Protein 1N8P (pdb70)

InterPro domains:
  IPR000277 Cys/Met metabolism, pyridoxal phosphate-dependent enzyme [PF01053] (10-390)
  IPR000277 Cys/Met metabolism, pyridoxal phosphate-dependent enzyme [PIRSF001434] (4-392)
  IPR000277 Cys/Met metabolism, pyridoxal phosphate-dependent enzyme [PTHR11808] (8-392)
  IPR000277 Cys/Met metabolism, pyridoxal phosphate-dependent enzyme [cd00614] (24-390)
  IPR015421 Pyridoxal phosphate-dependent transferase, major domain [G3DSA:3.40.640.10] (7-254)
  IPR015422 Pyridoxal phosphate-dependent transferase, small domain [G3DSA:3.90.1150.10] (255-394)
  IPR015424 Pyridoxal phosphate-dependent transferase [SSF53383] (8-391)
  IPR054542 Cys/Met metabolism enzyme, pyridoxal-phosphate attachment site [PS00868] (196-210)

Sequence (1572 aa):
TLQESDKFATKAIHAGEHVDVHGSVIEPISLSTTFKQSSPANPIGTYEYSRSQNPNRENLERAVAALENAQYGLAFSSGSATTATILQSLPQGSHAVSIGDVYGGTHRYFTKVANAHGVETSFTNDLLNDLPQLIKENTKLVWIETPTNPTLKVTDIQKVADLIKKHAAGQDVILVVDNTFLSPYISNPLNFGADIVVHSATKYINGHSDVVLGVLATNNKPLYERLQFLQNAIGAIPSPFDAWLTHRGLKTLHLRVRQAALSANKIAEFLAADKENVVAVNYPGLKTHPNYDVVLKQHRDALGGGMISFRIKGGAEAASKFASSTRLFTLAESLGGIESLLEVPAVMTHGGIPKEAREASGVFDDLVRISVGIEDTDDLLEDIKQALKQATNTLQESDKFATKAIHAGEHVDVHGSVIEPISLSTTFKQSSPANPIGTYEYSRSQNPNRENLERAVAALENAQYGLAFSSGSATTATILQSLPQGSHAVSIGDVYGGTHRYFTKVANAHGVETSFTNDLLNDLPQLIKENTKLVWIETPTNPTLKVTDIQKVADLIKKHAAGQDVILVVDNTFLSPYISNPLNFGADIVVHSATKYINGHSDVVLGVLATNNKPLYERLQFLQNAIGAIPSPFDAWLTHRGLKTLHLRVRQAALSANKIAEFLAADKENVVAVNYPGLKTHPNYDVVLKQHRDALGGGMISFRIKGGAEAASKFASSTRLFTLAESLGGIESLLEVPAVMTHGGIPKEAREASGVFDDLVRISVGIEDTDDLLEDIKQALKQATNTLQESDKFATKAIHAGEHVDVHGSVIEPISLSTTFKQSSPANPIGTYEYSRSQNPNRENLERAVAALENAQYGLAFSSGSATTATILQSLPQGSHAVSIGDVYGGTHRYFTKVANAHGVETSFTNDLLNDLPQLIKENTKLVWIETPTNPTLKVTDIQKVADLIKKHAAGQDVILVVDNTFLSPYISNPLNFGADIVVHSATKYINGHSDVVLGVLATNNKPLYERLQFLQNAIGAIPSPFDAWLTHRGLKTLHLRVRQAALSANKIAEFLAADKENVVAVNYPGLKTHPNYDVVLKQHRDALGGGMISFRIKGGAEAASKFASSTRLFTLAESLGGIESLLEVPAVMTHGGIPKEAREASGVFDDLVRISVGIEDTDDLLEDIKQALKQATNTLQESDKFATKAIHAGEHVDVHGSVIEPISLSTTFKQSSPANPIGTYEYSRSQNPNRENLERAVAALENAQYGLAFSSGSATTATILQSLPQGSHAVSIGDVYGGTHRYFTKVANAHGVETSFTNDLLNDLPQLIKENTKLVWIETPTNPTLKVTDIQKVADLIKKHAAGQDVILVVDNTFLSPYISNPLNFGADIVVHSATKYINGHSDVVLGVLATNNKPLYERLQFLQNAIGAIPSPFDAWLTHRGLKTLHLRVRQAALSANKIAEFLAADKENVVAVNYPGLKTHPNYDVVLKQHRDALGGGMISFRIKGGAEAASKFASSTRLFTLAESLGGIESLLEVPAVMTHGGIPKEAREASGVFDDLVRISVGIEDTDDLLEDIKQALKQATN

Radius of gyration: 33.55 Å; Cα contacts (8 Å, |Δi|>4): 3952; chains: 4; bounding box: 98×76×87 Å

Structure (mmCIF, N/CA/C/O backbone):
data_1N8P
#
_entry.id   1N8P
#
_cell.length_a   153.819
_cell.length_b   62.164
_cell.length_c   160.837
_cell.angle_alpha   90.00
_cell.angle_beta   105.42
_cell.angle_gamma   90.00
#
_symmetry.space_group_name_H-M   'C 1 2 1'
#
loop_
_entity.id
_entity.type
_entity.pdbx_description
1 polymer 'Cystathionine gamma-lyase'
2 non-polymer "PYRIDOXAL-5'-PHOSPHATE"
3 water water
#
loop_
_atom_site.group_PDB
_atom_site.id
_atom_site.type_symbol
_atom_site.label_atom_id
_atom_site.label_alt_id
_atom_site.label_comp_id
_atom_site.label_asym_id
_atom_site.label_entity_id
_atom_site.label_seq_id
_atom_site.pdbx_PDB_ins_code
_atom_site.Cartn_x
_atom_site.Cartn_y
_atom_site.Cartn_z
_atom_site.occupancy
_atom_site.B_iso_or_equiv
_atom_site.auth_seq_id
_atom_site.auth_comp_id
_atom_site.auth_asym_id
_atom_site.auth_atom_id
_atom_site.pdbx_PDB_model_num
ATOM 1 N N . THR A 1 1 ? 67.811 23.498 22.615 1.00 70.00 1 THR A N 1
ATOM 2 C CA . THR A 1 1 ? 67.178 23.164 21.307 1.00 69.97 1 THR A CA 1
ATOM 3 C C . THR A 1 1 ? 65.709 23.584 21.302 1.00 70.00 1 THR A C 1
ATOM 4 O O . THR A 1 1 ? 65.045 23.607 22.353 1.00 70.00 1 THR A O 1
ATOM 8 N N . LEU A 1 2 ? 65.223 23.923 20.107 1.00 69.78 2 LEU A N 1
ATOM 9 C CA . LEU A 1 2 ? 63.833 24.301 19.905 1.00 69.40 2 LEU A CA 1
ATOM 10 C C . LEU A 1 2 ? 63.433 23.983 18.464 1.00 70.00 2 LEU A C 1
ATOM 11 O O . LEU A 1 2 ? 63.697 24.765 17.541 1.00 70.00 2 LEU A O 1
ATOM 16 N N . GLN A 1 3 ? 62.794 22.828 18.280 1.00 70.00 3 GLN A N 1
ATOM 17 C CA . GLN A 1 3 ? 62.356 22.381 16.961 1.00 68.34 3 GLN A CA 1
ATOM 18 C C . GLN A 1 3 ? 61.573 23.443 16.224 1.00 65.35 3 GLN A C 1
ATOM 19 O O . GLN A 1 3 ? 60.868 24.242 16.829 1.00 63.83 3 GLN A O 1
ATOM 25 N N . GLU A 1 4 ? 61.683 23.418 14.903 1.00 66.12 4 GLU A N 1
ATOM 26 C CA . GLU A 1 4 ? 61.006 24.379 14.056 1.00 66.54 4 GLU A CA 1
ATOM 27 C C . GLU A 1 4 ? 60.740 23.747 12.691 1.00 70.00 4 GLU A C 1
ATOM 28 O O . GLU A 1 4 ? 61.239 24.223 11.661 1.00 70.00 4 GLU A O 1
ATOM 34 N N . SER A 1 5 ? 59.947 22.674 12.688 1.00 70.00 5 SER A N 1
ATOM 35 C CA . SER A 1 5 ? 59.605 21.949 11.461 1.00 66.16 5 SER A CA 1
ATOM 36 C C . SER A 1 5 ? 60.849 21.336 10.831 1.00 66.29 5 SER A C 1
ATOM 37 O O . SER A 1 5 ? 61.060 21.405 9.614 1.00 61.33 5 SER A O 1
ATOM 40 N N . ASP A 1 6 ? 61.667 20.746 11.708 1.00 61.03 6 ASP A N 1
ATOM 41 C CA . ASP A 1 6 ? 62.896 20.062 11.348 1.00 51.20 6 ASP A CA 1
ATOM 42 C C . ASP A 1 6 ? 62.527 18.647 10.896 1.00 49.65 6 ASP A C 1
ATOM 43 O O . ASP A 1 6 ? 61.347 18.291 10.844 1.00 49.88 6 ASP A O 1
ATOM 48 N N . LYS A 1 7 ? 63.526 17.835 10.581 1.00 45.25 7 LYS A N 1
ATOM 49 C CA . LYS A 1 7 ? 63.272 16.479 10.125 1.00 35.54 7 LYS A CA 1
ATOM 50 C C . LYS A 1 7 ? 63.038 15.493 11.273 1.00 40.06 7 LYS A C 1
ATOM 51 O O . LYS A 1 7 ? 63.408 15.740 12.432 1.00 37.46 7 LYS A O 1
ATOM 57 N N . PHE A 1 8 ? 62.442 14.355 10.927 1.00 41.72 8 PHE A N 1
ATOM 58 C CA . PHE A 1 8 ? 62.109 13.291 11.886 1.00 38.28 8 PHE A CA 1
ATOM 59 C C . PHE A 1 8 ? 63.189 12.903 12.888 1.00 32.95 8 PHE A C 1
ATOM 60 O O . PHE A 1 8 ? 62.878 12.676 14.046 1.00 32.66 8 PHE A O 1
ATOM 68 N N . ALA A 1 9 ? 64.436 12.780 12.449 1.00 30.23 9 ALA A N 1
ATOM 69 C CA . ALA A 1 9 ? 65.499 12.414 13.382 1.00 35.89 9 ALA A CA 1
ATOM 70 C C . ALA A 1 9 ? 65.683 13.532 14.401 1.00 40.17 9 ALA A C 1
ATOM 71 O O . ALA A 1 9 ? 65.961 13.253 15.570 1.00 47.95 9 ALA A O 1
ATOM 73 N N . THR A 1 10 ? 65.507 14.790 13.968 1.00 39.47 10 THR A N 1
ATOM 74 C CA . THR A 1 10 ? 65.654 15.942 14.865 1.00 34.76 10 THR A CA 1
ATOM 75 C C . THR A 1 10 ? 64.530 15.964 15.890 1.00 36.19 10 THR A C 1
ATOM 76 O O . THR A 1 10 ? 64.731 16.265 17.074 1.00 40.51 10 THR A O 1
ATOM 80 N N . LYS A 1 11 ? 63.322 15.661 15.452 1.00 35.91 11 LYS A N 1
ATOM 81 C CA . LYS A 1 11 ? 62.241 15.662 16.411 1.00 37.48 11 LYS A CA 1
ATOM 82 C C . LYS A 1 11 ? 62.435 14.537 17.414 1.00 42.92 11 LYS A C 1
ATOM 83 O O . LYS A 1 11 ? 62.212 14.732 18.602 1.00 46.40 11 LYS A O 1
ATOM 89 N N . ALA A 1 12 ? 62.882 13.371 16.934 1.00 44.88 12 ALA A N 1
ATOM 90 C CA . ALA A 1 12 ? 63.117 12.200 17.785 1.00 33.40 12 ALA A CA 1
ATOM 91 C C . ALA A 1 12 ? 64.010 12.579 18.930 1.00 30.65 12 ALA A C 1
ATOM 92 O O . ALA A 1 12 ? 63.708 12.292 20.077 1.00 38.99 12 ALA A O 1
ATOM 94 N N . ILE A 1 13 ? 65.109 13.243 18.617 1.00 30.52 13 ILE A N 1
ATOM 95 C CA . ILE A 1 13 ? 66.072 13.664 19.636 1.00 28.05 13 ILE A CA 1
ATOM 96 C C . ILE A 1 13 ? 65.690 14.829 20.517 1.00 26.29 13 ILE A C 1
ATOM 97 O O . ILE A 1 13 ? 66.256 14.972 21.584 1.00 37.15 13 ILE A O 1
ATOM 102 N N . HIS A 1 14 ? 64.742 15.666 20.102 1.00 33.84 14 HIS A N 1
ATOM 103 C CA . HIS A 1 14 ? 64.418 16.840 20.915 1.00 24.98 14 HIS A CA 1
ATOM 104 C C . HIS A 1 14 ? 62.984 17.040 21.322 1.00 28.36 14 HIS A C 1
ATOM 105 O O . HIS A 1 14 ? 62.724 17.630 22.372 1.00 38.29 14 HIS A O 1
ATOM 112 N N . ALA A 1 15 ? 62.045 16.561 20.516 1.00 28.57 15 ALA A N 1
ATOM 113 C CA . ALA A 1 15 ? 60.636 16.693 20.844 1.00 28.93 15 ALA A CA 1
ATOM 114 C C . ALA A 1 15 ? 60.452 15.992 22.153 1.00 35.99 15 ALA A C 1
ATOM 115 O O . ALA A 1 15 ? 60.877 14.856 22.290 1.00 51.10 15 ALA A O 1
ATOM 117 N N . GLY A 1 16 ? 59.827 16.655 23.116 1.00 46.21 16 GLY A N 1
ATOM 118 C CA . GLY A 1 16 ? 59.602 16.042 24.415 1.00 44.81 16 GLY A CA 1
ATOM 119 C C . GLY A 1 16 ? 60.625 16.455 25.460 1.00 49.05 16 GLY A C 1
ATOM 120 O O . GLY A 1 16 ? 60.676 15.887 26.555 1.00 45.12 16 GLY A O 1
ATOM 121 N N . GLU A 1 17 ? 61.447 17.444 25.132 1.00 52.96 17 GLU A N 1
ATOM 122 C CA . GLU A 1 17 ? 62.456 17.922 26.071 1.00 58.91 17 GLU A CA 1
ATOM 123 C C . GLU A 1 17 ? 61.799 18.212 27.415 1.00 61.03 17 GLU A C 1
ATOM 124 O O . GLU A 1 17 ? 60.591 18.448 27.480 1.00 67.45 17 GLU A O 1
ATOM 130 N N . HIS A 1 18 ? 62.583 18.209 28.490 1.00 62.76 18 HIS A N 1
ATOM 131 C CA . HIS A 1 18 ? 62.023 18.437 29.828 1.00 63.36 18 HIS A CA 1
ATOM 132 C C . HIS A 1 18 ? 62.475 19.747 30.467 1.00 66.16 18 HIS A C 1
ATOM 133 O O . HIS A 1 18 ? 63.297 20.482 29.893 1.00 69.83 18 HIS A O 1
ATOM 140 N N . VAL A 1 19 ? 61.945 20.021 31.662 1.00 63.17 19 VAL A N 1
ATOM 141 C CA . VAL A 1 19 ? 62.291 21.234 32.401 1.00 66.89 19 VAL A CA 1
ATOM 142 C C . VAL A 1 19 ? 63.077 20.949 33.696 1.00 67.93 19 VAL A C 1
ATOM 143 O O . VAL A 1 19 ? 62.568 20.346 34.643 1.00 62.88 19 VAL A O 1
ATOM 147 N N . ASP A 1 20 ? 64.327 21.401 33.726 1.00 70.00 20 ASP A N 1
ATOM 148 C CA . ASP A 1 20 ? 65.183 21.211 34.891 1.00 69.41 20 ASP A CA 1
ATOM 149 C C . ASP A 1 20 ? 65.994 22.461 35.204 1.00 69.86 20 ASP A C 1
ATOM 150 O O . ASP A 1 20 ? 66.810 22.908 34.384 1.00 63.23 20 ASP A O 1
ATOM 155 N N . VAL A 1 21 ? 65.767 23.015 36.393 1.00 70.00 21 VAL A N 1
ATOM 156 C CA . VAL A 1 21 ? 66.501 24.197 36.825 1.00 70.00 21 VAL A CA 1
ATOM 157 C C . VAL A 1 21 ? 67.989 23.867 36.803 1.00 70.00 21 VAL A C 1
ATOM 158 O O . VAL A 1 21 ? 68.799 24.676 36.340 1.00 70.00 21 VAL A O 1
ATOM 162 N N . HIS A 1 22 ? 68.329 22.671 37.291 1.00 69.73 22 HIS A N 1
ATOM 163 C CA . HIS A 1 22 ? 69.712 22.202 37.338 1.00 67.83 22 HIS A CA 1
ATOM 164 C C . HIS A 1 22 ? 70.327 22.311 35.945 1.00 66.04 22 HIS A C 1
ATOM 165 O O . HIS A 1 22 ? 71.477 22.726 35.785 1.00 63.15 22 HIS A O 1
ATOM 172 N N . GLY A 1 23 ? 69.540 21.966 34.933 1.00 66.44 23 GLY A N 1
ATOM 173 C CA . GLY A 1 23 ? 70.024 22.066 33.564 1.00 70.00 23 GLY A CA 1
ATOM 174 C C . GLY A 1 23 ? 70.426 20.749 32.914 1.00 70.00 23 GLY A C 1
ATOM 175 O O . GLY A 1 23 ? 71.165 20.717 31.911 1.00 69.32 23 GLY A O 1
ATOM 176 N N . SER A 1 24 ? 69.934 19.661 33.501 1.00 70.00 24 SER A N 1
ATOM 177 C CA . SER A 1 24 ? 70.190 18.310 33.022 1.00 67.50 24 SER A CA 1
ATOM 178 C C . SER A 1 24 ? 69.913 18.136 31.521 1.00 67.47 24 SER A C 1
ATOM 179 O O . SER A 1 24 ? 68.800 18.387 31.047 1.00 62.74 24 SER A O 1
ATOM 182 N N . VAL A 1 25 ? 70.933 17.714 30.777 1.00 67.26 25 VAL A N 1
ATOM 183 C CA . VAL A 1 25 ? 70.763 17.466 29.356 1.00 62.13 25 VAL A CA 1
ATOM 184 C C . VAL A 1 25 ? 69.884 16.233 29.312 1.00 61.74 25 VAL A C 1
ATOM 185 O O . VAL A 1 25 ? 69.155 16.014 28.357 1.00 67.98 25 VAL A O 1
ATOM 189 N N . ILE A 1 26 ? 69.944 15.426 30.365 1.00 60.98 26 ILE A N 1
ATOM 190 C CA . ILE A 1 26 ? 69.130 14.219 30.406 1.00 59.73 26 ILE A CA 1
ATOM 191 C C . ILE A 1 26 ? 67.975 14.252 31.403 1.00 57.76 26 ILE A C 1
ATOM 192 O O . ILE A 1 26 ? 68.163 14.483 32.605 1.00 59.27 26 ILE A O 1
ATOM 197 N N . GLU A 1 27 ? 66.774 14.005 30.892 1.00 51.38 27 GLU A N 1
ATOM 198 C CA . GLU A 1 27 ? 65.587 13.996 31.721 1.00 51.39 27 GLU A CA 1
ATOM 199 C C . GLU A 1 27 ? 65.708 12.997 32.873 1.00 58.17 27 GLU A C 1
ATOM 200 O O . GLU A 1 27 ? 65.994 11.820 32.648 1.00 62.69 27 GLU A O 1
ATOM 206 N N . PRO A 1 28 ? 65.490 13.455 34.127 1.00 59.71 28 PRO A N 1
ATOM 207 C CA . PRO A 1 28 ? 65.564 12.603 35.321 1.00 53.86 28 PRO A CA 1
ATOM 208 C C . PRO A 1 28 ? 64.278 11.784 35.486 1.00 51.35 28 PRO A C 1
ATOM 209 O O . PRO A 1 28 ? 63.257 12.103 34.894 1.00 50.90 28 PRO A O 1
ATOM 213 N N . ILE A 1 29 ? 64.331 10.741 36.309 1.00 51.12 29 ILE A N 1
ATOM 214 C CA . ILE A 1 29 ? 63.174 9.889 36.538 1.00 46.18 29 ILE A CA 1
ATOM 215 C C . ILE A 1 29 ? 62.336 10.369 37.706 1.00 48.79 29 ILE A C 1
ATOM 216 O O . ILE A 1 29 ? 62.728 10.245 38.857 1.00 44.96 29 ILE A O 1
ATOM 221 N N . SER A 1 30 ? 61.163 10.903 37.402 1.00 48.73 30 SER A N 1
ATOM 222 C CA . SER A 1 30 ? 60.293 11.404 38.439 1.00 56.67 30 SER A CA 1
ATOM 223 C C . SER A 1 30 ? 59.234 10.381 38.825 1.00 58.52 30 SER A C 1
ATOM 224 O O . SER A 1 30 ? 58.276 10.147 38.086 1.00 59.39 30 SER A O 1
ATOM 227 N N . LEU A 1 31 ? 59.421 9.779 39.997 1.00 57.73 31 LEU A N 1
ATOM 228 C CA . LEU A 1 31 ? 58.504 8.769 40.506 1.00 57.95 31 LEU A CA 1
ATOM 229 C C . LEU A 1 31 ? 57.627 9.382 41.569 1.00 64.06 31 LEU A C 1
ATOM 230 O O . LEU A 1 31 ? 56.625 8.787 41.966 1.00 67.69 31 LEU A O 1
ATOM 235 N N . SER A 1 32 ? 58.003 10.566 42.042 1.00 66.41 32 SER A N 1
ATOM 236 C CA . SER A 1 32 ? 57.227 11.197 43.093 1.00 65.91 32 SER A CA 1
ATOM 237 C C . SER A 1 32 ? 55.731 11.004 42.856 1.00 66.64 32 SER A C 1
ATOM 238 O O . SER A 1 32 ? 55.228 11.098 41.729 1.00 65.67 32 SER A O 1
ATOM 241 N N . THR A 1 33 ? 55.036 10.680 43.933 1.00 66.38 33 THR A N 1
ATOM 242 C CA . THR A 1 33 ? 53.603 10.491 43.883 1.00 68.41 33 THR A CA 1
ATOM 243 C C . THR A 1 33 ? 53.006 11.885 43.743 1.00 70.00 33 THR A C 1
ATOM 244 O O . THR A 1 33 ? 52.259 12.186 42.794 1.00 70.00 33 THR A O 1
ATOM 248 N N . THR A 1 34 ? 53.383 12.735 44.697 1.00 70.00 34 THR A N 1
ATOM 249 C CA . THR A 1 34 ? 52.873 14.090 44.793 1.00 70.00 34 THR A CA 1
ATOM 250 C C . THR A 1 34 ? 53.913 15.193 44.663 1.00 70.00 34 THR A C 1
ATOM 251 O O . THR A 1 34 ? 55.112 14.929 44.471 1.00 67.78 34 THR A O 1
ATOM 255 N N . PHE A 1 35 ? 53.422 16.429 44.786 1.00 70.00 35 PHE A N 1
ATOM 256 C CA . PHE A 1 35 ? 54.241 17.628 44.684 1.00 68.42 35 PHE A CA 1
ATOM 257 C C . PHE A 1 35 ? 53.716 18.668 45.687 1.00 70.00 35 PHE A C 1
ATOM 258 O O . PHE A 1 35 ? 52.507 18.709 45.952 1.00 70.00 35 PHE A O 1
ATOM 266 N N . LYS A 1 36 ? 54.619 19.495 46.234 1.00 70.00 36 LYS A N 1
ATOM 267 C CA . LYS A 1 36 ? 54.276 20.553 47.203 1.00 67.70 36 LYS A CA 1
ATOM 268 C C . LYS A 1 36 ? 53.469 21.660 46.521 1.00 70.00 36 LYS A C 1
ATOM 269 O O . LYS A 1 36 ? 53.432 21.758 45.282 1.00 65.81 36 LYS A O 1
ATOM 275 N N . GLN A 1 37 ? 52.832 22.505 47.329 1.00 70.00 37 GLN A N 1
ATOM 276 C CA . GLN A 1 37 ? 52.009 23.588 46.781 1.00 70.00 37 GLN A CA 1
ATOM 277 C C . GLN A 1 37 ? 52.263 24.970 47.375 1.00 70.00 37 GLN A C 1
ATOM 278 O O . GLN A 1 37 ? 52.535 25.122 48.576 1.00 69.47 37 GLN A O 1
ATOM 284 N N . SER A 1 38 ? 52.172 25.974 46.511 1.00 69.94 38 SER A N 1
ATOM 285 C CA . SER A 1 38 ? 52.382 27.355 46.921 1.00 70.00 38 SER A CA 1
ATOM 286 C C . SER A 1 38 ? 51.316 27.705 47.949 1.00 70.00 38 SER A C 1
ATOM 287 O O . SER A 1 38 ? 51.618 28.190 49.062 1.00 70.00 38 SER A O 1
ATOM 290 N N . SER A 1 39 ? 50.071 27.454 47.538 1.00 69.33 39 SER A N 1
ATOM 291 C CA . SER A 1 39 ? 48.873 27.683 48.347 1.00 70.00 39 SER A CA 1
ATOM 292 C C . SER A 1 39 ? 48.008 26.428 48.229 1.00 70.00 39 SER A C 1
ATOM 293 O O . SER A 1 39 ? 48.019 25.755 47.189 1.00 70.00 39 SER A O 1
ATOM 296 N N . PRO A 1 40 ? 47.256 26.086 49.292 1.00 70.00 40 PRO A N 1
ATOM 297 C CA . PRO A 1 40 ? 46.393 24.899 49.255 1.00 68.57 40 PRO A CA 1
ATOM 298 C C . PRO A 1 40 ? 45.745 24.692 47.889 1.00 69.15 40 PRO A C 1
ATOM 299 O O . PRO A 1 40 ? 45.657 23.564 47.408 1.00 69.81 40 PRO A O 1
ATOM 303 N N . ALA A 1 41 ? 45.314 25.784 47.257 1.00 70.00 41 ALA A N 1
ATOM 304 C CA . ALA A 1 41 ? 44.688 25.716 45.931 1.00 70.00 41 ALA A CA 1
ATOM 305 C C . ALA A 1 41 ? 45.602 25.130 44.845 1.00 70.00 41 ALA A C 1
ATOM 306 O O . ALA A 1 41 ? 45.370 24.020 44.363 1.00 70.00 41 ALA A O 1
ATOM 308 N N . ASN A 1 42 ? 46.647 25.864 44.467 1.00 69.38 42 ASN A N 1
ATOM 309 C CA . ASN A 1 42 ? 47.536 25.386 43.415 1.00 69.38 42 ASN A CA 1
ATOM 310 C C . ASN A 1 42 ? 49.034 25.273 43.764 1.00 70.00 42 ASN A C 1
ATOM 311 O O . ASN A 1 42 ? 49.636 26.195 44.335 1.00 70.00 42 ASN A O 1
ATOM 316 N N . PRO A 1 43 ? 49.650 24.125 43.401 1.00 70.00 43 PRO A N 1
ATOM 317 C CA . PRO A 1 43 ? 51.044 23.702 43.590 1.00 69.70 43 PRO A CA 1
ATOM 318 C C . PRO A 1 43 ? 52.154 24.752 43.566 1.00 70.00 43 PRO A C 1
ATOM 319 O O . PRO A 1 43 ? 51.915 25.959 43.623 1.00 68.81 43 PRO A O 1
ATOM 323 N N . ILE A 1 44 ? 53.381 24.236 43.504 1.00 70.00 44 ILE A N 1
ATOM 324 C CA . ILE A 1 44 ? 54.613 25.019 43.422 1.00 70.00 44 ILE A CA 1
ATOM 325 C C . ILE A 1 44 ? 55.261 24.507 42.132 1.00 70.00 44 ILE A C 1
ATOM 326 O O . ILE A 1 44 ? 56.488 24.403 42.017 1.00 70.00 44 ILE A O 1
ATOM 328 N N . GLY A 1 45 ? 54.401 24.179 41.169 1.00 70.00 45 GLY A N 1
ATOM 329 C CA . GLY A 1 45 ? 54.840 23.654 39.888 1.00 70.00 45 GLY A CA 1
ATOM 330 C C . GLY A 1 45 ? 53.672 22.922 39.237 1.00 70.00 45 GLY A C 1
ATOM 331 O O . GLY A 1 45 ? 52.970 22.148 39.898 1.00 65.51 45 GLY A O 1
ATOM 332 N N . THR A 1 46 ? 53.481 23.170 37.941 1.00 69.52 46 THR A N 1
ATOM 333 C CA . THR A 1 46 ? 52.394 22.599 37.143 1.00 70.00 46 THR A CA 1
ATOM 334 C C . THR A 1 46 ? 51.962 21.147 37.429 1.00 70.00 46 THR A C 1
ATOM 335 O O . THR A 1 46 ? 50.978 20.667 36.846 1.00 69.99 46 THR A O 1
ATOM 339 N N . TYR A 1 47 ? 52.679 20.445 38.308 1.00 70.00 47 TYR A N 1
ATOM 340 C CA . TYR A 1 47 ? 52.311 19.069 38.636 1.00 69.23 47 TYR A CA 1
ATOM 341 C C . TYR A 1 47 ? 51.699 18.974 40.032 1.00 70.00 47 TYR A C 1
ATOM 342 O O . TYR A 1 47 ? 52.242 19.529 40.996 1.00 70.00 47 TYR A O 1
ATOM 351 N N . GLU A 1 48 ? 50.569 18.268 40.129 1.00 70.00 48 GLU A N 1
ATOM 352 C CA . GLU A 1 48 ? 49.851 18.087 41.397 1.00 70.00 48 GLU A CA 1
ATOM 353 C C . GLU A 1 48 ? 49.808 16.625 41.830 1.00 70.00 48 GLU A C 1
ATOM 354 O O . GLU A 1 48 ? 50.027 16.311 43.004 1.00 70.00 48 GLU A O 1
ATOM 360 N N . TYR A 1 49 ? 49.505 15.736 40.887 1.00 69.17 49 TYR A N 1
ATOM 361 C CA . TYR A 1 49 ? 49.471 14.310 41.196 1.00 69.23 49 TYR A CA 1
ATOM 362 C C . TYR A 1 49 ? 49.959 13.421 40.048 1.00 70.00 49 TYR A C 1
ATOM 363 O O . TYR A 1 49 ? 49.454 13.493 38.916 1.00 68.18 49 TYR A O 1
ATOM 372 N N . SER A 1 50 ? 50.946 12.584 40.359 1.00 67.71 50 SER A N 1
ATOM 373 C CA . SER A 1 50 ? 51.534 11.658 39.393 1.00 68.85 50 SER A CA 1
ATOM 374 C C . SER A 1 50 ? 50.552 11.152 38.321 1.00 70.00 50 SER A C 1
ATOM 375 O O . SER A 1 50 ? 50.772 11.333 37.104 1.00 70.00 50 SER A O 1
ATOM 378 N N . ARG A 1 51 ? 49.473 10.523 38.788 1.00 70.00 51 ARG A N 1
ATOM 379 C CA . ARG A 1 51 ? 48.453 9.950 37.913 1.00 68.92 51 ARG A CA 1
ATOM 380 C C . ARG A 1 51 ? 47.866 10.962 36.942 1.00 69.11 51 ARG A C 1
ATOM 381 O O . ARG A 1 51 ? 47.852 10.740 35.722 1.00 65.08 51 ARG A O 1
ATOM 389 N N . SER A 1 52 ? 47.385 12.075 37.482 1.00 68.85 52 SER A N 1
ATOM 390 C CA . SER A 1 52 ? 46.818 13.114 36.636 1.00 68.42 52 SER A CA 1
ATOM 391 C C . SER A 1 52 ? 47.855 13.583 35.625 1.00 66.70 52 SER A C 1
ATOM 392 O O . SER A 1 52 ? 47.494 14.109 34.565 1.00 63.93 52 SER A O 1
ATOM 395 N N . GLN A 1 53 ? 49.133 13.397 35.964 1.00 63.84 53 GLN A N 1
ATOM 396 C CA . GLN A 1 53 ? 50.247 13.773 35.084 1.00 65.79 53 GLN A CA 1
ATOM 397 C C . GLN A 1 53 ? 51.576 13.848 35.818 1.00 65.74 53 GLN A C 1
ATOM 398 O O . GLN A 1 53 ? 51.628 14.312 36.958 1.00 69.47 53 GLN A O 1
ATOM 404 N N . ASN A 1 54 ? 52.638 13.389 35.150 1.00 61.65 54 ASN A N 1
ATOM 405 C CA . ASN A 1 54 ? 54.006 13.424 35.675 1.00 54.02 54 ASN A CA 1
ATOM 406 C C . ASN A 1 54 ? 54.930 13.682 34.486 1.00 48.75 54 ASN A C 1
ATOM 407 O O . ASN A 1 54 ? 54.653 13.242 33.377 1.00 55.97 54 ASN A O 1
ATOM 412 N N . PRO A 1 55 ? 56.049 14.371 34.703 1.00 38.49 55 PRO A N 1
ATOM 413 C CA . PRO A 1 55 ? 57.006 14.693 33.636 1.00 38.70 55 PRO A CA 1
ATOM 414 C C . PRO A 1 55 ? 57.401 13.612 32.622 1.00 43.07 55 PRO A C 1
ATOM 415 O O . PRO A 1 55 ? 57.394 13.838 31.394 1.00 38.31 55 PRO A O 1
ATOM 419 N N . ASN A 1 56 ? 57.771 12.443 33.130 1.00 43.74 56 ASN A N 1
ATOM 420 C CA . ASN A 1 56 ? 58.197 11.352 32.251 1.00 44.51 56 ASN A CA 1
ATOM 421 C C . ASN A 1 56 ? 57.146 10.895 31.232 1.00 40.94 56 ASN A C 1
ATOM 422 O O . ASN A 1 56 ? 57.473 10.630 30.083 1.00 48.03 56 ASN A O 1
ATOM 427 N N . ARG A 1 57 ? 55.890 10.811 31.648 1.00 43.24 57 ARG A N 1
ATOM 428 C CA . ARG A 1 57 ? 54.820 10.406 30.756 1.00 37.70 57 ARG A CA 1
ATOM 429 C C . ARG A 1 57 ? 54.626 11.532 29.762 1.00 43.84 57 ARG A C 1
ATOM 430 O O . ARG A 1 57 ? 54.836 11.358 28.557 1.00 47.16 57 ARG A O 1
ATOM 438 N N . GLU A 1 58 ? 54.229 12.693 30.284 1.00 46.21 58 GLU A N 1
ATOM 439 C CA . GLU A 1 58 ? 53.993 13.885 29.474 1.00 42.84 58 GLU A CA 1
ATOM 440 C C . GLU A 1 58 ? 55.077 14.085 28.429 1.00 37.72 58 GLU A C 1
ATOM 441 O O . GLU A 1 58 ? 54.798 14.229 27.246 1.00 39.26 58 GLU A O 1
ATOM 447 N N . ASN A 1 59 ? 56.329 14.090 28.851 1.00 38.58 59 ASN A N 1
ATOM 448 C CA . ASN A 1 59 ? 57.385 14.289 27.876 1.00 35.89 59 ASN A CA 1
ATOM 449 C C . ASN A 1 59 ? 57.381 13.219 26.818 1.00 29.75 59 ASN A C 1
ATOM 450 O O . ASN A 1 59 ? 57.659 13.506 25.667 1.00 41.56 59 ASN A O 1
ATOM 455 N N . LEU A 1 60 ? 57.085 11.980 27.202 1.00 25.99 60 LEU A N 1
ATOM 456 C CA . LEU A 1 60 ? 57.045 10.883 26.243 1.00 15.07 60 LEU A CA 1
ATOM 457 C C . LEU A 1 60 ? 55.975 11.227 25.259 1.00 14.97 60 LEU A C 1
ATOM 458 O O . LEU A 1 60 ? 56.223 11.335 24.060 1.00 15.60 60 LEU A O 1
ATOM 463 N N . GLU A 1 61 ? 54.774 11.417 25.786 1.00 19.84 61 GLU A N 1
ATOM 464 C CA . GLU A 1 61 ? 53.617 11.788 24.993 1.00 22.88 61 GLU A CA 1
ATOM 465 C C . GLU A 1 61 ? 53.881 12.896 23.978 1.00 27.70 61 GLU A C 1
ATOM 466 O O . GLU A 1 61 ? 53.488 12.795 22.832 1.00 33.84 61 GLU A O 1
ATOM 472 N N . ARG A 1 62 ? 54.569 13.952 24.393 1.00 37.23 62 ARG A N 1
ATOM 473 C CA . ARG A 1 62 ? 54.889 15.053 23.489 1.00 36.59 62 ARG A CA 1
ATOM 474 C C . ARG A 1 62 ? 55.743 14.540 22.356 1.00 35.32 62 ARG A C 1
ATOM 475 O O . ARG A 1 62 ? 55.525 14.855 21.179 1.00 38.60 62 ARG A O 1
ATOM 483 N N . ALA A 1 63 ? 56.746 13.751 22.719 1.00 42.16 63 ALA A N 1
ATOM 484 C CA . ALA A 1 63 ? 57.657 13.199 21.719 1.00 39.05 63 ALA A CA 1
ATOM 485 C C . ALA A 1 63 ? 56.920 12.305 20.736 1.00 34.30 63 ALA A C 1
ATOM 486 O O . ALA A 1 63 ? 57.024 12.514 19.537 1.00 33.10 63 ALA A O 1
ATOM 488 N N . VAL A 1 64 ? 56.159 11.324 21.224 1.00 32.54 64 VAL A N 1
ATOM 489 C CA . VAL A 1 64 ? 55.450 10.451 20.292 1.00 36.71 64 VAL A CA 1
ATOM 490 C C . VAL A 1 64 ? 54.540 11.248 19.346 1.00 42.22 64 VAL A C 1
ATOM 491 O O . VAL A 1 64 ? 54.607 11.071 18.127 1.00 44.14 64 VAL A O 1
ATOM 495 N N . ALA A 1 65 ? 53.706 12.126 19.903 1.00 42.40 65 ALA A N 1
ATOM 496 C CA . ALA A 1 65 ? 52.808 12.962 19.107 1.00 40.05 65 ALA A CA 1
ATOM 497 C C . ALA A 1 65 ? 53.582 13.688 18.005 1.00 43.95 65 ALA A C 1
ATOM 498 O O . ALA A 1 65 ? 53.175 13.682 16.836 1.00 43.38 65 ALA A O 1
ATOM 500 N N . ALA A 1 66 ? 54.699 14.311 18.380 1.00 38.40 66 ALA A N 1
ATOM 501 C CA . ALA A 1 66 ? 55.535 15.027 17.419 1.00 33.10 66 ALA A CA 1
ATOM 502 C C . ALA A 1 66 ? 56.004 14.121 16.318 1.00 29.84 66 ALA A C 1
ATOM 503 O O . ALA A 1 66 ? 55.997 14.497 15.151 1.00 37.35 66 ALA A O 1
ATOM 505 N N . LEU A 1 67 ? 56.439 12.922 16.673 1.00 35.89 67 LEU A N 1
ATOM 506 C CA . LEU A 1 67 ? 56.935 12.018 15.640 1.00 35.91 67 LEU A CA 1
ATOM 507 C C . LEU A 1 67 ? 55.739 11.570 14.807 1.00 34.72 67 LEU A C 1
ATOM 508 O O . LEU A 1 67 ? 55.860 11.261 13.614 1.00 37.71 67 LEU A O 1
ATOM 513 N N . GLU A 1 68 ? 54.568 11.566 15.434 1.00 36.26 68 GLU A N 1
ATOM 514 C CA . GLU A 1 68 ? 53.367 11.157 14.736 1.00 36.20 68 GLU A CA 1
ATOM 515 C C . GLU A 1 68 ? 52.684 12.328 14.038 1.00 44.90 68 GLU A C 1
ATOM 516 O O . GLU A 1 68 ? 51.528 12.216 13.638 1.00 53.94 68 GLU A O 1
ATOM 522 N N . ASN A 1 69 ? 53.408 13.437 13.877 1.00 48.11 69 ASN A N 1
ATOM 523 C CA . ASN A 1 69 ? 52.894 14.652 13.236 1.00 43.70 69 ASN A CA 1
ATOM 524 C C . ASN A 1 69 ? 51.545 14.944 13.801 1.00 41.89 69 ASN A C 1
ATOM 525 O O . ASN A 1 69 ? 50.609 15.171 13.058 1.00 52.32 69 ASN A O 1
ATOM 530 N N . ALA A 1 70 ? 51.443 14.935 15.119 1.00 38.97 70 ALA A N 1
ATOM 531 C CA . ALA A 1 70 ? 50.170 15.152 15.772 1.00 40.10 70 ALA A CA 1
ATOM 532 C C . ALA A 1 70 ? 50.197 16.171 16.900 1.00 42.63 70 ALA A C 1
ATOM 533 O O . ALA A 1 70 ? 51.225 16.445 17.513 1.00 38.98 70 ALA A O 1
ATOM 535 N N . GLN A 1 71 ? 49.031 16.719 17.183 1.00 44.79 71 GLN A N 1
ATOM 536 C CA . GLN A 1 71 ? 48.921 17.703 18.231 1.00 55.65 71 GLN A CA 1
ATOM 537 C C . GLN A 1 71 ? 48.931 17.077 19.625 1.00 54.35 71 GLN A C 1
ATOM 538 O O . GLN A 1 71 ? 49.505 17.639 20.558 1.00 56.75 71 GLN A O 1
ATOM 544 N N . TYR A 1 72 ? 48.318 15.903 19.755 1.00 55.60 72 TYR A N 1
ATOM 545 C CA . TYR A 1 72 ? 48.221 15.241 21.050 1.00 52.30 72 TYR A CA 1
ATOM 546 C C . TYR A 1 72 ? 48.735 13.795 21.175 1.00 48.93 72 TYR A C 1
ATOM 547 O O . TYR A 1 72 ? 48.746 13.034 20.211 1.00 45.22 72 TYR A O 1
ATOM 556 N N . GLY A 1 73 ? 49.149 13.441 22.394 1.00 48.94 73 GLY A N 1
ATOM 557 C CA . GLY A 1 73 ? 49.627 12.102 22.706 1.00 45.31 73 GLY A CA 1
ATOM 558 C C . GLY A 1 73 ? 49.170 11.667 24.094 1.00 44.82 73 GLY A C 1
ATOM 559 O O . GLY A 1 73 ? 48.896 12.498 24.963 1.00 46.02 73 GLY A O 1
ATOM 560 N N . LEU A 1 74 ? 49.071 10.359 24.307 1.00 45.13 74 LEU A N 1
ATOM 561 C CA . LEU A 1 74 ? 48.639 9.805 25.602 1.00 44.45 74 LEU A CA 1
ATOM 562 C C . LEU A 1 74 ? 49.184 8.383 25.779 1.00 42.92 74 LEU A C 1
ATOM 563 O O . LEU A 1 74 ? 48.936 7.515 24.956 1.00 42.83 74 LEU A O 1
ATOM 568 N N . ALA A 1 75 ? 49.928 8.134 26.845 1.00 40.47 75 ALA A N 1
ATOM 569 C CA . ALA A 1 75 ? 50.460 6.800 27.029 1.00 34.92 75 ALA A CA 1
ATOM 570 C C . ALA A 1 75 ? 49.578 6.066 27.991 1.00 35.98 75 ALA A C 1
ATOM 571 O O . ALA A 1 75 ? 48.837 6.681 28.740 1.00 35.68 75 ALA A O 1
ATOM 573 N N . PHE A 1 76 ? 49.635 4.742 27.930 1.00 36.55 76 PHE A N 1
ATOM 574 C CA . PHE A 1 76 ? 48.858 3.869 28.811 1.00 36.49 76 PHE A CA 1
ATOM 575 C C . PHE A 1 76 ? 49.670 2.602 29.143 1.00 35.17 76 PHE A C 1
ATOM 576 O O . PHE A 1 76 ? 50.736 2.362 28.559 1.00 31.30 76 PHE A O 1
ATOM 584 N N . SER A 1 77 ? 49.168 1.798 30.079 1.00 33.19 77 SER A N 1
ATOM 585 C CA . SER A 1 77 ? 49.834 0.565 30.497 1.00 21.21 77 SER A CA 1
ATOM 586 C C . SER A 1 77 ? 50.232 -0.329 29.330 1.00 22.85 77 SER A C 1
ATOM 587 O O . SER A 1 77 ? 51.327 -0.844 29.276 1.00 30.27 77 SER A O 1
ATOM 590 N N . SER A 1 78 ? 49.349 -0.490 28.368 1.00 25.49 78 SER A N 1
ATOM 591 C CA . SER A 1 78 ? 49.630 -1.364 27.232 1.00 31.52 78 SER A CA 1
ATOM 592 C C . SER A 1 78 ? 48.924 -0.895 25.974 1.00 37.28 78 SER A C 1
ATOM 593 O O . SER A 1 78 ? 48.105 0.029 26.023 1.00 45.20 78 SER A O 1
ATOM 596 N N . GLY A 1 79 ? 49.255 -1.516 24.843 1.00 33.69 79 GLY A N 1
ATOM 597 C CA . GLY A 1 79 ? 48.533 -1.191 23.636 1.00 23.03 79 GLY A CA 1
ATOM 598 C C . GLY A 1 79 ? 47.101 -1.498 24.037 1.00 32.49 79 GLY A C 1
ATOM 599 O O . GLY A 1 79 ? 46.235 -0.638 23.954 1.00 40.33 79 GLY A O 1
ATOM 600 N N . SER A 1 80 ? 46.869 -2.714 24.536 1.00 26.52 80 SER A N 1
ATOM 601 C CA . SER A 1 80 ? 45.550 -3.156 24.963 1.00 26.77 80 SER A CA 1
ATOM 602 C C . SER A 1 80 ? 44.748 -2.161 25.790 1.00 29.84 80 SER A C 1
ATOM 603 O O . SER A 1 80 ? 43.543 -2.011 25.580 1.00 38.85 80 SER A O 1
ATOM 606 N N . ALA A 1 81 ? 45.399 -1.519 26.749 1.00 30.12 81 ALA A N 1
ATOM 607 C CA . ALA A 1 81 ? 44.745 -0.537 27.599 1.00 31.99 81 ALA A CA 1
ATOM 608 C C . ALA A 1 81 ? 44.341 0.676 26.767 1.00 35.53 81 ALA A C 1
ATOM 609 O O . ALA A 1 81 ? 43.335 1.324 27.051 1.00 40.32 81 ALA A O 1
ATOM 611 N N . THR A 1 82 ? 45.142 0.951 25.737 1.00 35.06 82 THR A N 1
ATOM 612 C CA . THR A 1 82 ? 44.965 2.074 24.821 1.00 35.83 82 THR A CA 1
ATOM 613 C C . THR A 1 82 ? 43.796 1.839 23.878 1.00 41.65 82 THR A C 1
ATOM 614 O O . THR A 1 82 ? 43.120 2.784 23.448 1.00 50.47 82 THR A O 1
ATOM 618 N N . THR A 1 83 ? 43.564 0.580 23.540 1.00 40.49 83 THR A N 1
ATOM 619 C CA . THR A 1 83 ? 42.457 0.226 22.668 1.00 37.02 83 THR A CA 1
ATOM 620 C C . THR A 1 83 ? 41.229 0.237 23.552 1.00 37.67 83 THR A C 1
ATOM 621 O O . THR A 1 83 ? 40.124 0.562 23.117 1.00 38.38 83 THR A O 1
ATOM 625 N N . ALA A 1 84 ? 41.452 -0.120 24.813 1.00 33.77 84 ALA A N 1
ATOM 626 C CA . ALA A 1 84 ? 40.386 -0.195 25.799 1.00 36.09 84 ALA A CA 1
ATOM 627 C C . ALA A 1 84 ? 39.791 1.151 26.131 1.00 35.40 84 ALA A C 1
ATOM 628 O O . ALA A 1 84 ? 38.573 1.285 26.218 1.00 40.72 84 ALA A O 1
ATOM 630 N N . THR A 1 85 ? 40.646 2.139 26.338 1.00 34.78 85 THR A N 1
ATOM 631 C CA . THR A 1 85 ? 40.178 3.467 26.665 1.00 38.34 85 THR A CA 1
ATOM 632 C C . THR A 1 85 ? 39.373 3.991 25.482 1.00 38.81 85 THR A C 1
ATOM 633 O O . THR A 1 85 ? 38.358 4.660 25.662 1.00 35.07 85 THR A O 1
ATOM 637 N N . ILE A 1 86 ? 39.813 3.663 24.272 1.00 36.98 86 ILE A N 1
ATOM 638 C CA . ILE A 1 86 ? 39.108 4.123 23.093 1.00 38.98 86 ILE A CA 1
ATOM 639 C C . ILE A 1 86 ? 37.720 3.472 22.983 1.00 43.63 86 ILE A C 1
ATOM 640 O O . ILE A 1 86 ? 36.737 4.138 22.648 1.00 47.28 86 ILE A O 1
ATOM 645 N N . LEU A 1 87 ? 37.623 2.183 23.269 1.00 39.35 87 LEU A N 1
ATOM 646 C CA . LEU A 1 87 ? 36.337 1.544 23.182 1.00 40.15 87 LEU A CA 1
ATOM 647 C C . LEU A 1 87 ? 35.372 1.979 24.286 1.00 48.12 87 LEU A C 1
ATOM 648 O O . LEU A 1 87 ? 34.165 2.032 24.071 1.00 57.95 87 LEU A O 1
ATOM 653 N N . GLN A 1 88 ? 35.880 2.294 25.472 1.00 55.37 88 GLN A N 1
ATOM 654 C CA . GLN A 1 88 ? 34.992 2.684 26.559 1.00 53.07 88 GLN A CA 1
ATOM 655 C C . GLN A 1 88 ? 34.626 4.154 26.470 1.00 54.01 88 GLN A C 1
ATOM 656 O O . GLN A 1 88 ? 33.785 4.629 27.225 1.00 57.54 88 GLN A O 1
ATOM 662 N N . SER A 1 89 ? 35.257 4.872 25.547 1.00 51.53 89 SER A N 1
ATOM 663 C CA . SER A 1 89 ? 34.961 6.282 25.358 1.00 54.83 89 SER A CA 1
ATOM 664 C C . SER A 1 89 ? 33.771 6.341 24.405 1.00 59.77 89 SER A C 1
ATOM 665 O O . SER A 1 89 ? 33.182 7.409 24.185 1.00 66.11 89 SER A O 1
ATOM 668 N N . LEU A 1 90 ? 33.414 5.189 23.843 1.00 55.17 90 LEU A N 1
ATOM 669 C CA . LEU A 1 90 ? 32.281 5.137 22.929 1.00 57.33 90 LEU A CA 1
ATOM 670 C C . LEU A 1 90 ? 30.953 5.259 23.677 1.00 60.84 90 LEU A C 1
ATOM 671 O O . LEU A 1 90 ? 30.865 4.967 24.871 1.00 60.58 90 LEU A O 1
ATOM 676 N N . PRO A 1 91 ? 29.898 5.697 22.973 1.00 61.73 91 PRO A N 1
ATOM 677 C CA . PRO A 1 91 ? 28.599 5.830 23.633 1.00 63.23 91 PRO A CA 1
ATOM 678 C C . PRO A 1 91 ? 28.051 4.440 23.940 1.00 64.77 91 PRO A C 1
ATOM 679 O O . PRO A 1 91 ? 28.170 3.532 23.117 1.00 61.13 91 PRO A O 1
ATOM 683 N N . GLN A 1 92 ? 27.470 4.275 25.125 1.00 64.77 92 GLN A N 1
ATOM 684 C CA . GLN A 1 92 ? 26.925 2.984 25.534 1.00 64.52 92 GLN A CA 1
ATOM 685 C C . GLN A 1 92 ? 26.080 2.357 24.429 1.00 65.57 92 GLN A C 1
ATOM 686 O O . GLN A 1 92 ? 25.203 3.000 23.855 1.00 61.79 92 GLN A O 1
ATOM 692 N N . GLY A 1 93 ? 26.359 1.092 24.133 1.00 69.25 93 GLY A N 1
ATOM 693 C CA . GLY A 1 93 ? 25.634 0.405 23.077 1.00 68.64 93 GLY A CA 1
ATOM 694 C C . GLY A 1 93 ? 25.968 0.975 21.702 1.00 70.00 93 GLY A C 1
ATOM 695 O O . GLY A 1 93 ? 25.144 1.668 21.105 1.00 68.91 93 GLY A O 1
ATOM 696 N N . SER A 1 94 ? 27.177 0.689 21.206 1.00 69.95 94 SER A N 1
ATOM 697 C CA . SER A 1 94 ? 27.644 1.164 19.897 1.00 62.70 94 SER A CA 1
ATOM 698 C C . SER A 1 94 ? 28.126 -0.005 19.057 1.00 61.88 94 SER A C 1
ATOM 699 O O . SER A 1 94 ? 28.081 -1.160 19.486 1.00 60.08 94 SER A O 1
ATOM 702 N N . HIS A 1 95 ? 28.620 0.309 17.866 1.00 60.17 95 HIS A N 1
ATOM 703 C CA . HIS A 1 95 ? 29.118 -0.710 16.950 1.00 59.75 95 HIS A CA 1
ATOM 704 C C . HIS A 1 95 ? 30.418 -0.247 16.295 1.00 59.30 95 HIS A C 1
ATOM 705 O O . HIS A 1 95 ? 30.628 0.943 16.078 1.00 60.15 95 HIS A O 1
ATOM 712 N N . ALA A 1 96 ? 31.304 -1.186 15.996 1.00 59.58 96 ALA A N 1
ATOM 713 C CA . ALA A 1 96 ? 32.571 -0.829 15.385 1.00 60.30 96 ALA A CA 1
ATOM 714 C C . ALA A 1 96 ? 32.884 -1.789 14.264 1.00 61.79 96 ALA A C 1
ATOM 715 O O . ALA A 1 96 ? 32.278 -2.851 14.159 1.00 67.15 96 ALA A O 1
ATOM 717 N N . VAL A 1 97 ? 33.836 -1.408 13.423 1.00 61.26 97 VAL A N 1
ATOM 718 C CA . VAL A 1 97 ? 34.258 -2.255 12.328 1.00 57.85 97 VAL A CA 1
ATOM 719 C C . VAL A 1 97 ? 35.795 -2.271 12.271 1.00 61.72 97 VAL A C 1
ATOM 720 O O . VAL A 1 97 ? 36.452 -1.242 12.484 1.00 58.83 97 VAL A O 1
ATOM 724 N N . SER A 1 98 ? 36.363 -3.443 11.996 1.00 58.42 98 SER A N 1
ATOM 725 C CA . SER A 1 98 ? 37.809 -3.581 11.912 1.00 60.33 98 SER A CA 1
ATOM 726 C C . SER A 1 98 ? 38.207 -4.680 10.929 1.00 61.61 98 SER A C 1
ATOM 727 O O . SER A 1 98 ? 37.447 -5.622 10.709 1.00 57.09 98 SER A O 1
ATOM 730 N N . ILE A 1 99 ? 39.408 -4.562 10.355 1.00 65.13 99 ILE A N 1
ATOM 731 C CA . ILE A 1 99 ? 39.920 -5.554 9.410 1.00 68.35 99 ILE A CA 1
ATOM 732 C C . ILE A 1 99 ? 40.010 -6.934 10.039 1.00 67.84 99 ILE A C 1
ATOM 733 O O . ILE A 1 99 ? 40.302 -7.064 11.216 1.00 70.00 99 ILE A O 1
ATOM 738 N N . GLY A 1 100 ? 39.770 -7.965 9.243 1.00 69.26 100 GLY A N 1
ATOM 739 C CA . GLY A 1 100 ? 39.812 -9.318 9.761 1.00 69.79 100 GLY A CA 1
ATOM 740 C C . GLY A 1 100 ? 41.154 -9.643 10.374 1.00 70.00 100 GLY A C 1
ATOM 741 O O . GLY A 1 100 ? 41.229 -9.964 11.566 1.00 70.00 100 GLY A O 1
ATOM 742 N N . ASP A 1 101 ? 42.209 -9.564 9.561 1.00 69.79 101 ASP A N 1
ATOM 743 C CA . ASP A 1 101 ? 43.560 -9.852 10.027 1.00 68.67 101 ASP A CA 1
ATOM 744 C C . ASP A 1 101 ? 43.925 -8.916 11.184 1.00 66.62 101 ASP A C 1
ATOM 745 O O . ASP A 1 101 ? 44.544 -7.870 10.968 1.00 63.49 101 ASP A O 1
ATOM 750 N N . VAL A 1 102 ? 43.556 -9.307 12.404 1.00 69.97 102 VAL A N 1
ATOM 751 C CA . VAL A 1 102 ? 43.825 -8.508 13.612 1.00 70.00 102 VAL A CA 1
ATOM 752 C C . VAL A 1 102 ? 44.428 -9.360 14.740 1.00 70.00 102 VAL A C 1
ATOM 753 O O . VAL A 1 102 ? 44.488 -10.589 14.630 1.00 68.23 102 VAL A O 1
ATOM 757 N N . TYR A 1 103 ? 44.898 -8.684 15.797 1.00 70.00 103 TYR A N 1
ATOM 758 C CA . TYR A 1 103 ? 45.449 -9.320 17.005 1.00 69.52 103 TYR A CA 1
ATOM 759 C C . TYR A 1 103 ? 44.195 -9.682 17.804 1.00 70.00 103 TYR A C 1
ATOM 760 O O . TYR A 1 103 ? 43.190 -8.974 17.711 1.00 70.00 103 TYR A O 1
ATOM 769 N N . GLY A 1 104 ? 44.228 -10.760 18.584 1.00 70.00 104 GLY A N 1
ATOM 770 C CA . GLY A 1 104 ? 43.047 -11.117 19.359 1.00 67.33 104 GLY A CA 1
ATOM 771 C C . GLY A 1 104 ? 42.603 -9.930 20.203 1.00 69.67 104 GLY A C 1
ATOM 772 O O . GLY A 1 104 ? 41.558 -9.968 20.871 1.00 63.61 104 GLY A O 1
ATOM 773 N N . GLY A 1 105 ? 43.425 -8.876 20.151 1.00 69.57 105 GLY A N 1
ATOM 774 C CA . GLY A 1 105 ? 43.196 -7.641 20.886 1.00 70.00 105 GLY A CA 1
ATOM 775 C C . GLY A 1 105 ? 41.835 -7.003 20.706 1.00 70.00 105 GLY A C 1
ATOM 776 O O . GLY A 1 105 ? 41.191 -6.627 21.700 1.00 70.00 105 GLY A O 1
ATOM 777 N N . THR A 1 106 ? 41.400 -6.836 19.457 1.00 69.13 106 THR A N 1
ATOM 778 C CA . THR A 1 106 ? 40.072 -6.270 19.236 1.00 68.74 106 THR A CA 1
ATOM 779 C C . THR A 1 106 ? 39.156 -7.250 19.954 1.00 68.95 106 THR A C 1
ATOM 780 O O . THR A 1 106 ? 38.530 -6.913 20.968 1.00 66.94 106 THR A O 1
ATOM 784 N N . HIS A 1 107 ? 39.138 -8.479 19.430 1.00 70.00 107 HIS A N 1
ATOM 785 C CA . HIS A 1 107 ? 38.350 -9.590 19.955 1.00 70.00 107 HIS A CA 1
ATOM 786 C C . HIS A 1 107 ? 38.177 -9.417 21.467 1.00 70.00 107 HIS A C 1
ATOM 787 O O . HIS A 1 107 ? 37.088 -9.057 21.942 1.00 70.00 107 HIS A O 1
ATOM 794 N N . ARG A 1 108 ? 39.245 -9.651 22.222 1.00 68.34 108 ARG A N 1
ATOM 795 C CA . ARG A 1 108 ? 39.161 -9.506 23.672 1.00 69.02 108 ARG A CA 1
ATOM 796 C C . ARG A 1 108 ? 38.547 -8.161 24.065 1.00 70.00 108 ARG A C 1
ATOM 797 O O . ARG A 1 108 ? 37.383 -8.093 24.478 1.00 70.00 108 ARG A O 1
ATOM 805 N N . TYR A 1 109 ? 39.342 -7.100 23.926 1.00 68.94 109 TYR A N 1
ATOM 806 C CA . TYR A 1 109 ? 38.930 -5.741 24.276 1.00 70.00 109 TYR A CA 1
ATOM 807 C C . TYR A 1 109 ? 37.497 -5.381 23.847 1.00 69.98 109 TYR A C 1
ATOM 808 O O . TYR A 1 109 ? 36.592 -5.234 24.692 1.00 54.37 109 TYR A O 1
ATOM 810 N N . PHE A 1 110 ? 37.328 -5.228 22.528 1.00 69.88 110 PHE A N 1
ATOM 811 C CA . PHE A 1 110 ? 36.049 -4.873 21.900 1.00 70.00 110 PHE A CA 1
ATOM 812 C C . PHE A 1 110 ? 34.880 -5.497 22.650 1.00 70.00 110 PHE A C 1
ATOM 813 O O . PHE A 1 110 ? 33.834 -4.869 22.849 1.00 63.81 110 PHE A O 1
ATOM 821 N N . THR A 1 111 ? 35.099 -6.740 23.070 1.00 70.00 111 THR A N 1
ATOM 822 C CA . THR A 1 111 ? 34.129 -7.544 23.807 1.00 70.00 111 THR A CA 1
ATOM 823 C C . THR A 1 111 ? 34.036 -7.202 25.307 1.00 69.94 111 THR A C 1
ATOM 824 O O . THR A 1 111 ? 32.940 -7.022 25.847 1.00 66.12 111 THR A O 1
ATOM 828 N N . LYS A 1 112 ? 35.183 -7.116 25.976 1.00 69.90 112 LYS A N 1
ATOM 829 C CA . LYS A 1 112 ? 35.204 -6.816 27.410 1.00 70.00 112 LYS A CA 1
ATOM 830 C C . LYS A 1 112 ? 34.468 -5.518 27.778 1.00 70.00 112 LYS A C 1
ATOM 831 O O . LYS A 1 112 ? 33.493 -5.537 28.551 1.00 67.89 112 LYS A O 1
ATOM 833 N N . VAL A 1 113 ? 34.939 -4.391 27.243 1.00 69.16 113 VAL A N 1
ATOM 834 C CA . VAL A 1 113 ? 34.286 -3.122 27.534 1.00 67.15 113 VAL A CA 1
ATOM 835 C C . VAL A 1 113 ? 32.868 -3.210 26.987 1.00 68.95 113 VAL A C 1
ATOM 836 O O . VAL A 1 113 ? 31.990 -2.431 27.367 1.00 67.35 113 VAL A O 1
ATOM 840 N N . ALA A 1 114 ? 32.660 -4.176 26.093 1.00 69.68 114 ALA A N 1
ATOM 841 C CA . ALA A 1 114 ? 31.342 -4.433 25.517 1.00 69.53 114 ALA A CA 1
ATOM 842 C C . ALA A 1 114 ? 30.682 -5.375 26.517 1.00 66.34 114 ALA A C 1
ATOM 843 O O . ALA A 1 114 ? 30.048 -6.365 26.151 1.00 59.44 114 ALA A O 1
ATOM 845 N N . ASN A 1 115 ? 30.883 -5.052 27.790 1.00 68.65 115 ASN A N 1
ATOM 846 C CA . ASN A 1 115 ? 30.351 -5.818 28.912 1.00 70.00 115 ASN A CA 1
ATOM 847 C C . ASN A 1 115 ? 29.087 -6.598 28.540 1.00 70.00 115 ASN A C 1
ATOM 848 O O . ASN A 1 115 ? 28.058 -6.022 28.135 1.00 70.00 115 ASN A O 1
ATOM 853 N N . ALA A 1 116 ? 29.184 -7.919 28.675 1.00 70.00 116 ALA A N 1
ATOM 854 C CA . ALA A 1 116 ? 28.090 -8.812 28.344 1.00 70.00 116 ALA A CA 1
ATOM 855 C C . ALA A 1 116 ? 27.901 -8.815 26.832 1.00 68.21 116 ALA A C 1
ATOM 856 O O . ALA A 1 116 ? 28.106 -9.838 26.183 1.00 70.00 116 ALA A O 1
ATOM 858 N N . HIS A 1 117 ? 27.546 -7.662 26.271 1.00 67.48 117 HIS A N 1
ATOM 859 C CA . HIS A 1 117 ? 27.306 -7.556 24.829 1.00 70.00 117 HIS A CA 1
ATOM 860 C C . HIS A 1 117 ? 27.377 -6.092 24.331 1.00 70.00 117 HIS A C 1
ATOM 861 O O . HIS A 1 117 ? 27.085 -5.817 23.154 1.00 67.25 117 HIS A O 1
ATOM 868 N N . GLY A 1 118 ? 27.767 -5.184 25.240 1.00 70.00 118 GLY A N 1
ATOM 869 C CA . GLY A 1 118 ? 27.873 -3.740 24.991 1.00 70.00 118 GLY A CA 1
ATOM 870 C C . GLY A 1 118 ? 28.243 -3.118 23.641 1.00 70.00 118 GLY A C 1
ATOM 871 O O . GLY A 1 118 ? 27.372 -2.642 22.899 1.00 70.00 118 GLY A O 1
ATOM 872 N N . VAL A 1 119 ? 29.536 -3.068 23.333 1.00 68.81 119 VAL A N 1
ATOM 873 C CA . VAL A 1 119 ? 29.973 -2.500 22.064 1.00 66.69 119 VAL A CA 1
ATOM 874 C C . VAL A 1 119 ? 30.002 -3.583 20.988 1.00 66.72 119 VAL A C 1
ATOM 875 O O . VAL A 1 119 ? 30.797 -4.521 21.062 1.00 64.41 119 VAL A O 1
ATOM 879 N N . GLU A 1 120 ? 29.122 -3.452 20.001 1.00 64.01 120 GLU A N 1
ATOM 880 C CA . GLU A 1 120 ? 29.069 -4.396 18.896 1.00 66.46 120 GLU A CA 1
ATOM 881 C C . GLU A 1 120 ? 30.409 -4.458 18.180 1.00 67.13 120 GLU A C 1
ATOM 882 O O . GLU A 1 120 ? 31.267 -3.603 18.375 1.00 70.00 120 GLU A O 1
ATOM 888 N N . THR A 1 121 ? 30.570 -5.451 17.315 1.00 65.00 121 THR A N 1
ATOM 889 C CA . THR A 1 121 ? 31.820 -5.616 16.598 1.00 65.28 121 THR A CA 1
ATOM 890 C C . THR A 1 121 ? 31.630 -6.581 15.446 1.00 68.41 121 THR A C 1
ATOM 891 O O . THR A 1 121 ? 31.385 -7.769 15.681 1.00 70.00 121 THR A O 1
ATOM 895 N N . SER A 1 122 ? 31.737 -6.088 14.213 1.00 64.71 122 SER A N 1
ATOM 896 C CA . SER A 1 122 ? 31.616 -6.959 13.044 1.00 64.97 122 SER A CA 1
ATOM 897 C C . SER A 1 122 ? 32.942 -6.978 12.272 1.00 64.63 122 SER A C 1
ATOM 898 O O . SER A 1 122 ? 33.266 -6.042 11.542 1.00 65.55 122 SER A O 1
ATOM 901 N N . PHE A 1 123 ? 33.712 -8.051 12.467 1.00 65.79 123 PHE A N 1
ATOM 902 C CA . PHE A 1 123 ? 35.013 -8.208 11.817 1.00 66.18 123 PHE A CA 1
ATOM 903 C C . PHE A 1 123 ? 34.827 -8.382 10.333 1.00 69.16 123 PHE A C 1
ATOM 904 O O . PHE A 1 123 ? 33.996 -9.171 9.891 1.00 70.00 123 PHE A O 1
ATOM 912 N N . THR A 1 124 ? 35.617 -7.649 9.561 1.00 69.75 124 THR A N 1
ATOM 913 C CA . THR A 1 124 ? 35.526 -7.704 8.117 1.00 66.18 124 THR A CA 1
ATOM 914 C C . THR A 1 124 ? 36.885 -7.754 7.508 1.00 64.24 124 THR A C 1
ATOM 915 O O . THR A 1 124 ? 37.784 -7.055 7.938 1.00 65.68 124 THR A O 1
ATOM 919 N N . ASN A 1 125 ? 37.031 -8.584 6.494 1.00 66.89 125 ASN A N 1
ATOM 920 C CA . ASN A 1 125 ? 38.289 -8.687 5.783 1.00 67.06 125 ASN A CA 1
ATOM 921 C C . ASN A 1 125 ? 37.976 -7.838 4.554 1.00 67.81 125 ASN A C 1
ATOM 922 O O . ASN A 1 125 ? 36.799 -7.565 4.300 1.00 69.92 125 ASN A O 1
ATOM 927 N N . ASP A 1 126 ? 38.985 -7.394 3.809 1.00 63.75 126 ASP A N 1
ATOM 928 C CA . ASP A 1 126 ? 38.713 -6.574 2.625 1.00 66.31 126 ASP A CA 1
ATOM 929 C C . ASP A 1 126 ? 37.803 -5.428 3.082 1.00 66.10 126 ASP A C 1
ATOM 930 O O . ASP A 1 126 ? 36.583 -5.476 2.922 1.00 61.66 126 ASP A O 1
ATOM 935 N N . LEU A 1 127 ? 38.417 -4.399 3.655 1.00 65.80 127 LEU A N 1
ATOM 936 C CA . LEU A 1 127 ? 37.693 -3.252 4.186 1.00 64.42 127 LEU A CA 1
ATOM 937 C C . LEU A 1 127 ? 36.919 -2.405 3.177 1.00 66.28 127 LEU A C 1
ATOM 938 O O . LEU A 1 127 ? 35.712 -2.213 3.328 1.00 64.81 127 LEU A O 1
ATOM 943 N N . LEU A 1 128 ? 37.605 -1.904 2.150 1.00 68.92 128 LEU A N 1
ATOM 944 C CA . LEU A 1 128 ? 36.976 -1.051 1.135 1.00 65.22 128 LEU A CA 1
ATOM 945 C C . LEU A 1 128 ? 35.784 -1.596 0.351 1.00 64.87 128 LEU A C 1
ATOM 946 O O . LEU A 1 128 ? 35.169 -0.859 -0.401 1.00 66.87 128 LEU A O 1
ATOM 951 N N . ASN A 1 129 ? 35.440 -2.868 0.522 1.00 68.77 129 ASN A N 1
ATOM 952 C CA . ASN A 1 129 ? 34.298 -3.432 -0.194 1.00 67.25 129 ASN A CA 1
ATOM 953 C C . ASN A 1 129 ? 33.121 -3.817 0.694 1.00 67.72 129 ASN A C 1
ATOM 954 O O . ASN A 1 129 ? 31.991 -3.903 0.230 1.00 69.23 129 ASN A O 1
ATOM 959 N N . ASP A 1 130 ? 33.370 -4.039 1.976 1.00 68.37 130 ASP A N 1
ATOM 960 C CA . ASP A 1 130 ? 32.292 -4.426 2.869 1.00 65.01 130 ASP A CA 1
ATOM 961 C C . ASP A 1 130 ? 31.969 -3.347 3.874 1.00 64.33 130 ASP A C 1
ATOM 962 O O . ASP A 1 130 ? 31.007 -3.466 4.649 1.00 66.74 130 ASP A O 1
ATOM 967 N N . LEU A 1 131 ? 32.764 -2.284 3.858 1.00 64.10 131 LEU A N 1
ATOM 968 C CA . LEU A 1 131 ? 32.553 -1.196 4.798 1.00 65.86 131 LEU A CA 1
ATOM 969 C C . LEU A 1 131 ? 31.231 -0.462 4.597 1.00 65.74 131 LEU A C 1
ATOM 970 O O . LEU A 1 131 ? 30.591 -0.085 5.570 1.00 66.65 131 LEU A O 1
ATOM 975 N N . PRO A 1 132 ? 30.800 -0.253 3.337 1.00 66.19 132 PRO A N 1
ATOM 976 C CA . PRO A 1 132 ? 29.532 0.448 3.103 1.00 65.05 132 PRO A CA 1
ATOM 977 C C . PRO A 1 132 ? 28.369 -0.384 3.610 1.00 65.48 132 PRO A C 1
ATOM 978 O O . PRO A 1 132 ? 27.526 0.099 4.363 1.00 65.00 132 PRO A O 1
ATOM 982 N N . GLN A 1 133 ? 28.347 -1.647 3.211 1.00 62.53 133 GLN A N 1
ATOM 983 C CA . GLN A 1 133 ? 27.306 -2.565 3.643 1.00 61.33 133 GLN A CA 1
ATOM 984 C C . GLN A 1 133 ? 27.207 -2.712 5.158 1.00 59.96 133 GLN A C 1
ATOM 985 O O . GLN A 1 133 ? 26.117 -2.927 5.694 1.00 60.44 133 GLN A O 1
ATOM 991 N N . LEU A 1 134 ? 28.341 -2.600 5.851 1.00 58.63 134 LEU A N 1
ATOM 992 C CA . LEU A 1 134 ? 28.358 -2.745 7.309 1.00 49.18 134 LEU A CA 1
ATOM 993 C C . LEU A 1 134 ? 28.440 -1.433 8.068 1.00 49.74 134 LEU A C 1
ATOM 994 O O . LEU A 1 134 ? 28.061 -1.378 9.219 1.00 47.68 134 LEU A O 1
ATOM 999 N N . ILE A 1 135 ? 28.957 -0.390 7.426 1.00 59.09 135 ILE A N 1
ATOM 1000 C CA . ILE A 1 135 ? 29.173 0.889 8.093 1.00 63.23 135 ILE A CA 1
ATOM 1001 C C . ILE A 1 135 ? 28.240 1.197 9.219 1.00 66.49 135 ILE A C 1
ATOM 1002 O O . ILE A 1 135 ? 28.627 1.927 10.123 1.00 70.00 135 ILE A O 1
ATOM 1007 N N . LYS A 1 136 ? 27.020 0.667 9.182 1.00 66.74 136 LYS A N 1
ATOM 1008 C CA . LYS A 1 136 ? 26.103 0.902 10.292 1.00 66.66 136 LYS A CA 1
ATOM 1009 C C . LYS A 1 136 ? 25.763 -0.397 11.003 1.00 68.30 136 LYS A C 1
ATOM 1010 O O . LYS A 1 136 ? 26.520 -1.369 10.912 1.00 70.00 136 LYS A O 1
ATOM 1016 N N . GLU A 1 137 ? 24.624 -0.424 11.684 1.00 62.06 137 GLU A N 1
ATOM 1017 C CA . GLU A 1 137 ? 24.212 -1.572 12.490 1.00 64.97 137 GLU A CA 1
ATOM 1018 C C . GLU A 1 137 ? 24.563 -1.072 13.881 1.00 64.79 137 GLU A C 1
ATOM 1019 O O . GLU A 1 137 ? 24.642 -1.856 14.823 1.00 63.96 137 GLU A O 1
ATOM 1025 N N . ASN A 1 138 ? 24.789 0.248 13.971 1.00 64.67 138 ASN A N 1
ATOM 1026 C CA . ASN A 1 138 ? 25.136 0.937 15.219 1.00 64.52 138 ASN A CA 1
ATOM 1027 C C . ASN A 1 138 ? 26.604 1.457 15.300 1.00 70.00 138 ASN A C 1
ATOM 1028 O O . ASN A 1 138 ? 27.020 2.003 16.343 1.00 70.00 138 ASN A O 1
ATOM 1033 N N . THR A 1 139 ? 27.372 1.299 14.210 1.00 70.00 139 THR A N 1
ATOM 1034 C CA . THR A 1 139 ? 28.796 1.685 14.167 1.00 70.00 139 THR A CA 1
ATOM 1035 C C . THR A 1 139 ? 29.237 3.129 14.441 1.00 70.00 139 THR A C 1
ATOM 1036 O O . THR A 1 139 ? 28.657 4.099 13.931 1.00 64.70 139 THR A O 1
ATOM 1040 N N . LYS A 1 140 ? 30.309 3.236 15.228 1.00 62.80 140 LYS A N 1
ATOM 1041 C CA . LYS A 1 140 ? 30.879 4.509 15.615 1.00 59.23 140 LYS A CA 1
ATOM 1042 C C . LYS A 1 140 ? 32.396 4.492 15.440 1.00 59.56 140 LYS A C 1
ATOM 1043 O O . LYS A 1 140 ? 33.037 5.544 15.409 1.00 57.39 140 LYS A O 1
ATOM 1049 N N . LEU A 1 141 ? 32.967 3.296 15.316 1.00 57.18 141 LEU A N 1
ATOM 1050 C CA . LEU A 1 141 ? 34.413 3.165 15.177 1.00 52.08 141 LEU A CA 1
ATOM 1051 C C . LEU A 1 141 ? 34.747 2.307 13.975 1.00 48.60 141 LEU A C 1
ATOM 1052 O O . LEU A 1 141 ? 34.008 1.399 13.640 1.00 42.37 141 LEU A O 1
ATOM 1057 N N . VAL A 1 142 ? 35.860 2.624 13.323 1.00 50.44 142 VAL A N 1
ATOM 1058 C CA . VAL A 1 142 ? 36.379 1.844 12.195 1.00 51.06 142 VAL A CA 1
ATOM 1059 C C . VAL A 1 142 ? 37.844 1.658 12.580 1.00 44.94 142 VAL A C 1
ATOM 1060 O O . VAL A 1 142 ? 38.596 2.643 12.680 1.00 38.07 142 VAL A O 1
ATOM 1064 N N . TRP A 1 143 ? 38.230 0.407 12.819 1.00 37.32 143 TRP A N 1
ATOM 1065 C CA . TRP A 1 143 ? 39.591 0.106 13.225 1.00 40.71 143 TRP A CA 1
ATOM 1066 C C . TRP A 1 143 ? 40.381 -0.490 12.081 1.00 42.21 143 TRP A C 1
ATOM 1067 O O . TRP A 1 143 ? 39.987 -1.496 11.510 1.00 46.60 143 TRP A O 1
ATOM 1078 N N . ILE A 1 144 ? 41.493 0.153 11.746 1.00 42.79 144 ILE A N 1
ATOM 1079 C CA . ILE A 1 144 ? 42.361 -0.300 10.672 1.00 46.98 144 ILE A CA 1
ATOM 1080 C C . ILE A 1 144 ? 43.759 -0.634 11.178 1.00 44.60 144 ILE A C 1
ATOM 1081 O O . ILE A 1 144 ? 44.410 0.182 11.810 1.00 43.75 144 ILE A O 1
ATOM 1086 N N . GLU A 1 145 ? 44.205 -1.843 10.876 1.00 42.57 145 GLU A N 1
ATOM 1087 C CA . GLU A 1 145 ? 45.513 -2.315 11.274 1.00 45.87 145 GLU A CA 1
ATOM 1088 C C . GLU A 1 145 ? 46.290 -2.296 9.962 1.00 48.25 145 GLU A C 1
ATOM 1089 O O . GLU A 1 145 ? 46.511 -3.329 9.360 1.00 43.19 145 GLU A O 1
ATOM 1095 N N . THR A 1 146 ? 46.706 -1.105 9.534 1.00 56.15 146 THR A N 1
ATOM 1096 C CA . THR A 1 146 ? 47.392 -0.948 8.255 1.00 58.03 146 THR A CA 1
ATOM 1097 C C . THR A 1 146 ? 48.136 -2.182 7.810 1.00 55.76 146 THR A C 1
ATOM 1098 O O . THR A 1 146 ? 47.650 -2.880 6.920 1.00 70.00 146 THR A O 1
ATOM 1102 N N . PRO A 1 147 ? 49.320 -2.475 8.369 1.00 39.99 147 PRO A N 1
ATOM 1103 C CA . PRO A 1 147 ? 49.798 -3.722 7.758 1.00 39.33 147 PRO A CA 1
ATOM 1104 C C . PRO A 1 147 ? 49.275 -4.860 8.643 1.00 39.06 147 PRO A C 1
ATOM 1105 O O . PRO A 1 147 ? 49.602 -4.962 9.821 1.00 38.60 147 PRO A O 1
ATOM 1109 N N . THR A 1 148 ? 48.410 -5.686 8.085 1.00 35.26 148 THR A N 1
ATOM 1110 C CA . THR A 1 148 ? 47.837 -6.767 8.845 1.00 35.72 148 THR A CA 1
ATOM 1111 C C . THR A 1 148 ? 48.880 -7.767 9.287 1.00 32.11 148 THR A C 1
ATOM 1112 O O . THR A 1 148 ? 49.848 -8.037 8.595 1.00 33.77 148 THR A O 1
ATOM 1116 N N . ASN A 1 149 ? 48.647 -8.341 10.447 1.00 34.03 149 ASN A N 1
ATOM 1117 C CA . ASN A 1 149 ? 49.541 -9.336 11.006 1.00 44.13 149 ASN A CA 1
ATOM 1118 C C . ASN A 1 149 ? 48.898 -10.716 10.801 1.00 44.84 149 ASN A C 1
ATOM 1119 O O . ASN A 1 149 ? 47.814 -10.971 11.321 1.00 24.71 149 ASN A O 1
ATOM 1124 N N . PRO A 1 150 ? 49.582 -11.640 10.081 1.00 53.64 150 PRO A N 1
ATOM 1125 C CA . PRO A 1 150 ? 50.896 -11.599 9.416 1.00 52.85 150 PRO A CA 1
ATOM 1126 C C . PRO A 1 150 ? 50.895 -11.598 7.881 1.00 54.58 150 PRO A C 1
ATOM 1127 O O . PRO A 1 150 ? 51.952 -11.659 7.260 1.00 54.15 150 PRO A O 1
ATOM 1131 N N . THR A 1 151 ? 49.722 -11.574 7.263 1.00 59.92 151 THR A N 1
ATOM 1132 C CA . THR A 1 151 ? 49.637 -11.580 5.802 1.00 57.38 151 THR A CA 1
ATOM 1133 C C . THR A 1 151 ? 50.356 -10.343 5.263 1.00 56.43 151 THR A C 1
ATOM 1134 O O . THR A 1 151 ? 50.971 -10.368 4.194 1.00 60.72 151 THR A O 1
ATOM 1138 N N . LEU A 1 152 ? 50.271 -9.262 6.025 1.00 49.34 152 LEU A N 1
ATOM 1139 C CA . LEU A 1 152 ? 50.914 -8.016 5.674 1.00 45.11 152 LEU A CA 1
ATOM 1140 C C . LEU A 1 152 ? 50.225 -7.249 4.555 1.00 44.91 152 LEU A C 1
ATOM 1141 O O . LEU A 1 152 ? 50.885 -6.709 3.676 1.00 45.87 152 LEU A O 1
ATOM 1146 N N . LYS A 1 153 ? 48.895 -7.181 4.638 1.00 46.13 153 LYS A N 1
ATOM 1147 C CA . LYS A 1 153 ? 48.026 -6.496 3.672 1.00 47.85 153 LYS A CA 1
ATOM 1148 C C . LYS A 1 153 ? 47.901 -4.997 3.960 1.00 41.83 153 LYS A C 1
ATOM 1149 O O . LYS A 1 153 ? 47.474 -4.608 5.024 1.00 47.91 153 LYS A O 1
ATOM 1155 N N . VAL A 1 154 ? 48.255 -4.156 3.007 1.00 38.59 154 VAL A N 1
ATOM 1156 C CA . VAL A 1 154 ? 48.174 -2.723 3.217 1.00 37.86 154 VAL A CA 1
ATOM 1157 C C . VAL A 1 154 ? 46.783 -2.194 2.913 1.00 39.15 154 VAL A C 1
ATOM 1158 O O . VAL A 1 154 ? 46.148 -2.668 1.992 1.00 51.57 154 VAL A O 1
ATOM 1162 N N . THR A 1 155 ? 46.321 -1.212 3.678 1.00 30.35 155 THR A N 1
ATOM 1163 C CA . THR A 1 155 ? 45.012 -0.605 3.498 1.00 35.13 155 THR A CA 1
ATOM 1164 C C . THR A 1 155 ? 45.153 0.905 3.265 1.00 44.10 155 THR A C 1
ATOM 1165 O O . THR A 1 155 ? 46.011 1.579 3.865 1.00 36.22 155 THR A O 1
ATOM 1169 N N . ASP A 1 156 ? 44.311 1.435 2.374 1.00 48.97 156 ASP A N 1
ATOM 1170 C CA . ASP A 1 156 ? 44.336 2.865 2.060 1.00 47.57 156 ASP A CA 1
ATOM 1171 C C . ASP A 1 156 ? 43.534 3.692 3.080 1.00 45.54 156 ASP A C 1
ATOM 1172 O O . ASP A 1 156 ? 42.303 3.821 3.009 1.00 35.09 156 ASP A O 1
ATOM 1177 N N . ILE A 1 157 ? 44.258 4.252 4.034 1.00 43.42 157 ILE A N 1
ATOM 1178 C CA . ILE A 1 157 ? 43.647 5.067 5.072 1.00 47.31 157 ILE A CA 1
ATOM 1179 C C . ILE A 1 157 ? 42.739 6.176 4.513 1.00 47.17 157 ILE A C 1
ATOM 1180 O O . ILE A 1 157 ? 41.739 6.530 5.132 1.00 48.12 157 ILE A O 1
ATOM 1185 N N . GLN A 1 158 ? 43.082 6.706 3.340 1.00 47.31 158 GLN A N 1
ATOM 1186 C CA . GLN A 1 158 ? 42.307 7.768 2.709 1.00 44.00 158 GLN A CA 1
ATOM 1187 C C . GLN A 1 158 ? 40.999 7.236 2.132 1.00 51.09 158 GLN A C 1
ATOM 1188 O O . GLN A 1 158 ? 39.921 7.763 2.441 1.00 49.68 158 GLN A O 1
ATOM 1194 N N . LYS A 1 159 ? 41.084 6.201 1.294 1.00 46.55 159 LYS A N 1
ATOM 1195 C CA . LYS A 1 159 ? 39.877 5.595 0.740 1.00 46.99 159 LYS A CA 1
ATOM 1196 C C . LYS A 1 159 ? 38.880 5.284 1.877 1.00 51.43 159 LYS A C 1
ATOM 1197 O O . LYS A 1 159 ? 37.687 5.563 1.757 1.00 60.67 159 LYS A O 1
ATOM 1203 N N . VAL A 1 160 ? 39.362 4.733 2.989 1.00 47.60 160 VAL A N 1
ATOM 1204 C CA . VAL A 1 160 ? 38.475 4.412 4.090 1.00 44.80 160 VAL A CA 1
ATOM 1205 C C . VAL A 1 160 ? 37.981 5.655 4.815 1.00 46.61 160 VAL A C 1
ATOM 1206 O O . VAL A 1 160 ? 36.824 5.700 5.214 1.00 54.44 160 VAL A O 1
ATOM 1210 N N . ALA A 1 161 ? 38.822 6.663 5.010 1.00 42.49 161 ALA A N 1
ATOM 1211 C CA . ALA A 1 161 ? 38.341 7.865 5.700 1.00 42.90 161 ALA A CA 1
ATOM 1212 C C . ALA A 1 161 ? 37.200 8.467 4.878 1.00 48.84 161 ALA A C 1
ATOM 1213 O O . ALA A 1 161 ? 36.162 8.863 5.413 1.00 45.11 161 ALA A O 1
ATOM 1215 N N . ASP A 1 162 ? 37.420 8.524 3.565 1.00 49.37 162 ASP A N 1
ATOM 1216 C CA . ASP A 1 162 ? 36.459 9.047 2.614 1.00 42.50 162 ASP A CA 1
ATOM 1217 C C . ASP A 1 162 ? 35.194 8.225 2.647 1.00 43.83 162 ASP A C 1
ATOM 1218 O O . ASP A 1 162 ? 34.118 8.758 2.858 1.00 48.62 162 ASP A O 1
ATOM 1223 N N . LEU A 1 163 ? 35.337 6.923 2.420 1.00 46.21 163 LEU A N 1
ATOM 1224 C CA . LEU A 1 163 ? 34.211 5.992 2.419 1.00 48.52 163 LEU A CA 1
ATOM 1225 C C . LEU A 1 163 ? 33.329 6.194 3.645 1.00 50.19 163 LEU A C 1
ATOM 1226 O O . LEU A 1 163 ? 32.140 5.925 3.604 1.00 52.85 163 LEU A O 1
ATOM 1231 N N . ILE A 1 164 ? 33.918 6.673 4.737 1.00 53.53 164 ILE A N 1
ATOM 1232 C CA . ILE A 1 164 ? 33.176 6.894 5.974 1.00 55.33 164 ILE A CA 1
ATOM 1233 C C . ILE A 1 164 ? 32.359 8.175 5.883 1.00 57.39 164 ILE A C 1
ATOM 1234 O O . ILE A 1 164 ? 31.217 8.215 6.347 1.00 62.80 164 ILE A O 1
ATOM 1239 N N . LYS A 1 165 ? 32.943 9.213 5.287 1.00 56.76 165 LYS A N 1
ATOM 1240 C CA . LYS A 1 165 ? 32.261 10.497 5.090 1.00 58.68 165 LYS A CA 1
ATOM 1241 C C . LYS A 1 165 ? 31.083 10.335 4.114 1.00 61.34 165 LYS A C 1
ATOM 1242 O O . LYS A 1 165 ? 30.138 11.129 4.109 1.00 63.29 165 LYS A O 1
ATOM 1248 N N . LYS A 1 166 ? 31.149 9.309 3.277 1.00 58.83 166 LYS A N 1
ATOM 1249 C CA . LYS A 1 166 ? 30.097 9.051 2.323 1.00 55.46 166 LYS A CA 1
ATOM 1250 C C . LYS A 1 166 ? 28.964 8.240 2.915 1.00 59.17 166 LYS A C 1
ATOM 1251 O O . LYS A 1 166 ? 27.831 8.710 2.977 1.00 63.87 166 LYS A O 1
ATOM 1257 N N . HIS A 1 167 ? 29.266 7.019 3.352 1.00 64.38 167 HIS A N 1
ATOM 1258 C CA . HIS A 1 167 ? 28.248 6.139 3.942 1.00 65.16 167 HIS A CA 1
ATOM 1259 C C . HIS A 1 167 ? 27.929 6.400 5.420 1.00 63.35 167 HIS A C 1
ATOM 1260 O O . HIS A 1 167 ? 27.275 5.578 6.066 1.00 65.89 167 HIS A O 1
ATOM 1267 N N . ALA A 1 168 ? 28.367 7.527 5.967 1.00 59.14 168 ALA A N 1
ATOM 1268 C CA . ALA A 1 168 ? 28.063 7.785 7.363 1.00 63.13 168 ALA A CA 1
ATOM 1269 C C . ALA A 1 168 ? 28.400 9.189 7.861 1.00 62.74 168 ALA A C 1
ATOM 1270 O O . ALA A 1 168 ? 28.877 9.363 8.981 1.00 62.14 168 ALA A O 1
ATOM 1272 N N . ALA A 1 169 ? 28.139 10.194 7.034 1.00 64.29 169 ALA A N 1
ATOM 1273 C CA . ALA A 1 169 ? 28.392 11.579 7.415 1.00 62.64 169 ALA A CA 1
ATOM 1274 C C . ALA A 1 169 ? 27.420 11.978 8.509 1.00 61.74 169 ALA A C 1
ATOM 1275 O O . ALA A 1 169 ? 26.270 11.559 8.496 1.00 63.63 169 ALA A O 1
ATOM 1277 N N . GLY A 1 170 ? 27.890 12.777 9.461 1.00 60.88 170 GLY A N 1
ATOM 1278 C CA . GLY A 1 170 ? 27.035 13.233 10.543 1.00 60.08 170 GLY A CA 1
ATOM 1279 C C . GLY A 1 170 ? 27.035 12.437 11.839 1.00 62.08 170 GLY A C 1
ATOM 1280 O O . GLY A 1 170 ? 26.706 12.976 12.895 1.00 56.09 170 GLY A O 1
ATOM 1281 N N . GLN A 1 171 ? 27.410 11.164 11.776 1.00 65.11 171 GLN A N 1
ATOM 1282 C CA . GLN A 1 171 ? 27.406 10.324 12.967 1.00 65.35 171 GLN A CA 1
ATOM 1283 C C . GLN A 1 171 ? 28.738 10.133 13.679 1.00 63.20 171 GLN A C 1
ATOM 1284 O O . GLN A 1 171 ? 28.966 9.104 14.294 1.00 67.43 171 GLN A O 1
ATOM 1290 N N . ASP A 1 172 ? 29.604 11.135 13.605 1.00 64.57 172 ASP A N 1
ATOM 1291 C CA . ASP A 1 172 ? 30.915 11.100 14.258 1.00 65.53 172 ASP A CA 1
ATOM 1292 C C . ASP A 1 172 ? 31.695 9.781 14.252 1.00 65.56 172 ASP A C 1
ATOM 1293 O O . ASP A 1 172 ? 32.334 9.443 15.250 1.00 70.00 172 ASP A O 1
ATOM 1298 N N . VAL A 1 173 ? 31.659 9.039 13.149 1.00 60.05 173 VAL A N 1
ATOM 1299 C CA . VAL A 1 173 ? 32.381 7.781 13.088 1.00 52.60 173 VAL A CA 1
ATOM 1300 C C . VAL A 1 173 ? 33.867 8.067 13.006 1.00 52.70 173 VAL A C 1
ATOM 1301 O O . VAL A 1 173 ? 34.342 8.532 11.981 1.00 55.77 173 VAL A O 1
ATOM 1305 N N . ILE A 1 174 ? 34.596 7.804 14.094 1.00 50.03 174 ILE A N 1
ATOM 1306 C CA . ILE A 1 174 ? 36.039 8.022 14.118 1.00 47.72 174 ILE A CA 1
ATOM 1307 C C . ILE A 1 174 ? 36.795 6.807 13.580 1.00 44.22 174 ILE A C 1
ATOM 1308 O O . ILE A 1 174 ? 36.431 5.658 13.831 1.00 47.21 174 ILE A O 1
ATOM 1313 N N . LEU A 1 175 ? 37.851 7.075 12.838 1.00 40.28 175 LEU A N 1
ATOM 1314 C CA . LEU A 1 175 ? 38.690 6.030 12.265 1.00 44.09 175 LEU A CA 1
ATOM 1315 C C . LEU A 1 175 ? 40.017 5.911 13.050 1.00 41.85 175 LEU A C 1
ATOM 1316 O O . LEU A 1 175 ? 40.781 6.880 13.166 1.00 33.41 175 LEU A O 1
ATOM 1321 N N . VAL A 1 176 ? 40.285 4.726 13.588 1.00 39.11 176 VAL A N 1
ATOM 1322 C CA . VAL A 1 176 ? 41.535 4.513 14.315 1.00 41.75 176 VAL A CA 1
ATOM 1323 C C . VAL A 1 176 ? 42.443 3.599 13.497 1.00 41.05 176 VAL A C 1
ATOM 1324 O O . VAL A 1 176 ? 41.974 2.611 12.939 1.00 41.71 176 VAL A O 1
ATOM 1328 N N . VAL A 1 177 ? 43.729 3.943 13.405 1.00 42.97 177 VAL A N 1
ATOM 1329 C CA . VAL A 1 177 ? 44.703 3.122 12.672 1.00 34.62 177 VAL A CA 1
ATOM 1330 C C . VAL A 1 177 ? 45.860 2.684 13.567 1.00 34.53 177 VAL A C 1
ATOM 1331 O O . VAL A 1 177 ? 46.533 3.528 14.175 1.00 38.28 177 VAL A O 1
ATOM 1335 N N . ASP A 1 178 ? 46.048 1.357 13.653 1.00 33.25 178 ASP A N 1
ATOM 1336 C CA . ASP A 1 178 ? 47.099 0.707 14.443 1.00 28.22 178 ASP A CA 1
ATOM 1337 C C . ASP A 1 178 ? 48.330 0.805 13.599 1.00 28.92 178 ASP A C 1
ATOM 1338 O O . ASP A 1 178 ? 48.441 0.092 12.613 1.00 32.54 178 ASP A O 1
ATOM 1343 N N . ASN A 1 179 ? 49.257 1.660 14.022 1.00 28.80 179 ASN A N 1
ATOM 1344 C CA . ASN A 1 179 ? 50.498 1.956 13.313 1.00 27.24 179 ASN A CA 1
ATOM 1345 C C . ASN A 1 179 ? 51.715 1.307 13.950 1.00 32.43 179 ASN A C 1
ATOM 1346 O O . ASN A 1 179 ? 52.837 1.719 13.648 1.00 33.70 179 ASN A O 1
ATOM 1351 N N . THR A 1 180 ? 51.502 0.311 14.823 1.00 32.40 180 THR A N 1
ATOM 1352 C CA . THR A 1 180 ? 52.589 -0.403 15.532 1.00 34.26 180 THR A CA 1
ATOM 1353 C C . THR A 1 180 ? 53.751 -0.944 14.661 1.00 36.72 180 THR A C 1
ATOM 1354 O O . THR A 1 180 ? 54.909 -0.546 14.837 1.00 34.47 180 THR A O 1
ATOM 1358 N N . PHE A 1 181 ? 53.427 -1.840 13.729 1.00 36.44 181 PHE A N 1
ATOM 1359 C CA . PHE A 1 181 ? 54.395 -2.468 12.809 1.00 37.62 181 PHE A CA 1
ATOM 1360 C C . PHE A 1 181 ? 55.240 -1.592 11.904 1.00 35.26 181 PHE A C 1
ATOM 1361 O O . PHE A 1 181 ? 56.310 -2.004 11.467 1.00 41.98 181 PHE A O 1
ATOM 1369 N N . LEU A 1 182 ? 54.756 -0.414 11.552 1.00 36.58 182 LEU A N 1
ATOM 1370 C CA . LEU A 1 182 ? 55.558 0.454 10.698 1.00 29.46 182 LEU A CA 1
ATOM 1371 C C . LEU A 1 182 ? 56.238 1.530 11.539 1.00 28.87 182 LEU A C 1
ATOM 1372 O O . LEU A 1 182 ? 57.347 1.929 11.228 1.00 30.78 182 LEU A O 1
ATOM 1377 N N . SER A 1 183 ? 55.573 1.979 12.605 1.00 25.63 183 SER A N 1
ATOM 1378 C CA . SER A 1 183 ? 56.121 2.994 13.516 1.00 26.80 183 SER A CA 1
ATOM 1379 C C . SER A 1 183 ? 56.120 4.435 12.989 1.00 28.86 183 SER A C 1
ATOM 1380 O O . SER A 1 183 ? 56.188 4.664 11.795 1.00 27.26 183 SER A O 1
ATOM 1383 N N . PRO A 1 184 ? 56.076 5.425 13.890 1.00 26.82 184 PRO A N 1
ATOM 1384 C CA . PRO A 1 184 ? 56.091 6.808 13.416 1.00 31.20 184 PRO A CA 1
ATOM 1385 C C . PRO A 1 184 ? 57.021 7.047 12.213 1.00 29.22 184 PRO A C 1
ATOM 1386 O O . PRO A 1 184 ? 56.653 7.704 11.268 1.00 40.58 184 PRO A O 1
ATOM 1390 N N . TYR A 1 185 ? 58.209 6.474 12.228 1.00 27.41 185 TYR A N 1
ATOM 1391 C CA . TYR A 1 185 ? 59.153 6.690 11.150 1.00 30.94 185 TYR A CA 1
ATOM 1392 C C . TYR A 1 185 ? 58.656 6.412 9.722 1.00 34.45 185 TYR A C 1
ATOM 1393 O O . TYR A 1 185 ? 58.716 7.268 8.859 1.00 40.33 185 TYR A O 1
ATOM 1402 N N . ILE A 1 186 ? 58.186 5.196 9.477 1.00 35.14 186 ILE A N 1
ATOM 1403 C CA . ILE A 1 186 ? 57.723 4.786 8.171 1.00 24.76 186 ILE A CA 1
ATOM 1404 C C . ILE A 1 186 ? 56.406 5.403 7.737 1.00 30.45 186 ILE A C 1
ATOM 1405 O O . ILE A 1 186 ? 56.194 5.600 6.557 1.00 31.91 186 ILE A O 1
ATOM 1410 N N . SER A 1 187 ? 55.520 5.718 8.669 1.00 31.42 187 SER A N 1
ATOM 1411 C CA . SER A 1 187 ? 54.243 6.269 8.281 1.00 31.30 187 SER A CA 1
ATOM 1412 C C . SER A 1 187 ? 53.538 7.102 9.333 1.00 36.01 187 SER A C 1
ATOM 1413 O O . SER A 1 187 ? 53.750 6.944 10.532 1.00 42.72 187 SER A O 1
ATOM 1416 N N . ASN A 1 188 ? 52.672 7.988 8.861 1.00 40.73 188 ASN A N 1
ATOM 1417 C CA . ASN A 1 188 ? 51.903 8.883 9.728 1.00 44.99 188 ASN A CA 1
ATOM 1418 C C . ASN A 1 188 ? 50.435 8.895 9.312 1.00 43.17 188 ASN A C 1
ATOM 1419 O O . ASN A 1 188 ? 49.979 9.848 8.657 1.00 33.92 188 ASN A O 1
ATOM 1424 N N . PRO A 1 189 ? 49.680 7.846 9.711 1.00 42.13 189 PRO A N 1
ATOM 1425 C CA . PRO A 1 189 ? 48.261 7.680 9.398 1.00 41.09 189 PRO A CA 1
ATOM 1426 C C . PRO A 1 189 ? 47.370 8.915 9.537 1.00 37.62 189 PRO A C 1
ATOM 1427 O O . PRO A 1 189 ? 46.378 9.015 8.824 1.00 41.72 189 PRO A O 1
ATOM 1431 N N . LEU A 1 190 ? 47.689 9.851 10.429 1.00 36.42 190 LEU A N 1
ATOM 1432 C CA . LEU A 1 190 ? 46.829 11.044 10.540 1.00 36.72 190 LEU A CA 1
ATOM 1433 C C . LEU A 1 190 ? 46.808 11.789 9.203 1.00 37.39 190 LEU A C 1
ATOM 1434 O O . LEU A 1 190 ? 45.747 12.205 8.740 1.00 43.15 190 LEU A O 1
ATOM 1439 N N . ASN A 1 191 ? 47.976 11.927 8.576 1.00 37.61 191 ASN A N 1
ATOM 1440 C CA . ASN A 1 191 ? 48.089 12.596 7.288 1.00 31.23 191 ASN A CA 1
ATOM 1441 C C . ASN A 1 191 ? 47.308 11.856 6.240 1.00 30.18 191 ASN A C 1
ATOM 1442 O O . ASN A 1 191 ? 47.523 12.053 5.055 1.00 38.90 191 ASN A O 1
ATOM 1447 N N . PHE A 1 192 ? 46.407 10.989 6.658 1.00 28.65 192 PHE A N 1
ATOM 1448 C CA . PHE A 1 192 ? 45.628 10.231 5.692 1.00 36.17 192 PHE A CA 1
ATOM 1449 C C . PHE A 1 192 ? 44.195 10.047 6.150 1.00 41.44 192 PHE A C 1
ATOM 1450 O O . PHE A 1 192 ? 43.563 9.034 5.838 1.00 39.90 192 PHE A O 1
ATOM 1458 N N . GLY A 1 193 ? 43.697 11.037 6.891 1.00 40.82 193 GLY A N 1
ATOM 1459 C CA . GLY A 1 193 ? 42.333 10.993 7.371 1.00 42.27 193 GLY A CA 1
ATOM 1460 C C . GLY A 1 193 ? 42.145 9.822 8.288 1.00 44.83 193 GLY A C 1
ATOM 1461 O O . GLY A 1 193 ? 41.608 8.788 7.912 1.00 49.11 193 GLY A O 1
ATOM 1462 N N . ALA A 1 194 ? 42.635 9.990 9.501 1.00 46.70 194 ALA A N 1
ATOM 1463 C CA . ALA A 1 194 ? 42.552 8.985 10.542 1.00 44.45 194 ALA A CA 1
ATOM 1464 C C . ALA A 1 194 ? 42.333 9.884 11.731 1.00 42.79 194 ALA A C 1
ATOM 1465 O O . ALA A 1 194 ? 42.921 10.959 11.805 1.00 41.63 194 ALA A O 1
ATOM 1467 N N . ASP A 1 195 ? 41.473 9.475 12.646 1.00 41.56 195 ASP A N 1
ATOM 1468 C CA . ASP A 1 195 ? 41.192 10.313 13.789 1.00 42.44 195 ASP A CA 1
ATOM 1469 C C . ASP A 1 195 ? 42.091 9.985 14.958 1.00 44.66 195 ASP A C 1
ATOM 1470 O O . ASP A 1 195 ? 42.361 10.857 15.793 1.00 45.31 195 ASP A O 1
ATOM 1475 N N . ILE A 1 196 ? 42.567 8.742 15.005 1.00 42.47 196 ILE A N 1
ATOM 1476 C CA . ILE A 1 196 ? 43.472 8.322 16.069 1.00 42.49 196 ILE A CA 1
ATOM 1477 C C . ILE A 1 196 ? 44.493 7.305 15.571 1.00 43.72 196 ILE A C 1
ATOM 1478 O O . ILE A 1 196 ? 44.159 6.422 14.772 1.00 40.28 196 ILE A O 1
ATOM 1483 N N . VAL A 1 197 ? 45.732 7.446 16.058 1.00 47.36 197 VAL A N 1
ATOM 1484 C CA . VAL A 1 197 ? 46.840 6.537 15.751 1.00 39.96 197 VAL A CA 1
ATOM 1485 C C . VAL A 1 197 ? 47.154 5.823 17.034 1.00 38.39 197 VAL A C 1
ATOM 1486 O O . VAL A 1 197 ? 47.447 6.472 18.035 1.00 40.72 197 VAL A O 1
ATOM 1490 N N . VAL A 1 198 ? 47.102 4.497 17.003 1.00 38.27 198 VAL A N 1
ATOM 1491 C CA . VAL A 1 198 ? 47.398 3.671 18.179 1.00 36.84 198 VAL A CA 1
ATOM 1492 C C . VAL A 1 198 ? 48.739 2.949 17.983 1.00 33.21 198 VAL A C 1
ATOM 1493 O O . VAL A 1 198 ? 49.121 2.637 16.860 1.00 42.76 198 VAL A O 1
ATOM 1497 N N . HIS A 1 199 ? 49.464 2.707 19.064 1.00 30.14 199 HIS A N 1
ATOM 1498 C CA . HIS A 1 199 ? 50.734 2.000 18.977 1.00 24.48 199 HIS A CA 1
ATOM 1499 C C . HIS A 1 199 ? 50.916 1.168 20.200 1.00 32.97 199 HIS A C 1
ATOM 1500 O O . HIS A 1 199 ? 50.454 1.512 21.289 1.00 24.08 199 HIS A O 1
ATOM 1507 N N . SER A 1 200 ? 51.599 0.056 19.997 1.00 34.93 200 SER A N 1
ATOM 1508 C CA . SER A 1 200 ? 51.971 -0.809 21.078 1.00 28.99 200 SER A CA 1
ATOM 1509 C C . SER A 1 200 ? 53.444 -0.365 21.116 1.00 31.05 200 SER A C 1
ATOM 1510 O O . SER A 1 200 ? 54.228 -0.709 20.223 1.00 28.54 200 SER A O 1
ATOM 1513 N N . ALA A 1 201 ? 53.797 0.458 22.105 1.00 24.99 201 ALA A N 1
ATOM 1514 C CA . ALA A 1 201 ? 55.147 0.994 22.220 1.00 18.34 201 ALA A CA 1
ATOM 1515 C C . ALA A 1 201 ? 56.135 -0.064 22.669 1.00 21.83 201 ALA A C 1
ATOM 1516 O O . ALA A 1 201 ? 57.338 0.205 22.829 1.00 21.84 201 ALA A O 1
ATOM 1518 N N . THR A 1 202 ? 55.603 -1.262 22.893 1.00 26.71 202 THR A N 1
ATOM 1519 C CA . THR A 1 202 ? 56.373 -2.427 23.305 1.00 27.85 202 THR A CA 1
ATOM 1520 C C . THR A 1 202 ? 57.269 -2.831 22.165 1.00 24.95 202 THR A C 1
ATOM 1521 O O . THR A 1 202 ? 58.378 -3.295 22.344 1.00 41.54 202 THR A O 1
ATOM 1525 N N . LYS A 1 203 ? 56.779 -2.634 20.974 1.00 21.33 203 LYS A N 1
ATOM 1526 C CA . LYS A 1 203 ? 57.523 -3.028 19.815 1.00 32.01 203 LYS A CA 1
ATOM 1527 C C . LYS A 1 203 ? 58.609 -2.058 19.352 1.00 28.70 203 LYS A C 1
ATOM 1528 O O . LYS A 1 203 ? 59.617 -1.930 20.010 1.00 38.86 203 LYS A O 1
ATOM 1534 N N . TYR A 1 204 ? 58.392 -1.354 18.246 1.00 33.26 204 TYR A N 1
ATOM 1535 C CA . TYR A 1 204 ? 59.394 -0.440 17.691 1.00 28.76 204 TYR A CA 1
ATOM 1536 C C . TYR A 1 204 ? 59.780 0.836 18.396 1.00 27.02 204 TYR A C 1
ATOM 1537 O O . TYR A 1 204 ? 60.943 1.239 18.298 1.00 32.97 204 TYR A O 1
ATOM 1546 N N . ILE A 1 205 ? 58.835 1.500 19.060 1.00 24.49 205 ILE A N 1
ATOM 1547 C CA . ILE A 1 205 ? 59.135 2.776 19.753 1.00 29.08 205 ILE A CA 1
ATOM 1548 C C . ILE A 1 205 ? 60.186 2.575 20.874 1.00 28.39 205 ILE A C 1
ATOM 1549 O O . ILE A 1 205 ? 61.295 3.073 20.770 1.00 30.62 205 ILE A O 1
ATOM 1554 N N . ASN A 1 206 ? 59.859 1.858 21.942 1.00 25.42 206 ASN A N 1
ATOM 1555 C CA . ASN A 1 206 ? 60.865 1.638 22.957 1.00 24.92 206 ASN A CA 1
ATOM 1556 C C . ASN A 1 206 ? 61.929 0.806 22.270 1.00 30.34 206 ASN A C 1
ATOM 1557 O O . ASN A 1 206 ? 63.139 1.102 22.364 1.00 21.48 206 ASN A O 1
ATOM 1562 N N . GLY A 1 207 ? 61.429 -0.249 21.606 1.00 21.78 207 GLY A N 1
ATOM 1563 C CA . GLY A 1 207 ? 62.225 -1.164 20.825 1.00 15.78 207 GLY A CA 1
ATOM 1564 C C . GLY A 1 207 ? 63.312 -2.019 21.426 1.00 29.28 207 GLY A C 1
ATOM 1565 O O . GLY A 1 207 ? 64.110 -2.598 20.683 1.00 24.28 207 GLY A O 1
ATOM 1566 N N . HIS A 1 208 ? 63.381 -2.112 22.747 1.00 29.80 208 HIS A N 1
ATOM 1567 C CA . HIS A 1 208 ? 64.404 -2.938 23.348 1.00 27.38 208 HIS A CA 1
ATOM 1568 C C . HIS A 1 208 ? 63.799 -4.107 24.121 1.00 35.00 208 HIS A C 1
ATOM 1569 O O . HIS A 1 208 ? 64.475 -4.786 24.896 1.00 42.87 208 HIS A O 1
ATOM 1576 N N . SER A 1 209 ? 62.507 -4.331 23.907 1.00 39.67 209 SER A N 1
ATOM 1577 C CA . SER A 1 209 ? 61.796 -5.438 24.530 1.00 40.36 209 SER A CA 1
ATOM 1578 C C . SER A 1 209 ? 61.707 -5.461 26.045 1.00 39.69 209 SER A C 1
ATOM 1579 O O . SER A 1 209 ? 61.436 -6.502 26.624 1.00 45.61 209 SER A O 1
ATOM 1582 N N . ASP A 1 210 ? 61.875 -4.311 26.686 1.00 38.90 210 ASP A N 1
ATOM 1583 C CA . ASP A 1 210 ? 61.833 -4.234 28.137 1.00 27.54 210 ASP A CA 1
ATOM 1584 C C . ASP A 1 210 ? 60.764 -3.332 28.683 1.00 25.40 210 ASP A C 1
ATOM 1585 O O . ASP A 1 210 ? 60.868 -2.871 29.807 1.00 37.24 210 ASP A O 1
ATOM 1590 N N . VAL A 1 211 ? 59.727 -3.070 27.908 1.00 21.49 211 VAL A N 1
ATOM 1591 C CA . VAL A 1 211 ? 58.652 -2.205 28.381 1.00 19.60 211 VAL A CA 1
ATOM 1592 C C . VAL A 1 211 ? 57.368 -2.533 27.658 1.00 23.68 211 VAL A C 1
ATOM 1593 O O . VAL A 1 211 ? 57.388 -2.765 26.446 1.00 29.26 211 VAL A O 1
ATOM 1597 N N . VAL A 1 212 ? 56.265 -2.571 28.409 1.00 24.20 212 VAL A N 1
ATOM 1598 C CA . VAL A 1 212 ? 54.943 -2.784 27.849 1.00 19.67 212 VAL A CA 1
ATOM 1599 C C . VAL A 1 212 ? 54.266 -1.439 28.124 1.00 28.69 212 VAL A C 1
ATOM 1600 O O . VAL A 1 212 ? 53.929 -1.089 29.262 1.00 20.96 212 VAL A O 1
ATOM 1604 N N . LEU A 1 213 ? 54.085 -0.677 27.059 1.00 32.04 213 LEU A N 1
ATOM 1605 C CA . LEU A 1 213 ? 53.466 0.624 27.131 1.00 29.21 213 LEU A CA 1
ATOM 1606 C C . LEU A 1 213 ? 52.779 0.866 25.789 1.00 30.92 213 LEU A C 1
ATOM 1607 O O . LEU A 1 213 ? 53.260 0.403 24.751 1.00 34.96 213 LEU A O 1
ATOM 1612 N N . GLY A 1 214 ? 51.640 1.553 25.816 1.00 31.15 214 GLY A N 1
ATOM 1613 C CA . GLY A 1 214 ? 50.933 1.887 24.590 1.00 22.35 214 GLY A CA 1
ATOM 1614 C C . GLY A 1 214 ? 50.711 3.391 24.507 1.00 26.84 214 GLY A C 1
ATOM 1615 O O . GLY A 1 214 ? 50.632 4.089 25.524 1.00 32.36 214 GLY A O 1
ATOM 1616 N N . VAL A 1 215 ? 50.651 3.929 23.307 1.00 26.99 215 VAL A N 1
ATOM 1617 C CA . VAL A 1 215 ? 50.371 5.361 23.167 1.00 35.86 215 VAL A CA 1
ATOM 1618 C C . VAL A 1 215 ? 49.544 5.679 21.933 1.00 35.88 215 VAL A C 1
ATOM 1619 O O . VAL A 1 215 ? 49.624 4.974 20.923 1.00 32.06 215 VAL A O 1
ATOM 1623 N N . LEU A 1 216 ? 48.745 6.739 22.026 1.00 36.55 216 LEU A N 1
ATOM 1624 C CA . LEU A 1 216 ? 47.934 7.168 20.902 1.00 30.17 216 LEU A CA 1
ATOM 1625 C C . LEU A 1 216 ? 48.260 8.629 20.678 1.00 34.35 216 LEU A C 1
ATOM 1626 O O . LEU A 1 216 ? 48.897 9.295 21.523 1.00 30.14 216 LEU A O 1
ATOM 1631 N N . ALA A 1 217 ? 47.867 9.110 19.508 1.00 38.63 217 ALA A N 1
ATOM 1632 C CA . ALA A 1 217 ? 48.036 10.510 19.145 1.00 34.73 217 ALA A CA 1
ATOM 1633 C C . ALA A 1 217 ? 46.832 10.920 18.285 1.00 39.82 217 ALA A C 1
ATOM 1634 O O . ALA A 1 217 ? 46.268 10.099 17.533 1.00 34.66 217 ALA A O 1
ATOM 1636 N N . THR A 1 218 ? 46.417 12.176 18.444 1.00 41.93 218 THR A N 1
ATOM 1637 C CA . THR A 1 218 ? 45.315 12.759 17.677 1.00 41.54 218 THR A CA 1
ATOM 1638 C C . THR A 1 218 ? 45.442 14.274 17.667 1.00 49.66 218 THR A C 1
ATOM 1639 O O . THR A 1 218 ? 46.026 14.883 18.567 1.00 49.44 218 THR A O 1
ATOM 1643 N N . ASN A 1 219 ? 44.875 14.865 16.621 1.00 57.03 219 ASN A N 1
ATOM 1644 C CA . ASN A 1 219 ? 44.876 16.300 16.396 1.00 47.25 219 ASN A CA 1
ATOM 1645 C C . ASN A 1 219 ? 43.566 16.862 16.902 1.00 48.98 219 ASN A C 1
ATOM 1646 O O . ASN A 1 219 ? 43.438 18.057 17.119 1.00 55.35 219 ASN A O 1
ATOM 1651 N N . ASN A 1 220 ? 42.606 15.969 17.106 1.00 47.85 220 ASN A N 1
ATOM 1652 C CA . ASN A 1 220 ? 41.265 16.300 17.565 1.00 48.38 220 ASN A CA 1
ATOM 1653 C C . ASN A 1 220 ? 41.230 16.617 19.061 1.00 56.95 220 ASN A C 1
ATOM 1654 O O . ASN A 1 220 ? 41.163 15.707 19.893 1.00 63.44 220 ASN A O 1
ATOM 1659 N N . LYS A 1 221 ? 41.238 17.903 19.410 1.00 57.78 221 LYS A N 1
ATOM 1660 C CA . LYS A 1 221 ? 41.245 18.302 20.816 1.00 53.62 221 LYS A CA 1
ATOM 1661 C C . LYS A 1 221 ? 40.107 17.806 21.690 1.00 54.80 221 LYS A C 1
ATOM 1662 O O . LYS A 1 221 ? 40.310 17.565 22.867 1.00 61.59 221 LYS A O 1
ATOM 1668 N N . PRO A 1 222 ? 38.887 17.679 21.151 1.00 56.11 222 PRO A N 1
ATOM 1669 C CA . PRO A 1 222 ? 37.800 17.197 22.015 1.00 54.72 222 PRO A CA 1
ATOM 1670 C C . PRO A 1 222 ? 37.893 15.725 22.336 1.00 52.53 222 PRO A C 1
ATOM 1671 O O . PRO A 1 222 ? 37.571 15.315 23.442 1.00 55.73 222 PRO A O 1
ATOM 1675 N N . LEU A 1 223 ? 38.317 14.947 21.344 1.00 57.01 223 LEU A N 1
ATOM 1676 C CA . LEU A 1 223 ? 38.482 13.494 21.442 1.00 53.99 223 LEU A CA 1
ATOM 1677 C C . LEU A 1 223 ? 39.663 13.202 22.355 1.00 56.30 223 LEU A C 1
ATOM 1678 O O . LEU A 1 223 ? 39.702 12.193 23.073 1.00 59.04 223 LEU A O 1
ATOM 1683 N N . TYR A 1 224 ? 40.625 14.111 22.334 1.00 52.92 224 TYR A N 1
ATOM 1684 C CA . TYR A 1 224 ? 41.802 13.963 23.156 1.00 52.85 224 TYR A CA 1
ATOM 1685 C C . TYR A 1 224 ? 41.500 14.179 24.625 1.00 54.83 224 TYR A C 1
ATOM 1686 O O . TYR A 1 224 ? 42.044 13.472 25.466 1.00 64.20 224 TYR A O 1
ATOM 1695 N N . GLU A 1 225 ? 40.633 15.148 24.933 1.00 55.50 225 GLU A N 1
ATOM 1696 C CA . GLU A 1 225 ? 40.255 15.487 26.320 1.00 46.34 225 GLU A CA 1
ATOM 1697 C C . GLU A 1 225 ? 39.309 14.498 26.999 1.00 38.00 225 GLU A C 1
ATOM 1698 O O . GLU A 1 225 ? 39.320 14.352 28.212 1.00 38.62 225 GLU A O 1
ATOM 1704 N N . ARG A 1 226 ? 38.462 13.851 26.216 1.00 40.95 226 ARG A N 1
ATOM 1705 C CA . ARG A 1 226 ? 37.565 12.834 26.745 1.00 47.31 226 ARG A CA 1
ATOM 1706 C C . ARG A 1 226 ? 38.495 11.670 27.117 1.00 52.73 226 ARG A C 1
ATOM 1707 O O . ARG A 1 226 ? 38.557 11.247 28.278 1.00 49.55 226 ARG A O 1
ATOM 1715 N N . LEU A 1 227 ? 39.234 11.188 26.110 1.00 52.01 227 LEU A N 1
ATOM 1716 C CA . LEU A 1 227 ? 40.185 10.087 26.255 1.00 48.87 227 LEU A CA 1
ATOM 1717 C C . LEU A 1 227 ? 41.172 10.280 27.422 1.00 52.10 227 LEU A C 1
ATOM 1718 O O . LEU A 1 227 ? 41.512 9.322 28.116 1.00 54.74 227 LEU A O 1
ATOM 1723 N N . GLN A 1 228 ? 41.649 11.500 27.644 1.00 48.98 228 GLN A N 1
ATOM 1724 C CA . GLN A 1 228 ? 42.552 11.725 28.769 1.00 46.89 228 GLN A CA 1
ATOM 1725 C C . GLN A 1 228 ? 41.728 11.611 30.054 1.00 53.80 228 GLN A C 1
ATOM 1726 O O . GLN A 1 228 ? 42.259 11.238 31.115 1.00 52.69 228 GLN A O 1
ATOM 1732 N N . PHE A 1 229 ? 40.430 11.937 29.963 1.00 51.39 229 PHE A N 1
ATOM 1733 C CA . PHE A 1 229 ? 39.575 11.858 31.136 1.00 48.70 229 PHE A CA 1
ATOM 1734 C C . PHE A 1 229 ? 39.584 10.401 31.553 1.00 47.99 229 PHE A C 1
ATOM 1735 O O . PHE A 1 229 ? 40.141 10.071 32.584 1.00 49.83 229 PHE A O 1
ATOM 1743 N N . LEU A 1 230 ? 38.992 9.531 30.740 1.00 49.06 230 LEU A N 1
ATOM 1744 C CA . LEU A 1 230 ? 38.970 8.098 31.044 1.00 51.62 230 LEU A CA 1
ATOM 1745 C C . LEU A 1 230 ? 40.316 7.658 31.637 1.00 54.81 230 LEU A C 1
ATOM 1746 O O . LEU A 1 230 ? 40.360 6.927 32.638 1.00 52.68 230 LEU A O 1
ATOM 1751 N N . GLN A 1 231 ? 41.404 8.130 31.024 1.00 52.56 231 GLN A N 1
ATOM 1752 C CA . GLN A 1 231 ? 42.760 7.798 31.458 1.00 54.72 231 GLN A CA 1
ATOM 1753 C C . GLN A 1 231 ? 42.937 8.104 32.933 1.00 58.42 231 GLN A C 1
ATOM 1754 O O . GLN A 1 231 ? 43.265 7.223 33.731 1.00 59.25 231 GLN A O 1
ATOM 1760 N N . ASN A 1 232 ? 42.713 9.362 33.294 1.00 59.07 232 ASN A N 1
ATOM 1761 C CA . ASN A 1 232 ? 42.874 9.774 34.673 1.00 54.88 232 ASN A CA 1
ATOM 1762 C C . ASN A 1 232 ? 41.939 9.022 35.612 1.00 53.18 232 ASN A C 1
ATOM 1763 O O . ASN A 1 232 ? 42.302 8.709 36.740 1.00 58.04 232 ASN A O 1
ATOM 1768 N N . ALA A 1 233 ? 40.745 8.704 35.133 1.00 54.14 233 ALA A N 1
ATOM 1769 C CA . ALA A 1 233 ? 39.740 8.041 35.963 1.00 58.54 233 ALA A CA 1
ATOM 1770 C C . ALA A 1 233 ? 39.831 6.533 36.061 1.00 57.32 233 ALA A C 1
ATOM 1771 O O . ALA A 1 233 ? 39.449 5.965 37.083 1.00 59.98 233 ALA A O 1
ATOM 1773 N N . ILE A 1 234 ? 40.290 5.873 35.004 1.00 54.98 234 ILE A N 1
ATOM 1774 C CA . ILE A 1 234 ? 40.404 4.416 35.054 1.00 53.43 234 ILE A CA 1
ATOM 1775 C C . ILE A 1 234 ? 41.780 4.046 35.600 1.00 55.07 234 ILE A C 1
ATOM 1776 O O . ILE A 1 234 ? 41.961 2.969 36.155 1.00 60.84 234 ILE A O 1
ATOM 1781 N N . GLY A 1 235 ? 42.748 4.943 35.421 1.00 55.24 235 GLY A N 1
ATOM 1782 C CA . GLY A 1 235 ? 44.098 4.717 35.913 1.00 51.39 235 GLY A CA 1
ATOM 1783 C C . GLY A 1 235 ? 45.015 3.737 35.182 1.00 51.17 235 GLY A C 1
ATOM 1784 O O . GLY A 1 235 ? 46.070 3.376 35.697 1.00 50.48 235 GLY A O 1
ATOM 1785 N N . ALA A 1 236 ? 44.633 3.286 33.993 1.00 48.04 236 ALA A N 1
ATOM 1786 C CA . ALA A 1 236 ? 45.477 2.364 33.242 1.00 34.86 236 ALA A CA 1
ATOM 1787 C C . ALA A 1 236 ? 46.661 3.143 32.696 1.00 38.71 236 ALA A C 1
ATOM 1788 O O . ALA A 1 236 ? 46.895 3.183 31.485 1.00 38.98 236 ALA A O 1
ATOM 1790 N N . ILE A 1 237 ? 47.416 3.761 33.595 1.00 40.73 237 ILE A N 1
ATOM 1791 C CA . ILE A 1 237 ? 48.556 4.573 33.191 1.00 38.97 237 ILE A CA 1
ATOM 1792 C C . ILE A 1 237 ? 49.867 3.852 33.263 1.00 37.09 237 ILE A C 1
ATOM 1793 O O . ILE A 1 237 ? 50.043 2.932 34.048 1.00 40.41 237 ILE A O 1
ATOM 1798 N N . PRO A 1 238 ? 50.826 4.283 32.440 1.00 39.06 238 PRO A N 1
ATOM 1799 C CA . PRO A 1 238 ? 52.149 3.675 32.390 1.00 29.61 238 PRO A CA 1
ATOM 1800 C C . PRO A 1 238 ? 52.903 4.153 33.598 1.00 35.56 238 PRO A C 1
ATOM 1801 O O . PRO A 1 238 ? 52.455 5.081 34.254 1.00 47.61 238 PRO A O 1
ATOM 1805 N N . SER A 1 239 ? 54.045 3.556 33.903 1.00 33.17 239 SER A N 1
ATOM 1806 C CA . SER A 1 239 ? 54.786 4.002 35.061 1.00 27.43 239 SER A CA 1
ATOM 1807 C C . SER A 1 239 ? 55.817 5.024 34.624 1.00 31.41 239 SER A C 1
ATOM 1808 O O . SER A 1 239 ? 56.187 5.077 33.446 1.00 39.58 239 SER A O 1
ATOM 1811 N N . PRO A 1 240 ? 56.282 5.870 35.557 1.00 25.14 240 PRO A N 1
ATOM 1812 C CA . PRO A 1 240 ? 57.269 6.865 35.191 1.00 19.98 240 PRO A CA 1
ATOM 1813 C C . PRO A 1 240 ? 58.507 6.221 34.624 1.00 26.60 240 PRO A C 1
ATOM 1814 O O . PRO A 1 240 ? 59.104 6.744 33.678 1.00 40.76 240 PRO A O 1
ATOM 1818 N N . PHE A 1 241 ? 58.900 5.085 35.191 1.00 27.18 241 PHE A N 1
ATOM 1819 C CA . PHE A 1 241 ? 60.101 4.370 34.745 1.00 19.62 241 PHE A CA 1
ATOM 1820 C C . PHE A 1 241 ? 59.935 3.793 33.330 1.00 25.12 241 PHE A C 1
ATOM 1821 O O . PHE A 1 241 ? 60.809 3.942 32.492 1.00 30.04 241 PHE A O 1
ATOM 1829 N N . ASP A 1 242 ? 58.808 3.149 33.043 1.00 30.49 242 ASP A N 1
ATOM 1830 C CA . ASP A 1 242 ? 58.605 2.572 31.714 1.00 27.97 242 ASP A CA 1
ATOM 1831 C C . ASP A 1 242 ? 58.497 3.627 30.626 1.00 36.28 242 ASP A C 1
ATOM 1832 O O . ASP A 1 242 ? 58.895 3.391 29.465 1.00 29.66 242 ASP A O 1
ATOM 1837 N N . ALA A 1 243 ? 57.929 4.775 30.995 1.00 32.92 243 ALA A N 1
ATOM 1838 C CA . ALA A 1 243 ? 57.787 5.885 30.073 1.00 27.52 243 ALA A CA 1
ATOM 1839 C C . ALA A 1 243 ? 59.199 6.420 29.769 1.00 30.79 243 ALA A C 1
ATOM 1840 O O . ALA A 1 243 ? 59.573 6.660 28.591 1.00 31.35 243 ALA A O 1
ATOM 1842 N N . TRP A 1 244 ? 59.989 6.577 30.827 1.00 26.70 244 TRP A N 1
ATOM 1843 C CA . TRP A 1 244 ? 61.360 7.080 30.691 1.00 33.36 244 TRP A CA 1
ATOM 1844 C C . TRP A 1 244 ? 62.267 6.164 29.850 1.00 32.52 244 TRP A C 1
ATOM 1845 O O . TRP A 1 244 ? 63.041 6.637 29.007 1.00 37.66 244 TRP A O 1
ATOM 1856 N N . LEU A 1 245 ? 62.170 4.857 30.096 1.00 32.50 245 LEU A N 1
ATOM 1857 C CA . LEU A 1 245 ? 62.950 3.846 29.384 1.00 22.14 245 LEU A CA 1
ATOM 1858 C C . LEU A 1 245 ? 62.531 3.849 27.925 1.00 23.95 245 LEU A C 1
ATOM 1859 O O . LEU A 1 245 ? 63.360 3.770 27.032 1.00 31.13 245 LEU A O 1
ATOM 1864 N N . THR A 1 246 ? 61.228 3.932 27.678 1.00 28.93 246 THR A N 1
ATOM 1865 C CA . THR A 1 246 ? 60.696 3.970 26.311 1.00 18.37 246 THR A CA 1
ATOM 1866 C C . THR A 1 246 ? 61.144 5.242 25.594 1.00 29.17 246 THR A C 1
ATOM 1867 O O . THR A 1 246 ? 61.659 5.183 24.479 1.00 30.99 246 THR A O 1
ATOM 1871 N N . HIS A 1 247 ? 60.929 6.399 26.225 1.00 30.33 247 HIS A N 1
ATOM 1872 C CA . HIS A 1 247 ? 61.337 7.679 25.634 1.00 28.35 247 HIS A CA 1
ATOM 1873 C C . HIS A 1 247 ? 62.798 7.566 25.180 1.00 31.26 247 HIS A C 1
ATOM 1874 O O . HIS A 1 247 ? 63.204 8.070 24.127 1.00 42.52 247 HIS A O 1
ATOM 1881 N N . ARG A 1 248 ? 63.588 6.880 25.988 1.00 29.63 248 ARG A N 1
ATOM 1882 C CA . ARG A 1 248 ? 65.009 6.666 25.715 1.00 24.85 248 ARG A CA 1
ATOM 1883 C C . ARG A 1 248 ? 65.273 5.706 24.557 1.00 26.99 248 ARG A C 1
ATOM 1884 O O . ARG A 1 248 ? 66.329 5.764 23.928 1.00 32.03 248 ARG A O 1
ATOM 1892 N N . GLY A 1 249 ? 64.322 4.824 24.265 1.00 24.45 249 GLY A N 1
ATOM 1893 C CA . GLY A 1 249 ? 64.506 3.926 23.150 1.00 18.36 249 GLY A CA 1
ATOM 1894 C C . GLY A 1 249 ? 64.053 4.639 21.883 1.00 27.91 249 GLY A C 1
ATOM 1895 O O . GLY A 1 249 ? 64.599 4.455 20.780 1.00 30.26 249 GLY A O 1
ATOM 1896 N N . LEU A 1 250 ? 63.047 5.484 22.015 1.00 26.21 250 LEU A N 1
ATOM 1897 C CA . LEU A 1 250 ? 62.541 6.207 20.850 1.00 32.34 250 LEU A CA 1
ATOM 1898 C C . LEU A 1 250 ? 63.605 7.092 20.149 1.00 39.05 250 LEU A C 1
ATOM 1899 O O . LEU A 1 250 ? 63.466 7.443 18.974 1.00 41.93 250 LEU A O 1
ATOM 1904 N N . LYS A 1 251 ? 64.680 7.433 20.853 1.00 36.62 251 LYS A N 1
ATOM 1905 C CA . LYS A 1 251 ? 65.725 8.298 20.272 1.00 35.96 251 LYS A CA 1
ATOM 1906 C C . LYS A 1 251 ? 66.507 7.677 19.125 1.00 35.46 251 LYS A C 1
ATOM 1907 O O . LYS A 1 251 ? 67.245 8.376 18.434 1.00 45.07 251 LYS A O 1
ATOM 1913 N N . THR A 1 252 ? 66.381 6.369 18.941 1.00 33.90 252 THR A N 1
ATOM 1914 C CA . THR A 1 252 ? 67.104 5.682 17.874 1.00 26.14 252 THR A CA 1
ATOM 1915 C C . THR A 1 252 ? 66.106 5.040 16.916 1.00 34.08 252 THR A C 1
ATOM 1916 O O . THR A 1 252 ? 66.495 4.368 15.972 1.00 35.40 252 THR A O 1
ATOM 1920 N N . LEU A 1 253 ? 64.816 5.280 17.155 1.00 33.69 253 LEU A N 1
ATOM 1921 C CA . LEU A 1 253 ? 63.756 4.726 16.331 1.00 32.10 253 LEU A CA 1
ATOM 1922 C C . LEU A 1 253 ? 64.022 4.881 14.853 1.00 38.96 253 LEU A C 1
ATOM 1923 O O . LEU A 1 253 ? 63.791 3.947 14.070 1.00 37.49 253 LEU A O 1
ATOM 1928 N N . HIS A 1 254 ? 64.481 6.065 14.457 1.00 36.59 254 HIS A N 1
ATOM 1929 C CA . HIS A 1 254 ? 64.746 6.277 13.050 1.00 30.96 254 HIS A CA 1
ATOM 1930 C C . HIS A 1 254 ? 65.948 5.478 12.578 1.00 28.96 254 HIS A C 1
ATOM 1931 O O . HIS A 1 254 ? 65.941 4.972 11.454 1.00 31.22 254 HIS A O 1
ATOM 1938 N N . LEU A 1 255 ? 66.985 5.349 13.397 1.00 20.84 255 LEU A N 1
ATOM 1939 C CA . LEU A 1 255 ? 68.123 4.541 12.949 1.00 27.02 255 LEU A CA 1
ATOM 1940 C C . LEU A 1 255 ? 67.763 3.042 12.942 1.00 26.46 255 LEU A C 1
ATOM 1941 O O . LEU A 1 255 ? 68.051 2.333 11.993 1.00 31.80 255 LEU A O 1
ATOM 1946 N N . ARG A 1 256 ? 67.115 2.564 13.988 1.00 22.68 256 ARG A N 1
ATOM 1947 C CA . ARG A 1 256 ? 66.729 1.156 14.047 1.00 32.01 256 ARG A CA 1
ATOM 1948 C C . ARG A 1 256 ? 65.777 0.764 12.926 1.00 30.13 256 ARG A C 1
ATOM 1949 O O . ARG A 1 256 ? 66.061 -0.138 12.170 1.00 39.32 256 ARG A O 1
ATOM 1957 N N . VAL A 1 257 ? 64.641 1.437 12.828 1.00 34.17 257 VAL A N 1
ATOM 1958 C CA . VAL A 1 257 ? 63.643 1.150 11.797 1.00 26.88 257 VAL A CA 1
ATOM 1959 C C . VAL A 1 257 ? 64.153 1.263 10.366 1.00 35.83 257 VAL A C 1
ATOM 1960 O O . VAL A 1 257 ? 63.680 0.579 9.466 1.00 40.07 257 VAL A O 1
ATOM 1964 N N . ARG A 1 258 ? 65.125 2.138 10.159 1.00 40.72 258 ARG A N 1
ATOM 1965 C CA . ARG A 1 258 ? 65.706 2.342 8.836 1.00 44.47 258 ARG A CA 1
ATOM 1966 C C . ARG A 1 258 ? 66.506 1.107 8.437 1.00 39.49 258 ARG A C 1
ATOM 1967 O O . ARG A 1 258 ? 66.489 0.694 7.289 1.00 45.55 258 ARG A O 1
ATOM 1975 N N . GLN A 1 259 ? 67.208 0.535 9.405 1.00 37.08 259 GLN A N 1
ATOM 1976 C CA . GLN A 1 259 ? 68.048 -0.627 9.190 1.00 34.59 259 GLN A CA 1
ATOM 1977 C C . GLN A 1 259 ? 67.226 -1.920 9.089 1.00 36.04 259 GLN A C 1
ATOM 1978 O O . GLN A 1 259 ? 67.419 -2.736 8.196 1.00 38.24 259 GLN A O 1
ATOM 1984 N N . ALA A 1 260 ? 66.301 -2.097 10.014 1.00 34.21 260 ALA A N 1
ATOM 1985 C CA . ALA A 1 260 ? 65.473 -3.283 10.033 1.00 38.10 260 ALA A CA 1
ATOM 1986 C C . ALA A 1 260 ? 64.724 -3.400 8.710 1.00 38.97 260 ALA A C 1
ATOM 1987 O O . ALA A 1 260 ? 64.476 -4.491 8.218 1.00 42.42 260 ALA A O 1
ATOM 1989 N N . ALA A 1 261 ? 64.386 -2.263 8.125 1.00 42.37 261 ALA A N 1
ATOM 1990 C CA . ALA A 1 261 ? 63.653 -2.245 6.868 1.00 41.52 261 ALA A CA 1
ATOM 1991 C C . ALA A 1 261 ? 64.544 -2.630 5.658 1.00 42.78 261 ALA A C 1
ATOM 1992 O O . ALA A 1 261 ? 64.175 -3.511 4.873 1.00 38.55 261 ALA A O 1
ATOM 1994 N N . LEU A 1 262 ? 65.695 -1.974 5.487 1.00 39.16 262 LEU A N 1
ATOM 1995 C CA . LEU A 1 262 ? 66.584 -2.331 4.380 1.00 40.17 262 LEU A CA 1
ATOM 1996 C C . LEU A 1 262 ? 66.835 -3.840 4.475 1.00 40.22 262 LEU A C 1
ATOM 1997 O O . LEU A 1 262 ? 66.703 -4.561 3.506 1.00 49.15 262 LEU A O 1
ATOM 2002 N N . SER A 1 263 ? 67.177 -4.325 5.657 1.00 41.90 263 SER A N 1
ATOM 2003 C CA . SER A 1 263 ? 67.432 -5.739 5.812 1.00 42.83 263 SER A CA 1
ATOM 2004 C C . SER A 1 263 ? 66.287 -6.629 5.393 1.00 42.18 263 SER A C 1
ATOM 2005 O O . SER A 1 263 ? 66.502 -7.558 4.641 1.00 44.77 263 SER A O 1
ATOM 2008 N N . ALA A 1 264 ? 65.079 -6.347 5.881 1.00 47.80 264 ALA A N 1
ATOM 2009 C CA . ALA A 1 264 ? 63.884 -7.147 5.558 1.00 48.06 264 ALA A CA 1
ATOM 2010 C C . ALA A 1 264 ? 63.570 -7.120 4.074 1.00 48.09 264 ALA A C 1
ATOM 2011 O O . ALA A 1 264 ? 63.091 -8.096 3.519 1.00 49.20 264 ALA A O 1
ATOM 2013 N N . ASN A 1 265 ? 63.839 -5.990 3.436 1.00 50.90 265 ASN A N 1
ATOM 2014 C CA . ASN A 1 265 ? 63.620 -5.866 2.016 1.00 49.11 265 ASN A CA 1
ATOM 2015 C C . ASN A 1 265 ? 64.623 -6.763 1.314 1.00 49.97 265 ASN A C 1
ATOM 2016 O O . ASN A 1 265 ? 64.237 -7.554 0.469 1.00 53.09 265 ASN A O 1
ATOM 2021 N N . LYS A 1 266 ? 65.903 -6.643 1.667 1.00 48.05 266 LYS A N 1
ATOM 2022 C CA . LYS A 1 266 ? 66.946 -7.460 1.058 1.00 48.03 266 LYS A CA 1
ATOM 2023 C C . LYS A 1 266 ? 66.761 -8.949 1.345 1.00 50.13 266 LYS A C 1
ATOM 2024 O O . LYS A 1 266 ? 67.316 -9.800 0.640 1.00 53.29 266 LYS A O 1
ATOM 2030 N N . ILE A 1 267 ? 65.985 -9.267 2.373 1.00 43.30 267 ILE A N 1
ATOM 2031 C CA . ILE A 1 267 ? 65.715 -10.659 2.710 1.00 47.32 267 ILE A CA 1
ATOM 2032 C C . ILE A 1 267 ? 64.473 -11.154 1.950 1.00 51.12 267 ILE A C 1
ATOM 2033 O O . ILE A 1 267 ? 64.386 -12.327 1.580 1.00 53.14 267 ILE A O 1
ATOM 2038 N N . ALA A 1 268 ? 63.515 -10.253 1.725 1.00 51.26 268 ALA A N 1
ATOM 2039 C CA . ALA A 1 268 ? 62.295 -10.574 0.990 1.00 44.01 268 ALA A CA 1
ATOM 2040 C C . ALA A 1 268 ? 62.654 -10.840 -0.482 1.00 45.89 268 ALA A C 1
ATOM 2041 O O . ALA A 1 268 ? 62.190 -11.803 -1.089 1.00 42.56 268 ALA A O 1
ATOM 2043 N N . GLU A 1 269 ? 63.491 -9.988 -1.053 1.00 40.05 269 GLU A N 1
ATOM 2044 C CA . GLU A 1 269 ? 63.886 -10.187 -2.424 1.00 42.89 269 GLU A CA 1
ATOM 2045 C C . GLU A 1 269 ? 64.521 -11.565 -2.525 1.00 44.17 269 GLU A C 1
ATOM 2046 O O . GLU A 1 269 ? 64.286 -12.303 -3.479 1.00 45.70 269 GLU A O 1
ATOM 2052 N N . PHE A 1 270 ? 65.306 -11.932 -1.529 1.00 46.24 270 PHE A N 1
ATOM 2053 C CA . PHE A 1 270 ? 65.944 -13.227 -1.582 1.00 50.27 270 PHE A CA 1
ATOM 2054 C C . PHE A 1 270 ? 64.927 -14.332 -1.601 1.00 53.43 270 PHE A C 1
ATOM 2055 O O . PHE A 1 270 ? 65.035 -15.272 -2.372 1.00 61.44 270 PHE A O 1
ATOM 2063 N N . LEU A 1 271 ? 63.950 -14.244 -0.713 1.00 60.42 271 LEU A N 1
ATOM 2064 C CA . LEU A 1 271 ? 62.901 -15.254 -0.641 1.00 59.11 271 LEU A CA 1
ATOM 2065 C C . LEU A 1 271 ? 61.912 -15.145 -1.807 1.00 63.98 271 LEU A C 1
ATOM 2066 O O . LEU A 1 271 ? 61.063 -16.012 -1.979 1.00 67.18 271 LEU A O 1
ATOM 2071 N N . ALA A 1 272 ? 62.021 -14.074 -2.595 1.00 64.26 272 ALA A N 1
ATOM 2072 C CA . ALA A 1 272 ? 61.150 -13.857 -3.740 1.00 54.78 272 ALA A CA 1
ATOM 2073 C C . ALA A 1 272 ? 61.945 -13.989 -5.024 1.00 58.21 272 ALA A C 1
ATOM 2074 O O . ALA A 1 272 ? 61.758 -13.226 -5.968 1.00 64.39 272 ALA A O 1
ATOM 2076 N N . ALA A 1 273 ? 62.844 -14.957 -5.056 1.00 55.20 273 ALA A N 1
ATOM 2077 C CA . ALA A 1 273 ? 63.660 -15.191 -6.223 1.00 54.51 273 ALA A CA 1
ATOM 2078 C C . ALA A 1 273 ? 64.106 -16.614 -6.076 1.00 55.09 273 ALA A C 1
ATOM 2079 O O . ALA A 1 273 ? 64.822 -17.146 -6.912 1.00 61.24 273 ALA A O 1
ATOM 2081 N N . ASP A 1 274 ? 63.689 -17.217 -4.976 1.00 55.09 274 ASP A N 1
ATOM 2082 C CA . ASP A 1 274 ? 64.007 -18.600 -4.673 1.00 62.23 274 ASP A CA 1
ATOM 2083 C C . ASP A 1 274 ? 62.814 -19.428 -5.130 1.00 64.21 274 ASP A C 1
ATOM 2084 O O . ASP A 1 274 ? 62.232 -20.170 -4.352 1.00 66.06 274 ASP A O 1
ATOM 2089 N N . LYS A 1 275 ? 62.435 -19.282 -6.394 1.00 66.96 275 LYS A N 1
ATOM 2090 C CA . LYS A 1 275 ? 61.293 -20.010 -6.935 1.00 65.70 275 LYS A CA 1
ATOM 2091 C C . LYS A 1 275 ? 61.199 -21.427 -6.359 1.00 65.91 275 LYS A C 1
ATOM 2092 O O . LYS A 1 275 ? 60.102 -21.956 -6.148 1.00 64.39 275 LYS A O 1
ATOM 2094 N N . GLU A 1 276 ? 62.356 -22.012 -6.065 1.00 64.87 276 GLU A N 1
ATOM 2095 C CA . GLU A 1 276 ? 62.427 -23.367 -5.536 1.00 67.62 276 GLU A CA 1
ATOM 2096 C C . GLU A 1 276 ? 61.766 -23.652 -4.181 1.00 69.15 276 GLU A C 1
ATOM 2097 O O . GLU A 1 276 ? 60.651 -24.178 -4.136 1.00 70.00 276 GLU A O 1
ATOM 2103 N N . ASN A 1 277 ? 62.450 -23.316 -3.085 1.00 68.28 277 ASN A N 1
ATOM 2104 C CA . ASN A 1 277 ? 61.952 -23.557 -1.715 1.00 64.91 277 ASN A CA 1
ATOM 2105 C C . ASN A 1 277 ? 60.930 -22.580 -1.085 1.00 59.85 277 ASN A C 1
ATOM 2106 O O . ASN A 1 277 ? 60.377 -22.857 -0.022 1.00 47.97 277 ASN A O 1
ATOM 2111 N N . VAL A 1 278 ? 60.695 -21.438 -1.714 1.00 58.25 278 VAL A N 1
ATOM 2112 C CA . VAL A 1 278 ? 59.753 -20.466 -1.178 1.00 55.59 278 VAL A CA 1
ATOM 2113 C C . VAL A 1 278 ? 58.501 -20.359 -2.016 1.00 54.89 278 VAL A C 1
ATOM 2114 O O . VAL A 1 278 ? 58.560 -19.892 -3.141 1.00 61.28 278 VAL A O 1
ATOM 2118 N N . VAL A 1 279 ? 57.367 -20.778 -1.475 1.00 56.69 279 VAL A N 1
ATOM 2119 C CA . VAL A 1 279 ? 56.095 -20.686 -2.200 1.00 57.77 279 VAL A CA 1
ATOM 2120 C C . VAL A 1 279 ? 55.772 -19.201 -2.417 1.00 56.40 279 VAL A C 1
ATOM 2121 O O . VAL A 1 279 ? 56.073 -18.624 -3.476 1.00 56.25 279 VAL A O 1
ATOM 2125 N N . ALA A 1 280 ? 55.164 -18.587 -1.405 1.00 52.85 280 ALA A N 1
ATOM 2126 C CA . ALA A 1 280 ? 54.842 -17.165 -1.460 1.00 52.76 280 ALA A CA 1
ATOM 2127 C C . ALA A 1 280 ? 55.646 -16.411 -0.400 1.00 47.68 280 ALA A C 1
ATOM 2128 O O . ALA A 1 280 ? 56.197 -17.014 0.516 1.00 43.43 280 ALA A O 1
ATOM 2130 N N . VAL A 1 281 ? 55.694 -15.092 -0.553 1.00 40.99 281 VAL A N 1
ATOM 2131 C CA . VAL A 1 281 ? 56.408 -14.195 0.325 1.00 38.03 281 VAL A CA 1
ATOM 2132 C C . VAL A 1 281 ? 55.590 -12.926 0.487 1.00 40.63 281 VAL A C 1
ATOM 2133 O O . VAL A 1 281 ? 55.088 -12.383 -0.489 1.00 37.65 281 VAL A O 1
ATOM 2137 N N . ASN A 1 282 ? 55.459 -12.446 1.721 1.00 42.73 282 ASN A N 1
ATOM 2138 C CA . ASN A 1 282 ? 54.717 -11.218 1.971 1.00 43.30 282 ASN A CA 1
ATOM 2139 C C . ASN A 1 282 ? 55.613 -10.114 2.538 1.00 39.18 282 ASN A C 1
ATOM 2140 O O . ASN A 1 282 ? 56.161 -10.255 3.615 1.00 42.69 282 ASN A O 1
ATOM 2145 N N . TYR A 1 283 ? 55.746 -9.009 1.821 1.00 41.01 283 TYR A N 1
ATOM 2146 C CA . TYR A 1 283 ? 56.539 -7.876 2.288 1.00 34.95 283 TYR A CA 1
ATOM 2147 C C . TYR A 1 283 ? 56.045 -6.667 1.503 1.00 31.79 283 TYR A C 1
ATOM 2148 O O . TYR A 1 283 ? 56.196 -6.606 0.293 1.00 34.70 283 TYR A O 1
ATOM 2157 N N . PRO A 1 284 ? 55.434 -5.696 2.180 1.00 30.49 284 PRO A N 1
ATOM 2158 C CA . PRO A 1 284 ? 54.904 -4.484 1.538 1.00 32.54 284 PRO A CA 1
ATOM 2159 C C . PRO A 1 284 ? 55.908 -3.662 0.720 1.00 38.94 284 PRO A C 1
ATOM 2160 O O . PRO A 1 284 ? 55.525 -2.711 0.035 1.00 42.56 284 PRO A O 1
ATOM 2164 N N . GLY A 1 285 ? 57.185 -4.032 0.788 1.00 39.23 285 GLY A N 1
ATOM 2165 C CA . GLY A 1 285 ? 58.213 -3.310 0.065 1.00 34.60 285 GLY A CA 1
ATOM 2166 C C . GLY A 1 285 ? 58.564 -3.898 -1.290 1.00 39.45 285 GLY A C 1
ATOM 2167 O O . GLY A 1 285 ? 59.407 -3.369 -2.040 1.00 35.08 285 GLY A O 1
ATOM 2168 N N . LEU A 1 286 ? 57.938 -5.014 -1.614 1.00 35.51 286 LEU A N 1
ATOM 2169 C CA . LEU A 1 286 ? 58.198 -5.628 -2.896 1.00 45.03 286 LEU A CA 1
ATOM 2170 C C . LEU A 1 286 ? 57.197 -5.046 -3.900 1.00 48.30 286 LEU A C 1
ATOM 2171 O O . LEU A 1 286 ? 55.996 -5.194 -3.722 1.00 52.48 286 LEU A O 1
ATOM 2176 N N . LYS A 1 287 ? 57.693 -4.371 -4.940 1.00 52.70 287 LYS A N 1
ATOM 2177 C CA . LYS A 1 287 ? 56.828 -3.739 -5.958 1.00 54.62 287 LYS A CA 1
ATOM 2178 C C . LYS A 1 287 ? 55.677 -4.635 -6.430 1.00 53.14 287 LYS A C 1
ATOM 2179 O O . LYS A 1 287 ? 54.670 -4.166 -6.994 1.00 50.62 287 LYS A O 1
ATOM 2185 N N . THR A 1 288 ? 55.844 -5.920 -6.174 1.00 43.60 288 THR A N 1
ATOM 2186 C CA . THR A 1 288 ? 54.880 -6.918 -6.534 1.00 49.46 288 THR A CA 1
ATOM 2187 C C . THR A 1 288 ? 53.823 -7.111 -5.431 1.00 53.50 288 THR A C 1
ATOM 2188 O O . THR A 1 288 ? 52.981 -8.012 -5.499 1.00 56.95 288 THR A O 1
ATOM 2192 N N . HIS A 1 289 ? 53.865 -6.274 -4.407 1.00 50.19 289 HIS A N 1
ATOM 2193 C CA . HIS A 1 289 ? 52.900 -6.394 -3.331 1.00 51.09 289 HIS A CA 1
ATOM 2194 C C . HIS A 1 289 ? 51.499 -5.945 -3.777 1.00 55.55 289 HIS A C 1
ATOM 2195 O O . HIS A 1 289 ? 51.305 -4.861 -4.341 1.00 53.80 289 HIS A O 1
ATOM 2202 N N . PRO A 1 290 ? 50.494 -6.778 -3.504 1.00 53.74 290 PRO A N 1
ATOM 2203 C CA . PRO A 1 290 ? 49.119 -6.487 -3.874 1.00 51.73 290 PRO A CA 1
ATOM 2204 C C . PRO A 1 290 ? 48.695 -5.059 -3.723 1.00 51.65 290 PRO A C 1
ATOM 2205 O O . PRO A 1 290 ? 47.911 -4.558 -4.508 1.00 60.10 290 PRO A O 1
ATOM 2209 N N . ASN A 1 291 ? 49.216 -4.365 -2.742 1.00 52.37 291 ASN A N 1
ATOM 2210 C CA . ASN A 1 291 ? 48.749 -3.001 -2.591 1.00 58.29 291 ASN A CA 1
ATOM 2211 C C . ASN A 1 291 ? 49.904 -2.011 -2.704 1.00 53.43 291 ASN A C 1
ATOM 2212 O O . ASN A 1 291 ? 49.823 -0.887 -2.194 1.00 48.31 291 ASN A O 1
ATOM 2217 N N . TYR A 1 292 ? 50.953 -2.424 -3.413 1.00 42.39 292 TYR A N 1
ATOM 2218 C CA . TYR A 1 292 ? 52.137 -1.598 -3.544 1.00 44.92 292 TYR A CA 1
ATOM 2219 C C . TYR A 1 292 ? 51.867 -0.134 -3.848 1.00 45.24 292 TYR A C 1
ATOM 2220 O O . TYR A 1 292 ? 52.690 0.736 -3.531 1.00 45.56 292 TYR A O 1
ATOM 2229 N N . ASP A 1 293 ? 50.715 0.136 -4.456 1.00 46.19 293 ASP A N 1
ATOM 2230 C CA . ASP A 1 293 ? 50.326 1.496 -4.817 1.00 45.42 293 ASP A CA 1
ATOM 2231 C C . ASP A 1 293 ? 50.108 2.312 -3.549 1.00 45.87 293 ASP A C 1
ATOM 2232 O O . ASP A 1 293 ? 50.482 3.478 -3.484 1.00 41.37 293 ASP A O 1
ATOM 2237 N N . VAL A 1 294 ? 49.522 1.671 -2.539 1.00 45.11 294 VAL A N 1
ATOM 2238 C CA . VAL A 1 294 ? 49.250 2.303 -1.247 1.00 45.85 294 VAL A CA 1
ATOM 2239 C C . VAL A 1 294 ? 50.546 2.502 -0.459 1.00 42.03 294 VAL A C 1
ATOM 2240 O O . VAL A 1 294 ? 50.763 3.529 0.187 1.00 41.06 294 VAL A O 1
ATOM 2244 N N . VAL A 1 295 ? 51.398 1.490 -0.526 1.00 40.41 295 VAL A N 1
ATOM 2245 C CA . VAL A 1 295 ? 52.683 1.495 0.128 1.00 33.29 295 VAL A CA 1
ATOM 2246 C C . VAL A 1 295 ? 53.368 2.786 -0.277 1.00 37.65 295 VAL A C 1
ATOM 2247 O O . VAL A 1 295 ? 53.727 3.590 0.567 1.00 36.60 295 VAL A O 1
ATOM 2251 N N . LEU A 1 296 ? 53.497 2.987 -1.590 1.00 44.90 296 LEU A N 1
ATOM 2252 C CA . LEU A 1 296 ? 54.130 4.174 -2.168 1.00 44.68 296 LEU A CA 1
ATOM 2253 C C . LEU A 1 296 ? 53.511 5.526 -1.790 1.00 49.81 296 LEU A C 1
ATOM 2254 O O . LEU A 1 296 ? 54.110 6.566 -2.075 1.00 52.76 296 LEU A O 1
ATOM 2259 N N . LYS A 1 297 ? 52.323 5.515 -1.180 1.00 50.42 297 LYS A N 1
ATOM 2260 C CA . LYS A 1 297 ? 51.658 6.750 -0.769 1.00 52.16 297 LYS A CA 1
ATOM 2261 C C . LYS A 1 297 ? 51.558 6.913 0.745 1.00 54.53 297 LYS A C 1
ATOM 2262 O O . LYS A 1 297 ? 51.356 8.027 1.242 1.00 58.60 297 LYS A O 1
ATOM 2268 N N . GLN A 1 298 ? 51.710 5.818 1.487 1.00 50.79 298 GLN A N 1
ATOM 2269 C CA . GLN A 1 298 ? 51.624 5.895 2.946 1.00 43.68 298 GLN A CA 1
ATOM 2270 C C . GLN A 1 298 ? 52.950 5.649 3.684 1.00 46.52 298 GLN A C 1
ATOM 2271 O O . GLN A 1 298 ? 53.171 6.195 4.771 1.00 50.18 298 GLN A O 1
ATOM 2277 N N . HIS A 1 299 ? 53.823 4.848 3.074 1.00 36.92 299 HIS A N 1
ATOM 2278 C CA . HIS A 1 299 ? 55.113 4.489 3.625 1.00 27.92 299 HIS A CA 1
ATOM 2279 C C . HIS A 1 299 ? 56.260 5.400 3.214 1.00 29.68 299 HIS A C 1
ATOM 2280 O O . HIS A 1 299 ? 56.477 5.615 2.036 1.00 34.32 299 HIS A O 1
ATOM 2287 N N . ARG A 1 300 ? 57.039 5.877 4.178 1.00 32.93 300 ARG A N 1
ATOM 2288 C CA . ARG A 1 300 ? 58.204 6.698 3.871 1.00 35.42 300 ARG A CA 1
ATOM 2289 C C . ARG A 1 300 ? 59.188 5.934 2.966 1.00 42.75 300 ARG A C 1
ATOM 2290 O O . ARG A 1 300 ? 59.515 4.768 3.210 1.00 41.89 300 ARG A O 1
ATOM 2298 N N . ASP A 1 301 ? 59.658 6.610 1.921 1.00 46.52 301 ASP A N 1
ATOM 2299 C CA . ASP A 1 301 ? 60.610 6.042 0.981 1.00 39.90 301 ASP A CA 1
ATOM 2300 C C . ASP A 1 301 ? 60.225 4.676 0.455 1.00 37.63 301 ASP A C 1
ATOM 2301 O O . ASP A 1 301 ? 61.004 4.016 -0.232 1.00 32.99 301 ASP A O 1
ATOM 2306 N N . ALA A 1 302 ? 58.998 4.285 0.757 1.00 38.59 302 ALA A N 1
ATOM 2307 C CA . ALA A 1 302 ? 58.442 2.997 0.348 1.00 43.38 302 ALA A CA 1
ATOM 2308 C C . ALA A 1 302 ? 59.074 1.832 1.129 1.00 44.33 302 ALA A C 1
ATOM 2309 O O . ALA A 1 302 ? 59.212 0.718 0.597 1.00 45.82 302 ALA A O 1
ATOM 2311 N N . LEU A 1 303 ? 59.453 2.102 2.385 1.00 39.44 303 LEU A N 1
ATOM 2312 C CA . LEU A 1 303 ? 60.064 1.094 3.241 1.00 37.39 303 LEU A CA 1
ATOM 2313 C C . LEU A 1 303 ? 58.990 0.074 3.595 1.00 38.93 303 LEU A C 1
ATOM 2314 O O . LEU A 1 303 ? 57.884 0.448 3.975 1.00 39.70 303 LEU A O 1
ATOM 2319 N N . GLY A 1 304 ? 59.310 -1.210 3.450 1.00 38.60 304 GLY A N 1
ATOM 2320 C CA . GLY A 1 304 ? 58.336 -2.253 3.725 1.00 36.01 304 GLY A CA 1
ATOM 2321 C C . GLY A 1 304 ? 58.156 -2.599 5.179 1.00 31.41 304 GLY A C 1
ATOM 2322 O O . GLY A 1 304 ? 57.163 -3.196 5.577 1.00 33.56 304 GLY A O 1
ATOM 2323 N N . GLY A 1 305 ? 59.124 -2.225 5.993 1.00 39.58 305 GLY A N 1
ATOM 2324 C CA . GLY A 1 305 ? 59.015 -2.502 7.419 1.00 41.84 305 GLY A CA 1
ATOM 2325 C C . GLY A 1 305 ? 60.046 -3.522 7.832 1.00 38.03 305 GLY A C 1
ATOM 2326 O O . GLY A 1 305 ? 61.030 -3.708 7.124 1.00 43.67 305 GLY A O 1
ATOM 2327 N N . GLY A 1 306 ? 59.815 -4.180 8.962 1.00 37.40 306 GLY A N 1
ATOM 2328 C CA . GLY A 1 306 ? 60.735 -5.190 9.447 1.00 37.59 306 GLY A CA 1
ATOM 2329 C C . GLY A 1 306 ? 60.100 -6.564 9.532 1.00 35.99 306 GLY A C 1
ATOM 2330 O O . GLY A 1 306 ? 60.763 -7.524 9.881 1.00 35.88 306 GLY A O 1
ATOM 2331 N N . MET A 1 307 ? 58.819 -6.659 9.205 1.00 37.58 307 MET A N 1
ATOM 2332 C CA . MET A 1 307 ? 58.100 -7.928 9.246 1.00 40.17 307 MET A CA 1
ATOM 2333 C C . MET A 1 307 ? 57.910 -8.483 7.836 1.00 42.61 307 MET A C 1
ATOM 2334 O O . MET A 1 307 ? 57.370 -7.813 6.946 1.00 38.55 307 MET A O 1
ATOM 2339 N N . ILE A 1 308 ? 58.362 -9.714 7.641 1.00 44.47 308 ILE A N 1
ATOM 2340 C CA . ILE A 1 308 ? 58.231 -10.391 6.362 1.00 42.87 308 ILE A CA 1
ATOM 2341 C C . ILE A 1 308 ? 57.324 -11.534 6.769 1.00 42.05 308 ILE A C 1
ATOM 2342 O O . ILE A 1 308 ? 57.110 -11.746 7.948 1.00 44.98 308 ILE A O 1
ATOM 2347 N N . SER A 1 309 ? 56.750 -12.234 5.813 1.00 43.51 309 SER A N 1
ATOM 2348 C CA . SER A 1 309 ? 55.871 -13.352 6.115 1.00 40.79 309 SER A CA 1
ATOM 2349 C C . SER A 1 309 ? 56.026 -14.181 4.861 1.00 43.66 309 SER A C 1
ATOM 2350 O O . SER A 1 309 ? 56.075 -13.632 3.759 1.00 37.91 309 SER A O 1
ATOM 2353 N N . PHE A 1 310 ? 56.162 -15.491 5.002 1.00 42.69 310 PHE A N 1
ATOM 2354 C CA . PHE A 1 310 ? 56.345 -16.286 3.803 1.00 49.94 310 PHE A CA 1
ATOM 2355 C C . PHE A 1 310 ? 55.995 -17.709 4.110 1.00 51.67 310 PHE A C 1
ATOM 2356 O O . PHE A 1 310 ? 55.897 -18.060 5.277 1.00 50.11 310 PHE A O 1
ATOM 2364 N N . ARG A 1 311 ? 55.765 -18.507 3.067 1.00 53.44 311 ARG A N 1
ATOM 2365 C CA . ARG A 1 311 ? 55.405 -19.916 3.221 1.00 56.24 311 ARG A CA 1
ATOM 2366 C C . ARG A 1 311 ? 56.446 -20.715 2.474 1.00 56.04 311 ARG A C 1
ATOM 2367 O O . ARG A 1 311 ? 56.772 -20.379 1.343 1.00 62.67 311 ARG A O 1
ATOM 2375 N N . ILE A 1 312 ? 56.981 -21.763 3.090 1.00 57.45 312 ILE A N 1
ATOM 2376 C CA . ILE A 1 312 ? 58.014 -22.551 2.420 1.00 67.64 312 ILE A CA 1
ATOM 2377 C C . ILE A 1 312 ? 57.525 -23.695 1.521 1.00 69.90 312 ILE A C 1
ATOM 2378 O O . ILE A 1 312 ? 56.422 -24.208 1.705 1.00 70.00 312 ILE A O 1
ATOM 2383 N N . LYS A 1 313 ? 58.366 -24.082 0.553 1.00 70.00 313 LYS A N 1
ATOM 2384 C CA . LYS A 1 313 ? 58.045 -25.133 -0.420 1.00 70.00 313 LYS A CA 1
ATOM 2385 C C . LYS A 1 313 ? 57.740 -26.485 0.206 1.00 70.00 313 LYS A C 1
ATOM 2386 O O . LYS A 1 313 ? 58.080 -27.525 -0.370 1.00 70.00 313 LYS A O 1
ATOM 2388 N N . GLY A 1 314 ? 57.097 -26.460 1.373 1.00 69.06 314 GLY A N 1
ATOM 2389 C CA . GLY A 1 314 ? 56.723 -27.677 2.070 1.00 64.44 314 GLY A CA 1
ATOM 2390 C C . GLY A 1 314 ? 55.490 -27.419 2.914 1.00 68.51 314 GLY A C 1
ATOM 2391 O O . GLY A 1 314 ? 54.585 -26.660 2.499 1.00 61.16 314 GLY A O 1
ATOM 2392 N N . GLY A 1 315 ? 55.460 -28.037 4.098 1.00 65.08 315 GLY A N 1
ATOM 2393 C CA . GLY A 1 315 ? 54.336 -27.876 5.010 1.00 64.84 315 GLY A CA 1
ATOM 2394 C C . GLY A 1 315 ? 54.722 -27.846 6.481 1.00 66.65 315 GLY A C 1
ATOM 2395 O O . GLY A 1 315 ? 55.855 -28.149 6.839 1.00 70.00 315 GLY A O 1
ATOM 2396 N N . ALA A 1 316 ? 53.759 -27.474 7.320 1.00 65.46 316 ALA A N 1
ATOM 2397 C CA . ALA A 1 316 ? 53.895 -27.369 8.775 1.00 62.52 316 ALA A CA 1
ATOM 2398 C C . ALA A 1 316 ? 55.210 -27.792 9.420 1.00 63.99 316 ALA A C 1
ATOM 2399 O O . ALA A 1 316 ? 55.685 -27.127 10.340 1.00 66.01 316 ALA A O 1
ATOM 2401 N N . GLU A 1 317 ? 55.778 -28.913 8.991 1.00 64.31 317 GLU A N 1
ATOM 2402 C CA . GLU A 1 317 ? 57.059 -29.353 9.539 1.00 65.48 317 GLU A CA 1
ATOM 2403 C C . GLU A 1 317 ? 58.132 -28.366 9.078 1.00 65.14 317 GLU A C 1
ATOM 2404 O O . GLU A 1 317 ? 58.774 -27.694 9.880 1.00 65.49 317 GLU A O 1
ATOM 2410 N N . ALA A 1 318 ? 58.323 -28.294 7.769 1.00 57.87 318 ALA A N 1
ATOM 2411 C CA . ALA A 1 318 ? 59.303 -27.395 7.214 1.00 59.37 318 ALA A CA 1
ATOM 2412 C C . ALA A 1 318 ? 59.307 -26.055 7.956 1.00 60.05 318 ALA A C 1
ATOM 2413 O O . ALA A 1 318 ? 60.361 -25.467 8.166 1.00 63.37 318 ALA A O 1
ATOM 2415 N N . ALA A 1 319 ? 58.129 -25.577 8.348 1.00 60.97 319 ALA A N 1
ATOM 2416 C CA . ALA A 1 319 ? 58.004 -24.302 9.048 1.00 62.25 319 ALA A CA 1
ATOM 2417 C C . ALA A 1 319 ? 58.430 -24.435 10.494 1.00 65.35 319 ALA A C 1
ATOM 2418 O O . ALA A 1 319 ? 59.305 -23.711 10.964 1.00 70.00 319 ALA A O 1
ATOM 2420 N N . SER A 1 320 ? 57.805 -25.350 11.217 1.00 65.81 320 SER A N 1
ATOM 2421 C CA . SER A 1 320 ? 58.184 -25.546 12.602 1.00 62.91 320 SER A CA 1
ATOM 2422 C C . SER A 1 320 ? 59.700 -25.774 12.614 1.00 64.59 320 SER A C 1
ATOM 2423 O O . SER A 1 320 ? 60.404 -25.319 13.507 1.00 65.39 320 SER A O 1
ATOM 2426 N N . LYS A 1 321 ? 60.193 -26.471 11.595 1.00 66.27 321 LYS A N 1
ATOM 2427 C CA . LYS A 1 321 ? 61.614 -26.765 11.449 1.00 61.68 321 LYS A CA 1
ATOM 2428 C C . LYS A 1 321 ? 62.400 -25.457 11.347 1.00 62.67 321 LYS A C 1
ATOM 2429 O O . LYS A 1 321 ? 63.273 -25.176 12.170 1.00 64.78 321 LYS A O 1
ATOM 2435 N N . PHE A 1 322 ? 62.088 -24.680 10.314 1.00 56.42 322 PHE A N 1
ATOM 2436 C CA . PHE A 1 322 ? 62.705 -23.387 10.067 1.00 52.13 322 PHE A CA 1
ATOM 2437 C C . PHE A 1 322 ? 62.726 -22.602 11.369 1.00 50.88 322 PHE A C 1
ATOM 2438 O O . PHE A 1 322 ? 63.752 -22.131 11.811 1.00 51.88 322 PHE A O 1
ATOM 2446 N N . ALA A 1 323 ? 61.574 -22.475 11.994 1.00 48.87 323 ALA A N 1
ATOM 2447 C CA . ALA A 1 323 ? 61.477 -21.737 13.226 1.00 49.63 323 ALA A CA 1
ATOM 2448 C C . ALA A 1 323 ? 62.476 -22.166 14.296 1.00 53.03 323 ALA A C 1
ATOM 2449 O O . ALA A 1 323 ? 62.599 -21.500 15.323 1.00 55.77 323 ALA A O 1
ATOM 2451 N N . SER A 1 324 ? 63.189 -23.265 14.078 1.00 53.04 324 SER A N 1
ATOM 2452 C CA . SER A 1 324 ? 64.151 -23.721 15.074 1.00 57.38 324 SER A CA 1
ATOM 2453 C C . SER A 1 324 ? 65.574 -23.861 14.546 1.00 59.92 324 SER A C 1
ATOM 2454 O O . SER A 1 324 ? 66.539 -23.686 15.273 1.00 63.12 324 SER A O 1
ATOM 2457 N N . SER A 1 325 ? 65.694 -24.183 13.272 1.00 60.99 325 SER A N 1
ATOM 2458 C CA . SER A 1 325 ? 66.987 -24.359 12.652 1.00 58.17 325 SER A CA 1
ATOM 2459 C C . SER A 1 325 ? 67.764 -23.054 12.630 1.00 54.50 325 SER A C 1
ATOM 2460 O O . SER A 1 325 ? 68.975 -23.061 12.463 1.00 57.83 325 SER A O 1
ATOM 2463 N N . THR A 1 326 ? 67.061 -21.939 12.807 1.00 55.74 326 THR A N 1
ATOM 2464 C CA . THR A 1 326 ? 67.663 -20.595 12.789 1.00 53.85 326 THR A CA 1
ATOM 2465 C C . THR A 1 326 ? 68.553 -20.301 13.985 1.00 55.83 326 THR A C 1
ATOM 2466 O O . THR A 1 326 ? 68.192 -20.560 15.133 1.00 58.44 326 THR A O 1
ATOM 2470 N N . ARG A 1 327 ? 69.707 -19.712 13.705 1.00 53.31 327 ARG A N 1
ATOM 2471 C CA . ARG A 1 327 ? 70.662 -19.396 14.740 1.00 48.28 327 ARG A CA 1
ATOM 2472 C C . ARG A 1 327 ? 70.508 -17.969 15.234 1.00 50.70 327 ARG A C 1
ATOM 2473 O O . ARG A 1 327 ? 70.447 -17.717 16.447 1.00 47.77 327 ARG A O 1
ATOM 2481 N N . LEU A 1 328 ? 70.437 -17.044 14.284 1.00 47.19 328 LEU A N 1
ATOM 2482 C CA . LEU A 1 328 ? 70.315 -15.629 14.594 1.00 44.38 328 LEU A CA 1
ATOM 2483 C C . LEU A 1 328 ? 68.891 -15.164 14.918 1.00 43.67 328 LEU A C 1
ATOM 2484 O O . LEU A 1 328 ? 68.710 -14.329 15.801 1.00 45.66 328 LEU A O 1
ATOM 2489 N N . PHE A 1 329 ? 67.881 -15.673 14.213 1.00 42.22 329 PHE A N 1
ATOM 2490 C CA . PHE A 1 329 ? 66.501 -15.281 14.526 1.00 38.46 329 PHE A CA 1
ATOM 2491 C C . PHE A 1 329 ? 66.102 -16.085 15.734 1.00 33.95 329 PHE A C 1
ATOM 2492 O O . PHE A 1 329 ? 66.558 -17.196 15.909 1.00 46.94 329 PHE A O 1
ATOM 2500 N N . THR A 1 330 ? 65.245 -15.545 16.573 1.00 34.95 330 THR A N 1
ATOM 2501 C CA . THR A 1 330 ? 64.876 -16.276 17.767 1.00 37.01 330 THR A CA 1
ATOM 2502 C C . THR A 1 330 ? 63.407 -16.599 17.842 1.00 43.55 330 THR A C 1
ATOM 2503 O O . THR A 1 330 ? 62.557 -15.719 17.778 1.00 45.27 330 THR A O 1
ATOM 2507 N N . LEU A 1 331 ? 63.119 -17.889 17.975 1.00 47.93 331 LEU A N 1
ATOM 2508 C CA . LEU A 1 331 ? 61.749 -18.363 18.051 1.00 49.26 331 LEU A CA 1
ATOM 2509 C C . LEU A 1 331 ? 61.103 -17.870 19.333 1.00 49.55 331 LEU A C 1
ATOM 2510 O O . LEU A 1 331 ? 61.530 -18.217 20.432 1.00 48.41 331 LEU A O 1
ATOM 2515 N N . ALA A 1 332 ? 60.071 -17.045 19.179 1.00 52.83 332 ALA A N 1
ATOM 2516 C CA . ALA A 1 332 ? 59.346 -16.471 20.311 1.00 50.12 332 ALA A CA 1
ATOM 2517 C C . ALA A 1 332 ? 58.102 -15.758 19.798 1.00 51.78 332 ALA A C 1
ATOM 2518 O O . ALA A 1 332 ? 57.739 -15.894 18.636 1.00 60.07 332 ALA A O 1
ATOM 2520 N N . GLU A 1 333 ? 57.432 -15.026 20.678 1.00 54.05 333 GLU A N 1
ATOM 2521 C CA . GLU A 1 333 ? 56.263 -14.251 20.299 1.00 52.01 333 GLU A CA 1
ATOM 2522 C C . GLU A 1 333 ? 56.782 -12.835 20.227 1.00 50.83 333 GLU A C 1
ATOM 2523 O O . GLU A 1 333 ? 57.968 -12.606 20.365 1.00 51.15 333 GLU A O 1
ATOM 2529 N N . SER A 1 334 ? 55.890 -11.886 20.013 1.00 51.18 334 SER A N 1
ATOM 2530 C CA . SER A 1 334 ? 56.255 -10.483 19.887 1.00 47.57 334 SER A CA 1
ATOM 2531 C C . SER A 1 334 ? 57.030 -10.181 18.620 1.00 45.82 334 SER A C 1
ATOM 2532 O O . SER A 1 334 ? 57.156 -11.040 17.736 1.00 39.54 334 SER A O 1
ATOM 2535 N N . LEU A 1 335 ? 57.552 -8.956 18.552 1.00 38.66 335 LEU A N 1
ATOM 2536 C CA . LEU A 1 335 ? 58.263 -8.490 17.374 1.00 41.89 335 LEU A CA 1
ATOM 2537 C C . LEU A 1 335 ? 58.772 -7.068 17.550 1.00 42.25 335 LEU A C 1
ATOM 2538 O O . LEU A 1 335 ? 58.679 -6.491 18.609 1.00 42.93 335 LEU A O 1
ATOM 2543 N N . GLY A 1 336 ? 59.273 -6.486 16.473 1.00 47.74 336 GLY A N 1
ATOM 2544 C CA . GLY A 1 336 ? 59.752 -5.118 16.541 1.00 52.98 336 GLY A CA 1
ATOM 2545 C C . GLY A 1 336 ? 60.929 -4.954 17.477 1.00 55.38 336 GLY A C 1
ATOM 2546 O O . GLY A 1 336 ? 61.413 -3.845 17.729 1.00 53.61 336 GLY A O 1
ATOM 2547 N N . GLY A 1 337 ? 61.396 -6.074 18.004 1.00 57.00 337 GLY A N 1
ATOM 2548 C CA . GLY A 1 337 ? 62.523 -6.025 18.899 1.00 47.36 337 GLY A CA 1
ATOM 2549 C C . GLY A 1 337 ? 63.795 -5.701 18.139 1.00 47.00 337 GLY A C 1
ATOM 2550 O O . GLY A 1 337 ? 63.885 -5.820 16.915 1.00 45.26 337 GLY A O 1
ATOM 2551 N N . ILE A 1 338 ? 64.790 -5.303 18.909 1.00 41.08 338 ILE A N 1
ATOM 2552 C CA . ILE A 1 338 ? 66.115 -4.943 18.449 1.00 33.54 338 ILE A CA 1
ATOM 2553 C C . ILE A 1 338 ? 66.819 -6.199 17.898 1.00 32.62 338 ILE A C 1
ATOM 2554 O O . ILE A 1 338 ? 67.701 -6.135 17.023 1.00 27.35 338 ILE A O 1
ATOM 2559 N N . GLU A 1 339 ? 66.414 -7.352 18.416 1.00 34.60 339 GLU A N 1
ATOM 2560 C CA . GLU A 1 339 ? 66.976 -8.622 17.988 1.00 35.84 339 GLU A CA 1
ATOM 2561 C C . GLU A 1 339 ? 65.955 -9.418 17.171 1.00 34.15 339 GLU A C 1
ATOM 2562 O O . GLU A 1 339 ? 64.786 -9.504 17.526 1.00 32.34 339 GLU A O 1
ATOM 2568 N N . SER A 1 340 ? 66.411 -9.990 16.065 1.00 41.12 340 SER A N 1
ATOM 2569 C CA . SER A 1 340 ? 65.564 -10.788 15.179 1.00 40.35 340 SER A CA 1
ATOM 2570 C C . SER A 1 340 ? 64.703 -11.852 15.865 1.00 44.06 340 SER A C 1
ATOM 2571 O O . SER A 1 340 ? 65.120 -12.491 16.826 1.00 42.60 340 SER A O 1
ATOM 2574 N N . LEU A 1 341 ? 63.488 -12.028 15.357 1.00 47.21 341 LEU A N 1
ATOM 2575 C CA . LEU A 1 341 ? 62.570 -13.024 15.896 1.00 48.90 341 LEU A CA 1
ATOM 2576 C C . LEU A 1 341 ? 61.761 -13.690 14.792 1.00 46.24 341 LEU A C 1
ATOM 2577 O O . LEU A 1 341 ? 61.609 -13.154 13.712 1.00 47.94 341 LEU A O 1
ATOM 2582 N N . LEU A 1 342 ? 61.266 -14.886 15.039 1.00 44.51 342 LEU A N 1
ATOM 2583 C CA . LEU A 1 342 ? 60.460 -15.521 14.021 1.00 47.81 342 LEU A CA 1
ATOM 2584 C C . LEU A 1 342 ? 59.381 -16.349 14.706 1.00 48.21 342 LEU A C 1
ATOM 2585 O O . LEU A 1 342 ? 59.577 -16.900 15.780 1.00 47.14 342 LEU A O 1
ATOM 2590 N N . GLU A 1 343 ? 58.211 -16.388 14.094 1.00 55.32 343 GLU A N 1
ATOM 2591 C CA . GLU A 1 343 ? 57.082 -17.095 14.683 1.00 58.48 343 GLU A CA 1
ATOM 2592 C C . GLU A 1 343 ? 56.200 -17.722 13.602 1.00 59.86 343 GLU A C 1
ATOM 2593 O O . GLU A 1 343 ? 56.322 -17.391 12.421 1.00 60.00 343 GLU A O 1
ATOM 2599 N N . VAL A 1 344 ? 55.344 -18.653 14.006 1.00 62.93 344 VAL A N 1
ATOM 2600 C CA . VAL A 1 344 ? 54.420 -19.322 13.089 1.00 64.95 344 VAL A CA 1
ATOM 2601 C C . VAL A 1 344 ? 53.023 -18.973 13.567 1.00 63.49 344 VAL A C 1
ATOM 2602 O O . VAL A 1 344 ? 52.422 -19.725 14.317 1.00 69.92 344 VAL A O 1
ATOM 2606 N N . PRO A 1 345 ? 52.485 -17.833 13.127 1.00 61.33 345 PRO A N 1
ATOM 2607 C CA . PRO A 1 345 ? 51.153 -17.406 13.543 1.00 62.03 345 PRO A CA 1
ATOM 2608 C C . PRO A 1 345 ? 50.151 -18.500 13.849 1.00 60.21 345 PRO A C 1
ATOM 2609 O O . PRO A 1 345 ? 49.451 -18.442 14.853 1.00 60.19 345 PRO A O 1
ATOM 2613 N N . ALA A 1 346 ? 50.099 -19.501 12.986 1.00 61.37 346 ALA A N 1
ATOM 2614 C CA . ALA A 1 346 ? 49.162 -20.606 13.133 1.00 59.45 346 ALA A CA 1
ATOM 2615 C C . ALA A 1 346 ? 49.169 -21.211 14.509 1.00 58.15 346 ALA A C 1
ATOM 2616 O O . ALA A 1 346 ? 48.143 -21.259 15.185 1.00 58.23 346 ALA A O 1
ATOM 2618 N N . VAL A 1 347 ? 50.329 -21.691 14.923 1.00 60.22 347 VAL A N 1
ATOM 2619 C CA . VAL A 1 347 ? 50.451 -22.317 16.228 1.00 63.85 347 VAL A CA 1
ATOM 2620 C C . VAL A 1 347 ? 50.616 -21.323 17.371 1.00 62.58 347 VAL A C 1
ATOM 2621 O O . VAL A 1 347 ? 49.703 -21.120 18.160 1.00 69.23 347 VAL A O 1
ATOM 2625 N N . MET A 1 348 ? 51.770 -20.683 17.445 1.00 60.84 348 MET A N 1
ATOM 2626 C CA . MET A 1 348 ? 52.054 -19.728 18.507 1.00 61.74 348 MET A CA 1
ATOM 2627 C C . MET A 1 348 ? 50.992 -18.687 18.788 1.00 62.69 348 MET A C 1
ATOM 2628 O O . MET A 1 348 ? 50.467 -18.599 19.905 1.00 68.38 348 MET A O 1
ATOM 2633 N N . THR A 1 349 ? 50.679 -17.886 17.784 1.00 64.04 349 THR A N 1
ATOM 2634 C CA . THR A 1 349 ? 49.684 -16.845 17.958 1.00 63.83 349 THR A CA 1
ATOM 2635 C C . THR A 1 349 ? 48.265 -17.368 17.842 1.00 64.08 349 THR A C 1
ATOM 2636 O O . THR A 1 349 ? 47.602 -17.625 18.838 1.00 68.56 349 THR A O 1
ATOM 2640 N N . HIS A 1 350 ? 47.813 -17.538 16.612 1.00 66.62 350 HIS A N 1
ATOM 2641 C CA . HIS A 1 350 ? 46.456 -17.984 16.336 1.00 68.39 350 HIS A CA 1
ATOM 2642 C C . HIS A 1 350 ? 46.125 -19.422 16.747 1.00 68.81 350 HIS A C 1
ATOM 2643 O O . HIS A 1 350 ? 45.938 -20.282 15.893 1.00 70.00 350 HIS A O 1
ATOM 2650 N N . GLY A 1 351 ? 46.026 -19.669 18.052 1.00 69.10 351 GLY A N 1
ATOM 2651 C CA . GLY A 1 351 ? 45.709 -21.001 18.546 1.00 67.57 351 GLY A CA 1
ATOM 2652 C C . GLY A 1 351 ? 44.225 -21.340 18.634 1.00 69.13 351 GLY A C 1
ATOM 2653 O O . GLY A 1 351 ? 43.731 -22.150 17.854 1.00 70.00 351 GLY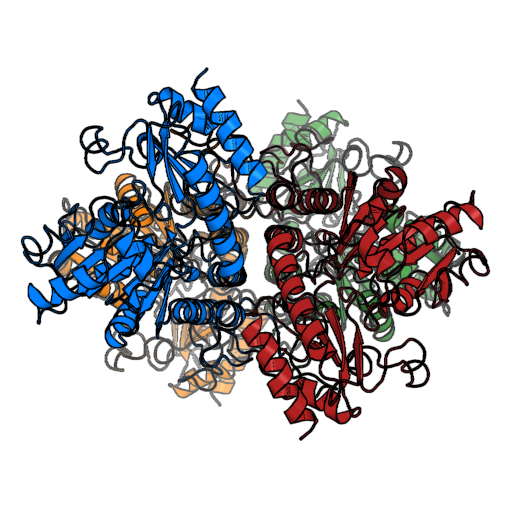 A O 1
ATOM 2654 N N . GLY A 1 352 ? 43.513 -20.738 19.586 1.00 69.63 352 GLY A N 1
ATOM 2655 C CA . GLY A 1 352 ? 42.090 -21.008 19.750 1.00 69.97 352 GLY A CA 1
ATOM 2656 C C . GLY A 1 352 ? 41.199 -20.533 18.607 1.00 70.00 352 GLY A C 1
ATOM 2657 O O . GLY A 1 352 ? 40.125 -19.948 18.818 1.00 70.00 352 GLY A O 1
ATOM 2658 N N . ILE A 1 353 ? 41.642 -20.801 17.386 1.00 70.00 353 ILE A N 1
ATOM 2659 C CA . ILE A 1 353 ? 40.914 -20.408 16.182 1.00 69.57 353 ILE A CA 1
ATOM 2660 C C . ILE A 1 353 ? 41.105 -21.535 15.167 1.00 68.75 353 ILE A C 1
ATOM 2661 O O . ILE A 1 353 ? 42.168 -21.666 14.563 1.00 67.98 353 ILE A O 1
ATOM 2666 N N . PRO A 1 354 ? 40.070 -22.372 14.978 1.00 69.98 354 PRO A N 1
ATOM 2667 C CA . PRO A 1 354 ? 40.058 -23.520 14.060 1.00 69.41 354 PRO A CA 1
ATOM 2668 C C . PRO A 1 354 ? 40.750 -23.325 12.712 1.00 70.00 354 PRO A C 1
ATOM 2669 O O . PRO A 1 354 ? 40.627 -22.267 12.083 1.00 70.00 354 PRO A O 1
ATOM 2673 N N . LYS A 1 355 ? 41.472 -24.357 12.274 1.00 69.30 355 LYS A N 1
ATOM 2674 C CA . LYS A 1 355 ? 42.170 -24.330 10.995 1.00 65.86 355 LYS A CA 1
ATOM 2675 C C . LYS A 1 355 ? 41.234 -23.686 9.996 1.00 66.19 355 LYS A C 1
ATOM 2676 O O . LYS A 1 355 ? 41.657 -22.966 9.099 1.00 66.76 355 LYS A O 1
ATOM 2682 N N . GLU A 1 356 ? 39.947 -23.950 10.182 1.00 69.14 356 GLU A N 1
ATOM 2683 C CA . GLU A 1 356 ? 38.896 -23.400 9.335 1.00 70.00 356 GLU A CA 1
ATOM 2684 C C . GLU A 1 356 ? 39.258 -21.988 8.905 1.00 68.98 356 GLU A C 1
ATOM 2685 O O . GLU A 1 356 ? 39.399 -21.709 7.719 1.00 70.00 356 GLU A O 1
ATOM 2687 N N . ALA A 1 357 ? 39.415 -21.104 9.883 1.00 69.59 357 ALA A N 1
ATOM 2688 C CA . ALA A 1 357 ? 39.757 -19.724 9.600 1.00 69.08 357 ALA A CA 1
ATOM 2689 C C . ALA A 1 357 ? 41.223 -19.607 9.199 1.00 70.00 357 ALA A C 1
ATOM 2690 O O . ALA A 1 357 ? 41.551 -18.875 8.260 1.00 70.00 357 ALA A O 1
ATOM 2692 N N . ARG A 1 358 ? 42.105 -20.327 9.891 1.00 69.00 358 ARG A N 1
ATOM 2693 C CA . ARG A 1 358 ? 43.530 -20.255 9.569 1.00 69.55 358 ARG A CA 1
ATOM 2694 C C . ARG A 1 358 ? 43.845 -20.785 8.164 1.00 70.00 358 ARG A C 1
ATOM 2695 O O . ARG A 1 358 ? 44.790 -21.559 7.981 1.00 70.00 358 ARG A O 1
ATOM 2703 N N . GLU A 1 359 ? 43.046 -20.377 7.187 1.00 67.32 359 GLU A N 1
ATOM 2704 C CA . GLU A 1 359 ? 43.227 -20.754 5.788 1.00 69.02 359 GLU A CA 1
ATOM 2705 C C . GLU A 1 359 ? 42.384 -19.723 5.048 1.00 70.00 359 GLU A C 1
ATOM 2706 O O . GLU A 1 359 ? 42.478 -19.561 3.830 1.00 70.00 359 GLU A O 1
ATOM 2712 N N . ALA A 1 360 ? 41.556 -19.029 5.820 1.00 69.12 360 ALA A N 1
ATOM 2713 C CA . ALA A 1 360 ? 40.670 -18.009 5.299 1.00 67.95 360 ALA A CA 1
ATOM 2714 C C . ALA A 1 360 ? 41.368 -16.669 5.334 1.00 66.48 360 ALA A C 1
ATOM 2715 O O . ALA A 1 360 ? 41.833 -16.189 4.318 1.00 68.51 360 ALA A O 1
ATOM 2717 N N . SER A 1 361 ? 41.450 -16.066 6.512 1.00 67.89 361 SER A N 1
ATOM 2718 C CA . SER A 1 361 ? 42.090 -14.757 6.656 1.00 69.97 361 SER A CA 1
ATOM 2719 C C . SER A 1 361 ? 43.478 -14.747 5.993 1.00 70.00 361 SER A C 1
ATOM 2720 O O . SER A 1 361 ? 44.062 -13.679 5.751 1.00 70.00 361 SER A O 1
ATOM 2723 N N . GLY A 1 362 ? 43.989 -15.945 5.701 1.00 66.64 362 GLY A N 1
ATOM 2724 C CA . GLY A 1 362 ? 45.293 -16.081 5.076 1.00 60.94 362 GLY A CA 1
ATOM 2725 C C . GLY A 1 362 ? 46.350 -16.691 5.990 1.00 60.66 362 GLY A C 1
ATOM 2726 O O . GLY A 1 362 ? 47.431 -17.066 5.539 1.00 63.61 362 GLY A O 1
ATOM 2727 N N . VAL A 1 363 ? 46.047 -16.803 7.278 1.00 55.53 363 VAL A N 1
ATOM 2728 C CA . VAL A 1 363 ? 47.004 -17.349 8.233 1.00 51.67 363 VAL A CA 1
ATOM 2729 C C . VAL A 1 363 ? 47.343 -18.805 7.942 1.00 50.79 363 VAL A C 1
ATOM 2730 O O . VAL A 1 363 ? 47.136 -19.679 8.775 1.00 49.09 363 VAL A O 1
ATOM 2734 N N . PHE A 1 364 ? 47.881 -19.051 6.755 1.00 51.80 364 PHE A N 1
ATOM 2735 C CA . PHE A 1 364 ? 48.247 -20.391 6.336 1.00 59.29 364 PHE A CA 1
ATOM 2736 C C . PHE A 1 364 ? 49.071 -21.157 7.373 1.00 65.37 364 PHE A C 1
ATOM 2737 O O . PHE A 1 364 ? 49.950 -20.614 8.043 1.00 67.91 364 PHE A O 1
ATOM 2745 N N . ASP A 1 365 ? 48.780 -22.443 7.478 1.00 68.78 365 ASP A N 1
ATOM 2746 C CA . ASP A 1 365 ? 49.444 -23.331 8.422 1.00 67.49 365 ASP A CA 1
ATOM 2747 C C . ASP A 1 365 ? 50.916 -23.534 8.104 1.00 66.61 365 ASP A C 1
ATOM 2748 O O . ASP A 1 365 ? 51.686 -23.906 8.985 1.00 66.30 365 ASP A O 1
ATOM 2753 N N . ASP A 1 366 ? 51.309 -23.325 6.850 1.00 63.99 366 ASP A N 1
ATOM 2754 C CA . ASP A 1 366 ? 52.715 -23.503 6.478 1.00 62.90 366 ASP A CA 1
ATOM 2755 C C . ASP A 1 366 ? 53.405 -22.161 6.267 1.00 57.95 366 ASP A C 1
ATOM 2756 O O . ASP A 1 366 ? 54.346 -22.048 5.498 1.00 57.04 366 ASP A O 1
ATOM 2761 N N . LEU A 1 367 ? 52.936 -21.156 6.998 1.00 55.26 367 LEU A N 1
ATOM 2762 C CA . LEU A 1 367 ? 53.465 -19.794 6.923 1.00 52.08 367 LEU A CA 1
ATOM 2763 C C . LEU A 1 367 ? 54.423 -19.378 8.047 1.00 52.57 367 LEU A C 1
ATOM 2764 O O . LEU A 1 367 ? 54.087 -19.455 9.223 1.00 43.54 367 LEU A O 1
ATOM 2769 N N . VAL A 1 368 ? 55.610 -18.915 7.679 1.00 50.42 368 VAL A N 1
ATOM 2770 C CA . VAL A 1 368 ? 56.579 -18.453 8.663 1.00 51.65 368 VAL A CA 1
ATOM 2771 C C . VAL A 1 368 ? 56.623 -16.916 8.652 1.00 50.88 368 VAL A C 1
ATOM 2772 O O . VAL A 1 368 ? 56.788 -16.284 7.597 1.00 50.15 368 VAL A O 1
ATOM 2776 N N . ARG A 1 369 ? 56.454 -16.321 9.826 1.00 41.95 369 ARG A N 1
ATOM 2777 C CA . ARG A 1 369 ? 56.499 -14.875 9.963 1.00 41.07 369 ARG A CA 1
ATOM 2778 C C . ARG A 1 369 ? 57.756 -14.460 10.734 1.00 43.64 369 ARG A C 1
ATOM 2779 O O . ARG A 1 369 ? 58.032 -14.973 11.829 1.00 43.40 369 ARG A O 1
ATOM 2787 N N . ILE A 1 370 ? 58.524 -13.543 10.152 1.00 38.64 370 ILE A N 1
ATOM 2788 C CA . ILE A 1 370 ? 59.761 -13.076 10.768 1.00 45.99 370 ILE A CA 1
ATOM 2789 C C . ILE A 1 370 ? 59.875 -11.567 10.992 1.00 46.11 370 ILE A C 1
ATOM 2790 O O . ILE A 1 370 ? 59.485 -10.743 10.167 1.00 49.90 370 ILE A O 1
ATOM 2795 N N . SER A 1 371 ? 60.414 -11.248 12.161 1.00 45.38 371 SER A N 1
ATOM 2796 C CA . SER A 1 371 ? 60.650 -9.900 12.661 1.00 36.23 371 SER A CA 1
ATOM 2797 C C . SER A 1 371 ? 62.161 -9.596 12.517 1.00 38.59 371 SER A C 1
ATOM 2798 O O . SER A 1 371 ? 62.967 -9.978 13.376 1.00 35.64 371 SER A O 1
ATOM 2801 N N . VAL A 1 372 ? 62.554 -8.942 11.431 1.00 30.32 372 VAL A N 1
ATOM 2802 C CA . VAL A 1 372 ? 63.948 -8.621 11.237 1.00 31.71 372 VAL A CA 1
ATOM 2803 C C . VAL A 1 372 ? 64.450 -7.572 12.245 1.00 38.97 372 VAL A C 1
ATOM 2804 O O . VAL A 1 372 ? 63.819 -6.523 12.418 1.00 35.23 372 VAL A O 1
ATOM 2808 N N . GLY A 1 373 ? 65.582 -7.878 12.901 1.00 40.34 373 GLY A N 1
ATOM 2809 C CA . GLY A 1 373 ? 66.198 -6.992 13.884 1.00 33.06 373 GLY A CA 1
ATOM 2810 C C . GLY A 1 373 ? 67.247 -6.089 13.256 1.00 33.05 373 GLY A C 1
ATOM 2811 O O . GLY A 1 373 ? 67.122 -5.735 12.074 1.00 32.72 373 GLY A O 1
ATOM 2812 N N . ILE A 1 374 ? 68.282 -5.718 14.010 1.00 30.00 374 ILE A N 1
ATOM 2813 C CA . ILE A 1 374 ? 69.319 -4.837 13.449 1.00 28.57 374 ILE A CA 1
ATOM 2814 C C . ILE A 1 374 ? 70.739 -5.417 13.374 1.00 25.42 374 ILE A C 1
ATOM 2815 O O . ILE A 1 374 ? 71.718 -4.674 13.195 1.00 24.04 374 ILE A O 1
ATOM 2820 N N . GLU A 1 375 ? 70.849 -6.742 13.486 1.00 23.77 375 GLU A N 1
ATOM 2821 C CA . GLU A 1 375 ? 72.146 -7.415 13.361 1.00 23.40 375 GLU A CA 1
ATOM 2822 C C . GLU A 1 375 ? 72.610 -7.168 11.917 1.00 24.38 375 GLU A C 1
ATOM 2823 O O . GLU A 1 375 ? 71.883 -6.579 11.139 1.00 26.24 375 GLU A O 1
ATOM 2829 N N . ASP A 1 376 ? 73.804 -7.617 11.551 1.00 25.31 376 ASP A N 1
ATOM 2830 C CA . ASP A 1 376 ? 74.282 -7.430 10.193 1.00 27.27 376 ASP A CA 1
ATOM 2831 C C . ASP A 1 376 ? 73.290 -8.030 9.154 1.00 36.14 376 ASP A C 1
ATOM 2832 O O . ASP A 1 376 ? 72.651 -9.047 9.411 1.00 40.60 376 ASP A O 1
ATOM 2837 N N . THR A 1 377 ? 73.147 -7.396 7.991 1.00 36.25 377 THR A N 1
ATOM 2838 C CA . THR A 1 377 ? 72.222 -7.888 6.965 1.00 40.48 377 THR A CA 1
ATOM 2839 C C . THR A 1 377 ? 72.603 -9.230 6.356 1.00 39.23 377 THR A C 1
ATOM 2840 O O . THR A 1 377 ? 71.765 -10.105 6.225 1.00 34.65 377 THR A O 1
ATOM 2844 N N . ASP A 1 378 ? 73.860 -9.369 5.948 1.00 46.31 378 ASP A N 1
ATOM 2845 C CA . ASP A 1 378 ? 74.337 -10.609 5.350 1.00 45.48 378 ASP A CA 1
ATOM 2846 C C . ASP A 1 378 ? 74.306 -11.770 6.341 1.00 48.43 378 ASP A C 1
ATOM 2847 O O . ASP A 1 378 ? 73.919 -12.890 5.987 1.00 47.39 378 ASP A O 1
ATOM 2852 N N . ASP A 1 379 ? 74.696 -11.511 7.585 1.00 44.39 379 ASP A N 1
ATOM 2853 C CA . ASP A 1 379 ? 74.669 -12.552 8.603 1.00 38.10 379 ASP A CA 1
ATOM 2854 C C . ASP A 1 379 ? 73.243 -13.121 8.732 1.00 40.01 379 ASP A C 1
ATOM 2855 O O . ASP A 1 379 ? 73.043 -14.312 8.992 1.00 37.69 379 ASP A O 1
ATOM 2860 N N . LEU A 1 380 ? 72.251 -12.250 8.572 1.00 39.95 380 LEU A N 1
ATOM 2861 C CA . LEU A 1 380 ? 70.858 -12.640 8.688 1.00 35.59 380 LEU A CA 1
ATOM 2862 C C . LEU A 1 380 ? 70.378 -13.278 7.398 1.00 40.74 380 LEU A C 1
ATOM 2863 O O . LEU A 1 380 ? 69.664 -14.278 7.415 1.00 37.03 380 LEU A O 1
ATOM 2868 N N . LEU A 1 381 ? 70.779 -12.701 6.273 1.00 43.91 381 LEU A N 1
ATOM 2869 C CA . LEU A 1 381 ? 70.403 -13.252 4.989 1.00 43.38 381 LEU A CA 1
ATOM 2870 C C . LEU A 1 381 ? 71.011 -14.648 4.955 1.00 49.59 381 LEU A C 1
ATOM 2871 O O . LEU A 1 381 ? 70.309 -15.632 4.768 1.00 52.85 381 LEU A O 1
ATOM 2876 N N . GLU A 1 382 ? 72.319 -14.738 5.170 1.00 53.62 382 GLU A N 1
ATOM 2877 C CA . GLU A 1 382 ? 72.992 -16.028 5.141 1.00 54.77 382 GLU A CA 1
ATOM 2878 C C . GLU A 1 382 ? 72.417 -17.005 6.155 1.00 55.02 382 GLU A C 1
ATOM 2879 O O . GLU A 1 382 ? 72.569 -18.214 6.032 1.00 57.41 382 GLU A O 1
ATOM 2885 N N . ASP A 1 383 ? 71.737 -16.488 7.160 1.00 56.27 383 ASP A N 1
ATOM 2886 C CA . ASP A 1 383 ? 71.157 -17.360 8.159 1.00 58.82 383 ASP A CA 1
ATOM 2887 C C . ASP A 1 383 ? 69.765 -17.898 7.750 1.00 63.55 383 ASP A C 1
ATOM 2888 O O . ASP A 1 383 ? 69.353 -18.968 8.203 1.00 64.48 383 ASP A O 1
ATOM 2893 N N . ILE A 1 384 ? 69.043 -17.152 6.911 1.00 61.59 384 ILE A N 1
ATOM 2894 C CA . ILE A 1 384 ? 67.738 -17.579 6.420 1.00 53.49 384 ILE A CA 1
ATOM 2895 C C . ILE A 1 384 ? 68.000 -18.700 5.411 1.00 55.64 384 ILE A C 1
ATOM 2896 O O . ILE A 1 384 ? 67.302 -19.704 5.393 1.00 53.16 384 ILE A O 1
ATOM 2901 N N . LYS A 1 385 ? 69.016 -18.503 4.571 1.00 56.31 385 LYS A N 1
ATOM 2902 C CA . LYS A 1 385 ? 69.419 -19.474 3.554 1.00 59.31 385 LYS A CA 1
ATOM 2903 C C . LYS A 1 385 ? 69.727 -20.786 4.246 1.00 57.20 385 LYS A C 1
ATOM 2904 O O . LYS A 1 385 ? 69.075 -21.807 4.039 1.00 58.79 385 LYS A O 1
ATOM 2910 N N . GLN A 1 386 ? 70.744 -20.721 5.084 1.00 60.97 386 GLN A N 1
ATOM 2911 C CA . GLN A 1 386 ? 71.210 -21.840 5.867 1.00 60.38 386 GLN A CA 1
ATOM 2912 C C . GLN A 1 386 ? 70.082 -22.568 6.587 1.00 62.15 386 GLN A C 1
ATOM 2913 O O . GLN A 1 386 ? 70.265 -23.699 7.030 1.00 70.00 386 GLN A O 1
ATOM 2919 N N . ALA A 1 387 ? 68.914 -21.948 6.704 1.00 61.45 387 ALA A N 1
ATOM 2920 C CA . ALA A 1 387 ? 67.819 -22.599 7.414 1.00 60.71 387 ALA A CA 1
ATOM 2921 C C . ALA A 1 387 ? 66.739 -23.155 6.504 1.00 63.14 387 ALA A C 1
ATOM 2922 O O . ALA A 1 387 ? 65.941 -23.986 6.935 1.00 59.00 387 ALA A O 1
ATOM 2924 N N . LEU A 1 388 ? 66.694 -22.691 5.257 1.00 64.19 388 LEU A N 1
ATOM 2925 C CA . LEU A 1 388 ? 65.703 -23.209 4.324 1.00 63.22 388 LEU A CA 1
ATOM 2926 C C . LEU A 1 388 ? 66.120 -24.631 4.066 1.00 61.09 388 LEU A C 1
ATOM 2927 O O . LEU A 1 388 ? 65.310 -25.545 4.145 1.00 63.99 388 LEU A O 1
ATOM 2932 N N . LYS A 1 389 ? 67.402 -24.816 3.778 1.00 57.77 389 LYS A N 1
ATOM 2933 C CA . LYS A 1 389 ? 67.915 -26.143 3.506 1.00 55.62 389 LYS A CA 1
ATOM 2934 C C . LYS A 1 389 ? 67.612 -27.095 4.659 1.00 55.67 389 LYS A C 1
ATOM 2935 O O . LYS A 1 389 ? 67.136 -28.202 4.440 1.00 57.52 389 LYS A O 1
ATOM 2941 N N . GLN A 1 390 ? 67.857 -26.655 5.887 1.00 59.22 390 GLN A N 1
ATOM 2942 C CA . GLN A 1 390 ? 67.598 -27.480 7.062 1.00 61.17 390 GLN A CA 1
ATOM 2943 C C . GLN A 1 390 ? 66.173 -28.032 7.035 1.00 62.82 390 GLN A C 1
ATOM 2944 O O . GLN A 1 390 ? 65.971 -29.232 7.199 1.00 63.18 390 GLN A O 1
ATOM 2950 N N . ALA A 1 391 ? 65.195 -27.147 6.823 1.00 64.02 391 ALA A N 1
ATOM 2951 C CA . ALA A 1 391 ? 63.775 -27.517 6.773 1.00 65.51 391 ALA A CA 1
ATOM 2952 C C . ALA A 1 391 ? 63.503 -28.449 5.607 1.00 67.14 391 ALA A C 1
ATOM 2953 O O . ALA A 1 391 ? 62.718 -29.385 5.716 1.00 65.26 391 ALA A O 1
ATOM 2955 N N . THR A 1 392 ? 64.152 -28.158 4.487 1.00 70.00 392 THR A N 1
ATOM 2956 C CA . THR A 1 392 ? 64.069 -28.964 3.279 1.00 67.50 392 THR A CA 1
ATOM 2957 C C . THR A 1 392 ? 64.536 -30.391 3.619 1.00 69.37 392 THR A C 1
ATOM 2958 O O . THR A 1 392 ? 63.773 -31.348 3.474 1.00 70.00 392 THR A O 1
ATOM 2962 N N . ASN A 1 393 ? 65.781 -30.531 4.075 1.00 67.43 393 ASN A N 1
ATOM 2963 C CA . ASN A 1 393 ? 66.322 -31.839 4.445 1.00 67.81 393 ASN A CA 1
ATOM 2964 C C . ASN A 1 393 ? 65.669 -32.382 5.704 1.00 70.00 393 ASN A C 1
ATOM 2965 O O . ASN A 1 393 ? 66.270 -33.193 6.413 1.00 70.00 393 ASN A O 1
ATOM 2970 N N . THR B 1 1 ? 64.132 -21.352 51.472 1.00 65.14 1 THR B N 1
ATOM 2971 C CA . THR B 1 1 ? 62.923 -21.301 52.336 1.00 66.51 1 THR B CA 1
ATOM 2972 C C . THR B 1 1 ? 61.692 -21.813 51.609 1.00 68.27 1 THR B C 1
ATOM 2973 O O . THR B 1 1 ? 61.617 -21.810 50.383 1.00 69.49 1 THR B O 1
ATOM 2977 N N . LEU B 1 2 ? 60.722 -22.250 52.398 1.00 69.72 2 LEU B N 1
ATOM 2978 C CA . LEU B 1 2 ? 59.454 -22.748 51.898 1.00 69.14 2 LEU B CA 1
ATOM 2979 C C . LEU B 1 2 ? 58.518 -22.653 53.090 1.00 65.89 2 LEU B C 1
ATOM 2980 O O . LEU B 1 2 ? 58.532 -23.505 53.970 1.00 70.00 2 LEU B O 1
ATOM 2985 N N . GLN B 1 3 ? 57.728 -21.594 53.140 1.00 66.13 3 GLN B N 1
ATOM 2986 C CA . GLN B 1 3 ? 56.821 -21.414 54.259 1.00 67.45 3 GLN B CA 1
ATOM 2987 C C . GLN B 1 3 ? 56.015 -22.676 54.495 1.00 70.00 3 GLN B C 1
ATOM 2988 O O . GLN B 1 3 ? 55.904 -23.537 53.605 1.00 70.00 3 GLN B O 1
ATOM 2994 N N . GLU B 1 4 ? 55.452 -22.773 55.697 1.00 69.96 4 GLU B N 1
ATOM 2995 C CA . GLU B 1 4 ? 54.646 -23.916 56.081 1.00 69.30 4 GLU B CA 1
ATOM 2996 C C . GLU B 1 4 ? 53.646 -23.514 57.172 1.00 70.00 4 GLU B C 1
ATOM 2997 O O . GLU B 1 4 ? 53.495 -24.221 58.177 1.00 70.00 4 GLU B O 1
ATOM 3003 N N . SER B 1 5 ? 52.949 -22.396 56.951 1.00 65.99 5 SER B N 1
ATOM 3004 C CA . SER B 1 5 ? 51.980 -21.862 57.920 1.00 66.17 5 SER B CA 1
ATOM 3005 C C . SER B 1 5 ? 52.757 -21.157 59.045 1.00 65.76 5 SER B C 1
ATOM 3006 O O . SER B 1 5 ? 52.466 -21.305 60.255 1.00 60.56 5 SER B O 1
ATOM 3009 N N . ASP B 1 6 ? 53.765 -20.400 58.606 1.00 60.22 6 ASP B N 1
ATOM 3010 C CA . ASP B 1 6 ? 54.625 -19.622 59.483 1.00 52.29 6 ASP B CA 1
ATOM 3011 C C . ASP B 1 6 ? 53.878 -18.376 59.941 1.00 44.76 6 ASP B C 1
ATOM 3012 O O . ASP B 1 6 ? 52.676 -18.234 59.742 1.00 41.68 6 ASP B O 1
ATOM 3017 N N . LYS B 1 7 ? 54.602 -17.467 60.564 1.00 43.78 7 LYS B N 1
ATOM 3018 C CA . LYS B 1 7 ? 53.987 -16.243 61.046 1.00 42.92 7 LYS B CA 1
ATOM 3019 C C . LYS B 1 7 ? 53.989 -15.174 59.953 1.00 41.50 7 LYS B C 1
ATOM 3020 O O . LYS B 1 7 ? 54.606 -15.342 58.904 1.00 35.00 7 LYS B O 1
ATOM 3026 N N . PHE B 1 8 ? 53.283 -14.076 60.189 1.00 44.07 8 PHE B N 1
ATOM 3027 C CA . PHE B 1 8 ? 53.210 -13.016 59.190 1.00 36.68 8 PHE B CA 1
ATOM 3028 C C . PHE B 1 8 ? 54.578 -12.535 58.733 1.00 34.10 8 PHE B C 1
ATOM 3029 O O . PHE B 1 8 ? 54.867 -12.494 57.531 1.00 37.21 8 PHE B O 1
ATOM 3037 N N . ALA B 1 9 ? 55.420 -12.169 59.696 1.00 30.44 9 ALA B N 1
ATOM 3038 C CA . ALA B 1 9 ? 56.737 -11.629 59.409 1.00 25.88 9 ALA B CA 1
ATOM 3039 C C . ALA B 1 9 ? 57.527 -12.512 58.484 1.00 32.22 9 ALA B C 1
ATOM 3040 O O . ALA B 1 9 ? 58.151 -12.022 57.547 1.00 33.98 9 ALA B O 1
ATOM 3042 N N . THR B 1 10 ? 57.498 -13.819 58.750 1.00 33.86 10 THR B N 1
ATOM 3043 C CA . THR B 1 10 ? 58.201 -14.807 57.935 1.00 27.52 10 THR B CA 1
ATOM 3044 C C . THR B 1 10 ? 57.592 -14.878 56.539 1.00 33.81 10 THR B C 1
ATOM 3045 O O . THR B 1 10 ? 58.302 -15.028 55.533 1.00 37.31 10 THR B O 1
ATOM 3049 N N . LYS B 1 11 ? 56.270 -14.767 56.458 1.00 35.40 11 LYS B N 1
ATOM 3050 C CA . LYS B 1 11 ? 55.630 -14.827 55.162 1.00 37.41 11 LYS B CA 1
ATOM 3051 C C . LYS B 1 11 ? 56.053 -13.621 54.353 1.00 42.54 11 LYS B C 1
ATOM 3052 O O . LYS B 1 11 ? 56.451 -13.768 53.187 1.00 44.44 11 LYS B O 1
ATOM 3058 N N . ALA B 1 12 ? 56.015 -12.442 54.980 1.00 37.39 12 ALA B N 1
ATOM 3059 C CA . ALA B 1 12 ? 56.399 -11.202 54.305 1.00 29.57 12 ALA B CA 1
ATOM 3060 C C . ALA B 1 12 ? 57.786 -11.274 53.707 1.00 31.08 12 ALA B C 1
ATOM 3061 O O . ALA B 1 12 ? 58.095 -10.566 52.756 1.00 40.92 12 ALA B O 1
ATOM 3063 N N . ILE B 1 13 ? 58.628 -12.123 54.279 1.00 34.42 13 ILE B N 1
ATOM 3064 C CA . ILE B 1 13 ? 60.008 -12.273 53.825 1.00 29.94 13 ILE B CA 1
ATOM 3065 C C . ILE B 1 13 ? 60.178 -13.393 52.842 1.00 27.09 13 ILE B C 1
ATOM 3066 O O . ILE B 1 13 ? 61.044 -13.345 51.964 1.00 35.33 13 ILE B O 1
ATOM 3071 N N . HIS B 1 14 ? 59.353 -14.415 52.958 1.00 34.34 14 HIS B N 1
ATOM 3072 C CA . HIS B 1 14 ? 59.551 -15.521 52.039 1.00 35.30 14 HIS B CA 1
ATOM 3073 C C . HIS B 1 14 ? 58.398 -15.862 51.095 1.00 34.04 14 HIS B C 1
ATOM 3074 O O . HIS B 1 14 ? 58.584 -16.663 50.186 1.00 34.13 14 HIS B O 1
ATOM 3081 N N . ALA B 1 15 ? 57.224 -15.263 51.303 1.00 31.55 15 ALA B N 1
ATOM 3082 C CA . ALA B 1 15 ? 56.108 -15.499 50.388 1.00 38.92 15 ALA B CA 1
ATOM 3083 C C . ALA B 1 15 ? 56.491 -14.892 49.049 1.00 39.47 15 ALA B C 1
ATOM 3084 O O . ALA B 1 15 ? 57.163 -13.852 48.998 1.00 46.69 15 ALA B O 1
ATOM 3086 N N . GLY B 1 16 ? 56.074 -15.549 47.974 1.00 39.25 16 GLY B N 1
ATOM 3087 C CA . GLY B 1 16 ? 56.375 -15.060 46.642 1.00 41.83 16 GLY B CA 1
ATOM 3088 C C . GLY B 1 16 ? 57.833 -15.159 46.267 1.00 44.52 16 GLY B C 1
ATOM 3089 O O . GLY B 1 16 ? 58.363 -14.271 45.585 1.00 42.23 16 GLY B O 1
ATOM 3090 N N . GLU B 1 17 ? 58.476 -16.246 46.696 1.00 46.55 17 GLU B N 1
ATOM 3091 C CA . GLU B 1 17 ? 59.885 -16.447 46.411 1.00 48.42 17 GLU B CA 1
ATOM 3092 C C . GLU B 1 17 ? 60.075 -16.657 44.910 1.00 47.66 17 GLU B C 1
ATOM 3093 O O . GLU B 1 17 ? 59.175 -17.152 44.254 1.00 50.18 17 GLU B O 1
ATOM 3099 N N . HIS B 1 18 ? 61.238 -16.284 44.373 1.00 43.68 18 HIS B N 1
ATOM 3100 C CA . HIS B 1 18 ? 61.501 -16.432 42.949 1.00 42.55 18 HIS B CA 1
ATOM 3101 C C . HIS B 1 18 ? 62.389 -17.623 42.626 1.00 46.79 18 HIS B C 1
ATOM 3102 O O . HIS B 1 18 ? 62.926 -18.266 43.510 1.00 49.52 18 HIS B O 1
ATOM 3109 N N . VAL B 1 19 ? 62.534 -17.895 41.334 1.00 52.90 19 VAL B N 1
ATOM 3110 C CA . VAL B 1 19 ? 63.356 -18.984 40.831 1.00 53.56 19 VAL B CA 1
ATOM 3111 C C . VAL B 1 19 ? 64.377 -18.354 39.901 1.00 56.43 19 VAL B C 1
ATOM 3112 O O . VAL B 1 19 ? 64.034 -17.485 39.085 1.00 54.37 19 VAL B O 1
ATOM 3116 N N . ASP B 1 20 ? 65.629 -18.789 40.032 1.00 56.91 20 ASP B N 1
ATOM 3117 C CA . ASP B 1 20 ? 66.737 -18.270 39.235 1.00 51.49 20 ASP B CA 1
ATOM 3118 C C . ASP B 1 20 ? 67.844 -19.301 39.318 1.00 54.56 20 ASP B C 1
ATOM 3119 O O . ASP B 1 20 ? 68.187 -19.743 40.402 1.00 64.08 20 ASP B O 1
ATOM 3124 N N . VAL B 1 21 ? 68.406 -19.690 38.183 1.00 63.18 21 VAL B N 1
ATOM 3125 C CA . VAL B 1 21 ? 69.460 -20.711 38.163 1.00 66.51 21 VAL B CA 1
ATOM 3126 C C . VAL B 1 21 ? 70.796 -20.267 38.742 1.00 66.52 21 VAL B C 1
ATOM 3127 O O . VAL B 1 21 ? 71.612 -21.093 39.152 1.00 67.23 21 VAL B O 1
ATOM 3131 N N . HIS B 1 22 ? 71.028 -18.965 38.770 1.00 64.50 22 HIS B N 1
ATOM 3132 C CA . HIS B 1 22 ? 72.268 -18.447 39.322 1.00 58.49 22 HIS B CA 1
ATOM 3133 C C . HIS B 1 22 ? 72.110 -18.405 40.839 1.00 54.97 22 HIS B C 1
ATOM 3134 O O . HIS B 1 22 ? 72.972 -17.932 41.548 1.00 55.57 22 HIS B O 1
ATOM 3141 N N . GLY B 1 23 ? 70.981 -18.897 41.327 1.00 54.79 23 GLY B N 1
ATOM 3142 C CA . GLY B 1 23 ? 70.730 -18.923 42.753 1.00 57.75 23 GLY B CA 1
ATOM 3143 C C . GLY B 1 23 ? 70.799 -17.613 43.515 1.00 59.49 23 GLY B C 1
ATOM 3144 O O . GLY B 1 23 ? 71.345 -17.575 44.607 1.00 68.56 23 GLY B O 1
ATOM 3145 N N . SER B 1 24 ? 70.239 -16.542 42.968 1.00 59.46 24 SER B N 1
ATOM 3146 C CA . SER B 1 24 ? 70.249 -15.244 43.641 1.00 51.73 24 SER B CA 1
ATOM 3147 C C . SER B 1 24 ? 69.295 -15.225 44.834 1.00 48.60 24 SER B C 1
ATOM 3148 O O . SER B 1 24 ? 68.194 -15.734 44.756 1.00 50.23 24 SER B O 1
ATOM 3151 N N . VAL B 1 25 ? 69.721 -14.644 45.947 1.00 48.85 25 VAL B N 1
ATOM 3152 C CA . VAL B 1 25 ? 68.861 -14.552 47.121 1.00 46.05 25 VAL B CA 1
ATOM 3153 C C . VAL B 1 25 ? 67.837 -13.451 46.876 1.00 42.09 25 VAL B C 1
ATOM 3154 O O . VAL B 1 25 ? 66.755 -13.452 47.437 1.00 41.93 25 VAL B O 1
ATOM 3158 N N . ILE B 1 26 ? 68.200 -12.492 46.046 1.00 42.45 26 ILE B N 1
ATOM 3159 C CA . ILE B 1 26 ? 67.309 -11.397 45.724 1.00 42.47 26 ILE B CA 1
ATOM 3160 C C . ILE B 1 26 ? 66.794 -11.573 44.307 1.00 37.27 26 ILE B C 1
ATOM 3161 O O . ILE B 1 26 ? 67.567 -11.836 43.393 1.00 41.48 26 ILE B O 1
ATOM 3166 N N . GLU B 1 27 ? 65.487 -11.457 44.132 1.00 33.89 27 GLU B N 1
ATOM 3167 C CA . GLU B 1 27 ? 64.886 -11.598 42.800 1.00 41.08 27 GLU B CA 1
ATOM 3168 C C . GLU B 1 27 ? 65.309 -10.482 41.867 1.00 39.56 27 GLU B C 1
ATOM 3169 O O . GLU B 1 27 ? 65.257 -9.302 42.222 1.00 44.07 27 GLU B O 1
ATOM 3175 N N . PRO B 1 28 ? 65.737 -10.835 40.657 1.00 40.01 28 PRO B N 1
ATOM 3176 C CA . PRO B 1 28 ? 66.171 -9.836 39.686 1.00 36.85 28 PRO B CA 1
ATOM 3177 C C . PRO B 1 28 ? 65.007 -9.137 39.014 1.00 32.23 28 PRO B C 1
ATOM 3178 O O . PRO B 1 28 ? 63.895 -9.644 39.037 1.00 32.48 28 PRO B O 1
ATOM 3182 N N . ILE B 1 29 ? 65.255 -7.958 38.447 1.00 32.82 29 ILE B N 1
ATOM 3183 C CA . ILE B 1 29 ? 64.191 -7.212 37.782 1.00 36.76 29 ILE B CA 1
ATOM 3184 C C . ILE B 1 29 ? 64.115 -7.700 36.348 1.00 37.83 29 ILE B C 1
ATOM 3185 O O . ILE B 1 29 ? 65.063 -7.540 35.597 1.00 37.30 29 ILE B O 1
ATOM 3190 N N . SER B 1 30 ? 63.000 -8.317 35.978 1.00 37.15 30 SER B N 1
ATOM 3191 C CA . SER B 1 30 ? 62.846 -8.823 34.625 1.00 38.03 30 SER B CA 1
ATOM 3192 C C . SER B 1 30 ? 61.889 -7.921 33.917 1.00 34.86 30 SER B C 1
ATOM 3193 O O . SER B 1 30 ? 60.720 -7.838 34.280 1.00 32.16 30 SER B O 1
ATOM 3196 N N . LEU B 1 31 ? 62.412 -7.240 32.903 1.00 35.31 31 LEU B N 1
ATOM 3197 C CA . LEU B 1 31 ? 61.661 -6.291 32.123 1.00 34.77 31 LEU B CA 1
ATOM 3198 C C . LEU B 1 31 ? 61.282 -6.845 30.785 1.00 40.37 31 LEU B C 1
ATOM 3199 O O . LEU B 1 31 ? 60.356 -6.360 30.155 1.00 43.85 31 LEU B O 1
ATOM 3204 N N . SER B 1 32 ? 62.001 -7.875 30.366 1.00 50.02 32 SER B N 1
ATOM 3205 C CA . SER B 1 32 ? 61.800 -8.505 29.069 1.00 53.34 32 SER B CA 1
ATOM 3206 C C . SER B 1 32 ? 60.351 -8.641 28.668 1.00 52.74 32 SER B C 1
ATOM 3207 O O . SER B 1 32 ? 59.503 -9.078 29.448 1.00 46.34 32 SER B O 1
ATOM 3210 N N . THR B 1 33 ? 60.109 -8.273 27.416 1.00 54.62 33 THR B N 1
ATOM 3211 C CA . THR B 1 33 ? 58.810 -8.311 26.783 1.00 53.60 33 THR B CA 1
ATOM 3212 C C . THR B 1 33 ? 58.463 -9.732 26.368 1.00 51.82 33 THR B C 1
ATOM 3213 O O . THR B 1 33 ? 57.352 -10.185 26.561 1.00 50.71 33 THR B O 1
ATOM 3217 N N . THR B 1 34 ? 59.425 -10.442 25.801 1.00 53.62 34 THR B N 1
ATOM 3218 C CA . THR B 1 34 ? 59.198 -11.820 25.385 1.00 57.44 34 THR B CA 1
ATOM 3219 C C . THR B 1 34 ? 60.176 -12.839 25.948 1.00 60.29 34 THR B C 1
ATOM 3220 O O . THR B 1 34 ? 61.176 -12.505 26.592 1.00 61.10 34 THR B O 1
ATOM 3224 N N . PHE B 1 35 ? 59.885 -14.100 25.674 1.00 59.73 35 PHE B N 1
ATOM 3225 C CA . PHE B 1 35 ? 60.727 -15.192 26.136 1.00 56.46 35 PHE B CA 1
ATOM 3226 C C . PHE B 1 35 ? 61.000 -16.168 24.988 1.00 55.83 35 PHE B C 1
ATOM 3227 O O . PHE B 1 35 ? 60.156 -16.370 24.122 1.00 59.68 35 PHE B O 1
ATOM 3235 N N . LYS B 1 36 ? 62.182 -16.757 24.950 1.00 51.10 36 LYS B N 1
ATOM 3236 C CA . LYS B 1 36 ? 62.474 -17.664 23.860 1.00 55.21 36 LYS B CA 1
ATOM 3237 C C . LYS B 1 36 ? 61.619 -18.892 23.982 1.00 54.98 36 LYS B C 1
ATOM 3238 O O . LYS B 1 36 ? 61.102 -19.180 25.057 1.00 51.34 36 LYS B O 1
ATOM 3244 N N . GLN B 1 37 ? 61.458 -19.612 22.874 1.00 55.75 37 GLN B N 1
ATOM 3245 C CA . GLN B 1 37 ? 60.657 -20.831 22.886 1.00 53.76 37 GLN B CA 1
ATOM 3246 C C . GLN B 1 37 ? 61.443 -22.030 22.367 1.00 50.33 37 GLN B C 1
ATOM 3247 O O . GLN B 1 37 ? 62.344 -21.897 21.553 1.00 38.87 37 GLN B O 1
ATOM 3253 N N . SER B 1 38 ? 61.115 -23.204 22.881 1.00 53.00 38 SER B N 1
ATOM 3254 C CA . SER B 1 38 ? 61.779 -24.426 22.464 1.00 55.34 38 SER B CA 1
ATOM 3255 C C . SER B 1 38 ? 61.221 -24.736 21.093 1.00 57.58 38 SER B C 1
ATOM 3256 O O . SER B 1 38 ? 61.953 -24.868 20.127 1.00 53.00 38 SER B O 1
ATOM 3259 N N . SER B 1 39 ? 59.896 -24.826 21.034 1.00 59.87 39 SER B N 1
ATOM 3260 C CA . SER B 1 39 ? 59.165 -25.109 19.815 1.00 62.35 39 SER B CA 1
ATOM 3261 C C . SER B 1 39 ? 58.058 -24.061 19.667 1.00 64.95 39 SER B C 1
ATOM 3262 O O . SER B 1 39 ? 57.554 -23.535 20.665 1.00 65.20 39 SER B O 1
ATOM 3265 N N . PRO B 1 40 ? 57.657 -23.752 18.418 1.00 66.82 40 PRO B N 1
ATOM 3266 C CA . PRO B 1 40 ? 56.613 -22.759 18.152 1.00 64.36 40 PRO B CA 1
ATOM 3267 C C . PRO B 1 40 ? 55.454 -22.848 19.123 1.00 67.80 40 PRO B C 1
ATOM 3268 O O . PRO B 1 40 ? 54.928 -21.847 19.602 1.00 70.00 40 PRO B O 1
ATOM 3272 N N . ALA B 1 41 ? 55.059 -24.057 19.450 1.00 65.93 41 ALA B N 1
ATOM 3273 C CA . ALA B 1 41 ? 53.952 -24.189 20.366 1.00 68.32 41 ALA B CA 1
ATOM 3274 C C . ALA B 1 41 ? 54.162 -23.474 21.698 1.00 66.73 41 ALA B C 1
ATOM 3275 O O . ALA B 1 41 ? 53.462 -22.516 21.998 1.00 64.79 41 ALA B O 1
ATOM 3277 N N . ASN B 1 42 ? 55.143 -23.922 22.479 1.00 65.08 42 ASN B N 1
ATOM 3278 C CA . ASN B 1 42 ? 55.356 -23.351 23.802 1.00 68.27 42 ASN B CA 1
ATOM 3279 C C . ASN B 1 42 ? 56.795 -23.110 24.311 1.00 70.00 42 ASN B C 1
ATOM 3280 O O . ASN B 1 42 ? 57.712 -23.900 24.055 1.00 69.64 42 ASN B O 1
ATOM 3285 N N . PRO B 1 43 ? 56.984 -22.008 25.074 1.00 70.00 43 PRO B N 1
ATOM 3286 C CA . PRO B 1 43 ? 58.191 -21.465 25.704 1.00 68.64 43 PRO B CA 1
ATOM 3287 C C . PRO B 1 43 ? 59.232 -22.407 26.272 1.00 70.00 43 PRO B C 1
ATOM 3288 O O . PRO B 1 43 ? 58.952 -23.575 26.547 1.00 70.00 43 PRO B O 1
ATOM 3292 N N . ILE B 1 44 ? 60.445 -21.867 26.435 1.00 67.92 44 ILE B N 1
ATOM 3293 C CA . ILE B 1 44 ? 61.581 -22.596 26.988 1.00 64.55 44 ILE B CA 1
ATOM 3294 C C . ILE B 1 44 ? 61.593 -22.275 28.467 1.00 65.54 44 ILE B C 1
ATOM 3295 O O . ILE B 1 44 ? 62.654 -22.233 29.073 1.00 68.77 44 ILE B O 1
ATOM 3297 N N . GLY B 1 45 ? 60.402 -22.040 29.024 1.00 64.61 45 GLY B N 1
ATOM 3298 C CA . GLY B 1 45 ? 60.241 -21.705 30.429 1.00 59.72 45 GLY B CA 1
ATOM 3299 C C . GLY B 1 45 ? 58.947 -20.935 30.651 1.00 63.56 45 GLY B C 1
ATOM 3300 O O . GLY B 1 45 ? 58.740 -19.879 30.046 1.00 67.65 45 GLY B O 1
ATOM 3301 N N . THR B 1 46 ? 58.090 -21.473 31.517 1.00 55.45 46 THR B N 1
ATOM 3302 C CA . THR B 1 46 ? 56.779 -20.929 31.897 1.00 54.63 46 THR B CA 1
ATOM 3303 C C . THR B 1 46 ? 56.255 -19.550 31.467 1.00 52.05 46 THR B C 1
ATOM 3304 O O . THR B 1 46 ? 55.068 -19.282 31.608 1.00 48.66 46 THR B O 1
ATOM 3308 N N . TYR B 1 47 ? 57.090 -18.664 30.950 1.00 53.29 47 TYR B N 1
ATOM 3309 C CA . TYR B 1 47 ? 56.556 -17.374 30.542 1.00 58.90 47 TYR B CA 1
ATOM 3310 C C . TYR B 1 47 ? 56.590 -17.204 29.034 1.00 61.17 47 TYR B C 1
ATOM 3311 O O . TYR B 1 47 ? 57.469 -17.741 28.365 1.00 65.14 47 TYR B O 1
ATOM 3320 N N . GLU B 1 48 ? 55.630 -16.456 28.499 1.00 61.34 48 GLU B N 1
ATOM 3321 C CA . GLU B 1 48 ? 55.594 -16.223 27.071 1.00 59.54 48 GLU B CA 1
ATOM 3322 C C . GLU B 1 48 ? 55.554 -14.748 26.706 1.00 59.26 48 GLU B C 1
ATOM 3323 O O . GLU B 1 48 ? 56.237 -14.330 25.766 1.00 60.36 48 GLU B O 1
ATOM 3329 N N . TYR B 1 49 ? 54.756 -13.963 27.429 1.00 55.83 49 TYR B N 1
ATOM 3330 C CA . TYR B 1 49 ? 54.649 -12.534 27.148 1.00 56.60 49 TYR B CA 1
ATOM 3331 C C . TYR B 1 49 ? 54.441 -11.765 28.452 1.00 59.54 49 TYR B C 1
ATOM 3332 O O . TYR B 1 49 ? 53.533 -12.092 29.220 1.00 64.02 49 TYR B O 1
ATOM 3341 N N . SER B 1 50 ? 55.287 -10.752 28.685 1.00 60.20 50 SER B N 1
ATOM 3342 C CA . SER B 1 50 ? 55.275 -9.897 29.890 1.00 56.27 50 SER B CA 1
ATOM 3343 C C . SER B 1 50 ? 53.908 -9.432 30.419 1.00 57.77 50 SER B C 1
ATOM 3344 O O . SER B 1 50 ? 53.648 -9.554 31.608 1.00 57.32 50 SER B O 1
ATOM 3347 N N . ARG B 1 51 ? 53.053 -8.883 29.553 1.00 59.76 51 ARG B N 1
ATOM 3348 C CA . ARG B 1 51 ? 51.724 -8.419 29.969 1.00 55.44 51 ARG B CA 1
ATOM 3349 C C . ARG B 1 51 ? 50.820 -9.559 30.377 1.00 53.01 51 ARG B C 1
ATOM 3350 O O . ARG B 1 51 ? 49.952 -9.388 31.218 1.00 42.96 51 ARG B O 1
ATOM 3358 N N . SER B 1 52 ? 51.004 -10.714 29.750 1.00 53.24 52 SER B N 1
ATOM 3359 C CA . SER B 1 52 ? 50.200 -11.873 30.077 1.00 53.06 52 SER B CA 1
ATOM 3360 C C . SER B 1 52 ? 50.613 -12.373 31.455 1.00 50.77 52 SER B C 1
ATOM 3361 O O . SER B 1 52 ? 49.781 -12.790 32.247 1.00 42.55 52 SER B O 1
ATOM 3364 N N . GLN B 1 53 ? 51.915 -12.315 31.723 1.00 52.35 53 GLN B N 1
ATOM 3365 C CA . GLN B 1 53 ? 52.493 -12.734 32.989 1.00 48.96 53 GLN B CA 1
ATOM 3366 C C . GLN B 1 53 ? 54.006 -12.652 32.957 1.00 49.39 53 GLN B C 1
ATOM 3367 O O . GLN B 1 53 ? 54.634 -13.055 31.989 1.00 48.15 53 GLN B O 1
ATOM 3373 N N . ASN B 1 54 ? 54.586 -12.107 34.022 1.00 49.29 54 ASN B N 1
ATOM 3374 C CA . ASN B 1 54 ? 56.028 -12.023 34.148 1.00 42.75 54 ASN B CA 1
ATOM 3375 C C . ASN B 1 54 ? 56.344 -12.364 35.610 1.00 38.40 54 ASN B C 1
ATOM 3376 O O . ASN B 1 54 ? 55.474 -12.269 36.474 1.00 42.92 54 ASN B O 1
ATOM 3381 N N . PRO B 1 55 ? 57.572 -12.816 35.895 1.00 28.17 55 PRO B N 1
ATOM 3382 C CA . PRO B 1 55 ? 57.997 -13.185 37.245 1.00 27.63 55 PRO B CA 1
ATOM 3383 C C . PRO B 1 55 ? 57.862 -12.147 38.367 1.00 31.96 55 PRO B C 1
ATOM 3384 O O . PRO B 1 55 ? 57.350 -12.483 39.432 1.00 35.37 55 PRO B O 1
ATOM 3388 N N . ASN B 1 56 ? 58.301 -10.906 38.155 1.00 27.17 56 ASN B N 1
ATOM 3389 C CA . ASN B 1 56 ? 58.150 -9.868 39.181 1.00 20.79 56 ASN B CA 1
ATOM 3390 C C . ASN B 1 56 ? 56.692 -9.686 39.615 1.00 20.38 56 ASN B C 1
ATOM 3391 O O . ASN B 1 56 ? 56.389 -9.698 40.804 1.00 28.00 56 ASN B O 1
ATOM 3396 N N . ARG B 1 57 ? 55.774 -9.529 38.664 1.00 28.08 57 ARG B N 1
ATOM 3397 C CA . ARG B 1 57 ? 54.353 -9.343 39.008 1.00 27.76 57 ARG B CA 1
ATOM 3398 C C . ARG B 1 57 ? 53.740 -10.579 39.660 1.00 27.63 57 ARG B C 1
ATOM 3399 O O . ARG B 1 57 ? 53.047 -10.507 40.669 1.00 31.52 57 ARG B O 1
ATOM 3407 N N . GLU B 1 58 ? 53.991 -11.729 39.066 1.00 34.35 58 GLU B N 1
ATOM 3408 C CA . GLU B 1 58 ? 53.499 -12.983 39.619 1.00 41.90 58 GLU B CA 1
ATOM 3409 C C . GLU B 1 58 ? 53.940 -13.178 41.085 1.00 42.12 58 GLU B C 1
ATOM 3410 O O . GLU B 1 58 ? 53.110 -13.447 41.957 1.00 44.31 58 GLU B O 1
ATOM 3416 N N . ASN B 1 59 ? 55.247 -13.060 41.339 1.00 36.16 59 ASN B N 1
ATOM 3417 C CA . ASN B 1 59 ? 55.805 -13.204 42.682 1.00 31.16 59 ASN B CA 1
ATOM 3418 C C . ASN B 1 59 ? 55.208 -12.194 43.679 1.00 31.74 59 ASN B C 1
ATOM 3419 O O . ASN B 1 59 ? 55.007 -12.515 44.849 1.00 35.83 59 ASN B O 1
ATOM 3424 N N . LEU B 1 60 ? 54.912 -10.978 43.228 1.00 24.12 60 LEU B N 1
ATOM 3425 C CA . LEU B 1 60 ? 54.321 -10.003 44.128 1.00 18.56 60 LEU B CA 1
ATOM 3426 C C . LEU B 1 60 ? 52.955 -10.496 44.446 1.00 21.07 60 LEU B C 1
ATOM 3427 O O . LEU B 1 60 ? 52.607 -10.613 45.607 1.00 23.69 60 LEU B O 1
ATOM 3432 N N . GLU B 1 61 ? 52.177 -10.789 43.401 1.00 30.06 61 GLU B N 1
ATOM 3433 C CA . GLU B 1 61 ? 50.809 -11.306 43.553 1.00 31.96 61 GLU B CA 1
ATOM 3434 C C . GLU B 1 61 ? 50.745 -12.462 44.548 1.00 24.92 61 GLU B C 1
ATOM 3435 O O . GLU B 1 61 ? 49.891 -12.447 45.418 1.00 33.94 61 GLU B O 1
ATOM 3441 N N . ARG B 1 62 ? 51.634 -13.449 44.450 1.00 24.91 62 ARG B N 1
ATOM 3442 C CA . ARG B 1 62 ? 51.638 -14.535 45.440 1.00 30.64 62 ARG B CA 1
ATOM 3443 C C . ARG B 1 62 ? 51.951 -13.888 46.810 1.00 32.19 62 ARG B C 1
ATOM 3444 O O . ARG B 1 62 ? 51.225 -14.062 47.802 1.00 32.08 62 ARG B O 1
ATOM 3452 N N . ALA B 1 63 ? 53.041 -13.138 46.870 1.00 31.21 63 ALA B N 1
ATOM 3453 C CA . ALA B 1 63 ? 53.376 -12.482 48.126 1.00 38.60 63 ALA B CA 1
ATOM 3454 C C . ALA B 1 63 ? 52.155 -11.806 48.750 1.00 37.27 63 ALA B C 1
ATOM 3455 O O . ALA B 1 63 ? 51.812 -12.084 49.901 1.00 44.92 63 ALA B O 1
ATOM 3457 N N . VAL B 1 64 ? 51.483 -10.941 47.998 1.00 37.28 64 VAL B N 1
ATOM 3458 C CA . VAL B 1 64 ? 50.324 -10.235 48.544 1.00 34.17 64 VAL B CA 1
ATOM 3459 C C . VAL B 1 64 ? 49.200 -11.152 48.970 1.00 39.66 64 VAL B C 1
ATOM 3460 O O . VAL B 1 64 ? 48.597 -10.944 50.035 1.00 31.03 64 VAL B O 1
ATOM 3464 N N . ALA B 1 65 ? 48.910 -12.158 48.144 1.00 40.23 65 ALA B N 1
ATOM 3465 C CA . ALA B 1 65 ? 47.854 -13.115 48.487 1.00 39.83 65 ALA B CA 1
ATOM 3466 C C . ALA B 1 65 ? 48.198 -13.771 49.825 1.00 36.56 65 ALA B C 1
ATOM 3467 O O . ALA B 1 65 ? 47.367 -13.803 50.728 1.00 38.25 65 ALA B O 1
ATOM 3469 N N . ALA B 1 66 ? 49.423 -14.283 49.960 1.00 30.57 66 ALA B N 1
ATOM 3470 C CA . ALA B 1 66 ? 49.840 -14.913 51.221 1.00 33.69 66 ALA B CA 1
ATOM 3471 C C . ALA B 1 66 ? 49.641 -13.984 52.445 1.00 35.94 66 ALA B C 1
ATOM 3472 O O . ALA B 1 66 ? 48.965 -14.346 53.420 1.00 39.47 66 ALA B O 1
ATOM 3474 N N . LEU B 1 67 ? 50.205 -12.782 52.396 1.00 38.11 67 LEU B N 1
ATOM 3475 C CA . LEU B 1 67 ? 50.055 -11.862 53.512 1.00 34.33 67 LEU B CA 1
ATOM 3476 C C . LEU B 1 67 ? 48.598 -11.544 53.762 1.00 32.14 67 LEU B C 1
ATOM 3477 O O . LEU B 1 67 ? 48.216 -11.096 54.842 1.00 41.54 67 LEU B O 1
ATOM 3482 N N . GLU B 1 68 ? 47.772 -11.803 52.770 1.00 39.50 68 GLU B N 1
ATOM 3483 C CA . GLU B 1 68 ? 46.353 -11.497 52.862 1.00 37.73 68 GLU B CA 1
ATOM 3484 C C . GLU B 1 68 ? 45.562 -12.755 53.143 1.00 43.76 68 GLU B C 1
ATOM 3485 O O . GLU B 1 68 ? 44.329 -12.738 53.114 1.00 50.48 68 GLU B O 1
ATOM 3491 N N . ASN B 1 69 ? 46.277 -13.841 53.443 1.00 46.51 69 ASN B N 1
ATOM 3492 C CA . ASN B 1 69 ? 45.648 -15.131 53.745 1.00 45.38 69 ASN B CA 1
ATOM 3493 C C . ASN B 1 69 ? 44.611 -15.402 52.691 1.00 43.28 69 ASN B C 1
ATOM 3494 O O . ASN B 1 69 ? 43.416 -15.419 52.984 1.00 45.50 69 ASN B O 1
ATOM 3499 N N . ALA B 1 70 ? 45.078 -15.595 51.461 1.00 41.65 70 ALA B N 1
ATOM 3500 C CA . ALA B 1 70 ? 44.210 -15.868 50.327 1.00 37.52 70 ALA B CA 1
ATOM 3501 C C . ALA B 1 70 ? 44.953 -16.713 49.301 1.00 42.38 70 ALA B C 1
ATOM 3502 O O . ALA B 1 70 ? 46.189 -16.799 49.307 1.00 37.98 70 ALA B O 1
ATOM 3504 N N . GLN B 1 71 ? 44.179 -17.341 48.423 1.00 47.07 71 GLN B N 1
ATOM 3505 C CA . GLN B 1 71 ? 44.711 -18.206 47.373 1.00 49.33 71 GLN B CA 1
ATOM 3506 C C . GLN B 1 71 ? 45.126 -17.451 46.113 1.00 49.26 71 GLN B C 1
ATOM 3507 O O . GLN B 1 71 ? 46.024 -17.885 45.384 1.00 50.63 71 GLN B O 1
ATOM 3513 N N . TYR B 1 72 ? 44.482 -16.321 45.847 1.00 47.82 72 TYR B N 1
ATOM 3514 C CA . TYR B 1 72 ? 44.824 -15.578 44.646 1.00 49.97 72 TYR B CA 1
ATOM 3515 C C . TYR B 1 72 ? 45.089 -14.059 44.755 1.00 47.74 72 TYR B C 1
ATOM 3516 O O . TYR B 1 72 ? 44.566 -13.360 45.638 1.00 41.14 72 TYR B O 1
ATOM 3525 N N . GLY B 1 73 ? 45.885 -13.555 43.815 1.00 44.50 73 GLY B N 1
ATOM 3526 C CA . GLY B 1 73 ? 46.204 -12.141 43.792 1.00 43.13 73 GLY B CA 1
ATOM 3527 C C . GLY B 1 73 ? 46.386 -11.645 42.378 1.00 39.56 73 GLY B C 1
ATOM 3528 O O . GLY B 1 73 ? 46.713 -12.419 41.501 1.00 40.45 73 GLY B O 1
ATOM 3529 N N . LEU B 1 74 ? 46.155 -10.353 42.170 1.00 37.82 74 LEU B N 1
ATOM 3530 C CA . LEU B 1 74 ? 46.307 -9.711 40.873 1.00 32.15 74 LEU B CA 1
ATOM 3531 C C . LEU B 1 74 ? 46.791 -8.243 41.028 1.00 37.65 74 LEU B C 1
ATOM 3532 O O . LEU B 1 74 ? 46.253 -7.458 41.817 1.00 37.97 74 LEU B O 1
ATOM 3537 N N . ALA B 1 75 ? 47.819 -7.870 40.281 1.00 35.48 75 ALA B N 1
ATOM 3538 C CA . ALA B 1 75 ? 48.336 -6.514 40.351 1.00 28.64 75 ALA B CA 1
ATOM 3539 C C . ALA B 1 75 ? 47.995 -5.776 39.075 1.00 36.14 75 ALA B C 1
ATOM 3540 O O . ALA B 1 75 ? 48.013 -6.349 37.978 1.00 26.76 75 ALA B O 1
ATOM 3542 N N . PHE B 1 76 ? 47.678 -4.496 39.233 1.00 40.50 76 PHE B N 1
ATOM 3543 C CA . PHE B 1 76 ? 47.326 -3.621 38.114 1.00 39.21 76 PHE B CA 1
ATOM 3544 C C . PHE B 1 76 ? 48.139 -2.333 38.230 1.00 40.89 76 PHE B C 1
ATOM 3545 O O . PHE B 1 76 ? 48.979 -2.203 39.127 1.00 38.24 76 PHE B O 1
ATOM 3553 N N . SER B 1 77 ? 47.904 -1.399 37.315 1.00 39.10 77 SER B N 1
ATOM 3554 C CA . SER B 1 77 ? 48.617 -0.118 37.313 1.00 31.17 77 SER B CA 1
ATOM 3555 C C . SER B 1 77 ? 48.286 0.723 38.528 1.00 27.52 77 SER B C 1
ATOM 3556 O O . SER B 1 77 ? 49.109 1.520 38.938 1.00 35.66 77 SER B O 1
ATOM 3559 N N . SER B 1 78 ? 47.095 0.568 39.105 1.00 22.53 78 SER B N 1
ATOM 3560 C CA . SER B 1 78 ? 46.748 1.389 40.267 1.00 32.17 78 SER B CA 1
ATOM 3561 C C . SER B 1 78 ? 45.540 0.901 41.045 1.00 34.68 78 SER B C 1
ATOM 3562 O O . SER B 1 78 ? 44.872 -0.038 40.640 1.00 45.59 78 SER B O 1
ATOM 3565 N N . GLY B 1 79 ? 45.267 1.532 42.177 1.00 34.37 79 GLY B N 1
ATOM 3566 C CA . GLY B 1 79 ? 44.101 1.144 42.929 1.00 31.55 79 GLY B CA 1
ATOM 3567 C C . GLY B 1 79 ? 42.931 1.278 41.971 1.00 41.47 79 GLY B C 1
ATOM 3568 O O . GLY B 1 79 ? 42.182 0.326 41.741 1.00 49.74 79 GLY B O 1
ATOM 3569 N N . SER B 1 80 ? 42.799 2.464 41.383 1.00 38.99 80 SER B N 1
ATOM 3570 C CA . SER B 1 80 ? 41.739 2.762 40.437 1.00 33.29 80 SER B CA 1
ATOM 3571 C C . SER B 1 80 ? 41.532 1.751 39.326 1.00 35.86 80 SER B C 1
ATOM 3572 O O . SER B 1 80 ? 40.401 1.451 38.962 1.00 43.28 80 SER B O 1
ATOM 3575 N N . ALA B 1 81 ? 42.601 1.249 38.734 1.00 35.14 81 ALA B N 1
ATOM 3576 C CA . ALA B 1 81 ? 42.404 0.257 37.678 1.00 36.23 81 ALA B CA 1
ATOM 3577 C C . ALA B 1 81 ? 42.001 -1.083 38.297 1.00 37.58 81 ALA B C 1
ATOM 3578 O O . ALA B 1 81 ? 41.520 -1.970 37.615 1.00 38.86 81 ALA B O 1
ATOM 3580 N N . THR B 1 82 ? 42.194 -1.215 39.602 1.00 38.94 82 THR B N 1
ATOM 3581 C CA . THR B 1 82 ? 41.874 -2.453 40.281 1.00 41.98 82 THR B CA 1
ATOM 3582 C C . THR B 1 82 ? 40.400 -2.495 40.534 1.00 44.31 82 THR B C 1
ATOM 3583 O O . THR B 1 82 ? 39.782 -3.555 40.503 1.00 52.17 82 THR B O 1
ATOM 3587 N N . THR B 1 83 ? 39.860 -1.320 40.817 1.00 42.71 83 THR B N 1
ATOM 3588 C CA . THR B 1 83 ? 38.449 -1.127 41.074 1.00 39.72 83 THR B CA 1
ATOM 3589 C C . THR B 1 83 ? 37.685 -1.261 39.737 1.00 43.51 83 THR B C 1
ATOM 3590 O O . THR B 1 83 ? 36.572 -1.810 39.663 1.00 45.07 83 THR B O 1
ATOM 3594 N N . ALA B 1 84 ? 38.297 -0.756 38.677 1.00 36.87 84 ALA B N 1
ATOM 3595 C CA . ALA B 1 84 ? 37.691 -0.814 37.371 1.00 33.35 84 ALA B CA 1
ATOM 3596 C C . ALA B 1 84 ? 37.590 -2.271 36.963 1.00 35.50 84 ALA B C 1
ATOM 3597 O O . ALA B 1 84 ? 36.496 -2.763 36.741 1.00 39.63 84 ALA B O 1
ATOM 3599 N N . THR B 1 85 ? 38.717 -2.973 36.866 1.00 38.75 85 THR B N 1
ATOM 3600 C CA . THR B 1 85 ? 38.656 -4.376 36.461 1.00 41.66 85 THR B CA 1
ATOM 3601 C C . THR B 1 85 ? 37.485 -5.046 37.169 1.00 42.32 85 THR B C 1
ATOM 3602 O O . THR B 1 85 ? 36.746 -5.831 36.574 1.00 41.27 85 THR B O 1
ATOM 3606 N N . ILE B 1 86 ? 37.292 -4.724 38.437 1.00 41.40 86 ILE B N 1
ATOM 3607 C CA . ILE B 1 86 ? 36.187 -5.334 39.131 1.00 44.12 86 ILE B CA 1
ATOM 3608 C C . ILE B 1 86 ? 34.845 -4.886 38.548 1.00 49.53 86 ILE B C 1
ATOM 3609 O O . ILE B 1 86 ? 34.105 -5.693 37.996 1.00 50.56 86 ILE B O 1
ATOM 3614 N N . LEU B 1 87 ? 34.546 -3.597 38.651 1.00 53.63 87 LEU B N 1
ATOM 3615 C CA . LEU B 1 87 ? 33.294 -3.058 38.144 1.00 51.07 87 LEU B CA 1
ATOM 3616 C C . LEU B 1 87 ? 33.028 -3.498 36.716 1.00 53.60 87 LEU B C 1
ATOM 3617 O O . LEU B 1 87 ? 31.880 -3.785 36.368 1.00 61.47 87 LEU B O 1
ATOM 3622 N N . GLN B 1 88 ? 34.069 -3.572 35.892 1.00 52.25 88 GLN B N 1
ATOM 3623 C CA . GLN B 1 88 ? 33.887 -3.985 34.501 1.00 49.77 88 GLN B CA 1
ATOM 3624 C C . GLN B 1 88 ? 33.756 -5.506 34.301 1.00 49.45 88 GLN B C 1
ATOM 3625 O O . GLN B 1 88 ? 33.752 -5.985 33.181 1.00 46.71 88 GLN B O 1
ATOM 3631 N N . SER B 1 89 ? 33.652 -6.265 35.390 1.00 54.56 89 SER B N 1
ATOM 3632 C CA . SER B 1 89 ? 33.491 -7.721 35.307 1.00 51.81 89 SER B CA 1
ATOM 3633 C C . SER B 1 89 ? 32.071 -8.026 35.737 1.00 54.22 89 SER B C 1
ATOM 3634 O O . SER B 1 89 ? 31.670 -9.184 35.838 1.00 60.98 89 SER B O 1
ATOM 3637 N N . LEU B 1 90 ? 31.321 -6.972 36.023 1.00 53.19 90 LEU B N 1
ATOM 3638 C CA . LEU B 1 90 ? 29.940 -7.102 36.440 1.00 52.45 90 LEU B CA 1
ATOM 3639 C C . LEU B 1 90 ? 29.094 -7.226 35.195 1.00 59.71 90 LEU B C 1
ATOM 3640 O O . LEU B 1 90 ? 29.403 -6.623 34.164 1.00 62.16 90 LEU B O 1
ATOM 3645 N N . PRO B 1 91 ? 28.009 -8.011 35.266 1.00 62.01 91 PRO B N 1
ATOM 3646 C CA . PRO B 1 91 ? 27.163 -8.153 34.087 1.00 59.67 91 PRO B CA 1
ATOM 3647 C C . PRO B 1 91 ? 26.596 -6.792 33.692 1.00 63.01 91 PRO B C 1
ATOM 3648 O O . PRO B 1 91 ? 26.063 -6.052 34.529 1.00 58.81 91 PRO B O 1
ATOM 3652 N N . GLN B 1 92 ? 26.751 -6.466 32.411 1.00 66.88 92 GLN B N 1
ATOM 3653 C CA . GLN B 1 92 ? 26.284 -5.207 31.843 1.00 66.17 92 GLN B CA 1
ATOM 3654 C C . GLN B 1 92 ? 25.074 -4.643 32.599 1.00 69.96 92 GLN B C 1
ATOM 3655 O O . GLN B 1 92 ? 24.139 -5.380 32.959 1.00 70.00 92 GLN B O 1
ATOM 3661 N N . GLY B 1 93 ? 25.111 -3.335 32.850 1.00 69.16 93 GLY B N 1
ATOM 3662 C CA . GLY B 1 93 ? 24.032 -2.667 33.557 1.00 67.96 93 GLY B CA 1
ATOM 3663 C C . GLY B 1 93 ? 23.647 -3.316 34.875 1.00 70.00 93 GLY B C 1
ATOM 3664 O O . GLY B 1 93 ? 22.625 -4.011 34.951 1.00 70.00 93 GLY B O 1
ATOM 3665 N N . SER B 1 94 ? 24.474 -3.099 35.903 1.00 70.00 94 SER B N 1
ATOM 3666 C CA . SER B 1 94 ? 24.240 -3.647 37.244 1.00 68.21 94 SER B CA 1
ATOM 3667 C C . SER B 1 94 ? 24.234 -2.523 38.257 1.00 68.81 94 SER B C 1
ATOM 3668 O O . SER B 1 94 ? 24.392 -1.358 37.909 1.00 70.00 94 SER B O 1
ATOM 3671 N N . HIS B 1 95 ? 24.073 -2.888 39.520 1.00 68.27 95 HIS B N 1
ATOM 3672 C CA . HIS B 1 95 ? 24.035 -1.914 40.603 1.00 65.64 95 HIS B CA 1
ATOM 3673 C C . HIS B 1 95 ? 25.022 -2.336 41.706 1.00 67.34 95 HIS B C 1
ATOM 3674 O O . HIS B 1 95 ? 25.386 -3.514 41.830 1.00 68.21 95 HIS B O 1
ATOM 3681 N N . ALA B 1 96 ? 25.479 -1.370 42.490 1.00 65.32 96 ALA B N 1
ATOM 3682 C CA . ALA B 1 96 ? 26.412 -1.664 43.564 1.00 65.49 96 ALA B CA 1
ATOM 3683 C C . ALA B 1 96 ? 26.125 -0.733 44.724 1.00 65.13 96 ALA B C 1
ATOM 3684 O O . ALA B 1 96 ? 25.608 0.367 44.525 1.00 66.77 96 ALA B O 1
ATOM 3686 N N . VAL B 1 97 ? 26.452 -1.171 45.936 1.00 66.31 97 VAL B N 1
ATOM 3687 C CA . VAL B 1 97 ? 26.231 -0.345 47.120 1.00 64.25 97 VAL B CA 1
ATOM 3688 C C . VAL B 1 97 ? 27.542 -0.188 47.869 1.00 65.01 97 VAL B C 1
ATOM 3689 O O . VAL B 1 97 ? 28.337 -1.131 47.941 1.00 65.72 97 VAL B O 1
ATOM 3693 N N . SER B 1 98 ? 27.760 1.002 48.427 1.00 65.73 98 SER B N 1
ATOM 3694 C CA . SER B 1 98 ? 28.996 1.300 49.152 1.00 65.66 98 SER B CA 1
ATOM 3695 C C . SER B 1 98 ? 28.809 2.349 50.241 1.00 67.60 98 SER B C 1
ATOM 3696 O O . SER B 1 98 ? 27.966 3.235 50.105 1.00 66.18 98 SER B O 1
ATOM 3699 N N . ILE B 1 99 ? 29.618 2.248 51.303 1.00 70.00 99 ILE B N 1
ATOM 3700 C CA . ILE B 1 99 ? 29.593 3.197 52.423 1.00 67.43 99 ILE B CA 1
ATOM 3701 C C . ILE B 1 99 ? 29.896 4.589 51.878 1.00 67.77 99 ILE B C 1
ATOM 3702 O O . ILE B 1 99 ? 30.762 4.753 51.024 1.00 61.96 99 ILE B O 1
ATOM 3707 N N . GLY B 1 100 ? 29.177 5.586 52.380 1.00 70.00 100 GLY B N 1
ATOM 3708 C CA . GLY B 1 100 ? 29.364 6.948 51.912 1.00 70.00 100 GLY B CA 1
ATOM 3709 C C . GLY B 1 100 ? 30.781 7.467 52.089 1.00 70.00 100 GLY B C 1
ATOM 3710 O O . GLY B 1 100 ? 31.423 7.851 51.103 1.00 70.00 100 GLY B O 1
ATOM 3711 N N . ASP B 1 101 ? 31.263 7.497 53.336 1.00 70.00 101 ASP B N 1
ATOM 3712 C CA . ASP B 1 101 ? 32.617 7.967 53.642 1.00 68.57 101 ASP B CA 1
ATOM 3713 C C . ASP B 1 101 ? 33.624 7.203 52.770 1.00 70.00 101 ASP B C 1
ATOM 3714 O O . ASP B 1 101 ? 34.402 6.379 53.270 1.00 70.00 101 ASP B O 1
ATOM 3719 N N . VAL B 1 102 ? 33.600 7.495 51.468 1.00 68.16 102 VAL B N 1
ATOM 3720 C CA . VAL B 1 102 ? 34.460 6.834 50.479 1.00 70.00 102 VAL B CA 1
ATOM 3721 C C . VAL B 1 102 ? 35.267 7.831 49.644 1.00 70.00 102 VAL B C 1
ATOM 3722 O O . VAL B 1 102 ? 34.889 8.998 49.501 1.00 70.00 102 VAL B O 1
ATOM 3726 N N . TYR B 1 103 ? 36.382 7.362 49.092 1.00 70.00 103 TYR B N 1
ATOM 3727 C CA . TYR B 1 103 ? 37.220 8.206 48.245 1.00 70.00 103 TYR B CA 1
ATOM 3728 C C . TYR B 1 103 ? 36.321 8.618 47.074 1.00 70.00 103 TYR B C 1
ATOM 3729 O O . TYR B 1 103 ? 35.189 8.140 46.957 1.00 70.00 103 TYR B O 1
ATOM 3738 N N . GLY B 1 104 ? 36.815 9.513 46.223 1.00 70.00 104 GLY B N 1
ATOM 3739 C CA . GLY B 1 104 ? 36.041 9.911 45.061 1.00 69.57 104 GLY B CA 1
ATOM 3740 C C . GLY B 1 104 ? 36.153 8.770 44.064 1.00 70.00 104 GLY B C 1
ATOM 3741 O O . GLY B 1 104 ? 35.448 8.724 43.051 1.00 70.00 104 GLY B O 1
ATOM 3742 N N . GLY B 1 105 ? 37.061 7.843 44.377 1.00 70.00 105 GLY B N 1
ATOM 3743 C CA . GLY B 1 105 ? 37.303 6.677 43.546 1.00 69.62 105 GLY B CA 1
ATOM 3744 C C . GLY B 1 105 ? 36.021 5.991 43.127 1.00 69.86 105 GLY B C 1
ATOM 3745 O O . GLY B 1 105 ? 35.744 5.903 41.937 1.00 70.00 105 GLY B O 1
ATOM 3746 N N . THR B 1 106 ? 35.240 5.497 44.085 1.00 66.85 106 THR B N 1
ATOM 3747 C CA . THR B 1 106 ? 33.986 4.845 43.745 1.00 68.64 106 THR B CA 1
ATOM 3748 C C . THR B 1 106 ? 33.258 5.743 42.763 1.00 69.31 106 THR B C 1
ATOM 3749 O O . THR B 1 106 ? 32.895 5.324 41.664 1.00 68.72 106 THR B O 1
ATOM 3753 N N . HIS B 1 107 ? 33.070 6.993 43.175 1.00 70.00 107 HIS B N 1
ATOM 3754 C CA . HIS B 1 107 ? 32.399 7.997 42.358 1.00 70.00 107 HIS B CA 1
ATOM 3755 C C . HIS B 1 107 ? 32.859 7.784 40.921 1.00 70.00 107 HIS B C 1
ATOM 3756 O O . HIS B 1 107 ? 32.134 7.212 40.102 1.00 70.00 107 HIS B O 1
ATOM 3763 N N . ARG B 1 108 ? 34.086 8.213 40.641 1.00 67.04 108 ARG B N 1
ATOM 3764 C CA . ARG B 1 108 ? 34.680 8.096 39.310 1.00 66.00 108 ARG B CA 1
ATOM 3765 C C . ARG B 1 108 ? 34.506 6.721 38.683 1.00 65.34 108 ARG B C 1
ATOM 3766 O O . ARG B 1 108 ? 33.600 6.521 37.885 1.00 66.97 108 ARG B O 1
ATOM 3774 N N . TYR B 1 109 ? 35.377 5.779 39.043 1.00 68.15 109 TYR B N 1
ATOM 3775 C CA . TYR B 1 109 ? 35.322 4.418 38.503 1.00 64.55 109 TYR B CA 1
ATOM 3776 C C . TYR B 1 109 ? 33.888 3.921 38.330 1.00 66.30 109 TYR B C 1
ATOM 3777 O O . TYR B 1 109 ? 33.424 3.821 37.198 1.00 66.05 109 TYR B O 1
ATOM 3779 N N . PHE B 1 110 ? 33.195 3.615 39.434 1.00 67.72 110 PHE B N 1
ATOM 3780 C CA . PHE B 1 110 ? 31.809 3.132 39.371 1.00 67.99 110 PHE B CA 1
ATOM 3781 C C . PHE B 1 110 ? 31.085 3.814 38.200 1.00 70.00 110 PHE B C 1
ATOM 3782 O O . PHE B 1 110 ? 30.448 3.152 37.378 1.00 70.00 110 PHE B O 1
ATOM 3790 N N . THR B 1 111 ? 31.194 5.139 38.130 1.00 68.06 111 THR B N 1
ATOM 3791 C CA . THR B 1 111 ? 30.563 5.922 37.066 1.00 67.64 111 THR B CA 1
ATOM 3792 C C . THR B 1 111 ? 31.147 5.600 35.671 1.00 67.91 111 THR B C 1
ATOM 3793 O O . THR B 1 111 ? 30.459 5.056 34.816 1.00 67.66 111 THR B O 1
ATOM 3797 N N . LYS B 1 112 ? 32.411 5.947 35.444 1.00 68.13 112 LYS B N 1
ATOM 3798 C CA . LYS B 1 112 ? 33.072 5.697 34.160 1.00 68.80 112 LYS B CA 1
ATOM 3799 C C . LYS B 1 112 ? 32.701 4.360 33.524 1.00 70.00 112 LYS B C 1
ATOM 3800 O O . LYS B 1 112 ? 32.092 4.322 32.447 1.00 68.55 112 LYS B O 1
ATOM 3802 N N . VAL B 1 113 ? 33.082 3.266 34.182 1.00 69.01 113 VAL B N 1
ATOM 3803 C CA . VAL B 1 113 ? 32.773 1.937 33.673 1.00 66.53 113 VAL B CA 1
ATOM 3804 C C . VAL B 1 113 ? 31.257 1.794 33.524 1.00 69.41 113 VAL B C 1
ATOM 3805 O O . VAL B 1 113 ? 30.774 0.938 32.778 1.00 70.00 113 VAL B O 1
ATOM 3809 N N . ALA B 1 114 ? 30.506 2.639 34.226 1.00 70.00 114 ALA B N 1
ATOM 3810 C CA . ALA B 1 114 ? 29.045 2.632 34.111 1.00 69.01 114 ALA B CA 1
ATOM 3811 C C . ALA B 1 114 ? 28.740 3.561 32.947 1.00 70.00 114 ALA B C 1
ATOM 3812 O O . ALA B 1 114 ? 27.811 4.369 33.017 1.00 70.00 114 ALA B O 1
ATOM 3814 N N . ASN B 1 115 ? 29.560 3.447 31.898 1.00 70.00 115 ASN B N 1
ATOM 3815 C CA . ASN B 1 115 ? 29.448 4.244 30.675 1.00 70.00 115 ASN B CA 1
ATOM 3816 C C . ASN B 1 115 ? 28.046 4.808 30.518 1.00 70.00 115 ASN B C 1
ATOM 3817 O O . ASN B 1 115 ? 27.055 4.056 30.470 1.00 69.37 115 ASN B O 1
ATOM 3822 N N . ALA B 1 116 ? 27.980 6.141 30.444 1.00 70.00 116 ALA B N 1
ATOM 3823 C CA . ALA B 1 116 ? 26.715 6.874 30.334 1.00 70.00 116 ALA B CA 1
ATOM 3824 C C . ALA B 1 116 ? 25.904 6.656 31.609 1.00 69.30 116 ALA B C 1
ATOM 3825 O O . ALA B 1 116 ? 25.712 7.586 32.388 1.00 70.00 116 ALA B O 1
ATOM 3827 N N . HIS B 1 117 ? 25.463 5.420 31.836 1.00 67.74 117 HIS B N 1
ATOM 3828 C CA . HIS B 1 117 ? 24.658 5.106 33.021 1.00 70.00 117 HIS B CA 1
ATOM 3829 C C . HIS B 1 117 ? 24.636 3.597 33.323 1.00 70.00 117 HIS B C 1
ATOM 3830 O O . HIS B 1 117 ? 23.691 3.110 33.972 1.00 70.00 117 HIS B O 1
ATOM 3837 N N . GLY B 1 118 ? 25.669 2.885 32.853 1.00 70.00 118 GLY B N 1
ATOM 3838 C CA . GLY B 1 118 ? 25.787 1.432 33.020 1.00 70.00 118 GLY B CA 1
ATOM 3839 C C . GLY B 1 118 ? 25.710 0.799 34.408 1.00 70.00 118 GLY B C 1
ATOM 3840 O O . GLY B 1 118 ? 24.736 0.084 34.721 1.00 70.00 118 GLY B O 1
ATOM 3841 N N . VAL B 1 119 ? 26.742 1.027 35.226 1.00 70.00 119 VAL B N 1
ATOM 3842 C CA . VAL B 1 119 ? 26.787 0.491 36.586 1.00 69.59 119 VAL B CA 1
ATOM 3843 C C . VAL B 1 119 ? 26.123 1.423 37.589 1.00 70.00 119 VAL B C 1
ATOM 3844 O O . VAL B 1 119 ? 26.678 2.471 37.936 1.00 68.62 119 VAL B O 1
ATOM 3848 N N . GLU B 1 120 ? 24.935 1.025 38.050 1.00 70.00 120 GLU B N 1
ATOM 3849 C CA . GLU B 1 120 ? 24.182 1.788 39.039 1.00 69.97 120 GLU B CA 1
ATOM 3850 C C . GLU B 1 120 ? 25.047 1.950 40.280 1.00 70.00 120 GLU B C 1
ATOM 3851 O O . GLU B 1 120 ? 25.955 1.148 40.515 1.00 69.61 120 GLU B O 1
ATOM 3857 N N . THR B 1 121 ? 24.748 2.975 41.075 1.00 68.05 121 THR B N 1
ATOM 3858 C CA . THR B 1 121 ? 25.506 3.245 42.285 1.00 67.86 121 THR B CA 1
ATOM 3859 C C . THR B 1 121 ? 24.712 3.986 43.352 1.00 70.00 121 THR B C 1
ATOM 3860 O O . THR B 1 121 ? 24.422 5.180 43.201 1.00 70.00 121 THR B O 1
ATOM 3864 N N . SER B 1 122 ? 24.395 3.286 44.441 1.00 69.49 122 SER B N 1
ATOM 3865 C CA . SER B 1 122 ? 23.644 3.876 45.540 1.00 68.06 122 SER B CA 1
ATOM 3866 C C . SER B 1 122 ? 24.487 3.970 46.804 1.00 69.44 122 SER B C 1
ATOM 3867 O O . SER B 1 122 ? 24.492 3.061 47.643 1.00 70.00 122 SER B O 1
ATOM 3870 N N . PHE B 1 123 ? 25.215 5.075 46.931 1.00 70.00 123 PHE B N 1
ATOM 3871 C CA . PHE B 1 123 ? 26.054 5.298 48.106 1.00 70.00 123 PHE B CA 1
ATOM 3872 C C . PHE B 1 123 ? 25.126 5.260 49.318 1.00 69.68 123 PHE B C 1
ATOM 3873 O O . PHE B 1 123 ? 23.998 5.745 49.247 1.00 69.92 123 PHE B O 1
ATOM 3881 N N . THR B 1 124 ? 25.601 4.692 50.421 1.00 69.78 124 THR B N 1
ATOM 3882 C CA . THR B 1 124 ? 24.799 4.601 51.632 1.00 69.29 124 THR B CA 1
ATOM 3883 C C . THR B 1 124 ? 25.613 4.569 52.905 1.00 70.00 124 THR B C 1
ATOM 3884 O O . THR B 1 124 ? 26.316 3.599 53.180 1.00 70.00 124 THR B O 1
ATOM 3888 N N . ASN B 1 125 ? 25.502 5.617 53.701 1.00 70.00 125 ASN B N 1
ATOM 3889 C CA . ASN B 1 125 ? 26.219 5.648 54.965 1.00 70.00 125 ASN B CA 1
ATOM 3890 C C . ASN B 1 125 ? 25.517 4.624 55.876 1.00 70.00 125 ASN B C 1
ATOM 3891 O O . ASN B 1 125 ? 24.425 4.164 55.550 1.00 70.00 125 ASN B O 1
ATOM 3896 N N . ASP B 1 126 ? 26.136 4.260 56.996 1.00 70.00 126 ASP B N 1
ATOM 3897 C CA . ASP B 1 126 ? 25.546 3.279 57.913 1.00 70.00 126 ASP B CA 1
ATOM 3898 C C . ASP B 1 126 ? 25.062 2.014 57.171 1.00 70.00 126 ASP B C 1
ATOM 3899 O O . ASP B 1 126 ? 23.856 1.729 57.100 1.00 70.00 126 ASP B O 1
ATOM 3904 N N . LEU B 1 127 ? 26.015 1.255 56.638 1.00 70.00 127 LEU B N 1
ATOM 3905 C CA . LEU B 1 127 ? 25.731 0.036 55.877 1.00 70.00 127 LEU B CA 1
ATOM 3906 C C . LEU B 1 127 ? 24.683 -0.943 56.447 1.00 69.40 127 LEU B C 1
ATOM 3907 O O . LEU B 1 127 ? 23.641 -1.170 55.838 1.00 66.63 127 LEU B O 1
ATOM 3912 N N . LEU B 1 128 ? 24.965 -1.513 57.615 1.00 70.00 128 LEU B N 1
ATOM 3913 C CA . LEU B 1 128 ? 24.080 -2.491 58.245 1.00 70.00 128 LEU B CA 1
ATOM 3914 C C . LEU B 1 128 ? 22.585 -2.194 58.371 1.00 70.00 128 LEU B C 1
ATOM 3915 O O . LEU B 1 128 ? 21.810 -3.119 58.621 1.00 70.00 128 LEU B O 1
ATOM 3920 N N . ASN B 1 129 ? 22.158 -0.945 58.193 1.00 70.00 129 ASN B N 1
ATOM 3921 C CA . ASN B 1 129 ? 20.727 -0.650 58.326 1.00 70.00 129 ASN B CA 1
ATOM 3922 C C . ASN B 1 129 ? 19.931 -0.349 57.060 1.00 70.00 129 ASN B C 1
ATOM 3923 O O . ASN B 1 129 ? 18.707 -0.498 57.050 1.00 70.00 129 ASN B O 1
ATOM 3928 N N . ASP B 1 130 ? 20.599 0.067 55.992 1.00 70.00 130 ASP B N 1
ATOM 3929 C CA . ASP B 1 130 ? 19.878 0.347 54.757 1.00 68.37 130 ASP B CA 1
ATOM 3930 C C . ASP B 1 130 ? 20.276 -0.639 53.665 1.00 68.84 130 ASP B C 1
ATOM 3931 O O . ASP B 1 130 ? 19.726 -0.599 52.557 1.00 70.00 130 ASP B O 1
ATOM 3936 N N . LEU B 1 131 ? 21.227 -1.522 53.964 1.00 64.38 131 LEU B N 1
ATOM 3937 C CA . LEU B 1 131 ? 21.660 -2.478 52.961 1.00 65.04 131 LEU B CA 1
ATOM 3938 C C . LEU B 1 131 ? 20.529 -3.418 52.566 1.00 65.34 131 LEU B C 1
ATOM 3939 O O . LEU B 1 131 ? 20.429 -3.820 51.407 1.00 59.19 131 LEU B O 1
ATOM 3944 N N . PRO B 1 132 ? 19.663 -3.791 53.520 1.00 67.82 132 PRO B N 1
ATOM 3945 C CA . PRO B 1 132 ? 18.549 -4.685 53.168 1.00 70.00 132 PRO B CA 1
ATOM 3946 C C . PRO B 1 132 ? 17.545 -3.929 52.283 1.00 70.00 132 PRO B C 1
ATOM 3947 O O . PRO B 1 132 ? 16.965 -4.494 51.353 1.00 70.00 132 PRO B O 1
ATOM 3951 N N . GLN B 1 133 ? 17.360 -2.642 52.571 1.00 67.99 133 GLN B N 1
ATOM 3952 C CA . GLN B 1 133 ? 16.446 -1.815 51.795 1.00 66.59 133 GLN B CA 1
ATOM 3953 C C . GLN B 1 133 ? 16.966 -1.511 50.398 1.00 64.20 133 GLN B C 1
ATOM 3954 O O . GLN B 1 133 ? 16.183 -1.281 49.485 1.00 70.00 133 GLN B O 1
ATOM 3960 N N . LEU B 1 134 ? 18.281 -1.479 50.227 1.00 63.52 134 LEU B N 1
ATOM 3961 C CA . LEU B 1 134 ? 18.854 -1.175 48.910 1.00 60.17 134 LEU B CA 1
ATOM 3962 C C . LEU B 1 134 ? 19.503 -2.380 48.217 1.00 62.16 134 LEU B C 1
ATOM 3963 O O . LEU B 1 134 ? 19.748 -2.325 47.016 1.00 57.54 134 LEU B O 1
ATOM 3968 N N . ILE B 1 135 ? 19.788 -3.448 48.972 1.00 66.85 135 ILE B N 1
ATOM 3969 C CA . ILE B 1 135 ? 20.446 -4.635 48.430 1.00 66.16 135 ILE B CA 1
ATOM 3970 C C . ILE B 1 135 ? 20.050 -4.947 47.020 1.00 68.96 135 ILE B C 1
ATOM 3971 O O . ILE B 1 135 ? 20.784 -5.636 46.314 1.00 70.00 135 ILE B O 1
ATOM 3976 N N . LYS B 1 136 ? 18.877 -4.479 46.612 1.00 70.00 136 LYS B N 1
ATOM 3977 C CA . LYS B 1 136 ? 18.460 -4.672 45.232 1.00 70.00 136 LYS B CA 1
ATOM 3978 C C . LYS B 1 136 ? 18.024 -3.336 44.623 1.00 68.67 136 LYS B C 1
ATOM 3979 O O . LYS B 1 136 ? 17.772 -2.358 45.333 1.00 63.36 136 LYS B O 1
ATOM 3985 N N . GLU B 1 137 ? 17.970 -3.324 43.298 1.00 67.23 137 GLU B N 1
ATOM 3986 C CA . GLU B 1 137 ? 17.635 -2.172 42.466 1.00 65.41 137 GLU B CA 1
ATOM 3987 C C . GLU B 1 137 ? 18.600 -2.453 41.341 1.00 67.95 137 GLU B C 1
ATOM 3988 O O . GLU B 1 137 ? 18.965 -1.562 40.569 1.00 64.09 137 GLU B O 1
ATOM 3994 N N . ASN B 1 138 ? 19.021 -3.726 41.304 1.00 68.76 138 ASN B N 1
ATOM 3995 C CA . ASN B 1 138 ? 19.960 -4.262 40.315 1.00 68.95 138 ASN B CA 1
ATOM 3996 C C . ASN B 1 138 ? 21.408 -4.524 40.857 1.00 68.72 138 ASN B C 1
ATOM 3997 O O . ASN B 1 138 ? 22.326 -4.851 40.094 1.00 65.34 138 ASN B O 1
ATOM 4002 N N . THR B 1 139 ? 21.586 -4.403 42.173 1.00 64.61 139 THR B N 1
ATOM 4003 C CA . THR B 1 139 ? 22.887 -4.591 42.825 1.00 67.00 139 THR B CA 1
ATOM 4004 C C . THR B 1 139 ? 23.612 -5.914 42.545 1.00 69.76 139 THR B C 1
ATOM 4005 O O . THR B 1 139 ? 22.985 -6.962 42.351 1.00 70.00 139 THR B O 1
ATOM 4009 N N . LYS B 1 140 ? 24.942 -5.848 42.529 1.00 62.66 140 LYS B N 1
ATOM 4010 C CA . LYS B 1 140 ? 25.788 -7.009 42.282 1.00 62.69 140 LYS B CA 1
ATOM 4011 C C . LYS B 1 140 ? 27.134 -6.789 42.989 1.00 64.42 140 LYS B C 1
ATOM 4012 O O . LYS B 1 140 ? 28.038 -7.629 42.930 1.00 58.94 140 LYS B O 1
ATOM 4018 N N . LEU B 1 141 ? 27.235 -5.646 43.672 1.00 65.53 141 LEU B N 1
ATOM 4019 C CA . LEU B 1 141 ? 28.437 -5.251 44.406 1.00 58.93 141 LEU B CA 1
ATOM 4020 C C . LEU B 1 141 ? 28.160 -4.432 45.696 1.00 57.64 141 LEU B C 1
ATOM 4021 O O . LEU B 1 141 ? 27.268 -3.583 45.748 1.00 53.32 141 LEU B O 1
ATOM 4026 N N . VAL B 1 142 ? 28.940 -4.709 46.734 1.00 56.94 142 VAL B N 1
ATOM 4027 C CA . VAL B 1 142 ? 28.857 -4.005 48.019 1.00 55.14 142 VAL B CA 1
ATOM 4028 C C . VAL B 1 142 ? 30.324 -3.673 48.315 1.00 54.10 142 VAL B C 1
ATOM 4029 O O . VAL B 1 142 ? 31.142 -4.577 48.557 1.00 54.71 142 VAL B O 1
ATOM 4033 N N . TRP B 1 143 ? 30.651 -2.382 48.289 1.00 48.59 143 TRP B N 1
ATOM 4034 C CA . TRP B 1 143 ? 32.026 -1.919 48.481 1.00 45.66 143 TRP B CA 1
ATOM 4035 C C . TRP B 1 143 ? 32.352 -1.317 49.859 1.00 48.56 143 TRP B C 1
ATOM 4036 O O . TRP B 1 143 ? 32.060 -0.150 50.126 1.00 48.60 143 TRP B O 1
ATOM 4047 N N . ILE B 1 144 ? 32.983 -2.107 50.725 1.00 47.67 144 ILE B N 1
ATOM 4048 C CA . ILE B 1 144 ? 33.322 -1.631 52.066 1.00 51.22 144 ILE B CA 1
ATOM 4049 C C . ILE B 1 144 ? 34.758 -1.136 52.188 1.00 51.27 144 ILE B C 1
ATOM 4050 O O . ILE B 1 144 ? 35.720 -1.816 51.809 1.00 49.15 144 ILE B O 1
ATOM 4055 N N . GLU B 1 145 ? 34.883 0.052 52.751 1.00 48.52 145 GLU B N 1
ATOM 4056 C CA . GLU B 1 145 ? 36.167 0.675 52.985 1.00 52.78 145 GLU B CA 1
ATOM 4057 C C . GLU B 1 145 ? 36.221 0.677 54.511 1.00 54.26 145 GLU B C 1
ATOM 4058 O O . GLU B 1 145 ? 36.025 1.709 55.150 1.00 50.00 145 GLU B O 1
ATOM 4064 N N . THR B 1 146 ? 36.460 -0.509 55.069 1.00 57.71 146 THR B N 1
ATOM 4065 C CA . THR B 1 146 ? 36.510 -0.742 56.511 1.00 58.22 146 THR B CA 1
ATOM 4066 C C . THR B 1 146 ? 36.812 0.477 57.359 1.00 56.31 146 THR B C 1
ATOM 4067 O O . THR B 1 146 ? 35.935 0.936 58.082 1.00 66.58 146 THR B O 1
ATOM 4071 N N . PRO B 1 147 ? 38.046 1.008 57.328 1.00 49.53 147 PRO B N 1
ATOM 4072 C CA . PRO B 1 147 ? 38.149 2.196 58.195 1.00 50.04 147 PRO B CA 1
ATOM 4073 C C . PRO B 1 147 ? 37.848 3.431 57.336 1.00 44.66 147 PRO B C 1
ATOM 4074 O O . PRO B 1 147 ? 38.692 3.851 56.556 1.00 40.56 147 PRO B O 1
ATOM 4078 N N . THR B 1 148 ? 36.652 4.000 57.476 1.00 43.44 148 THR B N 1
ATOM 4079 C CA . THR B 1 148 ? 36.260 5.154 56.658 1.00 51.55 148 THR B CA 1
ATOM 4080 C C . THR B 1 148 ? 37.168 6.372 56.751 1.00 51.28 148 THR B C 1
ATOM 4081 O O . THR B 1 148 ? 37.467 6.852 57.832 1.00 55.64 148 THR B O 1
ATOM 4085 N N . ASN B 1 149 ? 37.607 6.873 55.606 1.00 53.41 149 ASN B N 1
ATOM 4086 C CA . ASN B 1 149 ? 38.475 8.037 55.590 1.00 57.22 149 ASN B CA 1
ATOM 4087 C C . ASN B 1 149 ? 37.583 9.251 55.501 1.00 62.45 149 ASN B C 1
ATOM 4088 O O . ASN B 1 149 ? 36.843 9.399 54.536 1.00 62.41 149 ASN B O 1
ATOM 4093 N N . PRO B 1 150 ? 37.673 10.165 56.478 1.00 68.16 150 PRO B N 1
ATOM 4094 C CA . PRO B 1 150 ? 38.560 10.124 57.643 1.00 66.44 150 PRO B CA 1
ATOM 4095 C C . PRO B 1 150 ? 37.863 9.808 58.980 1.00 67.37 150 PRO B C 1
ATOM 4096 O O . PRO B 1 150 ? 38.535 9.537 59.982 1.00 69.91 150 PRO B O 1
ATOM 4100 N N . THR B 1 151 ? 36.533 9.851 59.010 1.00 65.54 151 THR B N 1
ATOM 4101 C CA . THR B 1 151 ? 35.790 9.576 60.256 1.00 64.99 151 THR B CA 1
ATOM 4102 C C . THR B 1 151 ? 36.362 8.423 61.080 1.00 59.93 151 THR B C 1
ATOM 4103 O O . THR B 1 151 ? 36.346 8.441 62.301 1.00 59.31 151 THR B O 1
ATOM 4107 N N . LEU B 1 152 ? 36.832 7.408 60.374 1.00 60.47 152 LEU B N 1
ATOM 4108 C CA . LEU B 1 152 ? 37.407 6.200 60.955 1.00 57.73 152 LEU B CA 1
ATOM 4109 C C . LEU B 1 152 ? 36.369 5.253 61.569 1.00 59.72 152 LEU B C 1
ATOM 4110 O O . LEU B 1 152 ? 36.605 4.650 62.613 1.00 61.97 152 LEU B O 1
ATOM 4115 N N . LYS B 1 153 ? 35.230 5.114 60.886 1.00 58.90 153 LYS B N 1
ATOM 4116 C CA . LYS B 1 153 ? 34.137 4.246 61.314 1.00 55.26 153 LYS B CA 1
ATOM 4117 C C . LYS B 1 153 ? 34.433 2.813 60.865 1.00 52.52 153 LYS B C 1
ATOM 4118 O O . LYS B 1 153 ? 34.662 2.563 59.688 1.00 57.41 153 LYS B O 1
ATOM 4124 N N . VAL B 1 154 ? 34.432 1.867 61.788 1.00 48.71 154 VAL B N 1
ATOM 4125 C CA . VAL B 1 154 ? 34.711 0.481 61.407 1.00 47.99 154 VAL B CA 1
ATOM 4126 C C . VAL B 1 154 ? 33.415 -0.260 61.115 1.00 48.05 154 VAL B C 1
ATOM 4127 O O . VAL B 1 154 ? 32.430 -0.100 61.828 1.00 48.03 154 VAL B O 1
ATOM 4131 N N . THR B 1 155 ? 33.420 -1.073 60.065 1.00 47.40 155 THR B N 1
ATOM 4132 C CA . THR B 1 155 ? 32.234 -1.844 59.705 1.00 49.73 155 THR B CA 1
ATOM 4133 C C . THR B 1 155 ? 32.443 -3.336 59.923 1.00 53.01 155 THR B C 1
ATOM 4134 O O . THR B 1 155 ? 33.551 -3.859 59.722 1.00 53.59 155 THR B O 1
ATOM 4138 N N . ASP B 1 156 ? 31.380 -4.031 60.318 1.00 54.03 156 ASP B N 1
ATOM 4139 C CA . ASP B 1 156 ? 31.507 -5.461 60.570 1.00 54.45 156 ASP B CA 1
ATOM 4140 C C . ASP B 1 156 ? 31.360 -6.251 59.270 1.00 51.07 156 ASP B C 1
ATOM 4141 O O . ASP B 1 156 ? 30.268 -6.427 58.743 1.00 51.02 156 ASP B O 1
ATOM 4146 N N . ILE B 1 157 ? 32.492 -6.716 58.764 1.00 50.30 157 ILE B N 1
ATOM 4147 C CA . ILE B 1 157 ? 32.565 -7.471 57.524 1.00 48.75 157 ILE B CA 1
ATOM 4148 C C . ILE B 1 157 ? 31.720 -8.728 57.502 1.00 53.58 157 ILE B C 1
ATOM 4149 O O . ILE B 1 157 ? 31.302 -9.174 56.436 1.00 59.92 157 ILE B O 1
ATOM 4154 N N . GLN B 1 158 ? 31.481 -9.302 58.677 1.00 56.48 158 GLN B N 1
ATOM 4155 C CA . GLN B 1 158 ? 30.674 -10.510 58.805 1.00 52.55 158 GLN B CA 1
ATOM 4156 C C . GLN B 1 158 ? 29.217 -10.112 58.706 1.00 54.71 158 GLN B C 1
ATOM 4157 O O . GLN B 1 158 ? 28.477 -10.622 57.863 1.00 54.07 158 GLN B O 1
ATOM 4163 N N . LYS B 1 159 ? 28.818 -9.199 59.587 1.00 51.64 159 LYS B N 1
ATOM 4164 C CA . LYS B 1 159 ? 27.451 -8.696 59.616 1.00 52.95 159 LYS B CA 1
ATOM 4165 C C . LYS B 1 159 ? 26.933 -8.312 58.221 1.00 53.27 159 LYS B C 1
ATOM 4166 O O . LYS B 1 159 ? 25.759 -8.528 57.900 1.00 60.70 159 LYS B O 1
ATOM 4172 N N . VAL B 1 160 ? 27.796 -7.735 57.398 1.00 50.67 160 VAL B N 1
ATOM 4173 C CA . VAL B 1 160 ? 27.403 -7.356 56.046 1.00 49.86 160 VAL B CA 1
ATOM 4174 C C . VAL B 1 160 ? 27.350 -8.620 55.182 1.00 48.09 160 VAL B C 1
ATOM 4175 O O . VAL B 1 160 ? 26.370 -8.867 54.508 1.00 44.23 160 VAL B O 1
ATOM 4179 N N . ALA B 1 161 ? 28.400 -9.428 55.233 1.00 49.47 161 ALA B N 1
ATOM 4180 C CA . ALA B 1 161 ? 28.445 -10.689 54.489 1.00 52.60 161 ALA B CA 1
ATOM 4181 C C . ALA B 1 161 ? 27.159 -11.463 54.723 1.00 51.73 161 ALA B C 1
ATOM 4182 O O . ALA B 1 161 ? 26.534 -11.945 53.786 1.00 56.88 161 ALA B O 1
ATOM 4184 N N . ASP B 1 162 ? 26.781 -11.594 55.987 1.00 51.18 162 ASP B N 1
ATOM 4185 C CA . ASP B 1 162 ? 25.579 -12.318 56.345 1.00 50.37 162 ASP B CA 1
ATOM 4186 C C . ASP B 1 162 ? 24.334 -11.641 55.789 1.00 52.92 162 ASP B C 1
ATOM 4187 O O . ASP B 1 162 ? 23.572 -12.258 55.035 1.00 58.39 162 ASP B O 1
ATOM 4192 N N . LEU B 1 163 ? 24.137 -10.376 56.151 1.00 52.46 163 LEU B N 1
ATOM 4193 C CA . LEU B 1 163 ? 22.995 -9.592 55.693 1.00 55.20 163 LEU B CA 1
ATOM 4194 C C . LEU B 1 163 ? 22.718 -9.888 54.219 1.00 63.16 163 LEU B C 1
ATOM 4195 O O . LEU B 1 163 ? 21.576 -10.141 53.827 1.00 65.45 163 LEU B O 1
ATOM 4200 N N . ILE B 1 164 ? 23.784 -9.874 53.418 1.00 67.12 164 ILE B N 1
ATOM 4201 C CA . ILE B 1 164 ? 23.733 -10.126 51.975 1.00 65.42 164 ILE B CA 1
ATOM 4202 C C . ILE B 1 164 ? 23.192 -11.497 51.611 1.00 68.43 164 ILE B C 1
ATOM 4203 O O . ILE B 1 164 ? 22.316 -11.604 50.744 1.00 70.00 164 ILE B O 1
ATOM 4208 N N . LYS B 1 165 ? 23.738 -12.543 52.228 1.00 65.68 165 LYS B N 1
ATOM 4209 C CA . LYS B 1 165 ? 23.256 -13.891 51.957 1.00 64.85 165 LYS B CA 1
ATOM 4210 C C . LYS B 1 165 ? 21.776 -13.904 52.330 1.00 67.54 165 LYS B C 1
ATOM 4211 O O . LYS B 1 165 ? 21.002 -14.722 51.828 1.00 70.00 165 LYS B O 1
ATOM 4217 N N . LYS B 1 166 ? 21.379 -12.985 53.204 1.00 62.70 166 LYS B N 1
ATOM 4218 C CA . LYS B 1 166 ? 19.990 -12.918 53.625 1.00 63.68 166 LYS B CA 1
ATOM 4219 C C . LYS B 1 166 ? 19.119 -12.233 52.599 1.00 69.96 166 LYS B C 1
ATOM 4220 O O . LYS B 1 166 ? 18.373 -12.886 51.853 1.00 70.00 166 LYS B O 1
ATOM 4226 N N . HIS B 1 167 ? 19.213 -10.908 52.565 1.00 70.00 167 HIS B N 1
ATOM 4227 C CA . HIS B 1 167 ? 18.422 -10.119 51.633 1.00 69.04 167 HIS B CA 1
ATOM 4228 C C . HIS B 1 167 ? 18.836 -10.219 50.180 1.00 68.74 167 HIS B C 1
ATOM 4229 O O . HIS B 1 167 ? 18.547 -9.303 49.422 1.00 70.00 167 HIS B O 1
ATOM 4236 N N . ALA B 1 168 ? 19.512 -11.304 49.789 1.00 70.00 168 ALA B N 1
ATOM 4237 C CA . ALA B 1 168 ? 19.912 -11.488 48.383 1.00 70.00 168 ALA B CA 1
ATOM 4238 C C . ALA B 1 168 ? 20.645 -12.788 48.055 1.00 70.00 168 ALA B C 1
ATOM 4239 O O . ALA B 1 168 ? 21.526 -12.801 47.197 1.00 70.00 168 ALA B O 1
ATOM 4241 N N . ALA B 1 169 ? 20.290 -13.878 48.725 1.00 70.00 169 ALA B N 1
ATOM 4242 C CA . ALA B 1 169 ? 20.924 -15.163 48.440 1.00 69.40 169 ALA B CA 1
ATOM 4243 C C . ALA B 1 169 ? 20.462 -15.669 47.072 1.00 70.00 169 ALA B C 1
ATOM 4244 O O . ALA B 1 169 ? 19.270 -15.585 46.738 1.00 66.94 169 ALA B O 1
ATOM 4246 N N . GLY B 1 170 ? 21.410 -16.191 46.294 1.00 70.00 170 GLY B N 1
ATOM 4247 C CA . GLY B 1 170 ? 21.095 -16.712 44.973 1.00 70.00 170 GLY B CA 1
ATOM 4248 C C . GLY B 1 170 ? 21.300 -15.720 43.836 1.00 70.00 170 GLY B C 1
ATOM 4249 O O . GLY B 1 170 ? 20.794 -15.915 42.718 1.00 70.00 170 GLY B O 1
ATOM 4250 N N . GLN B 1 171 ? 22.055 -14.658 44.105 1.00 70.00 171 GLN B N 1
ATOM 4251 C CA . GLN B 1 171 ? 22.295 -13.642 43.088 1.00 70.00 171 GLN B CA 1
ATOM 4252 C C . GLN B 1 171 ? 23.721 -13.108 43.081 1.00 68.34 171 GLN B C 1
ATOM 4253 O O . GLN B 1 171 ? 23.952 -11.911 42.940 1.00 69.43 171 GLN B O 1
ATOM 4259 N N . ASP B 1 172 ? 24.670 -14.024 43.235 1.00 70.00 172 ASP B N 1
ATOM 4260 C CA . ASP B 1 172 ? 26.094 -13.708 43.199 1.00 69.15 172 ASP B CA 1
ATOM 4261 C C . ASP B 1 172 ? 26.493 -12.282 43.577 1.00 69.13 172 ASP B C 1
ATOM 4262 O O . ASP B 1 172 ? 27.219 -11.621 42.822 1.00 69.84 172 ASP B O 1
ATOM 4267 N N . VAL B 1 173 ? 26.021 -11.787 44.715 1.00 67.21 173 VAL B N 1
ATOM 4268 C CA . VAL B 1 173 ? 26.417 -10.442 45.121 1.00 64.46 173 VAL B CA 1
ATOM 4269 C C . VAL B 1 173 ? 27.754 -10.544 45.840 1.00 61.64 173 VAL B C 1
ATOM 4270 O O . VAL B 1 173 ? 27.822 -11.111 46.940 1.00 61.54 173 VAL B O 1
ATOM 4274 N N . ILE B 1 174 ? 28.808 -10.001 45.218 1.00 60.62 174 ILE B N 1
ATOM 4275 C CA . ILE B 1 174 ? 30.170 -10.040 45.787 1.00 55.98 174 ILE B CA 1
ATOM 4276 C C . ILE B 1 174 ? 30.535 -8.885 46.726 1.00 52.99 174 ILE B C 1
ATOM 4277 O O . ILE B 1 174 ? 30.300 -7.709 46.438 1.00 50.50 174 ILE B O 1
ATOM 4282 N N . LEU B 1 175 ? 31.116 -9.237 47.861 1.00 47.98 175 LEU B N 1
ATOM 4283 C CA . LEU B 1 175 ? 31.511 -8.230 48.824 1.00 47.55 175 LEU B CA 1
ATOM 4284 C C . LEU B 1 175 ? 32.994 -7.893 48.621 1.00 48.98 175 LEU B C 1
ATOM 4285 O O . LEU B 1 175 ? 33.880 -8.778 48.645 1.00 41.54 175 LEU B O 1
ATOM 4290 N N . VAL B 1 176 ? 33.235 -6.604 48.382 1.00 46.47 176 VAL B N 1
ATOM 4291 C CA . VAL B 1 176 ? 34.570 -6.066 48.173 1.00 44.10 176 VAL B CA 1
ATOM 4292 C C . VAL B 1 176 ? 34.924 -5.144 49.330 1.00 49.50 176 VAL B C 1
ATOM 4293 O O . VAL B 1 176 ? 34.168 -4.223 49.666 1.00 48.31 176 VAL B O 1
ATOM 4297 N N . VAL B 1 177 ? 36.069 -5.398 49.951 1.00 47.76 177 VAL B N 1
ATOM 4298 C CA . VAL B 1 177 ? 36.501 -4.552 51.032 1.00 41.40 177 VAL B CA 1
ATOM 4299 C C . VAL B 1 177 ? 37.819 -3.940 50.652 1.00 40.36 177 VAL B C 1
ATOM 4300 O O . VAL B 1 177 ? 38.728 -4.638 50.182 1.00 42.93 177 VAL B O 1
ATOM 4304 N N . ASP B 1 178 ? 37.901 -2.626 50.820 1.00 39.46 178 ASP B N 1
ATOM 4305 C CA . ASP B 1 178 ? 39.129 -1.854 50.579 1.00 38.19 178 ASP B CA 1
ATOM 4306 C C . ASP B 1 178 ? 39.914 -1.958 51.929 1.00 38.02 178 ASP B C 1
ATOM 4307 O O . ASP B 1 178 ? 39.439 -1.502 52.968 1.00 39.57 178 ASP B O 1
ATOM 4312 N N . ASN B 1 179 ? 41.095 -2.555 51.907 1.00 32.47 179 ASN B N 1
ATOM 4313 C CA . ASN B 1 179 ? 41.883 -2.781 53.121 1.00 36.53 179 ASN B CA 1
ATOM 4314 C C . ASN B 1 179 ? 43.203 -2.015 52.997 1.00 39.19 179 ASN B C 1
ATOM 4315 O O . ASN B 1 179 ? 44.242 -2.476 53.435 1.00 42.95 179 ASN B O 1
ATOM 4320 N N . THR B 1 180 ? 43.154 -0.829 52.394 1.00 43.08 180 THR B N 1
ATOM 4321 C CA . THR B 1 180 ? 44.357 -0.019 52.170 1.00 40.89 180 THR B CA 1
ATOM 4322 C C . THR B 1 180 ? 45.022 0.581 53.397 1.00 40.03 180 THR B C 1
ATOM 4323 O O . THR B 1 180 ? 46.184 0.315 53.662 1.00 40.48 180 THR B O 1
ATOM 4327 N N . PHE B 1 181 ? 44.291 1.403 54.135 1.00 45.72 181 PHE B N 1
ATOM 4328 C CA . PHE B 1 181 ? 44.833 2.038 55.337 1.00 43.23 181 PHE B CA 1
ATOM 4329 C C . PHE B 1 181 ? 45.333 1.066 56.394 1.00 36.11 181 PHE B C 1
ATOM 4330 O O . PHE B 1 181 ? 46.351 1.322 57.031 1.00 44.26 181 PHE B O 1
ATOM 4338 N N . LEU B 1 182 ? 44.625 -0.027 56.617 1.00 32.34 182 LEU B N 1
ATOM 4339 C CA . LEU B 1 182 ? 45.081 -0.960 57.638 1.00 31.94 182 LEU B CA 1
ATOM 4340 C C . LEU B 1 182 ? 46.192 -1.881 57.132 1.00 30.21 182 LEU B C 1
ATOM 4341 O O . LEU B 1 182 ? 47.143 -2.171 57.867 1.00 34.32 182 LEU B O 1
ATOM 4346 N N . SER B 1 183 ? 46.067 -2.348 55.898 1.00 17.76 183 SER B N 1
ATOM 4347 C CA . SER B 1 183 ? 47.075 -3.221 55.288 1.00 29.33 183 SER B CA 1
ATOM 4348 C C . SER B 1 183 ? 47.034 -4.656 55.796 1.00 33.15 183 SER B C 1
ATOM 4349 O O . SER B 1 183 ? 46.656 -4.909 56.947 1.00 33.82 183 SER B O 1
ATOM 4352 N N . PRO B 1 184 ? 47.476 -5.610 54.955 1.00 32.98 184 PRO B N 1
ATOM 4353 C CA . PRO B 1 184 ? 47.503 -7.038 55.299 1.00 33.90 184 PRO B CA 1
ATOM 4354 C C . PRO B 1 184 ? 47.917 -7.330 56.739 1.00 38.91 184 PRO B C 1
ATOM 4355 O O . PRO B 1 184 ? 47.312 -8.198 57.378 1.00 44.23 184 PRO B O 1
ATOM 4359 N N . TYR B 1 185 ? 48.910 -6.599 57.262 1.00 35.53 185 TYR B N 1
ATOM 4360 C CA . TYR B 1 185 ? 49.369 -6.840 58.639 1.00 35.52 185 TYR B CA 1
ATOM 4361 C C . TYR B 1 185 ? 48.306 -6.706 59.717 1.00 35.04 185 TYR B C 1
ATOM 4362 O O . TYR B 1 185 ? 48.154 -7.591 60.568 1.00 34.76 185 TYR B O 1
ATOM 4371 N N . ILE B 1 186 ? 47.596 -5.585 59.697 1.00 32.32 186 ILE B N 1
ATOM 4372 C CA . ILE B 1 186 ? 46.569 -5.335 60.686 1.00 32.32 186 ILE B CA 1
ATOM 4373 C C . ILE B 1 186 ? 45.299 -6.183 60.501 1.00 34.09 186 ILE B C 1
ATOM 4374 O O . ILE B 1 186 ? 44.682 -6.600 61.503 1.00 32.71 186 ILE B O 1
ATOM 4379 N N . SER B 1 187 ? 44.915 -6.462 59.249 1.00 32.79 187 SER B N 1
ATOM 4380 C CA . SER B 1 187 ? 43.696 -7.247 59.002 1.00 41.27 187 SER B CA 1
ATOM 4381 C C . SER B 1 187 ? 43.636 -8.077 57.733 1.00 39.94 187 SER B C 1
ATOM 4382 O O . SER B 1 187 ? 44.384 -7.864 56.789 1.00 36.87 187 SER B O 1
ATOM 4385 N N . ASN B 1 188 ? 42.703 -9.020 57.729 1.00 41.66 188 ASN B N 1
ATOM 4386 C CA . ASN B 1 188 ? 42.481 -9.923 56.595 1.00 48.63 188 ASN B CA 1
ATOM 4387 C C . ASN B 1 188 ? 40.968 -10.078 56.344 1.00 47.61 188 ASN B C 1
ATOM 4388 O O . ASN B 1 188 ? 40.339 -11.023 56.855 1.00 44.05 188 ASN B O 1
ATOM 4393 N N . PRO B 1 189 ? 40.374 -9.154 55.549 1.00 44.82 189 PRO B N 1
ATOM 4394 C CA . PRO B 1 189 ? 38.943 -9.169 55.226 1.00 45.95 189 PRO B CA 1
ATOM 4395 C C . PRO B 1 189 ? 38.416 -10.493 54.707 1.00 46.04 189 PRO B C 1
ATOM 4396 O O . PRO B 1 189 ? 37.266 -10.834 54.968 1.00 52.14 189 PRO B O 1
ATOM 4400 N N . LEU B 1 190 ? 39.232 -11.249 53.981 1.00 39.24 190 LEU B N 1
ATOM 4401 C CA . LEU B 1 190 ? 38.752 -12.532 53.501 1.00 38.27 190 LEU B CA 1
ATOM 4402 C C . LEU B 1 190 ? 38.244 -13.406 54.640 1.00 38.20 190 LEU B C 1
ATOM 4403 O O . LEU B 1 190 ? 37.181 -14.018 54.528 1.00 44.84 190 LEU B O 1
ATOM 4408 N N . ASN B 1 191 ? 38.990 -13.443 55.742 1.00 42.01 191 ASN B N 1
ATOM 4409 C CA . ASN B 1 191 ? 38.621 -14.244 56.918 1.00 36.23 191 ASN B CA 1
ATOM 4410 C C . ASN B 1 191 ? 37.324 -13.792 57.553 1.00 36.52 191 ASN B C 1
ATOM 4411 O O . ASN B 1 191 ? 36.958 -14.253 58.636 1.00 41.60 191 ASN B O 1
ATOM 4416 N N . PHE B 1 192 ? 36.622 -12.887 56.884 1.00 34.76 192 PHE B N 1
ATOM 4417 C CA . PHE B 1 192 ? 35.382 -12.378 57.428 1.00 34.60 192 PHE B CA 1
ATOM 4418 C C . PHE B 1 192 ? 34.258 -12.327 56.410 1.00 42.10 192 PHE B C 1
ATOM 4419 O O . PHE B 1 192 ? 33.373 -11.452 56.459 1.00 39.28 192 PHE B O 1
ATOM 4427 N N . GLY B 1 193 ? 34.289 -13.301 55.502 1.00 40.98 193 GLY B N 1
ATOM 4428 C CA . GLY B 1 193 ? 33.253 -13.375 54.504 1.00 51.66 193 GLY B CA 1
ATOM 4429 C C . GLY B 1 193 ? 33.312 -12.096 53.718 1.00 55.65 193 GLY B C 1
ATOM 4430 O O . GLY B 1 193 ? 32.578 -11.125 53.940 1.00 55.21 193 GLY B O 1
ATOM 4431 N N . ALA B 1 194 ? 34.253 -12.111 52.800 1.00 55.51 194 ALA B N 1
ATOM 4432 C CA . ALA B 1 194 ? 34.493 -11.007 51.926 1.00 50.20 194 ALA B CA 1
ATOM 4433 C C . ALA B 1 194 ? 34.969 -11.818 50.763 1.00 49.93 194 ALA B C 1
ATOM 4434 O O . ALA B 1 194 ? 35.645 -12.850 50.956 1.00 43.56 194 ALA B O 1
ATOM 4436 N N . ASP B 1 195 ? 34.608 -11.366 49.566 1.00 45.27 195 ASP B N 1
ATOM 4437 C CA . ASP B 1 195 ? 34.964 -12.074 48.352 1.00 44.87 195 ASP B CA 1
ATOM 4438 C C . ASP B 1 195 ? 36.252 -11.539 47.774 1.00 42.37 195 ASP B C 1
ATOM 4439 O O . ASP B 1 195 ? 37.023 -12.281 47.177 1.00 42.47 195 ASP B O 1
ATOM 4444 N N . ILE B 1 196 ? 36.487 -10.244 47.962 1.00 44.88 196 ILE B N 1
ATOM 4445 C CA . ILE B 1 196 ? 37.691 -9.623 47.444 1.00 41.81 196 ILE B CA 1
ATOM 4446 C C . ILE B 1 196 ? 38.216 -8.517 48.347 1.00 41.62 196 ILE B C 1
ATOM 4447 O O . ILE B 1 196 ? 37.434 -7.720 48.864 1.00 35.48 196 ILE B O 1
ATOM 4452 N N . VAL B 1 197 ? 39.546 -8.471 48.511 1.00 44.87 197 VAL B N 1
ATOM 4453 C CA . VAL B 1 197 ? 40.217 -7.426 49.300 1.00 36.49 197 VAL B CA 1
ATOM 4454 C C . VAL B 1 197 ? 40.948 -6.608 48.312 1.00 38.60 197 VAL B C 1
ATOM 4455 O O . VAL B 1 197 ? 41.605 -7.155 47.427 1.00 40.96 197 VAL B O 1
ATOM 4459 N N . VAL B 1 198 ? 40.869 -5.300 48.467 1.00 38.06 198 VAL B N 1
ATOM 4460 C CA . VAL B 1 198 ? 41.581 -4.427 47.556 1.00 39.40 198 VAL B CA 1
ATOM 4461 C C . VAL B 1 198 ? 42.565 -3.552 48.343 1.00 36.13 198 VAL B C 1
ATOM 4462 O O . VAL B 1 198 ? 42.413 -3.329 49.547 1.00 34.09 198 VAL B O 1
ATOM 4466 N N . HIS B 1 199 ? 43.603 -3.104 47.657 1.00 34.77 199 HIS B N 1
ATOM 4467 C CA . HIS B 1 199 ? 44.621 -2.246 48.239 1.00 34.67 199 HIS B CA 1
ATOM 4468 C C . HIS B 1 199 ? 45.134 -1.370 47.114 1.00 36.96 199 HIS B C 1
ATOM 4469 O O . HIS B 1 199 ? 45.190 -1.762 45.959 1.00 34.91 199 HIS B O 1
ATOM 4476 N N . SER B 1 200 ? 45.495 -0.158 47.482 1.00 41.64 200 SER B N 1
ATOM 4477 C CA . SER B 1 200 ? 46.074 0.803 46.577 1.00 35.68 200 SER B CA 1
ATOM 4478 C C . SER B 1 200 ? 47.466 0.659 47.168 1.00 32.32 200 SER B C 1
ATOM 4479 O O . SER B 1 200 ? 47.750 1.192 48.239 1.00 40.64 200 SER B O 1
ATOM 4482 N N . ALA B 1 201 ? 48.316 -0.098 46.495 1.00 27.46 201 ALA B N 1
ATOM 4483 C CA . ALA B 1 201 ? 49.649 -0.402 47.022 1.00 28.79 201 ALA B CA 1
ATOM 4484 C C . ALA B 1 201 ? 50.545 0.772 47.284 1.00 26.73 201 ALA B C 1
ATOM 4485 O O . ALA B 1 201 ? 51.555 0.643 47.956 1.00 31.61 201 ALA B O 1
ATOM 4487 N N . THR B 1 202 ? 50.174 1.919 46.757 1.00 30.08 202 THR B N 1
ATOM 4488 C CA . THR B 1 202 ? 50.957 3.127 46.938 1.00 35.06 202 THR B CA 1
ATOM 4489 C C . THR B 1 202 ? 51.213 3.540 48.405 1.00 38.69 202 THR B C 1
ATOM 4490 O O . THR B 1 202 ? 52.321 3.944 48.751 1.00 47.84 202 THR B O 1
ATOM 4494 N N . LYS B 1 203 ? 50.212 3.461 49.268 1.00 35.94 203 LYS B N 1
ATOM 4495 C CA . LYS B 1 203 ? 50.401 3.897 50.649 1.00 38.61 203 LYS B CA 1
ATOM 4496 C C . LYS B 1 203 ? 51.267 3.047 51.573 1.00 41.83 203 LYS B C 1
ATOM 4497 O O . LYS B 1 203 ? 52.418 3.400 51.826 1.00 43.74 203 LYS B O 1
ATOM 4503 N N . TYR B 1 204 ? 50.718 1.936 52.073 1.00 39.37 204 TYR B N 1
ATOM 4504 C CA . TYR B 1 204 ? 51.437 1.071 52.995 1.00 32.18 204 TYR B CA 1
ATOM 4505 C C . TYR B 1 204 ? 52.165 -0.170 52.484 1.00 36.08 204 TYR B C 1
ATOM 4506 O O . TYR B 1 204 ? 53.199 -0.516 53.061 1.00 48.62 204 TYR B O 1
ATOM 4515 N N . ILE B 1 205 ? 51.684 -0.863 51.449 1.00 30.33 205 ILE B N 1
ATOM 4516 C CA . ILE B 1 205 ? 52.414 -2.080 51.017 1.00 31.42 205 ILE B CA 1
ATOM 4517 C C . ILE B 1 205 ? 53.803 -1.752 50.430 1.00 27.96 205 ILE B C 1
ATOM 4518 O O . ILE B 1 205 ? 54.825 -2.301 50.864 1.00 31.85 205 ILE B O 1
ATOM 4523 N N . ASN B 1 206 ? 53.855 -0.876 49.442 1.00 23.19 206 ASN B N 1
ATOM 4524 C CA . ASN B 1 206 ? 55.139 -0.490 48.873 1.00 19.85 206 ASN B CA 1
ATOM 4525 C C . ASN B 1 206 ? 55.753 0.386 49.932 1.00 29.28 206 ASN B C 1
ATOM 4526 O O . ASN B 1 206 ? 56.971 0.396 50.155 1.00 30.22 206 ASN B O 1
ATOM 4531 N N . GLY B 1 207 ? 54.865 1.125 50.582 1.00 27.67 207 GLY B N 1
ATOM 4532 C CA . GLY B 1 207 ? 55.241 2.010 51.649 1.00 32.41 207 GLY B CA 1
ATOM 4533 C C . GLY B 1 207 ? 56.006 3.286 51.361 1.00 33.81 207 GLY B C 1
ATOM 4534 O O . GLY B 1 207 ? 55.675 4.326 51.902 1.00 42.10 207 GLY B O 1
ATOM 4535 N N . HIS B 1 208 ? 57.022 3.252 50.524 1.00 35.83 208 HIS B N 1
ATOM 4536 C CA . HIS B 1 208 ? 57.781 4.480 50.340 1.00 38.86 208 HIS B CA 1
ATOM 4537 C C . HIS B 1 208 ? 57.256 5.469 49.304 1.00 37.10 208 HIS B C 1
ATOM 4538 O O . HIS B 1 208 ? 58.031 6.208 48.708 1.00 39.92 208 HIS B O 1
ATOM 4545 N N . SER B 1 209 ? 55.936 5.478 49.124 1.00 32.79 209 SER B N 1
ATOM 4546 C CA . SER B 1 209 ? 55.236 6.372 48.200 1.00 43.92 209 SER B CA 1
ATOM 4547 C C . SER B 1 209 ? 55.820 6.654 46.810 1.00 50.51 209 SER B C 1
ATOM 4548 O O . SER B 1 209 ? 55.430 7.612 46.134 1.00 56.37 209 SER B O 1
ATOM 4551 N N . ASP B 1 210 ? 56.722 5.791 46.372 1.00 48.67 210 ASP B N 1
ATOM 4552 C CA . ASP B 1 210 ? 57.373 5.927 45.087 1.00 42.11 210 ASP B CA 1
ATOM 4553 C C . ASP B 1 210 ? 56.814 4.951 44.005 1.00 43.36 210 ASP B C 1
ATOM 4554 O O . ASP B 1 210 ? 57.551 4.530 43.104 1.00 47.90 210 ASP B O 1
ATOM 4559 N N . VAL B 1 211 ? 55.528 4.609 44.060 1.00 30.11 211 VAL B N 1
ATOM 4560 C CA . VAL B 1 211 ? 54.969 3.648 43.109 1.00 27.19 211 VAL B CA 1
ATOM 4561 C C . VAL B 1 211 ? 53.438 3.668 43.126 1.00 31.76 211 VAL B C 1
ATOM 4562 O O . VAL B 1 211 ? 52.818 3.661 44.199 1.00 47.35 211 VAL B O 1
ATOM 4566 N N . VAL B 1 212 ? 52.819 3.698 41.957 1.00 27.25 212 VAL B N 1
ATOM 4567 C CA . VAL B 1 212 ? 51.351 3.659 41.891 1.00 34.54 212 VAL B CA 1
ATOM 4568 C C . VAL B 1 212 ? 51.046 2.265 41.373 1.00 33.54 212 VAL B C 1
ATOM 4569 O O . VAL B 1 212 ? 51.423 1.907 40.249 1.00 30.80 212 VAL B O 1
ATOM 4573 N N . LEU B 1 213 ? 50.344 1.491 42.184 1.00 33.84 213 LEU B N 1
ATOM 4574 C CA . LEU B 1 213 ? 50.058 0.106 41.853 1.00 31.10 213 LEU B CA 1
ATOM 4575 C C . LEU B 1 213 ? 48.978 -0.430 42.742 1.00 33.36 213 LEU B C 1
ATOM 4576 O O . LEU B 1 213 ? 49.002 -0.169 43.950 1.00 42.93 213 LEU B O 1
ATOM 4581 N N . GLY B 1 214 ? 48.057 -1.203 42.162 1.00 35.52 214 GLY B N 1
ATOM 4582 C CA . GLY B 1 214 ? 46.964 -1.788 42.933 1.00 29.84 214 GLY B CA 1
ATOM 4583 C C . GLY B 1 214 ? 46.910 -3.311 42.891 1.00 28.19 214 GLY B C 1
ATOM 4584 O O . GLY B 1 214 ? 47.406 -3.926 41.959 1.00 26.04 214 GLY B O 1
ATOM 4585 N N . VAL B 1 215 ? 46.342 -3.932 43.917 1.00 29.42 215 VAL B N 1
ATOM 4586 C CA . VAL B 1 215 ? 46.178 -5.386 43.915 1.00 33.09 215 VAL B CA 1
ATOM 4587 C C . VAL B 1 215 ? 44.923 -5.790 44.622 1.00 32.95 215 VAL B C 1
ATOM 4588 O O . VAL B 1 215 ? 44.292 -5.008 45.314 1.00 37.62 215 VAL B O 1
ATOM 4592 N N . LEU B 1 216 ? 44.571 -7.046 44.436 1.00 34.69 216 LEU B N 1
ATOM 4593 C CA . LEU B 1 216 ? 43.403 -7.606 45.054 1.00 27.94 216 LEU B CA 1
ATOM 4594 C C . LEU B 1 216 ? 43.787 -9.034 45.365 1.00 35.12 216 LEU B C 1
ATOM 4595 O O . LEU B 1 216 ? 44.823 -9.538 44.913 1.00 35.58 216 LEU B O 1
ATOM 4600 N N . ALA B 1 217 ? 42.968 -9.689 46.161 1.00 39.26 217 ALA B N 1
ATOM 4601 C CA . ALA B 1 217 ? 43.211 -11.077 46.487 1.00 38.98 217 ALA B CA 1
ATOM 4602 C C . ALA B 1 217 ? 41.813 -11.635 46.726 1.00 40.14 217 ALA B C 1
ATOM 4603 O O . ALA B 1 217 ? 40.906 -10.894 47.131 1.00 35.49 217 ALA B O 1
ATOM 4605 N N . THR B 1 218 ? 41.648 -12.924 46.424 1.00 43.03 218 THR B N 1
ATOM 4606 C CA . THR B 1 218 ? 40.386 -13.669 46.583 1.00 43.34 218 THR B CA 1
ATOM 4607 C C . THR B 1 218 ? 40.698 -15.147 46.690 1.00 48.47 218 THR B C 1
ATOM 4608 O O . THR B 1 218 ? 41.701 -15.637 46.142 1.00 46.40 218 THR B O 1
ATOM 4612 N N . ASN B 1 219 ? 39.809 -15.850 47.379 1.00 50.87 219 ASN B N 1
ATOM 4613 C CA . ASN B 1 219 ? 39.949 -17.277 47.570 1.00 50.61 219 ASN B CA 1
ATOM 4614 C C . ASN B 1 219 ? 39.124 -18.028 46.554 1.00 48.02 219 ASN B C 1
ATOM 4615 O O . ASN B 1 219 ? 39.285 -19.235 46.388 1.00 51.20 219 ASN B O 1
ATOM 4620 N N . ASN B 1 220 ? 38.275 -17.267 45.865 1.00 50.04 220 ASN B N 1
ATOM 4621 C CA . ASN B 1 220 ? 37.327 -17.718 44.835 1.00 49.61 220 ASN B CA 1
ATOM 4622 C C . ASN B 1 220 ? 37.956 -17.891 43.454 1.00 51.19 220 ASN B C 1
ATOM 4623 O O . ASN B 1 220 ? 38.205 -16.902 42.772 1.00 59.32 220 ASN B O 1
ATOM 4628 N N . LYS B 1 221 ? 38.178 -19.131 43.023 1.00 49.59 221 LYS B N 1
ATOM 4629 C CA . LYS B 1 221 ? 38.815 -19.384 41.715 1.00 52.70 221 LYS B CA 1
ATOM 4630 C C . LYS B 1 221 ? 38.105 -18.802 40.478 1.00 50.22 221 LYS B C 1
ATOM 4631 O O . LYS B 1 221 ? 38.735 -18.272 39.578 1.00 48.49 221 LYS B O 1
ATOM 4637 N N . PRO B 1 222 ? 36.782 -18.934 40.403 1.00 55.48 222 PRO B N 1
ATOM 4638 C CA . PRO B 1 222 ? 36.103 -18.378 39.238 1.00 57.18 222 PRO B CA 1
ATOM 4639 C C . PRO B 1 222 ? 36.287 -16.865 39.120 1.00 54.66 222 PRO B C 1
ATOM 4640 O O . PRO B 1 222 ? 36.705 -16.347 38.084 1.00 58.88 222 PRO B O 1
ATOM 4644 N N . LEU B 1 223 ? 35.953 -16.166 40.191 1.00 55.23 223 LEU B N 1
ATOM 4645 C CA . LEU B 1 223 ? 36.059 -14.714 40.247 1.00 56.05 223 LEU B CA 1
ATOM 4646 C C . LEU B 1 223 ? 37.471 -14.253 39.899 1.00 59.69 223 LEU B C 1
ATOM 4647 O O . LEU B 1 223 ? 37.664 -13.220 39.258 1.00 64.45 223 LEU B O 1
ATOM 4652 N N . TYR B 1 224 ? 38.457 -15.032 40.325 1.00 57.92 224 TYR B N 1
ATOM 4653 C CA . TYR B 1 224 ? 39.853 -14.735 40.051 1.00 54.45 224 TYR B CA 1
ATOM 4654 C C . TYR B 1 224 ? 40.174 -14.927 38.560 1.00 54.00 224 TYR B C 1
ATOM 4655 O O . TYR B 1 224 ? 40.962 -14.169 37.989 1.00 59.83 224 TYR B O 1
ATOM 4664 N N . GLU B 1 225 ? 39.564 -15.935 37.932 1.00 51.19 225 GLU B N 1
ATOM 4665 C CA . GLU B 1 225 ? 39.799 -16.225 36.508 1.00 45.57 225 GLU B CA 1
ATOM 4666 C C . GLU B 1 225 ? 39.173 -15.232 35.547 1.00 33.74 225 GLU B C 1
ATOM 4667 O O . GLU B 1 225 ? 39.735 -14.930 34.507 1.00 25.53 225 GLU B O 1
ATOM 4673 N N . ARG B 1 226 ? 37.992 -14.756 35.892 1.00 34.93 226 ARG B N 1
ATOM 4674 C CA . ARG B 1 226 ? 37.335 -13.745 35.090 1.00 44.17 226 ARG B CA 1
ATOM 4675 C C . ARG B 1 226 ? 38.229 -12.513 35.202 1.00 47.40 226 ARG B C 1
ATOM 4676 O O . ARG B 1 226 ? 38.780 -12.052 34.212 1.00 51.85 226 ARG B O 1
ATOM 4684 N N . LEU B 1 227 ? 38.390 -12.010 36.426 1.00 51.37 227 LEU B N 1
ATOM 4685 C CA . LEU B 1 227 ? 39.225 -10.840 36.696 1.00 47.25 227 LEU B CA 1
ATOM 4686 C C . LEU B 1 227 ? 40.560 -10.893 35.969 1.00 46.02 227 LEU B C 1
ATOM 4687 O O . LEU B 1 227 ? 40.949 -9.925 35.318 1.00 52.56 227 LEU B O 1
ATOM 4692 N N . GLN B 1 228 ? 41.252 -12.021 36.061 1.00 36.58 228 GLN B N 1
ATOM 4693 C CA . GLN B 1 228 ? 42.540 -12.169 35.407 1.00 37.78 228 GLN B CA 1
ATOM 4694 C C . GLN B 1 228 ? 42.426 -12.080 33.893 1.00 40.88 228 GLN B C 1
ATOM 4695 O O . GLN B 1 228 ? 43.397 -11.756 33.201 1.00 44.01 228 GLN B O 1
ATOM 4701 N N . PHE B 1 229 ? 41.241 -12.383 33.377 1.00 43.57 229 PHE B N 1
ATOM 4702 C CA . PHE B 1 229 ? 40.990 -12.308 31.946 1.00 38.99 229 PHE B CA 1
ATOM 4703 C C . PHE B 1 229 ? 40.971 -10.820 31.590 1.00 36.72 229 PHE B C 1
ATOM 4704 O O . PHE B 1 229 ? 41.733 -10.365 30.745 1.00 37.71 229 PHE B O 1
ATOM 4712 N N . LEU B 1 230 ? 40.108 -10.061 32.251 1.00 35.76 230 LEU B N 1
ATOM 4713 C CA . LEU B 1 230 ? 40.028 -8.632 32.001 1.00 41.67 230 LEU B CA 1
ATOM 4714 C C . LEU B 1 230 ? 41.415 -7.971 32.101 1.00 42.84 230 LEU B C 1
ATOM 4715 O O . LEU B 1 230 ? 41.770 -7.113 31.298 1.00 32.95 230 LEU B O 1
ATOM 4720 N N . GLN B 1 231 ? 42.194 -8.413 33.080 1.00 42.66 231 GLN B N 1
ATOM 4721 C CA . GLN B 1 231 ? 43.540 -7.910 33.327 1.00 46.45 231 GLN B CA 1
ATOM 4722 C C . GLN B 1 231 ? 44.401 -8.070 32.070 1.00 49.14 231 GLN B C 1
ATOM 4723 O O . GLN B 1 231 ? 45.046 -7.125 31.598 1.00 54.25 231 GLN B O 1
ATOM 4729 N N . ASN B 1 232 ? 44.389 -9.277 31.521 1.00 53.29 232 ASN B N 1
ATOM 4730 C CA . ASN B 1 232 ? 45.163 -9.617 30.327 1.00 47.56 232 ASN B CA 1
ATOM 4731 C C . ASN B 1 232 ? 44.601 -8.987 29.061 1.00 44.02 232 ASN B C 1
ATOM 4732 O O . ASN B 1 232 ? 45.345 -8.712 28.128 1.00 36.18 232 ASN B O 1
ATOM 4737 N N . ALA B 1 233 ? 43.288 -8.754 29.033 1.00 48.84 233 ALA B N 1
ATOM 4738 C CA . ALA B 1 233 ? 42.635 -8.154 27.860 1.00 51.72 233 ALA B CA 1
ATOM 4739 C C . ALA B 1 233 ? 42.556 -6.613 27.824 1.00 51.87 233 ALA B C 1
ATOM 4740 O O . ALA B 1 233 ? 42.637 -6.036 26.737 1.00 51.41 233 ALA B O 1
ATOM 4742 N N . ILE B 1 234 ? 42.386 -5.948 28.971 1.00 44.38 234 ILE B N 1
ATOM 4743 C CA . ILE B 1 234 ? 42.361 -4.479 28.973 1.00 47.42 234 ILE B CA 1
ATOM 4744 C C . ILE B 1 234 ? 43.803 -4.013 29.111 1.00 47.61 234 ILE B C 1
ATOM 4745 O O . ILE B 1 234 ? 44.151 -2.916 28.702 1.00 52.81 234 ILE B O 1
ATOM 4750 N N . GLY B 1 235 ? 44.630 -4.873 29.697 1.00 46.37 235 GLY B N 1
ATOM 4751 C CA . GLY B 1 235 ? 46.037 -4.576 29.895 1.00 43.92 235 GLY B CA 1
ATOM 4752 C C . GLY B 1 235 ? 46.424 -3.502 30.893 1.00 41.88 235 GLY B C 1
ATOM 4753 O O . GLY B 1 235 ? 47.521 -2.955 30.778 1.00 36.10 235 GLY B O 1
ATOM 4754 N N . ALA B 1 236 ? 45.552 -3.198 31.858 1.00 39.03 236 ALA B N 1
ATOM 4755 C CA . ALA B 1 236 ? 45.851 -2.167 32.854 1.00 34.51 236 ALA B CA 1
ATOM 4756 C C . ALA B 1 236 ? 46.738 -2.779 33.908 1.00 34.29 236 ALA B C 1
ATOM 4757 O O . ALA B 1 236 ? 46.355 -2.869 35.068 1.00 38.71 236 ALA B O 1
ATOM 4759 N N . ILE B 1 237 ? 47.934 -3.179 33.508 1.00 25.38 237 ILE B N 1
ATOM 4760 C CA . ILE B 1 237 ? 48.863 -3.822 34.426 1.00 32.95 237 ILE B CA 1
ATOM 4761 C C . ILE B 1 237 ? 50.053 -2.936 34.825 1.00 39.12 237 ILE B C 1
ATOM 4762 O O . ILE B 1 237 ? 50.412 -2.002 34.095 1.00 43.95 237 ILE B O 1
ATOM 4767 N N . PRO B 1 238 ? 50.680 -3.220 35.985 1.00 34.69 238 PRO B N 1
ATOM 4768 C CA . PRO B 1 238 ? 51.824 -2.448 36.443 1.00 22.72 238 PRO B CA 1
ATOM 4769 C C . PRO B 1 238 ? 53.019 -2.972 35.706 1.00 28.33 238 PRO B C 1
ATOM 4770 O O . PRO B 1 238 ? 52.968 -4.003 35.061 1.00 35.31 238 PRO B O 1
ATOM 4774 N N . SER B 1 239 ? 54.113 -2.251 35.822 1.00 32.16 239 SER B N 1
ATOM 4775 C CA . SER B 1 239 ? 55.359 -2.607 35.190 1.00 23.43 239 SER B CA 1
ATOM 4776 C C . SER B 1 239 ? 56.213 -3.505 36.120 1.00 27.99 239 SER B C 1
ATOM 4777 O O . SER B 1 239 ? 56.180 -3.379 37.350 1.00 36.12 239 SER B O 1
ATOM 4780 N N . PRO B 1 240 ? 56.989 -4.430 35.551 1.00 25.42 240 PRO B N 1
ATOM 4781 C CA . PRO B 1 240 ? 57.830 -5.324 36.358 1.00 27.15 240 PRO B CA 1
ATOM 4782 C C . PRO B 1 240 ? 58.689 -4.634 37.413 1.00 26.42 240 PRO B C 1
ATOM 4783 O O . PRO B 1 240 ? 58.995 -5.237 38.422 1.00 36.60 240 PRO B O 1
ATOM 4787 N N . PHE B 1 241 ? 59.110 -3.392 37.154 1.00 33.59 241 PHE B N 1
ATOM 4788 C CA . PHE B 1 241 ? 59.929 -2.595 38.084 1.00 23.23 241 PHE B CA 1
ATOM 4789 C C . PHE B 1 241 ? 59.027 -2.209 39.233 1.00 24.27 241 PHE B C 1
ATOM 4790 O O . PHE B 1 241 ? 59.267 -2.583 40.366 1.00 29.83 241 PHE B O 1
ATOM 4798 N N . ASP B 1 242 ? 57.968 -1.481 38.923 1.00 25.32 242 ASP B N 1
ATOM 4799 C CA . ASP B 1 242 ? 57.012 -1.035 39.915 1.00 26.81 242 ASP B CA 1
ATOM 4800 C C . ASP B 1 242 ? 56.551 -2.131 40.835 1.00 28.17 242 ASP B C 1
ATOM 4801 O O . ASP B 1 242 ? 56.252 -1.887 42.012 1.00 30.74 242 ASP B O 1
ATOM 4806 N N . ALA B 1 243 ? 56.494 -3.340 40.291 1.00 31.89 243 ALA B N 1
ATOM 4807 C CA . ALA B 1 243 ? 56.083 -4.537 41.023 1.00 26.65 243 ALA B CA 1
ATOM 4808 C C . ALA B 1 243 ? 57.197 -4.971 41.990 1.00 26.77 243 ALA B C 1
ATOM 4809 O O . ALA B 1 243 ? 56.952 -5.195 43.174 1.00 27.18 243 ALA B O 1
ATOM 4811 N N . TRP B 1 244 ? 58.420 -5.059 41.477 1.00 26.32 244 TRP B N 1
ATOM 4812 C CA . TRP B 1 244 ? 59.579 -5.453 42.271 1.00 27.92 244 TRP B CA 1
ATOM 4813 C C . TRP B 1 244 ? 59.811 -4.445 43.397 1.00 28.85 244 TRP B C 1
ATOM 4814 O O . TRP B 1 244 ? 60.036 -4.842 44.533 1.00 38.50 244 TRP B O 1
ATOM 4825 N N . LEU B 1 245 ? 59.757 -3.155 43.080 1.00 25.14 245 LEU B N 1
ATOM 4826 C CA . LEU B 1 245 ? 59.965 -2.100 44.059 1.00 24.40 245 LEU B CA 1
ATOM 4827 C C . LEU B 1 245 ? 58.875 -2.194 45.155 1.00 31.08 245 LEU B C 1
ATOM 4828 O O . LEU B 1 245 ? 59.126 -1.987 46.361 1.00 34.79 245 LEU B O 1
ATOM 4833 N N . THR B 1 246 ? 57.653 -2.514 44.749 1.00 26.85 246 THR B N 1
ATOM 4834 C CA . THR B 1 246 ? 56.576 -2.647 45.720 1.00 20.18 246 THR B CA 1
ATOM 4835 C C . THR B 1 246 ? 56.885 -3.855 46.600 1.00 22.30 246 THR B C 1
ATOM 4836 O O . THR B 1 246 ? 56.783 -3.785 47.812 1.00 28.72 246 THR B O 1
ATOM 4840 N N . HIS B 1 247 ? 57.268 -4.965 45.970 1.00 27.38 247 HIS B N 1
ATOM 4841 C CA . HIS B 1 247 ? 57.586 -6.206 46.669 1.00 25.53 247 HIS B CA 1
ATOM 4842 C C . HIS B 1 247 ? 58.683 -5.967 47.709 1.00 30.97 247 HIS B C 1
ATOM 4843 O O . HIS B 1 247 ? 58.608 -6.427 48.847 1.00 36.19 247 HIS B O 1
ATOM 4850 N N . ARG B 1 248 ? 59.709 -5.246 47.306 1.00 26.82 248 ARG B N 1
ATOM 4851 C CA . ARG B 1 248 ? 60.792 -4.911 48.205 1.00 27.47 248 ARG B CA 1
ATOM 4852 C C . ARG B 1 248 ? 60.226 -4.175 49.423 1.00 30.30 248 ARG B C 1
ATOM 4853 O O . ARG B 1 248 ? 60.557 -4.477 50.571 1.00 26.42 248 ARG B O 1
ATOM 4861 N N . GLY B 1 249 ? 59.347 -3.217 49.143 1.00 37.40 249 GLY B N 1
ATOM 4862 C CA . GLY B 1 249 ? 58.743 -2.397 50.178 1.00 38.75 249 GLY B CA 1
ATOM 4863 C C . GLY B 1 249 ? 57.805 -3.103 51.122 1.00 41.05 249 GLY B C 1
ATOM 4864 O O . GLY B 1 249 ? 57.593 -2.658 52.252 1.00 49.11 249 GLY B O 1
ATOM 4865 N N . LEU B 1 250 ? 57.224 -4.204 50.683 1.00 42.01 250 LEU B N 1
ATOM 4866 C CA . LEU B 1 250 ? 56.320 -4.922 51.569 1.00 40.91 250 LEU B CA 1
ATOM 4867 C C . LEU B 1 250 ? 57.099 -5.710 52.655 1.00 40.23 250 LEU B C 1
ATOM 4868 O O . LEU B 1 250 ? 56.580 -5.935 53.747 1.00 44.62 250 LEU B O 1
ATOM 4873 N N . LYS B 1 251 ? 58.350 -6.077 52.363 1.00 36.49 251 LYS B N 1
ATOM 4874 C CA . LYS B 1 251 ? 59.200 -6.864 53.273 1.00 37.13 251 LYS B CA 1
ATOM 4875 C C . LYS B 1 251 ? 59.390 -6.287 54.684 1.00 41.44 251 LYS B C 1
ATOM 4876 O O . LYS B 1 251 ? 59.906 -6.975 55.572 1.00 46.87 251 LYS B O 1
ATOM 4882 N N . THR B 1 252 ? 59.027 -5.021 54.875 1.00 37.37 252 THR B N 1
ATOM 4883 C CA . THR B 1 252 ? 59.132 -4.393 56.179 1.00 29.85 252 THR B CA 1
ATOM 4884 C C . THR B 1 252 ? 57.762 -3.864 56.587 1.00 38.03 252 THR B C 1
ATOM 4885 O O . THR B 1 252 ? 57.649 -3.076 57.515 1.00 45.53 252 THR B O 1
ATOM 4889 N N . LEU B 1 253 ? 56.723 -4.310 55.891 1.00 36.91 253 LEU B N 1
ATOM 4890 C CA . LEU B 1 253 ? 55.372 -3.885 56.191 1.00 33.87 253 LEU B CA 1
ATOM 4891 C C . LEU B 1 253 ? 55.017 -4.141 57.638 1.00 28.59 253 LEU B C 1
ATOM 4892 O O . LEU B 1 253 ? 54.404 -3.307 58.273 1.00 34.85 253 LEU B O 1
ATOM 4897 N N . HIS B 1 254 ? 55.398 -5.286 58.173 1.00 28.74 254 HIS B N 1
ATOM 4898 C CA . HIS B 1 254 ? 55.028 -5.577 59.544 1.00 25.53 254 HIS B CA 1
ATOM 4899 C C . HIS B 1 254 ? 55.733 -4.664 60.536 1.00 33.45 254 HIS B C 1
ATOM 4900 O O . HIS B 1 254 ? 55.125 -4.193 61.521 1.00 31.83 254 HIS B O 1
ATOM 4907 N N . LEU B 1 255 ? 57.012 -4.389 60.280 1.00 32.34 255 LEU B N 1
ATOM 4908 C CA . LEU B 1 255 ? 57.762 -3.507 61.163 1.00 28.47 255 LEU B CA 1
ATOM 4909 C C . LEU B 1 255 ? 57.203 -2.073 61.065 1.00 29.32 255 LEU B C 1
ATOM 4910 O O . LEU B 1 255 ? 56.911 -1.432 62.080 1.00 28.79 255 LEU B O 1
ATOM 4915 N N . ARG B 1 256 ? 57.030 -1.598 59.840 1.00 24.68 256 ARG B N 1
ATOM 4916 C CA . ARG B 1 256 ? 56.488 -0.257 59.556 1.00 35.75 256 ARG B CA 1
ATOM 4917 C C . ARG B 1 256 ? 55.109 0.066 60.106 1.00 39.99 256 ARG B C 1
ATOM 4918 O O . ARG B 1 256 ? 54.920 1.132 60.680 1.00 47.59 256 ARG B O 1
ATOM 4926 N N . VAL B 1 257 ? 54.140 -0.828 59.908 1.00 41.86 257 VAL B N 1
ATOM 4927 C CA . VAL B 1 257 ? 52.775 -0.604 60.401 1.00 33.24 257 VAL B CA 1
ATOM 4928 C C . VAL B 1 257 ? 52.685 -0.781 61.930 1.00 42.72 257 VAL B C 1
ATOM 4929 O O . VAL B 1 257 ? 52.080 0.047 62.637 1.00 41.23 257 VAL B O 1
ATOM 4933 N N . ARG B 1 258 ? 53.294 -1.848 62.450 1.00 44.56 258 ARG B N 1
ATOM 4934 C CA . ARG B 1 258 ? 53.294 -2.080 63.903 1.00 45.47 258 ARG B CA 1
ATOM 4935 C C . ARG B 1 258 ? 53.732 -0.804 64.633 1.00 34.43 258 ARG B C 1
ATOM 4936 O O . ARG B 1 258 ? 53.156 -0.407 65.616 1.00 41.93 258 ARG B O 1
ATOM 4944 N N . GLN B 1 259 ? 54.772 -0.176 64.127 1.00 37.63 259 GLN B N 1
ATOM 4945 C CA . GLN B 1 259 ? 55.297 1.036 64.710 1.00 37.99 259 GLN B CA 1
ATOM 4946 C C . GLN B 1 259 ? 54.280 2.140 64.579 1.00 37.59 259 GLN B C 1
ATOM 4947 O O . GLN B 1 259 ? 53.773 2.658 65.577 1.00 39.94 259 GLN B O 1
ATOM 4953 N N . ALA B 1 260 ? 53.973 2.479 63.335 1.00 36.56 260 ALA B N 1
ATOM 4954 C CA . ALA B 1 260 ? 53.049 3.557 63.056 1.00 35.12 260 ALA B CA 1
ATOM 4955 C C . ALA B 1 260 ? 51.795 3.443 63.857 1.00 38.03 260 ALA B C 1
ATOM 4956 O O . ALA B 1 260 ? 51.186 4.459 64.172 1.00 43.73 260 ALA B O 1
ATOM 4958 N N . ALA B 1 261 ? 51.421 2.214 64.214 1.00 43.13 261 ALA B N 1
ATOM 4959 C CA . ALA B 1 261 ? 50.209 1.988 65.016 1.00 43.11 261 ALA B CA 1
ATOM 4960 C C . ALA B 1 261 ? 50.398 2.385 66.481 1.00 45.40 261 ALA B C 1
ATOM 4961 O O . ALA B 1 261 ? 49.599 3.185 67.012 1.00 44.31 261 ALA B O 1
ATOM 4963 N N . LEU B 1 262 ? 51.439 1.830 67.129 1.00 45.78 262 LEU B N 1
ATOM 4964 C CA . LEU B 1 262 ? 51.737 2.133 68.541 1.00 42.91 262 LEU B CA 1
ATOM 4965 C C . LEU B 1 262 ? 51.887 3.637 68.717 1.00 47.29 262 LEU B C 1
ATOM 4966 O O . LEU B 1 262 ? 51.471 4.195 69.728 1.00 52.08 262 LEU B O 1
ATOM 4971 N N . SER B 1 263 ? 52.492 4.292 67.732 1.00 45.15 263 SER B N 1
ATOM 4972 C CA . SER B 1 263 ? 52.637 5.733 67.785 1.00 49.41 263 SER B CA 1
ATOM 4973 C C . SER B 1 263 ? 51.266 6.385 67.666 1.00 51.59 263 SER B C 1
ATOM 4974 O O . SER B 1 263 ? 50.921 7.282 68.447 1.00 51.87 263 SER B O 1
ATOM 4977 N N . ALA B 1 264 ? 50.493 5.937 66.677 1.00 53.67 264 ALA B N 1
ATOM 4978 C CA . ALA B 1 264 ? 49.160 6.488 66.445 1.00 55.39 264 ALA B CA 1
ATOM 4979 C C . ALA B 1 264 ? 48.342 6.304 67.701 1.00 55.74 264 ALA B C 1
ATOM 4980 O O . ALA B 1 264 ? 47.617 7.205 68.130 1.00 57.73 264 ALA B O 1
ATOM 4982 N N . ASN B 1 265 ? 48.469 5.130 68.303 1.00 56.29 265 ASN B N 1
ATOM 4983 C CA . ASN B 1 265 ? 47.735 4.861 69.525 1.00 60.20 265 ASN B CA 1
ATOM 4984 C C . ASN B 1 265 ? 48.148 5.771 70.693 1.00 61.61 265 ASN B C 1
ATOM 4985 O O . ASN B 1 265 ? 47.296 6.191 71.483 1.00 65.69 265 ASN B O 1
ATOM 4990 N N . LYS B 1 266 ? 49.447 6.062 70.809 1.00 61.23 266 LYS B N 1
ATOM 4991 C CA . LYS B 1 266 ? 49.942 6.913 71.889 1.00 59.50 266 LYS B CA 1
ATOM 4992 C C . LYS B 1 266 ? 49.613 8.376 71.658 1.00 58.38 266 LYS B C 1
ATOM 4993 O O . LYS B 1 266 ? 49.554 9.159 72.612 1.00 58.70 266 LYS B O 1
ATOM 4999 N N . ILE B 1 267 ? 49.399 8.756 70.405 1.00 50.89 267 ILE B N 1
ATOM 5000 C CA . ILE B 1 267 ? 49.062 10.144 70.129 1.00 54.27 267 ILE B CA 1
ATOM 5001 C C . ILE B 1 267 ? 47.550 10.342 70.219 1.00 56.57 267 ILE B C 1
ATOM 5002 O O . ILE B 1 267 ? 47.058 11.471 70.340 1.00 60.66 267 ILE B O 1
ATOM 5007 N N . ALA B 1 268 ? 46.809 9.246 70.124 1.00 54.57 268 ALA B N 1
ATOM 5008 C CA . ALA B 1 268 ? 45.363 9.340 70.243 1.00 54.14 268 ALA B CA 1
ATOM 5009 C C . ALA B 1 268 ? 45.130 9.643 71.730 1.00 60.20 268 ALA B C 1
ATOM 5010 O O . ALA B 1 268 ? 44.819 10.785 72.104 1.00 62.59 268 ALA B O 1
ATOM 5012 N N . GLU B 1 269 ? 45.318 8.623 72.568 1.00 53.93 269 GLU B N 1
ATOM 5013 C CA . GLU B 1 269 ? 45.131 8.749 73.998 1.00 51.27 269 GLU B CA 1
ATOM 5014 C C . GLU B 1 269 ? 45.619 10.093 74.545 1.00 56.37 269 GLU B C 1
ATOM 5015 O O . GLU B 1 269 ? 45.026 10.632 75.475 1.00 61.57 269 GLU B O 1
ATOM 5021 N N . PHE B 1 270 ? 46.694 10.648 74.004 1.00 59.02 270 PHE B N 1
ATOM 5022 C CA . PHE B 1 270 ? 47.103 11.953 74.505 1.00 60.47 270 PHE B CA 1
ATOM 5023 C C . PHE B 1 270 ? 45.973 12.909 74.112 1.00 64.56 270 PHE B C 1
ATOM 5024 O O . PHE B 1 270 ? 45.343 13.533 74.968 1.00 64.38 270 PHE B O 1
ATOM 5032 N N . LEU B 1 271 ? 45.714 13.000 72.807 1.00 64.74 271 LEU B N 1
ATOM 5033 C CA . LEU B 1 271 ? 44.668 13.864 72.293 1.00 64.88 271 LEU B CA 1
ATOM 5034 C C . LEU B 1 271 ? 43.323 13.564 72.969 1.00 68.39 271 LEU B C 1
ATOM 5035 O O . LEU B 1 271 ? 42.433 14.429 73.044 1.00 69.59 271 LEU B O 1
ATOM 5040 N N . ALA B 1 272 ? 43.198 12.340 73.482 1.00 66.06 272 ALA B N 1
ATOM 5041 C CA . ALA B 1 272 ? 41.974 11.870 74.122 1.00 61.78 272 ALA B CA 1
ATOM 5042 C C . ALA B 1 272 ? 41.934 12.084 75.604 1.00 64.90 272 ALA B C 1
ATOM 5043 O O . ALA B 1 272 ? 41.177 11.418 76.296 1.00 66.61 272 ALA B O 1
ATOM 5045 N N . ALA B 1 273 ? 42.750 13.004 76.098 1.00 70.00 273 ALA B N 1
ATOM 5046 C CA . ALA B 1 273 ? 42.783 13.295 77.532 1.00 69.19 273 ALA B CA 1
ATOM 5047 C C . ALA B 1 273 ? 42.873 14.802 77.720 1.00 68.42 273 ALA B C 1
ATOM 5048 O O . ALA B 1 273 ? 42.689 15.316 78.827 1.00 68.01 273 ALA B O 1
ATOM 5050 N N . ASP B 1 274 ? 43.172 15.497 76.630 1.00 63.51 274 ASP B N 1
ATOM 5051 C CA . ASP B 1 274 ? 43.251 16.943 76.652 1.00 65.87 274 ASP B CA 1
ATOM 5052 C C . ASP B 1 274 ? 41.826 17.411 76.355 1.00 70.00 274 ASP B C 1
ATOM 5053 O O . ASP B 1 274 ? 41.478 17.722 75.205 1.00 70.00 274 ASP B O 1
ATOM 5058 N N . LYS B 1 275 ? 40.997 17.436 77.394 1.00 69.41 275 LYS B N 1
ATOM 5059 C CA . LYS B 1 275 ? 39.611 17.860 77.250 1.00 70.00 275 LYS B CA 1
ATOM 5060 C C . LYS B 1 275 ? 39.571 19.319 76.818 1.00 70.00 275 LYS B C 1
ATOM 5061 O O . LYS B 1 275 ? 38.578 19.788 76.249 1.00 70.00 275 LYS B O 1
ATOM 5063 N N . GLU B 1 276 ? 40.671 20.022 77.074 1.00 69.43 276 GLU B N 1
ATOM 5064 C CA . GLU B 1 276 ? 40.780 21.432 76.727 1.00 70.00 276 GLU B CA 1
ATOM 5065 C C . GLU B 1 276 ? 40.758 21.763 75.231 1.00 70.00 276 GLU B C 1
ATOM 5066 O O . GLU B 1 276 ? 39.714 22.147 74.677 1.00 70.00 276 GLU B O 1
ATOM 5072 N N . ASN B 1 277 ? 41.903 21.618 74.575 1.00 68.05 277 ASN B N 1
ATOM 5073 C CA . ASN B 1 277 ? 41.980 21.967 73.167 1.00 69.76 277 ASN B CA 1
ATOM 5074 C C . ASN B 1 277 ? 41.497 20.894 72.197 1.00 70.00 277 ASN B C 1
ATOM 5075 O O . ASN B 1 277 ? 41.433 21.135 70.983 1.00 70.00 277 ASN B O 1
ATOM 5080 N N . VAL B 1 278 ? 41.144 19.723 72.717 1.00 68.08 278 VAL B N 1
ATOM 5081 C CA . VAL B 1 278 ? 40.678 18.633 71.856 1.00 69.10 278 VAL B CA 1
ATOM 5082 C C . VAL B 1 278 ? 39.184 18.286 72.020 1.00 68.61 278 VAL B C 1
ATOM 5083 O O . VAL B 1 278 ? 38.767 17.761 73.054 1.00 66.37 278 VAL B O 1
ATOM 5087 N N . VAL B 1 279 ? 38.385 18.582 70.997 1.00 69.85 279 VAL B N 1
ATOM 5088 C CA . VAL B 1 279 ? 36.950 18.286 71.030 1.00 68.22 279 VAL B CA 1
ATOM 5089 C C . VAL B 1 279 ? 36.753 16.759 71.000 1.00 68.50 279 VAL B C 1
ATOM 5090 O O . VAL B 1 279 ? 36.600 16.130 72.040 1.00 66.90 279 VAL B O 1
ATOM 5094 N N . ALA B 1 280 ? 36.771 16.171 69.806 1.00 68.06 280 ALA B N 1
ATOM 5095 C CA . ALA B 1 280 ? 36.606 14.724 69.648 1.00 63.35 280 ALA B CA 1
ATOM 5096 C C . ALA B 1 280 ? 37.861 14.074 69.045 1.00 60.89 280 ALA B C 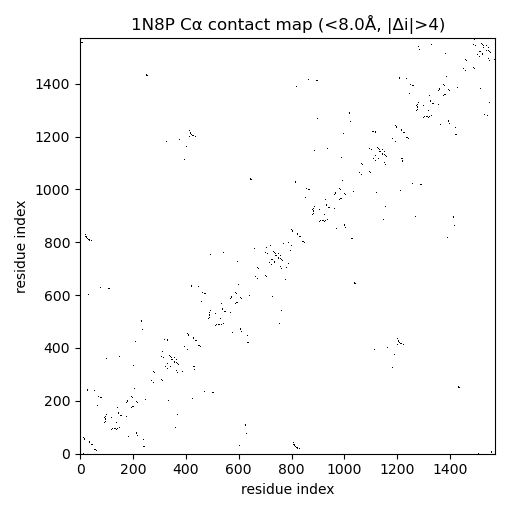1
ATOM 5097 O O . ALA B 1 280 ? 38.663 14.745 68.381 1.00 60.50 280 ALA B O 1
ATOM 5099 N N . VAL B 1 281 ? 38.031 12.775 69.288 1.00 52.90 281 VAL B N 1
ATOM 5100 C CA . VAL B 1 281 ? 39.154 12.041 68.709 1.00 55.69 281 VAL B CA 1
ATOM 5101 C C . VAL B 1 281 ? 38.655 10.746 68.056 1.00 55.49 281 VAL B C 1
ATOM 5102 O O . VAL B 1 281 ? 37.832 10.028 68.630 1.00 50.29 281 VAL B O 1
ATOM 5106 N N . ASN B 1 282 ? 39.155 10.463 66.851 1.00 55.71 282 ASN B N 1
ATOM 5107 C CA . ASN B 1 282 ? 38.750 9.280 66.091 1.00 56.73 282 ASN B CA 1
ATOM 5108 C C . ASN B 1 282 ? 39.911 8.316 65.843 1.00 55.99 282 ASN B C 1
ATOM 5109 O O . ASN B 1 282 ? 40.747 8.538 64.950 1.00 56.18 282 ASN B O 1
ATOM 5114 N N . TYR B 1 283 ? 39.952 7.237 66.615 1.00 48.05 283 TYR B N 1
ATOM 5115 C CA . TYR B 1 283 ? 41.024 6.262 66.470 1.00 42.24 283 TYR B CA 1
ATOM 5116 C C . TYR B 1 283 ? 40.529 4.885 66.897 1.00 39.30 283 TYR B C 1
ATOM 5117 O O . TYR B 1 283 ? 40.438 4.600 68.087 1.00 41.87 283 TYR B O 1
ATOM 5126 N N . PRO B 1 284 ? 40.211 4.009 65.930 1.00 38.20 284 PRO B N 1
ATOM 5127 C CA . PRO B 1 284 ? 39.712 2.647 66.192 1.00 43.20 284 PRO B CA 1
ATOM 5128 C C . PRO B 1 284 ? 40.449 1.915 67.312 1.00 44.38 284 PRO B C 1
ATOM 5129 O O . PRO B 1 284 ? 39.966 0.904 67.819 1.00 42.59 284 PRO B O 1
ATOM 5133 N N . GLY B 1 285 ? 41.622 2.430 67.684 1.00 45.15 285 GLY B N 1
ATOM 5134 C CA . GLY B 1 285 ? 42.404 1.833 68.756 1.00 42.18 285 GLY B CA 1
ATOM 5135 C C . GLY B 1 285 ? 41.991 2.245 70.170 1.00 40.54 285 GLY B C 1
ATOM 5136 O O . GLY B 1 285 ? 42.432 1.655 71.143 1.00 35.96 285 GLY B O 1
ATOM 5137 N N . LEU B 1 286 ? 41.160 3.269 70.294 1.00 43.63 286 LEU B N 1
ATOM 5138 C CA . LEU B 1 286 ? 40.709 3.706 71.598 1.00 41.55 286 LEU B CA 1
ATOM 5139 C C . LEU B 1 286 ? 39.571 2.781 71.964 1.00 52.20 286 LEU B C 1
ATOM 5140 O O . LEU B 1 286 ? 38.721 2.499 71.115 1.00 58.97 286 LEU B O 1
ATOM 5145 N N . LYS B 1 287 ? 39.533 2.293 73.206 1.00 55.39 287 LYS B N 1
ATOM 5146 C CA . LYS B 1 287 ? 38.433 1.402 73.612 1.00 55.81 287 LYS B CA 1
ATOM 5147 C C . LYS B 1 287 ? 37.091 2.131 73.662 1.00 54.48 287 LYS B C 1
ATOM 5148 O O . LYS B 1 287 ? 36.061 1.530 73.967 1.00 55.00 287 LYS B O 1
ATOM 5154 N N . THR B 1 288 ? 37.125 3.425 73.365 1.00 51.90 288 THR B N 1
ATOM 5155 C CA . THR B 1 288 ? 35.949 4.268 73.361 1.00 50.94 288 THR B CA 1
ATOM 5156 C C . THR B 1 288 ? 35.504 4.439 71.929 1.00 56.17 288 THR B C 1
ATOM 5157 O O . THR B 1 288 ? 34.756 5.368 71.608 1.00 62.21 288 THR B O 1
ATOM 5161 N N . HIS B 1 289 ? 35.964 3.558 71.051 1.00 54.38 289 HIS B N 1
ATOM 5162 C CA . HIS B 1 289 ? 35.577 3.697 69.659 1.00 57.47 289 HIS B CA 1
ATOM 5163 C C . HIS B 1 289 ? 34.196 3.113 69.414 1.00 59.50 289 HIS B C 1
ATOM 5164 O O . HIS B 1 289 ? 33.904 1.999 69.848 1.00 57.27 289 HIS B O 1
ATOM 5171 N N . PRO B 1 290 ? 33.327 3.867 68.715 1.00 59.67 290 PRO B N 1
ATOM 5172 C CA . PRO B 1 290 ? 31.959 3.471 68.377 1.00 59.11 290 PRO B CA 1
ATOM 5173 C C . PRO B 1 290 ? 31.819 1.996 68.038 1.00 59.83 290 PRO B C 1
ATOM 5174 O O . PRO B 1 290 ? 30.864 1.356 68.466 1.00 60.82 290 PRO B O 1
ATOM 5178 N N . ASN B 1 291 ? 32.777 1.464 67.277 1.00 62.55 291 ASN B N 1
ATOM 5179 C CA . ASN B 1 291 ? 32.766 0.051 66.860 1.00 63.40 291 ASN B CA 1
ATOM 5180 C C . ASN B 1 291 ? 34.028 -0.711 67.301 1.00 61.94 291 ASN B C 1
ATOM 5181 O O . ASN B 1 291 ? 34.540 -1.574 66.574 1.00 55.46 291 ASN B O 1
ATOM 5186 N N . TYR B 1 292 ? 34.522 -0.378 68.492 1.00 57.33 292 TYR B N 1
ATOM 5187 C CA . TYR B 1 292 ? 35.697 -1.024 69.045 1.00 52.36 292 TYR B CA 1
ATOM 5188 C C . TYR B 1 292 ? 35.446 -2.529 69.238 1.00 52.17 292 TYR B C 1
ATOM 5189 O O . TYR B 1 292 ? 36.386 -3.318 69.427 1.00 46.09 292 TYR B O 1
ATOM 5198 N N . ASP B 1 293 ? 34.175 -2.921 69.195 1.00 50.19 293 ASP B N 1
ATOM 5199 C CA . ASP B 1 293 ? 33.814 -4.327 69.337 1.00 53.67 293 ASP B CA 1
ATOM 5200 C C . ASP B 1 293 ? 34.243 -5.060 68.069 1.00 54.75 293 ASP B C 1
ATOM 5201 O O . ASP B 1 293 ? 34.645 -6.229 68.108 1.00 55.42 293 ASP B O 1
ATOM 5206 N N . VAL B 1 294 ? 34.167 -4.332 66.958 1.00 50.99 294 VAL B N 1
ATOM 5207 C CA . VAL B 1 294 ? 34.518 -4.819 65.632 1.00 47.77 294 VAL B CA 1
ATOM 5208 C C . VAL B 1 294 ? 36.022 -4.767 65.423 1.00 48.61 294 VAL B C 1
ATOM 5209 O O . VAL B 1 294 ? 36.594 -5.545 64.647 1.00 48.82 294 VAL B O 1
ATOM 5213 N N . VAL B 1 295 ? 36.654 -3.811 66.099 1.00 49.16 295 VAL B N 1
ATOM 5214 C CA . VAL B 1 295 ? 38.101 -3.641 66.030 1.00 43.89 295 VAL B CA 1
ATOM 5215 C C . VAL B 1 295 ? 38.727 -4.863 66.690 1.00 44.46 295 VAL B C 1
ATOM 5216 O O . VAL B 1 295 ? 39.680 -5.449 66.174 1.00 46.42 295 VAL B O 1
ATOM 5220 N N . LEU B 1 296 ? 38.174 -5.257 67.828 1.00 41.87 296 LEU B N 1
ATOM 5221 C CA . LEU B 1 296 ? 38.694 -6.415 68.527 1.00 47.30 296 LEU B CA 1
ATOM 5222 C C . LEU B 1 296 ? 38.541 -7.718 67.753 1.00 50.77 296 LEU B C 1
ATOM 5223 O O . LEU B 1 296 ? 39.313 -8.658 67.960 1.00 57.87 296 LEU B O 1
ATOM 5228 N N . LYS B 1 297 ? 37.553 -7.788 66.869 1.00 51.09 297 LYS B N 1
ATOM 5229 C CA . LYS B 1 297 ? 37.322 -9.012 66.124 1.00 49.73 297 LYS B CA 1
ATOM 5230 C C . LYS B 1 297 ? 37.970 -9.030 64.770 1.00 53.73 297 LYS B C 1
ATOM 5231 O O . LYS B 1 297 ? 38.144 -10.096 64.192 1.00 59.14 297 LYS B O 1
ATOM 5237 N N . GLN B 1 298 ? 38.347 -7.864 64.258 1.00 52.94 298 GLN B N 1
ATOM 5238 C CA . GLN B 1 298 ? 38.971 -7.821 62.939 1.00 51.35 298 GLN B CA 1
ATOM 5239 C C . GLN B 1 298 ? 40.410 -7.315 62.879 1.00 51.37 298 GLN B C 1
ATOM 5240 O O . GLN B 1 298 ? 41.148 -7.703 61.972 1.00 56.59 298 GLN B O 1
ATOM 5246 N N . HIS B 1 299 ? 40.810 -6.446 63.811 1.00 47.42 299 HIS B N 1
ATOM 5247 C CA . HIS B 1 299 ? 42.178 -5.923 63.804 1.00 44.42 299 HIS B CA 1
ATOM 5248 C C . HIS B 1 299 ? 43.119 -6.818 64.599 1.00 44.64 299 HIS B C 1
ATOM 5249 O O . HIS B 1 299 ? 42.793 -7.262 65.714 1.00 49.98 299 HIS B O 1
ATOM 5256 N N . ARG B 1 300 ? 44.285 -7.085 64.026 1.00 36.51 300 ARG B N 1
ATOM 5257 C CA . ARG B 1 300 ? 45.276 -7.909 64.700 1.00 39.76 300 ARG B CA 1
ATOM 5258 C C . ARG B 1 300 ? 45.750 -7.166 65.951 1.00 45.05 300 ARG B C 1
ATOM 5259 O O . ARG B 1 300 ? 46.020 -5.952 65.899 1.00 45.34 300 ARG B O 1
ATOM 5267 N N . ASP B 1 301 ? 45.837 -7.894 67.069 1.00 46.23 301 ASP B N 1
ATOM 5268 C CA . ASP B 1 301 ? 46.272 -7.331 68.353 1.00 42.17 301 ASP B CA 1
ATOM 5269 C C . ASP B 1 301 ? 45.573 -6.010 68.703 1.00 45.62 301 ASP B C 1
ATOM 5270 O O . ASP B 1 301 ? 46.026 -5.290 69.602 1.00 49.64 301 ASP B O 1
ATOM 5275 N N . ALA B 1 302 ? 44.485 -5.705 67.985 1.00 43.22 302 ALA B N 1
ATOM 5276 C CA . ALA B 1 302 ? 43.673 -4.488 68.172 1.00 40.73 302 ALA B CA 1
ATOM 5277 C C . ALA B 1 302 ? 44.379 -3.184 67.780 1.00 39.70 302 ALA B C 1
ATOM 5278 O O . ALA B 1 302 ? 44.122 -2.127 68.345 1.00 33.38 302 ALA B O 1
ATOM 5280 N N . LEU B 1 303 ? 45.255 -3.266 66.789 1.00 38.91 303 LEU B N 1
ATOM 5281 C CA . LEU B 1 303 ? 45.971 -2.084 66.333 1.00 47.54 303 LEU B CA 1
ATOM 5282 C C . LEU B 1 303 ? 44.962 -1.094 65.715 1.00 48.19 303 LEU B C 1
ATOM 5283 O O . LEU B 1 303 ? 44.012 -1.509 65.052 1.00 53.14 303 LEU B O 1
ATOM 5288 N N . GLY B 1 304 ? 45.168 0.206 65.931 1.00 47.34 304 GLY B N 1
ATOM 5289 C CA . GLY B 1 304 ? 44.231 1.190 65.420 1.00 39.74 304 GLY B CA 1
ATOM 5290 C C . GLY B 1 304 ? 44.537 1.663 64.023 1.00 37.53 304 GLY B C 1
ATOM 5291 O O . GLY B 1 304 ? 43.697 2.284 63.352 1.00 33.18 304 GLY B O 1
ATOM 5292 N N . GLY B 1 305 ? 45.745 1.352 63.575 1.00 38.99 305 GLY B N 1
ATOM 5293 C CA . GLY B 1 305 ? 46.172 1.783 62.258 1.00 34.61 305 GLY B CA 1
ATOM 5294 C C . GLY B 1 305 ? 46.973 3.040 62.491 1.00 36.46 305 GLY B C 1
ATOM 5295 O O . GLY B 1 305 ? 47.216 3.416 63.647 1.00 39.29 305 GLY B O 1
ATOM 5296 N N . GLY B 1 306 ? 47.377 3.703 61.417 1.00 35.80 306 GLY B N 1
ATOM 5297 C CA . GLY B 1 306 ? 48.174 4.915 61.558 1.00 34.57 306 GLY B CA 1
ATOM 5298 C C . GLY B 1 306 ? 47.434 6.159 61.121 1.00 36.11 306 GLY B C 1
ATOM 5299 O O . GLY B 1 306 ? 48.025 7.141 60.657 1.00 34.96 306 GLY B O 1
ATOM 5300 N N . MET B 1 307 ? 46.120 6.120 61.266 1.00 37.79 307 MET B N 1
ATOM 5301 C CA . MET B 1 307 ? 45.319 7.248 60.866 1.00 44.61 307 MET B CA 1
ATOM 5302 C C . MET B 1 307 ? 44.572 7.754 62.063 1.00 45.58 307 MET B C 1
ATOM 5303 O O . MET B 1 307 ? 43.827 7.014 62.677 1.00 47.81 307 MET B O 1
ATOM 5308 N N . ILE B 1 308 ? 44.794 9.013 62.409 1.00 49.65 308 ILE B N 1
ATOM 5309 C CA . ILE B 1 308 ? 44.088 9.621 63.524 1.00 51.14 308 ILE B CA 1
ATOM 5310 C C . ILE B 1 308 ? 43.326 10.789 62.936 1.00 53.54 308 ILE B C 1
ATOM 5311 O O . ILE B 1 308 ? 43.813 11.495 62.046 1.00 53.92 308 ILE B O 1
ATOM 5316 N N . SER B 1 309 ? 42.107 10.960 63.424 1.00 57.76 309 SER B N 1
ATOM 5317 C CA . SER B 1 309 ? 41.237 12.029 62.982 1.00 58.60 309 SER B CA 1
ATOM 5318 C C . SER B 1 309 ? 40.755 12.683 64.245 1.00 57.09 309 SER B C 1
ATOM 5319 O O . SER B 1 309 ? 40.321 11.988 65.151 1.00 53.06 309 SER B O 1
ATOM 5322 N N . PHE B 1 310 ? 40.852 14.005 64.320 1.00 56.85 310 PHE B N 1
ATOM 5323 C CA . PHE B 1 310 ? 40.374 14.715 65.500 1.00 63.33 310 PHE B CA 1
ATOM 5324 C C . PHE B 1 310 ? 39.941 16.157 65.209 1.00 68.45 310 PHE B C 1
ATOM 5325 O O . PHE B 1 310 ? 40.253 16.738 64.149 1.00 70.00 310 PHE B O 1
ATOM 5333 N N . ARG B 1 311 ? 39.207 16.725 66.160 1.00 67.26 311 ARG B N 1
ATOM 5334 C CA . ARG B 1 311 ? 38.736 18.091 66.035 1.00 69.50 311 ARG B CA 1
ATOM 5335 C C . ARG B 1 311 ? 39.139 18.891 67.276 1.00 70.00 311 ARG B C 1
ATOM 5336 O O . ARG B 1 311 ? 38.728 18.584 68.388 1.00 65.93 311 ARG B O 1
ATOM 5344 N N . ILE B 1 312 ? 39.978 19.902 67.060 1.00 70.00 312 ILE B N 1
ATOM 5345 C CA . ILE B 1 312 ? 40.472 20.792 68.110 1.00 67.99 312 ILE B CA 1
ATOM 5346 C C . ILE B 1 312 ? 39.337 21.673 68.625 1.00 69.86 312 ILE B C 1
ATOM 5347 O O . ILE B 1 312 ? 38.248 21.723 68.034 1.00 70.00 312 ILE B O 1
ATOM 5352 N N . LYS B 1 313 ? 39.609 22.385 69.710 1.00 64.89 313 LYS B N 1
ATOM 5353 C CA . LYS B 1 313 ? 38.638 23.283 70.312 1.00 67.77 313 LYS B CA 1
ATOM 5354 C C . LYS B 1 313 ? 38.597 24.657 69.598 1.00 69.91 313 LYS B C 1
ATOM 5355 O O . LYS B 1 313 ? 38.829 25.702 70.209 1.00 70.00 313 LYS B O 1
ATOM 5357 N N . GLY B 1 314 ? 38.294 24.650 68.304 1.00 70.00 314 GLY B N 1
ATOM 5358 C CA . GLY B 1 314 ? 38.232 25.886 67.543 1.00 69.35 314 GLY B CA 1
ATOM 5359 C C . GLY B 1 314 ? 37.642 25.641 66.166 1.00 70.00 314 GLY B C 1
ATOM 5360 O O . GLY B 1 314 ? 36.796 24.752 66.026 1.00 70.00 314 GLY B O 1
ATOM 5361 N N . GLY B 1 315 ? 38.086 26.393 65.153 1.00 68.45 315 GLY B N 1
ATOM 5362 C CA . GLY B 1 315 ? 37.540 26.214 63.814 1.00 66.89 315 GLY B CA 1
ATOM 5363 C C . GLY B 1 315 ? 38.483 26.416 62.640 1.00 67.94 315 GLY B C 1
ATOM 5364 O O . GLY B 1 315 ? 39.589 26.930 62.806 1.00 68.77 315 GLY B O 1
ATOM 5365 N N . ALA B 1 316 ? 38.020 26.010 61.457 1.00 65.92 316 ALA B N 1
ATOM 5366 C CA . ALA B 1 316 ? 38.761 26.100 60.195 1.00 67.54 316 ALA B CA 1
ATOM 5367 C C . ALA B 1 316 ? 40.208 26.583 60.290 1.00 70.00 316 ALA B C 1
ATOM 5368 O O . ALA B 1 316 ? 41.141 25.899 59.827 1.00 70.00 316 ALA B O 1
ATOM 5370 N N . GLU B 1 317 ? 40.392 27.774 60.861 1.00 70.00 317 GLU B N 1
ATOM 5371 C CA . GLU B 1 317 ? 41.725 28.355 61.022 1.00 70.00 317 GLU B CA 1
ATOM 5372 C C . GLU B 1 317 ? 42.611 27.364 61.764 1.00 70.00 317 GLU B C 1
ATOM 5373 O O . GLU B 1 317 ? 43.498 26.727 61.167 1.00 68.39 317 GLU B O 1
ATOM 5379 N N . ALA B 1 318 ? 42.336 27.250 63.068 1.00 70.00 318 ALA B N 1
ATOM 5380 C CA . ALA B 1 318 ? 43.043 26.369 63.993 1.00 69.76 318 ALA B CA 1
ATOM 5381 C C . ALA B 1 318 ? 43.445 25.085 63.298 1.00 70.00 318 ALA B C 1
ATOM 5382 O O . ALA B 1 318 ? 44.514 24.527 63.563 1.00 70.00 318 ALA B O 1
ATOM 5384 N N . ALA B 1 319 ? 42.585 24.617 62.404 1.00 66.14 319 ALA B N 1
ATOM 5385 C CA . ALA B 1 319 ? 42.881 23.403 61.679 1.00 69.43 319 ALA B CA 1
ATOM 5386 C C . ALA B 1 319 ? 43.871 23.696 60.555 1.00 69.35 319 ALA B C 1
ATOM 5387 O O . ALA B 1 319 ? 44.933 23.060 60.449 1.00 70.00 319 ALA B O 1
ATOM 5389 N N . SER B 1 320 ? 43.524 24.665 59.717 1.00 69.22 320 SER B N 1
ATOM 5390 C CA . SER B 1 320 ? 44.388 25.024 58.611 1.00 69.93 320 SER B CA 1
ATOM 5391 C C . SER B 1 320 ? 45.735 25.399 59.222 1.00 70.00 320 SER B C 1
ATOM 5392 O O . SER B 1 320 ? 46.803 25.165 58.630 1.00 70.00 320 SER B O 1
ATOM 5395 N N . LYS B 1 321 ? 45.654 25.965 60.429 1.00 70.00 321 LYS B N 1
ATOM 5396 C CA . LYS B 1 321 ? 46.821 26.391 61.217 1.00 70.00 321 LYS B CA 1
ATOM 5397 C C . LYS B 1 321 ? 47.694 25.166 61.494 1.00 70.00 321 LYS B C 1
ATOM 5398 O O . LYS B 1 321 ? 48.809 25.036 60.983 1.00 70.00 321 LYS B O 1
ATOM 5404 N N . PHE B 1 322 ? 47.149 24.280 62.316 1.00 69.80 322 PHE B N 1
ATOM 5405 C CA . PHE B 1 322 ? 47.793 23.038 62.705 1.00 69.11 322 PHE B CA 1
ATOM 5406 C C . PHE B 1 322 ? 48.473 22.441 61.469 1.00 69.06 322 PHE B C 1
ATOM 5407 O O . PHE B 1 322 ? 49.652 22.047 61.501 1.00 69.76 322 PHE B O 1
ATOM 5415 N N . ALA B 1 323 ? 47.734 22.399 60.369 1.00 64.15 323 ALA B N 1
ATOM 5416 C CA . ALA B 1 323 ? 48.267 21.838 59.130 1.00 70.00 323 ALA B CA 1
ATOM 5417 C C . ALA B 1 323 ? 49.566 22.506 58.619 1.00 70.00 323 ALA B C 1
ATOM 5418 O O . ALA B 1 323 ? 50.155 22.058 57.616 1.00 70.00 323 ALA B O 1
ATOM 5420 N N . SER B 1 324 ? 50.011 23.557 59.313 1.00 70.00 324 SER B N 1
ATOM 5421 C CA . SER B 1 324 ? 51.203 24.317 58.912 1.00 69.33 324 SER B CA 1
ATOM 5422 C C . SER B 1 324 ? 52.222 24.437 60.038 1.00 70.00 324 SER B C 1
ATOM 5423 O O . SER B 1 324 ? 53.399 24.088 59.871 1.00 70.00 324 SER B O 1
ATOM 5426 N N . SER B 1 325 ? 51.761 24.964 61.173 1.00 70.00 325 SER B N 1
ATOM 5427 C CA . SER B 1 325 ? 52.592 25.147 62.367 1.00 70.00 325 SER B CA 1
ATOM 5428 C C . SER B 1 325 ? 53.452 23.906 62.660 1.00 70.00 325 SER B C 1
ATOM 5429 O O . SER B 1 325 ? 54.609 24.024 63.087 1.00 70.00 325 SER B O 1
ATOM 5432 N N . THR B 1 326 ? 52.852 22.732 62.442 1.00 70.00 326 THR B N 1
ATOM 5433 C CA . THR B 1 326 ? 53.488 21.428 62.628 1.00 63.30 326 THR B CA 1
ATOM 5434 C C . THR B 1 326 ? 54.865 21.418 61.996 1.00 63.70 326 THR B C 1
ATOM 5435 O O . THR B 1 326 ? 55.056 22.007 60.929 1.00 68.68 326 THR B O 1
ATOM 5439 N N . ARG B 1 327 ? 55.819 20.747 62.637 1.00 57.97 327 ARG B N 1
ATOM 5440 C CA . ARG B 1 327 ? 57.166 20.665 62.079 1.00 54.54 327 ARG B CA 1
ATOM 5441 C C . ARG B 1 327 ? 57.422 19.272 61.501 1.00 49.02 327 ARG B C 1
ATOM 5442 O O . ARG B 1 327 ? 57.933 19.120 60.390 1.00 50.30 327 ARG B O 1
ATOM 5450 N N . LEU B 1 328 ? 57.028 18.264 62.263 1.00 46.54 328 LEU B N 1
ATOM 5451 C CA . LEU B 1 328 ? 57.221 16.882 61.871 1.00 49.72 328 LEU B CA 1
ATOM 5452 C C . LEU B 1 328 ? 56.169 16.350 60.903 1.00 51.10 328 LEU B C 1
ATOM 5453 O O . LEU B 1 328 ? 56.510 15.625 59.967 1.00 64.11 328 LEU B O 1
ATOM 5458 N N . PHE B 1 329 ? 54.902 16.695 61.110 1.00 49.46 329 PHE B N 1
ATOM 5459 C CA . PHE B 1 329 ? 53.838 16.253 60.188 1.00 54.85 329 PHE B CA 1
ATOM 5460 C C . PHE B 1 329 ? 53.807 17.063 58.879 1.00 53.92 329 PHE B C 1
ATOM 5461 O O . PHE B 1 329 ? 53.478 18.245 58.891 1.00 54.53 329 PHE B O 1
ATOM 5469 N N . THR B 1 330 ? 54.146 16.430 57.759 1.00 50.64 330 THR B N 1
ATOM 5470 C CA . THR B 1 330 ? 54.139 17.127 56.483 1.00 55.97 330 THR B CA 1
ATOM 5471 C C . THR B 1 330 ? 52.740 17.231 55.856 1.00 61.66 330 THR B C 1
ATOM 5472 O O . THR B 1 330 ? 52.097 16.215 55.550 1.00 62.57 330 THR B O 1
ATOM 5476 N N . LEU B 1 331 ? 52.292 18.476 55.681 1.00 61.73 331 LEU B N 1
ATOM 5477 C CA . LEU B 1 331 ? 50.993 18.820 55.102 1.00 60.35 331 LEU B CA 1
ATOM 5478 C C . LEU B 1 331 ? 50.988 18.504 53.603 1.00 64.17 331 LEU B C 1
ATOM 5479 O O . LEU B 1 331 ? 51.871 18.971 52.858 1.00 64.06 331 LEU B O 1
ATOM 5484 N N . ALA B 1 332 ? 49.997 17.722 53.164 1.00 63.69 332 ALA B N 1
ATOM 5485 C CA . ALA B 1 332 ? 49.892 17.326 51.756 1.00 64.03 332 ALA B CA 1
ATOM 5486 C C . ALA B 1 332 ? 48.622 16.521 51.560 1.00 64.62 332 ALA B C 1
ATOM 5487 O O . ALA B 1 332 ? 47.587 16.853 52.127 1.00 68.53 332 ALA B O 1
ATOM 5489 N N . GLU B 1 333 ? 48.707 15.474 50.739 1.00 67.31 333 GLU B N 1
ATOM 5490 C CA . GLU B 1 333 ? 47.585 14.562 50.490 1.00 66.00 333 GLU B CA 1
ATOM 5491 C C . GLU B 1 333 ? 48.101 13.148 50.750 1.00 66.20 333 GLU B C 1
ATOM 5492 O O . GLU B 1 333 ? 49.095 12.967 51.446 1.00 62.03 333 GLU B O 1
ATOM 5498 N N . SER B 1 334 ? 47.452 12.148 50.169 1.00 66.79 334 SER B N 1
ATOM 5499 C CA . SER B 1 334 ? 47.872 10.759 50.380 1.00 67.73 334 SER B CA 1
ATOM 5500 C C . SER B 1 334 ? 48.023 10.504 51.879 1.00 64.33 334 SER B C 1
ATOM 5501 O O . SER B 1 334 ? 47.525 11.286 52.699 1.00 62.61 334 SER B O 1
ATOM 5504 N N . LEU B 1 335 ? 48.708 9.417 52.235 1.00 62.21 335 LEU B N 1
ATOM 5505 C CA . LEU B 1 335 ? 48.896 9.065 53.641 1.00 55.96 335 LEU B CA 1
ATOM 5506 C C . LEU B 1 335 ? 49.873 7.922 53.765 1.00 55.52 335 LEU B C 1
ATOM 5507 O O . LEU B 1 335 ? 50.963 7.980 53.200 1.00 51.46 335 LEU B O 1
ATOM 5512 N N . GLY B 1 336 ? 49.459 6.892 54.506 1.00 59.75 336 GLY B N 1
ATOM 5513 C CA . GLY B 1 336 ? 50.260 5.699 54.725 1.00 61.81 336 GLY B CA 1
ATOM 5514 C C . GLY B 1 336 ? 51.661 5.766 54.164 1.00 65.58 336 GLY B C 1
ATOM 5515 O O . GLY B 1 336 ? 52.169 4.792 53.592 1.00 69.34 336 GLY B O 1
ATOM 5516 N N . GLY B 1 337 ? 52.286 6.926 54.333 1.00 61.35 337 GLY B N 1
ATOM 5517 C CA . GLY B 1 337 ? 53.631 7.115 53.837 1.00 58.97 337 GLY B CA 1
ATOM 5518 C C . GLY B 1 337 ? 54.580 6.758 54.948 1.00 51.70 337 GLY B C 1
ATOM 5519 O O . GLY B 1 337 ? 54.181 6.665 56.113 1.00 43.95 337 GLY B O 1
ATOM 5520 N N . ILE B 1 338 ? 55.833 6.542 54.586 1.00 48.80 338 ILE B N 1
ATOM 5521 C CA . ILE B 1 338 ? 56.825 6.205 55.572 1.00 40.79 338 ILE B CA 1
ATOM 5522 C C . ILE B 1 338 ? 56.940 7.431 56.467 1.00 45.14 338 ILE B C 1
ATOM 5523 O O . ILE B 1 338 ? 57.276 7.331 57.649 1.00 51.36 338 ILE B O 1
ATOM 5528 N N . GLU B 1 339 ? 56.595 8.592 55.917 1.00 45.16 339 GLU B N 1
ATOM 5529 C CA . GLU B 1 339 ? 56.692 9.832 56.678 1.00 48.88 339 GLU B CA 1
ATOM 5530 C C . GLU B 1 339 ? 55.367 10.429 57.146 1.00 50.32 339 GLU B C 1
ATOM 5531 O O . GLU B 1 339 ? 54.363 10.398 56.440 1.00 49.77 339 GLU B O 1
ATOM 5537 N N . SER B 1 340 ? 55.377 10.982 58.353 1.00 55.43 340 SER B N 1
ATOM 5538 C CA . SER B 1 340 ? 54.200 11.619 58.942 1.00 55.21 340 SER B CA 1
ATOM 5539 C C . SER B 1 340 ? 53.598 12.738 58.088 1.00 61.14 340 SER B C 1
ATOM 5540 O O . SER B 1 340 ? 54.293 13.698 57.725 1.00 65.13 340 SER B O 1
ATOM 5543 N N . LEU B 1 341 ? 52.300 12.622 57.794 1.00 61.25 341 LEU B N 1
ATOM 5544 C CA . LEU B 1 341 ? 51.586 13.611 56.986 1.00 60.10 341 LEU B CA 1
ATOM 5545 C C . LEU B 1 341 ? 50.273 13.968 57.628 1.00 64.08 341 LEU B C 1
ATOM 5546 O O . LEU B 1 341 ? 49.732 13.196 58.428 1.00 63.59 341 LEU B O 1
ATOM 5551 N N . LEU B 1 342 ? 49.749 15.129 57.240 1.00 63.30 342 LEU B N 1
ATOM 5552 C CA . LEU B 1 342 ? 48.476 15.599 57.762 1.00 63.39 342 LEU B CA 1
ATOM 5553 C C . LEU B 1 342 ? 47.726 16.374 56.690 1.00 64.91 342 LEU B C 1
ATOM 5554 O O . LEU B 1 342 ? 48.305 17.172 55.941 1.00 63.84 342 LEU B O 1
ATOM 5559 N N . GLU B 1 343 ? 46.428 16.118 56.610 1.00 65.80 343 GLU B N 1
ATOM 5560 C CA . GLU B 1 343 ? 45.599 16.785 55.626 1.00 66.09 343 GLU B CA 1
ATOM 5561 C C . GLU B 1 343 ? 44.222 17.075 56.182 1.00 67.12 343 GLU B C 1
ATOM 5562 O O . GLU B 1 343 ? 43.793 16.463 57.158 1.00 70.00 343 GLU B O 1
ATOM 5568 N N . VAL B 1 344 ? 43.541 18.037 55.577 1.00 70.00 344 VAL B N 1
ATOM 5569 C CA . VAL B 1 344 ? 42.181 18.386 55.992 1.00 70.00 344 VAL B CA 1
ATOM 5570 C C . VAL B 1 344 ? 41.285 17.901 54.867 1.00 70.00 344 VAL B C 1
ATOM 5571 O O . VAL B 1 344 ? 41.049 18.622 53.884 1.00 70.00 344 VAL B O 1
ATOM 5575 N N . PRO B 1 345 ? 40.779 16.664 54.994 1.00 68.56 345 PRO B N 1
ATOM 5576 C CA . PRO B 1 345 ? 39.903 16.046 53.988 1.00 70.00 345 PRO B CA 1
ATOM 5577 C C . PRO B 1 345 ? 39.046 17.072 53.245 1.00 68.12 345 PRO B C 1
ATOM 5578 O O . PRO B 1 345 ? 39.107 17.193 52.017 1.00 62.94 345 PRO B O 1
ATOM 5582 N N . ALA B 1 346 ? 38.278 17.824 54.027 1.00 70.00 346 ALA B N 1
ATOM 5583 C CA . ALA B 1 346 ? 37.396 18.874 53.519 1.00 70.00 346 ALA B CA 1
ATOM 5584 C C . ALA B 1 346 ? 38.028 19.662 52.359 1.00 70.00 346 ALA B C 1
ATOM 5585 O O . ALA B 1 346 ? 37.606 19.528 51.199 1.00 69.53 346 ALA B O 1
ATOM 5587 N N . VAL B 1 347 ? 39.029 20.481 52.677 1.00 70.00 347 VAL B N 1
ATOM 5588 C CA . VAL B 1 347 ? 39.678 21.259 51.641 1.00 70.00 347 VAL B CA 1
ATOM 5589 C C . VAL B 1 347 ? 40.422 20.343 50.668 1.00 70.00 347 VAL B C 1
ATOM 5590 O O . VAL B 1 347 ? 39.848 19.868 49.673 1.00 70.00 347 VAL B O 1
ATOM 5594 N N . MET B 1 348 ? 41.692 20.102 50.974 1.00 70.00 348 MET B N 1
ATOM 5595 C CA . MET B 1 348 ? 42.587 19.267 50.173 1.00 70.00 348 MET B CA 1
ATOM 5596 C C . MET B 1 348 ? 41.935 18.100 49.437 1.00 70.00 348 MET B C 1
ATOM 5597 O O . MET B 1 348 ? 42.055 17.985 48.207 1.00 70.00 348 MET B O 1
ATOM 5602 N N . THR B 1 349 ? 41.254 17.225 50.166 1.00 69.22 349 THR B N 1
ATOM 5603 C CA . THR B 1 349 ? 40.610 16.119 49.479 1.00 69.80 349 THR B CA 1
ATOM 5604 C C . THR B 1 349 ? 39.211 16.492 48.962 1.00 68.97 349 THR B C 1
ATOM 5605 O O . THR B 1 349 ? 39.067 16.946 47.823 1.00 67.49 349 THR B O 1
ATOM 5609 N N . HIS B 1 350 ? 38.202 16.318 49.814 1.00 70.00 350 HIS B N 1
ATOM 5610 C CA . HIS B 1 350 ? 36.793 16.573 49.488 1.00 70.00 350 HIS B CA 1
ATOM 5611 C C . HIS B 1 350 ? 36.433 17.979 49.015 1.00 70.00 350 HIS B C 1
ATOM 5612 O O . HIS B 1 350 ? 35.763 18.737 49.729 1.00 70.00 350 HIS B O 1
ATOM 5619 N N . GLY B 1 351 ? 36.850 18.295 47.789 1.00 70.00 351 GLY B N 1
ATOM 5620 C CA . GLY B 1 351 ? 36.609 19.607 47.221 1.00 70.00 351 GLY B CA 1
ATOM 5621 C C . GLY B 1 351 ? 35.233 19.829 46.628 1.00 70.00 351 GLY B C 1
ATOM 5622 O O . GLY B 1 351 ? 34.324 20.345 47.308 1.00 70.00 351 GLY B O 1
ATOM 5623 N N . GLY B 1 352 ? 35.084 19.451 45.357 1.00 70.00 352 GLY B N 1
ATOM 5624 C CA . GLY B 1 352 ? 33.818 19.620 44.650 1.00 70.00 352 GLY B CA 1
ATOM 5625 C C . GLY B 1 352 ? 32.603 18.951 45.268 1.00 70.00 352 GLY B C 1
ATOM 5626 O O . GLY B 1 352 ? 31.823 18.289 44.580 1.00 70.00 352 GLY B O 1
ATOM 5627 N N . ILE B 1 353 ? 32.449 19.118 46.574 1.00 69.16 353 ILE B N 1
ATOM 5628 C CA . ILE B 1 353 ? 31.333 18.553 47.303 1.00 69.12 353 ILE B CA 1
ATOM 5629 C C . ILE B 1 353 ? 30.969 19.571 48.388 1.00 70.00 353 ILE B C 1
ATOM 5630 O O . ILE B 1 353 ? 31.676 19.733 49.394 1.00 68.62 353 ILE B O 1
ATOM 5635 N N . PRO B 1 354 ? 29.867 20.300 48.169 1.00 70.00 354 PRO B N 1
ATOM 5636 C CA . PRO B 1 354 ? 29.330 21.330 49.066 1.00 70.00 354 PRO B CA 1
ATOM 5637 C C . PRO B 1 354 ? 29.376 21.046 50.579 1.00 70.00 354 PRO B C 1
ATOM 5638 O O . PRO B 1 354 ? 29.178 19.904 51.036 1.00 70.00 354 PRO B O 1
ATOM 5642 N N . LYS B 1 355 ? 29.635 22.104 51.350 1.00 70.00 355 LYS B N 1
ATOM 5643 C CA . LYS B 1 355 ? 29.685 22.019 52.810 1.00 70.00 355 LYS B CA 1
ATOM 5644 C C . LYS B 1 355 ? 28.427 21.301 53.275 1.00 70.00 355 LYS B C 1
ATOM 5645 O O . LYS B 1 355 ? 28.283 20.953 54.454 1.00 70.00 355 LYS B O 1
ATOM 5651 N N . GLU B 1 356 ? 27.507 21.105 52.334 1.00 69.63 356 GLU B N 1
ATOM 5652 C CA . GLU B 1 356 ? 26.261 20.411 52.607 1.00 70.00 356 GLU B CA 1
ATOM 5653 C C . GLU B 1 356 ? 26.607 19.050 53.209 1.00 70.00 356 GLU B C 1
ATOM 5654 O O . GLU B 1 356 ? 26.296 18.748 54.376 1.00 67.99 356 GLU B O 1
ATOM 5656 N N . ALA B 1 357 ? 27.284 18.246 52.393 1.00 70.00 357 ALA B N 1
ATOM 5657 C CA . ALA B 1 357 ? 27.697 16.902 52.780 1.00 70.00 357 ALA B CA 1
ATOM 5658 C C . ALA B 1 357 ? 28.767 16.937 53.868 1.00 70.00 357 ALA B C 1
ATOM 5659 O O . ALA B 1 357 ? 28.722 16.155 54.825 1.00 64.58 357 ALA B O 1
ATOM 5661 N N . ARG B 1 358 ? 29.717 17.860 53.702 1.00 70.00 358 ARG B N 1
ATOM 5662 C CA . ARG B 1 358 ? 30.851 18.029 54.618 1.00 70.00 358 ARG B CA 1
ATOM 5663 C C . ARG B 1 358 ? 30.488 18.427 56.042 1.00 70.00 358 ARG B C 1
ATOM 5664 O O . ARG B 1 358 ? 31.175 19.246 56.662 1.00 70.00 358 ARG B O 1
ATOM 5672 N N . GLU B 1 359 ? 29.413 17.837 56.548 1.00 70.00 359 GLU B N 1
ATOM 5673 C CA . GLU B 1 359 ? 28.922 18.075 57.900 1.00 70.00 359 GLU B CA 1
ATOM 5674 C C . GLU B 1 359 ? 28.003 16.892 58.138 1.00 70.00 359 GLU B C 1
ATOM 5675 O O . GLU B 1 359 ? 27.630 16.578 59.268 1.00 70.00 359 GLU B O 1
ATOM 5681 N N . ALA B 1 360 ? 27.649 16.239 57.036 1.00 70.00 360 ALA B N 1
ATOM 5682 C CA . ALA B 1 360 ? 26.766 15.083 57.055 1.00 70.00 360 ALA B CA 1
ATOM 5683 C C . ALA B 1 360 ? 27.536 13.792 57.325 1.00 70.00 360 ALA B C 1
ATOM 5684 O O . ALA B 1 360 ? 27.482 13.250 58.432 1.00 70.00 360 ALA B O 1
ATOM 5686 N N . SER B 1 361 ? 28.252 13.318 56.305 1.00 70.00 361 SER B N 1
ATOM 5687 C CA . SER B 1 361 ? 29.017 12.070 56.384 1.00 70.00 361 SER B CA 1
ATOM 5688 C C . SER B 1 361 ? 29.976 12.046 57.577 1.00 70.00 361 SER B C 1
ATOM 5689 O O . SER B 1 361 ? 30.441 10.977 58.002 1.00 66.42 361 SER B O 1
ATOM 5692 N N . GLY B 1 362 ? 30.255 13.233 58.114 1.00 70.00 362 GLY B N 1
ATOM 5693 C CA . GLY B 1 362 ? 31.156 13.354 59.243 1.00 68.07 362 GLY B CA 1
ATOM 5694 C C . GLY B 1 362 ? 32.382 14.192 58.908 1.00 70.00 362 GLY B C 1
ATOM 5695 O O . GLY B 1 362 ? 33.122 14.595 59.818 1.00 70.00 362 GLY B O 1
ATOM 5696 N N . VAL B 1 363 ? 32.593 14.465 57.616 1.00 64.43 363 VAL B N 1
ATOM 5697 C CA . VAL B 1 363 ? 33.746 15.248 57.149 1.00 62.25 363 VAL B CA 1
ATOM 5698 C C . VAL B 1 363 ? 33.769 16.690 57.682 1.00 62.45 363 VAL B C 1
ATOM 5699 O O . VAL B 1 363 ? 33.853 17.633 56.897 1.00 64.92 363 VAL B O 1
ATOM 5703 N N . PHE B 1 364 ? 33.710 16.849 59.007 1.00 62.78 364 PHE B N 1
ATOM 5704 C CA . PHE B 1 364 ? 33.699 18.167 59.661 1.00 66.34 364 PHE B CA 1
ATOM 5705 C C . PHE B 1 364 ? 34.717 19.153 59.109 1.00 69.62 364 PHE B C 1
ATOM 5706 O O . PHE B 1 364 ? 35.862 18.785 58.822 1.00 70.00 364 PHE B O 1
ATOM 5714 N N . ASP B 1 365 ? 34.294 20.410 58.977 1.00 70.00 365 ASP B N 1
ATOM 5715 C CA . ASP B 1 365 ? 35.143 21.480 58.430 1.00 70.00 365 ASP B CA 1
ATOM 5716 C C . ASP B 1 365 ? 36.300 21.856 59.371 1.00 70.00 365 ASP B C 1
ATOM 5717 O O . ASP B 1 365 ? 37.286 22.471 58.943 1.00 70.00 365 ASP B O 1
ATOM 5722 N N . ASP B 1 366 ? 36.177 21.483 60.643 1.00 67.14 366 ASP B N 1
ATOM 5723 C CA . ASP B 1 366 ? 37.216 21.784 61.631 1.00 70.00 366 ASP B CA 1
ATOM 5724 C C . ASP B 1 366 ? 37.819 20.483 62.192 1.00 70.00 366 ASP B C 1
ATOM 5725 O O . ASP B 1 366 ? 38.098 20.380 63.395 1.00 70.00 366 ASP B O 1
ATOM 5730 N N . LEU B 1 367 ? 38.019 19.504 61.314 1.00 69.64 367 LEU B N 1
ATOM 5731 C CA . LEU B 1 367 ? 38.552 18.197 61.686 1.00 61.86 367 LEU B CA 1
ATOM 5732 C C . LEU B 1 367 ? 39.960 18.036 61.124 1.00 65.35 367 LEU B C 1
ATOM 5733 O O . LEU B 1 367 ? 40.161 18.167 59.909 1.00 70.00 367 LEU B O 1
ATOM 5738 N N . VAL B 1 368 ? 40.932 17.761 61.995 1.00 63.28 368 VAL B N 1
ATOM 5739 C CA . VAL B 1 368 ? 42.326 17.581 61.560 1.00 64.54 368 VAL B CA 1
ATOM 5740 C C . VAL B 1 368 ? 42.636 16.105 61.289 1.00 63.84 368 VAL B C 1
ATOM 5741 O O . VAL B 1 368 ? 42.481 15.260 62.177 1.00 65.80 368 VAL B O 1
ATOM 5745 N N . ARG B 1 369 ? 43.057 15.790 60.066 1.00 57.50 369 ARG B N 1
ATOM 5746 C CA . ARG B 1 369 ? 43.378 14.407 59.736 1.00 56.93 369 ARG B CA 1
ATOM 5747 C C . ARG B 1 369 ? 44.892 14.265 59.611 1.00 54.54 369 ARG B C 1
ATOM 5748 O O . ARG B 1 369 ? 45.559 15.040 58.909 1.00 47.50 369 ARG B O 1
ATOM 5756 N N . ILE B 1 370 ? 45.429 13.277 60.320 1.00 54.17 370 ILE B N 1
ATOM 5757 C CA . ILE B 1 370 ? 46.861 13.018 60.281 1.00 55.81 370 ILE B CA 1
ATOM 5758 C C . ILE B 1 370 ? 47.148 11.545 60.060 1.00 56.77 370 ILE B C 1
ATOM 5759 O O . ILE B 1 370 ? 46.390 10.669 60.491 1.00 59.75 370 ILE B O 1
ATOM 5764 N N . SER B 1 371 ? 48.250 11.299 59.370 1.00 53.84 371 SER B N 1
ATOM 5765 C CA . SER B 1 371 ? 48.712 9.968 59.071 1.00 50.07 371 SER B CA 1
ATOM 5766 C C . SER B 1 371 ? 50.023 9.836 59.840 1.00 48.12 371 SER B C 1
ATOM 5767 O O . SER B 1 371 ? 50.911 10.663 59.677 1.00 46.90 371 SER B O 1
ATOM 5770 N N . VAL B 1 372 ? 50.149 8.808 60.674 1.00 47.32 372 VAL B N 1
ATOM 5771 C CA . VAL B 1 372 ? 51.379 8.616 61.461 1.00 45.76 372 VAL B CA 1
ATOM 5772 C C . VAL B 1 372 ? 52.498 7.852 60.722 1.00 42.86 372 VAL B C 1
ATOM 5773 O O . VAL B 1 372 ? 52.313 6.705 60.310 1.00 47.67 372 VAL B O 1
ATOM 5777 N N . GLY B 1 373 ? 53.642 8.513 60.555 1.00 36.31 373 GLY B N 1
ATOM 5778 C CA . GLY B 1 373 ? 54.801 7.913 59.911 1.00 40.10 373 GLY B CA 1
ATOM 5779 C C . GLY B 1 373 ? 55.697 7.127 60.881 1.00 40.85 373 GLY B C 1
ATOM 5780 O O . GLY B 1 373 ? 55.293 6.798 61.999 1.00 42.77 373 GLY B O 1
ATOM 5781 N N . ILE B 1 374 ? 56.925 6.829 60.490 1.00 33.25 374 ILE B N 1
ATOM 5782 C CA . ILE B 1 374 ? 57.765 6.054 61.390 1.00 34.03 374 ILE B CA 1
ATOM 5783 C C . ILE B 1 374 ? 58.898 6.846 62.037 1.00 35.11 374 ILE B C 1
ATOM 5784 O O . ILE B 1 374 ? 60.010 6.340 62.225 1.00 33.11 374 ILE B O 1
ATOM 5789 N N . GLU B 1 375 ? 58.618 8.097 62.378 1.00 35.60 375 GLU B N 1
ATOM 5790 C CA . GLU B 1 375 ? 59.612 8.922 63.059 1.00 37.28 375 GLU B CA 1
ATOM 5791 C C . GLU B 1 375 ? 59.504 8.519 64.531 1.00 37.94 375 GLU B C 1
ATOM 5792 O O . GLU B 1 375 ? 58.609 7.765 64.890 1.00 36.32 375 GLU B O 1
ATOM 5798 N N . ASP B 1 376 ? 60.388 9.020 65.385 1.00 37.83 376 ASP B N 1
ATOM 5799 C CA . ASP B 1 376 ? 60.309 8.651 66.793 1.00 39.94 376 ASP B CA 1
ATOM 5800 C C . ASP B 1 376 ? 58.975 9.031 67.420 1.00 41.88 376 ASP B C 1
ATOM 5801 O O . ASP B 1 376 ? 58.468 10.123 67.176 1.00 49.29 376 ASP B O 1
ATOM 5806 N N . THR B 1 377 ? 58.417 8.150 68.247 1.00 44.28 377 THR B N 1
ATOM 5807 C CA . THR B 1 377 ? 57.134 8.434 68.894 1.00 50.69 377 THR B CA 1
ATOM 5808 C C . THR B 1 377 ? 57.080 9.762 69.642 1.00 54.20 377 THR B C 1
ATOM 5809 O O . THR B 1 377 ? 56.241 10.606 69.334 1.00 56.03 377 THR B O 1
ATOM 5813 N N . ASP B 1 378 ? 57.966 9.938 70.628 1.00 55.92 378 ASP B N 1
ATOM 5814 C CA . ASP B 1 378 ? 57.997 11.175 71.424 1.00 51.46 378 ASP B CA 1
ATOM 5815 C C . ASP B 1 378 ? 58.288 12.395 70.586 1.00 46.24 378 ASP B C 1
ATOM 5816 O O . ASP B 1 378 ? 57.818 13.482 70.886 1.00 44.55 378 ASP B O 1
ATOM 5821 N N . ASP B 1 379 ? 59.068 12.232 69.534 1.00 42.78 379 ASP B N 1
ATOM 5822 C CA . ASP B 1 379 ? 59.316 13.376 68.680 1.00 49.04 379 ASP B CA 1
ATOM 5823 C C . ASP B 1 379 ? 57.974 13.827 68.098 1.00 53.14 379 ASP B C 1
ATOM 5824 O O . ASP B 1 379 ? 57.678 15.038 68.026 1.00 52.19 379 ASP B O 1
ATOM 5829 N N . LEU B 1 380 ? 57.145 12.854 67.722 1.00 48.46 380 LEU B N 1
ATOM 5830 C CA . LEU B 1 380 ? 55.857 13.178 67.137 1.00 50.77 380 LEU B CA 1
ATOM 5831 C C . LEU B 1 380 ? 54.846 13.615 68.195 1.00 53.95 380 LEU B C 1
ATOM 5832 O O . LEU B 1 380 ? 54.234 14.680 68.078 1.00 58.67 380 LEU B O 1
ATOM 5837 N N . LEU B 1 381 ? 54.664 12.810 69.232 1.00 55.65 381 LEU B N 1
ATOM 5838 C CA . LEU B 1 381 ? 53.739 13.180 70.303 1.00 56.25 381 LEU B CA 1
ATOM 5839 C C . LEU B 1 381 ? 54.035 14.614 70.747 1.00 60.33 381 LEU B C 1
ATOM 5840 O O . LEU B 1 381 ? 53.155 15.479 70.739 1.00 62.04 381 LEU B O 1
ATOM 5845 N N . GLU B 1 382 ? 55.289 14.845 71.128 1.00 61.86 382 GLU B N 1
ATOM 5846 C CA . GLU B 1 382 ? 55.757 16.151 71.559 1.00 63.05 382 GLU B CA 1
ATOM 5847 C C . GLU B 1 382 ? 55.468 17.228 70.519 1.00 65.13 382 GLU B C 1
ATOM 5848 O O . GLU B 1 382 ? 55.242 18.382 70.874 1.00 68.27 382 GLU B O 1
ATOM 5854 N N . ASP B 1 383 ? 55.486 16.852 69.241 1.00 68.80 383 ASP B N 1
ATOM 5855 C CA . ASP B 1 383 ? 55.227 17.797 68.156 1.00 68.25 383 ASP B CA 1
ATOM 5856 C C . ASP B 1 383 ? 53.752 18.174 68.036 1.00 68.67 383 ASP B C 1
ATOM 5857 O O . ASP B 1 383 ? 53.420 19.334 67.792 1.00 70.00 383 ASP B O 1
ATOM 5862 N N . ILE B 1 384 ? 52.863 17.199 68.189 1.00 66.30 384 ILE B N 1
ATOM 5863 C CA . ILE B 1 384 ? 51.442 17.495 68.082 1.00 64.08 384 ILE B CA 1
ATOM 5864 C C . ILE B 1 384 ? 51.153 18.597 69.099 1.00 65.42 384 ILE B C 1
ATOM 5865 O O . ILE B 1 384 ? 50.511 19.599 68.782 1.00 67.59 384 ILE B O 1
ATOM 5870 N N . LYS B 1 385 ? 51.648 18.413 70.319 1.00 64.19 385 LYS B N 1
ATOM 5871 C CA . LYS B 1 385 ? 51.451 19.397 71.383 1.00 65.99 385 LYS B CA 1
ATOM 5872 C C . LYS B 1 385 ? 51.960 20.748 70.887 1.00 66.46 385 LYS B C 1
ATOM 5873 O O . LYS B 1 385 ? 51.206 21.711 70.744 1.00 70.00 385 LYS B O 1
ATOM 5879 N N . GLN B 1 386 ? 53.254 20.798 70.613 1.00 66.40 386 GLN B N 1
ATOM 5880 C CA . GLN B 1 386 ? 53.899 22.000 70.113 1.00 66.95 386 GLN B CA 1
ATOM 5881 C C . GLN B 1 386 ? 53.061 22.662 69.016 1.00 70.00 386 GLN B C 1
ATOM 5882 O O . GLN B 1 386 ? 53.230 23.850 68.718 1.00 70.00 386 GLN B O 1
ATOM 5888 N N . ALA B 1 387 ? 52.143 21.896 68.431 1.00 70.00 387 ALA B N 1
ATOM 5889 C CA . ALA B 1 387 ? 51.304 22.410 67.354 1.00 70.00 387 ALA B CA 1
ATOM 5890 C C . ALA B 1 387 ? 49.970 22.949 67.834 1.00 70.00 387 ALA B C 1
ATOM 5891 O O . ALA B 1 387 ? 49.503 23.983 67.342 1.00 70.00 387 ALA B O 1
ATOM 5893 N N . LEU B 1 388 ? 49.354 22.241 68.778 1.00 69.17 388 LEU B N 1
ATOM 5894 C CA . LEU B 1 388 ? 48.066 22.645 69.323 1.00 69.53 388 LEU B CA 1
ATOM 5895 C C . LEU B 1 388 ? 48.066 24.117 69.748 1.00 70.00 388 LEU B C 1
ATOM 5896 O O . LEU B 1 388 ? 47.158 24.883 69.395 1.00 70.00 388 LEU B O 1
ATOM 5901 N N . LYS B 1 389 ? 49.087 24.504 70.509 1.00 70.00 389 LYS B N 1
ATOM 5902 C CA . LYS B 1 389 ? 49.209 25.874 71.001 1.00 69.70 389 LYS B CA 1
ATOM 5903 C C . LYS B 1 389 ? 49.300 26.912 69.874 1.00 70.00 389 LYS B C 1
ATOM 5904 O O . LYS B 1 389 ? 48.525 27.876 69.845 1.00 70.00 389 LYS B O 1
ATOM 5910 N N . GLN B 1 390 ? 50.236 26.716 68.948 1.00 68.41 390 GLN B N 1
ATOM 5911 C CA . GLN B 1 390 ? 50.376 27.616 67.802 1.00 68.08 390 GLN B CA 1
ATOM 5912 C C . GLN B 1 390 ? 48.972 27.956 67.282 1.00 70.00 390 GLN B C 1
ATOM 5913 O O . GLN B 1 390 ? 48.573 29.123 67.216 1.00 68.64 390 GLN B O 1
ATOM 5919 N N . ALA B 1 391 ? 48.239 26.906 66.913 1.00 70.00 391 ALA B N 1
ATOM 5920 C CA . ALA B 1 391 ? 46.886 27.025 66.388 1.00 69.48 391 ALA B CA 1
ATOM 5921 C C . ALA B 1 391 ? 46.033 27.805 67.363 1.00 70.00 391 ALA B C 1
ATOM 5922 O O . ALA B 1 391 ? 45.298 28.723 66.974 1.00 70.00 391 ALA B O 1
ATOM 5924 N N . THR B 1 392 ? 46.126 27.434 68.634 1.00 69.45 392 THR B N 1
ATOM 5925 C CA . THR B 1 392 ? 45.359 28.117 69.658 1.00 70.00 392 THR B CA 1
ATOM 5926 C C . THR B 1 392 ? 45.650 29.617 69.536 1.00 70.00 392 THR B C 1
ATOM 5927 O O . THR B 1 392 ? 44.757 30.414 69.219 1.00 69.76 392 THR B O 1
ATOM 5931 N N . ASN B 1 393 ? 46.912 29.985 69.740 1.00 70.00 393 ASN B N 1
ATOM 5932 C CA . ASN B 1 393 ? 47.333 31.387 69.672 1.00 70.00 393 ASN B CA 1
ATOM 5933 C C . ASN B 1 393 ? 47.210 31.984 68.273 1.00 70.00 393 ASN B C 1
ATOM 5934 O O . ASN B 1 393 ? 47.761 33.054 67.995 1.00 69.59 393 ASN B O 1
ATOM 5939 N N . THR C 1 1 ? 59.591 19.394 56.261 1.00 69.18 1 THR C N 1
ATOM 5940 C CA . THR C 1 1 ? 60.302 19.006 57.520 1.00 70.00 1 THR C CA 1
ATOM 5941 C C . THR C 1 1 ? 61.682 19.677 57.695 1.00 70.00 1 THR C C 1
ATOM 5942 O O . THR C 1 1 ? 62.347 20.066 56.725 1.00 68.46 1 THR C O 1
ATOM 5946 N N . LEU C 1 2 ? 62.093 19.820 58.950 1.00 69.18 2 LEU C N 1
ATOM 5947 C CA . LEU C 1 2 ? 63.384 20.415 59.268 1.00 70.00 2 LEU C CA 1
ATOM 5948 C C . LEU C 1 2 ? 63.815 19.957 60.654 1.00 70.00 2 LEU C C 1
ATOM 5949 O O . LEU C 1 2 ? 63.366 20.500 61.667 1.00 70.00 2 LEU C O 1
ATOM 5954 N N . GLN C 1 3 ? 64.688 18.957 60.695 1.00 69.54 3 GLN C N 1
ATOM 5955 C CA . GLN C 1 3 ? 65.141 18.427 61.968 1.00 70.00 3 GLN C CA 1
ATOM 5956 C C . GLN C 1 3 ? 65.733 19.505 62.870 1.00 70.00 3 GLN C C 1
ATOM 5957 O O . GLN C 1 3 ? 66.158 20.575 62.416 1.00 70.00 3 GLN C O 1
ATOM 5963 N N . GLU C 1 4 ? 65.763 19.206 64.160 1.00 70.00 4 GLU C N 1
ATOM 5964 C CA . GLU C 1 4 ? 66.288 20.133 65.144 1.00 69.49 4 GLU C CA 1
ATOM 5965 C C . GLU C 1 4 ? 66.653 19.319 66.375 1.00 70.00 4 GLU C C 1
ATOM 5966 O O . GLU C 1 4 ? 66.129 19.573 67.466 1.00 70.00 4 GLU C O 1
ATOM 5972 N N . SER C 1 5 ? 67.537 18.335 66.197 1.00 68.70 5 SER C N 1
ATOM 5973 C CA . SER C 1 5 ? 67.982 17.491 67.306 1.00 64.94 5 SER C CA 1
ATOM 5974 C C . SER C 1 5 ? 66.854 16.617 67.811 1.00 61.67 5 SER C C 1
ATOM 5975 O O . SER C 1 5 ? 66.562 16.551 69.009 1.00 57.26 5 SER C O 1
ATOM 5978 N N . ASP C 1 6 ? 66.224 15.957 66.851 1.00 59.16 6 ASP C N 1
ATOM 5979 C CA . ASP C 1 6 ? 65.132 15.033 67.079 1.00 49.92 6 ASP C CA 1
ATOM 5980 C C . ASP C 1 6 ? 65.765 13.682 67.358 1.00 45.39 6 ASP C C 1
ATOM 5981 O O . ASP C 1 6 ? 66.973 13.558 67.549 1.00 41.90 6 ASP C O 1
ATOM 5986 N N . LYS C 1 7 ? 64.946 12.652 67.351 1.00 42.86 7 LYS C N 1
ATOM 5987 C CA . LYS C 1 7 ? 65.461 11.324 67.582 1.00 40.29 7 LYS C CA 1
ATOM 5988 C C . LYS C 1 7 ? 66.035 10.678 66.304 1.00 43.37 7 LYS C C 1
ATOM 5989 O O . LYS C 1 7 ? 65.927 11.223 65.185 1.00 42.40 7 LYS C O 1
ATOM 5995 N N . PHE C 1 8 ? 66.668 9.521 66.487 1.00 41.85 8 PHE C N 1
ATOM 5996 C CA . PHE C 1 8 ? 67.264 8.790 65.384 1.00 38.07 8 PHE C CA 1
ATOM 5997 C C . PHE C 1 8 ? 66.216 8.475 64.323 1.00 37.60 8 PHE C C 1
ATOM 5998 O O . PHE C 1 8 ? 66.449 8.709 63.141 1.00 38.06 8 PHE C O 1
ATOM 6006 N N . ALA C 1 9 ? 65.075 7.940 64.745 1.00 31.04 9 ALA C N 1
ATOM 6007 C CA . ALA C 1 9 ? 64.032 7.595 63.804 1.00 35.33 9 ALA C CA 1
ATOM 6008 C C . ALA C 1 9 ? 63.601 8.816 63.010 1.00 37.26 9 ALA C C 1
ATOM 6009 O O . ALA C 1 9 ? 63.531 8.766 61.781 1.00 50.00 9 ALA C O 1
ATOM 6011 N N . THR C 1 10 ? 63.313 9.915 63.692 1.00 35.75 10 THR C N 1
ATOM 6012 C CA . THR C 1 10 ? 62.914 11.132 62.992 1.00 31.83 10 THR C CA 1
ATOM 6013 C C . THR C 1 10 ? 63.959 11.519 61.959 1.00 31.54 10 THR C C 1
ATOM 6014 O O . THR C 1 10 ? 63.611 11.947 60.876 1.00 34.98 10 THR C O 1
ATOM 6018 N N . LYS C 1 11 ? 65.240 11.384 62.310 1.00 38.29 11 LYS C N 1
ATOM 6019 C CA . LYS C 1 11 ? 66.342 11.735 61.409 1.00 38.26 11 LYS C CA 1
ATOM 6020 C C . LYS C 1 11 ? 66.478 10.818 60.189 1.00 44.38 11 LYS C C 1
ATOM 6021 O O . LYS C 1 11 ? 66.786 11.285 59.077 1.00 44.71 11 LYS C O 1
ATOM 6027 N N . ALA C 1 12 ? 66.266 9.518 60.388 1.00 40.80 12 ALA C N 1
ATOM 6028 C CA . ALA C 1 12 ? 66.320 8.576 59.279 1.00 36.09 12 ALA C CA 1
ATOM 6029 C C . ALA C 1 12 ? 65.254 9.040 58.276 1.00 28.86 12 ALA C C 1
ATOM 6030 O O . ALA C 1 12 ? 65.530 9.210 57.104 1.00 33.81 12 ALA C O 1
ATOM 6032 N N . ILE C 1 13 ? 64.036 9.271 58.734 1.00 31.85 13 ILE C N 1
ATOM 6033 C CA . ILE C 1 13 ? 62.974 9.739 57.816 1.00 33.44 13 ILE C CA 1
ATOM 6034 C C . ILE C 1 13 ? 63.096 11.087 57.100 1.00 30.99 13 ILE C C 1
ATOM 6035 O O . ILE C 1 13 ? 62.448 11.277 56.085 1.00 39.42 13 ILE C O 1
ATOM 6040 N N . HIS C 1 14 ? 63.907 12.019 57.591 1.00 37.34 14 HIS C N 1
ATOM 6041 C CA . HIS C 1 14 ? 63.971 13.337 56.954 1.00 33.48 14 HIS C CA 1
ATOM 6042 C C . HIS C 1 14 ? 65.360 13.903 56.745 1.00 38.83 14 HIS C C 1
ATOM 6043 O O . HIS C 1 14 ? 65.518 14.934 56.080 1.00 40.00 14 HIS C O 1
ATOM 6050 N N . ALA C 1 15 ? 66.374 13.289 57.342 1.00 39.26 15 ALA C N 1
ATOM 6051 C CA . ALA C 1 15 ? 67.708 13.829 57.142 1.00 42.22 15 ALA C CA 1
ATOM 6052 C C . ALA C 1 15 ? 67.982 13.661 55.665 1.00 44.72 15 ALA C C 1
ATOM 6053 O O . ALA C 1 15 ? 67.530 12.683 55.056 1.00 52.24 15 ALA C O 1
ATOM 6055 N N . GLY C 1 16 ? 68.691 14.620 55.078 1.00 49.30 16 GLY C N 1
ATOM 6056 C CA . GLY C 1 16 ? 69.006 14.535 53.658 1.00 50.45 16 GLY C CA 1
ATOM 6057 C C . GLY C 1 16 ? 67.813 14.724 52.733 1.00 52.59 16 GLY C C 1
ATOM 6058 O O . GLY C 1 16 ? 67.764 14.165 51.638 1.00 54.04 16 GLY C O 1
ATOM 6059 N N . GLU C 1 17 ? 66.843 15.511 53.181 1.00 56.91 17 GLU C N 1
ATOM 6060 C CA . GLU C 1 17 ? 65.653 15.797 52.397 1.00 54.17 17 GLU C CA 1
ATOM 6061 C C . GLU C 1 17 ? 66.189 16.411 51.112 1.00 56.69 17 GLU C C 1
ATOM 6062 O O . GLU C 1 17 ? 67.363 16.769 51.055 1.00 62.93 17 GLU C O 1
ATOM 6068 N N . HIS C 1 18 ? 65.346 16.547 50.093 1.00 57.48 18 HIS C N 1
ATOM 6069 C CA . HIS C 1 18 ? 65.783 17.072 48.797 1.00 56.29 18 HIS C CA 1
ATOM 6070 C C . HIS C 1 18 ? 65.072 18.344 48.333 1.00 60.53 18 HIS C C 1
ATOM 6071 O O . HIS C 1 18 ? 64.058 18.750 48.901 1.00 62.25 18 HIS C O 1
ATOM 6078 N N . VAL C 1 19 ? 65.598 18.934 47.256 1.00 64.79 19 VAL C N 1
ATOM 6079 C CA . VAL C 1 19 ? 65.062 20.171 46.664 1.00 67.26 19 VAL C CA 1
ATOM 6080 C C . VAL C 1 19 ? 64.352 19.959 45.301 1.00 68.35 19 VAL C C 1
ATOM 6081 O O . VAL C 1 19 ? 65.005 19.672 44.290 1.00 64.06 19 VAL C O 1
ATOM 6085 N N . ASP C 1 20 ? 63.025 20.126 45.276 1.00 70.00 20 ASP C N 1
ATOM 6086 C CA . ASP C 1 20 ? 62.235 19.953 44.047 1.00 66.39 20 ASP C CA 1
ATOM 6087 C C . ASP C 1 20 ? 61.197 21.060 43.888 1.00 65.42 20 ASP C C 1
ATOM 6088 O O . ASP C 1 20 ? 60.381 21.283 44.781 1.00 64.39 20 ASP C O 1
ATOM 6093 N N . VAL C 1 21 ? 61.224 21.745 42.747 1.00 68.20 21 VAL C N 1
ATOM 6094 C CA . VAL C 1 21 ? 60.268 22.825 42.485 1.00 70.00 21 VAL C CA 1
ATOM 6095 C C . VAL C 1 21 ? 58.839 22.279 42.448 1.00 70.00 21 VAL C C 1
ATOM 6096 O O . VAL C 1 21 ? 57.900 22.861 43.026 1.00 70.00 21 VAL C O 1
ATOM 6100 N N . HIS C 1 22 ? 58.691 21.150 41.766 1.00 69.13 22 HIS C N 1
ATOM 6101 C CA . HIS C 1 22 ? 57.406 20.504 41.627 1.00 65.24 22 HIS C CA 1
ATOM 6102 C C . HIS C 1 22 ? 56.799 20.256 43.003 1.00 65.96 22 HIS C C 1
ATOM 6103 O O . HIS C 1 22 ? 55.603 20.436 43.191 1.00 67.92 22 HIS C O 1
ATOM 6110 N N . GLY C 1 23 ? 57.626 19.880 43.975 1.00 67.47 23 GLY C N 1
ATOM 6111 C CA . GLY C 1 23 ? 57.117 19.642 45.319 1.00 69.28 23 GLY C CA 1
ATOM 6112 C C . GLY C 1 23 ? 57.023 18.171 45.696 1.00 70.00 23 GLY C C 1
ATOM 6113 O O . GLY C 1 23 ? 56.250 17.768 46.576 1.00 70.00 23 GLY C O 1
ATOM 6114 N N . SER C 1 24 ? 57.836 17.369 45.017 1.00 70.00 24 SER C N 1
ATOM 6115 C CA . SER C 1 24 ? 57.912 15.926 45.220 1.00 69.52 24 SER C CA 1
ATOM 6116 C C . SER C 1 24 ? 58.233 15.477 46.654 1.00 67.43 24 SER C C 1
ATOM 6117 O O . SER C 1 24 ? 59.388 15.582 47.078 1.00 61.94 24 SER C O 1
ATOM 6120 N N . VAL C 1 25 ? 57.249 14.957 47.393 1.00 67.31 25 VAL C N 1
ATOM 6121 C CA . VAL C 1 25 ? 57.543 14.482 48.754 1.00 67.40 25 VAL C CA 1
ATOM 6122 C C . VAL C 1 25 ? 58.643 13.427 48.613 1.00 64.71 25 VAL C C 1
ATOM 6123 O O . VAL C 1 25 ? 59.451 13.215 49.518 1.00 64.85 25 VAL C O 1
ATOM 6127 N N . ILE C 1 26 ? 58.670 12.779 47.455 1.00 60.64 26 ILE C N 1
ATOM 6128 C CA . ILE C 1 26 ? 59.652 11.753 47.207 1.00 60.01 26 ILE C CA 1
ATOM 6129 C C . ILE C 1 26 ? 60.704 12.229 46.243 1.00 57.24 26 ILE C C 1
ATOM 6130 O O . ILE C 1 26 ? 60.404 12.873 45.241 1.00 53.83 26 ILE C O 1
ATOM 6135 N N . GLU C 1 27 ? 61.948 11.899 46.567 1.00 52.07 27 GLU C N 1
ATOM 6136 C CA . GLU C 1 27 ? 63.075 12.293 45.755 1.00 51.89 27 GLU C CA 1
ATOM 6137 C C . GLU C 1 27 ? 63.079 11.539 44.437 1.00 56.26 27 GLU C C 1
ATOM 6138 O O . GLU C 1 27 ? 62.842 10.323 44.398 1.00 55.17 27 GLU C O 1
ATOM 6144 N N . PRO C 1 28 ? 63.336 12.261 43.329 1.00 58.71 28 PRO C N 1
ATOM 6145 C CA . PRO C 1 28 ? 63.374 11.657 41.995 1.00 55.00 28 PRO C CA 1
ATOM 6146 C C . PRO C 1 28 ? 64.752 11.064 41.802 1.00 49.98 28 PRO C C 1
ATOM 6147 O O . PRO C 1 28 ? 65.625 11.249 42.643 1.00 54.63 28 PRO C O 1
ATOM 6151 N N . ILE C 1 29 ? 64.941 10.347 40.705 1.00 47.51 29 ILE C N 1
ATOM 6152 C CA . ILE C 1 29 ? 66.223 9.725 40.433 1.00 47.65 29 ILE C CA 1
ATOM 6153 C C . ILE C 1 29 ? 66.886 10.541 39.357 1.00 52.56 29 ILE C C 1
ATOM 6154 O O . ILE C 1 29 ? 66.509 10.461 38.187 1.00 51.11 29 ILE C O 1
ATOM 6159 N N . SER C 1 30 ? 67.878 11.325 39.756 1.00 55.23 30 SER C N 1
ATOM 6160 C CA . SER C 1 30 ? 68.596 12.156 38.817 1.00 57.06 30 SER C CA 1
ATOM 6161 C C . SER C 1 30 ? 69.829 11.379 38.398 1.00 56.52 30 SER C C 1
ATOM 6162 O O . SER C 1 30 ? 70.686 11.072 39.221 1.00 56.19 30 SER C O 1
ATOM 6165 N N . LEU C 1 31 ? 69.885 11.053 37.111 1.00 57.87 31 LEU C N 1
ATOM 6166 C CA . LEU C 1 31 ? 70.982 10.305 36.514 1.00 56.81 31 LEU C CA 1
ATOM 6167 C C . LEU C 1 31 ? 71.693 11.225 35.541 1.00 64.05 31 LEU C C 1
ATOM 6168 O O . LEU C 1 31 ? 72.695 10.846 34.923 1.00 67.65 31 LEU C O 1
ATOM 6173 N N . SER C 1 32 ? 71.152 12.430 35.391 1.00 68.84 32 SER C N 1
ATOM 6174 C CA . SER C 1 32 ? 71.723 13.426 34.486 1.00 69.57 32 SER C CA 1
ATOM 6175 C C . SER C 1 32 ? 73.218 13.581 34.715 1.00 64.80 32 SER C C 1
ATOM 6176 O O . SER C 1 32 ? 73.662 13.743 35.848 1.00 64.72 32 SER C O 1
ATOM 6179 N N . THR C 1 33 ? 73.977 13.517 33.624 1.00 68.83 33 THR C N 1
ATOM 6180 C CA . THR C 1 33 ? 75.436 13.670 33.641 1.00 70.00 33 THR C CA 1
ATOM 6181 C C . THR C 1 33 ? 75.783 15.124 33.935 1.00 70.00 33 THR C C 1
ATOM 6182 O O . THR C 1 33 ? 76.497 15.447 34.894 1.00 70.00 33 THR C O 1
ATOM 6186 N N . THR C 1 34 ? 75.239 15.989 33.086 1.00 70.00 34 THR C N 1
ATOM 6187 C CA . THR C 1 34 ? 75.474 17.413 33.149 1.00 68.63 34 THR C CA 1
ATOM 6188 C C . THR C 1 34 ? 74.239 18.250 33.388 1.00 69.11 34 THR C C 1
ATOM 6189 O O . THR C 1 34 ? 73.108 17.775 33.289 1.00 70.00 34 THR C O 1
ATOM 6193 N N . PHE C 1 35 ? 74.482 19.517 33.685 1.00 68.03 35 PHE C N 1
ATOM 6194 C CA . PHE C 1 35 ? 73.415 20.456 33.942 1.00 66.78 35 PHE C CA 1
ATOM 6195 C C . PHE C 1 35 ? 73.638 21.762 33.163 1.00 70.00 35 PHE C C 1
ATOM 6196 O O . PHE C 1 35 ? 74.778 22.204 32.966 1.00 70.00 35 PHE C O 1
ATOM 6204 N N . LYS C 1 36 ? 72.547 22.370 32.712 1.00 68.49 36 LYS C N 1
ATOM 6205 C CA . LYS C 1 36 ? 72.616 23.621 31.982 1.00 68.39 36 LYS C CA 1
ATOM 6206 C C . LYS C 1 36 ? 73.096 24.702 32.944 1.00 70.00 36 LYS C C 1
ATOM 6207 O O . LYS C 1 36 ? 73.005 24.552 34.184 1.00 70.00 36 LYS C O 1
ATOM 6213 N N . GLN C 1 37 ? 73.589 25.801 32.372 1.00 70.00 37 GLN C N 1
ATOM 6214 C CA . GLN C 1 37 ? 74.108 26.891 33.183 1.00 70.00 37 GLN C CA 1
ATOM 6215 C C . GLN C 1 37 ? 73.661 28.275 32.741 1.00 70.00 37 GLN C C 1
ATOM 6216 O O . GLN C 1 37 ? 73.409 28.522 31.558 1.00 70.00 37 GLN C O 1
ATOM 6222 N N . SER C 1 38 ? 73.581 29.169 33.723 1.00 70.00 38 SER C N 1
ATOM 6223 C CA . SER C 1 38 ? 73.202 30.566 33.518 1.00 70.00 38 SER C CA 1
ATOM 6224 C C . SER C 1 38 ? 74.234 31.261 32.623 1.00 70.00 38 SER C C 1
ATOM 6225 O O . SER C 1 38 ? 73.896 31.864 31.605 1.00 70.00 38 SER C O 1
ATOM 6228 N N . SER C 1 39 ? 75.493 31.189 33.034 1.00 68.19 39 SER C N 1
ATOM 6229 C CA . SER C 1 39 ? 76.594 31.759 32.267 1.00 70.00 39 SER C CA 1
ATOM 6230 C C . SER C 1 39 ? 77.672 30.669 32.175 1.00 70.00 39 SER C C 1
ATOM 6231 O O . SER C 1 39 ? 77.897 29.910 33.139 1.00 70.00 39 SER C O 1
ATOM 6234 N N . PRO C 1 40 ? 78.349 30.572 31.017 1.00 70.00 40 PRO C N 1
ATOM 6235 C CA . PRO C 1 40 ? 79.386 29.551 30.868 1.00 70.00 40 PRO C CA 1
ATOM 6236 C C . PRO C 1 40 ? 80.072 29.274 32.201 1.00 70.00 40 PRO C C 1
ATOM 6237 O O . PRO C 1 40 ? 80.162 28.126 32.629 1.00 69.88 40 PRO C O 1
ATOM 6241 N N . ALA C 1 41 ? 80.516 30.336 32.871 1.00 70.00 41 ALA C N 1
ATOM 6242 C CA . ALA C 1 41 ? 81.196 30.199 34.161 1.00 70.00 41 ALA C CA 1
ATOM 6243 C C . ALA C 1 41 ? 80.446 29.357 35.200 1.00 70.00 41 ALA C C 1
ATOM 6244 O O . ALA C 1 41 ? 81.004 28.379 35.712 1.00 70.00 41 ALA C O 1
ATOM 6246 N N . ASN C 1 42 ? 79.197 29.713 35.510 1.00 66.46 42 ASN C N 1
ATOM 6247 C CA . ASN C 1 42 ? 78.478 28.968 36.537 1.00 69.14 42 ASN C CA 1
ATOM 6248 C C . ASN C 1 42 ? 77.004 28.623 36.286 1.00 70.00 42 ASN C C 1
ATOM 6249 O O . ASN C 1 42 ? 76.191 29.479 35.919 1.00 70.00 42 ASN C O 1
ATOM 6254 N N . PRO C 1 43 ? 76.651 27.343 36.510 1.00 70.00 43 PRO C N 1
ATOM 6255 C CA . PRO C 1 43 ? 75.364 26.654 36.377 1.00 70.00 43 PRO C CA 1
ATOM 6256 C C . PRO C 1 43 ? 74.053 27.395 36.631 1.00 70.00 43 PRO C C 1
ATOM 6257 O O . PRO C 1 43 ? 74.024 28.551 37.081 1.00 70.00 43 PRO C O 1
ATOM 6261 N N . ILE C 1 44 ? 72.971 26.674 36.326 1.00 70.00 44 ILE C N 1
ATOM 6262 C CA . ILE C 1 44 ? 71.600 27.139 36.502 1.00 70.00 44 ILE C CA 1
ATOM 6263 C C . ILE C 1 44 ? 71.040 26.382 37.712 1.00 70.00 44 ILE C C 1
ATOM 6264 O O . ILE C 1 44 ? 69.827 26.195 37.853 1.00 70.00 44 ILE C O 1
ATOM 6266 N N . GLY C 1 45 ? 71.956 25.957 38.582 1.00 70.00 45 GLY C N 1
ATOM 6267 C CA . GLY C 1 45 ? 71.609 25.222 39.787 1.00 70.00 45 GLY C CA 1
ATOM 6268 C C . GLY C 1 45 ? 72.892 24.590 40.290 1.00 70.00 45 GLY C C 1
ATOM 6269 O O . GLY C 1 45 ? 73.668 24.060 39.490 1.00 69.16 45 GLY C O 1
ATOM 6270 N N . THR C 1 46 ? 73.110 24.661 41.604 1.00 70.00 46 THR C N 1
ATOM 6271 C CA . THR C 1 46 ? 74.306 24.128 42.293 1.00 70.00 46 THR C CA 1
ATOM 6272 C C . THR C 1 46 ? 75.033 22.888 41.716 1.00 67.43 46 THR C C 1
ATOM 6273 O O . THR C 1 46 ? 76.152 22.572 42.128 1.00 63.41 46 THR C O 1
ATOM 6277 N N . TYR C 1 47 ? 74.415 22.202 40.757 1.00 70.00 47 TYR C N 1
ATOM 6278 C CA . TYR C 1 47 ? 75.032 21.018 40.147 1.00 70.00 47 TYR C CA 1
ATOM 6279 C C . TYR C 1 47 ? 75.601 21.255 38.749 1.00 69.32 47 TYR C C 1
ATOM 6280 O O . TYR C 1 47 ? 74.904 21.734 37.856 1.00 67.37 47 TYR C O 1
ATOM 6289 N N . GLU C 1 48 ? 76.871 20.903 38.569 1.00 70.00 48 GLU C N 1
ATOM 6290 C CA . GLU C 1 48 ? 77.553 21.076 37.288 1.00 69.60 48 GLU C CA 1
ATOM 6291 C C . GLU C 1 48 ? 77.786 19.746 36.578 1.00 69.83 48 GLU C C 1
ATOM 6292 O O . GLU C 1 48 ? 77.465 19.601 35.396 1.00 70.00 48 GLU C O 1
ATOM 6298 N N . TYR C 1 49 ? 78.339 18.776 37.298 1.00 70.00 49 TYR C N 1
ATOM 6299 C CA . TYR C 1 49 ? 78.618 17.460 36.720 1.00 69.39 49 TYR C CA 1
ATOM 6300 C C . TYR C 1 49 ? 78.359 16.327 37.736 1.00 70.00 49 TYR C C 1
ATOM 6301 O O . TYR C 1 49 ? 78.818 16.384 38.896 1.00 70.00 49 TYR C O 1
ATOM 6310 N N . SER C 1 50 ? 77.614 15.313 37.288 1.00 70.00 50 SER C N 1
ATOM 6311 C CA . SER C 1 50 ? 77.247 14.148 38.106 1.00 70.00 50 SER C CA 1
ATOM 6312 C C . SER C 1 50 ? 78.340 13.677 39.101 1.00 70.00 50 SER C C 1
ATOM 6313 O O . SER C 1 50 ? 78.214 13.895 40.313 1.00 70.00 50 SER C O 1
ATOM 6316 N N . ARG C 1 51 ? 79.393 13.033 38.590 1.00 68.58 51 ARG C N 1
ATOM 6317 C CA . ARG C 1 51 ? 80.494 12.540 39.424 1.00 68.93 51 ARG C CA 1
ATOM 6318 C C . ARG C 1 51 ? 80.965 13.577 40.462 1.00 70.00 51 ARG C C 1
ATOM 6319 O O . ARG C 1 51 ? 81.199 13.242 41.635 1.00 66.12 51 ARG C O 1
ATOM 6327 N N . SER C 1 52 ? 81.117 14.831 40.036 1.00 70.00 52 SER C N 1
ATOM 6328 C CA . SER C 1 52 ? 81.553 15.857 40.969 1.00 69.06 52 SER C CA 1
ATOM 6329 C C . SER C 1 52 ? 80.558 15.913 42.118 1.00 69.18 52 SER C C 1
ATOM 6330 O O . SER C 1 52 ? 80.923 16.240 43.253 1.00 70.00 52 SER C O 1
ATOM 6333 N N . GLN C 1 53 ? 79.303 15.583 41.804 1.00 67.95 53 GLN C N 1
ATOM 6334 C CA . GLN C 1 53 ? 78.194 15.591 42.768 1.00 65.71 53 GLN C CA 1
ATOM 6335 C C . GLN C 1 53 ? 76.835 15.576 42.061 1.00 65.74 53 GLN C C 1
ATOM 6336 O O . GLN C 1 53 ? 76.617 16.275 41.061 1.00 66.40 53 GLN C O 1
ATOM 6342 N N . ASN C 1 54 ? 75.931 14.766 42.596 1.00 58.38 54 ASN C N 1
ATOM 6343 C CA . ASN C 1 54 ? 74.582 14.669 42.082 1.00 50.26 54 ASN C CA 1
ATOM 6344 C C . ASN C 1 54 ? 73.679 14.617 43.296 1.00 48.41 54 ASN C C 1
ATOM 6345 O O . ASN C 1 54 ? 74.097 14.187 44.381 1.00 49.88 54 ASN C O 1
ATOM 6350 N N . PRO C 1 55 ? 72.423 15.044 43.142 1.00 39.83 55 PRO C N 1
ATOM 6351 C CA . PRO C 1 55 ? 71.479 15.039 44.260 1.00 40.32 55 PRO C CA 1
ATOM 6352 C C . PRO C 1 55 ? 71.274 13.745 45.065 1.00 36.73 55 PRO C C 1
ATOM 6353 O O . PRO C 1 55 ? 71.185 13.803 46.289 1.00 40.46 55 PRO C O 1
ATOM 6357 N N . ASN C 1 56 ? 71.213 12.591 44.401 1.00 35.51 56 ASN C N 1
ATOM 6358 C CA . ASN C 1 56 ? 70.972 11.330 45.103 1.00 28.23 56 ASN C CA 1
ATOM 6359 C C . ASN C 1 56 ? 72.118 10.964 46.010 1.00 28.50 56 ASN C C 1
ATOM 6360 O O . ASN C 1 56 ? 71.922 10.581 47.149 1.00 30.06 56 ASN C O 1
ATOM 6365 N N . ARG C 1 57 ? 73.333 11.073 45.503 1.00 36.12 57 ARG C N 1
ATOM 6366 C CA . ARG C 1 57 ? 74.474 10.745 46.329 1.00 41.30 57 ARG C CA 1
ATOM 6367 C C . ARG C 1 57 ? 74.481 11.726 47.481 1.00 43.49 57 ARG C C 1
ATOM 6368 O O . ARG C 1 57 ? 74.250 11.341 48.621 1.00 45.31 57 ARG C O 1
ATOM 6376 N N . GLU C 1 58 ? 74.726 12.997 47.155 1.00 50.33 58 GLU C N 1
ATOM 6377 C CA . GLU C 1 58 ? 74.757 14.101 48.119 1.00 46.95 58 GLU C CA 1
ATOM 6378 C C . GLU C 1 58 ? 73.745 13.932 49.226 1.00 44.20 58 GLU C C 1
ATOM 6379 O O . GLU C 1 58 ? 74.089 14.062 50.404 1.00 47.94 58 GLU C O 1
ATOM 6385 N N . ASN C 1 59 ? 72.493 13.664 48.845 1.00 38.08 59 ASN C N 1
ATOM 6386 C CA . ASN C 1 59 ? 71.435 13.471 49.826 1.00 33.98 59 ASN C CA 1
ATOM 6387 C C . ASN C 1 59 ? 71.603 12.239 50.678 1.00 32.71 59 ASN C C 1
ATOM 6388 O O . ASN C 1 59 ? 71.283 12.282 51.858 1.00 40.97 59 ASN C O 1
ATOM 6393 N N . LEU C 1 60 ? 72.093 11.138 50.098 1.00 32.10 60 LEU C N 1
ATOM 6394 C CA . LEU C 1 60 ? 72.287 9.899 50.869 1.00 22.69 60 LEU C CA 1
ATOM 6395 C C . LEU C 1 60 ? 73.401 10.151 51.829 1.00 21.01 60 LEU C C 1
ATOM 6396 O O . LEU C 1 60 ? 73.385 9.631 52.933 1.00 21.69 60 LEU C O 1
ATOM 6401 N N . GLU C 1 61 ? 74.364 10.955 51.387 1.00 23.63 61 GLU C N 1
ATOM 6402 C CA . GLU C 1 61 ? 75.513 11.362 52.196 1.00 29.36 61 GLU C CA 1
ATOM 6403 C C . GLU C 1 61 ? 75.075 12.232 53.382 1.00 34.88 61 GLU C C 1
ATOM 6404 O O . GLU C 1 61 ? 75.438 11.940 54.524 1.00 42.57 61 GLU C O 1
ATOM 6410 N N . ARG C 1 62 ? 74.283 13.276 53.132 1.00 32.13 62 ARG C N 1
ATOM 6411 C CA . ARG C 1 62 ? 73.810 14.113 54.233 1.00 31.87 62 ARG C CA 1
ATOM 6412 C C . ARG C 1 62 ? 73.060 13.261 55.214 1.00 27.61 62 ARG C C 1
ATOM 6413 O O . ARG C 1 62 ? 73.140 13.472 56.406 1.00 43.45 62 ARG C O 1
ATOM 6421 N N . ALA C 1 63 ? 72.300 12.303 54.720 1.00 35.60 63 ALA C N 1
ATOM 6422 C CA . ALA C 1 63 ? 71.536 11.443 55.618 1.00 39.90 63 ALA C CA 1
ATOM 6423 C C . ALA C 1 63 ? 72.413 10.546 56.514 1.00 38.29 63 ALA C C 1
ATOM 6424 O O . ALA C 1 63 ? 72.152 10.443 57.719 1.00 32.11 63 ALA C O 1
ATOM 6426 N N . VAL C 1 64 ? 73.442 9.913 55.936 1.00 38.49 64 VAL C N 1
ATOM 6427 C CA . VAL C 1 64 ? 74.318 9.004 56.698 1.00 42.30 64 VAL C CA 1
ATOM 6428 C C . VAL C 1 64 ? 75.155 9.734 57.741 1.00 43.95 64 VAL C C 1
ATOM 6429 O O . VAL C 1 64 ? 75.439 9.192 58.808 1.00 40.90 64 VAL C O 1
ATOM 6433 N N . ALA C 1 65 ? 75.549 10.964 57.428 1.00 46.98 65 ALA C N 1
ATOM 6434 C CA . ALA C 1 65 ? 76.297 11.805 58.370 1.00 43.23 65 ALA C CA 1
ATOM 6435 C C . ALA C 1 65 ? 75.405 12.040 59.599 1.00 40.32 65 ALA C C 1
ATOM 6436 O O . ALA C 1 65 ? 75.746 11.696 60.737 1.00 38.68 65 ALA C O 1
ATOM 6438 N N . ALA C 1 66 ? 74.251 12.640 59.368 1.00 34.83 66 ALA C N 1
ATOM 6439 C CA . ALA C 1 66 ? 73.340 12.867 60.475 1.00 36.04 66 ALA C CA 1
ATOM 6440 C C . ALA C 1 66 ? 73.166 11.593 61.275 1.00 36.10 66 ALA C C 1
ATOM 6441 O O . ALA C 1 66 ? 73.462 11.573 62.448 1.00 44.80 66 ALA C O 1
ATOM 6443 N N . LEU C 1 67 ? 72.690 10.522 60.642 1.00 36.63 67 LEU C N 1
ATOM 6444 C CA . LEU C 1 67 ? 72.440 9.295 61.376 1.00 31.00 67 LEU C CA 1
ATOM 6445 C C . LEU C 1 67 ? 73.647 8.878 62.150 1.00 28.24 67 LEU C C 1
ATOM 6446 O O . LEU C 1 67 ? 73.546 8.275 63.201 1.00 27.67 67 LEU C O 1
ATOM 6451 N N . GLU C 1 68 ? 74.807 9.235 61.636 1.00 38.25 68 GLU C N 1
ATOM 6452 C CA . GLU C 1 68 ? 76.063 8.885 62.289 1.00 40.10 68 GLU C CA 1
ATOM 6453 C C . GLU C 1 68 ? 76.561 10.006 63.246 1.00 47.63 68 GLU C C 1
ATOM 6454 O O . GLU C 1 68 ? 77.678 9.943 63.791 1.00 48.95 68 GLU C O 1
ATOM 6460 N N . ASN C 1 69 ? 75.711 11.014 63.461 1.00 51.67 69 ASN C N 1
ATOM 6461 C CA . ASN C 1 69 ? 76.018 12.169 64.325 1.00 50.68 69 ASN C CA 1
ATOM 6462 C C . ASN C 1 69 ? 77.337 12.756 63.911 1.00 48.27 69 ASN C C 1
ATOM 6463 O O . ASN C 1 69 ? 78.211 12.979 64.738 1.00 49.93 69 ASN C O 1
ATOM 6468 N N . ALA C 1 70 ? 77.454 12.996 62.607 1.00 48.43 70 ALA C N 1
ATOM 6469 C CA . ALA C 1 70 ? 78.658 13.526 61.978 1.00 44.43 70 ALA C CA 1
ATOM 6470 C C . ALA C 1 70 ? 78.308 14.686 61.058 1.00 47.94 70 ALA C C 1
ATOM 6471 O O . ALA C 1 70 ? 77.217 14.726 60.485 1.00 50.09 70 ALA C O 1
ATOM 6473 N N . GLN C 1 71 ? 79.244 15.618 60.901 1.00 49.58 71 GLN C N 1
ATOM 6474 C CA . GLN C 1 71 ? 79.043 16.796 60.057 1.00 47.95 71 GLN C CA 1
ATOM 6475 C C . GLN C 1 71 ? 79.179 16.481 58.589 1.00 47.80 71 GLN C C 1
ATOM 6476 O O . GLN C 1 71 ? 78.596 17.171 57.763 1.00 52.83 71 GLN C O 1
ATOM 6482 N N . TYR C 1 72 ? 79.962 15.449 58.269 1.00 47.62 72 TYR C N 1
ATOM 6483 C CA . TYR C 1 72 ? 80.223 15.074 56.880 1.00 46.11 72 TYR C CA 1
ATOM 6484 C C . TYR C 1 72 ? 80.061 13.598 56.465 1.00 43.56 72 TYR C C 1
ATOM 6485 O O . TYR C 1 72 ? 80.190 12.679 57.272 1.00 29.63 72 TYR C O 1
ATOM 6494 N N . GLY C 1 73 ? 79.824 13.403 55.166 1.00 43.70 73 GLY C N 1
ATOM 6495 C CA . GLY C 1 73 ? 79.668 12.070 54.608 1.00 38.50 73 GLY C CA 1
ATOM 6496 C C . GLY C 1 73 ? 80.018 11.996 53.136 1.00 36.15 73 GLY C C 1
ATOM 6497 O O . GLY C 1 73 ? 79.869 12.969 52.399 1.00 36.12 73 GLY C O 1
ATOM 6498 N N . LEU C 1 74 ? 80.494 10.824 52.720 1.00 41.84 74 LEU C N 1
ATOM 6499 C CA . LEU C 1 74 ? 80.877 10.529 51.329 1.00 41.24 74 LEU C CA 1
ATOM 6500 C C . LEU C 1 74 ? 80.535 9.081 50.939 1.00 42.14 74 LEU C C 1
ATOM 6501 O O . LEU C 1 74 ? 80.946 8.133 51.614 1.00 36.53 74 LEU C O 1
ATOM 6506 N N . ALA C 1 75 ? 79.795 8.913 49.846 1.00 42.48 75 ALA C N 1
ATOM 6507 C CA . ALA C 1 75 ? 79.436 7.586 49.372 1.00 31.98 75 ALA C CA 1
ATOM 6508 C C . ALA C 1 75 ? 80.388 7.182 48.245 1.00 36.09 75 ALA C C 1
ATOM 6509 O O . ALA C 1 75 ? 80.840 8.026 47.482 1.00 34.59 75 ALA C O 1
ATOM 6511 N N . PHE C 1 76 ? 80.719 5.897 48.165 1.00 37.95 76 PHE C N 1
ATOM 6512 C CA . PHE C 1 76 ? 81.603 5.381 47.125 1.00 35.48 76 PHE C CA 1
ATOM 6513 C C . PHE C 1 76 ? 81.034 4.109 46.499 1.00 39.16 76 PHE C C 1
ATOM 6514 O O . PHE C 1 76 ? 79.981 3.624 46.892 1.00 37.32 76 PHE C O 1
ATOM 6522 N N . SER C 1 77 ? 81.759 3.582 45.516 1.00 42.49 77 SER C N 1
ATOM 6523 C CA . SER C 1 77 ? 81.403 2.374 44.779 1.00 31.34 77 SER C CA 1
ATOM 6524 C C . SER C 1 77 ? 81.128 1.211 45.704 1.00 31.92 77 SER C C 1
ATOM 6525 O O . SER C 1 77 ? 80.243 0.397 45.458 1.00 28.87 77 SER C O 1
ATOM 6528 N N . SER C 1 78 ? 81.902 1.122 46.774 1.00 36.52 78 SER C N 1
ATOM 6529 C CA . SER C 1 78 ? 81.717 0.024 47.719 1.00 41.57 78 SER C CA 1
ATOM 6530 C C . SER C 1 78 ? 82.316 0.379 49.054 1.00 41.39 78 SER C C 1
ATOM 6531 O O . SER C 1 78 ? 82.653 1.535 49.296 1.00 46.94 78 SER C O 1
ATOM 6534 N N . GLY C 1 79 ? 82.399 -0.615 49.931 1.00 42.10 79 GLY C N 1
ATOM 6535 C CA . GLY C 1 79 ? 83.034 -0.409 51.218 1.00 37.76 79 GLY C CA 1
ATOM 6536 C C . GLY C 1 79 ? 84.523 -0.469 50.922 1.00 41.86 79 GLY C C 1
ATOM 6537 O O . GLY C 1 79 ? 85.330 0.267 51.490 1.00 44.81 79 GLY C O 1
ATOM 6538 N N . SER C 1 80 ? 84.882 -1.346 49.991 1.00 36.20 80 SER C N 1
ATOM 6539 C CA . SER C 1 80 ? 86.263 -1.503 49.609 1.00 36.71 80 SER C CA 1
ATOM 6540 C C . SER C 1 80 ? 86.838 -0.233 49.004 1.00 36.88 80 SER C C 1
ATOM 6541 O O . SER C 1 80 ? 87.968 0.143 49.315 1.00 51.25 80 SER C O 1
ATOM 6544 N N . ALA C 1 81 ? 86.093 0.439 48.142 1.00 37.04 81 ALA C N 1
ATOM 6545 C CA . ALA C 1 81 ? 86.619 1.677 47.567 1.00 33.99 81 ALA C CA 1
ATOM 6546 C C . ALA C 1 81 ? 86.700 2.772 48.629 1.00 31.91 81 ALA C C 1
ATOM 6547 O O . ALA C 1 81 ? 87.491 3.682 48.490 1.00 34.23 81 ALA C O 1
ATOM 6549 N N . THR C 1 82 ? 85.889 2.669 49.685 1.00 31.35 82 THR C N 1
ATOM 6550 C CA . THR C 1 82 ? 85.887 3.652 50.784 1.00 36.61 82 THR C CA 1
ATOM 6551 C C . THR C 1 82 ? 87.111 3.528 51.682 1.00 38.51 82 THR C C 1
ATOM 6552 O O . THR C 1 82 ? 87.694 4.528 52.082 1.00 41.98 82 THR C O 1
ATOM 6556 N N . THR C 1 83 ? 87.456 2.287 52.014 1.00 36.76 83 THR C N 1
ATOM 6557 C CA . THR C 1 83 ? 88.616 1.954 52.807 1.00 32.41 83 THR C CA 1
ATOM 6558 C C . THR C 1 83 ? 89.820 2.394 51.994 1.00 41.58 83 THR C C 1
ATOM 6559 O O . THR C 1 83 ? 90.800 2.953 52.521 1.00 45.93 83 THR C O 1
ATOM 6563 N N . ALA C 1 84 ? 89.719 2.127 50.692 1.00 41.33 84 ALA C N 1
ATOM 6564 C CA . ALA C 1 84 ? 90.763 2.422 49.729 1.00 36.87 84 ALA C CA 1
ATOM 6565 C C . ALA C 1 84 ? 91.005 3.906 49.453 1.00 31.88 84 ALA C C 1
ATOM 6566 O O . ALA C 1 84 ? 92.099 4.271 49.082 1.00 36.26 84 ALA C O 1
ATOM 6568 N N . THR C 1 85 ? 90.002 4.758 49.613 1.00 34.52 85 THR C N 1
ATOM 6569 C CA . THR C 1 85 ? 90.220 6.180 49.370 1.00 40.20 85 THR C CA 1
ATOM 6570 C C . THR C 1 85 ? 90.967 6.655 50.592 1.00 44.19 85 THR C C 1
ATOM 6571 O O . THR C 1 85 ? 91.841 7.534 50.516 1.00 47.99 85 THR C O 1
ATOM 6575 N N . ILE C 1 86 ? 90.624 6.044 51.720 1.00 39.54 86 ILE C N 1
ATOM 6576 C CA . ILE C 1 86 ? 91.261 6.356 52.982 1.00 36.69 86 ILE C CA 1
ATOM 6577 C C . ILE C 1 86 ? 92.747 6.012 52.883 1.00 44.62 86 ILE C C 1
ATOM 6578 O O . ILE C 1 86 ? 93.596 6.881 53.081 1.00 52.00 86 ILE C O 1
ATOM 6583 N N . LEU C 1 87 ? 93.079 4.773 52.529 1.00 43.72 87 LEU C N 1
ATOM 6584 C CA . LEU C 1 87 ? 94.489 4.403 52.447 1.00 44.93 87 LEU C CA 1
ATOM 6585 C C . LEU C 1 87 ? 95.324 5.205 51.480 1.00 48.98 87 LEU C C 1
ATOM 6586 O O . LEU C 1 87 ? 96.503 5.426 51.736 1.00 58.35 87 LEU C O 1
ATOM 6591 N N . GLN C 1 88 ? 94.735 5.636 50.368 1.00 57.92 88 GLN C N 1
ATOM 6592 C CA . GLN C 1 88 ? 95.478 6.415 49.371 1.00 56.33 88 GLN C CA 1
ATOM 6593 C C . GLN C 1 88 ? 95.480 7.898 49.722 1.00 53.81 88 GLN C C 1
ATOM 6594 O O . GLN C 1 88 ? 96.002 8.721 48.974 1.00 52.55 88 GLN C O 1
ATOM 6600 N N . SER C 1 89 ? 94.884 8.242 50.855 1.00 51.91 89 SER C N 1
ATOM 6601 C CA . SER C 1 89 ? 94.873 9.631 51.258 1.00 54.35 89 SER C CA 1
ATOM 6602 C C . SER C 1 89 ? 96.077 9.783 52.166 1.00 54.25 89 SER C C 1
ATOM 6603 O O . SER C 1 89 ? 96.486 10.905 52.497 1.00 51.24 89 SER C O 1
ATOM 6606 N N . LEU C 1 90 ? 96.651 8.637 52.540 1.00 52.70 90 LEU C N 1
ATOM 6607 C CA . LEU C 1 90 ? 97.821 8.604 53.421 1.00 55.42 90 LEU C CA 1
ATOM 6608 C C . LEU C 1 90 ? 99.086 9.063 52.719 1.00 60.28 90 LEU C C 1
ATOM 6609 O O . LEU C 1 90 ? 99.284 8.793 51.528 1.00 63.89 90 LEU C O 1
ATOM 6614 N N . PRO C 1 91 ? 99.971 9.755 53.453 1.00 59.43 91 PRO C N 1
ATOM 6615 C CA . PRO C 1 91 ? 101.207 10.212 52.818 1.00 60.47 91 PRO C CA 1
ATOM 6616 C C . PRO C 1 91 ? 101.977 8.991 52.283 1.00 65.22 91 PRO C C 1
ATOM 6617 O O . PRO C 1 91 ? 101.946 7.907 52.883 1.00 62.70 91 PRO C O 1
ATOM 6621 N N . GLN C 1 92 ? 102.655 9.161 51.151 1.00 68.15 92 GLN C N 1
ATOM 6622 C CA . GLN C 1 92 ? 103.408 8.070 50.543 1.00 67.36 92 GLN C CA 1
ATOM 6623 C C . GLN C 1 92 ? 104.290 7.355 51.557 1.00 69.42 92 GLN C C 1
ATOM 6624 O O . GLN C 1 92 ? 104.934 7.994 52.400 1.00 66.24 92 GLN C O 1
ATOM 6630 N N . GLY C 1 93 ? 104.304 6.023 51.469 1.00 70.00 93 GLY C N 1
ATOM 6631 C CA . GLY C 1 93 ? 105.088 5.207 52.383 1.00 68.36 93 GLY C CA 1
ATOM 6632 C C . GLY C 1 93 ? 104.749 5.450 53.850 1.00 70.00 93 GLY C C 1
ATOM 6633 O O . GLY C 1 93 ? 105.546 6.063 54.571 1.00 70.00 93 GLY C O 1
ATOM 6634 N N . SER C 1 94 ? 103.571 4.987 54.288 1.00 69.22 94 SER C N 1
ATOM 6635 C CA . SER C 1 94 ? 103.110 5.144 55.679 1.00 61.87 94 SER C CA 1
ATOM 6636 C C . SER C 1 94 ? 102.842 3.787 56.293 1.00 62.37 94 SER C C 1
ATOM 6637 O O . SER C 1 94 ? 102.989 2.751 55.640 1.00 65.49 94 SER C O 1
ATOM 6640 N N . HIS C 1 95 ? 102.417 3.796 57.549 1.00 58.34 95 HIS C N 1
ATOM 6641 C CA . HIS C 1 95 ? 102.132 2.552 58.256 1.00 58.24 95 HIS C CA 1
ATOM 6642 C C . HIS C 1 95 ? 100.771 2.690 58.961 1.00 57.75 95 HIS C C 1
ATOM 6643 O O . HIS C 1 95 ? 100.373 3.772 59.373 1.00 50.14 95 HIS C O 1
ATOM 6650 N N . ALA C 1 96 ? 100.045 1.585 59.055 1.00 57.44 96 ALA C N 1
ATOM 6651 C CA . ALA C 1 96 ? 98.743 1.581 59.688 1.00 60.24 96 ALA C CA 1
ATOM 6652 C C . ALA C 1 96 ? 98.612 0.327 60.544 1.00 62.09 96 ALA C C 1
ATOM 6653 O O . ALA C 1 96 ? 99.212 -0.706 60.238 1.00 66.91 96 ALA C O 1
ATOM 6655 N N . VAL C 1 97 ? 97.811 0.422 61.600 1.00 58.68 97 VAL C N 1
ATOM 6656 C CA . VAL C 1 97 ? 97.587 -0.686 62.509 1.00 57.65 97 VAL C CA 1
ATOM 6657 C C . VAL C 1 97 ? 96.104 -1.061 62.495 1.00 60.35 97 VAL C C 1
ATOM 6658 O O . VAL C 1 97 ? 95.250 -0.180 62.430 1.00 57.66 97 VAL C O 1
ATOM 6662 N N . SER C 1 98 ? 95.800 -2.359 62.551 1.00 58.25 98 SER C N 1
ATOM 6663 C CA . SER C 1 98 ? 94.411 -2.811 62.546 1.00 64.21 98 SER C CA 1
ATOM 6664 C C . SER C 1 98 ? 94.189 -4.106 63.322 1.00 66.77 98 SER C C 1
ATOM 6665 O O . SER C 1 98 ? 95.090 -4.935 63.426 1.00 69.25 98 SER C O 1
ATOM 6668 N N . ILE C 1 99 ? 92.980 -4.292 63.845 1.00 68.02 99 ILE C N 1
ATOM 6669 C CA . ILE C 1 99 ? 92.668 -5.512 64.577 1.00 69.05 99 ILE C CA 1
ATOM 6670 C C . ILE C 1 99 ? 92.882 -6.690 63.637 1.00 69.67 99 ILE C C 1
ATOM 6671 O O . ILE C 1 99 ? 92.754 -6.560 62.420 1.00 68.81 99 ILE C O 1
ATOM 6676 N N . GLY C 1 100 ? 93.230 -7.835 64.207 1.00 70.00 100 GLY C N 1
ATOM 6677 C CA . GLY C 1 100 ? 93.468 -9.012 63.398 1.00 68.39 100 GLY C CA 1
ATOM 6678 C C . GLY C 1 100 ? 92.176 -9.475 62.777 1.00 70.00 100 GLY C C 1
ATOM 6679 O O . GLY C 1 100 ? 92.054 -9.503 61.549 1.00 70.00 100 GLY C O 1
ATOM 6680 N N . ASP C 1 101 ? 91.210 -9.816 63.627 1.00 67.98 101 ASP C N 1
ATOM 6681 C CA . ASP C 1 101 ? 89.911 -10.299 63.171 1.00 70.00 101 ASP C CA 1
ATOM 6682 C C . ASP C 1 101 ? 89.251 -9.361 62.154 1.00 70.00 101 ASP C C 1
ATOM 6683 O O . ASP C 1 101 ? 88.222 -8.745 62.435 1.00 70.00 101 ASP C O 1
ATOM 6688 N N . VAL C 1 102 ? 89.828 -9.282 60.962 1.00 68.82 102 VAL C N 1
ATOM 6689 C CA . VAL C 1 102 ? 89.323 -8.399 59.923 1.00 69.52 102 VAL C CA 1
ATOM 6690 C C . VAL C 1 102 ? 89.007 -9.088 58.605 1.00 70.00 102 VAL C C 1
ATOM 6691 O O . VAL C 1 102 ? 89.487 -10.191 58.341 1.00 70.00 102 VAL C O 1
ATOM 6695 N N . TYR C 1 103 ? 88.177 -8.429 57.793 1.00 70.00 103 TYR C N 1
ATOM 6696 C CA . TYR C 1 103 ? 87.800 -8.922 56.467 1.00 70.00 103 TYR C CA 1
ATOM 6697 C C . TYR C 1 103 ? 89.122 -8.907 55.697 1.00 70.00 103 TYR C C 1
ATOM 6698 O O . TYR C 1 103 ? 90.033 -8.159 56.064 1.00 70.00 103 TYR C O 1
ATOM 6707 N N . GLY C 1 104 ? 89.236 -9.716 54.644 1.00 70.00 104 GLY C N 1
ATOM 6708 C CA . GLY C 1 104 ? 90.462 -9.726 53.852 1.00 70.00 104 GLY C CA 1
ATOM 6709 C C . GLY C 1 104 ? 90.658 -8.367 53.190 1.00 70.00 104 GLY C C 1
ATOM 6710 O O . GLY C 1 104 ? 91.696 -8.085 52.557 1.00 67.93 104 GLY C O 1
ATOM 6711 N N . GLY C 1 105 ? 89.633 -7.528 53.354 1.00 70.00 105 GLY C N 1
ATOM 6712 C CA . GLY C 1 105 ? 89.634 -6.188 52.800 1.00 70.00 105 GLY C CA 1
ATOM 6713 C C . GLY C 1 105 ? 90.916 -5.439 53.084 1.00 70.00 105 GLY C C 1
ATOM 6714 O O . GLY C 1 105 ? 91.596 -5.017 52.135 1.00 70.00 105 GLY C O 1
ATOM 6715 N N . THR C 1 106 ? 91.244 -5.266 54.373 1.00 70.00 106 THR C N 1
ATOM 6716 C CA . THR C 1 106 ? 92.473 -4.562 54.751 1.00 69.46 106 THR C CA 1
ATOM 6717 C C . THR C 1 106 ? 93.603 -5.246 54.010 1.00 69.08 106 THR C C 1
ATOM 6718 O O . THR C 1 106 ? 94.342 -4.617 53.246 1.00 67.22 106 THR C O 1
ATOM 6722 N N . HIS C 1 107 ? 93.699 -6.556 54.229 1.00 70.00 107 HIS C N 1
ATOM 6723 C CA . HIS C 1 107 ? 94.710 -7.390 53.597 1.00 70.00 107 HIS C CA 1
ATOM 6724 C C . HIS C 1 107 ? 94.867 -6.833 52.200 1.00 70.00 107 HIS C C 1
ATOM 6725 O O . HIS C 1 107 ? 95.909 -6.255 51.863 1.00 70.00 107 HIS C O 1
ATOM 6732 N N . ARG C 1 108 ? 93.795 -6.979 51.419 1.00 70.00 108 ARG C N 1
ATOM 6733 C CA . ARG C 1 108 ? 93.752 -6.513 50.037 1.00 70.00 108 ARG C CA 1
ATOM 6734 C C . ARG C 1 108 ? 94.110 -5.033 49.881 1.00 70.00 108 ARG C C 1
ATOM 6735 O O . ARG C 1 108 ? 95.270 -4.679 49.582 1.00 68.35 108 ARG C O 1
ATOM 6743 N N . TYR C 1 109 ? 93.095 -4.187 50.074 1.00 67.86 109 TYR C N 1
ATOM 6744 C CA . TYR C 1 109 ? 93.233 -2.738 49.952 1.00 67.15 109 TYR C CA 1
ATOM 6745 C C . TYR C 1 109 ? 94.571 -2.240 50.477 1.00 66.52 109 TYR C C 1
ATOM 6746 O O . TYR C 1 109 ? 95.421 -1.779 49.696 1.00 62.14 109 TYR C O 1
ATOM 6748 N N . PHE C 1 110 ? 94.743 -2.351 51.799 1.00 68.32 110 PHE C N 1
ATOM 6749 C CA . PHE C 1 110 ? 95.959 -1.913 52.508 1.00 70.00 110 PHE C CA 1
ATOM 6750 C C . PHE C 1 110 ? 97.222 -2.148 51.686 1.00 70.00 110 PHE C C 1
ATOM 6751 O O . PHE C 1 110 ? 98.101 -1.285 51.595 1.00 70.00 110 PHE C O 1
ATOM 6759 N N . THR C 1 111 ? 97.271 -3.328 51.080 1.00 70.00 111 THR C N 1
ATOM 6760 C CA . THR C 1 111 ? 98.378 -3.772 50.262 1.00 69.96 111 THR C CA 1
ATOM 6761 C C . THR C 1 111 ? 98.383 -3.176 48.855 1.00 70.00 111 THR C C 1
ATOM 6762 O O . THR C 1 111 ? 99.408 -2.645 48.395 1.00 70.00 111 THR C O 1
ATOM 6766 N N . LYS C 1 112 ? 97.252 -3.268 48.164 1.00 70.00 112 LYS C N 1
ATOM 6767 C CA . LYS C 1 112 ? 97.181 -2.727 46.810 1.00 70.00 112 LYS C CA 1
ATOM 6768 C C . LYS C 1 112 ? 97.647 -1.269 46.763 1.00 70.00 112 LYS C C 1
ATOM 6769 O O . LYS C 1 112 ? 98.702 -0.966 46.168 1.00 65.36 112 LYS C O 1
ATOM 6771 N N . VAL C 1 113 ? 96.878 -0.371 47.393 1.00 66.92 113 VAL C N 1
ATOM 6772 C CA . VAL C 1 113 ? 97.253 1.045 47.373 1.00 70.00 113 VAL C CA 1
ATOM 6773 C C . VAL C 1 113 ? 98.666 1.242 47.925 1.00 70.00 113 VAL C C 1
ATOM 6774 O O . VAL C 1 113 ? 99.283 2.310 47.789 1.00 70.00 113 VAL C O 1
ATOM 6778 N N . ALA C 1 114 ? 99.158 0.176 48.547 1.00 70.00 114 ALA C N 1
ATOM 6779 C CA . ALA C 1 114 ? 100.502 0.115 49.084 1.00 70.00 114 ALA C CA 1
ATOM 6780 C C . ALA C 1 114 ? 101.253 -0.518 47.914 1.00 70.00 114 ALA C C 1
ATOM 6781 O O . ALA C 1 114 ? 102.033 -1.466 48.104 1.00 70.00 114 ALA C O 1
ATOM 6783 N N . ASN C 1 115 ? 100.960 -0.012 46.706 1.00 70.00 115 ASN C N 1
ATOM 6784 C CA . ASN C 1 115 ? 101.569 -0.477 45.446 1.00 70.00 115 ASN C CA 1
ATOM 6785 C C . ASN C 1 115 ? 102.975 -1.004 45.671 1.00 70.00 115 ASN C C 1
ATOM 6786 O O . ASN C 1 115 ? 103.880 -0.246 46.048 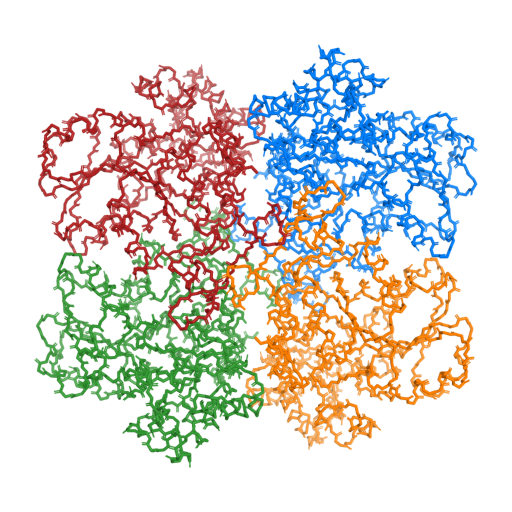1.00 70.00 115 ASN C O 1
ATOM 6791 N N . ALA C 1 116 ? 103.141 -2.304 45.429 1.00 70.00 116 ALA C N 1
ATOM 6792 C CA . ALA C 1 116 ? 104.416 -3.005 45.601 1.00 70.00 116 ALA C CA 1
ATOM 6793 C C . ALA C 1 116 ? 104.736 -3.182 47.081 1.00 70.00 116 ALA C C 1
ATOM 6794 O O . ALA C 1 116 ? 104.898 -4.317 47.528 1.00 70.00 116 ALA C O 1
ATOM 6796 N N . HIS C 1 117 ? 104.817 -2.075 47.831 1.00 67.88 117 HIS C N 1
ATOM 6797 C CA . HIS C 1 117 ? 105.110 -2.124 49.271 1.00 70.00 117 HIS C CA 1
ATOM 6798 C C . HIS C 1 117 ? 104.738 -0.820 49.980 1.00 70.00 117 HIS C C 1
ATOM 6799 O O . HIS C 1 117 ? 105.028 -0.654 51.172 1.00 68.86 117 HIS C O 1
ATOM 6806 N N . GLY C 1 118 ? 104.083 0.077 49.232 1.00 70.00 118 GLY C N 1
ATOM 6807 C CA . GLY C 1 118 ? 103.651 1.400 49.708 1.00 70.00 118 GLY C CA 1
ATOM 6808 C C . GLY C 1 118 ? 103.174 1.689 51.138 1.00 70.00 118 GLY C C 1
ATOM 6809 O O . GLY C 1 118 ? 103.894 2.316 51.930 1.00 70.00 118 GLY C O 1
ATOM 6810 N N . VAL C 1 119 ? 101.949 1.285 51.468 1.00 70.00 119 VAL C N 1
ATOM 6811 C CA . VAL C 1 119 ? 101.418 1.507 52.811 1.00 67.39 119 VAL C CA 1
ATOM 6812 C C . VAL C 1 119 ? 101.630 0.312 53.718 1.00 68.39 119 VAL C C 1
ATOM 6813 O O . VAL C 1 119 ? 100.954 -0.705 53.595 1.00 63.39 119 VAL C O 1
ATOM 6817 N N . GLU C 1 120 ? 102.574 0.449 54.637 1.00 70.00 120 GLU C N 1
ATOM 6818 C CA . GLU C 1 120 ? 102.863 -0.614 55.575 1.00 69.52 120 GLU C CA 1
ATOM 6819 C C . GLU C 1 120 ? 101.590 -1.073 56.270 1.00 70.00 120 GLU C C 1
ATOM 6820 O O . GLU C 1 120 ? 100.565 -0.387 56.235 1.00 70.00 120 GLU C O 1
ATOM 6826 N N . THR C 1 121 ? 101.665 -2.235 56.911 1.00 70.00 121 THR C N 1
ATOM 6827 C CA . THR C 1 121 ? 100.525 -2.786 57.625 1.00 68.09 121 THR C CA 1
ATOM 6828 C C . THR C 1 121 ? 100.989 -3.807 58.649 1.00 66.04 121 THR C C 1
ATOM 6829 O O . THR C 1 121 ? 101.679 -4.761 58.306 1.00 69.32 121 THR C O 1
ATOM 6833 N N . SER C 1 122 ? 100.624 -3.593 59.907 1.00 65.27 122 SER C N 1
ATOM 6834 C CA . SER C 1 122 ? 100.964 -4.529 60.974 1.00 65.78 122 SER C CA 1
ATOM 6835 C C . SER C 1 122 ? 99.675 -4.968 61.667 1.00 66.59 122 SER C C 1
ATOM 6836 O O . SER C 1 122 ? 99.152 -4.269 62.540 1.00 66.57 122 SER C O 1
ATOM 6839 N N . PHE C 1 123 ? 99.156 -6.123 61.255 1.00 67.78 123 PHE C N 1
ATOM 6840 C CA . PHE C 1 123 ? 97.923 -6.655 61.827 1.00 67.36 123 PHE C CA 1
ATOM 6841 C C . PHE C 1 123 ? 98.181 -6.995 63.265 1.00 66.33 123 PHE C C 1
ATOM 6842 O O . PHE C 1 123 ? 99.254 -7.477 63.602 1.00 69.20 123 PHE C O 1
ATOM 6850 N N . THR C 1 124 ? 97.197 -6.749 64.113 1.00 67.52 124 THR C N 1
ATOM 6851 C CA . THR C 1 124 ? 97.352 -7.025 65.527 1.00 69.01 124 THR C CA 1
ATOM 6852 C C . THR C 1 124 ? 96.050 -7.351 66.215 1.00 69.28 124 THR C C 1
ATOM 6853 O O . THR C 1 124 ? 95.080 -6.605 66.121 1.00 70.00 124 THR C O 1
ATOM 6857 N N . ASN C 1 125 ? 96.033 -8.475 66.912 1.00 69.84 125 ASN C N 1
ATOM 6858 C CA . ASN C 1 125 ? 94.853 -8.873 67.648 1.00 67.03 125 ASN C CA 1
ATOM 6859 C C . ASN C 1 125 ? 95.072 -8.193 68.995 1.00 69.97 125 ASN C C 1
ATOM 6860 O O . ASN C 1 125 ? 96.183 -7.719 69.262 1.00 70.00 125 ASN C O 1
ATOM 6865 N N . ASP C 1 126 ? 94.041 -8.142 69.836 1.00 69.48 126 ASP C N 1
ATOM 6866 C CA . ASP C 1 126 ? 94.141 -7.476 71.138 1.00 68.77 126 ASP C CA 1
ATOM 6867 C C . ASP C 1 126 ? 94.794 -6.108 70.914 1.00 70.00 126 ASP C C 1
ATOM 6868 O O . ASP C 1 126 ? 96.002 -5.929 71.091 1.00 70.00 126 ASP C O 1
ATOM 6873 N N . LEU C 1 127 ? 93.974 -5.141 70.523 1.00 70.00 127 LEU C N 1
ATOM 6874 C CA . LEU C 1 127 ? 94.452 -3.800 70.229 1.00 68.89 127 LEU C CA 1
ATOM 6875 C C . LEU C 1 127 ? 95.051 -2.997 71.371 1.00 64.67 127 LEU C C 1
ATOM 6876 O O . LEU C 1 127 ? 96.095 -2.387 71.209 1.00 66.11 127 LEU C O 1
ATOM 6881 N N . LEU C 1 128 ? 94.394 -2.992 72.522 1.00 69.42 128 LEU C N 1
ATOM 6882 C CA . LEU C 1 128 ? 94.862 -2.187 73.656 1.00 70.00 128 LEU C CA 1
ATOM 6883 C C . LEU C 1 128 ? 96.216 -2.535 74.295 1.00 70.00 128 LEU C C 1
ATOM 6884 O O . LEU C 1 128 ? 96.774 -1.714 75.027 1.00 70.00 128 LEU C O 1
ATOM 6889 N N . ASN C 1 129 ? 96.757 -3.718 74.000 1.00 70.00 129 ASN C N 1
ATOM 6890 C CA . ASN C 1 129 ? 98.041 -4.141 74.577 1.00 68.82 129 ASN C CA 1
ATOM 6891 C C . ASN C 1 129 ? 99.280 -4.072 73.675 1.00 69.26 129 ASN C C 1
ATOM 6892 O O . ASN C 1 129 ? 100.406 -3.954 74.171 1.00 69.69 129 ASN C O 1
ATOM 6897 N N . ASP C 1 130 ? 99.093 -4.157 72.361 1.00 68.04 130 ASP C N 1
ATOM 6898 C CA . ASP C 1 130 ? 100.238 -4.109 71.464 1.00 66.77 130 ASP C CA 1
ATOM 6899 C C . ASP C 1 130 ? 100.304 -2.806 70.670 1.00 66.62 130 ASP C C 1
ATOM 6900 O O . ASP C 1 130 ? 101.293 -2.537 69.985 1.00 66.90 130 ASP C O 1
ATOM 6905 N N . LEU C 1 131 ? 99.264 -1.986 70.778 1.00 66.20 131 LEU C N 1
ATOM 6906 C CA . LEU C 1 131 ? 99.226 -0.723 70.045 1.00 68.03 131 LEU C CA 1
ATOM 6907 C C . LEU C 1 131 ? 100.397 0.212 70.375 1.00 66.80 131 LEU C C 1
ATOM 6908 O O . LEU C 1 131 ? 100.932 0.868 69.486 1.00 67.16 131 LEU C O 1
ATOM 6913 N N . PRO C 1 132 ? 100.809 0.288 71.654 1.00 68.02 132 PRO C N 1
ATOM 6914 C CA . PRO C 1 132 ? 101.936 1.163 72.032 1.00 68.90 132 PRO C CA 1
ATOM 6915 C C . PRO C 1 132 ? 103.265 0.695 71.398 1.00 70.00 132 PRO C C 1
ATOM 6916 O O . PRO C 1 132 ? 104.013 1.497 70.816 1.00 64.44 132 PRO C O 1
ATOM 6920 N N . GLN C 1 133 ? 103.541 -0.607 71.522 1.00 70.00 133 GLN C N 1
ATOM 6921 C CA . GLN C 1 133 ? 104.746 -1.215 70.962 1.00 66.88 133 GLN C CA 1
ATOM 6922 C C . GLN C 1 133 ? 104.735 -1.116 69.444 1.00 64.64 133 GLN C C 1
ATOM 6923 O O . GLN C 1 133 ? 105.793 -1.129 68.813 1.00 66.31 133 GLN C O 1
ATOM 6929 N N . LEU C 1 134 ? 103.538 -1.035 68.863 1.00 64.42 134 LEU C N 1
ATOM 6930 C CA . LEU C 1 134 ? 103.384 -0.965 67.407 1.00 58.14 134 LEU C CA 1
ATOM 6931 C C . LEU C 1 134 ? 103.087 0.430 66.868 1.00 59.08 134 LEU C C 1
ATOM 6932 O O . LEU C 1 134 ? 103.477 0.738 65.746 1.00 58.01 134 LEU C O 1
ATOM 6937 N N . ILE C 1 135 ? 102.421 1.273 67.661 1.00 59.87 135 ILE C N 1
ATOM 6938 C CA . ILE C 1 135 ? 102.022 2.600 67.191 1.00 62.66 135 ILE C CA 1
ATOM 6939 C C . ILE C 1 135 ? 102.937 3.334 66.248 1.00 66.09 135 ILE C C 1
ATOM 6940 O O . ILE C 1 135 ? 102.502 4.290 65.613 1.00 70.00 135 ILE C O 1
ATOM 6945 N N . LYS C 1 136 ? 104.196 2.937 66.149 1.00 65.21 136 LYS C N 1
ATOM 6946 C CA . LYS C 1 136 ? 105.048 3.585 65.170 1.00 64.40 136 LYS C CA 1
ATOM 6947 C C . LYS C 1 136 ? 105.702 2.501 64.354 1.00 65.07 136 LYS C C 1
ATOM 6948 O O . LYS C 1 136 ? 105.582 1.317 64.688 1.00 68.82 136 LYS C O 1
ATOM 6954 N N . GLU C 1 137 ? 106.407 2.921 63.308 1.00 62.94 137 GLU C N 1
ATOM 6955 C CA . GLU C 1 137 ? 107.069 2.040 62.342 1.00 63.47 137 GLU C CA 1
ATOM 6956 C C . GLU C 1 137 ? 106.579 2.683 61.054 1.00 62.40 137 GLU C C 1
ATOM 6957 O O . GLU C 1 137 ? 106.549 2.072 59.986 1.00 56.94 137 GLU C O 1
ATOM 6963 N N . ASN C 1 138 ? 106.164 3.937 61.213 1.00 62.21 138 ASN C N 1
ATOM 6964 C CA . ASN C 1 138 ? 105.659 4.762 60.134 1.00 61.76 138 ASN C CA 1
ATOM 6965 C C . ASN C 1 138 ? 104.116 4.980 60.193 1.00 70.00 138 ASN C C 1
ATOM 6966 O O . ASN C 1 138 ? 103.530 5.644 59.312 1.00 70.00 138 ASN C O 1
ATOM 6971 N N . THR C 1 139 ? 103.468 4.452 61.242 1.00 69.72 139 THR C N 1
ATOM 6972 C CA . THR C 1 139 ? 102.010 4.540 61.382 1.00 69.29 139 THR C CA 1
ATOM 6973 C C . THR C 1 139 ? 101.357 5.914 61.277 1.00 69.39 139 THR C C 1
ATOM 6974 O O . THR C 1 139 ? 101.888 6.917 61.766 1.00 66.19 139 THR C O 1
ATOM 6978 N N . LYS C 1 140 ? 100.179 5.917 60.645 1.00 64.30 140 LYS C N 1
ATOM 6979 C CA . LYS C 1 140 ? 99.371 7.112 60.403 1.00 60.61 140 LYS C CA 1
ATOM 6980 C C . LYS C 1 140 ? 97.886 6.744 60.403 1.00 59.56 140 LYS C C 1
ATOM 6981 O O . LYS C 1 140 ? 97.010 7.614 60.310 1.00 51.57 140 LYS C O 1
ATOM 6987 N N . LEU C 1 141 ? 97.619 5.443 60.490 1.00 54.71 141 LEU C N 1
ATOM 6988 C CA . LEU C 1 141 ? 96.258 4.947 60.500 1.00 51.89 141 LEU C CA 1
ATOM 6989 C C . LEU C 1 141 ? 96.031 3.880 61.583 1.00 54.41 141 LEU C C 1
ATOM 6990 O O . LEU C 1 141 ? 96.890 3.031 61.833 1.00 44.45 141 LEU C O 1
ATOM 6995 N N . VAL C 1 142 ? 94.873 3.951 62.239 1.00 51.48 142 VAL C N 1
ATOM 6996 C CA . VAL C 1 142 ? 94.516 2.954 63.227 1.00 54.10 142 VAL C CA 1
ATOM 6997 C C . VAL C 1 142 ? 93.139 2.513 62.819 1.00 49.56 142 VAL C C 1
ATOM 6998 O O . VAL C 1 142 ? 92.207 3.300 62.892 1.00 46.02 142 VAL C O 1
ATOM 7002 N N . TRP C 1 143 ? 93.043 1.254 62.380 1.00 48.83 143 TRP C N 1
ATOM 7003 C CA . TRP C 1 143 ? 91.806 0.657 61.902 1.00 42.25 143 TRP C CA 1
ATOM 7004 C C . TRP C 1 143 ? 91.180 -0.355 62.853 1.00 47.30 143 TRP C C 1
ATOM 7005 O O . TRP C 1 143 ? 91.699 -1.468 63.051 1.00 39.95 143 TRP C O 1
ATOM 7016 N N . ILE C 1 144 ? 90.041 0.043 63.417 1.00 43.38 144 ILE C N 1
ATOM 7017 C CA . ILE C 1 144 ? 89.313 -0.795 64.332 1.00 44.65 144 ILE C CA 1
ATOM 7018 C C . ILE C 1 144 ? 87.995 -1.180 63.702 1.00 47.28 144 ILE C C 1
ATOM 7019 O O . ILE C 1 144 ? 87.273 -0.322 63.183 1.00 43.43 144 ILE C O 1
ATOM 7024 N N . GLU C 1 145 ? 87.698 -2.476 63.775 1.00 47.42 145 GLU C N 1
ATOM 7025 C CA . GLU C 1 145 ? 86.473 -3.072 63.261 1.00 48.89 145 GLU C CA 1
ATOM 7026 C C . GLU C 1 145 ? 85.798 -3.523 64.557 1.00 52.21 145 GLU C C 1
ATOM 7027 O O . GLU C 1 145 ? 85.855 -4.700 64.928 1.00 52.93 145 GLU C O 1
ATOM 7033 N N . THR C 1 146 ? 85.168 -2.576 65.242 1.00 53.76 146 THR C N 1
ATOM 7034 C CA . THR C 1 146 ? 84.547 -2.861 66.520 1.00 59.30 146 THR C CA 1
ATOM 7035 C C . THR C 1 146 ? 84.069 -4.283 66.709 1.00 57.14 146 THR C C 1
ATOM 7036 O O . THR C 1 146 ? 84.773 -5.074 67.342 1.00 69.55 146 THR C O 1
ATOM 7040 N N . PRO C 1 147 ? 82.895 -4.655 66.186 1.00 45.30 147 PRO C N 1
ATOM 7041 C CA . PRO C 1 147 ? 82.743 -6.067 66.549 1.00 43.86 147 PRO C CA 1
ATOM 7042 C C . PRO C 1 147 ? 83.420 -6.921 65.475 1.00 47.51 147 PRO C C 1
ATOM 7043 O O . PRO C 1 147 ? 83.036 -6.879 64.303 1.00 46.35 147 PRO C O 1
ATOM 7047 N N . THR C 1 148 ? 84.455 -7.665 65.865 1.00 49.16 148 THR C N 1
ATOM 7048 C CA . THR C 1 148 ? 85.180 -8.506 64.914 1.00 47.49 148 THR C CA 1
ATOM 7049 C C . THR C 1 148 ? 84.319 -9.608 64.299 1.00 49.46 148 THR C C 1
ATOM 7050 O O . THR C 1 148 ? 83.348 -10.095 64.896 1.00 43.77 148 THR C O 1
ATOM 7054 N N . ASN C 1 149 ? 84.698 -10.005 63.092 1.00 52.42 149 ASN C N 1
ATOM 7055 C CA . ASN C 1 149 ? 83.961 -11.019 62.368 1.00 54.72 149 ASN C CA 1
ATOM 7056 C C . ASN C 1 149 ? 84.827 -12.269 62.226 1.00 55.53 149 ASN C C 1
ATOM 7057 O O . ASN C 1 149 ? 85.925 -12.216 61.675 1.00 49.26 149 ASN C O 1
ATOM 7062 N N . PRO C 1 150 ? 84.345 -13.416 62.727 1.00 57.45 150 PRO C N 1
ATOM 7063 C CA . PRO C 1 150 ? 83.074 -13.697 63.413 1.00 61.39 150 PRO C CA 1
ATOM 7064 C C . PRO C 1 150 ? 83.068 -13.751 64.956 1.00 66.57 150 PRO C C 1
ATOM 7065 O O . PRO C 1 150 ? 81.994 -13.809 65.567 1.00 67.27 150 PRO C O 1
ATOM 7069 N N . THR C 1 151 ? 84.257 -13.762 65.571 1.00 70.00 151 THR C N 1
ATOM 7070 C CA . THR C 1 151 ? 84.422 -13.838 67.031 1.00 62.53 151 THR C CA 1
ATOM 7071 C C . THR C 1 151 ? 83.489 -12.899 67.796 1.00 60.61 151 THR C C 1
ATOM 7072 O O . THR C 1 151 ? 82.893 -13.271 68.811 1.00 59.12 151 THR C O 1
ATOM 7076 N N . LEU C 1 152 ? 83.365 -11.680 67.288 1.00 57.97 152 LEU C N 1
ATOM 7077 C CA . LEU C 1 152 ? 82.497 -10.662 67.873 1.00 56.42 152 LEU C CA 1
ATOM 7078 C C . LEU C 1 152 ? 83.147 -9.974 69.087 1.00 55.09 152 LEU C C 1
ATOM 7079 O O . LEU C 1 152 ? 82.479 -9.616 70.066 1.00 52.67 152 LEU C O 1
ATOM 7084 N N . LYS C 1 153 ? 84.461 -9.763 68.986 1.00 50.70 153 LYS C N 1
ATOM 7085 C CA . LYS C 1 153 ? 85.232 -9.110 70.040 1.00 51.72 153 LYS C CA 1
ATOM 7086 C C . LYS C 1 153 ? 85.085 -7.593 70.020 1.00 49.68 153 LYS C C 1
ATOM 7087 O O . LYS C 1 153 ? 85.635 -6.926 69.146 1.00 53.44 153 LYS C O 1
ATOM 7093 N N . VAL C 1 154 ? 84.352 -7.048 70.986 1.00 49.20 154 VAL C N 1
ATOM 7094 C CA . VAL C 1 154 ? 84.156 -5.602 71.065 1.00 41.41 154 VAL C CA 1
ATOM 7095 C C . VAL C 1 154 ? 85.431 -4.935 71.539 1.00 39.92 154 VAL C C 1
ATOM 7096 O O . VAL C 1 154 ? 86.159 -5.501 72.339 1.00 46.59 154 VAL C O 1
ATOM 7100 N N . THR C 1 155 ? 85.686 -3.731 71.046 1.00 38.29 155 THR C N 1
ATOM 7101 C CA . THR C 1 155 ? 86.868 -2.964 71.392 1.00 40.10 155 THR C CA 1
ATOM 7102 C C . THR C 1 155 ? 86.467 -1.603 71.936 1.00 49.97 155 THR C C 1
ATOM 7103 O O . THR C 1 155 ? 85.467 -1.023 71.509 1.00 58.85 155 THR C O 1
ATOM 7107 N N . ASP C 1 156 ? 87.248 -1.077 72.873 1.00 53.10 156 ASP C N 1
ATOM 7108 C CA . ASP C 1 156 ? 86.944 0.230 73.451 1.00 52.08 156 ASP C CA 1
ATOM 7109 C C . ASP C 1 156 ? 87.507 1.330 72.543 1.00 50.89 156 ASP C C 1
ATOM 7110 O O . ASP C 1 156 ? 88.705 1.616 72.541 1.00 51.15 156 ASP C O 1
ATOM 7115 N N . ILE C 1 157 ? 86.632 1.936 71.757 1.00 54.70 157 ILE C N 1
ATOM 7116 C CA . ILE C 1 157 ? 87.030 3.002 70.851 1.00 55.30 157 ILE C CA 1
ATOM 7117 C C . ILE C 1 157 ? 87.722 4.166 71.566 1.00 55.31 157 ILE C C 1
ATOM 7118 O O . ILE C 1 157 ? 88.629 4.793 71.007 1.00 57.24 157 ILE C O 1
ATOM 7123 N N . GLN C 1 158 ? 87.303 4.441 72.801 1.00 57.23 158 GLN C N 1
ATOM 7124 C CA . GLN C 1 158 ? 87.877 5.539 73.598 1.00 52.82 158 GLN C CA 1
ATOM 7125 C C . GLN C 1 158 ? 89.277 5.238 74.122 1.00 55.90 158 GLN C C 1
ATOM 7126 O O . GLN C 1 158 ? 90.186 6.073 74.033 1.00 55.43 158 GLN C O 1
ATOM 7132 N N . LYS C 1 159 ? 89.439 4.047 74.691 1.00 56.14 159 LYS C N 1
ATOM 7133 C CA . LYS C 1 159 ? 90.731 3.631 75.212 1.00 55.82 159 LYS C CA 1
ATOM 7134 C C . LYS C 1 159 ? 91.768 3.658 74.081 1.00 58.28 159 LYS C C 1
ATOM 7135 O O . LYS C 1 159 ? 92.937 3.968 74.303 1.00 64.73 159 LYS C O 1
ATOM 7141 N N . VAL C 1 160 ? 91.331 3.325 72.873 1.00 53.88 160 VAL C N 1
ATOM 7142 C CA . VAL C 1 160 ? 92.216 3.316 71.729 1.00 48.64 160 VAL C CA 1
ATOM 7143 C C . VAL C 1 160 ? 92.511 4.747 71.344 1.00 48.46 160 VAL C C 1
ATOM 7144 O O . VAL C 1 160 ? 93.673 5.123 71.194 1.00 50.13 160 VAL C O 1
ATOM 7148 N N . ALA C 1 161 ? 91.464 5.550 71.181 1.00 45.27 161 ALA C N 1
ATOM 7149 C CA . ALA C 1 161 ? 91.652 6.945 70.802 1.00 43.78 161 ALA C CA 1
ATOM 7150 C C . ALA C 1 161 ? 92.667 7.619 71.725 1.00 51.05 161 ALA C C 1
ATOM 7151 O O . ALA C 1 161 ? 93.538 8.358 71.264 1.00 55.99 161 ALA C O 1
ATOM 7153 N N . ASP C 1 162 ? 92.560 7.358 73.031 1.00 56.09 162 ASP C N 1
ATOM 7154 C CA . ASP C 1 162 ? 93.478 7.951 74.016 1.00 52.49 162 ASP C CA 1
ATOM 7155 C C . ASP C 1 162 ? 94.871 7.371 73.842 1.00 50.73 162 ASP C C 1
ATOM 7156 O O . ASP C 1 162 ? 95.815 8.099 73.559 1.00 56.68 162 ASP C O 1
ATOM 7161 N N . LEU C 1 163 ? 94.982 6.057 73.990 1.00 48.23 163 LEU C N 1
ATOM 7162 C CA . LEU C 1 163 ? 96.247 5.348 73.840 1.00 49.91 163 LEU C CA 1
ATOM 7163 C C . LEU C 1 163 ? 97.041 5.851 72.643 1.00 54.55 163 LEU C C 1
ATOM 7164 O O . LEU C 1 163 ? 98.248 5.672 72.585 1.00 54.03 163 LEU C O 1
ATOM 7169 N N . ILE C 1 164 ? 96.354 6.450 71.673 1.00 60.11 164 ILE C N 1
ATOM 7170 C CA . ILE C 1 164 ? 97.017 6.985 70.488 1.00 62.92 164 ILE C CA 1
ATOM 7171 C C . ILE C 1 164 ? 97.595 8.347 70.836 1.00 65.83 164 ILE C C 1
ATOM 7172 O O . ILE C 1 164 ? 98.809 8.553 70.737 1.00 68.76 164 ILE C O 1
ATOM 7177 N N . LYS C 1 165 ? 96.724 9.272 71.239 1.00 65.95 165 LYS C N 1
ATOM 7178 C CA . LYS C 1 165 ? 97.157 10.616 71.610 1.00 66.37 165 LYS C CA 1
ATOM 7179 C C . LYS C 1 165 ? 98.403 10.505 72.486 1.00 69.48 165 LYS C C 1
ATOM 7180 O O . LYS C 1 165 ? 99.285 11.374 72.455 1.00 69.27 165 LYS C O 1
ATOM 7186 N N . LYS C 1 166 ? 98.472 9.416 73.251 1.00 67.86 166 LYS C N 1
ATOM 7187 C CA . LYS C 1 166 ? 99.591 9.173 74.148 1.00 67.08 166 LYS C CA 1
ATOM 7188 C C . LYS C 1 166 ? 100.846 8.675 73.429 1.00 65.62 166 LYS C C 1
ATOM 7189 O O . LYS C 1 166 ? 101.849 9.377 73.367 1.00 67.41 166 LYS C O 1
ATOM 7195 N N . HIS C 1 167 ? 100.785 7.474 72.873 1.00 63.22 167 HIS C N 1
ATOM 7196 C CA . HIS C 1 167 ? 101.941 6.901 72.209 1.00 65.24 167 HIS C CA 1
ATOM 7197 C C . HIS C 1 167 ? 102.288 7.442 70.840 1.00 65.25 167 HIS C C 1
ATOM 7198 O O . HIS C 1 167 ? 103.130 6.860 70.156 1.00 65.92 167 HIS C O 1
ATOM 7205 N N . ALA C 1 168 ? 101.661 8.542 70.432 1.00 65.77 168 ALA C N 1
ATOM 7206 C CA . ALA C 1 168 ? 101.966 9.120 69.121 1.00 63.98 168 ALA C CA 1
ATOM 7207 C C . ALA C 1 168 ? 101.408 10.508 68.884 1.00 60.53 168 ALA C C 1
ATOM 7208 O O . ALA C 1 168 ? 101.059 10.840 67.762 1.00 57.69 168 ALA C O 1
ATOM 7210 N N . ALA C 1 169 ? 101.321 11.316 69.934 1.00 64.89 169 ALA C N 1
ATOM 7211 C CA . ALA C 1 169 ? 100.824 12.682 69.796 1.00 69.00 169 ALA C CA 1
ATOM 7212 C C . ALA C 1 169 ? 101.713 13.453 68.808 1.00 70.00 169 ALA C C 1
ATOM 7213 O O . ALA C 1 169 ? 102.910 13.145 68.666 1.00 70.00 169 ALA C O 1
ATOM 7215 N N . GLY C 1 170 ? 101.121 14.436 68.123 1.00 70.00 170 GLY C N 1
ATOM 7216 C CA . GLY C 1 170 ? 101.863 15.244 67.160 1.00 70.00 170 GLY C CA 1
ATOM 7217 C C . GLY C 1 170 ? 102.044 14.699 65.739 1.00 70.00 170 GLY C C 1
ATOM 7218 O O . GLY C 1 170 ? 102.536 15.415 64.851 1.00 70.00 170 GLY C O 1
ATOM 7219 N N . GLN C 1 171 ? 101.643 13.453 65.497 1.00 70.00 171 GLN C N 1
ATOM 7220 C CA . GLN C 1 171 ? 101.816 12.879 64.168 1.00 69.45 171 GLN C CA 1
ATOM 7221 C C . GLN C 1 171 ? 100.543 12.519 63.387 1.00 70.00 171 GLN C C 1
ATOM 7222 O O . GLN C 1 171 ? 100.533 11.583 62.586 1.00 70.00 171 GLN C O 1
ATOM 7228 N N . ASP C 1 172 ? 99.469 13.263 63.624 1.00 68.84 172 ASP C N 1
ATOM 7229 C CA . ASP C 1 172 ? 98.225 13.051 62.896 1.00 66.78 172 ASP C CA 1
ATOM 7230 C C . ASP C 1 172 ? 97.703 11.630 62.686 1.00 64.63 172 ASP C C 1
ATOM 7231 O O . ASP C 1 172 ? 97.170 11.327 61.618 1.00 65.79 172 ASP C O 1
ATOM 7236 N N . VAL C 1 173 ? 97.835 10.765 63.685 1.00 59.03 173 VAL C N 1
ATOM 7237 C CA . VAL C 1 173 ? 97.343 9.398 63.564 1.00 56.87 173 VAL C CA 1
ATOM 7238 C C . VAL C 1 173 ? 95.820 9.319 63.646 1.00 58.10 173 VAL C C 1
ATOM 7239 O O . VAL C 1 173 ? 95.272 9.349 64.744 1.00 59.28 173 VAL C O 1
ATOM 7243 N N . ILE C 1 174 ? 95.136 9.195 62.505 1.00 57.41 174 ILE C N 1
ATOM 7244 C CA . ILE C 1 174 ? 93.678 9.107 62.520 1.00 50.94 174 ILE C CA 1
ATOM 7245 C C . ILE C 1 174 ? 93.144 7.718 62.857 1.00 53.22 174 ILE C C 1
ATOM 7246 O O . ILE C 1 174 ? 93.701 6.675 62.472 1.00 53.90 174 ILE C O 1
ATOM 7251 N N . LEU C 1 175 ? 92.049 7.720 63.603 1.00 51.99 175 LEU C N 1
ATOM 7252 C CA . LEU C 1 175 ? 91.401 6.489 64.016 1.00 47.49 175 LEU C CA 1
ATOM 7253 C C . LEU C 1 175 ? 90.127 6.276 63.177 1.00 44.27 175 LEU C C 1
ATOM 7254 O O . LEU C 1 175 ? 89.271 7.171 63.034 1.00 34.43 175 LEU C O 1
ATOM 7259 N N . VAL C 1 176 ? 90.036 5.081 62.607 1.00 38.22 176 VAL C N 1
ATOM 7260 C CA . VAL C 1 176 ? 88.922 4.719 61.768 1.00 40.36 176 VAL C CA 1
ATOM 7261 C C . VAL C 1 176 ? 88.198 3.538 62.356 1.00 39.00 176 VAL C C 1
ATOM 7262 O O . VAL C 1 176 ? 88.801 2.535 62.709 1.00 40.37 176 VAL C O 1
ATOM 7266 N N . VAL C 1 177 ? 86.888 3.657 62.468 1.00 41.36 177 VAL C N 1
ATOM 7267 C CA . VAL C 1 177 ? 86.114 2.545 62.982 1.00 42.08 177 VAL C CA 1
ATOM 7268 C C . VAL C 1 177 ? 85.120 2.042 61.943 1.00 40.79 177 VAL C C 1
ATOM 7269 O O . VAL C 1 177 ? 84.380 2.818 61.347 1.00 39.12 177 VAL C O 1
ATOM 7273 N N . ASP C 1 178 ? 85.135 0.731 61.724 1.00 41.47 178 ASP C N 1
ATOM 7274 C CA . ASP C 1 178 ? 84.235 0.082 60.787 1.00 40.51 178 ASP C CA 1
ATOM 7275 C C . ASP C 1 178 ? 83.009 -0.196 61.614 1.00 39.23 178 ASP C C 1
ATOM 7276 O O . ASP C 1 178 ? 83.057 -1.039 62.493 1.00 41.89 178 ASP C O 1
ATOM 7281 N N . ASN C 1 179 ? 81.908 0.484 61.318 1.00 43.63 179 ASN C N 1
ATOM 7282 C CA . ASN C 1 179 ? 80.647 0.335 62.074 1.00 38.84 179 ASN C CA 1
ATOM 7283 C C . ASN C 1 179 ? 79.529 -0.373 61.273 1.00 37.71 179 ASN C C 1
ATOM 7284 O O . ASN C 1 179 ? 78.355 -0.184 61.550 1.00 37.62 179 ASN C O 1
ATOM 7289 N N . THR C 1 180 ? 79.910 -1.184 60.281 1.00 39.97 180 THR C N 1
ATOM 7290 C CA . THR C 1 180 ? 78.970 -1.916 59.410 1.00 38.89 180 THR C CA 1
ATOM 7291 C C . THR C 1 180 ? 78.006 -2.894 60.099 1.00 41.60 180 THR C C 1
ATOM 7292 O O . THR C 1 180 ? 76.795 -2.882 59.833 1.00 38.02 180 THR C O 1
ATOM 7296 N N . PHE C 1 181 ? 78.554 -3.726 60.986 1.00 46.02 181 PHE C N 1
ATOM 7297 C CA . PHE C 1 181 ? 77.809 -4.755 61.721 1.00 42.44 181 PHE C CA 1
ATOM 7298 C C . PHE C 1 181 ? 76.797 -4.269 62.756 1.00 44.03 181 PHE C C 1
ATOM 7299 O O . PHE C 1 181 ? 75.787 -4.939 63.052 1.00 47.40 181 PHE C O 1
ATOM 7307 N N . LEU C 1 182 ? 77.057 -3.121 63.353 1.00 39.15 182 LEU C N 1
ATOM 7308 C CA . LEU C 1 182 ? 76.094 -2.622 64.319 1.00 27.73 182 LEU C CA 1
ATOM 7309 C C . LEU C 1 182 ? 75.170 -1.690 63.579 1.00 26.62 182 LEU C C 1
ATOM 7310 O O . LEU C 1 182 ? 73.963 -1.858 63.632 1.00 32.23 182 LEU C O 1
ATOM 7315 N N . SER C 1 183 ? 75.751 -0.732 62.863 1.00 22.90 183 SER C N 1
ATOM 7316 C CA . SER C 1 183 ? 75.008 0.229 62.046 1.00 30.85 183 SER C CA 1
ATOM 7317 C C . SER C 1 183 ? 74.783 1.462 62.850 1.00 28.97 183 SER C C 1
ATOM 7318 O O . SER C 1 183 ? 74.721 1.377 64.068 1.00 23.72 183 SER C O 1
ATOM 7321 N N . PRO C 1 184 ? 74.627 2.624 62.179 1.00 31.05 184 PRO C N 1
ATOM 7322 C CA . PRO C 1 184 ? 74.399 3.913 62.846 1.00 37.18 184 PRO C CA 1
ATOM 7323 C C . PRO C 1 184 ? 73.425 3.853 64.032 1.00 39.01 184 PRO C C 1
ATOM 7324 O O . PRO C 1 184 ? 73.653 4.509 65.042 1.00 48.16 184 PRO C O 1
ATOM 7328 N N . TYR C 1 185 ? 72.365 3.051 63.925 1.00 38.84 185 TYR C N 1
ATOM 7329 C CA . TYR C 1 185 ? 71.385 2.962 64.996 1.00 32.47 185 TYR C CA 1
ATOM 7330 C C . TYR C 1 185 ? 71.974 2.504 66.311 1.00 35.90 185 TYR C C 1
ATOM 7331 O O . TYR C 1 185 ? 71.848 3.185 67.316 1.00 38.30 185 TYR C O 1
ATOM 7340 N N . ILE C 1 186 ? 72.616 1.344 66.297 1.00 36.59 186 ILE C N 1
ATOM 7341 C CA . ILE C 1 186 ? 73.187 0.773 67.506 1.00 31.42 186 ILE C CA 1
ATOM 7342 C C . ILE C 1 186 ? 74.350 1.574 68.061 1.00 30.61 186 ILE C C 1
ATOM 7343 O O . ILE C 1 186 ? 74.489 1.707 69.282 1.00 32.54 186 ILE C O 1
ATOM 7348 N N . SER C 1 187 ? 75.195 2.108 67.195 1.00 30.01 187 SER C N 1
ATOM 7349 C CA . SER C 1 187 ? 76.342 2.840 67.703 1.00 33.91 187 SER C CA 1
ATOM 7350 C C . SER C 1 187 ? 76.860 3.940 66.814 1.00 32.46 187 SER C C 1
ATOM 7351 O O . SER C 1 187 ? 76.565 3.969 65.641 1.00 40.38 187 SER C O 1
ATOM 7354 N N . ASN C 1 188 ? 77.640 4.844 67.405 1.00 37.42 188 ASN C N 1
ATOM 7355 C CA . ASN C 1 188 ? 78.236 5.981 66.718 1.00 40.50 188 ASN C CA 1
ATOM 7356 C C . ASN C 1 188 ? 79.669 6.149 67.213 1.00 46.01 188 ASN C C 1
ATOM 7357 O O . ASN C 1 188 ? 79.898 6.797 68.233 1.00 51.20 188 ASN C O 1
ATOM 7362 N N . PRO C 1 189 ? 80.652 5.569 66.498 1.00 46.19 189 PRO C N 1
ATOM 7363 C CA . PRO C 1 189 ? 82.079 5.644 66.849 1.00 45.82 189 PRO C CA 1
ATOM 7364 C C . PRO C 1 189 ? 82.639 7.060 67.017 1.00 48.36 189 PRO C C 1
ATOM 7365 O O . PRO C 1 189 ? 83.548 7.267 67.822 1.00 51.45 189 PRO C O 1
ATOM 7369 N N . LEU C 1 190 ? 82.123 8.029 66.261 1.00 43.82 190 LEU C N 1
ATOM 7370 C CA . LEU C 1 190 ? 82.611 9.399 66.401 1.00 40.95 190 LEU C CA 1
ATOM 7371 C C . LEU C 1 190 ? 82.414 9.894 67.829 1.00 37.72 190 LEU C C 1
ATOM 7372 O O . LEU C 1 190 ? 83.203 10.668 68.337 1.00 45.87 190 LEU C O 1
ATOM 7377 N N . ASN C 1 191 ? 81.359 9.435 68.485 1.00 42.55 191 ASN C N 1
ATOM 7378 C CA . ASN C 1 191 ? 81.072 9.843 69.861 1.00 36.49 191 ASN C CA 1
ATOM 7379 C C . ASN C 1 191 ? 82.030 9.165 70.836 1.00 36.70 191 ASN C C 1
ATOM 7380 O O . ASN C 1 191 ? 81.749 9.051 72.029 1.00 41.22 191 ASN C O 1
ATOM 7385 N N . PHE C 1 192 ? 83.161 8.701 70.333 1.00 33.05 192 PHE C N 1
ATOM 7386 C CA . PHE C 1 192 ? 84.110 7.999 71.183 1.00 37.79 192 PHE C CA 1
ATOM 7387 C C . PHE C 1 192 ? 85.527 8.255 70.678 1.00 45.73 192 PHE C C 1
ATOM 7388 O O . PHE C 1 192 ? 86.428 7.401 70.804 1.00 48.83 192 PHE C O 1
ATOM 7396 N N . GLY C 1 193 ? 85.716 9.444 70.115 1.00 39.63 193 GLY C N 1
ATOM 7397 C CA . GLY C 1 193 ? 87.015 9.789 69.609 1.00 43.21 193 GLY C CA 1
ATOM 7398 C C . GLY C 1 193 ? 87.379 8.780 68.562 1.00 49.61 193 GLY C C 1
ATOM 7399 O O . GLY C 1 193 ? 88.034 7.768 68.821 1.00 53.15 193 GLY C O 1
ATOM 7400 N N . ALA C 1 194 ? 86.883 9.065 67.371 1.00 52.88 194 ALA C N 1
ATOM 7401 C CA . ALA C 1 194 ? 87.106 8.274 66.181 1.00 48.10 194 ALA C CA 1
ATOM 7402 C C . ALA C 1 194 ? 87.138 9.401 65.182 1.00 47.44 194 ALA C C 1
ATOM 7403 O O . ALA C 1 194 ? 86.361 10.353 65.297 1.00 46.63 194 ALA C O 1
ATOM 7405 N N . ASP C 1 195 ? 88.044 9.312 64.222 1.00 44.92 195 ASP C N 1
ATOM 7406 C CA . ASP C 1 195 ? 88.174 10.344 63.231 1.00 43.18 195 ASP C CA 1
ATOM 7407 C C . ASP C 1 195 ? 87.253 10.084 62.036 1.00 45.68 195 ASP C C 1
ATOM 7408 O O . ASP C 1 195 ? 86.683 11.022 61.474 1.00 44.63 195 ASP C O 1
ATOM 7413 N N . ILE C 1 196 ? 87.109 8.811 61.657 1.00 46.19 196 ILE C N 1
ATOM 7414 C CA . ILE C 1 196 ? 86.243 8.411 60.543 1.00 41.92 196 ILE C CA 1
ATOM 7415 C C . ILE C 1 196 ? 85.480 7.110 60.882 1.00 43.73 196 ILE C C 1
ATOM 7416 O O . ILE C 1 196 ? 86.063 6.157 61.443 1.00 37.20 196 ILE C O 1
ATOM 7421 N N . VAL C 1 197 ? 84.181 7.106 60.544 1.00 41.76 197 VAL C N 1
ATOM 7422 C CA . VAL C 1 197 ? 83.269 5.961 60.692 1.00 35.41 197 VAL C CA 1
ATOM 7423 C C . VAL C 1 197 ? 83.031 5.483 59.260 1.00 41.12 197 VAL C C 1
ATOM 7424 O O . VAL C 1 197 ? 82.586 6.269 58.415 1.00 37.39 197 VAL C O 1
ATOM 7428 N N . VAL C 1 198 ? 83.299 4.203 59.010 1.00 40.02 198 VAL C N 1
ATOM 7429 C CA . VAL C 1 198 ? 83.169 3.603 57.692 1.00 36.44 198 VAL C CA 1
ATOM 7430 C C . VAL C 1 198 ? 82.183 2.462 57.742 1.00 37.68 198 VAL C C 1
ATOM 7431 O O . VAL C 1 198 ? 82.171 1.692 58.712 1.00 35.22 198 VAL C O 1
ATOM 7435 N N . HIS C 1 199 ? 81.380 2.356 56.678 1.00 38.00 199 HIS C N 1
ATOM 7436 C CA . HIS C 1 199 ? 80.369 1.318 56.527 1.00 27.46 199 HIS C CA 1
ATOM 7437 C C . HIS C 1 199 ? 80.396 0.694 55.158 1.00 33.60 199 HIS C C 1
ATOM 7438 O O . HIS C 1 199 ? 80.783 1.310 54.164 1.00 28.58 199 HIS C O 1
ATOM 7445 N N . SER C 1 200 ? 79.960 -0.552 55.123 1.00 35.95 200 SER C N 1
ATOM 7446 C CA . SER C 1 200 ? 79.806 -1.258 53.879 1.00 34.51 200 SER C CA 1
ATOM 7447 C C . SER C 1 200 ? 78.283 -1.116 53.762 1.00 40.51 200 SER C C 1
ATOM 7448 O O . SER C 1 200 ? 77.532 -1.882 54.382 1.00 39.81 200 SER C O 1
ATOM 7451 N N . ALA C 1 201 ? 77.817 -0.121 53.007 1.00 33.70 201 ALA C N 1
ATOM 7452 C CA . ALA C 1 201 ? 76.377 0.097 52.904 1.00 31.33 201 ALA C CA 1
ATOM 7453 C C . ALA C 1 201 ? 75.574 -1.094 52.372 1.00 28.15 201 ALA C C 1
ATOM 7454 O O . ALA C 1 201 ? 74.361 -1.149 52.566 1.00 28.81 201 ALA C O 1
ATOM 7456 N N . THR C 1 202 ? 76.242 -2.032 51.715 1.00 22.97 202 THR C N 1
ATOM 7457 C CA . THR C 1 202 ? 75.585 -3.223 51.190 1.00 32.06 202 THR C CA 1
ATOM 7458 C C . THR C 1 202 ? 74.790 -3.986 52.234 1.00 33.19 202 THR C C 1
ATOM 7459 O O . THR C 1 202 ? 73.731 -4.514 51.947 1.00 42.40 202 THR C O 1
ATOM 7463 N N . LYS C 1 203 ? 75.318 -4.056 53.446 1.00 35.27 203 LYS C N 1
ATOM 7464 C CA . LYS C 1 203 ? 74.668 -4.782 54.529 1.00 37.81 203 LYS C CA 1
ATOM 7465 C C . LYS C 1 203 ? 73.427 -4.129 55.135 1.00 35.33 203 LYS C C 1
ATOM 7466 O O . LYS C 1 203 ? 72.394 -4.078 54.492 1.00 48.38 203 LYS C O 1
ATOM 7472 N N . TYR C 1 204 ? 73.532 -3.608 56.352 1.00 34.27 204 TYR C N 1
ATOM 7473 C CA . TYR C 1 204 ? 72.397 -3.004 57.033 1.00 28.55 204 TYR C CA 1
ATOM 7474 C C . TYR C 1 204 ? 71.770 -1.743 56.461 1.00 32.26 204 TYR C C 1
ATOM 7475 O O . TYR C 1 204 ? 70.561 -1.733 56.176 1.00 36.95 204 TYR C O 1
ATOM 7484 N N . ILE C 1 205 ? 72.559 -0.676 56.324 1.00 31.21 205 ILE C N 1
ATOM 7485 C CA . ILE C 1 205 ? 72.043 0.612 55.817 1.00 31.96 205 ILE C CA 1
ATOM 7486 C C . ILE C 1 205 ? 71.024 0.455 54.676 1.00 28.75 205 ILE C C 1
ATOM 7487 O O . ILE C 1 205 ? 69.849 0.743 54.851 1.00 32.09 205 ILE C O 1
ATOM 7492 N N . ASN C 1 206 ? 71.445 0.006 53.509 1.00 32.50 206 ASN C N 1
ATOM 7493 C CA . ASN C 1 206 ? 70.445 -0.243 52.476 1.00 34.90 206 ASN C CA 1
ATOM 7494 C C . ASN C 1 206 ? 69.547 -1.376 53.034 1.00 37.77 206 ASN C C 1
ATOM 7495 O O . ASN C 1 206 ? 68.306 -1.283 53.009 1.00 40.28 206 ASN C O 1
ATOM 7500 N N . GLY C 1 207 ? 70.191 -2.427 53.552 1.00 30.45 207 GLY C N 1
ATOM 7501 C CA . GLY C 1 207 ? 69.487 -3.540 54.172 1.00 29.36 207 GLY C CA 1
ATOM 7502 C C . GLY C 1 207 ? 68.604 -4.479 53.355 1.00 36.03 207 GLY C C 1
ATOM 7503 O O . GLY C 1 207 ? 67.891 -5.302 53.936 1.00 25.04 207 GLY C O 1
ATOM 7504 N N . HIS C 1 208 ? 68.638 -4.360 52.025 1.00 38.26 208 HIS C N 1
ATOM 7505 C CA . HIS C 1 208 ? 67.844 -5.207 51.159 1.00 28.65 208 HIS C CA 1
ATOM 7506 C C . HIS C 1 208 ? 68.649 -6.049 50.170 1.00 30.59 208 HIS C C 1
ATOM 7507 O O . HIS C 1 208 ? 68.086 -6.685 49.286 1.00 35.50 208 HIS C O 1
ATOM 7514 N N . SER C 1 209 ? 69.971 -6.053 50.329 1.00 32.86 209 SER C N 1
ATOM 7515 C CA . SER C 1 209 ? 70.873 -6.868 49.508 1.00 38.39 209 SER C CA 1
ATOM 7516 C C . SER C 1 209 ? 70.867 -6.624 47.981 1.00 43.92 209 SER C C 1
ATOM 7517 O O . SER C 1 209 ? 71.289 -7.462 47.195 1.00 43.46 209 SER C O 1
ATOM 7520 N N . ASP C 1 210 ? 70.434 -5.448 47.568 1.00 44.14 210 ASP C N 1
ATOM 7521 C CA . ASP C 1 210 ? 70.370 -5.129 46.164 1.00 37.59 210 ASP C CA 1
ATOM 7522 C C . ASP C 1 210 ? 71.244 -3.934 45.814 1.00 36.02 210 ASP C C 1
ATOM 7523 O O . ASP C 1 210 ? 71.084 -3.332 44.751 1.00 35.34 210 ASP C O 1
ATOM 7528 N N . VAL C 1 211 ? 72.162 -3.580 46.706 1.00 25.58 211 VAL C N 1
ATOM 7529 C CA . VAL C 1 211 ? 73.052 -2.455 46.437 1.00 26.02 211 VAL C CA 1
ATOM 7530 C C . VAL C 1 211 ? 74.401 -2.635 47.093 1.00 18.27 211 VAL C C 1
ATOM 7531 O O . VAL C 1 211 ? 74.470 -2.958 48.261 1.00 28.68 211 VAL C O 1
ATOM 7535 N N . VAL C 1 212 ? 75.456 -2.454 46.307 1.00 22.53 212 VAL C N 1
ATOM 7536 C CA . VAL C 1 212 ? 76.812 -2.519 46.791 1.00 27.26 212 VAL C CA 1
ATOM 7537 C C . VAL C 1 212 ? 77.189 -1.051 46.839 1.00 29.66 212 VAL C C 1
ATOM 7538 O O . VAL C 1 212 ? 77.412 -0.420 45.805 1.00 39.15 212 VAL C O 1
ATOM 7542 N N . LEU C 1 213 ? 77.210 -0.496 48.040 1.00 33.01 213 LEU C N 1
ATOM 7543 C CA . LEU C 1 213 ? 77.554 0.902 48.230 1.00 33.75 213 LEU C CA 1
ATOM 7544 C C . LEU C 1 213 ? 78.289 1.037 49.533 1.00 35.51 213 LEU C C 1
ATOM 7545 O O . LEU C 1 213 ? 78.076 0.238 50.439 1.00 42.53 213 LEU C O 1
ATOM 7550 N N . GLY C 1 214 ? 79.176 2.029 49.612 1.00 40.47 214 GLY C N 1
ATOM 7551 C CA . GLY C 1 214 ? 79.918 2.276 50.834 1.00 35.49 214 GLY C CA 1
ATOM 7552 C C . GLY C 1 214 ? 79.821 3.727 51.272 1.00 35.96 214 GLY C C 1
ATOM 7553 O O . GLY C 1 214 ? 79.605 4.606 50.445 1.00 35.82 214 GLY C O 1
ATOM 7554 N N . VAL C 1 215 ? 79.939 3.994 52.572 1.00 38.63 215 VAL C N 1
ATOM 7555 C CA . VAL C 1 215 ? 79.944 5.385 53.028 1.00 37.37 215 VAL C CA 1
ATOM 7556 C C . VAL C 1 215 ? 80.752 5.667 54.266 1.00 38.31 215 VAL C C 1
ATOM 7557 O O . VAL C 1 215 ? 80.917 4.804 55.128 1.00 39.79 215 VAL C O 1
ATOM 7561 N N . LEU C 1 216 ? 81.251 6.894 54.350 1.00 35.18 216 LEU C N 1
ATOM 7562 C CA . LEU C 1 216 ? 82.057 7.293 55.484 1.00 35.02 216 LEU C CA 1
ATOM 7563 C C . LEU C 1 216 ? 81.520 8.592 56.037 1.00 42.10 216 LEU C C 1
ATOM 7564 O O . LEU C 1 216 ? 80.874 9.376 55.325 1.00 41.06 216 LEU C O 1
ATOM 7569 N N . ALA C 1 217 ? 81.772 8.814 57.317 1.00 39.64 217 ALA C N 1
ATOM 7570 C CA . ALA C 1 217 ? 81.309 10.025 57.953 1.00 37.77 217 ALA C CA 1
ATOM 7571 C C . ALA C 1 217 ? 82.444 10.579 58.794 1.00 39.93 217 ALA C C 1
ATOM 7572 O O . ALA C 1 217 ? 83.146 9.807 59.448 1.00 34.22 217 ALA C O 1
ATOM 7574 N N . THR C 1 218 ? 82.637 11.900 58.758 1.00 37.09 218 THR C N 1
ATOM 7575 C CA . THR C 1 218 ? 83.673 12.532 59.562 1.00 39.93 218 THR C CA 1
ATOM 7576 C C . THR C 1 218 ? 83.332 13.955 59.978 1.00 50.03 218 THR C C 1
ATOM 7577 O O . THR C 1 218 ? 82.757 14.718 59.188 1.00 52.26 218 THR C O 1
ATOM 7581 N N . ASN C 1 219 ? 83.716 14.308 61.210 1.00 51.23 219 ASN C N 1
ATOM 7582 C CA . ASN C 1 219 ? 83.484 15.640 61.762 1.00 50.18 219 ASN C CA 1
ATOM 7583 C C . ASN C 1 219 ? 84.633 16.577 61.426 1.00 53.28 219 ASN C C 1
ATOM 7584 O O . ASN C 1 219 ? 84.532 17.793 61.594 1.00 60.45 219 ASN C O 1
ATOM 7589 N N . ASN C 1 220 ? 85.716 15.994 60.928 1.00 54.09 220 ASN C N 1
ATOM 7590 C CA . ASN C 1 220 ? 86.938 16.713 60.554 1.00 55.68 220 ASN C CA 1
ATOM 7591 C C . ASN C 1 220 ? 86.913 17.291 59.117 1.00 57.12 220 ASN C C 1
ATOM 7592 O O . ASN C 1 220 ? 87.261 16.615 58.149 1.00 59.13 220 ASN C O 1
ATOM 7597 N N . LYS C 1 221 ? 86.539 18.563 59.002 1.00 58.36 221 LYS C N 1
ATOM 7598 C CA . LYS C 1 221 ? 86.425 19.231 57.711 1.00 56.31 221 LYS C CA 1
ATOM 7599 C C . LYS C 1 221 ? 87.568 19.092 56.727 1.00 59.62 221 LYS C C 1
ATOM 7600 O O . LYS C 1 221 ? 87.343 18.871 55.544 1.00 61.77 221 LYS C O 1
ATOM 7606 N N . PRO C 1 222 ? 88.813 19.260 57.179 1.00 63.59 222 PRO C N 1
ATOM 7607 C CA . PRO C 1 222 ? 89.888 19.120 56.191 1.00 58.76 222 PRO C CA 1
ATOM 7608 C C . PRO C 1 222 ? 90.024 17.689 55.695 1.00 58.73 222 PRO C C 1
ATOM 7609 O O . PRO C 1 222 ? 90.124 17.454 54.490 1.00 58.24 222 PRO C O 1
ATOM 7613 N N . LEU C 1 223 ? 90.019 16.739 56.631 1.00 58.47 223 LEU C N 1
ATOM 7614 C CA . LEU C 1 223 ? 90.153 15.324 56.291 1.00 58.86 223 LEU C CA 1
ATOM 7615 C C . LEU C 1 223 ? 89.022 14.903 55.366 1.00 59.61 223 LEU C C 1
ATOM 7616 O O . LEU C 1 223 ? 89.116 13.906 54.658 1.00 58.06 223 LEU C O 1
ATOM 7621 N N . TYR C 1 224 ? 87.953 15.685 55.373 1.00 59.88 224 TYR C N 1
ATOM 7622 C CA . TYR C 1 224 ? 86.810 15.407 54.518 1.00 58.64 224 TYR C CA 1
ATOM 7623 C C . TYR C 1 224 ? 86.952 16.028 53.124 1.00 60.92 224 TYR C C 1
ATOM 7624 O O . TYR C 1 224 ? 86.343 15.523 52.177 1.00 66.55 224 TYR C O 1
ATOM 7633 N N . GLU C 1 225 ? 87.719 17.117 52.994 1.00 54.22 225 GLU C N 1
ATOM 7634 C CA . GLU C 1 225 ? 87.901 17.766 51.691 1.00 47.34 225 GLU C CA 1
ATOM 7635 C C . GLU C 1 225 ? 88.963 17.024 50.876 1.00 48.70 225 GLU C C 1
ATOM 7636 O O . GLU C 1 225 ? 88.887 16.929 49.636 1.00 36.25 225 GLU C O 1
ATOM 7642 N N . ARG C 1 226 ? 89.964 16.503 51.582 1.00 50.15 226 ARG C N 1
ATOM 7643 C CA . ARG C 1 226 ? 91.023 15.740 50.934 1.00 49.84 226 ARG C CA 1
ATOM 7644 C C . ARG C 1 226 ? 90.326 14.545 50.341 1.00 46.16 226 ARG C C 1
ATOM 7645 O O . ARG C 1 226 ? 90.244 14.419 49.132 1.00 44.93 226 ARG C O 1
ATOM 7653 N N . LEU C 1 227 ? 89.806 13.693 51.226 1.00 46.34 227 LEU C N 1
ATOM 7654 C CA . LEU C 1 227 ? 89.086 12.467 50.877 1.00 44.25 227 LEU C CA 1
ATOM 7655 C C . LEU C 1 227 ? 88.029 12.638 49.760 1.00 46.70 227 LEU C C 1
ATOM 7656 O O . LEU C 1 227 ? 87.790 11.717 48.984 1.00 44.77 227 LEU C O 1
ATOM 7661 N N . GLN C 1 228 ? 87.392 13.802 49.679 1.00 45.81 228 GLN C N 1
ATOM 7662 C CA . GLN C 1 228 ? 86.400 14.040 48.629 1.00 44.64 228 GLN C CA 1
ATOM 7663 C C . GLN C 1 228 ? 87.127 14.332 47.343 1.00 45.37 228 GLN C C 1
ATOM 7664 O O . GLN C 1 228 ? 86.633 14.038 46.272 1.00 46.26 228 GLN C O 1
ATOM 7670 N N . PHE C 1 229 ? 88.307 14.933 47.448 1.00 50.57 229 PHE C N 1
ATOM 7671 C CA . PHE C 1 229 ? 89.091 15.240 46.256 1.00 46.48 229 PHE C CA 1
ATOM 7672 C C . PHE C 1 229 ? 89.417 13.906 45.579 1.00 48.17 229 PHE C C 1
ATOM 7673 O O . PHE C 1 229 ? 89.081 13.707 44.413 1.00 47.06 229 PHE C O 1
ATOM 7681 N N . LEU C 1 230 ? 90.062 12.996 46.311 1.00 46.49 230 LEU C N 1
ATOM 7682 C CA . LEU C 1 230 ? 90.406 11.684 45.769 1.00 47.33 230 LEU C CA 1
ATOM 7683 C C . LEU C 1 230 ? 89.185 11.049 45.126 1.00 54.87 230 LEU C C 1
ATOM 7684 O O . LEU C 1 230 ? 89.277 10.401 44.080 1.00 53.39 230 LEU C O 1
ATOM 7689 N N . GLN C 1 231 ? 88.036 11.243 45.764 1.00 57.57 231 GLN C N 1
ATOM 7690 C CA . GLN C 1 231 ? 86.774 10.705 45.275 1.00 53.89 231 GLN C CA 1
ATOM 7691 C C . GLN C 1 231 ? 86.486 11.283 43.907 1.00 54.95 231 GLN C C 1
ATOM 7692 O O . GLN C 1 231 ? 86.320 10.552 42.950 1.00 57.95 231 GLN C O 1
ATOM 7698 N N . ASN C 1 232 ? 86.436 12.604 43.818 1.00 56.77 232 ASN C N 1
ATOM 7699 C CA . ASN C 1 232 ? 86.150 13.253 42.551 1.00 55.34 232 ASN C CA 1
ATOM 7700 C C . ASN C 1 232 ? 87.186 12.891 41.486 1.00 57.49 232 ASN C C 1
ATOM 7701 O O . ASN C 1 232 ? 86.849 12.777 40.318 1.00 60.42 232 ASN C O 1
ATOM 7706 N N . ALA C 1 233 ? 88.436 12.666 41.890 1.00 61.15 233 ALA C N 1
ATOM 7707 C CA . ALA C 1 233 ? 89.511 12.366 40.933 1.00 60.53 233 ALA C CA 1
ATOM 7708 C C . ALA C 1 233 ? 89.714 10.916 40.500 1.00 60.40 233 ALA C C 1
ATOM 7709 O O . ALA C 1 233 ? 89.905 10.673 39.303 1.00 64.19 233 ALA C O 1
ATOM 7711 N N . ILE C 1 234 ? 89.710 9.965 41.446 1.00 58.47 234 ILE C N 1
ATOM 7712 C CA . ILE C 1 234 ? 89.880 8.533 41.115 1.00 54.51 234 ILE C CA 1
ATOM 7713 C C . ILE C 1 234 ? 88.561 7.896 40.663 1.00 55.62 234 ILE C C 1
ATOM 7714 O O . ILE C 1 234 ? 88.546 6.754 40.217 1.00 55.36 234 ILE C O 1
ATOM 7719 N N . GLY C 1 235 ? 87.464 8.635 40.828 1.00 56.66 235 GLY C N 1
ATOM 7720 C CA . GLY C 1 235 ? 86.136 8.195 40.416 1.00 48.88 235 GLY C CA 1
ATOM 7721 C C . GLY C 1 235 ? 85.509 6.894 40.893 1.00 43.96 235 GLY C C 1
ATOM 7722 O O . GLY C 1 235 ? 84.713 6.312 40.167 1.00 47.03 235 GLY C O 1
ATOM 7723 N N . ALA C 1 236 ? 85.827 6.420 42.088 1.00 39.18 236 ALA C N 1
ATOM 7724 C CA . ALA C 1 236 ? 85.220 5.173 42.564 1.00 34.89 236 ALA C CA 1
ATOM 7725 C C . ALA C 1 236 ? 83.918 5.545 43.228 1.00 37.79 236 ALA C C 1
ATOM 7726 O O . ALA C 1 236 ? 83.669 5.166 44.367 1.00 44.82 236 ALA C O 1
ATOM 7728 N N . ILE C 1 237 ? 83.076 6.273 42.509 1.00 37.14 237 ILE C N 1
ATOM 7729 C CA . ILE C 1 237 ? 81.829 6.758 43.066 1.00 34.58 237 ILE C CA 1
ATOM 7730 C C . ILE C 1 237 ? 80.664 5.849 42.857 1.00 35.18 237 ILE C C 1
ATOM 7731 O O . ILE C 1 237 ? 80.746 4.941 42.059 1.00 44.74 237 ILE C O 1
ATOM 7736 N N . PRO C 1 238 ? 79.554 6.081 43.584 1.00 36.58 238 PRO C N 1
ATOM 7737 C CA . PRO C 1 238 ? 78.344 5.275 43.478 1.00 37.65 238 PRO C CA 1
ATOM 7738 C C . PRO C 1 238 ? 77.402 5.776 42.386 1.00 44.07 238 PRO C C 1
ATOM 7739 O O . PRO C 1 238 ? 77.459 6.943 41.974 1.00 48.62 238 PRO C O 1
ATOM 7743 N N . SER C 1 239 ? 76.510 4.883 41.961 1.00 41.08 239 SER C N 1
ATOM 7744 C CA . SER C 1 239 ? 75.529 5.159 40.920 1.00 37.56 239 SER C CA 1
ATOM 7745 C C . SER C 1 239 ? 74.318 5.859 41.506 1.00 34.58 239 SER C C 1
ATOM 7746 O O . SER C 1 239 ? 73.781 5.423 42.509 1.00 42.10 239 SER C O 1
ATOM 7749 N N . PRO C 1 240 ? 73.858 6.946 40.879 1.00 30.42 240 PRO C N 1
ATOM 7750 C CA . PRO C 1 240 ? 72.691 7.664 41.404 1.00 31.71 240 PRO C CA 1
ATOM 7751 C C . PRO C 1 240 ? 71.586 6.696 41.844 1.00 34.26 240 PRO C C 1
ATOM 7752 O O . PRO C 1 240 ? 70.837 6.926 42.837 1.00 32.07 240 PRO C O 1
ATOM 7756 N N . PHE C 1 241 ? 71.504 5.602 41.088 1.00 34.82 241 PHE C N 1
ATOM 7757 C CA . PHE C 1 241 ? 70.488 4.587 41.308 1.00 29.84 241 PHE C CA 1
ATOM 7758 C C . PHE C 1 241 ? 70.752 3.851 42.589 1.00 30.58 241 PHE C C 1
ATOM 7759 O O . PHE C 1 241 ? 69.897 3.777 43.471 1.00 36.71 241 PHE C O 1
ATOM 7767 N N . ASP C 1 242 ? 71.947 3.312 42.728 1.00 35.84 242 ASP C N 1
ATOM 7768 C CA . ASP C 1 242 ? 72.243 2.619 43.975 1.00 36.12 242 ASP C CA 1
ATOM 7769 C C . ASP C 1 242 ? 72.124 3.498 45.230 1.00 36.22 242 ASP C C 1
ATOM 7770 O O . ASP C 1 242 ? 71.704 2.999 46.284 1.00 31.79 242 ASP C O 1
ATOM 7775 N N . ALA C 1 243 ? 72.496 4.786 45.118 1.00 31.83 243 ALA C N 1
ATOM 7776 C CA . ALA C 1 243 ? 72.443 5.705 46.248 1.00 19.72 243 ALA C CA 1
ATOM 7777 C C . ALA C 1 243 ? 71.001 5.842 46.610 1.00 31.56 243 ALA C C 1
ATOM 7778 O O . ALA C 1 243 ? 70.621 5.591 47.776 1.00 35.64 243 ALA C O 1
ATOM 7780 N N . TRP C 1 244 ? 70.186 6.224 45.622 1.00 29.92 244 TRP C N 1
ATOM 7781 C CA . TRP C 1 244 ? 68.742 6.411 45.863 1.00 29.19 244 TRP C CA 1
ATOM 7782 C C . TRP C 1 244 ? 68.102 5.193 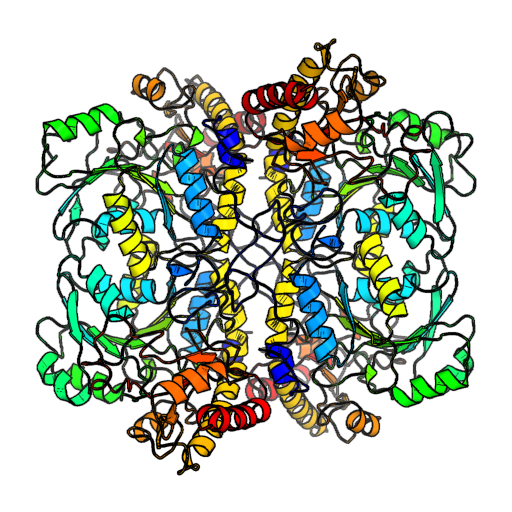46.487 1.00 20.88 244 TRP C C 1
ATOM 7783 O O . TRP C 1 244 ? 67.273 5.308 47.388 1.00 31.57 244 TRP C O 1
ATOM 7794 N N . LEU C 1 245 ? 68.462 4.024 45.980 1.00 24.59 245 LEU C N 1
ATOM 7795 C CA . LEU C 1 245 ? 67.910 2.777 46.494 1.00 28.36 245 LEU C CA 1
ATOM 7796 C C . LEU C 1 245 ? 68.334 2.617 47.957 1.00 24.68 245 LEU C C 1
ATOM 7797 O O . LEU C 1 245 ? 67.513 2.327 48.841 1.00 30.87 245 LEU C O 1
ATOM 7802 N N . THR C 1 246 ? 69.619 2.843 48.218 1.00 26.49 246 THR C N 1
ATOM 7803 C CA . THR C 1 246 ? 70.161 2.746 49.580 1.00 19.68 246 THR C CA 1
ATOM 7804 C C . THR C 1 246 ? 69.475 3.781 50.480 1.00 22.42 246 THR C C 1
ATOM 7805 O O . THR C 1 246 ? 69.057 3.463 51.592 1.00 23.99 246 THR C O 1
ATOM 7809 N N . HIS C 1 247 ? 69.366 5.023 50.001 1.00 17.78 247 HIS C N 1
ATOM 7810 C CA . HIS C 1 247 ? 68.709 6.067 50.768 1.00 23.77 247 HIS C CA 1
ATOM 7811 C C . HIS C 1 247 ? 67.321 5.605 51.229 1.00 31.35 247 HIS C C 1
ATOM 7812 O O . HIS C 1 247 ? 66.902 5.840 52.376 1.00 34.10 247 HIS C O 1
ATOM 7819 N N . ARG C 1 248 ? 66.614 4.932 50.322 1.00 32.62 248 ARG C N 1
ATOM 7820 C CA . ARG C 1 248 ? 65.271 4.394 50.568 1.00 25.47 248 ARG C CA 1
ATOM 7821 C C . ARG C 1 248 ? 65.187 3.283 51.626 1.00 27.68 248 ARG C C 1
ATOM 7822 O O . ARG C 1 248 ? 64.228 3.220 52.396 1.00 21.25 248 ARG C O 1
ATOM 7830 N N . GLY C 1 249 ? 66.179 2.391 51.638 1.00 33.02 249 GLY C N 1
ATOM 7831 C CA . GLY C 1 249 ? 66.182 1.293 52.588 1.00 24.43 249 GLY C CA 1
ATOM 7832 C C . GLY C 1 249 ? 66.661 1.706 53.959 1.00 38.96 249 GLY C C 1
ATOM 7833 O O . GLY C 1 249 ? 66.346 1.060 54.966 1.00 42.40 249 GLY C O 1
ATOM 7834 N N . LEU C 1 250 ? 67.428 2.791 54.027 1.00 42.41 250 LEU C N 1
ATOM 7835 C CA . LEU C 1 250 ? 67.931 3.260 55.327 1.00 39.41 250 LEU C CA 1
ATOM 7836 C C . LEU C 1 250 ? 66.821 3.847 56.188 1.00 39.52 250 LEU C C 1
ATOM 7837 O O . LEU C 1 250 ? 66.977 3.965 57.396 1.00 45.45 250 LEU C O 1
ATOM 7842 N N . LYS C 1 251 ? 65.683 4.174 55.572 1.00 40.24 251 LYS C N 1
ATOM 7843 C CA . LYS C 1 251 ? 64.548 4.764 56.297 1.00 33.66 251 LYS C CA 1
ATOM 7844 C C . LYS C 1 251 ? 63.818 3.787 57.200 1.00 31.05 251 LYS C C 1
ATOM 7845 O O . LYS C 1 251 ? 62.900 4.156 57.896 1.00 39.11 251 LYS C O 1
ATOM 7851 N N . THR C 1 252 ? 64.243 2.538 57.200 1.00 37.51 252 THR C N 1
ATOM 7852 C CA . THR C 1 252 ? 63.628 1.512 58.041 1.00 33.52 252 THR C CA 1
ATOM 7853 C C . THR C 1 252 ? 64.732 0.805 58.815 1.00 37.37 252 THR C C 1
ATOM 7854 O O . THR C 1 252 ? 64.484 -0.227 59.442 1.00 33.98 252 THR C O 1
ATOM 7858 N N . LEU C 1 253 ? 65.942 1.384 58.753 1.00 34.17 253 LEU C N 1
ATOM 7859 C CA . LEU C 1 253 ? 67.127 0.862 59.444 1.00 34.44 253 LEU C CA 1
ATOM 7860 C C . LEU C 1 253 ? 66.871 0.737 60.949 1.00 35.59 253 LEU C C 1
ATOM 78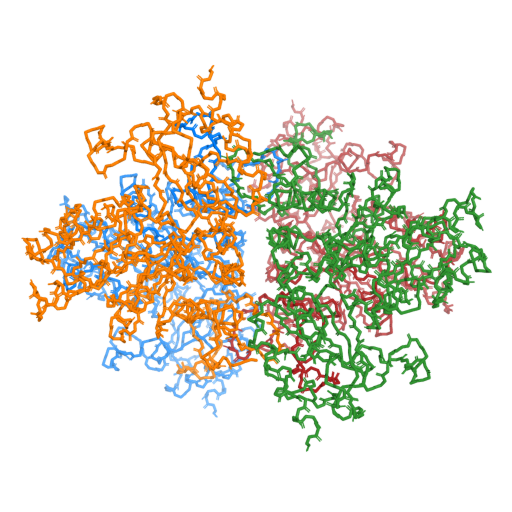61 O O . LEU C 1 253 ? 67.102 -0.326 61.540 1.00 36.69 253 LEU C O 1
ATOM 7866 N N . HIS C 1 254 ? 66.380 1.811 61.566 1.00 32.83 254 HIS C N 1
ATOM 7867 C CA . HIS C 1 254 ? 66.095 1.771 62.990 1.00 26.23 254 HIS C CA 1
ATOM 7868 C C . HIS C 1 254 ? 65.144 0.661 63.309 1.00 25.42 254 HIS C C 1
ATOM 7869 O O . HIS C 1 254 ? 65.287 0.010 64.323 1.00 24.63 254 HIS C O 1
ATOM 7876 N N . LEU C 1 255 ? 64.155 0.461 62.441 1.00 30.74 255 LEU C N 1
ATOM 7877 C CA . LEU C 1 255 ? 63.159 -0.586 62.627 1.00 29.66 255 LEU C CA 1
ATOM 7878 C C . LEU C 1 255 ? 63.743 -1.990 62.414 1.00 32.34 255 LEU C C 1
ATOM 7879 O O . LEU C 1 255 ? 63.541 -2.887 63.250 1.00 28.25 255 LEU C O 1
ATOM 7884 N N . ARG C 1 256 ? 64.478 -2.147 61.314 1.00 20.64 256 ARG C N 1
ATOM 7885 C CA . ARG C 1 256 ? 65.090 -3.423 60.944 1.00 38.63 256 ARG C CA 1
ATOM 7886 C C . ARG C 1 256 ? 66.213 -3.898 61.850 1.00 44.60 256 ARG C C 1
ATOM 7887 O O . ARG C 1 256 ? 66.437 -5.111 61.975 1.00 51.19 256 ARG C O 1
ATOM 7895 N N . VAL C 1 257 ? 66.947 -2.961 62.451 1.00 45.67 257 VAL C N 1
ATOM 7896 C CA . VAL C 1 257 ? 68.060 -3.329 63.332 1.00 38.87 257 VAL C CA 1
ATOM 7897 C C . VAL C 1 257 ? 67.548 -3.679 64.734 1.00 44.28 257 VAL C C 1
ATOM 7898 O O . VAL C 1 257 ? 68.031 -4.622 65.396 1.00 39.92 257 VAL C O 1
ATOM 7902 N N . ARG C 1 258 ? 66.548 -2.921 65.165 1.00 39.03 258 ARG C N 1
ATOM 7903 C CA . ARG C 1 258 ? 65.937 -3.125 66.454 1.00 39.73 258 ARG C CA 1
ATOM 7904 C C . ARG C 1 258 ? 65.390 -4.542 66.495 1.00 44.31 258 ARG C C 1
ATOM 7905 O O . ARG C 1 258 ? 65.655 -5.305 67.417 1.00 52.49 258 ARG C O 1
ATOM 7913 N N . GLN C 1 259 ? 64.604 -4.888 65.487 1.00 48.39 259 GLN C N 1
ATOM 7914 C CA . GLN C 1 259 ? 64.013 -6.206 65.428 1.00 43.38 259 GLN C CA 1
ATOM 7915 C C . GLN C 1 259 ? 65.113 -7.247 65.288 1.00 42.66 259 GLN C C 1
ATOM 7916 O O . GLN C 1 259 ? 65.205 -8.181 66.077 1.00 47.34 259 GLN C O 1
ATOM 7922 N N . ALA C 1 260 ? 65.964 -7.066 64.294 1.00 35.37 260 ALA C N 1
ATOM 7923 C CA . ALA C 1 260 ? 67.034 -8.012 64.057 1.00 41.53 260 ALA C CA 1
ATOM 7924 C C . ALA C 1 260 ? 67.851 -8.315 65.305 1.00 43.45 260 ALA C C 1
ATOM 7925 O O . ALA C 1 260 ? 68.283 -9.454 65.507 1.00 43.59 260 ALA C O 1
ATOM 7927 N N . ALA C 1 261 ? 68.045 -7.301 66.142 1.00 42.92 261 ALA C N 1
ATOM 7928 C CA . ALA C 1 261 ? 68.845 -7.471 67.349 1.00 46.61 261 ALA C CA 1
ATOM 7929 C C . ALA C 1 261 ? 68.119 -8.164 68.504 1.00 47.16 261 ALA C C 1
ATOM 7930 O O . ALA C 1 261 ? 68.728 -8.973 69.205 1.00 43.29 261 ALA C O 1
ATOM 7932 N N . LEU C 1 262 ? 66.833 -7.844 68.702 1.00 49.44 262 LEU C N 1
ATOM 7933 C CA . LEU C 1 262 ? 66.042 -8.467 69.769 1.00 48.39 262 LEU C CA 1
ATOM 7934 C C . LEU C 1 262 ? 66.070 -9.959 69.482 1.00 50.12 262 LEU C C 1
ATOM 7935 O O . LEU C 1 262 ? 66.359 -10.793 70.343 1.00 55.71 262 LEU C O 1
ATOM 7940 N N . SER C 1 263 ? 65.793 -10.288 68.236 1.00 50.87 263 SER C N 1
ATOM 7941 C CA . SER C 1 263 ? 65.768 -11.672 67.839 1.00 54.49 263 SER C CA 1
ATOM 7942 C C . SER C 1 263 ? 67.100 -12.381 68.100 1.00 55.75 263 SER C C 1
ATOM 7943 O O . SER C 1 263 ? 67.124 -13.496 68.618 1.00 57.18 263 SER C O 1
ATOM 7946 N N . ALA C 1 264 ? 68.200 -11.723 67.754 1.00 55.08 264 ALA C N 1
ATOM 7947 C CA . ALA C 1 264 ? 69.524 -12.297 67.928 1.00 54.98 264 ALA C CA 1
ATOM 7948 C C . ALA C 1 264 ? 69.762 -12.623 69.385 1.00 58.21 264 ALA C C 1
ATOM 7949 O O . ALA C 1 264 ? 70.237 -13.705 69.740 1.00 58.51 264 ALA C O 1
ATOM 7951 N N . ASN C 1 265 ? 69.431 -11.669 70.236 1.00 58.85 265 ASN C N 1
ATOM 7952 C CA . ASN C 1 265 ? 69.629 -11.848 71.654 1.00 55.42 265 ASN C CA 1
ATOM 7953 C C . ASN C 1 265 ? 68.806 -13.001 72.160 1.00 56.51 265 ASN C C 1
ATOM 7954 O O . ASN C 1 265 ? 69.285 -13.788 72.979 1.00 54.75 265 ASN C O 1
ATOM 7959 N N . LYS C 1 266 ? 67.571 -13.097 71.662 1.00 55.80 266 LYS C N 1
ATOM 7960 C CA . LYS C 1 266 ? 66.648 -14.164 72.050 1.00 54.63 266 LYS C CA 1
ATOM 7961 C C . LYS C 1 266 ? 67.088 -15.531 71.525 1.00 55.97 266 LYS C C 1
ATOM 7962 O O . LYS C 1 266 ? 66.592 -16.575 71.958 1.00 56.11 266 LYS C O 1
ATOM 7968 N N . ILE C 1 267 ? 68.032 -15.511 70.594 1.00 56.33 267 ILE C N 1
ATOM 7969 C CA . ILE C 1 267 ? 68.547 -16.727 69.986 1.00 57.29 267 ILE C CA 1
ATOM 7970 C C . ILE C 1 267 ? 69.849 -17.108 70.656 1.00 57.23 267 ILE C C 1
ATOM 7971 O O . ILE C 1 267 ? 70.164 -18.292 70.801 1.00 58.46 267 ILE C O 1
ATOM 7976 N N . ALA C 1 268 ? 70.618 -16.094 71.038 1.00 58.08 268 ALA C N 1
ATOM 7977 C CA . ALA C 1 268 ? 71.882 -16.335 71.719 1.00 56.70 268 ALA C CA 1
ATOM 7978 C C . ALA C 1 268 ? 71.522 -16.940 73.069 1.00 58.32 268 ALA C C 1
ATOM 7979 O O . ALA C 1 268 ? 71.956 -18.058 73.378 1.00 55.32 268 ALA C O 1
ATOM 7981 N N . GLU C 1 269 ? 70.699 -16.225 73.848 1.00 54.02 269 GLU C N 1
ATOM 7982 C CA . GLU C 1 269 ? 70.299 -16.714 75.164 1.00 53.76 269 GLU C CA 1
ATOM 7983 C C . GLU C 1 269 ? 69.917 -18.199 75.074 1.00 56.10 269 GLU C C 1
ATOM 7984 O O . GLU C 1 269 ? 70.364 -19.006 75.895 1.00 57.64 269 GLU C O 1
ATOM 7990 N N . PHE C 1 270 ? 69.132 -18.563 74.059 1.00 61.29 270 PHE C N 1
ATOM 7991 C CA . PHE C 1 270 ? 68.715 -19.953 73.868 1.00 63.53 270 PHE C CA 1
ATOM 7992 C C . PHE C 1 270 ? 69.918 -20.871 73.678 1.00 65.54 270 PHE C C 1
ATOM 7993 O O . PHE C 1 270 ? 69.983 -21.946 74.276 1.00 70.00 270 PHE C O 1
ATOM 8001 N N . LEU C 1 271 ? 70.850 -20.457 72.826 1.00 64.47 271 LEU C N 1
ATOM 8002 C CA . LEU C 1 271 ? 72.060 -21.238 72.549 1.00 66.66 271 LEU C CA 1
ATOM 8003 C C . LEU C 1 271 ? 73.085 -21.157 73.705 1.00 69.53 271 LEU C C 1
ATOM 8004 O O . LEU C 1 271 ? 74.080 -21.887 73.717 1.00 63.25 271 LEU C O 1
ATOM 8009 N N . ALA C 1 272 ? 72.838 -20.258 74.657 1.00 68.52 272 ALA C N 1
ATOM 8010 C CA . ALA C 1 272 ? 73.727 -20.071 75.799 1.00 68.62 272 ALA C CA 1
ATOM 8011 C C . ALA C 1 272 ? 73.112 -20.672 77.053 1.00 70.00 272 ALA C C 1
ATOM 8012 O O . ALA C 1 272 ? 73.547 -20.380 78.176 1.00 69.89 272 ALA C O 1
ATOM 8014 N N . ALA C 1 273 ? 72.089 -21.500 76.850 1.00 69.38 273 ALA C N 1
ATOM 8015 C CA . ALA C 1 273 ? 71.398 -22.167 77.948 1.00 68.02 273 ALA C CA 1
ATOM 8016 C C . ALA C 1 273 ? 71.462 -23.662 77.679 1.00 68.29 273 ALA C C 1
ATOM 8017 O O . ALA C 1 273 ? 71.234 -24.479 78.572 1.00 70.00 273 ALA C O 1
ATOM 8019 N N . ASP C 1 274 ? 71.778 -24.000 76.432 1.00 66.08 274 ASP C N 1
ATOM 8020 C CA . ASP C 1 274 ? 71.887 -25.383 75.989 1.00 68.29 274 ASP C CA 1
ATOM 8021 C C . ASP C 1 274 ? 73.311 -25.870 76.219 1.00 70.00 274 ASP C C 1
ATOM 8022 O O . ASP C 1 274 ? 74.091 -26.042 75.271 1.00 70.00 274 ASP C O 1
ATOM 8027 N N . LYS C 1 275 ? 73.655 -26.084 77.481 1.00 70.00 275 LYS C N 1
ATOM 8028 C CA . LYS C 1 275 ? 74.989 -26.544 77.811 1.00 69.70 275 LYS C CA 1
ATOM 8029 C C . LYS C 1 275 ? 75.300 -27.769 76.959 1.00 70.00 275 LYS C C 1
ATOM 8030 O O . LYS C 1 275 ? 76.464 -28.014 76.606 1.00 70.00 275 LYS C O 1
ATOM 8032 N N . GLU C 1 276 ? 74.251 -28.520 76.613 1.00 70.00 276 GLU C N 1
ATOM 8033 C CA . GLU C 1 276 ? 74.409 -29.730 75.816 1.00 69.41 276 GLU C CA 1
ATOM 8034 C C . GLU C 1 276 ? 75.104 -29.518 74.478 1.00 70.00 276 GLU C C 1
ATOM 8035 O O . GLU C 1 276 ? 76.328 -29.367 74.435 1.00 70.00 276 GLU C O 1
ATOM 8041 N N . ASN C 1 277 ? 74.324 -29.495 73.394 1.00 70.00 277 ASN C N 1
ATOM 8042 C CA . ASN C 1 277 ? 74.859 -29.354 72.029 1.00 69.77 277 ASN C CA 1
ATOM 8043 C C . ASN C 1 277 ? 75.558 -28.048 71.644 1.00 70.00 277 ASN C C 1
ATOM 8044 O O . ASN C 1 277 ? 76.021 -27.919 70.496 1.00 69.78 277 ASN C O 1
ATOM 8049 N N . VAL C 1 278 ? 75.633 -27.079 72.559 1.00 70.00 278 VAL C N 1
ATOM 8050 C CA . VAL C 1 278 ? 76.288 -25.819 72.224 1.00 67.40 278 VAL C CA 1
ATOM 8051 C C . VAL C 1 278 ? 77.519 -25.532 73.056 1.00 66.43 278 VAL C C 1
ATOM 8052 O O . VAL C 1 278 ? 77.434 -25.314 74.266 1.00 64.02 278 VAL C O 1
ATOM 8056 N N . VAL C 1 279 ? 78.662 -25.532 72.380 1.00 64.18 279 VAL C N 1
ATOM 8057 C CA . VAL C 1 279 ? 79.939 -25.272 73.009 1.00 64.20 279 VAL C CA 1
ATOM 8058 C C . VAL C 1 279 ? 79.971 -23.811 73.438 1.00 65.62 279 VAL C C 1
ATOM 8059 O O . VAL C 1 279 ? 79.411 -23.458 74.475 1.00 67.39 279 VAL C O 1
ATOM 8063 N N . ALA C 1 280 ? 80.607 -22.960 72.636 1.00 62.31 280 ALA C N 1
ATOM 8064 C CA . ALA C 1 280 ? 80.690 -21.540 72.954 1.00 58.31 280 ALA C CA 1
ATOM 8065 C C . ALA C 1 280 ? 79.677 -20.753 72.136 1.00 57.48 280 ALA C C 1
ATOM 8066 O O . ALA C 1 280 ? 79.096 -21.268 71.189 1.00 58.78 280 ALA C O 1
ATOM 8068 N N . VAL C 1 281 ? 79.457 -19.504 72.517 1.00 52.01 281 VAL C N 1
ATOM 8069 C CA . VAL C 1 281 ? 78.528 -18.649 71.805 1.00 49.86 281 VAL C CA 1
ATOM 8070 C C . VAL C 1 281 ? 79.069 -17.229 71.822 1.00 48.11 281 VAL C C 1
ATOM 8071 O O . VAL C 1 281 ? 79.598 -16.771 72.822 1.00 47.71 281 VAL C O 1
ATOM 8075 N N . ASN C 1 282 ? 78.957 -16.525 70.710 1.00 48.55 282 ASN C N 1
ATOM 8076 C CA . ASN C 1 282 ? 79.446 -15.158 70.695 1.00 54.32 282 ASN C CA 1
ATOM 8077 C C . ASN C 1 282 ? 78.322 -14.180 70.366 1.00 53.58 282 ASN C C 1
ATOM 8078 O O . ASN C 1 282 ? 77.752 -14.247 69.278 1.00 56.85 282 ASN C O 1
ATOM 8083 N N . TYR C 1 283 ? 78.012 -13.273 71.292 1.00 47.62 283 TYR C N 1
ATOM 8084 C CA . TYR C 1 283 ? 76.983 -12.278 71.055 1.00 41.93 283 TYR C CA 1
ATOM 8085 C C . TYR C 1 283 ? 77.121 -11.155 72.081 1.00 41.71 283 TYR C C 1
ATOM 8086 O O . TYR C 1 283 ? 76.703 -11.298 73.237 1.00 38.53 283 TYR C O 1
ATOM 8095 N N . PRO C 1 284 ? 77.657 -9.997 71.649 1.00 44.09 284 PRO C N 1
ATOM 8096 C CA . PRO C 1 284 ? 77.901 -8.784 72.456 1.00 41.77 284 PRO C CA 1
ATOM 8097 C C . PRO C 1 284 ? 76.727 -8.382 73.333 1.00 44.45 284 PRO C C 1
ATOM 8098 O O . PRO C 1 284 ? 76.851 -7.495 74.201 1.00 40.74 284 PRO C O 1
ATOM 8102 N N . GLY C 1 285 ? 75.595 -9.043 73.085 1.00 41.93 285 GLY C N 1
ATOM 8103 C CA . GLY C 1 285 ? 74.381 -8.768 73.810 1.00 40.97 285 GLY C CA 1
ATOM 8104 C C . GLY C 1 285 ? 74.319 -9.489 75.123 1.00 47.28 285 GLY C C 1
ATOM 8105 O O . GLY C 1 285 ? 73.618 -9.030 76.043 1.00 50.79 285 GLY C O 1
ATOM 8106 N N . LEU C 1 286 ? 75.043 -10.608 75.219 1.00 47.15 286 LEU C N 1
ATOM 8107 C CA . LEU C 1 286 ? 75.056 -11.409 76.448 1.00 49.82 286 LEU C CA 1
ATOM 8108 C C . LEU C 1 286 ? 75.900 -10.730 77.557 1.00 47.74 286 LEU C C 1
ATOM 8109 O O . LEU C 1 286 ? 77.028 -10.319 77.317 1.00 49.26 286 LEU C O 1
ATOM 8114 N N . LYS C 1 287 ? 75.334 -10.595 78.758 1.00 47.98 287 LYS C N 1
ATOM 8115 C CA . LYS C 1 287 ? 76.033 -9.949 79.873 1.00 50.59 287 LYS C CA 1
ATOM 8116 C C . LYS C 1 287 ? 77.358 -10.616 80.138 1.00 53.97 287 LYS C C 1
ATOM 8117 O O . LYS C 1 287 ? 78.256 -10.014 80.732 1.00 53.15 287 LYS C O 1
ATOM 8123 N N . THR C 1 288 ? 77.463 -11.866 79.691 1.00 54.29 288 THR C N 1
ATOM 8124 C CA . THR C 1 288 ? 78.666 -12.668 79.868 1.00 53.98 288 THR C CA 1
ATOM 8125 C C . THR C 1 288 ? 79.687 -12.366 78.794 1.00 54.93 288 THR C C 1
ATOM 8126 O O . THR C 1 288 ? 80.766 -12.941 78.796 1.00 60.20 288 THR C O 1
ATOM 8130 N N . HIS C 1 289 ? 79.358 -11.478 77.867 1.00 56.80 289 HIS C N 1
ATOM 8131 C CA . HIS C 1 289 ? 80.305 -11.166 76.806 1.00 54.83 289 HIS C CA 1
ATOM 8132 C C . HIS C 1 289 ? 81.590 -10.544 77.369 1.00 54.01 289 HIS C C 1
ATOM 8133 O O . HIS C 1 289 ? 81.554 -9.616 78.188 1.00 50.56 289 HIS C O 1
ATOM 8140 N N . PRO C 1 290 ? 82.744 -11.072 76.942 1.00 52.67 290 PRO C N 1
ATOM 8141 C CA . PRO C 1 290 ? 84.065 -10.621 77.352 1.00 56.54 290 PRO C CA 1
ATOM 8142 C C . PRO C 1 290 ? 84.210 -9.117 77.494 1.00 58.63 290 PRO C C 1
ATOM 8143 O O . PRO C 1 290 ? 84.878 -8.662 78.414 1.00 70.00 290 PRO C O 1
ATOM 8147 N N . ASN C 1 291 ? 83.607 -8.334 76.609 1.00 53.99 291 ASN C N 1
ATOM 8148 C CA . ASN C 1 291 ? 83.732 -6.886 76.744 1.00 55.23 291 ASN C CA 1
ATOM 8149 C C . ASN C 1 291 ? 82.350 -6.231 76.900 1.00 56.48 291 ASN C C 1
ATOM 8150 O O . ASN C 1 291 ? 82.062 -5.163 76.329 1.00 54.41 291 ASN C O 1
ATOM 8155 N N . TYR C 1 292 ? 81.496 -6.865 77.697 1.00 50.95 292 TYR C N 1
ATOM 8156 C CA . TYR C 1 292 ? 80.158 -6.341 77.891 1.00 50.01 292 TYR C CA 1
ATOM 8157 C C . TYR C 1 292 ? 80.183 -4.935 78.475 1.00 52.61 292 TYR C C 1
ATOM 8158 O O . TYR C 1 292 ? 79.230 -4.172 78.313 1.00 56.34 292 TYR C O 1
ATOM 8167 N N . ASP C 1 293 ? 81.272 -4.590 79.157 1.00 54.63 293 ASP C N 1
ATOM 8168 C CA . ASP C 1 293 ? 81.410 -3.258 79.751 1.00 53.95 293 ASP C CA 1
ATOM 8169 C C . ASP C 1 293 ? 81.474 -2.183 78.659 1.00 54.91 293 ASP C C 1
ATOM 8170 O O . ASP C 1 293 ? 81.042 -1.044 78.869 1.00 52.43 293 ASP C O 1
ATOM 8175 N N . VAL C 1 294 ? 82.019 -2.568 77.504 1.00 53.42 294 VAL C N 1
ATOM 8176 C CA . VAL C 1 294 ? 82.142 -1.696 76.337 1.00 49.55 294 VAL C CA 1
ATOM 8177 C C . VAL C 1 294 ? 80.799 -1.660 75.619 1.00 48.57 294 VAL C C 1
ATOM 8178 O O . VAL C 1 294 ? 80.361 -0.605 75.150 1.00 47.34 294 VAL C O 1
ATOM 8182 N N . VAL C 1 295 ? 80.154 -2.822 75.536 1.00 44.42 295 VAL C N 1
ATOM 8183 C CA . VAL C 1 295 ? 78.848 -2.926 74.888 1.00 39.85 295 VAL C CA 1
ATOM 8184 C C . VAL C 1 295 ? 77.965 -1.838 75.489 1.00 39.86 295 VAL C C 1
ATOM 8185 O O . VAL C 1 295 ? 77.451 -0.984 74.783 1.00 43.44 295 VAL C O 1
ATOM 8189 N N . LEU C 1 296 ? 77.821 -1.878 76.812 1.00 42.34 296 LEU C N 1
ATOM 8190 C CA . LEU C 1 296 ? 77.009 -0.934 77.578 1.00 38.29 296 LEU C CA 1
ATOM 8191 C C . LEU C 1 296 ? 77.387 0.530 77.429 1.00 46.70 296 LEU C C 1
ATOM 8192 O O . LEU C 1 296 ? 76.614 1.401 77.824 1.00 49.73 296 LEU C O 1
ATOM 8197 N N . LYS C 1 297 ? 78.571 0.804 76.883 1.00 50.49 297 LYS C N 1
ATOM 8198 C CA . LYS C 1 297 ? 79.024 2.177 76.719 1.00 54.41 297 LYS C CA 1
ATOM 8199 C C . LYS C 1 297 ? 79.111 2.647 75.278 1.00 58.55 297 LYS C C 1
ATOM 8200 O O . LYS C 1 297 ? 79.360 3.829 75.044 1.00 64.93 297 LYS C O 1
ATOM 8206 N N . GLN C 1 298 ? 78.922 1.740 74.316 1.00 57.84 298 GLN C N 1
ATOM 8207 C CA . GLN C 1 298 ? 78.980 2.098 72.886 1.00 51.41 298 GLN C CA 1
ATOM 8208 C C . GLN C 1 298 ? 77.762 1.643 72.097 1.00 51.08 298 GLN C C 1
ATOM 8209 O O . GLN C 1 298 ? 77.449 2.221 71.061 1.00 57.73 298 GLN C O 1
ATOM 8215 N N . HIS C 1 299 ? 77.079 0.616 72.587 1.00 45.29 299 HIS C N 1
ATOM 8216 C CA . HIS C 1 299 ? 75.897 0.092 71.925 1.00 43.15 299 HIS C CA 1
ATOM 8217 C C . HIS C 1 299 ? 74.609 0.685 72.506 1.00 50.63 299 HIS C C 1
ATOM 8218 O O . HIS C 1 299 ? 74.363 0.576 73.725 1.00 50.29 299 HIS C O 1
ATOM 8225 N N . ARG C 1 300 ? 73.774 1.283 71.646 1.00 46.50 300 ARG C N 1
ATOM 8226 C CA . ARG C 1 300 ? 72.491 1.836 72.089 1.00 40.25 300 ARG C CA 1
ATOM 8227 C C . ARG C 1 300 ? 71.626 0.770 72.758 1.00 40.32 300 ARG C C 1
ATOM 8228 O O . ARG C 1 300 ? 71.362 -0.285 72.181 1.00 42.24 300 ARG C O 1
ATOM 8236 N N . ASP C 1 301 ? 71.156 1.075 73.959 1.00 40.68 301 ASP C N 1
ATOM 8237 C CA . ASP C 1 301 ? 70.315 0.159 74.735 1.00 42.15 301 ASP C CA 1
ATOM 8238 C C . ASP C 1 301 ? 70.970 -1.192 74.940 1.00 34.66 301 ASP C C 1
ATOM 8239 O O . ASP C 1 301 ? 70.347 -2.116 75.408 1.00 37.85 301 ASP C O 1
ATOM 8244 N N . ALA C 1 302 ? 72.242 -1.291 74.599 1.00 39.54 302 ALA C N 1
ATOM 8245 C CA . ALA C 1 302 ? 72.995 -2.528 74.770 1.00 41.07 302 ALA C CA 1
ATOM 8246 C C . ALA C 1 302 ? 72.552 -3.631 73.823 1.00 44.82 302 ALA C C 1
ATOM 8247 O O . ALA C 1 302 ? 72.619 -4.807 74.169 1.00 47.08 302 ALA C O 1
ATOM 8249 N N . LEU C 1 303 ? 72.102 -3.249 72.631 1.00 44.99 303 LEU C N 1
ATOM 8250 C CA . LEU C 1 303 ? 71.670 -4.221 71.637 1.00 43.36 303 LEU C CA 1
ATOM 8251 C C . LEU C 1 303 ? 72.909 -4.976 71.168 1.00 45.15 303 LEU C C 1
ATOM 8252 O O . LEU C 1 303 ? 73.956 -4.371 70.943 1.00 45.61 303 LEU C O 1
ATOM 8257 N N . GLY C 1 304 ? 72.806 -6.294 71.032 1.00 43.04 304 GLY C N 1
ATOM 8258 C CA . GLY C 1 304 ? 73.968 -7.051 70.594 1.00 43.27 304 GLY C CA 1
ATOM 8259 C C . GLY C 1 304 ? 74.229 -7.003 69.098 1.00 40.73 304 GLY C C 1
ATOM 8260 O O . GLY C 1 304 ? 75.345 -7.246 68.644 1.00 44.22 304 GLY C O 1
ATOM 8261 N N . GLY C 1 305 ? 73.190 -6.681 68.334 1.00 47.35 305 GLY C N 1
ATOM 8262 C CA . GLY C 1 305 ? 73.290 -6.621 66.885 1.00 45.47 305 GLY C CA 1
ATOM 8263 C C . GLY C 1 305 ? 72.577 -7.820 66.270 1.00 47.96 305 GLY C C 1
ATOM 8264 O O . GLY C 1 305 ? 71.835 -8.527 66.971 1.00 52.00 305 GLY C O 1
ATOM 8265 N N . GLY C 1 306 ? 72.797 -8.072 64.982 1.00 40.10 306 GLY C N 1
ATOM 8266 C CA . GLY C 1 306 ? 72.136 -9.201 64.359 1.00 42.60 306 GLY C CA 1
ATOM 8267 C C . GLY C 1 306 ? 73.029 -10.410 64.165 1.00 42.86 306 GLY C C 1
ATOM 8268 O O . GLY C 1 306 ? 72.559 -11.512 63.856 1.00 39.36 306 GLY C O 1
ATOM 8269 N N . MET C 1 307 ? 74.326 -10.216 64.345 1.00 45.12 307 MET C N 1
ATOM 8270 C CA . MET C 1 307 ? 75.256 -11.317 64.179 1.00 48.23 307 MET C CA 1
ATOM 8271 C C . MET C 1 307 ? 75.452 -12.103 65.483 1.00 54.79 307 MET C C 1
ATOM 8272 O O . MET C 1 307 ? 75.542 -11.536 66.584 1.00 55.39 307 MET C O 1
ATOM 8277 N N . ILE C 1 308 ? 75.474 -13.421 65.348 1.00 55.64 308 ILE C N 1
ATOM 8278 C CA . ILE C 1 308 ? 75.680 -14.307 66.478 1.00 52.99 308 ILE C CA 1
ATOM 8279 C C . ILE C 1 308 ? 76.667 -15.316 65.937 1.00 57.23 308 ILE C C 1
ATOM 8280 O O . ILE C 1 308 ? 76.608 -15.684 64.765 1.00 59.88 308 ILE C O 1
ATOM 8285 N N . SER C 1 309 ? 77.599 -15.733 66.775 1.00 59.36 309 SER C N 1
ATOM 8286 C CA . SER C 1 309 ? 78.599 -16.690 66.356 1.00 57.63 309 SER C CA 1
ATOM 8287 C C . SER C 1 309 ? 78.542 -17.777 67.407 1.00 58.87 309 SER C C 1
ATOM 8288 O O . SER C 1 309 ? 78.293 -17.475 68.585 1.00 57.02 309 SER C O 1
ATOM 8291 N N . PHE C 1 310 ? 78.727 -19.032 67.000 1.00 54.94 310 PHE C N 1
ATOM 8292 C CA . PHE C 1 310 ? 78.688 -20.118 67.969 1.00 60.50 310 PHE C CA 1
ATOM 8293 C C . PHE C 1 310 ? 79.236 -21.416 67.428 1.00 62.05 310 PHE C C 1
ATOM 8294 O O . PHE C 1 310 ? 79.159 -21.685 66.241 1.00 65.96 310 PHE C O 1
ATOM 8302 N N . ARG C 1 311 ? 79.787 -22.221 68.325 1.00 65.34 311 ARG C N 1
ATOM 8303 C CA . ARG C 1 311 ? 80.360 -23.508 67.977 1.00 66.05 311 ARG C CA 1
ATOM 8304 C C . ARG C 1 311 ? 79.515 -24.583 68.671 1.00 67.40 311 ARG C C 1
ATOM 8305 O O . ARG C 1 311 ? 79.173 -24.445 69.856 1.00 68.20 311 ARG C O 1
ATOM 8313 N N . ILE C 1 312 ? 79.165 -25.637 67.935 1.00 67.14 312 ILE C N 1
ATOM 8314 C CA . ILE C 1 312 ? 78.353 -26.721 68.499 1.00 69.84 312 ILE C CA 1
ATOM 8315 C C . ILE C 1 312 ? 79.187 -27.820 69.158 1.00 70.00 312 ILE C C 1
ATOM 8316 O O . ILE C 1 312 ? 80.391 -27.939 68.901 1.00 70.00 312 ILE C O 1
ATOM 8321 N N . LYS C 1 313 ? 78.541 -28.607 70.020 1.00 70.00 313 LYS C N 1
ATOM 8322 C CA . LYS C 1 313 ? 79.199 -29.707 70.737 1.00 70.00 313 LYS C CA 1
ATOM 8323 C C . LYS C 1 313 ? 79.593 -30.797 69.753 1.00 70.00 313 LYS C C 1
ATOM 8324 O O . LYS C 1 313 ? 79.365 -31.978 70.009 1.00 70.00 313 LYS C O 1
ATOM 8326 N N . GLY C 1 314 ? 80.173 -30.382 68.629 1.00 70.00 314 GLY C N 1
ATOM 8327 C CA . GLY C 1 314 ? 80.600 -31.302 67.589 1.00 69.88 314 GLY C CA 1
ATOM 8328 C C . GLY C 1 314 ? 81.724 -30.709 66.750 1.00 68.74 314 GLY C C 1
ATOM 8329 O O . GLY C 1 314 ? 82.488 -29.866 67.234 1.00 68.79 314 GLY C O 1
ATOM 8330 N N . GLY C 1 315 ? 81.826 -31.138 65.493 1.00 65.04 315 GLY C N 1
ATOM 8331 C CA . GLY C 1 315 ? 82.879 -30.637 64.625 1.00 64.89 315 GLY C CA 1
ATOM 8332 C C . GLY C 1 315 ? 82.438 -30.325 63.203 1.00 68.19 315 GLY C C 1
ATOM 8333 O O . GLY C 1 315 ? 81.308 -30.622 62.824 1.00 70.00 315 GLY C O 1
ATOM 8334 N N . ALA C 1 316 ? 83.341 -29.735 62.423 1.00 67.23 316 ALA C N 1
ATOM 8335 C CA . ALA C 1 316 ? 83.107 -29.342 61.028 1.00 68.06 316 ALA C CA 1
ATOM 8336 C C . ALA C 1 316 ? 81.868 -29.906 60.354 1.00 69.37 316 ALA C C 1
ATOM 8337 O O . ALA C 1 316 ? 81.198 -29.204 59.602 1.00 68.36 316 ALA C O 1
ATOM 8339 N N . GLU C 1 317 ? 81.580 -31.180 60.585 1.00 70.00 317 GLU C N 1
ATOM 8340 C CA . GLU C 1 317 ? 80.398 -31.793 59.994 1.00 70.00 317 GLU C CA 1
ATOM 8341 C C . GLU C 1 317 ? 79.192 -31.063 60.558 1.00 69.38 317 GLU C C 1
ATOM 8342 O O . GLU C 1 317 ? 78.561 -30.258 59.886 1.00 67.75 317 GLU C O 1
ATOM 8348 N N . ALA C 1 318 ? 78.889 -31.346 61.816 1.00 70.00 318 ALA C N 1
ATOM 8349 C CA . ALA C 1 318 ? 77.759 -30.725 62.481 1.00 70.00 318 ALA C CA 1
ATOM 8350 C C . ALA C 1 318 ? 77.527 -29.294 61.966 1.00 68.08 318 ALA C C 1
ATOM 8351 O O . ALA C 1 318 ? 76.392 -28.898 61.707 1.00 70.00 318 ALA C O 1
ATOM 8353 N N . ALA C 1 319 ? 78.604 -28.534 61.794 1.00 65.46 319 ALA C N 1
ATOM 8354 C CA . ALA C 1 319 ? 78.494 -27.156 61.329 1.00 69.28 319 ALA C CA 1
ATOM 8355 C C . ALA C 1 319 ? 78.076 -27.108 59.860 1.00 70.00 319 ALA C C 1
ATOM 8356 O O . ALA C 1 319 ? 77.071 -26.483 59.501 1.00 70.00 319 ALA C O 1
ATOM 8358 N N . SER C 1 320 ? 78.857 -27.764 59.011 1.00 70.00 320 SER C N 1
ATOM 8359 C CA . SER C 1 320 ? 78.560 -27.830 57.587 1.00 66.31 320 SER C CA 1
ATOM 8360 C C . SER C 1 320 ? 77.131 -28.360 57.487 1.00 68.11 320 SER C C 1
ATOM 8361 O O . SER C 1 320 ? 76.390 -28.039 56.561 1.00 66.87 320 SER C O 1
ATOM 8364 N N . LYS C 1 321 ? 76.766 -29.178 58.472 1.00 70.00 321 LYS C N 1
ATOM 8365 C CA . LYS C 1 321 ? 75.446 -29.788 58.578 1.00 68.23 321 LYS C CA 1
ATOM 8366 C C . LYS C 1 321 ? 74.426 -28.686 58.860 1.00 70.00 321 LYS C C 1
ATOM 8367 O O . LYS C 1 321 ? 73.524 -28.425 58.056 1.00 70.00 321 LYS C O 1
ATOM 8373 N N . PHE C 1 322 ? 74.582 -28.044 60.016 1.00 69.67 322 PHE C N 1
ATOM 8374 C CA . PHE C 1 322 ? 73.691 -26.966 60.439 1.00 65.39 322 PHE C CA 1
ATOM 8375 C C . PHE C 1 322 ? 73.468 -25.980 59.307 1.00 62.69 322 PHE C C 1
ATOM 8376 O O . PHE C 1 322 ? 72.358 -25.518 59.080 1.00 61.72 322 PHE C O 1
ATOM 8384 N N . ALA C 1 323 ? 74.546 -25.662 58.605 1.00 59.68 323 ALA C N 1
ATOM 8385 C CA . ALA C 1 323 ? 74.492 -24.720 57.504 1.00 63.94 323 ALA C CA 1
ATOM 8386 C C . ALA C 1 323 ? 73.482 -25.125 56.421 1.00 66.85 323 ALA C C 1
ATOM 8387 O O . ALA C 1 323 ? 73.040 -24.295 55.620 1.00 64.59 323 ALA C O 1
ATOM 8389 N N . SER C 1 324 ? 73.099 -26.397 56.411 1.00 69.37 324 SER C N 1
ATOM 8390 C CA . SER C 1 324 ? 72.167 -26.885 55.408 1.00 65.55 324 SER C CA 1
ATOM 8391 C C . SER C 1 324 ? 70.831 -27.342 55.980 1.00 68.56 324 SER C C 1
ATOM 8392 O O . SER C 1 324 ? 69.773 -27.017 55.438 1.00 70.00 324 SER C O 1
ATOM 8395 N N . SER C 1 325 ? 70.866 -28.097 57.070 1.00 68.37 325 SER C N 1
ATOM 8396 C CA . SER C 1 325 ? 69.624 -28.573 57.671 1.00 69.24 325 SER C CA 1
ATOM 8397 C C . SER C 1 325 ? 68.642 -27.406 57.857 1.00 68.74 325 SER C C 1
ATOM 8398 O O . SER C 1 325 ? 67.421 -27.589 57.886 1.00 70.00 325 SER C O 1
ATOM 8401 N N . THR C 1 326 ? 69.195 -26.203 57.969 1.00 66.67 326 THR C N 1
ATOM 8402 C CA . THR C 1 326 ? 68.406 -24.985 58.135 1.00 65.63 326 THR C CA 1
ATOM 8403 C C . THR C 1 326 ? 67.379 -24.801 57.027 1.00 66.50 326 THR C C 1
ATOM 8404 O O . THR C 1 326 ? 67.645 -25.115 55.868 1.00 70.00 326 THR C O 1
ATOM 8408 N N . ARG C 1 327 ? 66.208 -24.281 57.376 1.00 64.90 327 ARG C N 1
ATOM 8409 C CA . ARG C 1 327 ? 65.184 -24.030 56.370 1.00 59.93 327 ARG C CA 1
ATOM 8410 C C . ARG C 1 327 ? 65.004 -22.524 56.167 1.00 61.93 327 ARG C C 1
ATOM 8411 O O . ARG C 1 327 ? 64.999 -22.038 55.034 1.00 62.96 327 ARG C O 1
ATOM 8419 N N . LEU C 1 328 ? 64.854 -21.788 57.268 1.00 57.58 328 LEU C N 1
ATOM 8420 C CA . LEU C 1 328 ? 64.660 -20.347 57.198 1.00 52.07 328 LEU C CA 1
ATOM 8421 C C . LEU C 1 328 ? 65.960 -19.570 56.943 1.00 54.63 328 LEU C C 1
ATOM 8422 O O . LEU C 1 328 ? 65.978 -18.677 56.097 1.00 56.66 328 LEU C O 1
ATOM 8427 N N . PHE C 1 329 ? 67.034 -19.891 57.668 1.00 48.20 329 PHE C N 1
ATOM 8428 C CA . PHE C 1 329 ? 68.307 -19.204 57.467 1.00 43.81 329 PHE C CA 1
ATOM 8429 C C . PHE C 1 329 ? 68.876 -19.749 56.159 1.00 49.80 329 PHE C C 1
ATOM 8430 O O . PHE C 1 329 ? 68.872 -20.958 55.944 1.00 60.42 329 PHE C O 1
ATOM 8438 N N . THR C 1 330 ? 69.380 -18.874 55.299 1.00 45.06 330 THR C N 1
ATOM 8439 C CA . THR C 1 330 ? 69.939 -19.285 54.021 1.00 47.26 330 THR C CA 1
ATOM 8440 C C . THR C 1 330 ? 71.482 -19.293 53.972 1.00 51.97 330 THR C C 1
ATOM 8441 O O . THR C 1 330 ? 72.125 -18.261 54.168 1.00 53.87 330 THR C O 1
ATOM 8445 N N . LEU C 1 331 ? 72.073 -20.451 53.687 1.00 53.78 331 LEU C N 1
ATOM 8446 C CA . LEU C 1 331 ? 73.523 -20.554 53.580 1.00 51.75 331 LEU C CA 1
ATOM 8447 C C . LEU C 1 331 ? 73.980 -19.691 52.413 1.00 55.60 331 LEU C C 1
ATOM 8448 O O . LEU C 1 331 ? 73.376 -19.705 51.344 1.00 57.52 331 LEU C O 1
ATOM 8453 N N . ALA C 1 332 ? 75.055 -18.940 52.625 1.00 61.91 332 ALA C N 1
ATOM 8454 C CA . ALA C 1 332 ? 75.605 -18.054 51.605 1.00 62.12 332 ALA C CA 1
ATOM 8455 C C . ALA C 1 332 ? 76.719 -17.233 52.212 1.00 63.49 332 ALA C C 1
ATOM 8456 O O . ALA C 1 332 ? 77.341 -17.637 53.200 1.00 70.00 332 ALA C O 1
ATOM 8458 N N . GLU C 1 333 ? 76.978 -16.087 51.596 1.00 61.06 333 GLU C N 1
ATOM 8459 C CA . GLU C 1 333 ? 77.983 -15.151 52.082 1.00 59.26 333 GLU C CA 1
ATOM 8460 C C . GLU C 1 333 ? 77.196 -13.892 52.390 1.00 58.42 333 GLU C C 1
ATOM 8461 O O . GLU C 1 333 ? 75.975 -13.880 52.243 1.00 55.91 333 GLU C O 1
ATOM 8467 N N . SER C 1 334 ? 77.887 -12.844 52.819 1.00 58.21 334 SER C N 1
ATOM 8468 C CA . SER C 1 334 ? 77.253 -11.573 53.165 1.00 54.05 334 SER C CA 1
ATOM 8469 C C . SER C 1 334 ? 76.431 -11.665 54.448 1.00 56.06 334 SER C C 1
ATOM 8470 O O . SER C 1 334 ? 76.397 -12.710 55.115 1.00 55.54 334 SER C O 1
ATOM 8473 N N . LEU C 1 335 ? 75.751 -10.574 54.786 1.00 51.52 335 LEU C N 1
ATOM 8474 C CA . LEU C 1 335 ? 74.971 -10.534 56.017 1.00 50.36 335 LEU C CA 1
ATOM 8475 C C . LEU C 1 335 ? 74.247 -9.192 56.184 1.00 52.23 335 LEU C C 1
ATOM 8476 O O . LEU C 1 335 ? 74.215 -8.349 55.296 1.00 50.92 335 LEU C O 1
ATOM 8481 N N . GLY C 1 336 ? 73.686 -8.968 57.354 1.00 54.28 336 GLY C N 1
ATOM 8482 C CA . GLY C 1 336 ? 73.020 -7.701 57.557 1.00 59.43 336 GLY C CA 1
ATOM 8483 C C . GLY C 1 336 ? 71.888 -7.538 56.571 1.00 58.88 336 GLY C C 1
ATOM 8484 O O . GLY C 1 336 ? 71.379 -6.438 56.354 1.00 60.60 336 GLY C O 1
ATOM 8485 N N . GLY C 1 337 ? 71.488 -8.651 55.972 1.00 54.58 337 GLY C N 1
ATOM 8486 C CA . GLY C 1 337 ? 70.390 -8.606 55.041 1.00 48.08 337 GLY C CA 1
ATOM 8487 C C . GLY C 1 337 ? 69.047 -8.627 55.744 1.00 46.66 337 GLY C C 1
ATOM 8488 O O . GLY C 1 337 ? 68.936 -8.813 56.959 1.00 48.46 337 GLY C O 1
ATOM 8489 N N . ILE C 1 338 ? 68.006 -8.436 54.954 1.00 45.28 338 ILE C N 1
ATOM 8490 C CA . ILE C 1 338 ? 66.639 -8.440 55.446 1.00 40.15 338 ILE C CA 1
ATOM 8491 C C . ILE C 1 338 ? 66.217 -9.900 55.737 1.00 39.86 338 ILE C C 1
ATOM 8492 O O . ILE C 1 338 ? 65.363 -10.161 56.587 1.00 29.46 338 ILE C O 1
ATOM 8497 N N . GLU C 1 339 ? 66.840 -10.846 55.034 1.00 39.14 339 GLU C N 1
ATOM 8498 C CA . GLU C 1 339 ? 66.548 -12.257 55.235 1.00 43.64 339 GLU C CA 1
ATOM 8499 C C . GLU C 1 339 ? 67.705 -12.954 55.977 1.00 42.76 339 GLU C C 1
ATOM 8500 O O . GLU C 1 339 ? 68.872 -12.639 55.754 1.00 41.61 339 GLU C O 1
ATOM 8506 N N . SER C 1 340 ? 67.373 -13.898 56.856 1.00 43.97 340 SER C N 1
ATOM 8507 C CA . SER C 1 340 ? 68.371 -14.638 57.626 1.00 42.40 340 SER C CA 1
ATOM 8508 C C . SER C 1 340 ? 69.330 -15.436 56.749 1.00 48.72 340 SER C C 1
ATOM 8509 O O . SER C 1 340 ? 68.955 -15.981 55.717 1.00 52.24 340 SER C O 1
ATOM 8512 N N . LEU C 1 341 ? 70.584 -15.492 57.174 1.00 54.64 341 LEU C N 1
ATOM 8513 C CA . LEU C 1 341 ? 71.623 -16.187 56.442 1.00 51.40 341 LEU C CA 1
ATOM 8514 C C . LEU C 1 341 ? 72.580 -16.753 57.465 1.00 55.15 341 LEU C C 1
ATOM 8515 O O . LEU C 1 341 ? 72.599 -16.299 58.612 1.00 58.51 341 LEU C O 1
ATOM 8520 N N . LEU C 1 342 ? 73.368 -17.742 57.061 1.00 54.20 342 LEU C N 1
ATOM 8521 C CA . LEU C 1 342 ? 74.327 -18.343 57.971 1.00 56.15 342 LEU C CA 1
ATOM 8522 C C . LEU C 1 342 ? 75.521 -18.814 57.175 1.00 56.18 342 LEU C C 1
ATOM 8523 O O . LEU C 1 342 ? 75.376 -19.406 56.112 1.00 56.32 342 LEU C O 1
ATOM 8528 N N . GLU C 1 343 ? 76.707 -18.540 57.696 1.00 59.40 343 GLU C N 1
ATOM 8529 C CA . GLU C 1 343 ? 77.936 -18.912 57.017 1.00 60.63 343 GLU C CA 1
ATOM 8530 C C . GLU C 1 343 ? 79.006 -19.438 57.963 1.00 60.43 343 GLU C C 1
ATOM 8531 O O . GLU C 1 343 ? 79.050 -19.083 59.137 1.00 63.77 343 GLU C O 1
ATOM 8537 N N . VAL C 1 344 ? 79.858 -20.311 57.445 1.00 64.75 344 VAL C N 1
ATOM 8538 C CA . VAL C 1 344 ? 80.953 -20.888 58.216 1.00 66.30 344 VAL C CA 1
ATOM 8539 C C . VAL C 1 344 ? 82.222 -20.162 57.787 1.00 66.19 344 VAL C C 1
ATOM 8540 O O . VAL C 1 344 ? 82.886 -20.582 56.841 1.00 70.00 344 VAL C O 1
ATOM 8544 N N . PRO C 1 345 ? 82.575 -19.064 58.473 1.00 65.21 345 PRO C N 1
ATOM 8545 C CA . PRO C 1 345 ? 83.781 -18.311 58.108 1.00 67.86 345 PRO C CA 1
ATOM 8546 C C . PRO C 1 345 ? 84.955 -19.161 57.604 1.00 69.44 345 PRO C C 1
ATOM 8547 O O . PRO C 1 345 ? 85.483 -18.915 56.509 1.00 68.95 345 PRO C O 1
ATOM 8551 N N . ALA C 1 346 ? 85.342 -20.163 58.391 1.00 69.09 346 ALA C N 1
ATOM 8552 C CA . ALA C 1 346 ? 86.443 -21.070 58.050 1.00 69.00 346 ALA C CA 1
ATOM 8553 C C . ALA C 1 346 ? 86.552 -21.377 56.558 1.00 70.00 346 ALA C C 1
ATOM 8554 O O . ALA C 1 346 ? 87.489 -20.938 55.891 1.00 68.15 346 ALA C O 1
ATOM 8556 N N . VAL C 1 347 ? 85.592 -22.146 56.046 1.00 70.00 347 VAL C N 1
ATOM 8557 C CA . VAL C 1 347 ? 85.561 -22.517 54.632 1.00 68.39 347 VAL C CA 1
ATOM 8558 C C . VAL C 1 347 ? 85.169 -21.335 53.737 1.00 69.10 347 VAL C C 1
ATOM 8559 O O . VAL C 1 347 ? 86.031 -20.712 53.111 1.00 70.00 347 VAL C O 1
ATOM 8563 N N . MET C 1 348 ? 83.873 -21.029 53.697 1.00 68.22 348 MET C N 1
ATOM 8564 C CA . MET C 1 348 ? 83.326 -19.942 52.896 1.00 65.64 348 MET C CA 1
ATOM 8565 C C . MET C 1 348 ? 84.193 -18.699 52.835 1.00 67.53 348 MET C C 1
ATOM 8566 O O . MET C 1 348 ? 84.761 -18.382 51.790 1.00 70.00 348 MET C O 1
ATOM 8571 N N . THR C 1 349 ? 84.297 -17.979 53.942 1.00 68.93 349 THR C N 1
ATOM 8572 C CA . THR C 1 349 ? 85.115 -16.769 53.934 1.00 69.31 349 THR C CA 1
ATOM 8573 C C . THR C 1 349 ? 86.612 -17.118 53.985 1.00 70.00 349 THR C C 1
ATOM 8574 O O . THR C 1 349 ? 87.223 -17.435 52.953 1.00 70.00 349 THR C O 1
ATOM 8578 N N . HIS C 1 350 ? 87.173 -17.070 55.192 1.00 69.37 350 HIS C N 1
ATOM 8579 C CA . HIS C 1 350 ? 88.581 -17.341 55.463 1.00 68.32 350 HIS C CA 1
ATOM 8580 C C . HIS C 1 350 ? 89.176 -18.571 54.777 1.00 70.00 350 HIS C C 1
ATOM 8581 O O . HIS C 1 350 ? 89.609 -19.514 55.444 1.00 70.00 350 HIS C O 1
ATOM 8588 N N . GLY C 1 351 ? 89.223 -18.543 53.449 1.00 69.42 351 GLY C N 1
ATOM 8589 C CA . GLY C 1 351 ? 89.763 -19.661 52.706 1.00 70.00 351 GLY C CA 1
ATOM 8590 C C . GLY C 1 351 ? 91.278 -19.708 52.713 1.00 70.00 351 GLY C C 1
ATOM 8591 O O . GLY C 1 351 ? 91.877 -20.407 53.536 1.00 70.00 351 GLY C O 1
ATOM 8592 N N . GLY C 1 352 ? 91.888 -18.964 51.788 1.00 70.00 352 GLY C N 1
ATOM 8593 C CA . GLY C 1 352 ? 93.340 -18.925 51.668 1.00 70.00 352 GLY C CA 1
ATOM 8594 C C . GLY C 1 352 ? 94.094 -18.558 52.934 1.00 70.00 352 GLY C C 1
ATOM 8595 O O . GLY C 1 352 ? 94.992 -17.725 52.904 1.00 70.00 352 GLY C O 1
ATOM 8596 N N . ILE C 1 353 ? 93.742 -19.184 54.048 1.00 65.80 353 ILE C N 1
ATOM 8597 C CA . ILE C 1 353 ? 94.399 -18.911 55.312 1.00 67.91 353 ILE C CA 1
ATOM 8598 C C . ILE C 1 353 ? 94.506 -20.205 56.130 1.00 67.82 353 ILE C C 1
ATOM 8599 O O . ILE C 1 353 ? 93.540 -20.665 56.750 1.00 62.96 353 ILE C O 1
ATOM 8604 N N . PRO C 1 354 ? 95.687 -20.827 56.117 1.00 69.48 354 PRO C N 1
ATOM 8605 C CA . PRO C 1 354 ? 95.941 -22.067 56.854 1.00 70.00 354 PRO C CA 1
ATOM 8606 C C . PRO C 1 354 ? 95.220 -22.198 58.202 1.00 70.00 354 PRO C C 1
ATOM 8607 O O . PRO C 1 354 ? 95.151 -21.242 58.980 1.00 70.00 354 PRO C O 1
ATOM 8611 N N . LYS C 1 355 ? 94.681 -23.392 58.463 1.00 70.00 355 LYS C N 1
ATOM 8612 C CA . LYS C 1 355 ? 93.979 -23.678 59.711 1.00 67.80 355 LYS C CA 1
ATOM 8613 C C . LYS C 1 355 ? 94.852 -23.156 60.830 1.00 67.41 355 LYS C C 1
ATOM 8614 O O . LYS C 1 355 ? 94.396 -22.973 61.962 1.00 67.45 355 LYS C O 1
ATOM 8620 N N . GLU C 1 356 ? 96.119 -22.926 60.491 1.00 69.18 356 GLU C N 1
ATOM 8621 C CA . GLU C 1 356 ? 97.106 -22.401 61.428 1.00 70.00 356 GLU C CA 1
ATOM 8622 C C . GLU C 1 356 ? 96.519 -21.211 62.183 1.00 70.00 356 GLU C C 1
ATOM 8623 O O . GLU C 1 356 ? 96.429 -21.223 63.416 1.00 70.00 356 GLU C O 1
ATOM 8625 N N . ALA C 1 357 ? 96.113 -20.193 61.426 1.00 69.72 357 ALA C N 1
ATOM 8626 C CA . ALA C 1 357 ? 95.525 -18.986 61.993 1.00 69.60 357 ALA C CA 1
ATOM 8627 C C . ALA C 1 357 ? 94.041 -19.175 62.327 1.00 70.00 357 ALA C C 1
ATOM 8628 O O . ALA C 1 357 ? 93.522 -18.523 63.225 1.00 68.95 357 ALA C O 1
ATOM 8630 N N . ARG C 1 358 ? 93.363 -20.065 61.603 1.00 70.00 358 ARG C N 1
ATOM 8631 C CA . ARG C 1 358 ? 91.940 -20.325 61.836 1.00 70.00 358 ARG C CA 1
ATOM 8632 C C . ARG C 1 358 ? 91.721 -21.126 63.113 1.00 69.06 358 ARG C C 1
ATOM 8633 O O . ARG C 1 358 ? 90.931 -22.068 63.139 1.00 70.00 358 ARG C O 1
ATOM 8641 N N . GLU C 1 359 ? 92.438 -20.753 64.163 1.00 69.15 359 GLU C N 1
ATOM 8642 C CA . GLU C 1 359 ? 92.330 -21.391 65.475 1.00 68.37 359 GLU C CA 1
ATOM 8643 C C . GLU C 1 359 ? 92.874 -20.365 66.474 1.00 65.75 359 GLU C C 1
ATOM 8644 O O . GLU C 1 359 ? 92.475 -20.308 67.635 1.00 60.22 359 GLU C O 1
ATOM 8650 N N . ALA C 1 360 ? 93.783 -19.540 65.971 1.00 67.76 360 ALA C N 1
ATOM 8651 C CA . ALA C 1 360 ? 94.447 -18.500 66.736 1.00 66.89 360 ALA C CA 1
ATOM 8652 C C . ALA C 1 360 ? 93.595 -17.245 66.857 1.00 67.48 360 ALA C C 1
ATOM 8653 O O . ALA C 1 360 ? 93.177 -16.890 67.957 1.00 70.00 360 ALA C O 1
ATOM 8655 N N . SER C 1 361 ? 93.341 -16.576 65.732 1.00 70.00 361 SER C N 1
ATOM 8656 C CA . SER C 1 361 ? 92.540 -15.345 65.710 1.00 70.00 361 SER C CA 1
ATOM 8657 C C . SER C 1 361 ? 91.108 -15.530 66.235 1.00 70.00 361 SER C C 1
ATOM 8658 O O . SER C 1 361 ? 90.433 -14.551 66.553 1.00 70.00 361 SER C O 1
ATOM 8661 N N . GLY C 1 362 ? 90.654 -16.782 66.319 1.00 70.00 362 GLY C N 1
ATOM 8662 C CA . GLY C 1 362 ? 89.323 -17.072 66.835 1.00 68.49 362 GLY C CA 1
ATOM 8663 C C . GLY C 1 362 ? 88.459 -17.918 65.912 1.00 70.00 362 GLY C C 1
ATOM 8664 O O . GLY C 1 362 ? 87.586 -18.670 66.376 1.00 70.00 362 GLY C O 1
ATOM 8665 N N . VAL C 1 363 ? 88.712 -17.805 64.608 1.00 65.87 363 VAL C N 1
ATOM 8666 C CA . VAL C 1 363 ? 87.954 -18.516 63.583 1.00 61.04 363 VAL C CA 1
ATOM 8667 C C . VAL C 1 363 ? 87.955 -20.041 63.741 1.00 61.15 363 VAL C C 1
ATOM 8668 O O . VAL C 1 363 ? 88.537 -20.753 62.938 1.00 65.89 363 VAL C O 1
ATOM 8672 N N . PHE C 1 364 ? 87.283 -20.553 64.759 1.00 59.03 364 PHE C N 1
ATOM 8673 C CA . PHE C 1 364 ? 87.262 -21.995 64.981 1.00 65.39 364 PHE C CA 1
ATOM 8674 C C . PHE C 1 364 ? 86.644 -22.800 63.846 1.00 65.67 364 PHE C C 1
ATOM 8675 O O . PHE C 1 364 ? 85.524 -22.542 63.430 1.00 70.00 364 PHE C O 1
ATOM 8683 N N . ASP C 1 365 ? 87.373 -23.804 63.377 1.00 68.93 365 ASP C N 1
ATOM 8684 C CA . ASP C 1 365 ? 86.927 -24.664 62.286 1.00 66.45 365 ASP C CA 1
ATOM 8685 C C . ASP C 1 365 ? 85.518 -25.223 62.475 1.00 69.37 365 ASP C C 1
ATOM 8686 O O . ASP C 1 365 ? 84.854 -25.556 61.498 1.00 70.00 365 ASP C O 1
ATOM 8691 N N . ASP C 1 366 ? 85.050 -25.337 63.715 1.00 70.00 366 ASP C N 1
ATOM 8692 C CA . ASP C 1 366 ? 83.701 -25.863 63.938 1.00 68.09 366 ASP C CA 1
ATOM 8693 C C . ASP C 1 366 ? 82.745 -24.757 64.384 1.00 68.81 366 ASP C C 1
ATOM 8694 O O . ASP C 1 366 ? 81.759 -25.006 65.089 1.00 70.00 366 ASP C O 1
ATOM 8699 N N . LEU C 1 367 ? 83.036 -23.535 63.936 1.00 61.98 367 LEU C N 1
ATOM 8700 C CA . LEU C 1 367 ? 82.235 -22.367 64.283 1.00 57.45 367 LEU C CA 1
ATOM 8701 C C . LEU C 1 367 ? 81.185 -22.005 63.220 1.00 58.53 367 LEU C C 1
ATOM 8702 O O . LEU C 1 367 ? 81.522 -21.841 62.050 1.00 56.35 367 LEU C O 1
ATOM 8707 N N . VAL C 1 368 ? 79.922 -21.879 63.637 1.00 60.00 368 VAL C N 1
ATOM 8708 C CA . VAL C 1 368 ? 78.803 -21.516 62.746 1.00 60.72 368 VAL C CA 1
ATOM 8709 C C . VAL C 1 368 ? 78.392 -20.055 62.930 1.00 59.29 368 VAL C C 1
ATOM 8710 O O . VAL C 1 368 ? 77.883 -19.693 63.987 1.00 66.89 368 VAL C O 1
ATOM 8714 N N . ARG C 1 369 ? 78.592 -19.220 61.917 1.00 52.51 369 ARG C N 1
ATOM 8715 C CA . ARG C 1 369 ? 78.222 -17.802 62.028 1.00 54.29 369 ARG C CA 1
ATOM 8716 C C . ARG C 1 369 ? 76.840 -17.512 61.461 1.00 55.11 369 ARG C C 1
ATOM 8717 O O . ARG C 1 369 ? 76.468 -18.034 60.412 1.00 60.80 369 ARG C O 1
ATOM 8725 N N . ILE C 1 370 ? 76.072 -16.667 62.134 1.00 51.85 370 ILE C N 1
ATOM 8726 C CA . ILE C 1 370 ? 74.732 -16.395 61.648 1.00 51.38 370 ILE C CA 1
ATOM 8727 C C . ILE C 1 370 ? 74.262 -14.939 61.689 1.00 54.66 370 ILE C C 1
ATOM 8728 O O . ILE C 1 370 ? 74.486 -14.212 62.661 1.00 57.53 370 ILE C O 1
ATOM 8733 N N . SER C 1 371 ? 73.581 -14.551 60.611 1.00 53.24 371 SER C N 1
ATOM 8734 C CA . SER C 1 371 ? 73.017 -13.222 60.422 1.00 44.51 371 SER C CA 1
ATOM 8735 C C . SER C 1 371 ? 71.490 -13.315 60.572 1.00 45.93 371 SER C C 1
ATOM 8736 O O . SER C 1 371 ? 70.794 -13.825 59.704 1.00 41.06 371 SER C O 1
ATOM 8739 N N . VAL C 1 372 ? 70.982 -12.821 61.692 1.00 44.78 372 VAL C N 1
ATOM 8740 C CA . VAL C 1 372 ? 69.564 -12.848 61.995 1.00 37.47 372 VAL C CA 1
ATOM 8741 C C . VAL C 1 372 ? 68.798 -11.855 61.125 1.00 42.55 372 VAL C C 1
ATOM 8742 O O . VAL C 1 372 ? 69.139 -10.669 61.076 1.00 43.43 372 VAL C O 1
ATOM 8746 N N . GLY C 1 373 ? 67.751 -12.340 60.456 1.00 39.13 373 GLY C N 1
ATOM 8747 C CA . GLY C 1 373 ? 66.963 -11.485 59.597 1.00 31.45 373 GLY C CA 1
ATOM 8748 C C . GLY C 1 373 ? 65.787 -10.884 60.327 1.00 40.09 373 GLY C C 1
ATOM 8749 O O . GLY C 1 373 ? 65.825 -10.692 61.560 1.00 38.16 373 GLY C O 1
ATOM 8750 N N . ILE C 1 374 ? 64.725 -10.569 59.590 1.00 33.86 374 ILE C N 1
ATOM 8751 C CA . ILE C 1 374 ? 63.576 -10.012 60.268 1.00 32.92 374 ILE C CA 1
ATOM 8752 C C . ILE C 1 374 ? 62.359 -10.917 60.190 1.00 28.40 374 ILE C C 1
ATOM 8753 O O . ILE C 1 374 ? 61.216 -10.457 60.265 1.00 21.18 374 ILE C O 1
ATOM 8758 N N . GLU C 1 375 ? 62.608 -12.219 60.068 1.00 25.38 375 GLU C N 1
ATOM 8759 C CA . GLU C 1 375 ? 61.498 -13.169 60.041 1.00 34.25 375 GLU C CA 1
ATOM 8760 C C . GLU C 1 375 ? 61.018 -13.289 61.476 1.00 41.36 375 GLU C C 1
ATOM 8761 O O . GLU C 1 375 ? 61.677 -12.805 62.408 1.00 41.32 375 GLU C O 1
ATOM 8767 N N . ASP C 1 376 ? 59.887 -13.954 61.672 1.00 43.87 376 ASP C N 1
ATOM 8768 C CA . ASP C 1 376 ? 59.385 -14.116 63.032 1.00 46.96 376 ASP C CA 1
ATOM 8769 C C . ASP C 1 376 ? 60.484 -14.646 63.985 1.00 46.43 376 ASP C C 1
ATOM 8770 O O . ASP C 1 376 ? 61.285 -15.519 63.626 1.00 43.62 376 ASP C O 1
ATOM 8775 N N . THR C 1 377 ? 60.542 -14.094 65.193 1.00 49.81 377 THR C N 1
ATOM 8776 C CA . THR C 1 377 ? 61.550 -14.529 66.160 1.00 50.27 377 THR C CA 1
ATOM 8777 C C . THR C 1 377 ? 61.369 -16.018 66.448 1.00 49.49 377 THR C C 1
ATOM 8778 O O . THR C 1 377 ? 62.270 -16.824 66.210 1.00 46.78 377 THR C O 1
ATOM 8782 N N . ASP C 1 378 ? 60.195 -16.377 66.957 1.00 53.32 378 ASP C N 1
ATOM 8783 C CA . ASP C 1 378 ? 59.900 -17.774 67.264 1.00 58.25 378 ASP C CA 1
ATOM 8784 C C . ASP C 1 378 ? 60.039 -18.720 66.051 1.00 56.29 378 ASP C C 1
ATOM 8785 O O . ASP C 1 378 ? 60.552 -19.836 66.191 1.00 54.47 378 ASP C O 1
ATOM 8790 N N . ASP C 1 379 ? 59.588 -18.293 64.873 1.00 48.03 379 ASP C N 1
ATOM 8791 C CA . ASP C 1 379 ? 59.743 -19.147 63.707 1.00 50.02 379 ASP C CA 1
ATOM 8792 C C . ASP C 1 379 ? 61.246 -19.399 63.516 1.00 53.48 379 ASP C C 1
ATOM 8793 O O . ASP C 1 379 ? 61.663 -20.490 63.131 1.00 56.98 379 ASP C O 1
ATOM 8798 N N . LEU C 1 380 ? 62.066 -18.388 63.788 1.00 53.66 380 LEU C N 1
ATOM 8799 C CA . LEU C 1 380 ? 63.505 -18.544 63.621 1.00 52.17 380 LEU C CA 1
ATOM 8800 C C . LEU C 1 380 ? 64.113 -19.321 64.793 1.00 57.04 380 LEU C C 1
ATOM 8801 O O . LEU C 1 380 ? 64.870 -20.278 64.575 1.00 59.35 380 LEU C O 1
ATOM 8806 N N . LEU C 1 381 ? 63.789 -18.918 66.025 1.00 55.49 381 LEU C N 1
ATOM 8807 C CA . LEU C 1 381 ? 64.313 -19.614 67.194 1.00 56.76 381 LEU C CA 1
ATOM 8808 C C . LEU C 1 381 ? 64.026 -21.116 67.021 1.00 62.88 381 LEU C C 1
ATOM 8809 O O . LEU C 1 381 ? 64.942 -21.942 66.869 1.00 62.48 381 LEU C O 1
ATOM 8814 N N . GLU C 1 382 ? 62.743 -21.461 67.017 1.00 66.39 382 GLU C N 1
ATOM 8815 C CA . GLU C 1 382 ? 62.319 -22.847 66.827 1.00 67.50 382 GLU C CA 1
ATOM 8816 C C . GLU C 1 382 ? 63.108 -23.522 65.696 1.00 66.45 382 GLU C C 1
ATOM 8817 O O . GLU C 1 382 ? 63.356 -24.726 65.734 1.00 69.04 382 GLU C O 1
ATOM 8823 N N . ASP C 1 383 ? 63.508 -22.735 64.701 1.00 66.35 383 ASP C N 1
ATOM 8824 C CA . ASP C 1 383 ? 64.237 -23.250 63.549 1.00 65.91 383 ASP C CA 1
ATOM 8825 C C . ASP C 1 383 ? 65.669 -23.622 63.943 1.00 68.05 383 ASP C C 1
ATOM 8826 O O . ASP C 1 383 ? 66.154 -24.695 63.559 1.00 68.75 383 ASP C O 1
ATOM 8831 N N . ILE C 1 384 ? 66.343 -22.755 64.707 1.00 66.22 384 ILE C N 1
ATOM 8832 C CA . ILE C 1 384 ? 67.715 -23.051 65.137 1.00 64.16 384 ILE C CA 1
ATOM 8833 C C . ILE C 1 384 ? 67.694 -24.376 65.883 1.00 65.22 384 ILE C C 1
ATOM 8834 O O . ILE C 1 384 ? 68.557 -25.229 65.679 1.00 63.58 384 ILE C O 1
ATOM 8839 N N . LYS C 1 385 ? 66.696 -24.538 66.746 1.00 66.23 385 LYS C N 1
ATOM 8840 C CA . LYS C 1 385 ? 66.532 -25.771 67.509 1.00 69.22 385 LYS C CA 1
ATOM 8841 C C . LYS C 1 385 ? 66.501 -26.939 66.527 1.00 69.72 385 LYS C C 1
ATOM 8842 O O . LYS C 1 385 ? 67.403 -27.782 66.491 1.00 70.00 385 LYS C O 1
ATOM 8848 N N . GLN C 1 386 ? 65.451 -26.955 65.720 1.00 69.28 386 GLN C N 1
ATOM 8849 C CA . GLN C 1 386 ? 65.234 -27.981 64.716 1.00 68.10 386 GLN C CA 1
ATOM 8850 C C . GLN C 1 386 ? 66.460 -28.313 63.892 1.00 66.50 386 GLN C C 1
ATOM 8851 O O . GLN C 1 386 ? 66.494 -29.341 63.222 1.00 70.00 386 GLN C O 1
ATOM 8857 N N . ALA C 1 387 ? 67.474 -27.460 63.936 1.00 66.77 387 ALA C N 1
ATOM 8858 C CA . ALA C 1 387 ? 68.678 -27.710 63.145 1.00 66.44 387 ALA C CA 1
ATOM 8859 C C . ALA C 1 387 ? 69.847 -28.275 63.940 1.00 67.75 387 ALA C C 1
ATOM 8860 O O . ALA C 1 387 ? 70.738 -28.906 63.364 1.00 63.06 387 ALA C O 1
ATOM 8862 N N . LEU C 1 388 ? 69.852 -28.033 65.253 1.00 70.00 388 LEU C N 1
ATOM 8863 C CA . LEU C 1 388 ? 70.908 -28.540 66.142 1.00 70.00 388 LEU C CA 1
ATOM 8864 C C . LEU C 1 388 ? 70.831 -30.063 66.128 1.00 69.28 388 LEU C C 1
ATOM 8865 O O . LEU C 1 388 ? 71.836 -30.754 65.915 1.00 63.31 388 LEU C O 1
ATOM 8870 N N . LYS C 1 389 ? 69.618 -30.563 66.358 1.00 64.49 389 LYS C N 1
ATOM 8871 C CA . LYS C 1 389 ? 69.359 -31.987 66.373 1.00 66.64 389 LYS C CA 1
ATOM 8872 C C . LYS C 1 389 ? 69.864 -32.603 65.072 1.00 67.63 389 LYS C C 1
ATOM 8873 O O . LYS C 1 389 ? 70.710 -33.497 65.095 1.00 69.11 389 LYS C O 1
ATOM 8879 N N . GLN C 1 390 ? 69.361 -32.123 63.940 1.00 65.66 390 GLN C N 1
ATOM 8880 C CA . GLN C 1 390 ? 69.805 -32.641 62.646 1.00 68.65 390 GLN C CA 1
ATOM 8881 C C . GLN C 1 390 ? 71.331 -32.846 62.683 1.00 69.54 390 GLN C C 1
ATOM 8882 O O . GLN C 1 390 ? 71.829 -33.964 62.525 1.00 68.63 390 GLN C O 1
ATOM 8888 N N . ALA C 1 391 ? 72.066 -31.755 62.897 1.00 70.00 391 ALA C N 1
ATOM 8889 C CA . ALA C 1 391 ? 73.531 -31.795 62.966 1.00 70.00 391 ALA C CA 1
ATOM 8890 C C . ALA C 1 391 ? 74.011 -32.870 63.935 1.00 70.00 391 ALA C C 1
ATOM 8891 O O . ALA C 1 391 ? 74.883 -33.667 63.595 1.00 70.00 391 ALA C O 1
ATOM 8893 N N . THR C 1 392 ? 73.447 -32.881 65.140 1.00 70.00 392 THR C N 1
ATOM 8894 C CA . THR C 1 392 ? 73.801 -33.883 66.142 1.00 69.92 392 THR C CA 1
ATOM 8895 C C . THR C 1 392 ? 73.619 -35.291 65.585 1.00 70.00 392 THR C C 1
ATOM 8896 O O . THR C 1 392 ? 74.529 -36.107 65.663 1.00 70.00 392 THR C O 1
ATOM 8900 N N . ASN C 1 393 ? 72.448 -35.572 65.024 1.00 70.00 393 ASN C N 1
ATOM 8901 C CA . ASN C 1 393 ? 72.173 -36.896 64.470 1.00 70.00 393 ASN C CA 1
ATOM 8902 C C . ASN C 1 393 ? 72.960 -37.188 63.194 1.00 70.00 393 ASN C C 1
ATOM 8903 O O . ASN C 1 393 ? 72.823 -38.270 62.602 1.00 70.00 393 ASN C O 1
ATOM 8908 N N . THR D 1 1 ? 71.071 -17.637 19.911 1.00 70.00 1 THR D N 1
ATOM 8909 C CA . THR D 1 1 ? 72.242 -17.166 19.098 1.00 65.42 1 THR D CA 1
ATOM 8910 C C . THR D 1 1 ? 73.536 -17.685 19.660 1.00 65.93 1 THR D C 1
ATOM 8911 O O . THR D 1 1 ? 73.620 -18.027 20.835 1.00 70.00 1 THR D O 1
ATOM 8915 N N . LEU D 1 2 ? 74.545 -17.733 18.806 1.00 64.98 2 LEU D N 1
ATOM 8916 C CA . LEU D 1 2 ? 75.873 -18.132 19.219 1.00 69.59 2 LEU D CA 1
ATOM 8917 C C . LEU D 1 2 ? 76.792 -17.590 18.154 1.00 66.26 2 LEU D C 1
ATOM 8918 O O . LEU D 1 2 ? 76.966 -18.213 17.112 1.00 70.00 2 LEU D O 1
ATOM 8923 N N . GLN D 1 3 ? 77.358 -16.415 18.399 1.00 65.16 3 GLN D N 1
ATOM 8924 C CA . GLN D 1 3 ? 78.248 -15.817 17.417 1.00 66.59 3 GLN D CA 1
ATOM 8925 C C . GLN D 1 3 ? 79.341 -16.773 17.011 1.00 66.50 3 GLN D C 1
ATOM 8926 O O . GLN D 1 3 ? 79.690 -17.685 17.762 1.00 68.46 3 GLN D O 1
ATOM 8932 N N . GLU D 1 4 ? 79.880 -16.539 15.819 1.00 68.54 4 GLU D N 1
ATOM 8933 C CA . GLU D 1 4 ? 80.939 -17.357 15.255 1.00 69.63 4 GLU D CA 1
ATOM 8934 C C . GLU D 1 4 ? 81.705 -16.504 14.259 1.00 70.00 4 GLU D C 1
ATOM 8935 O O . GLU D 1 4 ? 81.690 -16.775 13.048 1.00 70.00 4 GLU D O 1
ATOM 8941 N N . SER D 1 5 ? 82.381 -15.479 14.766 1.00 66.13 5 SER D N 1
ATOM 8942 C CA . SER D 1 5 ? 83.119 -14.582 13.891 1.00 64.54 5 SER D CA 1
ATOM 8943 C C . SER D 1 5 ? 82.174 -13.947 12.835 1.00 62.59 5 SER D C 1
ATOM 8944 O O . SER D 1 5 ? 82.409 -13.992 11.607 1.00 55.15 5 SER D O 1
ATOM 8947 N N . ASP D 1 6 ? 81.087 -13.381 13.371 1.00 57.57 6 ASP D N 1
ATOM 8948 C CA . ASP D 1 6 ? 80.053 -12.655 12.638 1.00 46.77 6 ASP D CA 1
ATOM 8949 C C . ASP D 1 6 ? 80.550 -11.226 12.430 1.00 41.16 6 ASP D C 1
ATOM 8950 O O . ASP D 1 6 ? 81.713 -10.922 12.644 1.00 46.01 6 ASP D O 1
ATOM 8955 N N . LYS D 1 7 ? 79.643 -10.339 12.060 1.00 38.19 7 LYS D N 1
ATOM 8956 C CA . LYS D 1 7 ? 79.977 -8.942 11.837 1.00 25.36 7 LYS D CA 1
ATOM 8957 C C . LYS D 1 7 ? 79.639 -8.075 13.060 1.00 29.93 7 LYS D C 1
ATOM 8958 O O . LYS D 1 7 ? 78.750 -8.391 13.865 1.00 13.52 7 LYS D O 1
ATOM 8964 N N . PHE D 1 8 ? 80.345 -6.953 13.165 1.00 31.55 8 PHE D N 1
ATOM 8965 C CA . PHE D 1 8 ? 80.170 -6.023 14.276 1.00 28.63 8 PHE D CA 1
ATOM 8966 C C . PHE D 1 8 ? 78.748 -5.892 14.771 1.00 22.73 8 PHE D C 1
ATOM 8967 O O . PHE D 1 8 ? 78.495 -6.002 15.982 1.00 24.22 8 PHE D O 1
ATOM 8975 N N . ALA D 1 9 ? 77.826 -5.638 13.851 1.00 19.31 9 ALA D N 1
ATOM 8976 C CA . ALA D 1 9 ? 76.433 -5.451 14.231 1.00 19.01 9 ALA D CA 1
ATOM 8977 C C . ALA D 1 9 ? 75.832 -6.653 14.865 1.00 23.93 9 ALA D C 1
ATOM 8978 O O . ALA D 1 9 ? 75.118 -6.514 15.850 1.00 32.46 9 ALA D O 1
ATOM 8980 N N . THR D 1 10 ? 76.108 -7.841 14.324 1.00 28.77 10 THR D N 1
ATOM 8981 C CA . THR D 1 10 ? 75.574 -9.081 14.917 1.00 29.38 10 THR D CA 1
ATOM 8982 C C . THR D 1 10 ? 76.153 -9.235 16.344 1.00 27.76 10 THR D C 1
ATOM 8983 O O . THR D 1 10 ? 75.443 -9.584 17.276 1.00 26.91 10 THR D O 1
ATOM 8987 N N . LYS D 1 11 ? 77.448 -8.973 16.501 1.00 26.83 11 LYS D N 1
ATOM 8988 C CA . LYS D 1 11 ? 78.104 -9.076 17.802 1.00 31.95 11 LYS D CA 1
ATOM 8989 C C . LYS D 1 11 ? 77.553 -8.101 18.819 1.00 31.57 11 LYS D C 1
ATOM 8990 O O . LYS D 1 11 ? 77.444 -8.437 19.992 1.00 33.90 11 LYS D O 1
ATOM 8996 N N . ALA D 1 12 ? 77.234 -6.887 18.370 1.00 31.85 12 ALA D N 1
ATOM 8997 C CA . ALA D 1 12 ? 76.663 -5.860 19.246 1.00 26.94 12 ALA D CA 1
ATOM 8998 C C . ALA D 1 12 ? 75.390 -6.356 19.878 1.00 22.55 12 ALA D C 1
ATOM 8999 O O . ALA D 1 12 ? 75.120 -6.075 21.025 1.00 32.13 12 ALA D O 1
ATOM 9001 N N . ILE D 1 13 ? 74.602 -7.083 19.098 1.00 29.67 13 ILE D N 1
ATOM 9002 C CA . ILE D 1 13 ? 73.318 -7.645 19.521 1.00 24.52 13 ILE D CA 1
ATOM 9003 C C . ILE D 1 13 ? 73.355 -8.942 20.322 1.00 19.13 13 ILE D C 1
ATOM 9004 O O . ILE D 1 13 ? 72.510 -9.145 21.188 1.00 28.11 13 ILE D O 1
ATOM 9009 N N . HIS D 1 14 ? 74.323 -9.810 20.056 1.00 25.44 14 HIS D N 1
ATOM 9010 C CA . HIS D 1 14 ? 74.392 -11.110 20.746 1.00 29.49 14 HIS D CA 1
ATOM 9011 C C . HIS D 1 14 ? 75.640 -11.431 21.588 1.00 34.73 14 HIS D C 1
ATOM 9012 O O . HIS D 1 14 ? 75.701 -12.501 22.196 1.00 37.04 14 HIS D O 1
ATOM 9019 N N . ALA D 1 15 ? 76.641 -10.557 21.609 1.00 30.59 15 ALA D N 1
ATOM 9020 C CA . ALA D 1 15 ? 77.802 -10.852 22.419 1.00 32.05 15 ALA D CA 1
ATOM 9021 C C . ALA D 1 15 ? 77.307 -10.590 23.818 1.00 31.81 15 ALA D C 1
ATOM 9022 O O . ALA D 1 15 ? 76.379 -9.818 23.999 1.00 44.16 15 ALA D O 1
ATOM 9024 N N . GLY D 1 16 ? 77.894 -11.247 24.805 1.00 30.58 16 GLY D N 1
ATOM 9025 C CA . GLY D 1 16 ? 77.456 -11.064 26.173 1.00 26.97 16 GLY D CA 1
ATOM 9026 C C . GLY D 1 16 ? 76.044 -11.557 26.451 1.00 35.07 16 GLY D C 1
ATOM 9027 O O . GLY D 1 16 ? 75.334 -10.991 27.300 1.00 33.69 16 GLY D O 1
ATOM 9028 N N . GLU D 1 17 ? 75.623 -12.610 25.750 1.00 40.30 17 GLU D N 1
ATOM 9029 C CA . GLU D 1 17 ? 74.275 -13.138 25.924 1.00 41.37 17 GLU D CA 1
ATOM 9030 C C . GLU D 1 17 ? 74.186 -13.672 27.328 1.00 42.66 17 GLU D C 1
ATOM 9031 O O . GLU D 1 17 ? 75.205 -14.000 27.920 1.00 43.62 17 GLU D O 1
ATOM 9037 N N . HIS D 1 18 ? 72.971 -13.769 27.857 1.00 41.77 18 HIS D N 1
ATOM 9038 C CA . HIS D 1 18 ? 72.768 -14.222 29.224 1.00 37.09 18 HIS D CA 1
ATOM 9039 C C . HIS D 1 18 ? 72.083 -15.575 29.384 1.00 40.41 18 HIS D C 1
ATOM 9040 O O . HIS D 1 18 ? 71.519 -16.122 28.457 1.00 46.91 18 HIS D O 1
ATOM 9047 N N . VAL D 1 19 ? 72.136 -16.109 30.589 1.00 43.78 19 VAL D N 1
ATOM 9048 C CA . VAL D 1 19 ? 71.511 -17.379 30.877 1.00 51.58 19 VAL D CA 1
ATOM 9049 C C . VAL D 1 19 ? 70.369 -17.080 31.839 1.00 52.18 19 VAL D C 1
ATOM 9050 O O . VAL D 1 19 ? 70.524 -16.304 32.781 1.00 52.74 19 VAL D O 1
ATOM 9054 N N . ASP D 1 20 ? 69.219 -17.692 31.583 1.00 54.27 20 ASP D N 1
ATOM 9055 C CA . ASP D 1 20 ? 68.026 -17.498 32.400 1.00 50.26 20 ASP D CA 1
ATOM 9056 C C . ASP D 1 20 ? 67.105 -18.701 32.237 1.00 51.37 20 ASP D C 1
ATOM 9057 O O . ASP D 1 20 ? 66.651 -18.993 31.133 1.00 54.78 20 ASP D O 1
ATOM 9062 N N . VAL D 1 21 ? 66.803 -19.400 33.317 1.00 52.58 21 VAL D N 1
ATOM 9063 C CA . VAL D 1 21 ? 65.942 -20.563 33.163 1.00 61.38 21 VAL D CA 1
ATOM 9064 C C . VAL D 1 21 ? 64.554 -20.266 32.640 1.00 58.45 21 VAL D C 1
ATOM 9065 O O . VAL D 1 21 ? 63.884 -21.152 32.115 1.00 61.17 21 VAL D O 1
ATOM 9069 N N . HIS D 1 22 ? 64.127 -19.018 32.761 1.00 57.96 22 HIS D N 1
ATOM 9070 C CA . HIS D 1 22 ? 62.808 -18.631 32.282 1.00 57.31 22 HIS D CA 1
ATOM 9071 C C . HIS D 1 22 ? 62.786 -18.324 30.794 1.00 54.19 22 HIS D C 1
ATOM 9072 O O . HIS D 1 22 ? 61.741 -18.001 30.243 1.00 56.11 22 HIS D O 1
ATOM 9079 N N . GLY D 1 23 ? 63.944 -18.432 30.152 1.00 49.69 23 GLY D N 1
ATOM 9080 C CA . GLY D 1 23 ? 64.031 -18.198 28.723 1.00 52.40 23 GLY D CA 1
ATOM 9081 C C . GLY D 1 23 ? 63.765 -16.780 28.266 1.00 51.05 23 GLY D C 1
ATOM 9082 O O . GLY D 1 23 ? 63.197 -16.564 27.204 1.00 54.88 23 GLY D O 1
ATOM 9083 N N . SER D 1 24 ? 64.193 -15.811 29.059 1.00 53.18 24 SER D N 1
ATOM 9084 C CA . SER D 1 24 ? 63.997 -14.408 28.740 1.00 44.88 24 SER D CA 1
ATOM 9085 C C . SER D 1 24 ? 64.864 -13.970 27.557 1.00 42.73 24 SER D C 1
ATOM 9086 O O . SER D 1 24 ? 66.047 -14.277 27.491 1.00 38.96 24 SER D O 1
ATOM 9089 N N . VAL D 1 25 ? 64.270 -13.270 26.601 1.00 43.20 25 VAL D N 1
ATOM 9090 C CA . VAL D 1 25 ? 65.052 -12.805 25.470 1.00 45.95 25 VAL D CA 1
ATOM 9091 C C . VAL D 1 25 ? 65.908 -11.664 26.003 1.00 44.77 25 VAL D C 1
ATOM 9092 O O . VAL D 1 25 ? 67.045 -11.461 25.581 1.00 49.63 25 VAL D O 1
ATOM 9096 N N . ILE D 1 26 ? 65.351 -10.924 26.951 1.00 43.04 26 ILE D N 1
ATOM 9097 C CA . ILE D 1 26 ? 66.054 -9.802 27.541 1.00 38.70 26 ILE D CA 1
ATOM 9098 C C . ILE D 1 26 ? 66.638 -10.108 28.917 1.00 35.50 26 ILE D C 1
ATOM 9099 O O . ILE D 1 26 ? 65.961 -10.612 29.820 1.00 33.51 26 ILE D O 1
ATOM 9104 N N . GLU D 1 27 ? 67.912 -9.790 29.060 1.00 30.52 27 GLU D N 1
ATOM 9105 C CA . GLU D 1 27 ? 68.632 -10.017 30.302 1.00 38.21 27 GLU D CA 1
ATOM 9106 C C . GLU D 1 27 ? 67.972 -9.247 31.435 1.00 41.33 27 GLU D C 1
ATOM 9107 O O . GLU D 1 27 ? 67.690 -8.048 31.301 1.00 41.74 27 GLU D O 1
ATOM 9113 N N . PRO D 1 28 ? 67.691 -9.928 32.560 1.00 42.51 28 PRO D N 1
ATOM 9114 C CA . PRO D 1 28 ? 67.060 -9.271 33.706 1.00 43.09 28 PRO D CA 1
ATOM 9115 C C . PRO D 1 28 ? 68.095 -8.520 34.535 1.00 36.61 28 PRO D C 1
ATOM 9116 O O . PRO D 1 28 ? 69.277 -8.813 34.464 1.00 36.13 28 PRO D O 1
ATOM 9120 N N . ILE D 1 29 ? 67.648 -7.526 35.290 1.00 38.16 29 ILE D N 1
ATOM 9121 C CA . ILE D 1 29 ? 68.560 -6.740 36.105 1.00 39.38 29 ILE D CA 1
ATOM 9122 C C . ILE D 1 29 ? 68.794 -7.454 37.433 1.00 38.87 29 ILE D C 1
ATOM 9123 O O . ILE D 1 29 ? 67.896 -7.566 38.265 1.00 36.28 29 ILE D O 1
ATOM 9128 N N . SER D 1 30 ? 69.996 -7.959 37.634 1.00 38.30 30 SER D N 1
ATOM 9129 C CA . SER D 1 30 ? 70.267 -8.634 38.889 1.00 46.36 30 SER D CA 1
ATOM 9130 C C . SER D 1 30 ? 70.938 -7.677 39.853 1.00 46.63 30 SER D C 1
ATOM 9131 O O . SER D 1 30 ? 72.042 -7.199 39.603 1.00 47.29 30 SER D O 1
ATOM 9134 N N . LEU D 1 31 ? 70.261 -7.384 40.952 1.00 42.54 31 LEU D N 1
ATOM 9135 C CA . LEU D 1 31 ? 70.833 -6.498 41.948 1.00 49.56 31 LEU D CA 1
ATOM 9136 C C . LEU D 1 31 ? 71.217 -7.238 43.231 1.00 52.41 31 LEU D C 1
ATOM 9137 O O . LEU D 1 31 ? 71.791 -6.644 44.137 1.00 57.77 31 LEU D O 1
ATOM 9142 N N . SER D 1 32 ? 70.910 -8.526 43.319 1.00 54.16 32 SER D N 1
ATOM 9143 C CA . SER D 1 32 ? 71.232 -9.258 44.533 1.00 57.34 32 SER D CA 1
ATOM 9144 C C . SER D 1 32 ? 72.701 -9.153 44.912 1.00 56.11 32 SER D C 1
ATOM 9145 O O . SER D 1 32 ? 73.598 -9.172 44.074 1.00 55.20 32 SER D O 1
ATOM 9148 N N . THR D 1 33 ? 72.904 -9.023 46.213 1.00 59.51 33 THR D N 1
ATOM 9149 C CA . THR D 1 33 ? 74.197 -8.900 46.845 1.00 54.11 33 THR D CA 1
ATOM 9150 C C . THR D 1 33 ? 74.805 -10.265 46.905 1.00 55.07 33 THR D C 1
ATOM 9151 O O . THR D 1 33 ? 75.960 -10.453 46.544 1.00 62.03 33 THR D O 1
ATOM 9155 N N . THR D 1 34 ? 74.010 -11.225 47.358 1.00 57.07 34 THR D N 1
ATOM 9156 C CA . THR D 1 34 ? 74.460 -12.604 47.484 1.00 62.60 34 THR D CA 1
ATOM 9157 C C . THR D 1 34 ? 73.622 -13.649 46.754 1.00 63.51 34 THR D C 1
ATOM 9158 O O . THR D 1 34 ? 72.504 -13.372 46.295 1.00 61.75 34 THR D O 1
ATOM 9162 N N . PHE D 1 35 ? 74.186 -14.857 46.682 1.00 63.89 35 PHE D N 1
ATOM 9163 C CA . PHE D 1 35 ? 73.564 -16.012 46.045 1.00 58.57 35 PHE D CA 1
ATOM 9164 C C . PHE D 1 35 ? 73.615 -17.231 46.969 1.00 58.13 35 PHE D C 1
ATOM 9165 O O . PHE D 1 35 ? 74.607 -17.459 47.653 1.00 55.46 35 PHE D O 1
ATOM 9173 N N . LYS D 1 36 ? 72.550 -18.020 46.984 1.00 58.21 36 LYS D N 1
ATOM 9174 C CA . LYS D 1 36 ? 72.502 -19.205 47.846 1.00 62.33 36 LYS D CA 1
ATOM 9175 C C . LYS D 1 36 ? 73.544 -20.252 47.458 1.00 59.54 36 LYS D C 1
ATOM 9176 O O . LYS D 1 36 ? 73.972 -20.319 46.308 1.00 54.60 36 LYS D O 1
ATOM 9182 N N . GLN D 1 37 ? 73.946 -21.073 48.425 1.00 61.44 37 GLN D N 1
ATOM 9183 C CA . GLN D 1 37 ? 74.925 -22.128 48.164 1.00 63.61 37 GLN D CA 1
ATOM 9184 C C . GLN D 1 37 ? 74.401 -23.528 48.506 1.00 62.94 37 GLN D C 1
ATOM 9185 O O . GLN D 1 37 ? 73.672 -23.723 49.482 1.00 61.77 37 GLN D O 1
ATOM 9191 N N . SER D 1 38 ? 74.773 -24.495 47.679 1.00 61.92 38 SER D N 1
ATOM 9192 C CA . SER D 1 38 ? 74.347 -25.869 47.859 1.00 60.15 38 SER D CA 1
ATOM 9193 C C . SER D 1 38 ? 75.041 -26.422 49.087 1.00 61.84 38 SER D C 1
ATOM 9194 O O . SER D 1 38 ? 74.427 -27.068 49.929 1.00 63.25 38 SER D O 1
ATOM 9197 N N . SER D 1 39 ? 76.331 -26.141 49.186 1.00 63.85 39 SER D N 1
ATOM 9198 C CA . SER D 1 39 ? 77.155 -26.583 50.306 1.00 67.47 39 SER D CA 1
ATOM 9199 C C . SER D 1 39 ? 78.014 -25.381 50.709 1.00 69.57 39 SER D C 1
ATOM 9200 O O . SER D 1 39 ? 78.547 -24.671 49.845 1.00 69.44 39 SER D O 1
ATOM 9203 N N . PRO D 1 40 ? 78.164 -25.141 52.025 1.00 70.00 40 PRO D N 1
ATOM 9204 C CA . PRO D 1 40 ? 78.956 -24.014 52.530 1.00 68.01 40 PRO D CA 1
ATOM 9205 C C . PRO D 1 40 ? 80.079 -23.636 51.588 1.00 70.00 40 PRO D C 1
ATOM 9206 O O . PRO D 1 40 ? 80.287 -22.462 51.282 1.00 70.00 40 PRO D O 1
ATOM 9210 N N . ALA D 1 41 ? 80.779 -24.653 51.104 1.00 70.00 41 ALA D N 1
ATOM 9211 C CA . ALA D 1 41 ? 81.896 -24.459 50.192 1.00 70.00 41 ALA D CA 1
ATOM 9212 C C . ALA D 1 41 ? 81.577 -23.606 48.958 1.00 70.00 41 ALA D C 1
ATOM 9213 O O . ALA D 1 41 ? 82.094 -22.497 48.822 1.00 70.00 41 ALA D O 1
ATOM 9215 N N . ASN D 1 42 ? 80.723 -24.105 48.069 1.00 68.35 42 ASN D N 1
ATOM 9216 C CA . ASN D 1 42 ? 80.421 -23.366 46.855 1.00 67.86 42 ASN D CA 1
ATOM 9217 C C . ASN D 1 42 ? 78.929 -23.235 46.486 1.00 70.00 42 ASN D C 1
ATOM 9218 O O . ASN D 1 42 ? 78.110 -24.097 46.822 1.00 69.77 42 ASN D O 1
ATOM 9223 N N . PRO D 1 43 ? 78.569 -22.134 45.788 1.00 70.00 43 PRO D N 1
ATOM 9224 C CA . PRO D 1 43 ? 77.247 -21.709 45.301 1.00 70.00 43 PRO D CA 1
ATOM 9225 C C . PRO D 1 43 ? 76.359 -22.641 44.482 1.00 70.00 43 PRO D C 1
ATOM 9226 O O . PRO D 1 43 ? 76.815 -23.616 43.882 1.00 70.00 43 PRO D O 1
ATOM 9230 N N . ILE D 1 44 ? 75.072 -22.302 44.464 1.00 70.00 44 ILE D N 1
ATOM 9231 C CA . ILE D 1 44 ? 74.073 -23.042 43.716 1.00 67.64 44 ILE D CA 1
ATOM 9232 C C . ILE D 1 44 ? 74.168 -22.542 42.286 1.00 67.32 44 ILE D C 1
ATOM 9233 O O . ILE D 1 44 ? 73.248 -22.720 41.494 1.00 70.00 44 ILE D O 1
ATOM 9235 N N . GLY D 1 45 ? 75.296 -21.908 41.975 1.00 67.66 45 GLY D N 1
ATOM 9236 C CA . GLY D 1 45 ? 75.535 -21.358 40.650 1.00 63.97 45 GLY D CA 1
ATOM 9237 C C . GLY D 1 45 ? 76.672 -20.342 40.663 1.00 64.89 45 GLY D C 1
ATOM 9238 O O . GLY D 1 45 ? 76.776 -19.527 41.584 1.00 67.08 45 GLY D O 1
ATOM 9239 N N . THR D 1 46 ? 77.517 -20.416 39.635 1.00 60.24 46 THR D N 1
ATOM 9240 C CA . THR D 1 46 ? 78.692 -19.557 39.397 1.00 54.82 46 THR D CA 1
ATOM 9241 C C . THR D 1 46 ? 78.866 -18.198 40.106 1.00 55.31 46 THR D C 1
ATOM 9242 O O . THR D 1 46 ? 79.915 -17.579 39.983 1.00 49.55 46 THR D O 1
ATOM 9246 N N . TYR D 1 47 ? 77.872 -17.711 40.833 1.00 57.14 47 TYR D N 1
ATOM 9247 C CA . TYR D 1 47 ? 78.035 -16.418 41.487 1.00 61.34 47 TYR D CA 1
ATOM 9248 C C . TYR D 1 47 ? 77.961 -16.524 43.000 1.00 63.81 47 TYR D C 1
ATOM 9249 O O . TYR D 1 47 ? 77.149 -17.289 43.530 1.00 69.65 47 TYR D O 1
ATOM 9258 N N . GLU D 1 48 ? 78.800 -15.751 43.691 1.00 61.47 48 GLU D N 1
ATOM 9259 C CA . GLU D 1 48 ? 78.835 -15.781 45.153 1.00 60.14 48 GLU D CA 1
ATOM 9260 C C . GLU D 1 48 ? 78.610 -14.429 45.840 1.00 57.60 48 GLU D C 1
ATOM 9261 O O . GLU D 1 48 ? 77.886 -14.340 46.839 1.00 50.24 48 GLU D O 1
ATOM 9267 N N . TYR D 1 49 ? 79.231 -13.382 45.308 1.00 56.00 49 TYR D N 1
ATOM 9268 C CA . TYR D 1 49 ? 79.070 -12.042 45.865 1.00 58.71 49 TYR D CA 1
ATOM 9269 C C . TYR D 1 49 ? 79.170 -10.981 44.764 1.00 59.92 49 TYR D C 1
ATOM 9270 O O . TYR D 1 49 ? 80.221 -10.819 44.136 1.00 55.44 49 TYR D O 1
ATOM 9279 N N . SER D 1 50 ? 78.068 -10.261 44.548 1.00 60.39 50 SER D N 1
ATOM 9280 C CA . SER D 1 50 ? 77.973 -9.226 43.507 1.00 61.66 50 SER D CA 1
ATOM 9281 C C . SER D 1 50 ? 79.200 -8.403 43.150 1.00 63.47 50 SER D C 1
ATOM 9282 O O . SER D 1 50 ? 79.380 -8.085 41.978 1.00 69.11 50 SER D O 1
ATOM 9285 N N . ARG D 1 51 ? 80.022 -8.028 44.133 1.00 63.11 51 ARG D N 1
ATOM 9286 C CA . ARG D 1 51 ? 81.219 -7.225 43.847 1.00 59.89 51 ARG D CA 1
ATOM 9287 C C . ARG D 1 51 ? 82.297 -8.046 43.159 1.00 56.62 51 ARG D C 1
ATOM 9288 O O . ARG D 1 51 ? 83.043 -7.555 42.307 1.00 43.82 51 ARG D O 1
ATOM 9296 N N . SER D 1 52 ? 82.368 -9.306 43.554 1.00 56.27 52 SER D N 1
ATOM 9297 C CA . SER D 1 52 ? 83.329 -10.228 42.991 1.00 57.84 52 SER D CA 1
ATOM 9298 C C . SER D 1 52 ? 82.926 -10.416 41.537 1.00 57.37 52 SER D C 1
ATOM 9299 O O . SER D 1 52 ? 83.761 -10.445 40.640 1.00 54.94 52 SER D O 1
ATOM 9302 N N . GLN D 1 53 ? 81.620 -10.511 41.314 1.00 57.94 53 GLN D N 1
ATOM 9303 C CA . GLN D 1 53 ? 81.089 -10.702 39.980 1.00 55.14 53 GLN D CA 1
ATOM 9304 C C . GLN D 1 53 ? 79.571 -10.887 39.977 1.00 57.80 53 GLN D C 1
ATOM 9305 O O . GLN D 1 53 ? 79.004 -11.522 40.877 1.00 62.03 53 GLN D O 1
ATOM 9311 N N . ASN D 1 54 ? 78.907 -10.314 38.979 1.00 47.75 54 ASN D N 1
ATOM 9312 C CA . ASN D 1 54 ? 77.476 -10.498 38.863 1.00 41.85 54 ASN D CA 1
ATOM 9313 C C . ASN D 1 54 ? 77.112 -10.610 37.378 1.00 39.51 54 ASN D C 1
ATOM 9314 O O . ASN D 1 54 ? 77.797 -10.082 36.490 1.00 39.62 54 ASN D O 1
ATOM 9319 N N . PRO D 1 55 ? 76.027 -11.321 37.082 1.00 34.00 55 PRO D N 1
ATOM 9320 C CA . PRO D 1 55 ? 75.626 -11.482 35.680 1.00 28.99 55 PRO D CA 1
ATOM 9321 C C . PRO D 1 55 ? 75.618 -10.225 34.770 1.00 32.28 55 PRO D C 1
ATOM 9322 O O . PRO D 1 55 ? 76.234 -10.245 33.685 1.00 35.00 55 PRO D O 1
ATOM 9326 N N . ASN D 1 56 ? 74.940 -9.150 35.182 1.00 30.65 56 ASN D N 1
ATOM 9327 C CA . ASN D 1 56 ? 74.909 -7.905 34.388 1.00 25.75 56 ASN D CA 1
ATOM 9328 C C . ASN D 1 56 ? 76.298 -7.365 34.069 1.00 24.45 56 ASN D C 1
ATOM 9329 O O . ASN D 1 56 ? 76.602 -7.109 32.918 1.00 29.77 56 ASN D O 1
ATOM 9334 N N . ARG D 1 57 ? 77.164 -7.207 35.075 1.00 33.42 57 ARG D N 1
ATOM 9335 C CA . ARG D 1 57 ? 78.497 -6.675 34.791 1.00 35.52 57 ARG D CA 1
ATOM 9336 C C . ARG D 1 57 ? 79.267 -7.600 33.864 1.00 36.32 57 ARG D C 1
ATOM 9337 O O . ARG D 1 57 ? 79.748 -7.173 32.804 1.00 39.31 57 ARG D O 1
ATOM 9345 N N . GLU D 1 58 ? 79.367 -8.870 34.252 1.00 39.36 58 GLU D N 1
ATOM 9346 C CA . GLU D 1 58 ? 80.080 -9.864 33.454 1.00 35.05 58 GLU D CA 1
ATOM 9347 C C . GLU D 1 58 ? 79.611 -9.901 32.015 1.00 36.63 58 GLU D C 1
ATOM 9348 O O . GLU D 1 58 ? 80.444 -9.904 31.112 1.00 38.31 58 GLU D O 1
ATOM 9354 N N . ASN D 1 59 ? 78.293 -9.949 31.772 1.00 34.97 59 ASN D N 1
ATOM 9355 C CA . ASN D 1 59 ? 77.835 -9.957 30.368 1.00 35.83 59 ASN D CA 1
ATOM 9356 C C . ASN D 1 59 ? 78.244 -8.682 29.646 1.00 30.62 59 ASN D C 1
ATOM 9357 O O . ASN D 1 59 ? 78.623 -8.741 28.487 1.00 34.19 59 ASN D O 1
ATOM 9362 N N . LEU D 1 60 ? 78.197 -7.537 30.336 1.00 28.84 60 LEU D N 1
ATOM 9363 C CA . LEU D 1 60 ? 78.595 -6.279 29.721 1.00 15.48 60 LEU D CA 1
ATOM 9364 C C . LEU D 1 60 ? 80.009 -6.426 29.309 1.00 9.49 60 LEU D C 1
ATOM 9365 O O . LEU D 1 60 ? 80.342 -6.181 28.174 1.00 26.48 60 LEU D O 1
ATOM 9370 N N . GLU D 1 61 ? 80.864 -6.861 30.218 1.00 23.12 61 GLU D N 1
ATOM 9371 C CA . GLU D 1 61 ? 82.276 -7.032 29.870 1.00 24.81 61 GLU D CA 1
ATOM 9372 C C . GLU D 1 61 ? 82.541 -7.974 28.686 1.00 24.50 61 GLU D C 1
ATOM 9373 O O . GLU D 1 61 ? 83.445 -7.700 27.916 1.00 30.45 61 GLU D O 1
ATOM 9379 N N . ARG D 1 62 ? 81.789 -9.080 28.537 1.00 27.66 62 ARG D N 1
ATOM 9380 C CA . ARG D 1 62 ? 81.996 -9.993 27.393 1.00 26.08 62 ARG D CA 1
ATOM 9381 C C . ARG D 1 62 ? 81.604 -9.248 26.123 1.00 24.21 62 ARG D C 1
ATOM 9382 O O . ARG D 1 62 ? 82.239 -9.351 25.075 1.00 21.68 62 ARG D O 1
ATOM 9390 N N . ALA D 1 63 ? 80.527 -8.490 26.229 1.00 30.05 63 ALA D N 1
ATOM 9391 C CA . ALA D 1 63 ? 80.049 -7.699 25.116 1.00 24.49 63 ALA D CA 1
ATOM 9392 C C . ALA D 1 63 ? 81.104 -6.695 24.666 1.00 27.44 63 ALA D C 1
ATOM 9393 O O . ALA D 1 63 ? 81.427 -6.645 23.482 1.00 34.77 63 ALA D O 1
ATOM 9395 N N . VAL D 1 64 ? 81.652 -5.905 25.594 1.00 27.50 64 VAL D N 1
ATOM 9396 C CA . VAL D 1 64 ? 82.666 -4.888 25.253 1.00 27.89 64 VAL D CA 1
ATOM 9397 C C . VAL D 1 64 ? 83.946 -5.509 24.663 1.00 38.05 64 VAL D C 1
ATOM 9398 O O . VAL D 1 64 ? 84.569 -4.969 23.720 1.00 34.49 64 VAL D O 1
ATOM 9402 N N . ALA D 1 65 ? 84.336 -6.650 25.221 1.00 37.49 65 ALA D N 1
ATOM 9403 C CA . ALA D 1 65 ? 85.503 -7.372 24.749 1.00 31.72 65 ALA D CA 1
ATOM 9404 C C . ALA D 1 65 ? 85.236 -7.774 23.307 1.00 27.55 65 ALA D C 1
ATOM 9405 O O . ALA D 1 65 ? 86.035 -7.507 22.402 1.00 26.87 65 ALA D O 1
ATOM 9407 N N . ALA D 1 66 ? 84.094 -8.418 23.101 1.00 25.90 66 ALA D N 1
ATOM 9408 C CA . ALA D 1 66 ? 83.691 -8.855 21.764 1.00 23.65 66 ALA D CA 1
ATOM 9409 C C . ALA D 1 66 ? 83.916 -7.725 20.803 1.00 23.51 66 ALA D C 1
ATOM 9410 O O . ALA D 1 66 ? 84.800 -7.798 19.962 1.00 28.59 66 ALA D O 1
ATOM 9412 N N . LEU D 1 67 ? 83.117 -6.667 20.953 1.00 30.32 67 LEU D N 1
ATOM 9413 C CA . LEU D 1 67 ? 83.180 -5.490 20.078 1.00 24.98 67 LEU D CA 1
ATOM 9414 C C . LEU D 1 67 ? 84.595 -4.927 19.972 1.00 24.73 67 LEU D C 1
ATOM 9415 O O . LEU D 1 67 ? 84.949 -4.267 19.004 1.00 38.60 67 LEU D O 1
ATOM 9420 N N . GLU D 1 68 ? 85.434 -5.222 20.950 1.00 36.75 68 GLU D N 1
ATOM 9421 C CA . GLU D 1 68 ? 86.794 -4.727 20.912 1.00 35.00 68 GLU D CA 1
ATOM 9422 C C . GLU D 1 68 ? 87.776 -5.777 20.388 1.00 42.31 68 GLU D C 1
ATOM 9423 O O . GLU D 1 68 ? 88.995 -5.566 20.416 1.00 46.20 68 GLU D O 1
ATOM 9429 N N . ASN D 1 69 ? 87.243 -6.900 19.904 1.00 44.10 69 ASN D N 1
ATOM 9430 C CA . ASN D 1 69 ? 88.056 -7.989 19.340 1.00 40.55 69 ASN D CA 1
ATOM 9431 C C . ASN D 1 69 ? 89.105 -8.277 20.364 1.00 31.12 69 ASN D C 1
ATOM 9432 O O . ASN D 1 69 ? 90.295 -8.231 20.098 1.00 30.82 69 ASN D O 1
ATOM 9437 N N . ALA D 1 70 ? 88.626 -8.549 21.561 1.00 22.11 70 ALA D N 1
ATOM 9438 C CA . ALA D 1 70 ? 89.489 -8.837 22.665 1.00 25.38 70 ALA D CA 1
ATOM 9439 C C . ALA D 1 70 ? 88.973 -10.048 23.449 1.00 30.15 70 ALA D C 1
ATOM 9440 O O . ALA D 1 70 ? 87.785 -10.349 23.440 1.00 25.89 70 ALA D O 1
ATOM 9442 N N . GLN D 1 71 ? 89.885 -10.744 24.116 1.00 33.20 71 GLN D N 1
ATOM 9443 C CA . GLN D 1 71 ? 89.544 -11.913 24.908 1.00 39.50 71 GLN D CA 1
ATOM 9444 C C . GLN D 1 71 ? 88.912 -11.572 26.246 1.00 39.61 71 GLN D C 1
ATOM 9445 O O . GLN D 1 71 ? 88.021 -12.289 26.705 1.00 41.80 71 GLN D O 1
ATOM 9451 N N . TYR D 1 72 ? 89.388 -10.492 26.871 1.00 39.98 72 TYR D N 1
ATOM 9452 C CA . TYR D 1 72 ? 88.901 -10.071 28.183 1.00 37.18 72 TYR D CA 1
ATOM 9453 C C . TYR D 1 72 ? 88.372 -8.627 28.282 1.00 36.00 72 TYR D C 1
ATOM 9454 O O . TYR D 1 72 ? 88.756 -7.736 27.507 1.00 29.00 72 TYR D O 1
ATOM 9463 N N . GLY D 1 73 ? 87.515 -8.419 29.278 1.00 31.24 73 GLY D N 1
ATOM 9464 C CA . GLY D 1 73 ? 86.952 -7.113 29.545 1.00 33.15 73 GLY D CA 1
ATOM 9465 C C . GLY D 1 73 ? 86.667 -6.932 31.023 1.00 35.84 73 GLY D C 1
ATOM 9466 O O . GLY D 1 73 ? 86.326 -7.894 31.692 1.00 36.68 73 GLY D O 1
ATOM 9467 N N . LEU D 1 74 ? 86.838 -5.709 31.530 1.00 37.55 74 LEU D N 1
ATOM 9468 C CA . LEU D 1 74 ? 86.552 -5.369 32.929 1.00 35.65 74 LEU D CA 1
ATOM 9469 C C . LEU D 1 74 ? 85.846 -3.987 32.997 1.00 37.87 74 LEU D C 1
ATOM 9470 O O . LEU D 1 74 ? 86.250 -3.025 32.329 1.00 41.23 74 LEU D O 1
ATOM 9475 N N . ALA D 1 75 ? 84.792 -3.898 33.798 1.00 25.02 75 ALA D N 1
ATOM 9476 C CA . ALA D 1 75 ? 84.049 -2.679 33.929 1.00 19.77 75 ALA D CA 1
ATOM 9477 C C . ALA D 1 75 ? 84.298 -2.143 35.312 1.00 29.47 75 ALA D C 1
ATOM 9478 O O . ALA D 1 75 ? 84.577 -2.910 36.236 1.00 22.18 75 ALA D O 1
ATOM 9480 N N . PHE D 1 76 ? 84.218 -0.817 35.442 1.00 36.28 76 PHE D N 1
ATOM 9481 C CA . PHE D 1 76 ? 84.413 -0.130 36.725 1.00 35.57 76 PHE D CA 1
ATOM 9482 C C . PHE D 1 76 ? 83.461 1.059 36.847 1.00 34.89 76 PHE D C 1
ATOM 9483 O O . PHE D 1 76 ? 82.760 1.428 35.899 1.00 34.66 76 PHE D O 1
ATOM 9491 N N . SER D 1 77 ? 83.462 1.650 38.028 1.00 30.98 77 SER D N 1
ATOM 9492 C CA . SER D 1 77 ? 82.657 2.812 38.342 1.00 26.18 77 SER D CA 1
ATOM 9493 C C . SER D 1 77 ? 82.792 3.954 37.342 1.00 18.88 77 SER D C 1
ATOM 9494 O O . SER D 1 77 ? 81.877 4.718 37.186 1.00 27.54 77 SER D O 1
ATOM 9497 N N . SER D 1 78 ? 83.923 4.090 36.674 1.00 17.77 78 SER D N 1
ATOM 9498 C CA . SER D 1 78 ? 84.067 5.201 35.736 1.00 34.42 78 SER D CA 1
ATOM 9499 C C . SER D 1 78 ? 85.356 5.136 34.969 1.00 37.18 78 SER D C 1
ATOM 9500 O O . SER D 1 78 ? 86.232 4.351 35.318 1.00 49.51 78 SER D O 1
ATOM 9503 N N . GLY D 1 79 ? 85.487 5.941 33.918 1.00 39.82 79 GLY D N 1
ATOM 9504 C CA . GLY D 1 79 ? 86.741 5.933 33.170 1.00 33.91 79 GLY D CA 1
ATOM 9505 C C . GLY D 1 79 ? 87.859 6.120 34.194 1.00 40.49 79 GLY D C 1
ATOM 9506 O O . GLY D 1 79 ? 88.751 5.292 34.343 1.00 33.65 79 GLY D O 1
ATOM 9507 N N . SER D 1 80 ? 87.765 7.214 34.942 1.00 40.47 80 SER D N 1
ATOM 9508 C CA . SER D 1 80 ? 88.735 7.547 35.962 1.00 34.95 80 SER D CA 1
ATOM 9509 C C . SER D 1 80 ? 89.098 6.418 36.900 1.00 30.85 80 SER D C 1
ATOM 9510 O O . SER D 1 80 ? 90.213 6.382 37.389 1.00 33.97 80 SER D O 1
ATOM 9513 N N . ALA D 1 81 ? 88.174 5.507 37.178 1.00 31.53 81 ALA D N 1
ATOM 9514 C CA . ALA D 1 81 ? 88.497 4.392 38.079 1.00 30.47 81 ALA D CA 1
ATOM 9515 C C . ALA D 1 81 ? 89.192 3.301 37.292 1.00 36.61 81 ALA D C 1
ATOM 9516 O O . ALA D 1 81 ? 89.881 2.466 37.868 1.00 45.82 81 ALA D O 1
ATOM 9518 N N . THR D 1 82 ? 88.999 3.308 35.974 1.00 34.38 82 THR D N 1
ATOM 9519 C CA . THR D 1 82 ? 89.596 2.311 35.088 1.00 33.78 82 THR D CA 1
ATOM 9520 C C . THR D 1 82 ? 91.057 2.644 34.818 1.00 35.97 82 THR D C 1
ATOM 9521 O O . THR D 1 82 ? 91.893 1.760 34.751 1.00 36.30 82 THR D O 1
ATOM 9525 N N . THR D 1 83 ? 91.338 3.931 34.635 1.00 36.58 83 THR D N 1
ATOM 9526 C CA . THR D 1 83 ? 92.683 4.429 34.443 1.00 30.17 83 THR D CA 1
ATOM 9527 C C . THR D 1 83 ? 93.352 4.187 35.774 1.00 38.14 83 THR D C 1
ATOM 9528 O O . THR D 1 83 ? 94.462 3.673 35.847 1.00 44.46 83 THR D O 1
ATOM 9532 N N . ALA D 1 84 ? 92.656 4.565 36.837 1.00 34.40 84 ALA D N 1
ATOM 9533 C CA . ALA D 1 84 ? 93.173 4.383 38.180 1.00 39.57 84 ALA D CA 1
ATOM 9534 C C . ALA D 1 84 ? 93.628 2.941 38.422 1.00 40.70 84 ALA D C 1
ATOM 9535 O O . ALA D 1 84 ? 94.788 2.690 38.754 1.00 42.67 84 ALA D O 1
ATOM 9537 N N . THR D 1 85 ? 92.705 2.001 38.254 1.00 44.41 85 THR D N 1
ATOM 9538 C CA . THR D 1 85 ? 92.992 0.598 38.491 1.00 39.33 85 THR D CA 1
ATOM 9539 C C . THR D 1 85 ? 94.247 0.175 37.788 1.00 43.16 85 THR D C 1
ATOM 9540 O O . THR D 1 85 ? 94.947 -0.688 38.292 1.00 47.32 85 THR D O 1
ATOM 9544 N N . ILE D 1 86 ? 94.516 0.778 36.622 1.00 42.38 86 ILE D N 1
ATOM 9545 C CA . ILE D 1 86 ? 95.696 0.474 35.803 1.00 36.99 86 ILE D CA 1
ATOM 9546 C C . ILE D 1 86 ? 96.997 1.056 36.363 1.00 39.88 86 ILE D C 1
ATOM 9547 O O . ILE D 1 86 ? 98.034 0.406 36.332 1.00 42.05 86 ILE D O 1
ATOM 9552 N N . LEU D 1 87 ? 96.958 2.291 36.848 1.00 46.29 87 LEU D N 1
ATOM 9553 C CA . LEU D 1 87 ? 98.159 2.907 37.413 1.00 47.73 87 LEU D CA 1
ATOM 9554 C C . LEU D 1 87 ? 98.510 2.277 38.761 1.00 44.75 87 LEU D C 1
ATOM 9555 O O . LEU D 1 87 ? 99.663 2.241 39.162 1.00 46.54 87 LEU D O 1
ATOM 9560 N N . GLN D 1 88 ? 97.525 1.759 39.466 1.00 47.00 88 GLN D N 1
ATOM 9561 C CA . GLN D 1 88 ? 97.852 1.152 40.740 1.00 51.55 88 GLN D CA 1
ATOM 9562 C C . GLN D 1 88 ? 98.251 -0.300 40.589 1.00 48.28 88 GLN D C 1
ATOM 9563 O O . GLN D 1 88 ? 98.406 -1.009 41.563 1.00 52.48 88 GLN D O 1
ATOM 9569 N N . SER D 1 89 ? 98.419 -0.750 39.356 1.00 51.85 89 SER D N 1
ATOM 9570 C CA . SER D 1 89 ? 98.832 -2.135 39.115 1.00 51.45 89 SER D CA 1
ATOM 9571 C C . SER D 1 89 ? 100.323 -2.059 38.795 1.00 51.69 89 SER D C 1
ATOM 9572 O O . SER D 1 89 ? 101.026 -3.062 38.770 1.00 49.53 89 SER D O 1
ATOM 9575 N N . LEU D 1 90 ? 100.789 -0.836 38.560 1.00 51.46 90 LEU D N 1
ATOM 9576 C CA . LEU D 1 90 ? 102.174 -0.584 38.238 1.00 47.25 90 LEU D CA 1
ATOM 9577 C C . LEU D 1 90 ? 102.990 -0.802 39.480 1.00 53.11 90 LEU D C 1
ATOM 9578 O O . LEU D 1 90 ? 102.518 -0.594 40.590 1.00 60.37 90 LEU D O 1
ATOM 9583 N N . PRO D 1 91 ? 104.244 -1.201 39.316 1.00 55.16 91 PRO D N 1
ATOM 9584 C CA . PRO D 1 91 ? 105.070 -1.424 40.497 1.00 56.84 91 PRO D CA 1
ATOM 9585 C C . PRO D 1 91 ? 105.333 -0.089 41.203 1.00 56.51 91 PRO D C 1
ATOM 9586 O O . PRO D 1 91 ? 105.547 0.924 40.548 1.00 52.82 91 PRO D O 1
ATOM 9590 N N . GLN D 1 92 ? 105.293 -0.088 42.533 1.00 59.36 92 GLN D N 1
ATOM 9591 C CA . GLN D 1 92 ? 105.528 1.129 43.313 1.00 60.93 92 GLN D CA 1
ATOM 9592 C C . GLN D 1 92 ? 106.677 1.998 42.771 1.00 64.62 92 GLN D C 1
ATOM 9593 O O . GLN D 1 92 ? 107.763 1.501 42.436 1.00 64.43 92 GLN D O 1
ATOM 9599 N N . GLY D 1 93 ? 106.444 3.303 42.698 1.00 64.04 93 GLY D N 1
ATOM 9600 C CA . GLY D 1 93 ? 107.473 4.181 42.174 1.00 63.45 93 GLY D CA 1
ATOM 9601 C C . GLY D 1 93 ? 107.782 3.782 40.744 1.00 65.47 93 GLY D C 1
ATOM 9602 O O . GLY D 1 93 ? 108.727 3.041 40.495 1.00 70.00 93 GLY D O 1
ATOM 9603 N N . SER D 1 94 ? 106.956 4.251 39.811 1.00 66.66 94 SER D N 1
ATOM 9604 C CA . SER D 1 94 ? 107.110 3.966 38.391 1.00 58.57 94 SER D CA 1
ATOM 9605 C C . SER D 1 94 ? 106.856 5.245 37.635 1.00 56.49 94 SER D C 1
ATOM 9606 O O . SER D 1 94 ? 106.438 6.241 38.209 1.00 54.92 94 SER D O 1
ATOM 9609 N N . HIS D 1 95 ? 107.095 5.198 36.336 1.00 57.51 95 HIS D N 1
ATOM 9610 C CA . HIS D 1 95 ? 106.929 6.352 35.466 1.00 57.42 95 HIS D CA 1
ATOM 9611 C C . HIS D 1 95 ? 106.069 5.970 34.243 1.00 56.17 95 HIS D C 1
ATOM 9612 O O . HIS D 1 95 ? 105.969 4.800 33.873 1.00 52.85 95 HIS D O 1
ATOM 9619 N N . ALA D 1 96 ? 105.433 6.965 33.643 1.00 53.61 96 ALA D N 1
ATOM 9620 C CA . ALA D 1 96 ? 104.586 6.742 32.488 1.00 55.78 96 ALA D CA 1
ATOM 9621 C C . ALA D 1 96 ? 104.711 7.921 31.540 1.00 57.15 96 ALA D C 1
ATOM 9622 O O . ALA D 1 96 ? 105.071 9.018 31.948 1.00 61.45 96 ALA D O 1
ATOM 9624 N N . VAL D 1 97 ? 104.414 7.691 30.268 1.00 56.59 97 VAL D N 1
ATOM 9625 C CA . VAL D 1 97 ? 104.503 8.740 29.264 1.00 55.20 97 VAL D CA 1
ATOM 9626 C C . VAL D 1 97 ? 103.122 8.831 28.626 1.00 53.33 97 VAL D C 1
ATOM 9627 O O . VAL D 1 97 ? 102.413 7.834 28.577 1.00 51.91 97 VAL D O 1
ATOM 9631 N N . SER D 1 98 ? 102.723 10.011 28.167 1.00 48.31 98 SER D N 1
ATOM 9632 C CA . SER D 1 98 ? 101.417 10.137 27.530 1.00 58.00 98 SER D CA 1
ATOM 9633 C C . SER D 1 98 ? 101.297 11.388 26.653 1.00 63.04 98 SER D C 1
ATOM 9634 O O . SER D 1 98 ? 101.863 12.432 26.980 1.00 63.55 98 SER D O 1
ATOM 9637 N N . ILE D 1 99 ? 100.562 11.291 25.541 1.00 66.15 99 ILE D N 1
ATOM 9638 C CA . ILE D 1 99 ? 100.410 12.449 24.649 1.00 67.02 99 ILE D CA 1
ATOM 9639 C C . ILE D 1 99 ? 99.991 13.687 25.437 1.00 67.80 99 ILE D C 1
ATOM 9640 O O . ILE D 1 99 ? 99.261 13.587 26.426 1.00 64.62 99 ILE D O 1
ATOM 9645 N N . GLY D 1 100 ? 100.451 14.852 24.989 1.00 66.38 100 GLY D N 1
ATOM 9646 C CA . GLY D 1 100 ? 100.119 16.087 25.674 1.00 67.58 100 GLY D CA 1
ATOM 9647 C C . GLY D 1 100 ? 98.628 16.351 25.686 1.00 70.00 100 GLY D C 1
ATOM 9648 O O . GLY D 1 100 ? 98.024 16.530 26.748 1.00 70.00 100 GLY D O 1
ATOM 9649 N N . ASP D 1 101 ? 98.035 16.377 24.496 1.00 70.00 101 ASP D N 1
ATOM 9650 C CA . ASP D 1 101 ? 96.611 16.616 24.352 1.00 67.36 101 ASP D CA 1
ATOM 9651 C C . ASP D 1 101 ? 95.801 15.514 25.062 1.00 67.59 101 ASP D C 1
ATOM 9652 O O . ASP D 1 101 ? 95.306 14.569 24.434 1.00 64.02 101 ASP D O 1
ATOM 9657 N N . VAL D 1 102 ? 95.669 15.655 26.379 1.00 66.64 102 VAL D N 1
ATOM 9658 C CA . VAL D 1 102 ? 94.932 14.702 27.204 1.00 69.21 102 VAL D CA 1
ATOM 9659 C C . VAL D 1 102 ? 93.892 15.385 28.106 1.00 70.00 102 VAL D C 1
ATOM 9660 O O . VAL D 1 102 ? 93.942 16.600 28.349 1.00 70.00 102 VAL D O 1
ATOM 9664 N N . TYR D 1 103 ? 92.939 14.576 28.572 1.00 70.00 103 TYR D N 1
ATOM 9665 C CA . TYR D 1 103 ? 91.889 14.988 29.500 1.00 69.72 103 TYR D CA 1
ATOM 9666 C C . TYR D 1 103 ? 92.691 15.251 30.793 1.00 70.00 103 TYR D C 1
ATOM 9667 O O . TYR D 1 103 ? 93.800 14.698 30.961 1.00 69.43 103 TYR D O 1
ATOM 9676 N N . GLY D 1 104 ? 92.154 16.071 31.703 1.00 70.00 104 GLY D N 1
ATOM 9677 C CA . GLY D 1 104 ? 92.866 16.318 32.952 1.00 70.00 104 GLY D CA 1
ATOM 9678 C C . GLY D 1 104 ? 93.132 14.978 33.638 1.00 70.00 104 GLY D C 1
ATOM 9679 O O . GLY D 1 104 ? 94.058 14.818 34.442 1.00 66.77 104 GLY D O 1
ATOM 9680 N N . GLY D 1 105 ? 92.289 14.011 33.289 1.00 70.00 105 GLY D N 1
ATOM 9681 C CA . GLY D 1 105 ? 92.375 12.670 33.822 1.00 67.12 105 GLY D CA 1
ATOM 9682 C C . GLY D 1 105 ? 93.770 12.232 34.167 1.00 65.77 105 GLY D C 1
ATOM 9683 O O . GLY D 1 105 ? 94.075 12.081 35.345 1.00 67.05 105 GLY D O 1
ATOM 9684 N N . THR D 1 106 ? 94.626 12.029 33.167 1.00 67.00 106 THR D N 1
ATOM 9685 C CA . THR D 1 106 ? 95.987 11.572 33.466 1.00 68.85 106 THR D CA 1
ATOM 9686 C C . THR D 1 106 ? 96.524 12.380 34.617 1.00 70.00 106 THR D C 1
ATOM 9687 O O . THR D 1 106 ? 96.699 11.856 35.719 1.00 70.00 106 THR D O 1
ATOM 9691 N N . HIS D 1 107 ? 96.786 13.658 34.343 1.00 70.00 107 HIS D N 1
ATOM 9692 C CA . HIS D 1 107 ? 97.269 14.591 35.351 1.00 70.00 107 HIS D CA 1
ATOM 9693 C C . HIS D 1 107 ? 96.734 14.125 36.718 1.00 70.00 107 HIS D C 1
ATOM 9694 O O . HIS D 1 107 ? 97.503 13.663 37.563 1.00 66.08 107 HIS D O 1
ATOM 9701 N N . ARG D 1 108 ? 95.410 14.213 36.903 1.00 70.00 108 ARG D N 1
ATOM 9702 C CA . ARG D 1 108 ? 94.761 13.812 38.153 1.00 67.86 108 ARG D CA 1
ATOM 9703 C C . ARG D 1 108 ? 95.154 12.403 38.584 1.00 66.14 108 ARG D C 1
ATOM 9704 O O . ARG D 1 108 ? 96.068 12.228 39.380 1.00 67.94 108 ARG D O 1
ATOM 9712 N N . TYR D 1 109 ? 94.455 11.400 38.061 1.00 66.90 109 TYR D N 1
ATOM 9713 C CA . TYR D 1 109 ? 94.734 10.009 38.414 1.00 65.59 109 TYR D CA 1
ATOM 9714 C C . TYR D 1 109 ? 96.244 9.749 38.515 1.00 66.06 109 TYR D C 1
ATOM 9715 O O . TYR D 1 109 ? 96.748 9.399 39.585 1.00 59.38 109 TYR D O 1
ATOM 9717 N N . PHE D 1 110 ? 96.960 9.929 37.404 1.00 67.11 110 PHE D N 1
ATOM 9718 C CA . PHE D 1 110 ? 98.401 9.696 37.381 1.00 67.00 110 PHE D CA 1
ATOM 9719 C C . PHE D 1 110 ? 99.058 10.186 38.674 1.00 63.66 110 PHE D C 1
ATOM 9720 O O . PHE D 1 110 ? 99.853 9.473 39.270 1.00 61.08 110 PHE D O 1
ATOM 9728 N N . THR D 1 111 ? 98.704 11.386 39.124 1.00 62.98 111 THR D N 1
ATOM 9729 C CA . THR D 1 111 ? 99.296 11.942 40.344 1.00 62.42 111 THR D CA 1
ATOM 9730 C C . THR D 1 111 ? 98.730 11.358 41.640 1.00 65.72 111 THR D C 1
ATOM 9731 O O . THR D 1 111 ? 99.480 10.934 42.519 1.00 64.67 111 THR D O 1
ATOM 9735 N N . LYS D 1 112 ? 97.406 11.359 41.768 1.00 66.10 112 LYS D N 1
ATOM 9736 C CA . LYS D 1 112 ? 96.749 10.829 42.956 1.00 63.86 112 LYS D CA 1
ATOM 9737 C C . LYS D 1 112 ? 97.321 9.474 43.363 1.00 64.16 112 LYS D C 1
ATOM 9738 O O . LYS D 1 112 ? 97.803 9.317 44.478 1.00 62.12 112 LYS D O 1
ATOM 9740 N N . VAL D 1 113 ? 97.259 8.503 42.450 1.00 68.89 113 VAL D N 1
ATOM 9741 C CA . VAL D 1 113 ? 97.771 7.149 42.689 1.00 65.94 113 VAL D CA 1
ATOM 9742 C C . VAL D 1 113 ? 99.306 7.178 42.817 1.00 66.78 113 VAL D C 1
ATOM 9743 O O . VAL D 1 113 ? 99.950 6.222 43.285 1.00 62.57 113 VAL D O 1
ATOM 9747 N N . ALA D 1 114 ? 99.878 8.308 42.418 1.00 68.37 114 ALA D N 1
ATOM 9748 C CA . ALA D 1 114 ? 101.313 8.539 42.543 1.00 69.19 114 ALA D CA 1
ATOM 9749 C C . ALA D 1 114 ? 101.415 9.267 43.883 1.00 70.00 114 ALA D C 1
ATOM 9750 O O . ALA D 1 114 ? 102.071 10.308 43.995 1.00 70.00 114 ALA D O 1
ATOM 9752 N N . ASN D 1 115 ? 100.715 8.716 44.879 1.00 70.00 115 ASN D N 1
ATOM 9753 C CA . ASN D 1 115 ? 100.649 9.241 46.245 1.00 69.29 115 ASN D CA 1
ATOM 9754 C C . ASN D 1 115 ? 101.882 10.052 46.643 1.00 70.00 115 ASN D C 1
ATOM 9755 O O . ASN D 1 115 ? 102.962 9.497 46.877 1.00 67.36 115 ASN D O 1
ATOM 9760 N N . ALA D 1 116 ? 101.701 11.370 46.717 1.00 70.00 116 ALA D N 1
ATOM 9761 C CA . ALA D 1 116 ? 102.763 12.323 47.067 1.00 70.00 116 ALA D CA 1
ATOM 9762 C C . ALA D 1 116 ? 103.656 12.587 45.862 1.00 70.00 116 ALA D C 1
ATOM 9763 O O . ALA D 1 116 ? 103.852 13.739 45.471 1.00 70.00 116 ALA D O 1
ATOM 9765 N N . HIS D 1 117 ? 104.178 11.513 45.270 1.00 70.00 117 HIS D N 1
ATOM 9766 C CA . HIS D 1 117 ? 105.059 11.619 44.109 1.00 68.60 117 HIS D CA 1
ATOM 9767 C C . HIS D 1 117 ? 105.326 10.235 43.515 1.00 66.35 117 HIS D C 1
ATOM 9768 O O . HIS D 1 117 ? 106.290 10.057 42.781 1.00 63.32 117 HIS D O 1
ATOM 9775 N N . GLY D 1 118 ? 104.467 9.270 43.847 1.00 68.63 118 GLY D N 1
ATOM 9776 C CA . GLY D 1 118 ? 104.591 7.890 43.377 1.00 70.00 118 GLY D CA 1
ATOM 9777 C C . GLY D 1 118 ? 104.765 7.582 41.889 1.00 70.00 118 GLY D C 1
ATOM 9778 O O . GLY D 1 118 ? 105.894 7.312 41.434 1.00 70.00 118 GLY D O 1
ATOM 9779 N N . VAL D 1 119 ? 103.664 7.590 41.129 1.00 69.59 119 VAL D N 1
ATOM 9780 C CA . VAL D 1 119 ? 103.723 7.312 39.687 1.00 65.38 119 VAL D CA 1
ATOM 9781 C C . VAL D 1 119 ? 104.157 8.517 38.891 1.00 62.26 119 VAL D C 1
ATOM 9782 O O . VAL D 1 119 ? 103.362 9.410 38.641 1.00 54.86 119 VAL D O 1
ATOM 9786 N N . GLU D 1 120 ? 105.424 8.527 38.491 1.00 64.73 120 GLU D N 1
ATOM 9787 C CA . GLU D 1 120 ? 105.967 9.619 37.700 1.00 65.04 120 GLU D CA 1
ATOM 9788 C C . GLU D 1 120 ? 105.100 9.856 36.487 1.00 66.05 120 GLU D C 1
ATOM 9789 O O . GLU D 1 120 ? 104.285 9.009 36.125 1.00 70.00 120 GLU D O 1
ATOM 9795 N N . THR D 1 121 ? 105.291 11.002 35.843 1.00 61.88 121 THR D N 1
ATOM 9796 C CA . THR D 1 121 ? 104.520 11.316 34.663 1.00 62.45 121 THR D CA 1
ATOM 9797 C C . THR D 1 121 ? 105.151 12.392 33.797 1.00 64.15 121 THR D C 1
ATOM 9798 O O . THR D 1 121 ? 105.266 13.539 34.213 1.00 65.21 121 THR D O 1
ATOM 9802 N N . SER D 1 122 ? 105.563 12.014 32.589 1.00 61.16 122 SER D N 1
ATOM 9803 C CA . SER D 1 122 ? 106.137 12.971 31.666 1.00 59.86 122 SER D CA 1
ATOM 9804 C C . SER D 1 122 ? 105.273 13.107 30.417 1.00 64.28 122 SER D C 1
ATOM 9805 O O . SER D 1 122 ? 105.371 12.322 29.472 1.00 65.09 122 SER D O 1
ATOM 9808 N N . PHE D 1 123 ? 104.400 14.108 30.428 1.00 65.72 123 PHE D N 1
ATOM 9809 C CA . PHE D 1 123 ? 103.527 14.337 29.296 1.00 65.56 123 PHE D CA 1
ATOM 9810 C C . PHE D 1 123 ? 104.401 14.760 28.146 1.00 68.13 123 PHE D C 1
ATOM 9811 O O . PHE D 1 123 ? 105.417 15.427 28.337 1.00 68.47 123 PHE D O 1
ATOM 9819 N N . THR D 1 124 ? 103.992 14.371 26.946 1.00 70.00 124 THR D N 1
ATOM 9820 C CA . THR D 1 124 ? 104.742 14.679 25.740 1.00 70.00 124 THR D CA 1
ATOM 9821 C C . THR D 1 124 ? 103.850 14.792 24.530 1.00 70.00 124 THR D C 1
ATOM 9822 O O . THR D 1 124 ? 103.018 13.921 24.288 1.00 70.00 124 THR D O 1
ATOM 9826 N N . ASN D 1 125 ? 104.029 15.868 23.774 1.00 70.00 125 ASN D N 1
ATOM 9827 C CA . ASN D 1 125 ? 103.265 16.059 22.555 1.00 67.56 125 ASN D CA 1
ATOM 9828 C C . ASN D 1 125 ? 104.118 15.380 21.511 1.00 69.79 125 ASN D C 1
ATOM 9829 O O . ASN D 1 125 ? 105.302 15.124 21.759 1.00 70.00 125 ASN D O 1
ATOM 9834 N N . ASP D 1 126 ? 103.540 15.089 20.350 1.00 68.92 126 ASP D N 1
ATOM 9835 C CA . ASP D 1 126 ? 104.298 14.416 19.299 1.00 70.00 126 ASP D CA 1
ATOM 9836 C C . ASP D 1 126 ? 105.027 13.225 19.935 1.00 70.00 126 ASP D C 1
ATOM 9837 O O . ASP D 1 126 ? 106.229 13.282 20.204 1.00 67.22 126 ASP D O 1
ATOM 9842 N N . LEU D 1 127 ? 104.271 12.158 20.179 1.00 68.78 127 LEU D N 1
ATOM 9843 C CA . LEU D 1 127 ? 104.784 10.941 20.792 1.00 68.82 127 LEU D CA 1
ATOM 9844 C C . LEU D 1 127 ? 105.962 10.267 20.054 1.00 70.00 127 LEU D C 1
ATOM 9845 O O . LEU D 1 127 ? 107.032 10.060 20.632 1.00 70.00 127 LEU D O 1
ATOM 9850 N N . LEU D 1 128 ? 105.765 9.940 18.780 1.00 69.64 128 LEU D N 1
ATOM 9851 C CA . LEU D 1 128 ? 106.780 9.269 17.962 1.00 69.09 128 LEU D CA 1
ATOM 9852 C C . LEU D 1 128 ? 108.191 9.841 17.916 1.00 70.00 128 LEU D C 1
ATOM 9853 O O . LEU D 1 128 ? 109.104 9.218 17.373 1.00 70.00 128 LEU D O 1
ATOM 9858 N N . ASN D 1 129 ? 108.401 11.010 18.491 1.00 70.00 129 ASN D N 1
ATOM 9859 C CA . ASN D 1 129 ? 109.729 11.574 18.416 1.00 68.58 129 ASN D CA 1
ATOM 9860 C C . ASN D 1 129 ? 110.447 11.791 19.724 1.00 67.89 129 ASN D C 1
ATOM 9861 O O . ASN D 1 129 ? 111.680 11.796 19.752 1.00 70.00 129 ASN D O 1
ATOM 9866 N N . ASP D 1 130 ? 109.702 11.959 20.808 1.00 66.98 130 ASP D N 1
ATOM 9867 C CA . ASP D 1 130 ? 110.344 12.185 22.100 1.00 69.30 130 ASP D CA 1
ATOM 9868 C C . ASP D 1 130 ? 110.168 10.974 22.992 1.00 68.65 130 ASP D C 1
ATOM 9869 O O . ASP D 1 130 ? 110.602 10.971 24.139 1.00 70.00 130 ASP D O 1
ATOM 9874 N N . LEU D 1 131 ? 109.539 9.934 22.461 1.00 69.57 131 LEU D N 1
ATOM 9875 C CA . LEU D 1 131 ? 109.314 8.737 23.258 1.00 68.00 131 LEU D CA 1
ATOM 9876 C C . LEU D 1 131 ? 110.602 7.977 23.545 1.00 65.14 131 LEU D C 1
ATOM 9877 O O . LEU D 1 131 ? 110.800 7.508 24.650 1.00 63.94 131 LEU D O 1
ATOM 9882 N N . PRO D 1 132 ? 111.499 7.853 22.555 1.00 66.33 132 PRO D N 1
ATOM 9883 C CA . PRO D 1 132 ? 112.750 7.127 22.807 1.00 66.07 132 PRO D CA 1
ATOM 9884 C C . PRO D 1 132 ? 113.617 7.848 23.843 1.00 68.05 132 PRO D C 1
ATOM 9885 O O . PRO D 1 132 ? 114.275 7.208 24.658 1.00 67.59 132 PRO D O 1
ATOM 9889 N N . GLN D 1 133 ? 113.601 9.181 23.812 1.00 67.28 133 GLN D N 1
ATOM 9890 C CA . GLN D 1 133 ? 114.375 9.988 24.752 1.00 62.90 133 GLN D CA 1
ATOM 9891 C C . GLN D 1 133 ? 113.725 9.950 26.129 1.00 61.84 133 GLN D C 1
ATOM 9892 O O . GLN D 1 133 ? 114.375 10.210 27.142 1.00 61.54 133 GLN D O 1
ATOM 9898 N N . LEU D 1 134 ? 112.430 9.636 26.162 1.00 61.75 134 LEU D N 1
ATOM 9899 C CA . LEU D 1 134 ? 111.675 9.575 27.423 1.00 54.73 134 LEU D CA 1
ATOM 9900 C C . LEU D 1 134 ? 111.340 8.155 27.874 1.00 52.75 134 LEU D C 1
ATOM 9901 O O . LEU D 1 134 ? 111.021 7.945 29.034 1.00 45.71 134 LEU D O 1
ATOM 9906 N N . ILE D 1 135 ? 111.415 7.184 26.966 1.00 57.18 135 ILE D N 1
ATOM 9907 C CA . ILE D 1 135 ? 111.025 5.823 27.307 1.00 61.89 135 ILE D CA 1
ATOM 9908 C C . ILE D 1 135 ? 111.534 5.301 28.612 1.00 65.92 135 ILE D C 1
ATOM 9909 O O . ILE D 1 135 ? 111.120 4.226 29.051 1.00 70.00 135 ILE D O 1
ATOM 9914 N N . LYS D 1 136 ? 112.446 6.026 29.241 1.00 65.61 136 LYS D N 1
ATOM 9915 C CA . LYS D 1 136 ? 112.855 5.603 30.568 1.00 67.24 136 LYS D CA 1
ATOM 9916 C C . LYS D 1 136 ? 112.757 6.798 31.482 1.00 69.09 136 LYS D C 1
ATOM 9917 O O . LYS D 1 136 ? 112.183 7.821 31.116 1.00 70.00 136 LYS D O 1
ATOM 9923 N N . GLU D 1 137 ? 113.335 6.670 32.661 1.00 65.25 137 GLU D N 1
ATOM 9924 C CA . GLU D 1 137 ? 113.257 7.690 33.693 1.00 66.81 137 GLU D CA 1
ATOM 9925 C C . GLU D 1 137 ? 112.328 7.009 34.695 1.00 69.57 137 GLU D C 1
ATOM 9926 O O . GLU D 1 137 ? 111.784 7.658 35.595 1.00 70.00 137 GLU D O 1
ATOM 9932 N N . ASN D 1 138 ? 112.156 5.691 34.498 1.00 69.30 138 ASN D N 1
ATOM 9933 C CA . ASN D 1 138 ? 111.325 4.831 35.348 1.00 65.42 138 ASN D CA 1
ATOM 9934 C C . ASN D 1 138 ? 109.981 4.361 34.671 1.00 68.13 138 ASN D C 1
ATOM 9935 O O . ASN D 1 138 ? 109.125 3.759 35.321 1.00 66.68 138 ASN D O 1
ATOM 9940 N N . THR D 1 139 ? 109.826 4.599 33.364 1.00 62.62 139 THR D N 1
ATOM 9941 C CA . THR D 1 139 ? 108.603 4.251 32.625 1.00 63.82 139 THR D CA 1
ATOM 9942 C C . THR D 1 139 ? 108.099 2.794 32.512 1.00 63.80 139 THR D C 1
ATOM 9943 O O . THR D 1 139 ? 108.829 1.874 32.137 1.00 56.73 139 THR D O 1
ATOM 9947 N N . LYS D 1 140 ? 106.809 2.621 32.790 1.00 59.80 140 LYS D N 1
ATOM 9948 C CA . LYS D 1 140 ? 106.159 1.316 32.731 1.00 58.10 140 LYS D CA 1
ATOM 9949 C C . LYS D 1 140 ? 104.828 1.406 31.968 1.00 57.76 140 LYS D C 1
ATOM 9950 O O . LYS D 1 140 ? 104.162 0.394 31.729 1.00 50.17 140 LYS D O 1
ATOM 9956 N N . LEU D 1 141 ? 104.458 2.624 31.587 1.00 50.17 141 LEU D N 1
ATOM 9957 C CA . LEU D 1 141 ? 103.222 2.852 30.890 1.00 46.19 141 LEU D CA 1
ATOM 9958 C C . LEU D 1 141 ? 103.357 3.925 29.819 1.00 51.01 141 LEU D C 1
ATOM 9959 O O . LEU D 1 141 ? 104.088 4.891 29.974 1.00 50.23 141 LEU D O 1
ATOM 9964 N N . VAL D 1 142 ? 102.648 3.740 28.718 1.00 52.49 142 VAL D N 1
ATOM 9965 C CA . VAL D 1 142 ? 102.619 4.722 27.652 1.00 49.04 142 VAL D CA 1
ATOM 9966 C C . VAL D 1 142 ? 101.119 4.850 27.395 1.00 47.71 142 VAL D C 1
ATOM 9967 O O . VAL D 1 142 ? 100.467 3.879 27.036 1.00 52.41 142 VAL D O 1
ATOM 9971 N N . TRP D 1 143 ? 100.575 6.042 27.621 1.00 40.67 143 TRP D N 1
ATOM 9972 C CA . TRP D 1 143 ? 99.150 6.295 27.475 1.00 35.72 143 TRP D CA 1
ATOM 9973 C C . TRP D 1 143 ? 98.855 7.064 26.227 1.00 36.88 143 TRP D C 1
ATOM 9974 O O . TRP D 1 143 ? 99.385 8.147 26.050 1.00 43.78 143 TRP D O 1
ATOM 9985 N N . ILE D 1 144 ? 98.016 6.511 25.357 1.00 37.06 144 ILE D N 1
ATOM 9986 C CA . ILE D 1 144 ? 97.673 7.197 24.114 1.00 43.23 144 ILE D CA 1
ATOM 9987 C C . ILE D 1 144 ? 96.175 7.419 24.012 1.00 44.93 144 ILE D C 1
ATOM 9988 O O . ILE D 1 144 ? 95.373 6.521 24.255 1.00 46.02 144 ILE D O 1
ATOM 9993 N N . GLU D 1 145 ? 95.813 8.635 23.650 1.00 41.22 145 GLU D N 1
ATOM 9994 C CA . GLU D 1 145 ? 94.432 9.002 23.480 1.00 47.04 145 GLU D CA 1
ATOM 9995 C C . GLU D 1 145 ? 94.392 9.244 21.985 1.00 48.96 145 GLU D C 1
ATOM 9996 O O . GLU D 1 145 ? 94.551 10.365 21.522 1.00 46.96 145 GLU D O 1
ATOM 10002 N N . THR D 1 146 ? 94.205 8.165 21.235 1.00 57.39 146 THR D N 1
ATOM 10003 C CA . THR D 1 146 ? 94.227 8.227 19.782 1.00 57.31 146 THR D CA 1
ATOM 10004 C C . THR D 1 146 ? 93.700 9.503 19.220 1.00 56.58 146 THR D C 1
ATOM 10005 O O . THR D 1 146 ? 94.485 10.251 18.635 1.00 70.00 146 THR D O 1
ATOM 10009 N N . PRO D 1 147 ? 92.390 9.792 19.351 1.00 46.19 147 PRO D N 1
ATOM 10010 C CA . PRO D 1 147 ? 92.114 11.101 18.737 1.00 44.12 147 PRO D CA 1
ATOM 10011 C C . PRO D 1 147 ? 92.163 12.128 19.867 1.00 40.71 147 PRO D C 1
ATOM 10012 O O . PRO D 1 147 ? 91.324 12.126 20.762 1.00 40.51 147 PRO D O 1
ATOM 10016 N N . THR D 1 148 ? 93.181 12.976 19.841 1.00 44.12 148 THR D N 1
ATOM 10017 C CA . THR D 1 148 ? 93.359 13.973 20.885 1.00 49.14 148 THR D CA 1
ATOM 10018 C C . THR D 1 148 ? 92.233 14.981 20.855 1.00 55.75 148 THR D C 1
ATOM 10019 O O . THR D 1 148 ? 91.830 15.451 19.788 1.00 62.39 148 THR D O 1
ATOM 10023 N N . ASN D 1 149 ? 91.734 15.300 22.041 1.00 59.22 149 ASN D N 1
ATOM 10024 C CA . ASN D 1 149 ? 90.654 16.248 22.244 1.00 58.85 149 ASN D CA 1
ATOM 10025 C C . ASN D 1 149 ? 91.362 17.561 22.591 1.00 63.80 149 ASN D C 1
ATOM 10026 O O . ASN D 1 149 ? 92.124 17.617 23.557 1.00 64.92 149 ASN D O 1
ATOM 10031 N N . PRO D 1 150 ? 91.112 18.642 21.830 1.00 66.58 150 PRO D N 1
ATOM 10032 C CA . PRO D 1 150 ? 90.237 18.804 20.668 1.00 67.58 150 PRO D CA 1
ATOM 10033 C C . PRO D 1 150 ? 90.957 18.979 19.328 1.00 67.34 150 PRO D C 1
ATOM 10034 O O . PRO D 1 150 ? 90.310 19.103 18.288 1.00 66.83 150 PRO D O 1
ATOM 10038 N N . THR D 1 151 ? 92.284 19.013 19.353 1.00 67.08 151 THR D N 1
ATOM 10039 C CA . THR D 1 151 ? 93.068 19.172 18.123 1.00 64.66 151 THR D CA 1
ATOM 10040 C C . THR D 1 151 ? 92.700 18.102 17.084 1.00 61.65 151 THR D C 1
ATOM 10041 O O . THR D 1 151 ? 92.684 18.361 15.877 1.00 60.47 151 THR D O 1
ATOM 10045 N N . LEU D 1 152 ? 92.425 16.900 17.585 1.00 53.54 152 LEU D N 1
ATOM 10046 C CA . LEU D 1 152 ? 92.067 15.740 16.785 1.00 48.71 152 LEU D CA 1
ATOM 10047 C C . LEU D 1 152 ? 93.243 15.115 16.029 1.00 48.99 152 LEU D C 1
ATOM 10048 O O . LEU D 1 152 ? 93.098 14.636 14.914 1.00 47.63 152 LEU D O 1
ATOM 10053 N N . LYS D 1 153 ? 94.406 15.100 16.672 1.00 49.36 153 LYS D N 1
ATOM 10054 C CA . LYS D 1 153 ? 95.608 14.522 16.091 1.00 48.55 153 LYS D CA 1
ATOM 10055 C C . LYS D 1 153 ? 95.515 13.009 16.262 1.00 46.89 153 LYS D C 1
ATOM 10056 O O . LYS D 1 153 ? 95.181 12.525 17.332 1.00 50.74 153 LYS D O 1
ATOM 10062 N N . VAL D 1 154 ? 95.827 12.261 15.215 1.00 44.59 154 VAL D N 1
ATOM 10063 C CA . VAL D 1 154 ? 95.747 10.809 15.271 1.00 39.25 154 VAL D CA 1
ATOM 10064 C C . VAL D 1 154 ? 97.138 10.238 15.457 1.00 37.64 154 VAL D C 1
ATOM 10065 O O . VAL D 1 154 ? 98.091 10.717 14.870 1.00 45.75 154 VAL D O 1
ATOM 10069 N N . THR D 1 155 ? 97.252 9.208 16.275 1.00 32.81 155 THR D N 1
ATOM 10070 C CA . THR D 1 155 ? 98.530 8.586 16.541 1.00 33.30 155 THR D CA 1
ATOM 10071 C C . THR D 1 155 ? 98.551 7.167 16.033 1.00 32.25 155 THR D C 1
ATOM 10072 O O . THR D 1 155 ? 97.602 6.434 16.214 1.00 35.55 155 THR D O 1
ATOM 10076 N N . ASP D 1 156 ? 99.667 6.781 15.429 1.00 41.92 156 ASP D N 1
ATOM 10077 C CA . ASP D 1 156 ? 99.873 5.443 14.892 1.00 37.05 156 ASP D CA 1
ATOM 10078 C C . ASP D 1 156 ? 100.210 4.520 16.049 1.00 35.42 156 ASP D C 1
ATOM 10079 O O . ASP D 1 156 ? 101.332 4.535 16.562 1.00 31.46 156 ASP D O 1
ATOM 10084 N N . ILE D 1 157 ? 99.240 3.714 16.457 1.00 39.73 157 ILE D N 1
ATOM 10085 C CA . ILE D 1 157 ? 99.430 2.790 17.578 1.00 42.45 157 ILE D CA 1
ATOM 10086 C C . ILE D 1 157 ? 100.525 1.753 17.355 1.00 43.64 157 ILE D C 1
ATOM 10087 O O . ILE D 1 157 ? 101.173 1.327 18.302 1.00 51.99 157 ILE D O 1
ATOM 10092 N N . GLN D 1 158 ? 100.729 1.364 16.103 1.00 43.08 158 GLN D N 1
ATOM 10093 C CA . GLN D 1 158 ? 101.733 0.389 15.726 1.00 40.23 158 GLN D CA 1
ATOM 10094 C C . GLN D 1 158 ? 103.150 0.933 15.860 1.00 46.83 158 GLN D C 1
ATOM 10095 O O . GLN D 1 158 ? 104.024 0.294 16.463 1.00 48.20 158 GLN D O 1
ATOM 10101 N N . LYS D 1 159 ? 103.385 2.100 15.262 1.00 45.37 159 LYS D N 1
ATOM 10102 C CA . LYS D 1 159 ? 104.689 2.732 15.328 1.00 41.30 159 LYS D CA 1
ATOM 10103 C C . LYS D 1 159 ? 105.118 2.898 16.791 1.00 42.20 159 LYS D C 1
ATOM 10104 O O . LYS D 1 159 ? 106.265 2.631 17.130 1.00 44.56 159 LYS D O 1
ATOM 10110 N N . VAL D 1 160 ? 104.194 3.319 17.654 1.00 39.88 160 VAL D N 1
ATOM 10111 C CA . VAL D 1 160 ? 104.493 3.509 19.065 1.00 37.95 160 VAL D CA 1
ATOM 10112 C C . VAL D 1 160 ? 104.796 2.189 19.773 1.00 42.29 160 VAL D C 1
ATOM 10113 O O . VAL D 1 160 ? 105.726 2.126 20.588 1.00 40.32 160 VAL D O 1
ATOM 10117 N N . ALA D 1 161 ? 104.012 1.149 19.484 1.00 41.70 161 ALA D N 1
ATOM 10118 C CA . ALA D 1 161 ? 104.239 -0.179 20.066 1.00 41.86 161 ALA D CA 1
ATOM 10119 C C . ALA D 1 161 ? 105.632 -0.639 19.638 1.00 45.01 161 ALA D C 1
ATOM 10120 O O . ALA D 1 161 ? 106.458 -1.063 20.451 1.00 41.89 161 ALA D O 1
ATOM 10122 N N . ASP D 1 162 ? 105.902 -0.551 18.345 1.00 49.54 162 ASP D N 1
ATOM 10123 C CA . ASP D 1 162 ? 107.210 -0.951 17.850 1.00 51.64 162 ASP D CA 1
ATOM 10124 C C . ASP D 1 162 ? 108.327 -0.168 18.539 1.00 52.05 162 ASP D C 1
ATOM 10125 O O . ASP D 1 162 ? 109.248 -0.759 19.098 1.00 58.12 162 ASP D O 1
ATOM 10130 N N . LEU D 1 163 ? 108.233 1.158 18.502 1.00 53.29 163 LEU D N 1
ATOM 10131 C CA . LEU D 1 163 ? 109.221 2.040 19.126 1.00 52.60 163 LEU D CA 1
ATOM 10132 C C . LEU D 1 163 ? 109.482 1.601 20.571 1.00 52.84 163 LEU D C 1
ATOM 10133 O O . LEU D 1 163 ? 110.612 1.597 21.036 1.00 51.38 163 LEU D O 1
ATOM 10138 N N . ILE D 1 164 ? 108.419 1.227 21.271 1.00 54.21 164 ILE D N 1
ATOM 10139 C CA . ILE D 1 164 ? 108.526 0.768 22.643 1.00 52.70 164 ILE D CA 1
ATOM 10140 C C . ILE D 1 164 ? 109.357 -0.501 22.726 1.00 57.50 164 ILE D C 1
ATOM 10141 O O . ILE D 1 164 ? 110.257 -0.583 23.552 1.00 62.72 164 ILE D O 1
ATOM 10146 N N . LYS D 1 165 ? 109.045 -1.490 21.884 1.00 58.31 165 LYS D N 1
ATOM 10147 C CA . LYS D 1 165 ? 109.770 -2.757 21.863 1.00 52.78 165 LYS D CA 1
ATOM 10148 C C . LYS D 1 165 ? 111.249 -2.521 21.611 1.00 58.34 165 LYS D C 1
ATOM 10149 O O . LYS D 1 165 ? 112.114 -3.266 22.085 1.00 59.23 165 LYS D O 1
ATOM 10155 N N . LYS D 1 166 ? 111.539 -1.471 20.855 1.00 62.48 166 LYS D N 1
ATOM 10156 C CA . LYS D 1 166 ? 112.916 -1.143 20.526 1.00 64.85 166 LYS D CA 1
ATOM 10157 C C . LYS D 1 166 ? 113.620 -0.457 21.676 1.00 65.46 166 LYS D C 1
ATOM 10158 O O . LYS D 1 166 ? 114.490 -1.050 22.299 1.00 70.00 166 LYS D O 1
ATOM 10164 N N . HIS D 1 167 ? 113.225 0.776 21.981 1.00 65.95 167 HIS D N 1
ATOM 10165 C CA . HIS D 1 167 ? 113.868 1.538 23.047 1.00 66.18 167 HIS D CA 1
ATOM 10166 C C . HIS D 1 167 ? 113.591 1.117 24.489 1.00 67.49 167 HIS D C 1
ATOM 10167 O O . HIS D 1 167 ? 113.823 1.901 25.409 1.00 68.92 167 HIS D O 1
ATOM 10174 N N . ALA D 1 168 ? 113.131 -0.113 24.702 1.00 64.21 168 ALA D N 1
ATOM 10175 C CA . ALA D 1 168 ? 112.848 -0.559 26.057 1.00 62.73 168 ALA D CA 1
ATOM 10176 C C . ALA D 1 168 ? 112.373 -1.991 26.131 1.00 64.03 168 ALA D C 1
ATOM 10177 O O . ALA D 1 168 ? 111.482 -2.307 26.926 1.00 58.28 168 ALA D O 1
ATOM 10179 N N . ALA D 1 169 ? 112.952 -2.858 25.305 1.00 65.12 169 ALA D N 1
ATOM 10180 C CA . ALA D 1 169 ? 112.549 -4.265 25.336 1.00 69.36 169 ALA D CA 1
ATOM 10181 C C . ALA D 1 169 ? 113.016 -4.846 26.664 1.00 69.10 169 ALA D C 1
ATOM 10182 O O . ALA D 1 169 ? 114.048 -4.437 27.204 1.00 70.00 169 ALA D O 1
ATOM 10184 N N . GLY D 1 170 ? 112.252 -5.782 27.203 1.00 65.92 170 GLY D N 1
ATOM 10185 C CA . GLY D 1 170 ? 112.639 -6.385 28.458 1.00 66.30 170 GLY D CA 1
ATOM 10186 C C . GLY D 1 170 ? 112.164 -5.663 29.706 1.00 66.43 170 GLY D C 1
ATOM 10187 O O . GLY D 1 170 ? 112.594 -5.990 30.811 1.00 67.25 170 GLY D O 1
ATOM 10188 N N . GLN D 1 171 ? 111.287 -4.677 29.564 1.00 66.53 171 GLN D N 1
ATOM 10189 C CA . GLN D 1 171 ? 110.798 -3.991 30.756 1.00 65.51 171 GLN D CA 1
ATOM 10190 C C . GLN D 1 171 ? 109.291 -3.890 30.894 1.00 62.10 171 GLN D C 1
ATOM 10191 O O . GLN D 1 171 ? 108.777 -2.932 31.444 1.00 63.91 171 GLN D O 1
ATOM 10197 N N . ASP D 1 172 ? 108.587 -4.898 30.412 1.00 59.37 172 ASP D N 1
ATOM 10198 C CA . ASP D 1 172 ? 107.153 -4.909 30.509 1.00 56.37 172 ASP D CA 1
ATOM 10199 C C . ASP D 1 172 ? 106.443 -3.555 30.369 1.00 51.59 172 ASP D C 1
ATOM 10200 O O . ASP D 1 172 ? 105.513 -3.283 31.112 1.00 51.15 172 ASP D O 1
ATOM 10205 N N . VAL D 1 173 ? 106.864 -2.704 29.436 1.00 48.10 173 VAL D N 1
ATOM 10206 C CA . VAL D 1 173 ? 106.179 -1.420 29.231 1.00 47.86 173 VAL D CA 1
ATOM 10207 C C . VAL D 1 173 ? 104.891 -1.681 28.432 1.00 50.84 173 VAL D C 1
ATOM 10208 O O . VAL D 1 173 ? 104.959 -2.006 27.234 1.00 52.03 173 VAL D O 1
ATOM 10212 N N . ILE D 1 174 ? 103.738 -1.526 29.092 1.00 46.72 174 ILE D N 1
ATOM 10213 C CA . ILE D 1 174 ? 102.423 -1.740 28.487 1.00 45.75 174 ILE D CA 1
ATOM 10214 C C . ILE D 1 174 ? 101.848 -0.478 27.830 1.00 44.62 174 ILE D C 1
ATOM 10215 O O . ILE D 1 174 ? 101.975 0.616 28.364 1.00 48.09 174 ILE D O 1
ATOM 10220 N N . LEU D 1 175 ? 101.234 -0.635 26.661 1.00 38.36 175 LEU D N 1
ATOM 10221 C CA . LEU D 1 175 ? 100.653 0.500 25.931 1.00 42.56 175 LEU D CA 1
ATOM 10222 C C . LEU D 1 175 ? 99.116 0.537 26.048 1.00 40.06 175 LEU D C 1
ATOM 10223 O O . LEU D 1 175 ? 98.452 -0.401 25.642 1.00 44.05 175 LEU D O 1
ATOM 10228 N N . VAL D 1 176 ? 98.555 1.605 26.604 1.00 35.60 176 VAL D N 1
ATOM 10229 C CA . VAL D 1 176 ? 97.107 1.707 26.767 1.00 33.48 176 VAL D CA 1
ATOM 10230 C C . VAL D 1 176 ? 96.562 2.758 25.841 1.00 39.51 176 VAL D C 1
ATOM 10231 O O . VAL D 1 176 ? 97.139 3.840 25.709 1.00 43.04 176 VAL D O 1
ATOM 10235 N N . VAL D 1 177 ? 95.446 2.456 25.194 1.00 37.62 177 VAL D N 1
ATOM 10236 C CA . VAL D 1 177 ? 94.858 3.426 24.279 1.00 34.57 177 VAL D CA 1
ATOM 10237 C C . VAL D 1 177 ? 93.454 3.776 24.725 1.00 33.08 177 VAL D C 1
ATOM 10238 O O . VAL D 1 177 ? 92.637 2.897 24.973 1.00 41.61 177 VAL D O 1
ATOM 10242 N N . ASP D 1 178 ? 93.190 5.067 24.871 1.00 31.93 178 ASP D N 1
ATOM 10243 C CA . ASP D 1 178 ? 91.876 5.542 25.288 1.00 30.15 178 ASP D CA 1
ATOM 10244 C C . ASP D 1 178 ? 91.148 5.614 23.984 1.00 32.83 178 ASP D C 1
ATOM 10245 O O . ASP D 1 178 ? 91.443 6.474 23.174 1.00 34.02 178 ASP D O 1
ATOM 10250 N N . ASN D 1 179 ? 90.192 4.715 23.795 1.00 35.40 179 ASN D N 1
ATOM 10251 C CA . ASN D 1 179 ? 89.435 4.607 22.555 1.00 36.93 179 ASN D CA 1
ATOM 10252 C C . ASN D 1 179 ? 87.966 5.079 22.696 1.00 38.37 179 ASN D C 1
ATOM 10253 O O . ASN D 1 179 ? 87.080 4.660 21.948 1.00 41.14 179 ASN D O 1
ATOM 10258 N N . THR D 1 180 ? 87.759 6.004 23.639 1.00 40.56 180 THR D N 1
ATOM 10259 C CA . THR D 1 180 ? 86.462 6.602 23.991 1.00 33.75 180 THR D CA 1
ATOM 10260 C C . THR D 1 180 ? 85.668 7.335 22.916 1.00 35.18 180 THR D C 1
ATOM 10261 O O . THR D 1 180 ? 84.501 7.020 22.698 1.00 34.41 180 THR D O 1
ATOM 10265 N N . PHE D 1 181 ? 86.283 8.320 22.267 1.00 36.86 181 PHE D N 1
ATOM 10266 C CA . PHE D 1 181 ? 85.595 9.086 21.236 1.00 36.75 181 PHE D CA 1
ATOM 10267 C C . PHE D 1 181 ? 85.214 8.315 20.001 1.00 35.57 181 PHE D C 1
ATOM 10268 O O . PHE D 1 181 ? 84.111 8.456 19.506 1.00 46.15 181 PHE D O 1
ATOM 10276 N N . LEU D 1 182 ? 86.138 7.523 19.480 1.00 42.33 182 LEU D N 1
ATOM 10277 C CA . LEU D 1 182 ? 85.886 6.741 18.281 1.00 34.79 182 LEU D CA 1
ATOM 10278 C C . LEU D 1 182 ? 84.929 5.579 18.562 1.00 32.88 182 LEU D C 1
ATOM 10279 O O . LEU D 1 182 ? 84.099 5.248 17.726 1.00 34.05 182 LEU D O 1
ATOM 10284 N N . SER D 1 183 ? 85.060 4.979 19.742 1.00 26.39 183 SER D N 1
ATOM 10285 C CA . SER D 1 183 ? 84.253 3.825 20.179 1.00 29.74 183 SER D CA 1
ATOM 10286 C C . SER D 1 183 ? 84.687 2.523 19.488 1.00 28.32 183 SER D C 1
ATOM 10287 O O . SER D 1 183 ? 85.370 2.557 18.462 1.00 29.79 183 SER D O 1
ATOM 10290 N N . PRO D 1 184 ? 84.312 1.361 20.056 1.00 22.07 184 PRO D N 1
ATOM 10291 C CA . PRO D 1 184 ? 84.664 0.065 19.463 1.00 29.48 184 PRO D CA 1
ATOM 10292 C C . PRO D 1 184 ? 84.265 -0.054 17.959 1.00 34.71 184 PRO D C 1
ATOM 10293 O O . PRO D 1 184 ? 84.948 -0.719 17.176 1.00 33.41 184 PRO D O 1
ATOM 10297 N N . TYR D 1 185 ? 83.184 0.600 17.545 1.00 28.59 185 TYR D N 1
ATOM 10298 C CA . TYR D 1 185 ? 82.795 0.492 16.154 1.00 31.77 185 TYR D CA 1
ATOM 10299 C C . TYR D 1 185 ? 83.821 1.053 15.191 1.00 32.30 185 TYR D C 1
ATOM 10300 O O . TYR D 1 185 ? 84.168 0.406 14.200 1.00 39.35 185 TYR D O 1
ATOM 10309 N N . ILE D 1 186 ? 84.311 2.254 15.463 1.00 30.38 186 ILE D N 1
ATOM 10310 C CA . ILE D 1 186 ? 85.276 2.866 14.554 1.00 27.91 186 ILE D CA 1
ATOM 10311 C C . ILE D 1 186 ? 86.688 2.297 14.662 1.00 19.88 186 ILE D C 1
ATOM 10312 O O . ILE D 1 186 ? 87.344 2.153 13.654 1.00 23.58 186 ILE D O 1
ATOM 10317 N N . SER D 1 187 ? 87.160 1.944 15.854 1.00 25.19 187 SER D N 1
ATOM 10318 C CA . SER D 1 187 ? 88.526 1.388 15.962 1.00 33.04 187 SER D CA 1
ATOM 10319 C C . SER D 1 187 ? 88.772 0.304 17.020 1.00 27.77 187 SER D C 1
ATOM 10320 O O . SER D 1 187 ? 88.074 0.237 18.008 1.00 34.49 187 SER D O 1
ATOM 10323 N N . ASN D 1 188 ? 89.771 -0.540 16.807 1.00 29.67 188 ASN D N 1
ATOM 10324 C CA . ASN D 1 188 ? 90.128 -1.591 17.769 1.00 33.22 188 ASN D CA 1
ATOM 10325 C C . ASN D 1 188 ? 91.640 -1.522 17.938 1.00 35.87 188 ASN D C 1
ATOM 10326 O O . ASN D 1 188 ? 92.370 -2.085 17.144 1.00 30.08 188 ASN D O 1
ATOM 10331 N N . PRO D 1 189 ? 92.130 -0.824 18.980 1.00 39.07 189 PRO D N 1
ATOM 10332 C CA . PRO D 1 189 ? 93.559 -0.678 19.241 1.00 39.29 189 PRO D CA 1
ATOM 10333 C C . PRO D 1 189 ? 94.320 -1.957 19.493 1.00 40.52 189 PRO D C 1
ATOM 10334 O O . PRO D 1 189 ? 95.496 -2.042 19.157 1.00 40.49 189 PRO D O 1
ATOM 10338 N N . LEU D 1 190 ? 93.666 -2.953 20.084 1.00 37.89 190 LEU D N 1
ATOM 10339 C CA . LEU D 1 190 ? 94.362 -4.206 20.334 1.00 38.47 190 LEU D CA 1
ATOM 10340 C C . LEU D 1 190 ? 94.926 -4.710 19.005 1.00 37.82 190 LEU D C 1
ATOM 10341 O O . LEU D 1 190 ? 96.060 -5.196 18.949 1.00 44.79 190 LEU D O 1
ATOM 10346 N N . ASN D 1 191 ? 94.167 -4.534 17.925 1.00 39.66 191 ASN D N 1
ATOM 10347 C CA . ASN D 1 191 ? 94.615 -4.963 16.597 1.00 39.39 191 ASN D CA 1
ATOM 10348 C C . ASN D 1 191 ? 95.806 -4.175 16.082 1.00 39.40 191 ASN D C 1
ATOM 10349 O O . ASN D 1 191 ? 96.226 -4.382 14.935 1.00 45.86 191 ASN D O 1
ATOM 10354 N N . PHE D 1 192 ? 96.350 -3.272 16.895 1.00 33.66 192 PHE D N 1
ATOM 10355 C CA . PHE D 1 192 ? 97.485 -2.481 16.429 1.00 36.25 192 PHE D CA 1
ATOM 10356 C C . PHE D 1 192 ? 98.635 -2.439 17.383 1.00 41.49 192 PHE D C 1
ATOM 10357 O O . PHE D 1 192 ? 99.419 -1.488 17.349 1.00 46.55 192 PHE D O 1
ATOM 10365 N N . GLY D 1 193 ? 98.729 -3.461 18.233 1.00 39.10 193 GLY D N 1
ATOM 10366 C CA . GLY D 1 193 ? 99.822 -3.537 19.178 1.00 42.37 193 GLY D CA 1
ATOM 10367 C C . GLY D 1 193 ? 99.636 -2.595 20.343 1.00 51.33 193 GLY D C 1
ATOM 10368 O O . GLY D 1 193 ? 100.456 -1.698 20.582 1.00 56.28 193 GLY D O 1
ATOM 10369 N N . ALA D 1 194 ? 98.528 -2.784 21.045 1.00 49.41 194 ALA D N 1
ATOM 10370 C CA . ALA D 1 194 ? 98.197 -2.005 22.223 1.00 47.04 194 ALA D CA 1
ATOM 10371 C C . ALA D 1 194 ? 97.902 -3.121 23.221 1.00 49.75 194 ALA D C 1
ATOM 10372 O O . ALA D 1 194 ? 97.361 -4.167 22.834 1.00 59.73 194 ALA D O 1
ATOM 10374 N N . ASP D 1 195 ? 98.259 -2.930 24.482 1.00 35.13 195 ASP D N 1
ATOM 10375 C CA . ASP D 1 195 ? 98.037 -3.962 25.449 1.00 27.77 195 ASP D CA 1
ATOM 10376 C C . ASP D 1 195 ? 96.711 -3.819 26.170 1.00 33.81 195 ASP D C 1
ATOM 10377 O O . ASP D 1 195 ? 96.199 -4.805 26.713 1.00 32.61 195 ASP D O 1
ATOM 10382 N N . ILE D 1 196 ? 96.154 -2.603 26.182 1.00 35.47 196 ILE D N 1
ATOM 10383 C CA . ILE D 1 196 ? 94.868 -2.330 26.842 1.00 29.59 196 ILE D CA 1
ATOM 10384 C C . ILE D 1 196 ? 94.063 -1.262 26.130 1.00 31.83 196 ILE D C 1
ATOM 10385 O O . ILE D 1 196 ? 94.634 -0.312 25.593 1.00 33.55 196 ILE D O 1
ATOM 10390 N N . VAL D 1 197 ? 92.738 -1.418 26.107 1.00 32.21 197 VAL D N 1
ATOM 10391 C CA . VAL D 1 197 ? 91.875 -0.400 25.505 1.00 33.08 197 VAL D CA 1
ATOM 10392 C C . VAL D 1 197 ? 90.978 0.119 26.611 1.00 41.50 197 VAL D C 1
ATOM 10393 O O . VAL D 1 197 ? 90.366 -0.665 27.366 1.00 41.25 197 VAL D O 1
ATOM 10397 N N . VAL D 1 198 ? 90.880 1.442 26.700 1.00 40.20 198 VAL D N 1
ATOM 10398 C CA . VAL D 1 198 ? 90.051 2.045 27.723 1.00 38.99 198 VAL D CA 1
ATOM 10399 C C . VAL D 1 198 ? 88.926 2.893 27.098 1.00 36.02 198 VAL D C 1
ATOM 10400 O O . VAL D 1 198 ? 89.082 3.522 26.060 1.00 32.57 198 VAL D O 1
ATOM 10404 N N . HIS D 1 199 ? 87.774 2.858 27.743 1.00 33.08 199 HIS D N 1
ATOM 10405 C CA . HIS D 1 199 ? 86.616 3.590 27.303 1.00 31.71 199 HIS D CA 1
ATOM 10406 C C . HIS D 1 199 ? 85.955 4.177 28.522 1.00 35.44 199 HIS D C 1
ATOM 10407 O O . HIS D 1 199 ? 85.922 3.549 29.574 1.00 38.06 199 HIS D O 1
ATOM 10414 N N . SER D 1 200 ? 85.457 5.396 28.382 1.00 38.68 200 SER D N 1
ATOM 10415 C CA . SER D 1 200 ? 84.683 6.053 29.426 1.00 36.28 200 SER D CA 1
ATOM 10416 C C . SER D 1 200 ? 83.336 5.731 28.775 1.00 40.94 200 SER D C 1
ATOM 10417 O O . SER D 1 200 ? 82.977 6.355 27.757 1.00 43.64 200 SER D O 1
ATOM 10420 N N . ALA D 1 201 ? 82.616 4.745 29.321 1.00 36.88 201 ALA D N 1
ATOM 10421 C CA . ALA D 1 201 ? 81.361 4.263 28.703 1.00 34.45 201 ALA D CA 1
ATOM 10422 C C . ALA D 1 201 ? 80.224 5.225 28.613 1.00 31.95 201 ALA D C 1
ATOM 10423 O O . ALA D 1 201 ? 79.252 4.961 27.921 1.00 41.57 201 ALA D O 1
ATOM 10425 N N . THR D 1 202 ? 80.331 6.341 29.295 1.00 31.68 202 THR D N 1
ATOM 10426 C CA . THR D 1 202 ? 79.268 7.319 29.245 1.00 35.25 202 THR D CA 1
ATOM 10427 C C . THR D 1 202 ? 79.053 7.967 27.871 1.00 37.11 202 THR D C 1
ATOM 10428 O O . THR D 1 202 ? 77.930 8.229 27.460 1.00 40.24 202 THR D O 1
ATOM 10432 N N . LYS D 1 203 ? 80.117 8.226 27.141 1.00 36.51 203 LYS D N 1
ATOM 10433 C CA . LYS D 1 203 ? 79.919 8.915 25.887 1.00 43.48 203 LYS D CA 1
ATOM 10434 C C . LYS D 1 203 ? 79.159 8.201 24.793 1.00 41.37 203 LYS D C 1
ATOM 10435 O O . LYS D 1 203 ? 78.045 8.565 24.511 1.00 46.27 203 LYS D O 1
ATOM 10441 N N . TYR D 1 204 ? 79.759 7.190 24.173 1.00 44.75 204 TYR D N 1
ATOM 10442 C CA . TYR D 1 204 ? 79.129 6.487 23.071 1.00 28.34 204 TYR D CA 1
ATOM 10443 C C . TYR D 1 204 ? 78.677 5.057 23.286 1.00 31.34 204 TYR D C 1
ATOM 10444 O O . TYR D 1 204 ? 77.687 4.637 22.683 1.00 32.48 204 TYR D O 1
ATOM 10453 N N . ILE D 1 205 ? 79.392 4.291 24.108 1.00 30.01 205 ILE D N 1
ATOM 10454 C CA . ILE D 1 205 ? 78.987 2.894 24.328 1.00 30.54 205 ILE D CA 1
ATOM 10455 C C . ILE D 1 205 ? 77.563 2.903 24.873 1.00 29.94 205 ILE D C 1
ATOM 10456 O O . ILE D 1 205 ? 76.656 2.375 24.218 1.00 35.31 205 ILE D O 1
ATOM 10461 N N . ASN D 1 206 ? 77.360 3.502 26.048 1.00 29.41 206 ASN D N 1
ATOM 10462 C CA . ASN D 1 206 ? 76.011 3.630 26.634 1.00 26.93 206 ASN D CA 1
ATOM 10463 C C . ASN D 1 206 ? 75.244 4.634 25.771 1.00 31.00 206 ASN D C 1
ATOM 10464 O O . ASN D 1 206 ? 74.041 4.522 25.565 1.00 28.97 206 ASN D O 1
ATOM 10469 N N . GLY D 1 207 ? 75.993 5.617 25.277 1.00 31.83 207 GLY D N 1
ATOM 10470 C CA . GLY D 1 207 ? 75.501 6.624 24.362 1.00 28.45 207 GLY D CA 1
ATOM 10471 C C . GLY D 1 207 ? 74.379 7.557 24.718 1.00 32.14 207 GLY D C 1
ATOM 10472 O O . GLY D 1 207 ? 74.043 8.424 23.924 1.00 35.61 207 GLY D O 1
ATOM 10473 N N . HIS D 1 208 ? 73.789 7.394 25.886 1.00 34.48 208 HIS D N 1
ATOM 10474 C CA . HIS D 1 208 ? 72.683 8.247 26.278 1.00 35.57 208 HIS D CA 1
ATOM 10475 C C . HIS D 1 208 ? 73.036 9.155 27.432 1.00 34.40 208 HIS D C 1
ATOM 10476 O O . HIS D 1 208 ? 72.189 9.846 27.971 1.00 41.94 208 HIS D O 1
ATOM 10483 N N . SER D 1 209 ? 74.309 9.156 27.792 1.00 41.26 209 SER D N 1
ATOM 10484 C CA . SER D 1 209 ? 74.812 10.004 28.863 1.00 47.93 209 SER D CA 1
ATOM 10485 C C . SER D 1 209 ? 74.228 9.725 30.265 1.00 52.55 209 SER D C 1
ATOM 10486 O O . SER D 1 209 ? 74.690 10.280 31.258 1.00 57.55 209 SER D O 1
ATOM 10489 N N . ASP D 1 210 ? 73.222 8.856 30.342 1.00 50.42 210 ASP D N 1
ATOM 10490 C CA . ASP D 1 210 ? 72.557 8.510 31.602 1.00 43.98 210 ASP D CA 1
ATOM 10491 C C . ASP D 1 210 ? 73.314 7.503 32.502 1.00 46.60 210 ASP D C 1
ATOM 10492 O O . ASP D 1 210 ? 72.706 6.878 33.394 1.00 42.98 210 ASP D O 1
ATOM 10497 N N . VAL D 1 211 ? 74.629 7.355 32.299 1.00 39.09 211 VAL D N 1
ATOM 10498 C CA . VAL D 1 211 ? 75.386 6.377 33.086 1.00 27.04 211 VAL D CA 1
ATOM 10499 C C . VAL D 1 211 ? 76.861 6.688 33.134 1.00 30.21 211 VAL D C 1
ATOM 10500 O O . VAL D 1 211 ? 77.452 7.044 32.111 1.00 36.52 211 VAL D O 1
ATOM 10504 N N . VAL D 1 212 ? 77.457 6.569 34.321 1.00 23.39 212 VAL D N 1
ATOM 10505 C CA . VAL D 1 212 ? 78.882 6.785 34.444 1.00 29.68 212 VAL D CA 1
ATOM 10506 C C . VAL D 1 212 ? 79.468 5.397 34.647 1.00 30.82 212 VAL D C 1
ATOM 10507 O O . VAL D 1 212 ? 79.199 4.748 35.649 1.00 33.35 212 VAL D O 1
ATOM 10511 N N . LEU D 1 213 ? 80.262 4.938 33.697 1.00 27.02 213 LEU D N 1
ATOM 10512 C CA . LEU D 1 213 ? 80.865 3.623 33.780 1.00 21.85 213 LEU D CA 1
ATOM 10513 C C . LEU D 1 213 ? 82.015 3.562 32.814 1.00 23.75 213 LEU D C 1
ATOM 10514 O O . LEU D 1 213 ? 82.012 4.238 31.785 1.00 30.37 213 LEU D O 1
ATOM 10519 N N . GLY D 1 214 ? 83.009 2.752 33.145 1.00 27.83 214 GLY D N 1
ATOM 10520 C CA . GLY D 1 214 ? 84.162 2.615 32.267 1.00 25.78 214 GLY D CA 1
ATOM 10521 C C . GLY D 1 214 ? 84.600 1.166 32.171 1.00 25.40 214 GLY D C 1
ATOM 10522 O O . GLY D 1 214 ? 84.265 0.349 33.040 1.00 22.09 214 GLY D O 1
ATOM 10523 N N . VAL D 1 215 ? 85.365 0.848 31.134 1.00 20.88 215 VAL D N 1
ATOM 10524 C CA . VAL D 1 215 ? 85.832 -0.511 30.936 1.00 26.01 215 VAL D CA 1
ATOM 10525 C C . VAL D 1 215 ? 87.069 -0.534 30.126 1.00 30.05 215 VAL D C 1
ATOM 10526 O O . VAL D 1 215 ? 87.404 0.438 29.440 1.00 34.61 215 VAL D O 1
ATOM 10530 N N . LEU D 1 216 ? 87.730 -1.683 30.180 1.00 32.13 216 LEU D N 1
ATOM 10531 C CA . LEU D 1 216 ? 88.958 -1.911 29.427 1.00 24.91 216 LEU D CA 1
ATOM 10532 C C . LEU D 1 216 ? 88.865 -3.298 28.766 1.00 27.77 216 LEU D C 1
ATOM 10533 O O . LEU D 1 216 ? 88.025 -4.148 29.094 1.00 25.84 216 LEU D O 1
ATOM 10538 N N . ALA D 1 217 ? 89.722 -3.535 27.812 1.00 24.56 217 ALA D N 1
ATOM 10539 C CA . ALA D 1 217 ? 89.687 -4.805 27.178 1.00 28.82 217 ALA D CA 1
ATOM 10540 C C . ALA D 1 217 ? 91.157 -5.138 26.960 1.00 37.27 217 ALA D C 1
ATOM 10541 O O . ALA D 1 217 ? 91.987 -4.218 26.800 1.00 33.92 217 ALA D O 1
ATOM 10543 N N . THR D 1 218 ? 91.487 -6.432 27.024 1.00 36.86 218 THR D N 1
ATOM 10544 C CA . THR D 1 218 ? 92.858 -6.899 26.787 1.00 40.54 218 THR D CA 1
ATOM 10545 C C . THR D 1 218 ? 92.883 -8.306 26.243 1.00 45.02 218 THR D C 1
ATOM 10546 O O . THR D 1 218 ? 91.914 -9.050 26.356 1.00 50.43 218 THR D O 1
ATOM 10550 N N . ASN D 1 219 ? 94.020 -8.666 25.671 1.00 44.09 219 ASN D N 1
ATOM 10551 C CA . ASN D 1 219 ? 94.219 -9.988 25.130 1.00 45.40 219 ASN D CA 1
ATOM 10552 C C . ASN D 1 219 ? 95.179 -10.763 25.993 1.00 47.36 219 ASN D C 1
ATOM 10553 O O . ASN D 1 219 ? 95.339 -11.969 25.815 1.00 45.69 219 ASN D O 1
ATOM 10558 N N . ASN D 1 220 ? 95.803 -10.037 26.921 1.00 50.85 220 ASN D N 1
ATOM 10559 C CA . ASN D 1 220 ? 96.810 -10.545 27.847 1.00 48.63 220 ASN D CA 1
ATOM 10560 C C . ASN D 1 220 ? 96.228 -11.094 29.127 1.00 50.76 220 ASN D C 1
ATOM 10561 O O . ASN D 1 220 ? 95.971 -10.319 30.029 1.00 60.68 220 ASN D O 1
ATOM 10566 N N . LYS D 1 221 ? 96.067 -12.415 29.226 1.00 49.30 221 LYS D N 1
ATOM 10567 C CA . LYS D 1 221 ? 95.497 -13.053 30.422 1.00 50.70 221 LYS D CA 1
ATOM 10568 C C . LYS D 1 221 ? 96.122 -12.678 31.778 1.00 54.95 221 LYS D C 1
ATOM 10569 O O . LYS D 1 221 ? 95.414 -12.544 32.786 1.00 56.50 221 LYS D O 1
ATOM 10575 N N . PRO D 1 222 ? 97.458 -12.548 31.839 1.00 54.88 222 PRO D N 1
ATOM 10576 C CA . PRO D 1 222 ? 98.072 -12.180 33.125 1.00 52.52 222 PRO D CA 1
ATOM 10577 C C . PRO D 1 222 ? 97.673 -10.783 33.611 1.00 49.08 222 PRO D C 1
ATOM 10578 O O . PRO D 1 222 ? 97.156 -10.634 34.714 1.00 53.18 222 PRO D O 1
ATOM 10582 N N . LEU D 1 223 ? 97.947 -9.776 32.779 1.00 50.39 223 LEU D N 1
ATOM 10583 C CA . LEU D 1 223 ? 97.634 -8.370 33.032 1.00 43.20 223 LEU D CA 1
ATOM 10584 C C . LEU D 1 223 ? 96.158 -8.228 33.387 1.00 48.30 223 LEU D C 1
ATOM 10585 O O . LEU D 1 223 ? 95.773 -7.366 34.174 1.00 50.55 223 LEU D O 1
ATOM 10590 N N . TYR D 1 224 ? 95.336 -9.097 32.804 1.00 48.11 224 TYR D N 1
ATOM 10591 C CA . TYR D 1 224 ? 93.902 -9.119 33.062 1.00 43.57 224 TYR D CA 1
ATOM 10592 C C . TYR D 1 224 ? 93.604 -9.698 34.427 1.00 41.45 224 TYR D C 1
ATOM 10593 O O . TYR D 1 224 ? 92.650 -9.296 35.062 1.00 52.62 224 TYR D O 1
ATOM 10602 N N . GLU D 1 225 ? 94.401 -10.654 34.883 1.00 43.42 225 GLU D N 1
ATOM 10603 C CA . GLU D 1 225 ? 94.153 -11.248 36.194 1.00 42.85 225 GLU D CA 1
ATOM 10604 C C . GLU D 1 225 ? 94.578 -10.335 37.321 1.00 38.02 225 GLU D C 1
ATOM 10605 O O . GLU D 1 225 ? 93.958 -10.320 38.379 1.00 40.97 225 GLU D O 1
ATOM 10611 N N . ARG D 1 226 ? 95.616 -9.546 37.081 1.00 39.43 226 ARG D N 1
ATOM 10612 C CA . ARG D 1 226 ? 96.090 -8.599 38.078 1.00 40.20 226 ARG D CA 1
ATOM 10613 C C . ARG D 1 226 ? 95.043 -7.525 38.184 1.00 39.98 226 ARG D C 1
ATOM 10614 O O . ARG D 1 226 ? 94.473 -7.301 39.233 1.00 44.05 226 ARG D O 1
ATOM 10622 N N . LEU D 1 227 ? 94.776 -6.874 37.067 1.00 46.91 227 LEU D N 1
ATOM 10623 C CA . LEU D 1 227 ? 93.775 -5.826 37.022 1.00 43.50 227 LEU D CA 1
ATOM 10624 C C . LEU D 1 227 ? 92.470 -6.297 37.660 1.00 46.79 227 LEU D C 1
ATOM 10625 O O . LEU D 1 227 ? 91.830 -5.519 38.384 1.00 51.58 227 LEU D O 1
ATOM 10630 N N . GLN D 1 228 ? 92.079 -7.554 37.420 1.00 38.47 228 GLN D N 1
ATOM 10631 C CA . GLN D 1 228 ? 90.829 -8.056 37.991 1.00 38.76 228 GLN D CA 1
ATOM 10632 C C . GLN D 1 228 ? 90.873 -8.153 39.514 1.00 39.74 228 GLN D C 1
ATOM 10633 O O . GLN D 1 228 ? 89.858 -7.966 40.194 1.00 33.96 228 GLN D O 1
ATOM 10639 N N . PHE D 1 229 ? 92.053 -8.460 40.041 1.00 42.85 229 PHE D N 1
ATOM 10640 C CA . PHE D 1 229 ? 92.269 -8.559 41.491 1.00 42.15 229 PHE D CA 1
ATOM 10641 C C . PHE D 1 229 ? 91.951 -7.159 42.088 1.00 43.29 229 PHE D C 1
ATOM 10642 O O . PHE D 1 229 ? 91.075 -7.001 42.949 1.00 37.57 229 PHE D O 1
ATOM 10650 N N . LEU D 1 230 ? 92.655 -6.142 41.601 1.00 42.13 230 LEU D N 1
ATOM 10651 C CA . LEU D 1 230 ? 92.448 -4.786 42.075 1.00 47.47 230 LEU D CA 1
ATOM 10652 C C . LEU D 1 230 ? 90.976 -4.408 41.953 1.00 47.41 230 LEU D C 1
ATOM 10653 O O . LEU D 1 230 ? 90.464 -3.636 42.751 1.00 46.31 230 LEU D O 1
ATOM 10658 N N . GLN D 1 231 ? 90.300 -4.969 40.958 1.00 47.25 231 GLN D N 1
ATOM 10659 C CA . GLN D 1 231 ? 88.876 -4.701 40.742 1.00 50.31 231 GLN D CA 1
ATOM 10660 C C . GLN D 1 231 ? 88.084 -5.262 41.906 1.00 50.99 231 GLN D C 1
ATOM 10661 O O . GLN D 1 231 ? 87.221 -4.597 42.482 1.00 56.30 231 GLN D O 1
ATOM 10667 N N . ASN D 1 232 ? 88.383 -6.502 42.254 1.00 52.96 232 ASN D N 1
ATOM 10668 C CA . ASN D 1 232 ? 87.710 -7.140 43.369 1.00 52.69 232 ASN D CA 1
ATOM 10669 C C . ASN D 1 232 ? 88.143 -6.548 44.718 1.00 54.23 232 ASN D C 1
ATOM 10670 O O . ASN D 1 232 ? 87.324 -6.429 45.624 1.00 55.01 232 ASN D O 1
ATOM 10675 N N . ALA D 1 233 ? 89.417 -6.164 44.837 1.00 54.28 233 ALA D N 1
ATOM 10676 C CA . ALA D 1 233 ? 89.951 -5.613 46.086 1.00 52.51 233 ALA D CA 1
ATOM 10677 C C . ALA D 1 233 ? 89.635 -4.143 46.384 1.00 47.69 233 ALA D C 1
ATOM 10678 O O . ALA D 1 233 ? 89.169 -3.847 47.483 1.00 48.13 233 ALA D O 1
ATOM 10680 N N . ILE D 1 234 ? 89.896 -3.222 45.455 1.00 40.26 234 ILE D N 1
ATOM 10681 C CA . ILE D 1 234 ? 89.571 -1.814 45.721 1.00 46.39 234 ILE D CA 1
ATOM 10682 C C . ILE D 1 234 ? 88.054 -1.604 45.578 1.00 49.19 234 ILE D C 1
ATOM 10683 O O . ILE D 1 234 ? 87.475 -0.694 46.187 1.00 52.97 234 ILE D O 1
ATOM 10688 N N . GLY D 1 235 ? 87.418 -2.460 44.782 1.00 44.29 235 GLY D N 1
ATOM 10689 C CA . GLY D 1 235 ? 85.983 -2.379 44.601 1.00 44.93 235 GLY D CA 1
ATOM 10690 C C . GLY D 1 235 ? 85.442 -1.146 43.905 1.00 41.47 235 GLY D C 1
ATOM 10691 O O . GLY D 1 235 ? 84.339 -0.674 44.197 1.00 39.90 235 GLY D O 1
ATOM 10692 N N . ALA D 1 236 ? 86.221 -0.604 42.989 1.00 37.06 236 ALA D N 1
ATOM 10693 C CA . ALA D 1 236 ? 85.768 0.544 42.258 1.00 34.28 236 ALA D CA 1
ATOM 10694 C C . ALA D 1 236 ? 84.929 -0.064 41.122 1.00 38.00 236 ALA D C 1
ATOM 10695 O O . ALA D 1 236 ? 85.320 -0.055 39.955 1.00 41.06 236 ALA D O 1
ATOM 10697 N N . ILE D 1 237 ? 83.754 -0.575 41.474 1.00 31.90 237 ILE D N 1
ATOM 10698 C CA . ILE D 1 237 ? 82.897 -1.242 40.505 1.00 35.69 237 ILE D CA 1
ATOM 10699 C C . ILE D 1 237 ? 81.549 -0.597 40.142 1.00 41.00 237 ILE D C 1
ATOM 10700 O O . ILE D 1 237 ? 80.958 0.142 40.943 1.00 44.46 237 ILE D O 1
ATOM 10705 N N . PRO D 1 238 ? 81.033 -0.904 38.926 1.00 36.08 238 PRO D N 1
ATOM 10706 C CA . PRO D 1 238 ? 79.771 -0.373 38.447 1.00 29.46 238 PRO D CA 1
ATOM 10707 C C . PRO D 1 238 ? 78.610 -1.102 39.049 1.00 38.41 238 PRO D C 1
ATOM 10708 O O . PRO D 1 238 ? 78.734 -2.252 39.502 1.00 42.78 238 PRO D O 1
ATOM 10712 N N . SER D 1 239 ? 77.468 -0.423 39.014 1.00 38.55 239 SER D N 1
ATOM 10713 C CA . SER D 1 239 ? 76.234 -0.950 39.533 1.00 30.78 239 SER D CA 1
ATOM 10714 C C . SER D 1 239 ? 75.604 -1.836 38.499 1.00 36.18 239 SER D C 1
ATOM 10715 O O . SER D 1 239 ? 75.531 -1.455 37.332 1.00 45.30 239 SER D O 1
ATOM 10718 N N . PRO D 1 240 ? 75.138 -3.030 38.905 1.00 32.92 240 PRO D N 1
ATOM 10719 C CA . PRO D 1 240 ? 74.496 -3.959 37.977 1.00 26.53 240 PRO D CA 1
ATOM 10720 C C . PRO D 1 240 ? 73.497 -3.224 37.093 1.00 29.94 240 PRO D C 1
ATOM 10721 O O . PRO D 1 240 ? 73.308 -3.624 35.925 1.00 34.29 240 PRO D O 1
ATOM 10725 N N . PHE D 1 241 ? 72.867 -2.159 37.633 1.00 28.14 241 PHE D N 1
ATOM 10726 C CA . PHE D 1 241 ? 71.897 -1.325 36.867 1.00 21.92 241 PHE D CA 1
ATOM 10727 C C . PHE D 1 241 ? 72.629 -0.494 35.827 1.00 25.46 241 PHE D C 1
ATOM 10728 O O . PHE D 1 241 ? 72.299 -0.541 34.646 1.00 31.30 241 PHE D O 1
ATOM 10736 N N . ASP D 1 242 ? 73.650 0.245 36.222 1.00 25.93 242 ASP D N 1
ATOM 10737 C CA . ASP D 1 242 ? 74.346 1.034 35.217 1.00 29.17 242 ASP D CA 1
ATOM 10738 C C . ASP D 1 242 ? 74.970 0.171 34.146 1.00 36.44 242 ASP D C 1
ATOM 10739 O O . ASP D 1 242 ? 75.108 0.609 32.991 1.00 31.50 242 ASP D O 1
ATOM 10744 N N . ALA D 1 243 ? 75.369 -1.044 34.546 1.00 35.57 243 ALA D N 1
ATOM 10745 C CA . ALA D 1 243 ? 75.981 -2.018 33.633 1.00 31.31 243 ALA D CA 1
ATOM 10746 C C . ALA D 1 243 ? 74.920 -2.531 32.633 1.00 25.65 243 ALA D C 1
ATOM 10747 O O . ALA D 1 243 ? 75.160 -2.521 31.435 1.00 25.86 243 ALA D O 1
ATOM 10749 N N . TRP D 1 244 ? 73.757 -2.949 33.132 1.00 26.95 244 TRP D N 1
ATOM 10750 C CA . TRP D 1 244 ? 72.655 -3.427 32.295 1.00 27.72 244 TRP D CA 1
ATOM 10751 C C . TRP D 1 244 ? 72.161 -2.346 31.339 1.00 32.08 244 TRP D C 1
ATOM 10752 O O . TRP D 1 244 ? 71.809 -2.657 30.187 1.00 43.09 244 TRP D O 1
ATOM 10763 N N . LEU D 1 245 ? 72.113 -1.094 31.810 1.00 23.12 245 LEU D N 1
ATOM 10764 C CA . LEU D 1 245 ? 71.662 0.026 30.985 1.00 16.65 245 LEU D CA 1
ATOM 10765 C C . LEU D 1 245 ? 72.683 0.282 29.904 1.00 21.02 245 LEU D C 1
ATOM 10766 O O . LEU D 1 245 ? 72.337 0.486 28.720 1.00 33.47 245 LEU D O 1
ATOM 10771 N N . THR D 1 246 ? 73.952 0.250 30.285 1.00 13.43 246 THR D N 1
ATOM 10772 C CA . THR D 1 246 ? 75.012 0.480 29.318 1.00 6.56 246 THR D CA 1
ATOM 10773 C C . THR D 1 246 ? 75.009 -0.598 28.259 1.00 22.17 246 THR D C 1
ATOM 10774 O O . THR D 1 246 ? 75.274 -0.310 27.090 1.00 34.79 246 THR D O 1
ATOM 10778 N N . HIS D 1 247 ? 74.727 -1.844 28.658 1.00 22.11 247 HIS D N 1
ATOM 10779 C CA . HIS D 1 247 ? 74.675 -2.967 27.727 1.00 20.05 247 HIS D CA 1
ATOM 10780 C C . HIS D 1 247 ? 73.497 -2.727 26.786 1.00 25.94 247 HIS D C 1
ATOM 10781 O O . HIS D 1 247 ? 73.559 -2.992 25.593 1.00 31.19 247 HIS D O 1
ATOM 10788 N N . ARG D 1 248 ? 72.403 -2.227 27.333 1.00 26.19 248 ARG D N 1
ATOM 10789 C CA . ARG D 1 248 ? 71.257 -1.918 26.509 1.00 23.61 248 ARG D CA 1
ATOM 10790 C C . ARG D 1 248 ? 71.621 -0.868 25.486 1.00 29.90 248 ARG D C 1
ATOM 10791 O O . ARG D 1 248 ? 71.181 -0.951 24.343 1.00 33.53 248 ARG D O 1
ATOM 10799 N N . GLY D 1 249 ? 72.408 0.130 25.927 1.00 35.21 249 GLY D N 1
ATOM 10800 C CA . GLY D 1 249 ? 72.850 1.226 25.074 1.00 28.32 249 GLY D CA 1
ATOM 10801 C C . GLY D 1 249 ? 73.809 0.826 23.987 1.00 26.79 249 GLY D C 1
ATOM 10802 O O . GLY D 1 249 ? 73.759 1.321 22.863 1.00 40.20 249 GLY D O 1
ATOM 10803 N N . LEU D 1 250 ? 74.685 -0.097 24.323 1.00 30.65 250 LEU D N 1
ATOM 10804 C CA . LEU D 1 250 ? 75.684 -0.616 23.406 1.00 27.56 250 LEU D CA 1
ATOM 10805 C C . LEU D 1 250 ? 75.112 -1.246 22.121 1.00 31.50 250 LEU D C 1
ATOM 10806 O O . LEU D 1 250 ? 75.767 -1.248 21.083 1.00 38.86 250 LEU D O 1
ATOM 10811 N N . LYS D 1 251 ? 73.887 -1.761 22.185 1.00 34.90 251 LYS D N 1
ATOM 10812 C CA . LYS D 1 251 ? 73.236 -2.433 21.045 1.00 35.02 251 LYS D CA 1
ATOM 10813 C C . LYS D 1 251 ? 72.905 -1.608 19.809 1.00 38.22 251 LYS D C 1
ATOM 10814 O O . LYS D 1 251 ? 72.546 -2.174 18.773 1.00 44.71 251 LYS D O 1
ATOM 10820 N N . THR D 1 252 ? 72.991 -0.284 19.911 1.00 35.68 252 THR D N 1
ATOM 10821 C CA . THR D 1 252 ? 72.683 0.584 18.780 1.00 22.35 252 THR D CA 1
ATOM 10822 C C . THR D 1 252 ? 73.905 1.389 18.477 1.00 33.62 252 THR D C 1
ATOM 10823 O O . THR D 1 252 ? 73.833 2.347 17.729 1.00 41.39 252 THR D O 1
ATOM 10827 N N . LEU D 1 253 ? 75.033 0.987 19.069 1.00 37.74 253 LEU D N 1
ATOM 10828 C CA . LEU D 1 253 ? 76.322 1.662 18.905 1.00 28.26 253 LEU D CA 1
ATOM 10829 C C . LEU D 1 253 ? 76.807 1.766 17.472 1.00 28.84 253 LEU D C 1
ATOM 10830 O O . LEU D 1 253 ? 77.325 2.801 17.082 1.00 32.30 253 LEU D O 1
ATOM 10835 N N . HIS D 1 254 ? 76.666 0.691 16.700 1.00 28.16 254 HIS D N 1
ATOM 10836 C CA . HIS D 1 254 ? 77.077 0.701 15.301 1.00 21.99 254 HIS D CA 1
ATOM 10837 C C . HIS D 1 254 ? 76.158 1.644 14.501 1.00 19.82 254 HIS D C 1
ATOM 10838 O O . HIS D 1 254 ? 76.591 2.374 13.636 1.00 17.00 254 HIS D O 1
ATOM 10845 N N . LEU D 1 255 ? 74.877 1.632 14.806 1.00 17.74 255 LEU D N 1
ATOM 10846 C CA . LEU D 1 255 ? 73.969 2.516 14.144 1.00 21.04 255 LEU D CA 1
ATOM 10847 C C . LEU D 1 255 ? 74.311 3.987 14.495 1.00 24.09 255 LEU D C 1
ATOM 10848 O O . LEU D 1 255 ? 74.695 4.760 13.625 1.00 23.61 255 LEU D O 1
ATOM 10853 N N . ARG D 1 256 ? 74.211 4.335 15.774 1.00 23.34 256 ARG D N 1
ATOM 10854 C CA . ARG D 1 256 ? 74.522 5.668 16.310 1.00 31.65 256 ARG D CA 1
ATOM 10855 C C . ARG D 1 256 ? 75.856 6.314 15.930 1.00 34.95 256 ARG D C 1
ATOM 10856 O O . ARG D 1 256 ? 75.908 7.518 15.754 1.00 41.97 256 ARG D O 1
ATOM 10864 N N . VAL D 1 257 ? 76.935 5.538 15.845 1.00 37.76 257 VAL D N 1
ATOM 10865 C CA . VAL D 1 257 ? 78.246 6.083 15.501 1.00 24.21 257 VAL D CA 1
ATOM 10866 C C . VAL D 1 257 ? 78.410 6.283 14.023 1.00 35.55 257 VAL D C 1
ATOM 10867 O O . VAL D 1 257 ? 79.076 7.220 13.584 1.00 38.89 257 VAL D O 1
ATOM 10871 N N . ARG D 1 258 ? 77.796 5.385 13.259 1.00 45.46 258 ARG D N 1
ATOM 10872 C CA . ARG D 1 258 ? 77.826 5.418 11.796 1.00 41.12 258 ARG D CA 1
ATOM 10873 C C . ARG D 1 258 ? 77.185 6.743 11.404 1.00 35.30 258 ARG D C 1
ATOM 10874 O O . ARG D 1 258 ? 77.813 7.556 10.750 1.00 37.42 258 ARG D O 1
ATOM 10882 N N . GLN D 1 259 ? 75.946 6.960 11.833 1.00 29.53 259 GLN D N 1
ATOM 10883 C CA . GLN D 1 259 ? 75.236 8.207 11.544 1.00 35.20 259 GLN D CA 1
ATOM 10884 C C . GLN D 1 259 ? 76.067 9.435 11.936 1.00 34.20 259 GLN D C 1
ATOM 10885 O O . GLN D 1 259 ? 76.446 10.222 11.087 1.00 39.34 259 GLN D O 1
ATOM 10891 N N . ALA D 1 260 ? 76.358 9.573 13.222 1.00 29.68 260 ALA D N 1
ATOM 10892 C CA . ALA D 1 260 ? 77.155 10.666 13.739 1.00 31.07 260 ALA D CA 1
ATOM 10893 C C . ALA D 1 260 ? 78.434 10.943 12.967 1.00 37.50 260 ALA D C 1
ATOM 10894 O O . ALA D 1 260 ? 78.955 12.055 13.001 1.00 43.63 260 ALA D O 1
ATOM 10896 N N . ALA D 1 261 ? 78.946 9.945 12.268 1.00 44.98 261 ALA D N 1
ATOM 10897 C CA . ALA D 1 261 ? 80.163 10.122 11.486 1.00 44.38 261 ALA D CA 1
ATOM 10898 C C . ALA D 1 261 ? 79.841 10.641 10.075 1.00 46.63 261 ALA D C 1
ATOM 10899 O O . ALA D 1 261 ? 80.508 11.550 9.569 1.00 48.35 261 ALA D O 1
ATOM 10901 N N . LEU D 1 262 ? 78.824 10.080 9.432 1.00 40.95 262 LEU D N 1
ATOM 10902 C CA . LEU D 1 262 ? 78.513 10.529 8.086 1.00 46.15 262 LEU D CA 1
ATOM 10903 C C . LEU D 1 262 ? 78.215 12.005 8.129 1.00 50.21 262 LEU D C 1
ATOM 10904 O O . LEU D 1 262 ? 78.643 12.744 7.241 1.00 61.15 262 LEU D O 1
ATOM 10909 N N . SER D 1 263 ? 77.468 12.423 9.150 1.00 48.53 263 SER D N 1
ATOM 10910 C CA . SER D 1 263 ? 77.093 13.823 9.326 1.00 46.53 263 SER D CA 1
ATOM 10911 C C . SER D 1 263 ? 78.256 14.725 9.689 1.00 52.42 263 SER D C 1
ATOM 10912 O O . SER D 1 263 ? 78.332 15.850 9.204 1.00 52.47 263 SER D O 1
ATOM 10915 N N . ALA D 1 264 ? 79.147 14.236 10.553 1.00 55.68 264 ALA D N 1
ATOM 10916 C CA . ALA D 1 264 ? 80.305 15.005 10.973 1.00 52.00 264 ALA D CA 1
ATOM 10917 C C . ALA D 1 264 ? 81.111 15.270 9.726 1.00 52.95 264 ALA D C 1
ATOM 10918 O O . ALA D 1 264 ? 81.483 16.406 9.430 1.00 55.52 264 ALA D O 1
ATOM 10920 N N . ASN D 1 265 ? 81.371 14.211 8.981 1.00 49.35 265 ASN D N 1
ATOM 10921 C CA . ASN D 1 265 ? 82.129 14.352 7.762 1.00 51.13 265 ASN D CA 1
ATOM 10922 C C . ASN D 1 265 ? 81.470 15.317 6.781 1.00 54.59 265 ASN D C 1
ATOM 10923 O O . ASN D 1 265 ? 82.128 16.201 6.237 1.00 60.66 265 ASN D O 1
ATOM 10928 N N . LYS D 1 266 ? 80.174 15.151 6.541 1.00 55.49 266 LYS D N 1
ATOM 10929 C CA . LYS D 1 266 ? 79.471 16.049 5.634 1.00 55.33 266 LYS D CA 1
ATOM 10930 C C . LYS D 1 266 ? 79.442 17.472 6.184 1.00 56.78 266 LYS D C 1
ATOM 10931 O O . LYS D 1 266 ? 79.190 18.420 5.438 1.00 62.65 266 LYS D O 1
ATOM 10937 N N . ILE D 1 267 ? 79.688 17.625 7.481 1.00 51.43 267 ILE D N 1
ATOM 10938 C CA . ILE D 1 267 ? 79.709 18.948 8.074 1.00 51.81 267 ILE D CA 1
ATOM 10939 C C . ILE D 1 267 ? 81.118 19.500 7.931 1.00 56.92 267 ILE D C 1
ATOM 10940 O O . ILE D 1 267 ? 81.311 20.685 7.646 1.00 60.36 267 ILE D O 1
ATOM 10945 N N . ALA D 1 268 ? 82.102 18.627 8.127 1.00 58.74 268 ALA D N 1
ATOM 10946 C CA . ALA D 1 268 ? 83.499 19.015 8.029 1.00 54.88 268 ALA D CA 1
ATOM 10947 C C . ALA D 1 268 ? 83.797 19.474 6.606 1.00 57.69 268 ALA D C 1
ATOM 10948 O O . ALA D 1 268 ? 84.530 20.444 6.398 1.00 59.99 268 ALA D O 1
ATOM 10950 N N . GLU D 1 269 ? 83.220 18.788 5.624 1.00 54.29 269 GLU D N 1
ATOM 10951 C CA . GLU D 1 269 ? 83.456 19.162 4.237 1.00 56.01 269 GLU D CA 1
ATOM 10952 C C . GLU D 1 269 ? 82.837 20.534 3.954 1.00 58.73 269 GLU D C 1
ATOM 10953 O O . GLU D 1 269 ? 83.340 21.304 3.128 1.00 61.00 269 GLU D O 1
ATOM 10959 N N . PHE D 1 270 ? 81.761 20.853 4.657 1.00 59.98 270 PHE D N 1
ATOM 10960 C CA . PHE D 1 270 ? 81.148 22.153 4.472 1.00 62.26 270 PHE D CA 1
ATOM 10961 C C . PHE D 1 270 ? 82.089 23.211 5.056 1.00 63.30 270 PHE D C 1
ATOM 10962 O O . PHE D 1 270 ? 82.489 24.135 4.358 1.00 68.35 270 PHE D O 1
ATOM 10970 N N . LEU D 1 271 ? 82.445 23.088 6.330 1.00 60.95 271 LEU D N 1
ATOM 10971 C CA . LEU D 1 271 ? 83.339 24.069 6.930 1.00 61.95 271 LEU D CA 1
ATOM 10972 C C . LEU D 1 271 ? 84.707 24.038 6.243 1.00 66.49 271 LEU D C 1
ATOM 10973 O O . LEU D 1 271 ? 85.540 24.923 6.469 1.00 67.66 271 LEU D O 1
ATOM 10978 N N . ALA D 1 272 ? 84.923 23.024 5.401 1.00 65.71 272 ALA D N 1
ATOM 10979 C CA . ALA D 1 272 ? 86.194 22.842 4.698 1.00 65.72 272 ALA D CA 1
ATOM 10980 C C . ALA D 1 272 ? 86.202 23.354 3.268 1.00 68.60 272 ALA D C 1
ATOM 10981 O O . ALA D 1 272 ? 87.061 22.985 2.462 1.00 66.74 272 ALA D O 1
ATOM 10983 N N . ALA D 1 273 ? 85.234 24.201 2.948 1.00 70.00 273 ALA D N 1
ATOM 10984 C CA . ALA D 1 273 ? 85.144 24.800 1.618 1.00 69.80 273 ALA D CA 1
ATOM 10985 C C . ALA D 1 273 ? 84.816 26.285 1.813 1.00 70.00 273 ALA D C 1
ATOM 10986 O O . ALA D 1 273 ? 84.914 27.087 0.879 1.00 70.00 273 ALA D O 1
ATOM 10988 N N . ASP D 1 274 ? 84.429 26.641 3.036 1.00 66.73 274 ASP D N 1
ATOM 10989 C CA . ASP D 1 274 ? 84.115 28.022 3.367 1.00 68.82 274 ASP D CA 1
ATOM 10990 C C . ASP D 1 274 ? 85.417 28.742 3.746 1.00 70.00 274 ASP D C 1
ATOM 10991 O O . ASP D 1 274 ? 85.703 28.953 4.943 1.00 70.00 274 ASP D O 1
ATOM 10996 N N . LYS D 1 275 ? 86.200 29.104 2.723 1.00 70.00 275 LYS D N 1
ATOM 10997 C CA . LYS D 1 275 ? 87.482 29.794 2.910 1.00 70.00 275 LYS D CA 1
ATOM 10998 C C . LYS D 1 275 ? 87.291 31.155 3.582 1.00 70.00 275 LYS D C 1
ATOM 10999 O O . LYS D 1 275 ? 88.214 31.701 4.190 1.00 66.23 275 LYS D O 1
ATOM 11001 N N . GLU D 1 276 ? 86.079 31.687 3.467 1.00 70.00 276 GLU D N 1
ATOM 11002 C CA . GLU D 1 276 ? 85.737 32.973 4.049 1.00 69.40 276 GLU D CA 1
ATOM 11003 C C . GLU D 1 276 ? 85.750 33.003 5.571 1.00 70.00 276 GLU D C 1
ATOM 11004 O O . GLU D 1 276 ? 86.722 33.455 6.191 1.00 70.00 276 GLU D O 1
ATOM 11010 N N . ASN D 1 277 ? 84.667 32.519 6.175 1.00 70.00 277 ASN D N 1
ATOM 11011 C CA . ASN D 1 277 ? 84.549 32.560 7.624 1.00 70.00 277 ASN D CA 1
ATOM 11012 C C . ASN D 1 277 ? 85.248 31.443 8.388 1.00 66.68 277 ASN D C 1
ATOM 11013 O O . ASN D 1 277 ? 85.417 31.537 9.609 1.00 70.00 277 ASN D O 1
ATOM 11018 N N . VAL D 1 278 ? 85.683 30.409 7.674 1.00 62.78 278 VAL D N 1
ATOM 11019 C CA . VAL D 1 278 ? 86.368 29.282 8.309 1.00 65.44 278 VAL D CA 1
ATOM 11020 C C . VAL D 1 278 ? 87.911 29.360 8.235 1.00 65.70 278 VAL D C 1
ATOM 11021 O O . VAL D 1 278 ? 88.484 29.313 7.139 1.00 61.61 278 VAL D O 1
ATOM 11025 N N . VAL D 1 279 ? 88.577 29.490 9.390 1.00 65.02 279 VAL D N 1
ATOM 11026 C CA . VAL D 1 279 ? 90.054 29.539 9.423 1.00 66.97 279 VAL D CA 1
ATOM 11027 C C . VAL D 1 279 ? 90.564 28.134 9.107 1.00 67.05 279 VAL D C 1
ATOM 11028 O O . VAL D 1 279 ? 91.035 27.849 8.004 1.00 64.17 279 VAL D O 1
ATOM 11032 N N . ALA D 1 280 ? 90.444 27.259 10.102 1.00 67.35 280 ALA D N 1
ATOM 11033 C CA . ALA D 1 280 ? 90.866 25.874 9.976 1.00 65.53 280 ALA D CA 1
ATOM 11034 C C . ALA D 1 280 ? 89.745 24.926 10.416 1.00 62.11 280 ALA D C 1
ATOM 11035 O O . ALA D 1 280 ? 88.803 25.324 11.115 1.00 57.81 280 ALA D O 1
ATOM 11037 N N . VAL D 1 281 ? 89.874 23.669 10.000 1.00 57.48 281 VAL D N 1
ATOM 11038 C CA . VAL D 1 281 ? 88.931 22.616 10.342 1.00 54.30 281 VAL D CA 1
ATOM 11039 C C . VAL D 1 281 ? 89.677 21.338 10.738 1.00 52.97 281 VAL D C 1
ATOM 11040 O O . VAL D 1 281 ? 90.589 20.924 10.038 1.00 58.60 281 VAL D O 1
ATOM 11044 N N . ASN D 1 282 ? 89.304 20.713 11.851 1.00 52.97 282 ASN D N 1
ATOM 11045 C CA . ASN D 1 282 ? 89.967 19.479 12.279 1.00 49.79 282 ASN D CA 1
ATOM 11046 C C . ASN D 1 282 ? 89.025 18.296 12.313 1.00 47.42 282 ASN D C 1
ATOM 11047 O O . ASN D 1 282 ? 88.235 18.155 13.232 1.00 44.55 282 ASN D O 1
ATOM 11052 N N . TYR D 1 283 ? 89.117 17.438 11.315 1.00 47.85 283 TYR D N 1
ATOM 11053 C CA . TYR D 1 283 ? 88.285 16.241 11.264 1.00 44.38 283 TYR D CA 1
ATOM 11054 C C . TYR D 1 283 ? 89.132 15.106 10.633 1.00 42.94 283 TYR D C 1
ATOM 11055 O O . TYR D 1 283 ? 89.462 15.150 9.442 1.00 42.30 283 TYR D O 1
ATOM 11064 N N . PRO D 1 284 ? 89.525 14.102 11.438 1.00 37.93 284 PRO D N 1
ATOM 11065 C CA . PRO D 1 284 ? 90.334 12.972 10.981 1.00 39.26 284 PRO D CA 1
ATOM 11066 C C . PRO D 1 284 ? 89.826 12.358 9.702 1.00 41.60 284 PRO D C 1
ATOM 11067 O O . PRO D 1 284 ? 90.566 11.644 9.024 1.00 49.31 284 PRO D O 1
ATOM 11071 N N . GLY D 1 285 ? 88.569 12.632 9.371 1.00 34.63 285 GLY D N 1
ATOM 11072 C CA . GLY D 1 285 ? 87.997 12.074 8.158 1.00 39.59 285 GLY D CA 1
ATOM 11073 C C . GLY D 1 285 ? 88.362 12.774 6.857 1.00 44.41 285 GLY D C 1
ATOM 11074 O O . GLY D 1 285 ? 88.156 12.222 5.781 1.00 48.79 285 GLY D O 1
ATOM 11075 N N . LEU D 1 286 ? 88.899 13.985 6.936 1.00 42.26 286 LEU D N 1
ATOM 11076 C CA . LEU D 1 286 ? 89.263 14.710 5.737 1.00 43.54 286 LEU D CA 1
ATOM 11077 C C . LEU D 1 286 ? 90.559 14.128 5.214 1.00 47.95 286 LEU D C 1
ATOM 11078 O O . LEU D 1 286 ? 91.473 13.865 5.989 1.00 50.26 286 LEU D O 1
ATOM 11083 N N . LYS D 1 287 ? 90.647 13.915 3.905 1.00 51.28 287 LYS D N 1
ATOM 11084 C CA . LYS D 1 287 ? 91.874 13.378 3.318 1.00 50.06 287 LYS D CA 1
ATOM 11085 C C . LYS D 1 287 ? 93.032 14.342 3.541 1.00 51.70 287 LYS D C 1
ATOM 11086 O O . LYS D 1 287 ? 94.192 13.985 3.359 1.00 58.81 287 LYS D O 1
ATOM 11092 N N . THR D 1 288 ? 92.718 15.567 3.937 1.00 50.19 288 THR D N 1
ATOM 11093 C CA . THR D 1 288 ? 93.742 16.568 4.183 1.00 50.33 288 THR D CA 1
ATOM 11094 C C . THR D 1 288 ? 94.159 16.567 5.636 1.00 50.18 288 THR D C 1
ATOM 11095 O O . THR D 1 288 ? 94.816 17.492 6.085 1.00 56.31 288 THR D O 1
ATOM 11099 N N . HIS D 1 289 ? 93.770 15.551 6.389 1.00 50.70 289 HIS D N 1
ATOM 11100 C CA . HIS D 1 289 ? 94.150 15.516 7.791 1.00 48.13 289 HIS D CA 1
ATOM 11101 C C . HIS D 1 289 ? 95.610 15.135 7.895 1.00 49.35 289 HIS D C 1
ATOM 11102 O O . HIS D 1 289 ? 96.071 14.235 7.194 1.00 45.19 289 HIS D O 1
ATOM 11109 N N . PRO D 1 290 ? 96.354 15.813 8.785 1.00 51.12 290 PRO D N 1
ATOM 11110 C CA . PRO D 1 290 ? 97.781 15.592 9.032 1.00 52.12 290 PRO D CA 1
ATOM 11111 C C . PRO D 1 290 ? 98.190 14.125 9.049 1.00 55.59 290 PRO D C 1
ATOM 11112 O O . PRO D 1 290 ? 99.129 13.726 8.348 1.00 58.04 290 PRO D O 1
ATOM 11116 N N . ASN D 1 291 ? 97.486 13.322 9.839 1.00 52.63 291 ASN D N 1
ATOM 11117 C CA . ASN D 1 291 ? 97.807 11.904 9.917 1.00 61.01 291 ASN D CA 1
ATOM 11118 C C . ASN D 1 291 ? 96.768 11.024 9.228 1.00 62.11 291 ASN D C 1
ATOM 11119 O O . ASN D 1 291 ? 96.494 9.916 9.711 1.00 59.13 291 ASN D O 1
ATOM 11124 N N . TYR D 1 292 ? 96.213 11.498 8.103 1.00 57.34 292 TYR D N 1
ATOM 11125 C CA . TYR D 1 292 ? 95.181 10.745 7.401 1.00 50.00 292 TYR D CA 1
ATOM 11126 C C . TYR D 1 292 ? 95.639 9.330 7.118 1.00 47.54 292 TYR D C 1
ATOM 11127 O O . TYR D 1 292 ? 94.825 8.415 7.064 1.00 46.84 292 TYR D O 1
ATOM 11136 N N . ASP D 1 293 ? 96.945 9.153 6.944 1.00 48.06 293 ASP D N 1
ATOM 11137 C CA . ASP D 1 293 ? 97.497 7.837 6.658 1.00 46.00 293 ASP D CA 1
ATOM 11138 C C . ASP D 1 293 ? 97.127 6.877 7.770 1.00 47.30 293 ASP D C 1
ATOM 11139 O O . ASP D 1 293 ? 96.759 5.745 7.511 1.00 48.58 293 ASP D O 1
ATOM 11144 N N . VAL D 1 294 ? 97.213 7.358 9.006 1.00 46.46 294 VAL D N 1
ATOM 11145 C CA . VAL D 1 294 ? 96.882 6.588 10.191 1.00 41.62 294 VAL D CA 1
ATOM 11146 C C . VAL D 1 294 ? 95.369 6.415 10.333 1.00 45.03 294 VAL D C 1
ATOM 11147 O O . VAL D 1 294 ? 94.896 5.434 10.903 1.00 51.91 294 VAL D O 1
ATOM 11151 N N . VAL D 1 295 ? 94.606 7.389 9.852 1.00 45.25 295 VAL D N 1
ATOM 11152 C CA . VAL D 1 295 ? 93.153 7.295 9.872 1.00 37.93 295 VAL D CA 1
ATOM 11153 C C . VAL D 1 295 ? 92.788 6.072 9.012 1.00 38.23 295 VAL D C 1
ATOM 11154 O O . VAL D 1 295 ? 91.964 5.258 9.414 1.00 38.89 295 VAL D O 1
ATOM 11158 N N . LEU D 1 296 ? 93.448 5.955 7.853 1.00 32.73 296 LEU D N 1
ATOM 11159 C CA . LEU D 1 296 ? 93.291 4.867 6.891 1.00 38.43 296 LEU D CA 1
ATOM 11160 C C . LEU D 1 296 ? 93.672 3.460 7.362 1.00 43.20 296 LEU D C 1
ATOM 11161 O O . LEU D 1 296 ? 93.112 2.479 6.905 1.00 52.02 296 LEU D O 1
ATOM 11166 N N . LYS D 1 297 ? 94.639 3.357 8.257 1.00 50.01 297 LYS D N 1
ATOM 11167 C CA . LYS D 1 297 ? 95.070 2.064 8.776 1.00 51.54 297 LYS D CA 1
ATOM 11168 C C . LYS D 1 297 ? 94.433 1.721 10.113 1.00 51.68 297 LYS D C 1
ATOM 11169 O O . LYS D 1 297 ? 94.569 0.592 10.587 1.00 52.26 297 LYS D O 1
ATOM 11175 N N . GLN D 1 298 ? 93.736 2.679 10.718 1.00 45.56 298 GLN D N 1
ATOM 11176 C CA . GLN D 1 298 ? 93.133 2.435 12.020 1.00 42.24 298 GLN D CA 1
ATOM 11177 C C . GLN D 1 298 ? 91.668 2.798 12.202 1.00 42.69 298 GLN D C 1
ATOM 11178 O O . GLN D 1 298 ? 91.101 2.588 13.275 1.00 46.78 298 GLN D O 1
ATOM 11184 N N . HIS D 1 299 ? 91.042 3.330 11.165 1.00 39.68 299 HIS D N 1
ATOM 11185 C CA . HIS D 1 299 ? 89.646 3.706 11.271 1.00 39.60 299 HIS D CA 1
ATOM 11186 C C . HIS D 1 299 ? 88.767 2.927 10.326 1.00 39.08 299 HIS D C 1
ATOM 11187 O O . HIS D 1 299 ? 88.915 3.061 9.117 1.00 39.65 299 HIS D O 1
ATOM 11194 N N . ARG D 1 300 ? 87.819 2.159 10.861 1.00 36.43 300 ARG D N 1
ATOM 11195 C CA . ARG D 1 300 ? 86.922 1.410 10.002 1.00 32.37 300 ARG D CA 1
ATOM 11196 C C . ARG D 1 300 ? 86.384 2.346 8.938 1.00 34.83 300 ARG D C 1
ATOM 11197 O O . ARG D 1 300 ? 85.907 3.429 9.261 1.00 41.58 300 ARG D O 1
ATOM 11205 N N . ASP D 1 301 ? 86.452 1.907 7.682 1.00 37.87 301 ASP D N 1
ATOM 11206 C CA . ASP D 1 301 ? 85.973 2.652 6.503 1.00 38.38 301 ASP D CA 1
ATOM 11207 C C . ASP D 1 301 ? 86.414 4.102 6.463 1.00 35.98 301 ASP D C 1
ATOM 11208 O O . ASP D 1 301 ? 85.893 4.879 5.693 1.00 41.72 301 ASP D O 1
ATOM 11213 N N . ALA D 1 302 ? 87.370 4.461 7.304 1.00 39.22 302 ALA D N 1
ATOM 11214 C CA . ALA D 1 302 ? 87.891 5.825 7.348 1.00 40.71 302 ALA D CA 1
ATOM 11215 C C . ALA D 1 302 ? 86.931 6.857 7.937 1.00 38.18 302 ALA D C 1
ATOM 11216 O O . ALA D 1 302 ? 87.041 8.041 7.645 1.00 36.96 302 ALA D O 1
ATOM 11218 N N . LEU D 1 303 ? 86.007 6.405 8.777 1.00 36.71 303 LEU D N 1
ATOM 11219 C CA . LEU D 1 303 ? 85.081 7.307 9.406 1.00 37.78 303 LEU D CA 1
ATOM 11220 C C . LEU D 1 303 ? 85.954 8.196 10.265 1.00 47.09 303 LEU D C 1
ATOM 11221 O O . LEU D 1 303 ? 86.976 7.741 10.785 1.00 48.06 303 LEU D O 1
ATOM 11226 N N . GLY D 1 304 ? 85.577 9.467 10.409 1.00 50.63 304 GLY D N 1
ATOM 11227 C CA . GLY D 1 304 ? 86.381 10.374 11.213 1.00 42.27 304 GLY D CA 1
ATOM 11228 C C . GLY D 1 304 ? 85.970 10.459 12.672 1.00 41.43 304 GLY D C 1
ATOM 11229 O O . GLY D 1 304 ? 86.761 10.872 13.527 1.00 39.40 304 GLY D O 1
ATOM 11230 N N . GLY D 1 305 ? 84.737 10.048 12.957 1.00 36.31 305 GLY D N 1
ATOM 11231 C CA . GLY D 1 305 ? 84.204 10.115 14.306 1.00 30.35 305 GLY D CA 1
ATOM 11232 C C . GLY D 1 305 ? 83.173 11.234 14.271 1.00 35.07 305 GLY D C 1
ATOM 11233 O O . GLY D 1 305 ? 82.877 11.774 13.203 1.00 38.92 305 GLY D O 1
ATOM 11234 N N . GLY D 1 306 ? 82.627 11.611 15.410 1.00 27.87 30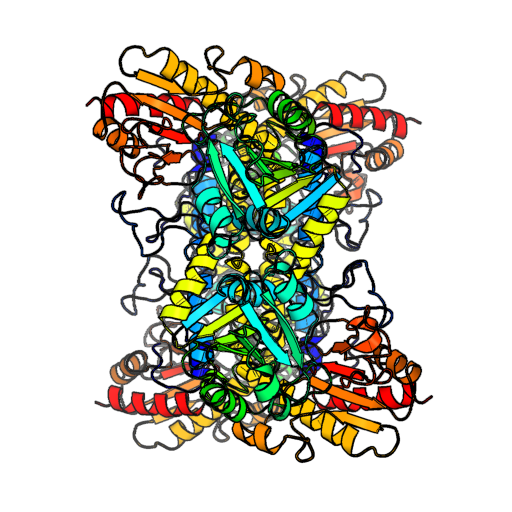6 GLY D N 1
ATOM 11235 C CA . GLY D 1 306 ? 81.641 12.669 15.408 1.00 34.56 306 GLY D CA 1
ATOM 11236 C C . GLY D 1 306 ? 82.158 13.950 16.041 1.00 43.44 306 GLY D C 1
ATOM 11237 O O . GLY D 1 306 ? 81.386 14.856 16.370 1.00 45.31 306 GLY D O 1
ATOM 11238 N N . MET D 1 307 ? 83.470 14.048 16.224 1.00 45.39 307 MET D N 1
ATOM 11239 C CA . MET D 1 307 ? 84.008 15.252 16.825 1.00 44.57 307 MET D CA 1
ATOM 11240 C C . MET D 1 307 ? 84.736 16.112 15.820 1.00 45.81 307 MET D C 1
ATOM 11241 O O . MET D 1 307 ? 85.758 15.734 15.278 1.00 42.73 307 MET D O 1
ATOM 11246 N N . ILE D 1 308 ? 84.173 17.278 15.566 1.00 47.16 308 ILE D N 1
ATOM 11247 C CA . ILE D 1 308 ? 84.784 18.221 14.672 1.00 45.11 308 ILE D CA 1
ATOM 11248 C C . ILE D 1 308 ? 85.340 19.328 15.551 1.00 50.87 308 ILE D C 1
ATOM 11249 O O . ILE D 1 308 ? 84.850 19.572 16.653 1.00 58.25 308 ILE D O 1
ATOM 11254 N N . SER D 1 309 ? 86.395 19.970 15.082 1.00 55.83 309 SER D N 1
ATOM 11255 C CA . SER D 1 309 ? 87.013 21.072 15.806 1.00 58.50 309 SER D CA 1
ATOM 11256 C C . SER D 1 309 ? 87.408 22.046 14.717 1.00 60.92 309 SER D C 1
ATOM 11257 O O . SER D 1 309 ? 88.013 21.651 13.720 1.00 56.77 309 SER D O 1
ATOM 11260 N N . PHE D 1 310 ? 87.048 23.311 14.887 1.00 62.80 310 PHE D N 1
ATOM 11261 C CA . PHE D 1 310 ? 87.377 24.302 13.873 1.00 67.01 310 PHE D CA 1
ATOM 11262 C C . PHE D 1 310 ? 87.515 25.716 14.443 1.00 70.00 310 PHE D C 1
ATOM 11263 O O . PHE D 1 310 ? 86.959 26.039 15.512 1.00 70.00 310 PHE D O 1
ATOM 11271 N N . ARG D 1 311 ? 88.254 26.552 13.715 1.00 68.01 311 ARG D N 1
ATOM 11272 C CA . ARG D 1 311 ? 88.462 27.943 14.107 1.00 69.29 311 ARG D CA 1
ATOM 11273 C C . ARG D 1 311 ? 87.882 28.873 13.021 1.00 70.00 311 ARG D C 1
ATOM 11274 O O . ARG D 1 311 ? 88.261 28.811 11.843 1.00 67.08 311 ARG D O 1
ATOM 11282 N N . ILE D 1 312 ? 86.934 29.713 13.441 1.00 70.00 312 ILE D N 1
ATOM 11283 C CA . ILE D 1 312 ? 86.231 30.659 12.567 1.00 68.74 312 ILE D CA 1
ATOM 11284 C C . ILE D 1 312 ? 87.069 31.884 12.234 1.00 70.00 312 ILE D C 1
ATOM 11285 O O . ILE D 1 312 ? 88.130 32.114 12.831 1.00 70.00 312 ILE D O 1
ATOM 11290 N N . LYS D 1 313 ? 86.577 32.684 11.295 1.00 66.20 313 LYS D N 1
ATOM 11291 C CA . LYS D 1 313 ? 87.274 33.898 10.874 1.00 70.00 313 LYS D CA 1
ATOM 11292 C C . LYS D 1 313 ? 87.219 35.069 11.897 1.00 70.00 313 LYS D C 1
ATOM 11293 O O . LYS D 1 313 ? 87.033 36.233 11.522 1.00 66.68 313 LYS D O 1
ATOM 11295 N N . GLY D 1 314 ? 87.408 34.756 13.178 1.00 66.82 314 GLY D N 1
ATOM 11296 C CA . GLY D 1 314 ? 87.354 35.770 14.220 1.00 64.75 314 GLY D CA 1
ATOM 11297 C C . GLY D 1 314 ? 87.975 35.285 15.525 1.00 68.82 314 GLY D C 1
ATOM 11298 O O . GLY D 1 314 ? 88.898 34.462 15.513 1.00 70.00 314 GLY D O 1
ATOM 11299 N N . GLY D 1 315 ? 87.473 35.761 16.662 1.00 64.07 315 GLY D N 1
ATOM 11300 C CA . GLY D 1 315 ? 88.071 35.354 17.921 1.00 61.79 315 GLY D CA 1
ATOM 11301 C C . GLY D 1 315 ? 87.123 35.105 19.071 1.00 64.10 315 GLY D C 1
ATOM 11302 O O . GLY D 1 315 ? 85.907 35.213 18.906 1.00 63.56 315 GLY D O 1
ATOM 11303 N N . ALA D 1 316 ? 87.709 34.783 20.229 1.00 65.64 316 ALA D N 1
ATOM 11304 C CA . ALA D 1 316 ? 87.008 34.466 21.487 1.00 67.54 316 ALA D CA 1
ATOM 11305 C C . ALA D 1 316 ? 85.507 34.738 21.559 1.00 70.00 316 ALA D C 1
ATOM 11306 O O . ALA D 1 316 ? 84.763 33.983 22.208 1.00 70.00 316 ALA D O 1
ATOM 11308 N N . GLU D 1 317 ? 85.078 35.820 20.908 1.00 70.00 317 GLU D N 1
ATOM 11309 C CA . GLU D 1 317 ? 83.668 36.232 20.852 1.00 70.00 317 GLU D CA 1
ATOM 11310 C C . GLU D 1 317 ? 82.869 35.356 19.876 1.00 69.54 317 GLU D C 1
ATOM 11311 O O . GLU D 1 317 ? 81.939 34.637 20.283 1.00 60.06 317 GLU D O 1
ATOM 11317 N N . ALA D 1 318 ? 83.249 35.437 18.594 1.00 67.61 318 ALA D N 1
ATOM 11318 C CA . ALA D 1 318 ? 82.607 34.676 17.513 1.00 70.00 318 ALA D CA 1
ATOM 11319 C C . ALA D 1 318 ? 82.448 33.202 17.894 1.00 70.00 318 ALA D C 1
ATOM 11320 O O . ALA D 1 318 ? 81.535 32.526 17.441 1.00 68.77 318 ALA D O 1
ATOM 11322 N N . ALA D 1 319 ? 83.349 32.711 18.730 1.00 69.86 319 ALA D N 1
ATOM 11323 C CA . ALA D 1 319 ? 83.276 31.342 19.175 1.00 69.52 319 ALA D CA 1
ATOM 11324 C C . ALA D 1 319 ? 82.274 31.309 20.316 1.00 70.00 319 ALA D C 1
ATOM 11325 O O . ALA D 1 319 ? 81.308 30.545 20.280 1.00 70.00 319 ALA D O 1
ATOM 11327 N N . SER D 1 320 ? 82.500 32.138 21.334 1.00 70.00 320 SER D N 1
ATOM 11328 C CA . SER D 1 320 ? 81.581 32.174 22.470 1.00 70.00 320 SER D CA 1
ATOM 11329 C C . SER D 1 320 ? 80.195 32.528 21.934 1.00 70.00 320 SER D C 1
ATOM 11330 O O . SER D 1 320 ? 79.169 32.287 22.590 1.00 70.00 320 SER D O 1
ATOM 11333 N N . LYS D 1 321 ? 80.187 33.101 20.730 1.00 69.64 321 LYS D N 1
ATOM 11334 C CA . LYS D 1 321 ? 78.955 33.468 20.031 1.00 70.00 321 LYS D CA 1
ATOM 11335 C C . LYS D 1 321 ? 78.320 32.144 19.572 1.00 70.00 321 LYS D C 1
ATOM 11336 O O . LYS D 1 321 ? 77.372 31.633 20.185 1.00 70.00 321 LYS D O 1
ATOM 11342 N N . PHE D 1 322 ? 78.858 31.615 18.479 1.00 66.25 322 PHE D N 1
ATOM 11343 C CA . PHE D 1 322 ? 78.450 30.343 17.908 1.00 60.97 322 PHE D CA 1
ATOM 11344 C C . PHE D 1 322 ? 77.921 29.477 19.042 1.00 60.53 322 PHE D C 1
ATOM 11345 O O . PHE D 1 322 ? 76.787 29.026 19.018 1.00 65.16 322 PHE D O 1
ATOM 11353 N N . ALA D 1 323 ? 78.756 29.274 20.051 1.00 57.40 323 ALA D N 1
ATOM 11354 C CA . ALA D 1 323 ? 78.414 28.450 21.200 1.00 62.90 323 ALA D CA 1
ATOM 11355 C C . ALA D 1 323 ? 77.003 28.671 21.750 1.00 67.52 323 ALA D C 1
ATOM 11356 O O . ALA D 1 323 ? 76.539 27.932 22.640 1.00 70.00 323 ALA D O 1
ATOM 11358 N N . SER D 1 324 ? 76.312 29.673 21.218 1.00 68.11 324 SER D N 1
ATOM 11359 C CA . SER D 1 324 ? 74.979 30.002 21.701 1.00 68.66 324 SER D CA 1
ATOM 11360 C C . SER D 1 324 ? 73.955 30.200 20.587 1.00 69.63 324 SER D C 1
ATOM 11361 O O . SER D 1 324 ? 72.859 29.633 20.640 1.00 70.00 324 SER D O 1
ATOM 11364 N N . SER D 1 325 ? 74.295 31.016 19.590 1.00 68.94 325 SER D N 1
ATOM 11365 C CA . SER D 1 325 ? 73.389 31.259 18.456 1.00 69.16 325 SER D CA 1
ATOM 11366 C C . SER D 1 325 ? 72.766 29.935 17.975 1.00 70.00 325 SER D C 1
ATOM 11367 O O . SER D 1 325 ? 71.583 29.886 17.610 1.00 70.00 325 SER D O 1
ATOM 11370 N N . THR D 1 326 ? 73.583 28.874 17.970 1.00 70.00 326 THR D N 1
ATOM 11371 C CA . THR D 1 326 ? 73.166 27.528 17.562 1.00 65.15 326 THR D CA 1
ATOM 11372 C C . THR D 1 326 ? 71.814 27.193 18.145 1.00 63.14 326 THR D C 1
ATOM 11373 O O . THR D 1 326 ? 71.470 27.660 19.240 1.00 65.59 326 THR D O 1
ATOM 11377 N N . ARG D 1 327 ? 71.065 26.370 17.414 1.00 61.38 327 ARG D N 1
ATOM 11378 C CA . ARG D 1 327 ? 69.735 25.932 17.848 1.00 55.79 327 ARG D CA 1
ATOM 11379 C C . ARG D 1 327 ? 69.746 24.428 18.102 1.00 53.11 327 ARG D C 1
ATOM 11380 O O . ARG D 1 327 ? 69.121 23.928 19.030 1.00 53.21 327 ARG D O 1
ATOM 11388 N N . LEU D 1 328 ? 70.487 23.715 17.269 1.00 52.65 328 LEU D N 1
ATOM 11389 C CA . LEU D 1 328 ? 70.565 22.280 17.381 1.00 50.36 328 LEU D CA 1
ATOM 11390 C C . LEU D 1 328 ? 71.715 21.778 18.270 1.00 52.14 328 LEU D C 1
ATOM 11391 O O . LEU D 1 328 ? 71.519 20.831 19.043 1.00 59.83 328 LEU D O 1
ATOM 11396 N N . PHE D 1 329 ? 72.899 22.397 18.174 1.00 49.96 329 PHE D N 1
ATOM 11397 C CA . PHE D 1 329 ? 74.063 22.023 19.016 1.00 43.66 329 PHE D CA 1
ATOM 11398 C C . PHE D 1 329 ? 73.930 22.697 20.370 1.00 46.09 329 PHE D C 1
ATOM 11399 O O . PHE D 1 329 ? 73.858 23.916 20.462 1.00 50.00 329 PHE D O 1
ATOM 11407 N N . THR D 1 330 ? 73.907 21.893 21.420 1.00 48.04 330 THR D N 1
ATOM 11408 C CA . THR D 1 330 ? 73.743 22.383 22.767 1.00 46.73 330 THR D CA 1
ATOM 11409 C C . THR D 1 330 ? 75.049 22.613 23.518 1.00 55.34 330 THR D C 1
ATOM 11410 O O . THR D 1 330 ? 75.865 21.697 23.730 1.00 55.24 330 THR D O 1
ATOM 11414 N N . LEU D 1 331 ? 75.218 23.862 23.935 1.00 59.46 331 LEU D N 1
ATOM 11415 C CA . LEU D 1 331 ? 76.379 24.311 24.685 1.00 58.00 331 LEU D CA 1
ATOM 11416 C C . LEU D 1 331 ? 76.462 23.600 26.027 1.00 57.48 331 LEU D C 1
ATOM 11417 O O . LEU D 1 331 ? 75.529 23.628 26.808 1.00 59.15 331 LEU D O 1
ATOM 11422 N N . ALA D 1 332 ? 77.597 22.969 26.291 1.00 64.48 332 ALA D N 1
ATOM 11423 C CA . ALA D 1 332 ? 77.807 22.247 27.542 1.00 65.31 332 ALA D CA 1
ATOM 11424 C C . ALA D 1 332 ? 79.209 21.666 27.487 1.00 65.10 332 ALA D C 1
ATOM 11425 O O . ALA D 1 332 ? 80.060 22.171 26.751 1.00 67.24 332 ALA D O 1
ATOM 11427 N N . GLU D 1 333 ? 79.447 20.621 28.277 1.00 69.80 333 GLU D N 1
ATOM 11428 C CA . GLU D 1 333 ? 80.730 19.906 28.293 1.00 68.05 333 GLU D CA 1
ATOM 11429 C C . GLU D 1 333 ? 80.457 18.513 27.700 1.00 69.59 333 GLU D C 1
ATOM 11430 O O . GLU D 1 333 ? 79.641 18.361 26.771 1.00 64.46 333 GLU D O 1
ATOM 11436 N N . SER D 1 334 ? 81.128 17.500 28.236 1.00 67.30 334 SER D N 1
ATOM 11437 C CA . SER D 1 334 ? 80.924 16.137 27.752 1.00 70.00 334 SER D CA 1
ATOM 11438 C C . SER D 1 334 ? 80.877 16.035 26.210 1.00 70.00 334 SER D C 1
ATOM 11439 O O . SER D 1 334 ? 81.408 16.906 25.488 1.00 69.26 334 SER D O 1
ATOM 11442 N N . LEU D 1 335 ? 80.242 14.965 25.722 1.00 69.07 335 LEU D N 1
ATOM 11443 C CA . LEU D 1 335 ? 80.129 14.721 24.291 1.00 63.32 335 LEU D CA 1
ATOM 11444 C C . LEU D 1 335 ? 79.505 13.356 24.024 1.00 60.54 335 LEU D C 1
ATOM 11445 O O . LEU D 1 335 ? 78.663 12.872 24.775 1.00 48.32 335 LEU D O 1
ATOM 11450 N N . GLY D 1 336 ? 79.934 12.760 22.918 1.00 63.82 336 GLY D N 1
ATOM 11451 C CA . GLY D 1 336 ? 79.464 11.446 22.529 1.00 68.66 336 GLY D CA 1
ATOM 11452 C C . GLY D 1 336 ? 78.013 11.230 22.846 1.00 64.61 336 GLY D C 1
ATOM 11453 O O . GLY D 1 336 ? 77.510 10.098 22.834 1.00 68.75 336 GLY D O 1
ATOM 11454 N N . GLY D 1 337 ? 77.338 12.330 23.125 1.00 52.80 337 GLY D N 1
ATOM 11455 C CA . GLY D 1 337 ? 75.940 12.242 23.435 1.00 52.56 337 GLY D CA 1
ATOM 11456 C C . GLY D 1 337 ? 75.140 11.962 22.182 1.00 48.13 337 GLY D C 1
ATOM 11457 O O . GLY D 1 337 ? 75.518 12.300 21.063 1.00 39.79 337 GLY D O 1
ATOM 11458 N N . ILE D 1 338 ? 74.016 11.314 22.406 1.00 47.63 338 ILE D N 1
ATOM 11459 C CA . ILE D 1 338 ? 73.099 10.970 21.368 1.00 36.68 338 ILE D CA 1
ATOM 11460 C C . ILE D 1 338 ? 72.748 12.319 20.733 1.00 41.06 338 ILE D C 1
ATOM 11461 O O . ILE D 1 338 ? 72.613 12.437 19.523 1.00 44.97 338 ILE D O 1
ATOM 11466 N N . GLU D 1 339 ? 72.630 13.352 21.560 1.00 47.57 339 GLU D N 1
ATOM 11467 C CA . GLU D 1 339 ? 72.269 14.684 21.074 1.00 47.77 339 GLU D CA 1
ATOM 11468 C C . GLU D 1 339 ? 73.479 15.516 20.724 1.00 48.49 339 GLU D C 1
ATOM 11469 O O . GLU D 1 339 ? 74.509 15.414 21.395 1.00 52.16 339 GLU D O 1
ATOM 11475 N N . SER D 1 340 ? 73.363 16.326 19.668 1.00 50.53 340 SER D N 1
ATOM 11476 C CA . SER D 1 340 ? 74.455 17.214 19.234 1.00 49.51 340 SER D CA 1
ATOM 11477 C C . SER D 1 340 ? 74.804 18.287 20.264 1.00 50.82 340 SER D C 1
ATOM 11478 O O . SER D 1 340 ? 73.927 18.987 20.774 1.00 57.23 340 SER D O 1
ATOM 11481 N N . LEU D 1 341 ? 76.091 18.406 20.561 1.00 53.90 341 LEU D N 1
ATOM 11482 C CA . LEU D 1 341 ? 76.579 19.373 21.534 1.00 55.89 341 LEU D CA 1
ATOM 11483 C C . LEU D 1 341 ? 77.731 20.190 20.967 1.00 58.13 341 LEU D C 1
ATOM 11484 O O . LEU D 1 341 ? 78.214 19.952 19.847 1.00 57.56 341 LEU D O 1
ATOM 11489 N N . LEU D 1 342 ? 78.170 21.158 21.761 1.00 57.58 342 LEU D N 1
ATOM 11490 C CA . LEU D 1 342 ? 79.255 22.014 21.360 1.00 56.54 342 LEU D CA 1
ATOM 11491 C C . LEU D 1 342 ? 79.898 22.644 22.577 1.00 56.48 342 LEU D C 1
ATOM 11492 O O . LEU D 1 342 ? 79.215 23.105 23.487 1.00 52.32 342 LEU D O 1
ATOM 11497 N N . GLU D 1 343 ? 81.226 22.642 22.584 1.00 61.25 343 GLU D N 1
ATOM 11498 C CA . GLU D 1 343 ? 81.985 23.187 23.697 1.00 65.15 343 GLU D CA 1
ATOM 11499 C C . GLU D 1 343 ? 83.277 23.882 23.273 1.00 67.37 343 GLU D C 1
ATOM 11500 O O . GLU D 1 343 ? 83.831 23.600 22.210 1.00 70.00 343 GLU D O 1
ATOM 11506 N N . VAL D 1 344 ? 83.746 24.802 24.112 1.00 70.00 344 VAL D N 1
ATOM 11507 C CA . VAL D 1 344 ? 84.998 25.536 23.870 1.00 70.00 344 VAL D CA 1
ATOM 11508 C C . VAL D 1 344 ? 86.013 25.026 24.894 1.00 69.43 344 VAL D C 1
ATOM 11509 O O . VAL D 1 344 ? 86.121 25.562 26.003 1.00 70.00 344 VAL D O 1
ATOM 11513 N N . PRO D 1 345 ? 86.767 23.975 24.532 1.00 70.00 345 PRO D N 1
ATOM 11514 C CA . PRO D 1 345 ? 87.764 23.412 25.456 1.00 70.00 345 PRO D CA 1
ATOM 11515 C C . PRO D 1 345 ? 88.386 24.454 26.384 1.00 70.00 345 PRO D C 1
ATOM 11516 O O . PRO D 1 345 ? 88.204 24.390 27.605 1.00 70.00 345 PRO D O 1
ATOM 11520 N N . ALA D 1 346 ? 89.093 25.412 25.784 1.00 70.00 346 ALA D N 1
ATOM 11521 C CA . ALA D 1 346 ? 89.774 26.503 26.487 1.00 68.49 346 ALA D CA 1
ATOM 11522 C C . ALA D 1 346 ? 89.076 26.889 27.772 1.00 67.60 346 ALA D C 1
ATOM 11523 O O . ALA D 1 346 ? 89.587 26.645 28.860 1.00 61.35 346 ALA D O 1
ATOM 11525 N N . VAL D 1 347 ? 87.902 27.503 27.630 1.00 70.00 347 VAL D N 1
ATOM 11526 C CA . VAL D 1 347 ? 87.117 27.923 28.783 1.00 70.00 347 VAL D CA 1
ATOM 11527 C C . VAL D 1 347 ? 86.518 26.724 29.510 1.00 70.00 347 VAL D C 1
ATOM 11528 O O . VAL D 1 347 ? 87.207 26.073 30.312 1.00 70.00 347 VAL D O 1
ATOM 11532 N N . MET D 1 348 ? 85.248 26.439 29.228 1.00 70.00 348 MET D N 1
ATOM 11533 C CA . MET D 1 348 ? 84.530 25.324 29.849 1.00 70.00 348 MET D CA 1
ATOM 11534 C C . MET D 1 348 ? 85.447 24.204 30.341 1.00 70.00 348 MET D C 1
ATOM 11535 O O . MET D 1 348 ? 85.425 23.857 31.523 1.00 70.00 348 MET D O 1
ATOM 11540 N N . THR D 1 349 ? 86.266 23.651 29.451 1.00 70.00 349 THR D N 1
ATOM 11541 C CA . THR D 1 349 ? 87.169 22.580 29.853 1.00 70.00 349 THR D CA 1
ATOM 11542 C C . THR D 1 349 ? 88.458 23.084 30.516 1.00 70.00 349 THR D C 1
ATOM 11543 O O . THR D 1 349 ? 88.450 23.482 31.690 1.00 69.42 349 THR D O 1
ATOM 11547 N N . HIS D 1 350 ? 89.555 23.063 29.760 1.00 70.00 350 HIS D N 1
ATOM 11548 C CA . HIS D 1 350 ? 90.869 23.477 30.240 1.00 68.77 350 HIS D CA 1
ATOM 11549 C C . HIS D 1 350 ? 90.838 24.839 30.932 1.00 70.00 350 HIS D C 1
ATOM 11550 O O . HIS D 1 350 ? 91.135 25.873 30.321 1.00 70.00 350 HIS D O 1
ATOM 11557 N N . GLY D 1 351 ? 90.478 24.830 32.213 1.00 69.51 351 GLY D N 1
ATOM 11558 C CA . GLY D 1 351 ? 90.418 26.066 32.974 1.00 70.00 351 GLY D CA 1
ATOM 11559 C C . GLY D 1 351 ? 91.759 26.467 33.569 1.00 70.00 351 GLY D C 1
ATOM 11560 O O . GLY D 1 351 ? 92.515 27.219 32.948 1.00 70.00 351 GLY D O 1
ATOM 11561 N N . GLY D 1 352 ? 92.049 25.960 34.769 1.00 70.00 352 GLY D N 1
ATOM 11562 C CA . GLY D 1 352 ? 93.303 26.258 35.460 1.00 70.00 352 GLY D CA 1
ATOM 11563 C C . GLY D 1 352 ? 94.581 25.868 34.725 1.00 70.00 352 GLY D C 1
ATOM 11564 O O . GLY D 1 352 ? 95.477 25.228 35.282 1.00 67.68 352 GLY D O 1
ATOM 11565 N N . ILE D 1 353 ? 94.646 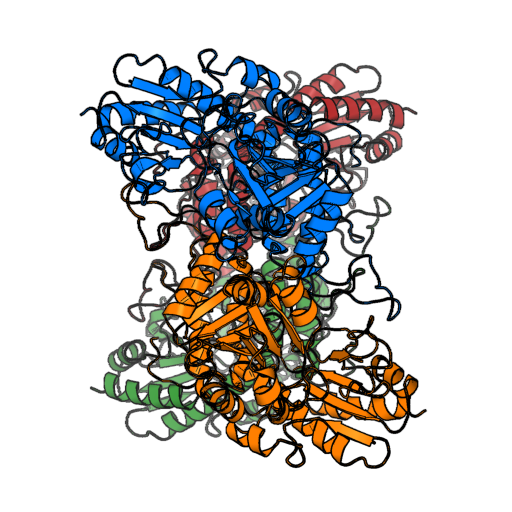26.252 33.455 1.00 70.00 353 ILE D N 1
ATOM 11566 C CA . ILE D 1 353 ? 95.793 25.989 32.599 1.00 70.00 353 ILE D CA 1
ATOM 11567 C C . ILE D 1 353 ? 95.930 27.259 31.772 1.00 70.00 353 ILE D C 1
ATOM 11568 O O . ILE D 1 353 ? 95.202 27.452 30.792 1.00 70.00 353 ILE D O 1
ATOM 11573 N N . PRO D 1 354 ? 96.839 28.160 32.186 1.00 70.00 354 PRO D N 1
ATOM 11574 C CA . PRO D 1 354 ? 97.130 29.446 31.538 1.00 70.00 354 PRO D CA 1
ATOM 11575 C C . PRO D 1 354 ? 97.262 29.465 30.017 1.00 70.00 354 PRO D C 1
ATOM 11576 O O . PRO D 1 354 ? 97.907 28.601 29.410 1.00 70.00 354 PRO D O 1
ATOM 11580 N N . LYS D 1 355 ? 96.622 30.469 29.426 1.00 66.55 355 LYS D N 1
ATOM 11581 C CA . LYS D 1 355 ? 96.597 30.686 27.983 1.00 70.00 355 LYS D CA 1
ATOM 11582 C C . LYS D 1 355 ? 97.939 30.298 27.353 1.00 70.00 355 LYS D C 1
ATOM 11583 O O . LYS D 1 355 ? 98.024 29.951 26.157 1.00 66.53 355 LYS D O 1
ATOM 11589 N N . GLU D 1 356 ? 98.980 30.371 28.182 1.00 70.00 356 GLU D N 1
ATOM 11590 C CA . GLU D 1 356 ? 100.341 30.022 27.790 1.00 70.00 356 GLU D CA 1
ATOM 11591 C C . GLU D 1 356 ? 100.355 28.686 27.045 1.00 70.00 356 GLU D C 1
ATOM 11592 O O . GLU D 1 356 ? 100.950 28.573 25.963 1.00 70.00 356 GLU D O 1
ATOM 11594 N N . ALA D 1 357 ? 99.698 27.679 27.629 1.00 70.00 357 ALA D N 1
ATOM 11595 C CA . ALA D 1 357 ? 99.629 26.347 27.023 1.00 70.00 357 ALA D CA 1
ATOM 11596 C C . ALA D 1 357 ? 98.488 26.284 26.013 1.00 69.21 357 ALA D C 1
ATOM 11597 O O . ALA D 1 357 ? 98.588 25.624 24.978 1.00 67.08 357 ALA D O 1
ATOM 11599 N N . ARG D 1 358 ? 97.410 26.993 26.320 1.00 68.89 358 ARG D N 1
ATOM 11600 C CA . ARG D 1 358 ? 96.230 27.008 25.459 1.00 70.00 358 ARG D CA 1
ATOM 11601 C C . ARG D 1 358 ? 96.463 27.726 24.130 1.00 70.00 358 ARG D C 1
ATOM 11602 O O . ARG D 1 358 ? 95.622 28.514 23.689 1.00 70.00 358 ARG D O 1
ATOM 11610 N N . GLU D 1 359 ? 97.605 27.442 23.508 1.00 70.00 359 GLU D N 1
ATOM 11611 C CA . GLU D 1 359 ? 98.015 28.017 22.213 1.00 70.00 359 GLU D CA 1
ATOM 11612 C C . GLU D 1 359 ? 99.234 27.181 21.829 1.00 70.00 359 GLU D C 1
ATOM 11613 O O . GLU D 1 359 ? 99.730 27.222 20.693 1.00 70.00 359 GLU D O 1
ATOM 11619 N N . ALA D 1 360 ? 99.691 26.424 22.823 1.00 70.00 360 ALA D N 1
ATOM 11620 C CA . ALA D 1 360 ? 100.846 25.559 22.723 1.00 69.10 360 ALA D CA 1
ATOM 11621 C C . ALA D 1 360 ? 100.451 24.179 22.229 1.00 70.00 360 ALA D C 1
ATOM 11622 O O . ALA D 1 360 ? 100.804 23.779 21.120 1.00 70.00 360 ALA D O 1
ATOM 11624 N N . SER D 1 361 ? 99.707 23.459 23.064 1.00 70.00 361 SER D N 1
ATOM 11625 C CA . SER D 1 361 ? 99.254 22.106 22.736 1.00 70.00 361 SER D CA 1
ATOM 11626 C C . SER D 1 361 ? 98.329 22.098 21.509 1.00 70.00 361 SER D C 1
ATOM 11627 O O . SER D 1 361 ? 98.240 21.092 20.793 1.00 70.00 361 SER D O 1
ATOM 11630 N N . GLY D 1 362 ? 97.658 23.227 21.271 1.00 70.00 362 GLY D N 1
ATOM 11631 C CA . GLY D 1 362 ? 96.752 23.346 20.137 1.00 70.00 362 GLY D CA 1
ATOM 11632 C C . GLY D 1 362 ? 95.404 23.923 20.545 1.00 70.00 362 GLY D C 1
ATOM 11633 O O . GLY D 1 362 ? 94.679 24.504 19.726 1.00 70.00 362 GLY D O 1
ATOM 11634 N N . VAL D 1 363 ? 95.083 23.764 21.827 1.00 69.88 363 VAL D N 1
ATOM 11635 C CA . VAL D 1 363 ? 93.828 24.244 22.397 1.00 66.82 363 VAL D CA 1
ATOM 11636 C C . VAL D 1 363 ? 93.671 25.739 22.128 1.00 68.55 363 VAL D C 1
ATOM 11637 O O . VAL D 1 363 ? 93.644 26.550 23.067 1.00 70.00 363 VAL D O 1
ATOM 11641 N N . PHE D 1 364 ? 93.569 26.096 20.848 1.00 67.67 364 PHE D N 1
ATOM 11642 C CA . PHE D 1 364 ? 93.412 27.491 20.434 1.00 70.00 364 PHE D CA 1
ATOM 11643 C C . PHE D 1 364 ? 92.233 28.179 21.155 1.00 70.00 364 PHE D C 1
ATOM 11644 O O . PHE D 1 364 ? 91.199 27.547 21.419 1.00 70.00 364 PHE D O 1
ATOM 11652 N N . ASP D 1 365 ? 92.406 29.464 21.477 1.00 70.00 365 ASP D N 1
ATOM 11653 C CA . ASP D 1 365 ? 91.385 30.251 22.187 1.00 70.00 365 ASP D CA 1
ATOM 11654 C C . ASP D 1 365 ? 90.140 30.574 21.322 1.00 70.00 365 ASP D C 1
ATOM 11655 O O . ASP D 1 365 ? 89.036 30.749 21.852 1.00 67.93 365 ASP D O 1
ATOM 11660 N N . ASP D 1 366 ? 90.317 30.641 20.002 1.00 66.31 366 ASP D N 1
ATOM 11661 C CA . ASP D 1 366 ? 89.209 30.938 19.089 1.00 67.35 366 ASP D CA 1
ATOM 11662 C C . ASP D 1 366 ? 88.791 29.676 18.326 1.00 69.46 366 ASP D C 1
ATOM 11663 O O . ASP D 1 366 ? 88.472 29.722 17.130 1.00 66.12 366 ASP D O 1
ATOM 11668 N N . LEU D 1 367 ? 88.799 28.548 19.023 1.00 70.00 367 LEU D N 1
ATOM 11669 C CA . LEU D 1 367 ? 88.452 27.281 18.409 1.00 63.21 367 LEU D CA 1
ATOM 11670 C C . LEU D 1 367 ? 87.125 26.787 18.952 1.00 65.33 367 LEU D C 1
ATOM 11671 O O . LEU D 1 367 ? 86.905 26.779 20.171 1.00 69.07 367 LEU D O 1
ATOM 11676 N N . VAL D 1 368 ? 86.246 26.387 18.037 1.00 63.47 368 VAL D N 1
ATOM 11677 C CA . VAL D 1 368 ? 84.936 25.848 18.388 1.00 65.63 368 VAL D CA 1
ATOM 11678 C C . VAL D 1 368 ? 84.955 24.317 18.245 1.00 63.07 368 VAL D C 1
ATOM 11679 O O . VAL D 1 368 ? 85.180 23.801 17.145 1.00 59.25 368 VAL D O 1
ATOM 11683 N N . ARG D 1 369 ? 84.729 23.609 19.354 1.00 58.62 369 ARG D N 1
ATOM 11684 C CA . ARG D 1 369 ? 84.700 22.143 19.358 1.00 59.50 369 ARG D CA 1
ATOM 11685 C C . ARG D 1 369 ? 83.266 21.619 19.396 1.00 57.69 369 ARG D C 1
ATOM 11686 O O . ARG D 1 369 ? 82.530 21.862 20.355 1.00 55.51 369 ARG D O 1
ATOM 11694 N N . ILE D 1 370 ? 82.870 20.891 18.360 1.00 53.50 370 ILE D N 1
ATOM 11695 C CA . ILE D 1 370 ? 81.523 20.348 18.330 1.00 59.12 370 ILE D CA 1
ATOM 11696 C C . ILE D 1 370 ? 81.477 18.811 18.347 1.00 59.82 370 ILE D C 1
ATOM 11697 O O . ILE D 1 370 ? 82.394 18.149 17.859 1.00 64.96 370 ILE D O 1
ATOM 11702 N N . SER D 1 371 ? 80.408 18.259 18.920 1.00 56.04 371 SER D N 1
ATOM 11703 C CA . SER D 1 371 ? 80.215 16.814 19.005 1.00 48.41 371 SER D CA 1
ATOM 11704 C C . SER D 1 371 ? 78.914 16.476 18.282 1.00 48.72 371 SER D C 1
ATOM 11705 O O . SER D 1 371 ? 77.846 16.636 18.863 1.00 47.67 371 SER D O 1
ATOM 11708 N N . VAL D 1 372 ? 79.013 16.001 17.039 1.00 41.05 372 VAL D N 1
ATOM 11709 C CA . VAL D 1 372 ? 77.864 15.646 16.211 1.00 36.12 372 VAL D CA 1
ATOM 11710 C C . VAL D 1 372 ? 76.991 14.506 16.749 1.00 41.40 372 VAL D C 1
ATOM 11711 O O . VAL D 1 372 ? 77.449 13.389 16.921 1.00 51.56 372 VAL D O 1
ATOM 11715 N N . GLY D 1 373 ? 75.717 14.789 16.996 1.00 44.09 373 GLY D N 1
ATOM 11716 C CA . GLY D 1 373 ? 74.810 13.784 17.526 1.00 34.06 373 GLY D CA 1
ATOM 11717 C C . GLY D 1 373 ? 74.114 13.059 16.407 1.00 30.91 373 GLY D C 1
ATOM 11718 O O . GLY D 1 373 ? 74.689 12.959 15.328 1.00 26.50 373 GLY D O 1
ATOM 11719 N N . ILE D 1 374 ? 72.886 12.588 16.644 1.00 23.93 374 ILE D N 1
ATOM 11720 C CA . ILE D 1 374 ? 72.159 11.853 15.610 1.00 32.75 374 ILE D CA 1
ATOM 11721 C C . ILE D 1 374 ? 70.912 12.500 14.992 1.00 32.85 374 ILE D C 1
ATOM 11722 O O . ILE D 1 374 ? 70.083 11.796 14.430 1.00 35.01 374 ILE D O 1
ATOM 11727 N N . GLU D 1 375 ? 70.778 13.820 15.076 1.00 34.16 375 GLU D N 1
ATOM 11728 C CA . GLU D 1 375 ? 69.627 14.491 14.474 1.00 36.13 375 GLU D CA 1
ATOM 11729 C C . GLU D 1 375 ? 69.762 14.423 12.939 1.00 43.55 375 GLU D C 1
ATOM 11730 O O . GLU D 1 375 ? 70.650 13.730 12.405 1.00 42.08 375 GLU D O 1
ATOM 11736 N N . ASP D 1 376 ? 68.889 15.127 12.219 1.00 41.27 376 ASP D N 1
ATOM 11737 C CA . ASP D 1 376 ? 68.977 15.109 10.771 1.00 37.57 376 ASP D CA 1
ATOM 11738 C C . ASP D 1 376 ? 70.244 15.814 10.301 1.00 41.68 376 ASP D C 1
ATOM 11739 O O . ASP D 1 376 ? 70.560 16.916 10.748 1.00 38.67 376 ASP D O 1
ATOM 11744 N N . THR D 1 377 ? 70.964 15.181 9.380 1.00 47.48 377 THR D N 1
ATOM 11745 C CA . THR D 1 377 ? 72.193 15.767 8.862 1.00 50.59 377 THR D CA 1
ATOM 11746 C C . THR D 1 377 ? 71.942 17.197 8.426 1.00 55.16 377 THR D C 1
ATOM 11747 O O . THR D 1 377 ? 72.417 18.144 9.079 1.00 52.14 377 THR D O 1
ATOM 11751 N N . ASP D 1 378 ? 71.187 17.340 7.329 1.00 55.94 378 ASP D N 1
ATOM 11752 C CA . ASP D 1 378 ? 70.838 18.649 6.776 1.00 53.87 378 ASP D CA 1
ATOM 11753 C C . ASP D 1 378 ? 70.320 19.625 7.847 1.00 55.01 378 ASP D C 1
ATOM 11754 O O . ASP D 1 378 ? 70.767 20.768 7.898 1.00 60.43 378 ASP D O 1
ATOM 11759 N N . ASP D 1 379 ? 69.398 19.192 8.704 1.00 47.50 379 ASP D N 1
ATOM 11760 C CA . ASP D 1 379 ? 68.929 20.057 9.783 1.00 45.72 379 ASP D CA 1
ATOM 11761 C C . ASP D 1 379 ? 70.156 20.572 10.553 1.00 50.39 379 ASP D C 1
ATOM 11762 O O . ASP D 1 379 ? 70.183 21.698 11.047 1.00 50.91 379 ASP D O 1
ATOM 11767 N N . LEU D 1 380 ? 71.175 19.727 10.658 1.00 54.75 380 LEU D N 1
ATOM 11768 C CA . LEU D 1 380 ? 72.386 20.092 11.389 1.00 58.64 380 LEU D CA 1
ATOM 11769 C C . LEU D 1 380 ? 73.353 20.909 10.532 1.00 58.09 380 LEU D C 1
ATOM 11770 O O . LEU D 1 380 ? 73.928 21.906 10.994 1.00 61.01 380 LEU D O 1
ATOM 11775 N N . LEU D 1 381 ? 73.534 20.489 9.288 1.00 51.38 381 LEU D N 1
ATOM 11776 C CA . LEU D 1 381 ? 74.439 21.192 8.396 1.00 54.08 381 LEU D CA 1
ATOM 11777 C C . LEU D 1 381 ? 74.015 22.643 8.293 1.00 59.17 381 LEU D C 1
ATOM 11778 O O . LEU D 1 381 ? 74.819 23.564 8.473 1.00 59.92 381 LEU D O 1
ATOM 11783 N N . GLU D 1 382 ? 72.727 22.813 7.997 1.00 64.40 382 GLU D N 1
ATOM 11784 C CA . GLU D 1 382 ? 72.075 24.109 7.827 1.00 61.10 382 GLU D CA 1
ATOM 11785 C C . GLU D 1 382 ? 72.174 24.970 9.084 1.00 62.56 382 GLU D C 1
ATOM 11786 O O . GLU D 1 382 ? 72.280 26.194 9.002 1.00 62.91 382 GLU D O 1
ATOM 11792 N N . ASP D 1 383 ? 72.147 24.331 10.248 1.00 62.64 383 ASP D N 1
ATOM 11793 C CA . ASP D 1 383 ? 72.238 25.067 11.500 1.00 64.15 383 ASP D CA 1
ATOM 11794 C C . ASP D 1 383 ? 73.641 25.616 11.751 1.00 65.24 383 ASP D C 1
ATOM 11795 O O . ASP D 1 383 ? 73.795 26.691 12.316 1.00 65.47 383 ASP D O 1
ATOM 11800 N N . ILE D 1 384 ? 74.663 24.868 11.346 1.00 68.80 384 ILE D N 1
ATOM 11801 C CA . ILE D 1 384 ? 76.046 25.303 11.541 1.00 68.24 384 ILE D CA 1
ATOM 11802 C C . ILE D 1 384 ? 76.282 26.597 10.770 1.00 68.88 384 ILE D C 1
ATOM 11803 O O . ILE D 1 384 ? 76.998 27.481 11.251 1.00 66.79 384 ILE D O 1
ATOM 11808 N N . LYS D 1 385 ? 75.679 26.671 9.575 1.00 68.21 385 LYS D N 1
ATOM 11809 C CA . LYS D 1 385 ? 75.732 27.832 8.663 1.00 67.57 385 LYS D CA 1
ATOM 11810 C C . LYS D 1 385 ? 75.051 29.038 9.321 1.00 69.33 385 LYS D C 1
ATOM 11811 O O . LYS D 1 385 ? 75.683 30.050 9.646 1.00 68.71 385 LYS D O 1
ATOM 11817 N N . GLN D 1 386 ? 73.741 28.908 9.491 1.00 67.85 386 GLN D N 1
ATOM 11818 C CA . GLN D 1 386 ? 72.928 29.910 10.147 1.00 65.69 386 GLN D CA 1
ATOM 11819 C C . GLN D 1 386 ? 73.598 30.341 11.455 1.00 69.25 386 GLN D C 1
ATOM 11820 O O . GLN D 1 386 ? 73.141 31.273 12.110 1.00 70.00 386 GLN D O 1
ATOM 11826 N N . ALA D 1 387 ? 74.675 29.663 11.840 1.00 66.83 387 ALA D N 1
ATOM 11827 C CA . ALA D 1 387 ? 75.371 29.978 13.081 1.00 68.78 387 ALA D CA 1
ATOM 11828 C C . ALA D 1 387 ? 76.652 30.768 12.843 1.00 70.00 387 ALA D C 1
ATOM 11829 O O . ALA D 1 387 ? 77.055 31.576 13.680 1.00 70.00 387 ALA D O 1
ATOM 11831 N N . LEU D 1 388 ? 77.301 30.519 11.710 1.00 70.00 388 LEU D N 1
ATOM 11832 C CA . LEU D 1 388 ? 78.537 31.225 11.362 1.00 70.00 388 LEU D CA 1
ATOM 11833 C C . LEU D 1 388 ? 78.265 32.726 11.322 1.00 70.00 388 LEU D C 1
ATOM 11834 O O . LEU D 1 388 ? 78.902 33.523 12.030 1.00 68.03 388 LEU D O 1
ATOM 11839 N N . LYS D 1 389 ? 77.304 33.090 10.477 1.00 70.00 389 LYS D N 1
ATOM 11840 C CA . LYS D 1 389 ? 76.905 34.474 10.299 1.00 67.07 389 LYS D CA 1
ATOM 11841 C C . LYS D 1 389 ? 76.609 35.136 11.642 1.00 68.95 389 LYS D C 1
ATOM 11842 O O . LYS D 1 389 ? 77.202 36.169 11.949 1.00 64.68 389 LYS D O 1
ATOM 11848 N N . GLN D 1 390 ? 75.715 34.548 12.444 1.00 69.18 390 GLN D N 1
ATOM 11849 C CA . GLN D 1 390 ? 75.403 35.118 13.762 1.00 70.00 390 GLN D CA 1
ATOM 11850 C C . GLN D 1 390 ? 76.732 35.614 14.355 1.00 70.00 390 GLN D C 1
ATOM 11851 O O . GLN D 1 390 ? 76.920 36.807 14.606 1.00 70.00 390 GLN D O 1
ATOM 11857 N N . ALA D 1 391 ? 77.658 34.679 14.553 1.00 70.00 391 ALA D N 1
ATOM 11858 C CA . ALA D 1 391 ? 78.965 34.987 15.116 1.00 70.00 391 ALA D CA 1
ATOM 11859 C C . ALA D 1 391 ? 79.515 36.162 14.366 1.00 70.00 391 ALA D C 1
ATOM 11860 O O . ALA D 1 391 ? 79.790 37.209 14.949 1.00 70.00 391 ALA D O 1
ATOM 11862 N N . THR D 1 392 ? 79.677 35.979 13.059 1.00 70.00 392 THR D N 1
ATOM 11863 C CA . THR D 1 392 ? 80.190 37.051 12.217 1.00 70.00 392 THR D CA 1
ATOM 11864 C C . THR D 1 392 ? 79.460 38.340 12.644 1.00 70.00 392 THR D C 1
ATOM 11865 O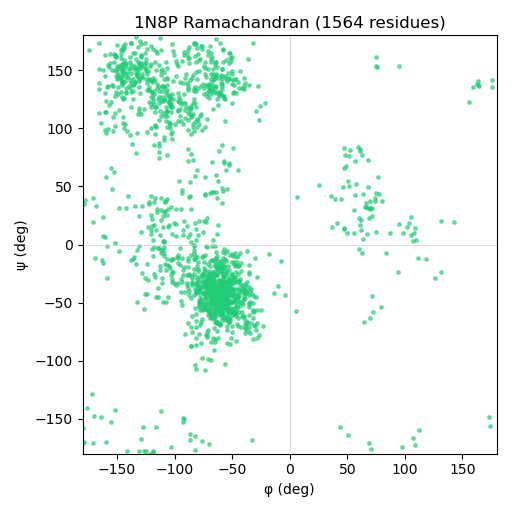 O . THR D 1 392 ? 80.096 39.311 13.080 1.00 70.00 392 THR D O 1
ATOM 11869 N N . ASN D 1 393 ? 78.126 38.305 12.559 1.00 70.00 393 ASN D N 1
ATOM 11870 C CA . ASN D 1 393 ? 77.254 39.420 12.933 1.00 69.81 393 ASN D CA 1
ATOM 11871 C C . ASN D 1 393 ? 77.089 39.455 14.449 1.00 70.00 393 ASN D C 1
ATOM 11872 O O . ASN D 1 393 ? 76.629 40.447 15.025 1.00 70.00 393 ASN D O 1
#

Foldseek 3Di:
DDDDPDDLLVLLQPFLDFDDPVDDPADDQDQDQAAAAPDPVGRPDPTGGVQLHDSLQSSLFRSQCVLLVFDTKGKFQALLVVVQLVLLLDDWAAEEEEAQLDACSCVVRVVVSCPVNTYHYDYHHPCLPCCLVPVPPRAQEYEYAQQGPPLGHGDQLQSVLVSCCVSPNPRNRAYEYECAQLGSQFFRSVVRRHAKYKYQLCALQLQANPGGMIMMGGRDVVSRVSSSVSSSVVVRHGGSVRSSSSSVSNSCSNVWFVQLQVLQVVLQVVLVVCVPWWDFKHFLQDCPHPVVVSLVVGTDVSGRGNKMKTFTPDFLQLQVQLQPQFDQAHDDDDANHQGKHKYQCVPPRVPPPDVVCCPPSVSPSRMMMIHGHRDDSCVVSVRSVSRSVRSVD/DDDDPDDLLVLLQPFLHADDPVPDNADDQDQDQAADDPDPVGRPDPDGGVLLHDSLQSSLQRSQQVLLVADTKGKFQWLLVLVLLQLLLDPWQAEEEEAQLDACSCVPNQVVSCPVNIYHYDYDHPCLPCCLVPVDPRAQYYEAAQQRPPLGHGDQLQSNLVSCCPSPNPRNRAYEYECAQAGSQFFHSQVRNHAKYKYQLQFQQLFANPGGMIMMGGRDPVSNVSSSVSSSVVSRHHGSVSSSSSSVSNSCSNVWFVQLQVLQLVLQVVLVVCVAFWPDKRFLQDCPHPPVVSLVVTTDVSGRGNKIKTFTPDFLQLQVQLLPLFDQADEDDDASHLGKHKYQCVPRGVDPDDVVCCPPSPSPSRMIMIGGHNDDSCVVSVRSVSRSVRSVD/DDDDPDDLLVLLQPFLQDDDPVPDSADDQDQDQAADAPDPVGRPDPDGGPLLHDSLQSSLFRSQQVLLVFPTKGKFLWLLVVVLLVLLLDDWQAEEEEAQLDACSCVPSQVVSCPVNTYHYDYHHPCLPCCLVVVDPRAQEYEYAQQGPPQGHGDQLQSNLVSNCVSPNPRNRAAEYECAQLGSQFFHSVVRNHAKYKYGLCAQQLQANPAGMIMMGGNDVVSRVSSSVSCSVVVRHHRSVRSSSSSVSNSCSNVFFVLLQVLQLVQQVVLVVCVDFWDDKHFLQDCPHPVVVSLVVGTVVSGRTNKMKTFTPDALQLQVQLQPLFDQAHEDDGANHQGKHKYQCDPRRVNPDPVVCCPVSPSPRRMIMIGGHNDDSCVVSVRSVSSSVRSVD/DDDDPDDLLVLLQPFLHDDDPVPDNADDQDQDQAADDPDPVGGPDPDGGPLLHDSLQVSLFRSQQSLLVFDTKHKFQFLLVLVLLLLLLDPWQAEEEEAQLDACSCVVSQVVSCPVNIYHYDYHHPCLPCCLVVVPPRAQEYEYAQQRPPLGHGDQLQSNLVSNCVSPNPRNRAYEYACAQLGSLWFRSQVRRHAKYKYQLQQQLLQANPAGMMMMGGHDPVSNVSSSVSSSVVSRHDRSVSSSSSSVSNSCRNVWFVQLQVLQVVLQVVLVVCVDFWDDKAFLQDCPHPPVVSCVVTTVVSRRGNKMKTFTNDFLQLQVQLLPLFDQAHRDDGASHLGKHKYQCDPRNPPPPDVVCCPPSPSPRRMIMIHGHRDDSCVVSVRSVSSSVRSVD

GO terms:
  GO:1904828 positive regulation of hydrogen sulfide biosynthetic process (P, IDA)
  GO:0004123 cystathionine gamma-lyase activity (F, IDA)
  GO:0047804 cysteine-S-conjugate beta-lyase activity (F, IDA)
  GO:0005634 nucleus (C, HDA)
  GO:0005737 cytoplasm (C, HDA)
  GO:0004123 cystathionine gamma-lyase activity (F, IMP)
  GO:0019344 L-cysteine biosynthetic process (P, IMP)
  GO:0019346 transsulfuration (P, IMP)
  GO:0004123 cystathionine gamma-lyase activity (F, EXP)

Secondary structure (DSSP, 8-state):
---SS--HHHHHHHTT----SS--SS--B---SB--BSSSSSBSSS--BTTT--HHHHHHHHHHHHHTT-SEEEEES-HHHHHHHHHHTSPSS-EEEEESS--HHHHHHHHHTSTTT-S--EEESSHHHHHHHHS-SSEEEEEE-SS-TTT-----HHHHHHHHHHHTTTTT-EEEEE-TTTHHHH--GGGGT-SEEEEETTTTTT-SS----EEEEES-HHHHHHHHHHHHHH--PPPHHHHHHHHHHHTTHHHHHHHHHHHHHHHHHHHTS-TTTEEEEE-TTSTTSTTHHHHHHHSGGG---SEEEEEESS-HHHHHHHHHH-SSSEE-S----SS-EEE-TTTTTS-SS-TTTTTTTS--TTEEEEE--SS-HHHHHHHHHHHHHHHH-/---SS--HHHHHHHTT----TT-BSS--B---SBB-BSSSSSBSSS--BTTT--HHHHHHHHHHHHHTT-SEEEEES-HHHHHHHHHTTS-SS-EEEE-SS--HHHHHHHHHTTTTT-S--EE-SSHHHHHHHHS-SSEEEEEE-SS-TTT-----HHHHHHHHHHTTTTS--EEEEE-TTTHHHH--GGGGT-SEEEEETTTTTS-SS----EEEEES-HHHHHHHHHHHHHH-----HHHHHHHHHHHTTHHHHHHHHHHHHHHHHHHHTT-TTTEEEEE-TTSTT-TTHHHHHHHSGGG---SEEEEEESS-HHHHHHHHHH-SSSEESS----SS-EEE-IIIIIS-SS-TTTTTTTS--TT-EEEE--SS-HHHHHHHHHHHHHHHH-/---SS--HHHHHHHTT----SS--SS--B---SB--EEETTEESSS--BTTT--HHHHHHHHHHHHHTT-SEEEEES-HHHHHHHHHTTSPSS-EEEEESS--HHHHHHHHHTS-TT-S--EEESSHHHHHHHHS-SSEEEEEE-SS-TTT-----HHHHHHHHHHHHTTS--EEEEE-TTT-TTT--GGGGS-SEEEEETTTTTT-SSS---EEEEES-HHHHHHHHHHHHHH--PPPHHHHHHHHHHGGGHHHHHHHHHHHHHHHHHHHTT-TTTEEEEE-TTSTTSTTHHHHHHHSGGG---SEEEEEESS-HHHHHHHHHH-SSSEESS--S-SS-EEE-TTTSSS-SS-TTTTTTSS--TTEEEEE--SS-HHHHHHHHHHHHHHHH-/---SS--HHHHHHHTT----TT-BSSPPB---SBB-EEETTEESSS-SBTTT--HHHHHHHHHHHHHTT-SEEEEES-HHHHHHHHHTTS-SSBEEEEESS--HHHHHHHHHTSTTT-B--EEESSHHHHHHHHS-SSEEEEEE-SS-TTT-----HHHHHHHHHHHTTTS--EEEEE-TTTHHHH--GGGGT-SEEEEETTTTTS-SS----EEEEES-HHHHHHHHHHHHHH-----HHHHHHHHHHHTTHHHHHHHHHHHHHHHHHHHTT-TTTEEEEE-TTSTTSTTHHHHHHHSGGG---SEEEEEESS-HHHHHHHHHH-SSSEESS----SS-EEE-TTTTSS-SS-TTTTTTTS--TTEEEEE--SS-HHHHHHHHHHHHHHHH-

Solvent-accessible surface area: 50339 Å² total; per-residue (Å²): 50,116,52,100,117,17,117,19,15,0,54,0,6,16,6,10,84,24,132,35,89,46,0,2,31,18,20,25,1,16,8,2,4,14,13,93,78,93,54,96,78,105,22,41,25,133,25,97,49,6,35,45,42,3,13,0,7,27,5,0,12,125,0,0,4,27,3,0,78,15,133,50,8,3,0,0,2,0,12,16,1,0,14,3,0,0,1,15,20,11,66,70,37,1,0,0,0,0,2,25,4,16,77,42,15,5,114,48,2,0,78,11,10,3,14,82,161,13,10,50,37,21,93,10,57,70,7,58,94,50,0,40,151,43,3,98,106,51,0,46,0,0,6,0,14,4,6,0,5,0,33,4,56,6,12,5,0,70,111,0,12,63,33,12,122,156,68,6,78,84,58,119,15,20,2,0,0,30,0,10,20,5,0,0,24,2,8,22,0,19,82,38,34,14,53,0,0,4,2,20,0,3,9,13,2,0,0,8,4,3,2,14,0,0,0,1,1,1,71,57,119,88,1,40,80,120,0,71,128,17,2,40,2,12,0,4,11,11,10,18,1,4,0,9,0,0,12,13,0,0,36,1,0,11,19,9,5,81,42,6,1,84,0,0,38,96,0,0,88,53,2,56,88,31,98,143,39,7,90,44,29,32,2,2,8,20,169,120,18,120,33,28,90,10,0,107,106,9,10,88,103,23,18,5,3,2,5,0,0,0,43,6,61,42,35,46,137,14,1,44,95,0,1,63,24,15,67,0,3,14,9,0,31,8,2,5,7,2,11,0,4,1,3,6,2,4,72,22,49,21,47,88,78,99,122,84,40,29,71,77,32,20,8,72,36,19,4,0,7,0,1,3,0,4,0,31,19,87,21,0,18,102,8,0,60,77,0,7,140,82,16,91,151,40,120,47,112,119,24,126,15,16,0,46,1,6,16,5,12,76,22,105,28,77,27,10,3,20,13,19,13,0,11,3,1,2,1,2,54,16,77,51,4,57,99,29,51,20,124,13,78,26,3,21,42,48,3,12,0,3,27,7,0,13,125,0,1,5,31,1,0,73,16,134,51,6,1,0,0,5,2,11,18,1,0,15,4,0,0,1,12,20,9,67,61,35,1,0,0,0,0,2,23,5,13,88,38,17,5,112,68,3,0,82,15,14,5,20,96,161,11,13,51,44,18,90,13,56,69,6,55,95,44,0,40,149,41,2,106,103,46,0,45,0,0,8,0,10,6,7,0,4,0,34,4,54,5,11,5,1,71,106,0,10,60,28,11,117,149,67,7,74,87,61,126,17,20,4,0,0,27,1,14,16,6,0,1,22,1,9,25,0,15,82,40,35,14,50,0,0,5,3,24,0,3,19,13,4,0,0,11,9,4,6,24,0,0,0,1,1,0,76,58,124,85,2,39,78,116,0,69,104,14,4,35,0,10,0,2,10,9,9,8,0,5,0,11,0,0,11,12,2,0,39,1,0,11,19,11,6,81,47,7,1,88,0,0,40,100,0,0,90,52,1,50,85,37,98,142,40,7,87,41,30,33,1,2,8,17,167,116,18,118,31,24,81,9,0,110,109,11,10,91,103,24,13,5,2,4,8,1,0,0,43,6,65,43,34,45,129,15,1,62,87,0,4,76,30,14,59,0,4,32,74,25,57,20,0,3,8,6,13,0,8,1,3,6,0,6,86,51,50,23,47,88,80,98,130,81,41,29,75,79,34,22,10,72,45,17,5,1,7,0,1,3,0,4,1,33,22,82,18,0,24,103,7,0,61,76,0,6,137,83,12,92,148,50,114,49,104,116,19,111,16,15,0,50,0,5,14,4,13,80,21,137,34,90,43,0,2,37,18,18,23,1,16,8,3,2,12,10,94,71,94,57,72,78,103,29,38,22,130,23,98,46,5,38,46,46,2,16,0,6,21,6,0,14,130,0,1,5,29,3,0,75,11,138,50,9,2,0,0,4,1,13,16,2,0,16,4,0,0,0,12,20,9,66,62,33,2,1,0,0,0,3,22,6,16,79,40,16,5,118,37,1,0,82,12,7,4,11,77,162,8,8,55,42,20,93,12,54,65,7,60,92,46,0,42,155,43,2,105,98,56,0,47,0,0,5,0,15,4,5,0,6,1,29,4,58,4,13,6,1,67,107,0,9,67,32,12,114,153,64,7,72,90,61,117,15,22,3,0,0,28,0,9,21,5,0,1,27,1,7,22,0,20,79,41,37,14,50,0,0,4,1,24,0,4,10,12,3,0,1,11,4,3,3,15,0,0,0,1,0,0,73,56,120,85,4,39,81,120,0,68,127,16,5,45,1,12,0,1,11,10,11,12,2,5,0,8,0,0,10,11,0,0,37,1,0,11,18,10,3,75,45,6,1,82,0,0,37,98,0,0,93,51,1,57,84,36,97,137,41,6,79,44,30,29,1,2,8,20,168,118,16,117,37,30,90,8,0,106,98,12,8,97,99,25,17,5,2,3,7,0,0,0,38,6,65,40,35,44,134,14,0,48,95,0,2,60,26,17,66,0,3,16,10,1,34,10,2,4,10,4,9,0,3,2,4,7,0,5,80,24,46,21,43,88,77,98,120,82,42,31,67,83,33,22,8,72,42,19,5,0,10,0,2,3,0,3,1,30,21,87,22,0,20,103,9,0,62,73,0,8,141,80,14,89,155,34,118,46,110,123,22,121,18,15,0,50,1,7,18,7,10,78,28,103,29,73,27,10,4,17,15,19,16,0,10,5,2,2,0,2,56,17,85,54,4,58,103,31,52,20,123,13,83,22,3,26,40,41,2,13,0,2,29,7,0,11,128,0,1,4,24,3,0,81,15,137,51,7,2,0,0,5,3,14,20,1,0,16,4,0,0,0,10,21,7,59,57,34,1,0,0,0,0,2,25,5,19,94,43,17,5,116,58,1,0,77,17,8,3,13,82,165,9,11,54,39,20,85,13,57,64,6,59,91,49,0,43,153,38,4,104,100,48,0,50,0,0,6,0,8,5,5,0,8,0,35,5,54,6,12,4,1,69,104,0,11,62,30,11,115,151,65,8,75,90,58,126,16,22,2,0,0,28,0,12,17,4,0,2,23,2,8,25,0,17,79,43,35,11,54,0,0,4,2,25,0,5,15,14,4,0,1,12,7,3,6,26,1,0,0,0,0,0,75,57,120,85,4,38,80,118,0,72,114,13,3,39,0,10,0,3,11,8,8,9,1,5,0,10,0,0,11,9,1,0,32,2,0,13,21,10,6,79,44,6,1,88,1,0,38,105,0,0,92,53,2,52,86,33,97,145,38,11,83,38,29,32,1,1,9,21,170,118,15,118,36,30,81,8,0,108,98,9,10,97,101,26,17,4,3,5,10,1,1,0,40,5,66,40,33,48,130,16,1,63,90,0,3,71,29,14,54,0,3,30,60,19,56,16,0,4,6,6,12,0,7,2,2,9,0,5,89,44,47,21,49,88,79,101,127,89,41,31,69,76,35,23,12,72,40,16,4,0,10,0,3,4,1,3,2,28,21,79,21,0,25,99,8,0,60,79,0,7,138,76,12,93,148

Nearest PDB structures (foldseek):
  1n8p-assembly1_B  TM=1.002E+00  e=4.366E-75  Saccharomyces cerevisiae
  3qi6-assembly1_C  TM=9.466E-01  e=1.311E-41  Mycobacterium ulcerans Agy99
  3qhx-assembly1_B  TM=9.417E-01  e=5.269E-41  Mycobacterium ulcerans Agy99
  7d7o-assembly1_B-2  TM=9.416E-01  e=1.895E-40  Bacillus cereus ATCC 14579
  4l0o-assembly2_E  TM=9.575E-01  e=3.828E-39  Helicobacter pylori 26695

CATH classification: 3.40.640.10 (+1 more: 3.90.1150.10)

Organism: Saccharomyces cerevisiae (strain ATCC 204508 / S288c) (NCBI:txid559292)

B-factor: mean 51.69, std 14.86, range [5.0, 70.0]